Protein 3P14 (pdb70)

Sequence (1608 aa):
KSQFERAKIEYGQWGIDVEEALERLKQVPISIHCWQGDDVGGFELGDYPGKATTPEELRMDLEKALSLIPGKHRVNLHAIYAETDGKVVERDQLEPRHFEKWVRWAKRHGLGLDFNPTLFSHEKAKDGLTLAHPDQAIRQFWIDHCIASRKIGEYFGKELETPCLTNIWIPDGYKDTPSDRLTPRKRLKESLDQIFAAEINEAYNLDAVESKLFGIGSESYVVGSHEFYLSYALKNDKLCLLDTGHYHPTETVSNKISAMLLFHDKLALHVSRPVRWDSDHVVTFDDELREIALEIVRNDALDRVLIGLDFFDASINRIAAWTIGTRNVIKALLFAMLIPHKQLKEWQETGDYTRRLAVLEEFKTYPLGAIWNEYCERMNVPIKEEWLKEIAIYEKEVLLQRMKSQFERAKIEYGQWGIDVEEALERLKQVPISIHCWQGDDVGGFELGDYPGKATTPEELRMDLEKALSLIPGKHRVNLHAIYAETDGKVVERDQLEPRHFEKWVRWAKRHGLGLDFNPTLFSHEKAKDGLTLAHPDQAIRQFWIDHCIASRKIGEYFGKELETPCLTNIWIPDGYKDTPSDRLTPRKRLKESLDQIFAAEINEAYNLDAVESKLFGIGSESYVVGSHEFYLSYALKNDKLCLLDTGHYHPTETVSNKISAMLLFHDKLALHVSRPVRWDSDHVVTFDDELREIALEIVRNDALDRVLIGLDFFDASINRIAAWTIGTRNVIKALLFAMLIPHKQLKEWQETGDYTRRLAVLEEFKTYPLGAIWNEYCERMNVPIKEEWLKEIAIYEKEVLLQRMKSQFERAKIEYGQWGIDVEEALERLKQVPISIHCWQGDDVGGFELDYPGKATTPEELRMDLEKALSLIPGKHRVNLHAIYAETDGKVVERDQLEPRHFEKWVRWAKRHGLGLDFNPTLFSHEKAKDGLTLAHPDQAIRQFWIDHCIASRKIGEYFGKELETPCLTNIWIPDGYKDTPSDRLTPRKRLKESLDQIFAAEINEAYNLDAVESKLFGIGSESYVVGSHEFYLSYALKNDKLCLLDTGHYHPTETVSNKISAMLLFHDKLALHVSRPVRWDSDHVVTFDDELREIALEIVRNDALDRVLIGLDFFDASINRIAAWTIGTRNVIKALLFAMLIPHKQLKEWQETGDYTRRLAVLEEFKTYPLGAIWNEYCERMNVPIKEEWLKEIAIYEKEVLLQRMKSQFERAKIEYGQWGIDVEEALERLKQVPISIHCWQGDDVGGFELGDYPGKATTPEELRMDLEKALSLIPGKHRVNLHAIYAETDGKVVERDQLEPRHFEKWVRWAKRHGLGLDFNPTLFSHEKAKDGLTLAHPDQAIRQFWIDHCIASRKIGEYFGKELETPCLTNIWIPDGYKDTPSDRLTPRKRLKESLDQIFAAEINEAYNLDAVESKLFGIGSESYVVGSHEFYLSYALKNDKLCLLDTGHYHPTETVSNKISAMLLFHDKLALHVSRPVRWDSDHVVTFDDELREIALEIVRNDALDRVLIGLDFFDASINRIAAWTIGTRNVIKALLFAMLIPHKQLKEWQETGDYTRRLAVLEEFKTYPLGAIWNEYCERMNVPIKEEWLKEIAIYEKEVLL

Secondary structure (DSSP, 8-state):
--HHHHHHHHHHTTT--HHHHHHHHHH---EEEGGGTTTT--------S----SHHHHHHHHHHHHTTSSS--EEEEEGGG---TT----GGG--GGGGHHHHHHHHHHT-EEEEE---SSSGGGTTS-STT-SSHHHHHHHHHHHHHHHHHHHHHHHHHSS-EEEEE----EESS--S-SHHHHHHHHHHHHHHT-S---TTTEEEEEE--S-BTTB-SEESS-HHHHHHHHHHTT-EEEEETTSS-TT--GGGTHHHHTTT-S-EEEEE-B-SSSS--BPP-S-HHHHHHHHHHHHTT-TTTEEEEE-----SS-HHHHHHHHHHHHHHHHHHHHTS-HHHHHHHHHTT-HHHHHHHHHHGGGSSHHHHHHHHHHHTT---TTTHHHHHHHHIIIIITT-/-HHHHHHHHHHHHTTT--HHHHHHHHTTPPPEEEGGGGGTT------PPS----SHHHHHHHHHHHHTTS-S--EEEEEGGG---SS----GGG--GGGTHHHHHHHHHHT-EEEEE---SSSGGGTTS-STT-SSHHHHHHHHHHHHHHHHHHHHHHHHHSS-EEEEEE---EESS--S-SHHHHHHHHHHHHHHHHS---TTTEEEEEE--S-BTTB-SEESS-HHHHHHHHHHTT-EEEEETTSS-TT--SHHHHHHHHTT-S-EEEEE-B-SSSS--BPP-S-HHHHHHHHHHHHTT-TTTEEEEE----TTS-HHHHHHHHHHHHHHHHHHHHTS-HHHHHHHHHHT-HHHHHHHHHHHTTS-HHHHHHHHHHHTTS--GGGHHHHHHHHIIIIITT-/-THHHHHHHHHHHTTT--HHHHHHHHTT---EEEGGGTTTT-------S----SHHHHHHHHHHHHTTS-S--EEEEEGGG---SS----GGG--GGGGHHHHHHHHHHT-EEEEE---SSSGGGTTS-STT-SSHHHHHHHHHHHHHHHHHHHHHHHHHTS-EEEEE----EESS--S-SHHHHHHHHHHHHHHT-S---TTTEEEEEE--S-BTTB-SEESS-HHHHHHHHHHTT-EEEEETTSS-TT--SHHHHHHHHHH-S-EEEEE-B-SSS---BPP-S-HHHHHHHHHHHHTT-TTTEEEEE----TTS-HHHHHHHHHHHHHHHHHHHHTS-HHHHHHHHHTT-HHHHHHHHHHHTTS-HHHHHHHHHHHTTS--TTTHHHHHHHHHHHTGGG-/-HHHHHHHHHHHHTTT--HHHHHHHHTT---EEEGGGGGTT--------S----SHHHHHHHHHHHHTTSSS--EEEEEGGG---TT----GGG--GGGGHHHHHHHHHHT-EEEEE---SSSTTTTTS-STT-SSHHHHHHHHHHHHHHHHHHHHHHHHHTS-EEEEE----EESS--S-SHHHHHHHHHHHHHHT-S---TTTEEEEEE--S--TT-TTEESS-HHHHHHHHHHHT-EEEEETTSS-TT--GGGTHHHHHTT-S-EEEEE-EEESEEEEEPP-S-HHHHHHHHHHHHTT-TTTEEEEE-----SS-HHHHHHHHHHHHHHHHHHHHTS-HHHHHHHHHTT-HHHHHHHHHHHTTSSHHHHHHHHHHHTTS--TTTHHHHHHHHHHHS--

Structure (mmCIF, N/CA/C/O backbone):
data_3P14
#
_entry.id   3P14
#
_cell.length_a   83.240
_cell.length_b   164.880
_cell.length_c   92.010
_cell.angle_alpha   90.00
_cell.angle_beta   115.97
_cell.angle_gamma   90.00
#
_symmetry.space_group_name_H-M   'P 1 21 1'
#
loop_
_entity.id
_entity.type
_entity.pdbx_description
1 polymer 'L-rhamnose isomerase'
2 water water
#
loop_
_atom_site.group_PDB
_atom_site.id
_atom_site.type_symbol
_atom_site.label_atom_id
_atom_site.label_alt_id
_atom_site.label_comp_id
_atom_site.label_asym_id
_atom_site.label_entity_id
_atom_site.label_seq_id
_atom_site.pdbx_PDB_ins_code
_atom_site.Cartn_x
_atom_site.Cartn_y
_atom_site.Cartn_z
_atom_site.occupancy
_atom_site.B_iso_or_equiv
_atom_site.auth_seq_id
_atom_site.auth_comp_id
_atom_site.auth_asym_id
_atom_site.auth_atom_id
_atom_site.pdbx_PDB_model_num
ATOM 1 N N . LYS A 1 10 ? 1.750 32.064 43.612 1.00 65.03 4 LYS A N 1
ATOM 2 C CA . LYS A 1 10 ? 3.224 31.812 43.756 1.00 65.14 4 LYS A CA 1
ATOM 3 C C . LYS A 1 10 ? 3.667 31.554 45.235 1.00 64.46 4 LYS A C 1
ATOM 4 O O . LYS A 1 10 ? 4.636 30.828 45.497 1.00 64.54 4 LYS A O 1
ATOM 10 N N . SER A 1 11 ? 2.958 32.153 46.183 1.00 63.26 5 SER A N 1
ATOM 11 C CA . SER A 1 11 ? 2.911 31.613 47.528 1.00 62.26 5 SER A CA 1
ATOM 12 C C . SER A 1 11 ? 1.815 30.538 47.451 1.00 61.25 5 SER A C 1
ATOM 13 O O . SER A 1 11 ? 1.846 29.499 48.143 1.00 61.28 5 SER A O 1
ATOM 16 N N . GLN A 1 12 ? 0.846 30.814 46.579 1.00 59.59 6 GLN A N 1
ATOM 17 C CA . GLN A 1 12 ? -0.204 29.879 46.219 1.00 57.92 6 GLN A CA 1
ATOM 18 C C . GLN A 1 12 ? 0.412 28.558 45.720 1.00 56.11 6 GLN A C 1
ATOM 19 O O . GLN A 1 12 ? 0.050 27.466 46.172 1.00 55.23 6 GLN A O 1
ATOM 25 N N . PHE A 1 13 ? 1.373 28.686 44.816 1.00 53.90 7 PHE A N 1
ATOM 26 C CA . PHE A 1 13 ? 2.177 27.572 44.391 1.00 52.28 7 PHE A CA 1
ATOM 27 C C . PHE A 1 13 ? 2.821 26.835 45.576 1.00 51.84 7 PHE A C 1
ATOM 28 O O . PHE A 1 13 ? 2.812 25.618 45.630 1.00 51.75 7 PHE A O 1
ATOM 36 N N . GLU A 1 14 ? 3.331 27.579 46.542 1.00 51.33 8 GLU A N 1
ATOM 37 C CA . GLU A 1 14 ? 4.158 27.021 47.600 1.00 51.02 8 GLU A CA 1
ATOM 38 C C . GLU A 1 14 ? 3.369 26.206 48.611 1.00 50.24 8 GLU A C 1
ATOM 39 O O . GLU A 1 14 ? 3.879 25.221 49.160 1.00 49.54 8 GLU A O 1
ATOM 45 N N . ARG A 1 15 ? 2.143 26.641 48.895 1.00 49.54 9 ARG A N 1
ATOM 46 C CA . ARG A 1 15 ? 1.303 25.891 49.815 1.00 48.87 9 ARG A CA 1
ATOM 47 C C . ARG A 1 15 ? 0.954 24.560 49.107 1.00 47.73 9 ARG A C 1
ATOM 48 O O . ARG A 1 15 ? 1.059 23.483 49.711 1.00 47.92 9 ARG A O 1
ATOM 56 N N . ALA A 1 16 ? 0.611 24.644 47.817 1.00 45.45 10 ALA A N 1
ATOM 57 C CA . ALA A 1 16 ? 0.285 23.490 47.018 1.00 44.33 10 ALA A CA 1
ATOM 58 C C . ALA A 1 16 ? 1.416 22.471 46.986 1.00 44.19 10 ALA A C 1
ATOM 59 O O . ALA A 1 16 ? 1.199 21.273 47.120 1.00 43.86 10 ALA A O 1
ATOM 61 N N . LYS A 1 17 ? 2.632 22.946 46.796 1.00 43.87 11 LYS A N 1
ATOM 62 C CA . LYS A 1 17 ? 3.779 22.073 46.754 1.00 43.59 11 LYS A CA 1
ATOM 63 C C . LYS A 1 17 ? 3.888 21.275 48.058 1.00 43.47 11 LYS A C 1
ATOM 64 O O . LYS A 1 17 ? 4.241 20.077 48.043 1.00 43.11 11 LYS A O 1
ATOM 70 N N . ILE A 1 18 ? 3.528 21.921 49.173 1.00 42.83 12 ILE A N 1
ATOM 71 C CA . ILE A 1 18 ? 3.547 21.255 50.484 1.00 42.55 12 ILE A CA 1
ATOM 72 C C . ILE A 1 18 ? 2.465 20.154 50.637 1.00 41.89 12 ILE A C 1
ATOM 73 O O . ILE A 1 18 ? 2.765 19.097 51.195 1.00 42.81 12 ILE A O 1
ATOM 78 N N . GLU A 1 19 ? 1.231 20.394 50.174 1.00 39.99 13 GLU A N 1
ATOM 79 C CA . GLU A 1 19 ? 0.185 19.363 50.199 1.00 39.19 13 GLU A CA 1
ATOM 80 C C . GLU A 1 19 ? 0.597 18.065 49.485 1.00 38.42 13 GLU A C 1
ATOM 81 O O . GLU A 1 19 ? 0.423 16.959 50.002 1.00 38.58 13 GLU A O 1
ATOM 87 N N . TYR A 1 20 ? 1.187 18.216 48.318 1.00 37.29 14 TYR A N 1
ATOM 88 C CA . TYR A 1 20 ? 1.684 17.093 47.587 1.00 36.41 14 TYR A CA 1
ATOM 89 C C . TYR A 1 20 ? 2.894 16.473 48.282 1.00 36.46 14 TYR A C 1
ATOM 90 O O . TYR A 1 20 ? 2.933 15.237 48.462 1.00 36.52 14 TYR A O 1
ATOM 99 N N . GLY A 1 21 ? 3.870 17.323 48.657 1.00 36.04 15 GLY A N 1
ATOM 100 C CA . GLY A 1 21 ? 5.155 16.885 49.270 1.00 34.61 15 GLY A CA 1
ATOM 101 C C . GLY A 1 21 ? 4.961 15.994 50.486 1.00 34.60 15 GLY A C 1
ATOM 102 O O . GLY A 1 21 ? 5.797 15.141 50.751 1.00 34.55 15 GLY A O 1
ATOM 103 N N . GLN A 1 22 ? 3.846 16.192 51.203 1.00 34.30 16 GLN A N 1
ATOM 104 C CA . GLN A 1 22 ? 3.413 15.350 52.318 1.00 34.45 16 GLN A CA 1
ATOM 105 C C . GLN A 1 22 ? 3.099 13.906 51.969 1.00 34.35 16 GLN A C 1
ATOM 106 O O . GLN A 1 22 ? 3.048 13.055 52.865 1.00 34.10 16 GLN A O 1
ATOM 112 N N . TRP A 1 23 ? 2.898 13.609 50.676 1.00 34.14 17 TRP A N 1
ATOM 113 C CA . TRP A 1 23 ? 2.751 12.217 50.246 1.00 33.29 17 TRP A CA 1
ATOM 114 C C . TRP A 1 23 ? 4.103 11.772 49.774 1.00 33.96 17 TRP A C 1
ATOM 115 O O . TRP A 1 23 ? 4.309 10.596 49.467 1.00 34.25 17 TRP A O 1
ATOM 126 N N . GLY A 1 24 ? 5.042 12.715 49.747 1.00 34.26 18 GLY A N 1
ATOM 127 C CA . GLY A 1 24 ? 6.369 12.457 49.201 1.00 34.64 18 GLY A CA 1
ATOM 128 C C . GLY A 1 24 ? 6.397 12.646 47.694 1.00 35.72 18 GLY A C 1
ATOM 129 O O . GLY A 1 24 ? 7.284 12.122 47.041 1.00 36.38 18 GLY A O 1
ATOM 130 N N . ILE A 1 25 ? 5.427 13.358 47.113 1.00 36.28 19 ILE A N 1
ATOM 131 C CA . ILE A 1 25 ? 5.479 13.601 45.666 1.00 37.59 19 ILE A CA 1
ATOM 132 C C . ILE A 1 25 ? 6.293 14.884 45.474 1.00 37.15 19 ILE A C 1
ATOM 133 O O . ILE A 1 25 ? 6.084 15.902 46.168 1.00 37.77 19 ILE A O 1
ATOM 138 N N . ASP A 1 26 ? 7.236 14.845 44.553 1.00 36.06 20 ASP A N 1
ATOM 139 C CA . ASP A 1 26 ? 8.127 15.967 44.426 1.00 35.44 20 ASP A CA 1
ATOM 140 C C . ASP A 1 26 ? 7.711 16.833 43.200 1.00 34.49 20 ASP A C 1
ATOM 141 O O . ASP A 1 26 ? 7.984 16.468 42.029 1.00 33.60 20 ASP A O 1
ATOM 146 N N . VAL A 1 27 ? 7.059 17.972 43.464 1.00 33.04 21 VAL A N 1
ATOM 147 C CA . VAL A 1 27 ? 6.460 18.696 42.360 1.00 32.76 21 VAL A CA 1
ATOM 148 C C . VAL A 1 27 ? 7.503 19.209 41.375 1.00 33.24 21 VAL A C 1
ATOM 149 O O . VAL A 1 27 ? 7.304 19.147 40.168 1.00 33.58 21 VAL A O 1
ATOM 153 N N . GLU A 1 28 ? 8.631 19.673 41.896 1.00 34.08 22 GLU A N 1
ATOM 154 C CA . GLU A 1 28 ? 9.727 20.188 41.077 1.00 34.15 22 GLU A CA 1
ATOM 155 C C . GLU A 1 28 ? 10.276 19.108 40.179 1.00 33.93 22 GLU A C 1
ATOM 156 O O . GLU A 1 28 ? 10.598 19.358 39.016 1.00 33.80 22 GLU A O 1
ATOM 162 N N . GLU A 1 29 ? 10.371 17.894 40.704 1.00 34.26 23 GLU A N 1
ATOM 163 C CA . GLU A 1 29 ? 10.803 16.793 39.868 1.00 35.23 23 GLU A CA 1
ATOM 164 C C . GLU A 1 29 ? 9.748 16.563 38.770 1.00 34.48 23 GLU A C 1
ATOM 165 O O . GLU A 1 29 ? 10.086 16.485 37.587 1.00 34.08 23 GLU A O 1
ATOM 171 N N . ALA A 1 30 ? 8.472 16.533 39.142 1.00 33.82 24 ALA A N 1
ATOM 172 C CA . ALA A 1 30 ? 7.435 16.328 38.132 1.00 33.86 24 ALA A CA 1
ATOM 173 C C . ALA A 1 30 ? 7.501 17.377 37.019 1.00 34.02 24 ALA A C 1
ATOM 174 O O . ALA A 1 30 ? 7.473 17.017 35.823 1.00 33.78 24 ALA A O 1
ATOM 176 N N . LEU A 1 31 ? 7.615 18.650 37.412 1.00 33.08 25 LEU A N 1
ATOM 177 C CA . LEU A 1 31 ? 7.650 19.732 36.462 1.00 33.56 25 LEU A CA 1
ATOM 178 C C . LEU A 1 31 ? 8.798 19.619 35.473 1.00 34.15 25 LEU A C 1
ATOM 179 O O . LEU A 1 31 ? 8.673 20.035 34.309 1.00 33.66 25 LEU A O 1
ATOM 184 N N . GLU A 1 32 ? 9.919 19.075 35.941 1.00 34.66 26 GLU A N 1
ATOM 185 C CA . GLU A 1 32 ? 11.100 18.960 35.113 1.00 35.59 26 GLU A CA 1
ATOM 186 C C . GLU A 1 32 ? 10.959 17.774 34.195 1.00 35.02 26 GLU A C 1
ATOM 187 O O . GLU A 1 32 ? 11.331 17.858 33.033 1.00 35.71 26 GLU A O 1
ATOM 193 N N . ARG A 1 33 ? 10.381 16.676 34.676 1.00 34.63 27 ARG A N 1
ATOM 194 C CA . ARG A 1 33 ? 10.000 15.610 33.732 1.00 34.23 27 ARG A CA 1
ATOM 195 C C . ARG A 1 33 ? 8.938 16.072 32.680 1.00 33.07 27 ARG A C 1
ATOM 196 O O . ARG A 1 33 ? 9.108 15.822 31.491 1.00 32.76 27 ARG A O 1
ATOM 204 N N . LEU A 1 34 ? 7.907 16.809 33.101 1.00 31.96 28 LEU A N 1
ATOM 205 C CA . LEU A 1 34 ? 6.876 17.284 32.188 1.00 31.13 28 LEU A CA 1
ATOM 206 C C . LEU A 1 34 ? 7.435 18.086 31.057 1.00 32.18 28 LEU A C 1
ATOM 207 O O . LEU A 1 34 ? 7.232 17.739 29.864 1.00 32.12 28 LEU A O 1
ATOM 212 N N . LYS A 1 35 ? 8.155 19.149 31.427 1.00 33.43 29 LYS A N 1
ATOM 213 C CA . LYS A 1 35 ? 8.874 20.037 30.473 1.00 34.28 29 LYS A CA 1
ATOM 214 C C . LYS A 1 35 ? 9.494 19.229 29.338 1.00 33.78 29 LYS A C 1
ATOM 215 O O . LYS A 1 35 ? 9.522 19.673 28.188 1.00 32.82 29 LYS A O 1
ATOM 221 N N . GLN A 1 36 ? 9.934 18.019 29.669 1.00 33.60 30 GLN A N 1
ATOM 222 C CA . GLN A 1 36 ? 10.590 17.174 28.680 1.00 34.49 30 GLN A CA 1
ATOM 223 C C . GLN A 1 36 ? 9.668 16.551 27.651 1.00 33.34 30 GLN A C 1
ATOM 224 O O . GLN A 1 36 ? 10.161 16.225 26.550 1.00 34.23 30 GLN A O 1
ATOM 230 N N . VAL A 1 37 ? 8.376 16.336 27.964 1.00 30.82 31 VAL A N 1
ATOM 231 C CA . VAL A 1 37 ? 7.572 15.506 27.039 1.00 28.13 31 VAL A CA 1
ATOM 232 C C . VAL A 1 37 ? 6.961 16.225 25.829 1.00 27.21 31 VAL A C 1
ATOM 233 O O . VAL A 1 37 ? 6.294 17.209 25.989 1.00 28.36 31 VAL A O 1
ATOM 237 N N . PRO A 1 38 ? 7.274 15.757 24.602 1.00 25.99 32 PRO A N 1
ATOM 238 C CA . PRO A 1 38 ? 6.779 16.346 23.395 1.00 24.45 32 PRO A CA 1
ATOM 239 C C . PRO A 1 38 ? 5.407 15.770 23.038 1.00 25.13 32 PRO A C 1
ATOM 240 O O . PRO A 1 38 ? 5.161 14.573 23.249 1.00 24.78 32 PRO A O 1
ATOM 244 N N . ILE A 1 39 ? 4.504 16.611 22.516 1.00 25.42 33 ILE A N 1
ATOM 245 C CA . ILE A 1 39 ? 3.223 16.122 22.006 1.00 24.48 33 ILE A CA 1
ATOM 246 C C . ILE A 1 39 ? 3.185 16.420 20.507 1.00 24.26 33 ILE A C 1
ATOM 247 O O . ILE A 1 39 ? 3.446 17.560 20.101 1.00 24.07 33 ILE A O 1
ATOM 252 N N . SER A 1 40 ? 2.899 15.402 19.689 1.00 23.43 34 SER A N 1
ATOM 253 C CA . SER A 1 40 ? 2.846 15.553 18.222 1.00 22.74 34 SER A CA 1
ATOM 254 C C . SER A 1 40 ? 1.519 16.225 17.787 1.00 23.17 34 SER A C 1
ATOM 255 O O . SER A 1 40 ? 0.447 15.656 17.910 1.00 22.55 34 SER A O 1
ATOM 258 N N . ILE A 1 41 ? 1.589 17.447 17.291 1.00 23.64 35 ILE A N 1
ATOM 259 C CA . ILE A 1 41 ? 0.393 18.189 16.956 1.00 24.28 35 ILE A CA 1
ATOM 260 C C . ILE A 1 41 ? 0.179 18.108 15.479 1.00 24.55 35 ILE A C 1
ATOM 261 O O . ILE A 1 41 ? 1.095 18.300 14.670 1.00 25.29 35 ILE A O 1
ATOM 266 N N . HIS A 1 42 ? -1.052 17.839 15.108 1.00 24.80 36 HIS A N 1
ATOM 267 C CA . HIS A 1 42 ? -1.371 17.508 13.733 1.00 24.66 36 HIS A CA 1
ATOM 268 C C . HIS A 1 42 ? -1.741 18.776 12.942 1.00 24.99 36 HIS A C 1
ATOM 269 O O . HIS A 1 42 ? -2.511 19.648 13.427 1.00 25.41 36 HIS A O 1
ATOM 276 N N . CYS A 1 43 ? -1.227 18.838 11.717 1.00 24.42 37 CYS A N 1
ATOM 277 C CA . CYS A 1 43 ? -1.275 20.059 10.939 1.00 25.00 37 CYS A CA 1
ATOM 278 C C . CYS A 1 43 ? -2.655 20.229 10.354 1.00 24.69 37 CYS A C 1
ATOM 279 O O . CYS A 1 43 ? -3.076 21.361 10.133 1.00 24.73 37 CYS A O 1
ATOM 282 N N . TRP A 1 44 ? -3.360 19.112 10.124 1.00 24.34 38 TRP A N 1
ATOM 283 C CA . TRP A 1 44 ? -4.598 19.147 9.379 1.00 23.38 38 TRP A CA 1
ATOM 284 C C . TRP A 1 44 ? -5.795 19.764 10.091 1.00 23.27 38 TRP A C 1
ATOM 285 O O . TRP A 1 44 ? -6.841 19.962 9.484 1.00 23.42 38 TRP A O 1
ATOM 296 N N . GLN A 1 45 ? -5.652 20.087 11.361 1.00 23.76 39 GLN A N 1
ATOM 297 C CA . GLN A 1 45 ? -6.687 20.822 12.059 1.00 24.74 39 GLN A CA 1
ATOM 298 C C . GLN A 1 45 ? -6.703 22.262 11.528 1.00 26.37 39 GLN A C 1
ATOM 299 O O . GLN A 1 45 ? -7.730 22.965 11.624 1.00 27.47 39 GLN A O 1
ATOM 305 N N . GLY A 1 46 ? -5.579 22.714 10.973 1.00 26.14 40 GLY A N 1
ATOM 306 C CA . GLY A 1 46 ? -5.457 24.114 10.638 1.00 26.90 40 GLY A CA 1
ATOM 307 C C . GLY A 1 46 ? -6.037 24.528 9.304 1.00 27.83 40 GLY A C 1
ATOM 308 O O . GLY A 1 46 ? -6.259 25.706 9.063 1.00 28.21 40 GLY A O 1
ATOM 309 N N . ASP A 1 47 ? -6.284 23.575 8.421 1.00 28.62 41 ASP A N 1
ATOM 310 C CA . ASP A 1 47 ? -6.797 23.915 7.097 1.00 28.98 41 ASP A CA 1
ATOM 311 C C . ASP A 1 47 ? -7.979 22.997 6.779 1.00 29.16 41 ASP A C 1
ATOM 312 O O . ASP A 1 47 ? -8.402 22.907 5.623 1.00 29.08 41 ASP A O 1
ATOM 317 N N . ASP A 1 48 ? -8.499 22.344 7.829 1.00 29.13 42 ASP A N 1
ATOM 318 C CA . ASP A 1 48 ? -9.645 21.446 7.744 1.00 29.29 42 ASP A CA 1
ATOM 319 C C . ASP A 1 48 ? -9.373 20.270 6.877 1.00 29.01 42 ASP A C 1
ATOM 320 O O . ASP A 1 48 ? -10.271 19.842 6.150 1.00 29.57 42 ASP A O 1
ATOM 325 N N . VAL A 1 49 ? -8.148 19.740 6.961 1.00 29.45 43 VAL A N 1
ATOM 326 C CA . VAL A 1 49 ? -7.687 18.536 6.207 1.00 28.73 43 VAL A CA 1
ATOM 327 C C . VAL A 1 49 ? -7.692 18.706 4.671 1.00 29.45 43 VAL A C 1
ATOM 328 O O . VAL A 1 49 ? -7.784 17.709 3.912 1.00 27.28 43 VAL A O 1
ATOM 332 N N . GLY A 1 50 ? -7.557 19.968 4.233 1.00 30.12 44 GLY A N 1
ATOM 333 C CA . GLY A 1 50 ? -7.529 20.278 2.817 1.00 32.12 44 GLY A CA 1
ATOM 334 C C . GLY A 1 50 ? -6.217 19.893 2.129 1.00 33.74 44 GLY A C 1
ATOM 335 O O . GLY A 1 50 ? -6.221 19.332 1.030 1.00 34.27 44 GLY A O 1
ATOM 336 N N . GLY A 1 51 ? -5.085 20.184 2.775 1.00 35.02 45 GLY A N 1
ATOM 337 C CA . GLY A 1 51 ? -3.751 19.943 2.195 1.00 35.43 45 GLY A CA 1
ATOM 338 C C . GLY A 1 51 ? -3.558 20.854 1.015 1.00 35.96 45 GLY A C 1
ATOM 339 O O . GLY A 1 51 ? -4.465 21.631 0.698 1.00 36.77 45 GLY A O 1
ATOM 340 N N . PHE A 1 52 ? -2.412 20.748 0.349 1.00 35.93 46 PHE A N 1
ATOM 341 C CA . PHE A 1 52 ? -2.100 21.634 -0.768 1.00 36.73 46 PHE A CA 1
ATOM 342 C C . PHE A 1 52 ? -1.981 20.961 -2.152 1.00 38.20 46 PHE A C 1
ATOM 343 O O . PHE A 1 52 ? -1.439 21.542 -3.107 1.00 37.79 46 PHE A O 1
ATOM 351 N N . GLU A 1 53 ? -2.489 19.738 -2.259 1.00 39.76 47 GLU A N 1
ATOM 352 C CA . GLU A 1 53 ? -2.438 19.010 -3.523 1.00 41.17 47 GLU A CA 1
ATOM 353 C C . GLU A 1 53 ? -3.183 19.739 -4.676 1.00 42.43 47 GLU A C 1
ATOM 354 O O . GLU A 1 53 ? -4.245 20.326 -4.462 1.00 41.27 47 GLU A O 1
ATOM 360 N N . LEU A 1 54 ? -2.589 19.709 -5.876 1.00 45.13 48 LEU A N 1
ATOM 361 C CA . LEU A 1 54 ? -3.181 20.255 -7.127 1.00 48.06 48 LEU A CA 1
ATOM 362 C C . LEU A 1 54 ? -4.737 20.179 -7.190 1.00 48.87 48 LEU A C 1
ATOM 363 O O . LEU A 1 54 ? -5.426 21.115 -7.641 1.00 49.87 48 LEU A O 1
ATOM 368 N N . GLY A 1 67 ? -20.145 28.246 5.767 1.00 53.62 61 GLY A N 1
ATOM 369 C CA . GLY A 1 67 ? -20.725 27.268 6.699 1.00 53.51 61 GLY A CA 1
ATOM 370 C C . GLY A 1 67 ? -20.014 27.180 8.049 1.00 53.43 61 GLY A C 1
ATOM 371 O O . GLY A 1 67 ? -20.568 27.575 9.110 1.00 54.00 61 GLY A O 1
ATOM 372 N N . ASP A 1 68 ? -18.786 26.657 8.008 1.00 52.18 62 ASP A N 1
ATOM 373 C CA . ASP A 1 68 ? -17.939 26.490 9.196 1.00 50.29 62 ASP A CA 1
ATOM 374 C C . ASP A 1 68 ? -17.207 27.756 9.589 1.00 48.40 62 ASP A C 1
ATOM 375 O O . ASP A 1 68 ? -17.326 28.798 8.954 1.00 47.72 62 ASP A O 1
ATOM 380 N N . TYR A 1 69 ? -16.413 27.617 10.641 1.00 46.04 63 TYR A N 1
ATOM 381 C CA . TYR A 1 69 ? -15.688 28.711 11.206 1.00 43.83 63 TYR A CA 1
ATOM 382 C C . TYR A 1 69 ? -14.749 29.328 10.172 1.00 42.35 63 TYR A C 1
ATOM 383 O O . TYR A 1 69 ? -14.068 28.613 9.448 1.00 41.76 63 TYR A O 1
ATOM 392 N N . PRO A 1 70 ? -14.729 30.669 10.089 1.00 41.30 64 PRO A N 1
ATOM 393 C CA . PRO A 1 70 ? -13.933 31.387 9.042 1.00 40.55 64 PRO A CA 1
ATOM 394 C C . PRO A 1 70 ? -12.412 31.539 9.325 1.00 39.27 64 PRO A C 1
ATOM 395 O O . PRO A 1 70 ? -11.957 31.366 10.444 1.00 37.93 64 PRO A O 1
ATOM 399 N N . GLY A 1 71 ? -11.645 31.871 8.291 1.00 38.85 65 GLY A N 1
ATOM 400 C CA . GLY A 1 71 ? -10.196 32.040 8.419 1.00 37.60 65 GLY A CA 1
ATOM 401 C C . GLY A 1 71 ? -9.319 30.802 8.641 1.00 36.93 65 GLY A C 1
ATOM 402 O O . GLY A 1 71 ? -8.372 30.856 9.421 1.00 37.44 65 GLY A O 1
ATOM 403 N N . LYS A 1 72 ? -9.608 29.702 7.951 1.00 35.66 66 LYS A N 1
ATOM 404 C CA . LYS A 1 72 ? -8.716 28.537 7.953 1.00 34.62 66 LYS A CA 1
ATOM 405 C C . LYS A 1 72 ? -7.489 28.800 7.073 1.00 34.40 66 LYS A C 1
ATOM 406 O O . LYS A 1 72 ? -7.539 29.563 6.099 1.00 34.69 66 LYS A O 1
ATOM 412 N N . ALA A 1 73 ? -6.380 28.164 7.417 1.00 34.11 67 ALA A N 1
ATOM 413 C CA . ALA A 1 73 ? -5.152 28.289 6.633 1.00 33.25 67 ALA A CA 1
ATOM 414 C C . ALA A 1 73 ? -5.409 27.835 5.202 1.00 33.10 67 ALA A C 1
ATOM 415 O O . ALA A 1 73 ? -6.150 26.880 4.951 1.00 32.95 67 ALA A O 1
ATOM 417 N N . THR A 1 74 ? -4.797 28.540 4.258 1.00 32.72 68 THR A N 1
ATOM 418 C CA . THR A 1 74 ? -5.094 28.284 2.858 1.00 32.83 68 THR A CA 1
ATOM 419 C C . THR A 1 74 ? -3.875 27.850 2.007 1.00 32.61 68 THR A C 1
ATOM 420 O O . THR A 1 74 ? -4.018 27.368 0.886 1.00 32.82 68 THR A O 1
ATOM 424 N N . THR A 1 75 ? -2.698 28.007 2.610 1.00 31.74 69 THR A N 1
ATOM 425 C CA . THR A 1 75 ? -1.400 27.932 2.001 1.00 30.55 69 THR A CA 1
ATOM 426 C C . THR A 1 75 ? -0.493 27.473 3.153 1.00 30.74 69 THR A C 1
ATOM 427 O O . THR A 1 75 ? -0.818 27.707 4.348 1.00 30.03 69 THR A O 1
ATOM 431 N N . PRO A 1 76 ? 0.643 26.825 2.827 1.00 30.73 70 PRO A N 1
ATOM 432 C CA . PRO A 1 76 ? 1.612 26.439 3.851 1.00 30.54 70 PRO A CA 1
ATOM 433 C C . PRO A 1 76 ? 2.090 27.589 4.725 1.00 31.52 70 PRO A C 1
ATOM 434 O O . PRO A 1 76 ? 2.355 27.394 5.923 1.00 31.75 70 PRO A O 1
ATOM 438 N N . GLU A 1 77 ? 2.199 28.793 4.179 1.00 32.28 71 GLU A N 1
ATOM 439 C CA . GLU A 1 77 ? 2.740 29.857 5.015 1.00 33.50 71 GLU A CA 1
ATOM 440 C C . GLU A 1 77 ? 1.736 30.235 6.084 1.00 32.62 71 GLU A C 1
ATOM 441 O O . GLU A 1 77 ? 2.096 30.434 7.235 1.00 32.50 71 GLU A O 1
ATOM 447 N N . GLU A 1 78 ? 0.464 30.265 5.697 1.00 32.06 72 GLU A N 1
ATOM 448 C CA . GLU A 1 78 ? -0.642 30.459 6.632 1.00 31.31 72 GLU A CA 1
ATOM 449 C C . GLU A 1 78 ? -0.723 29.332 7.667 1.00 30.09 72 GLU A C 1
ATOM 450 O O . GLU A 1 78 ? -0.744 29.574 8.881 1.00 29.99 72 GLU A O 1
ATOM 456 N N . LEU A 1 79 ? -0.716 28.097 7.183 1.00 28.37 73 LEU A N 1
ATOM 457 C CA . LEU A 1 79 ? -0.647 26.964 8.075 1.00 26.87 73 LEU A CA 1
ATOM 458 C C . LEU A 1 79 ? 0.507 27.001 9.068 1.00 26.29 73 LEU A C 1
ATOM 459 O O . LEU A 1 79 ? 0.333 26.672 10.237 1.00 25.48 73 LEU A O 1
ATOM 464 N N . ARG A 1 80 ? 1.688 27.395 8.618 1.00 26.86 74 ARG A N 1
ATOM 465 C CA . ARG A 1 80 ? 2.852 27.498 9.555 1.00 27.35 74 ARG A CA 1
ATOM 466 C C . ARG A 1 80 ? 2.686 28.641 10.580 1.00 27.99 74 ARG A C 1
ATOM 467 O O . ARG A 1 80 ? 2.983 28.491 11.811 1.00 28.16 74 ARG A O 1
ATOM 475 N N . MET A 1 81 ? 2.113 29.741 10.107 1.00 27.44 75 MET A N 1
ATOM 476 C CA . MET A 1 81 ? 1.877 30.838 11.015 1.00 28.79 75 MET A CA 1
ATOM 477 C C . MET A 1 81 ? 0.924 30.401 12.128 1.00 27.70 75 MET A C 1
ATOM 478 O O . MET A 1 81 ? 1.189 30.580 13.319 1.00 27.48 75 MET A O 1
ATOM 483 N N . ASP A 1 82 ? -0.188 29.810 11.706 1.00 26.98 76 ASP A N 1
ATOM 484 C CA . ASP A 1 82 ? -1.199 29.321 12.617 1.00 25.69 76 ASP A CA 1
ATOM 485 C C . ASP A 1 82 ? -0.578 28.392 13.631 1.00 25.22 76 ASP A C 1
ATOM 486 O O . ASP A 1 82 ? -0.814 28.609 14.822 1.00 25.17 76 ASP A O 1
ATOM 491 N N . LEU A 1 83 ? 0.263 27.425 13.185 1.00 24.02 77 LEU A N 1
ATOM 492 C CA . LEU A 1 83 ? 0.942 26.480 14.109 1.00 23.27 77 LEU A CA 1
ATOM 493 C C . LEU A 1 83 ? 1.871 27.179 15.076 1.00 23.84 77 LEU A C 1
ATOM 494 O O . LEU A 1 83 ? 1.845 26.907 16.305 1.00 22.60 77 LEU A O 1
ATOM 499 N N . GLU A 1 84 ? 2.666 28.110 14.536 1.00 24.53 78 GLU A N 1
ATOM 500 C CA . GLU A 1 84 ? 3.559 28.913 15.395 1.00 26.18 78 GLU A CA 1
ATOM 501 C C . GLU A 1 84 ? 2.739 29.564 16.511 1.00 27.20 78 GLU A C 1
ATOM 502 O O . GLU A 1 84 ? 3.167 29.559 17.675 1.00 28.12 78 GLU A O 1
ATOM 508 N N . LYS A 1 85 ? 1.548 30.069 16.164 1.00 27.05 79 LYS A N 1
ATOM 509 C CA . LYS A 1 85 ? 0.740 30.770 17.125 1.00 28.71 79 LYS A CA 1
ATOM 510 C C . LYS A 1 85 ? 0.272 29.859 18.211 1.00 27.91 79 LYS A C 1
ATOM 511 O O . LYS A 1 85 ? 0.421 30.185 19.405 1.00 28.81 79 LYS A O 1
ATOM 517 N N . ALA A 1 86 ? -0.302 28.729 17.806 1.00 26.74 80 ALA A N 1
ATOM 518 C CA . ALA A 1 86 ? -0.760 27.751 18.774 1.00 25.91 80 ALA A CA 1
ATOM 519 C C . ALA A 1 86 ? 0.393 27.294 19.665 1.00 25.98 80 ALA A C 1
ATOM 520 O O . ALA A 1 86 ? 0.226 27.215 20.875 1.00 25.72 80 ALA A O 1
ATOM 522 N N . LEU A 1 87 ? 1.559 27.008 19.067 1.00 26.44 81 LEU A N 1
ATOM 523 C CA . LEU A 1 87 ? 2.723 26.527 19.806 1.00 26.86 81 LEU A CA 1
ATOM 524 C C . LEU A 1 87 ? 3.130 27.531 20.884 1.00 27.40 81 LEU A C 1
ATOM 525 O O . LEU A 1 87 ? 3.506 27.132 21.984 1.00 27.17 81 LEU A O 1
ATOM 530 N N . SER A 1 88 ? 2.997 28.828 20.570 1.00 27.62 82 SER A N 1
ATOM 531 C CA . SER A 1 88 ? 3.363 29.924 21.464 1.00 27.56 82 SER A CA 1
ATOM 532 C C . SER A 1 88 ? 2.488 29.948 22.721 1.00 27.73 82 SER A C 1
ATOM 533 O O . SER A 1 88 ? 2.826 30.610 23.735 1.00 27.27 82 SER A O 1
ATOM 536 N N . LEU A 1 89 ? 1.346 29.250 22.644 1.00 26.88 83 LEU A N 1
ATOM 537 C CA . LEU A 1 89 ? 0.430 29.170 23.779 1.00 25.58 83 LEU A CA 1
ATOM 538 C C . LEU A 1 89 ? 0.481 27.831 24.480 1.00 24.95 83 LEU A C 1
ATOM 539 O O . LEU A 1 89 ? -0.191 27.599 25.484 1.00 25.21 83 LEU A O 1
ATOM 544 N N . ILE A 1 90 ? 1.280 26.927 23.951 1.00 25.49 84 ILE A N 1
ATOM 545 C CA . ILE A 1 90 ? 1.374 25.578 24.525 1.00 25.08 84 ILE A CA 1
ATOM 546 C C . ILE A 1 90 ? 2.706 25.515 25.236 1.00 24.75 84 ILE A C 1
ATOM 547 O O . ILE A 1 90 ? 3.716 25.802 24.632 1.00 25.36 84 ILE A O 1
ATOM 552 N N . PRO A 1 91 ? 2.701 25.204 26.538 1.00 24.64 85 PRO A N 1
ATOM 553 C CA . PRO A 1 91 ? 3.934 25.087 27.264 1.00 24.58 85 PRO A CA 1
ATOM 554 C C . PRO A 1 91 ? 4.757 23.900 26.753 1.00 25.60 85 PRO A C 1
ATOM 555 O O . PRO A 1 91 ? 4.222 22.813 26.576 1.00 27.32 85 PRO A O 1
ATOM 559 N N . GLY A 1 92 ? 6.038 24.122 26.469 1.00 26.40 86 GLY A N 1
ATOM 560 C CA . GLY A 1 92 ? 6.975 23.035 26.201 1.00 25.86 86 GLY A CA 1
ATOM 561 C C . GLY A 1 92 ? 7.448 23.084 24.785 1.00 26.53 86 GLY A C 1
ATOM 562 O O . GLY A 1 92 ? 7.280 24.078 24.086 1.00 26.64 86 GLY A O 1
ATOM 563 N N . LYS A 1 93 ? 8.008 21.973 24.339 1.00 27.65 87 LYS A N 1
ATOM 564 C CA . LYS A 1 93 ? 8.661 21.869 23.053 1.00 27.14 87 LYS A CA 1
ATOM 565 C C . LYS A 1 93 ? 8.137 20.601 22.424 1.00 26.59 87 LYS A C 1
ATOM 566 O O . LYS A 1 93 ? 8.317 19.507 22.998 1.00 25.52 87 LYS A O 1
ATOM 572 N N . HIS A 1 94 ? 7.519 20.736 21.244 1.00 25.33 88 HIS A N 1
ATOM 573 C CA . HIS A 1 94 ? 6.693 19.665 20.703 1.00 24.25 88 HIS A CA 1
ATOM 574 C C . HIS A 1 94 ? 7.004 19.275 19.279 1.00 23.75 88 HIS A C 1
ATOM 575 O O . HIS A 1 94 ? 8.116 19.354 18.856 1.00 23.66 88 HIS A O 1
ATOM 582 N N . ARG A 1 95 ? 6.013 18.827 18.540 1.00 23.08 89 ARG A N 1
ATOM 583 C CA . ARG A 1 95 ? 6.279 18.218 17.248 1.00 23.65 89 ARG A CA 1
ATOM 584 C C . ARG A 1 95 ? 5.067 18.458 16.380 1.00 23.25 89 ARG A C 1
ATOM 585 O O . ARG A 1 95 ? 3.994 18.758 16.878 1.00 24.24 89 ARG A O 1
ATOM 593 N N . VAL A 1 96 ? 5.230 18.300 15.087 1.00 22.19 90 VAL A N 1
ATOM 594 C CA . VAL A 1 96 ? 4.159 18.540 14.184 1.00 21.16 90 VAL A CA 1
ATOM 595 C C . VAL A 1 96 ? 4.032 17.294 13.334 1.00 21.15 90 VAL A C 1
ATOM 596 O O . VAL A 1 96 ? 5.030 16.819 12.813 1.00 20.97 90 VAL A O 1
ATOM 600 N N . ASN A 1 97 ? 2.814 16.766 13.213 1.00 20.63 91 ASN A N 1
ATOM 601 C CA . ASN A 1 97 ? 2.544 15.547 12.481 1.00 20.53 91 ASN A CA 1
ATOM 602 C C . ASN A 1 97 ? 1.966 15.945 11.127 1.00 21.13 91 ASN A C 1
ATOM 603 O O . ASN A 1 97 ? 0.936 16.649 11.065 1.00 21.77 91 ASN A O 1
ATOM 608 N N . LEU A 1 98 ? 2.645 15.558 10.047 1.00 20.11 92 LEU A N 1
ATOM 609 C CA . LEU A 1 98 ? 2.295 16.008 8.713 1.00 19.19 92 LEU A CA 1
ATOM 610 C C . LEU A 1 98 ? 1.673 14.892 7.900 1.00 19.37 92 LEU A C 1
ATOM 611 O O . LEU A 1 98 ? 2.009 13.697 8.059 1.00 19.74 92 LEU A O 1
ATOM 616 N N . HIS A 1 99 ? 0.757 15.272 7.027 1.00 19.00 93 HIS A N 1
ATOM 617 C CA . HIS A 1 99 ? 0.173 14.339 6.095 1.00 19.08 93 HIS A CA 1
ATOM 618 C C . HIS A 1 99 ? 0.770 14.615 4.714 1.00 19.66 93 HIS A C 1
ATOM 619 O O . HIS A 1 99 ? 1.104 15.788 4.402 1.00 19.31 93 HIS A O 1
ATOM 626 N N . ALA A 1 100 ? 0.908 13.558 3.905 1.00 19.88 94 ALA A N 1
ATOM 627 C CA . ALA A 1 100 ? 1.519 13.665 2.568 1.00 20.53 94 ALA A CA 1
ATOM 628 C C . ALA A 1 100 ? 0.910 14.770 1.701 1.00 22.22 94 ALA A C 1
ATOM 629 O O . ALA A 1 100 ? 1.657 15.504 1.017 1.00 24.07 94 ALA A O 1
ATOM 631 N N . ILE A 1 101 ? -0.409 14.939 1.747 1.00 22.99 95 ILE A N 1
ATOM 632 C CA . ILE A 1 101 ? -1.064 16.013 0.972 1.00 23.81 95 ILE A CA 1
ATOM 633 C C . ILE A 1 101 ? -0.582 17.445 1.336 1.00 24.42 95 ILE A C 1
ATOM 634 O O . ILE A 1 101 ? -0.977 18.442 0.703 1.00 25.84 95 ILE A O 1
ATOM 639 N N . TYR A 1 102 ? 0.320 17.544 2.300 1.00 24.28 96 TYR A N 1
ATOM 640 C CA . TYR A 1 102 ? 0.863 18.826 2.703 1.00 24.74 96 TYR A CA 1
ATOM 641 C C . TYR A 1 102 ? 2.187 19.093 1.996 1.00 25.90 96 TYR A C 1
ATOM 642 O O . TYR A 1 102 ? 2.936 19.986 2.381 1.00 26.72 96 TYR A O 1
ATOM 651 N N . ALA A 1 103 ? 2.484 18.311 0.963 1.00 26.99 97 ALA A N 1
ATOM 652 C CA . ALA A 1 103 ? 3.680 18.552 0.159 1.00 28.43 97 ALA A CA 1
ATOM 653 C C . ALA A 1 103 ? 3.660 19.937 -0.472 1.00 29.16 97 ALA A C 1
ATOM 654 O O . ALA A 1 103 ? 2.611 20.428 -0.864 1.00 30.13 97 ALA A O 1
ATOM 656 N N . GLU A 1 104 ? 4.834 20.538 -0.574 1.00 29.84 98 GLU A N 1
ATOM 657 C CA . GLU A 1 104 ? 5.025 21.772 -1.317 1.00 31.94 98 GLU A CA 1
ATOM 658 C C . GLU A 1 104 ? 5.644 21.460 -2.685 1.00 33.26 98 GLU A C 1
ATOM 659 O O . GLU A 1 104 ? 6.830 21.122 -2.781 1.00 33.58 98 GLU A O 1
ATOM 665 N N . THR A 1 105 ? 4.832 21.494 -3.732 1.00 34.82 99 THR A N 1
ATOM 666 C CA . THR A 1 105 ? 5.310 21.059 -5.028 1.00 37.20 99 THR A CA 1
ATOM 667 C C . THR A 1 105 ? 5.327 22.208 -6.011 1.00 39.82 99 THR A C 1
ATOM 668 O O . THR A 1 105 ? 5.135 22.024 -7.216 1.00 40.50 99 THR A O 1
ATOM 672 N N . ASP A 1 106 ? 5.485 23.409 -5.469 1.00 42.69 100 ASP A N 1
ATOM 673 C CA . ASP A 1 106 ? 5.811 24.580 -6.247 1.00 45.01 100 ASP A CA 1
ATOM 674 C C . ASP A 1 106 ? 4.978 24.811 -7.521 1.00 45.67 100 ASP A C 1
ATOM 675 O O . ASP A 1 106 ? 5.523 25.102 -8.595 1.00 46.24 100 ASP A O 1
ATOM 680 N N . GLY A 1 107 ? 3.667 24.665 -7.427 1.00 46.10 101 GLY A N 1
ATOM 681 C CA . GLY A 1 107 ? 2.841 24.755 -8.630 1.00 45.82 101 GLY A CA 1
ATOM 682 C C . GLY A 1 107 ? 2.867 23.522 -9.536 1.00 45.94 101 GLY A C 1
ATOM 683 O O . GLY A 1 107 ? 2.140 23.477 -10.521 1.00 45.66 101 GLY A O 1
ATOM 684 N N . LYS A 1 108 ? 3.693 22.520 -9.234 1.00 45.68 102 LYS A N 1
ATOM 685 C CA . LYS A 1 108 ? 3.709 21.316 -10.076 1.00 45.57 102 LYS A CA 1
ATOM 686 C C . LYS A 1 108 ? 2.797 20.224 -9.521 1.00 44.56 102 LYS A C 1
ATOM 687 O O . LYS A 1 108 ? 2.641 20.116 -8.296 1.00 44.36 102 LYS A O 1
ATOM 693 N N . VAL A 1 109 ? 2.173 19.453 -10.420 1.00 42.83 103 VAL A N 1
ATOM 694 C CA . VAL A 1 109 ? 1.393 18.281 -10.027 1.00 41.51 103 VAL A CA 1
ATOM 695 C C . VAL A 1 109 ? 2.407 17.166 -9.728 1.00 41.54 103 VAL A C 1
ATOM 696 O O . VAL A 1 109 ? 3.225 16.788 -10.592 1.00 41.28 103 VAL A O 1
ATOM 700 N N . VAL A 1 110 ? 2.419 16.686 -8.487 1.00 40.33 104 VAL A N 1
ATOM 701 C CA . VAL A 1 110 ? 3.129 15.454 -8.254 1.00 39.57 104 VAL A CA 1
ATOM 702 C C . VAL A 1 110 ? 2.221 14.379 -7.667 1.00 38.72 104 VAL A C 1
ATOM 703 O O . VAL A 1 110 ? 1.515 14.603 -6.667 1.00 38.85 104 VAL A O 1
ATOM 707 N N . GLU A 1 111 ? 2.213 13.246 -8.355 1.00 36.93 105 GLU A N 1
ATOM 708 C CA . GLU A 1 111 ? 1.576 12.050 -7.891 1.00 36.37 105 GLU A CA 1
ATOM 709 C C . GLU A 1 111 ? 2.139 11.555 -6.554 1.00 35.25 105 GLU A C 1
ATOM 710 O O . GLU A 1 111 ? 3.343 11.683 -6.263 1.00 34.74 105 GLU A O 1
ATOM 716 N N . ARG A 1 112 ? 1.251 11.017 -5.726 1.00 33.79 106 ARG A N 1
ATOM 717 C CA . ARG A 1 112 ? 1.625 10.547 -4.400 1.00 32.38 106 ARG A CA 1
ATOM 718 C C . ARG A 1 112 ? 2.708 9.481 -4.430 1.00 32.32 106 ARG A C 1
ATOM 719 O O . ARG A 1 112 ? 3.465 9.358 -3.468 1.00 31.63 106 ARG A O 1
ATOM 727 N N . ASP A 1 113 ? 2.807 8.715 -5.518 1.00 31.76 107 ASP A N 1
ATOM 728 C CA . ASP A 1 113 ? 3.900 7.740 -5.582 1.00 33.09 107 ASP A CA 1
ATOM 729 C C . ASP A 1 113 ? 5.256 8.342 -5.951 1.00 33.17 107 ASP A C 1
ATOM 730 O O . ASP A 1 113 ? 6.275 7.695 -5.792 1.00 33.77 107 ASP A O 1
ATOM 735 N N . GLN A 1 114 ? 5.269 9.589 -6.403 1.00 33.41 108 GLN A N 1
ATOM 736 C CA . GLN A 1 114 ? 6.499 10.221 -6.813 1.00 33.48 108 GLN A CA 1
ATOM 737 C C . GLN A 1 114 ? 6.980 11.212 -5.799 1.00 33.72 108 GLN A C 1
ATOM 738 O O . GLN A 1 114 ? 7.888 11.970 -6.107 1.00 35.13 108 GLN A O 1
ATOM 744 N N . LEU A 1 115 ? 6.372 11.248 -4.617 1.00 33.42 109 LEU A N 1
ATOM 745 C CA . LEU A 1 115 ? 6.730 12.231 -3.576 1.00 33.59 109 LEU A CA 1
ATOM 746 C C . LEU A 1 115 ? 8.114 12.005 -2.994 1.00 34.37 109 LEU A C 1
ATOM 747 O O . LEU A 1 115 ? 8.438 10.905 -2.555 1.00 35.12 109 LEU A O 1
ATOM 752 N N . GLU A 1 116 ? 8.929 13.053 -2.975 1.00 34.79 110 GLU A N 1
ATOM 753 C CA . GLU A 1 116 ? 10.302 12.946 -2.488 1.00 34.59 110 GLU A CA 1
ATOM 754 C C . GLU A 1 116 ? 10.556 13.908 -1.357 1.00 32.83 110 GLU A C 1
ATOM 755 O O . GLU A 1 116 ? 9.798 14.875 -1.167 1.00 32.31 110 GLU A O 1
ATOM 761 N N . PRO A 1 117 ? 11.664 13.695 -0.626 1.00 31.75 111 PRO A N 1
ATOM 762 C CA . PRO A 1 117 ? 12.021 14.681 0.390 1.00 31.41 111 PRO A CA 1
ATOM 763 C C . PRO A 1 117 ? 12.069 16.150 -0.089 1.00 32.23 111 PRO A C 1
ATOM 764 O O . PRO A 1 117 ? 11.917 17.021 0.754 1.00 32.56 111 PRO A O 1
ATOM 768 N N . ARG A 1 118 ? 12.293 16.445 -1.386 1.00 32.55 112 ARG A N 1
ATOM 769 C CA . ARG A 1 118 ? 12.458 17.854 -1.770 1.00 33.13 112 ARG A CA 1
ATOM 770 C C . ARG A 1 118 ? 11.175 18.628 -1.476 1.00 32.20 112 ARG A C 1
ATOM 771 O O . ARG A 1 118 ? 11.206 19.797 -1.147 1.00 31.63 112 ARG A O 1
ATOM 779 N N . HIS A 1 119 ? 10.060 17.910 -1.544 1.00 32.18 113 HIS A N 1
ATOM 780 C CA . HIS A 1 119 ? 8.711 18.446 -1.317 1.00 31.27 113 HIS A CA 1
ATOM 781 C C . HIS A 1 119 ? 8.382 18.715 0.140 1.00 30.42 113 HIS A C 1
ATOM 782 O O . HIS A 1 119 ? 7.230 19.001 0.435 1.00 30.88 113 HIS A O 1
ATOM 789 N N . PHE A 1 120 ? 9.372 18.665 1.028 1.00 29.06 114 PHE A N 1
ATOM 790 C CA . PHE A 1 120 ? 9.138 18.862 2.435 1.00 28.58 114 PHE A CA 1
ATOM 791 C C . PHE A 1 120 ? 10.287 19.626 3.095 1.00 29.67 114 PHE A C 1
ATOM 792 O O . PHE A 1 120 ? 10.353 19.757 4.343 1.00 29.20 114 PHE A O 1
ATOM 800 N N . GLU A 1 121 ? 11.212 20.143 2.282 1.00 30.80 115 GLU A N 1
ATOM 801 C CA . GLU A 1 121 ? 12.355 20.837 2.897 1.00 32.07 115 GLU A CA 1
ATOM 802 C C . GLU A 1 121 ? 11.994 22.130 3.583 1.00 31.04 115 GLU A C 1
ATOM 803 O O . GLU A 1 121 ? 12.575 22.467 4.630 1.00 31.33 115 GLU A O 1
ATOM 809 N N . LYS A 1 122 ? 11.025 22.838 3.018 1.00 30.72 116 LYS A N 1
ATOM 810 C CA . LYS A 1 122 ? 10.472 24.012 3.661 1.00 30.74 116 LYS A CA 1
ATOM 811 C C . LYS A 1 122 ? 9.819 23.665 5.027 1.00 30.11 116 LYS A C 1
ATOM 812 O O . LYS A 1 122 ? 9.970 24.426 5.976 1.00 31.57 116 LYS A O 1
ATOM 818 N N . TRP A 1 123 ? 9.138 22.526 5.149 1.00 28.10 117 TRP A N 1
ATOM 819 C CA . TRP A 1 123 ? 8.686 22.084 6.432 1.00 26.70 117 TRP A CA 1
ATOM 820 C C . TRP A 1 123 ? 9.849 21.759 7.338 1.00 27.72 117 TRP A C 1
ATOM 821 O O . TRP A 1 123 ? 9.882 22.120 8.546 1.00 27.97 117 TRP A O 1
ATOM 832 N N . VAL A 1 124 ? 10.835 21.065 6.789 1.00 28.58 118 VAL A N 1
ATOM 833 C CA . VAL A 1 124 ? 11.974 20.652 7.628 1.00 28.30 118 VAL A CA 1
ATOM 834 C C . VAL A 1 124 ? 12.785 21.851 8.047 1.00 29.26 118 VAL A C 1
ATOM 835 O O . VAL A 1 124 ? 13.160 21.945 9.239 1.00 29.48 118 VAL A O 1
ATOM 839 N N . ARG A 1 125 ? 13.023 22.792 7.115 1.00 29.47 119 ARG A N 1
ATOM 840 C CA . ARG A 1 125 ? 13.747 24.045 7.477 1.00 29.99 119 ARG A CA 1
ATOM 841 C C . ARG A 1 125 ? 12.980 24.770 8.585 1.00 29.38 119 ARG A C 1
ATOM 842 O O . ARG A 1 125 ? 13.577 25.242 9.543 1.00 28.04 119 ARG A O 1
ATOM 850 N N . TRP A 1 126 ? 11.648 24.809 8.473 1.00 29.77 120 TRP A N 1
ATOM 851 C CA . TRP A 1 126 ? 10.821 25.476 9.502 1.00 30.40 120 TRP A CA 1
ATOM 852 C C . TRP A 1 126 ? 10.901 24.744 10.838 1.00 30.55 120 TRP A C 1
ATOM 853 O O . TRP A 1 126 ? 11.073 25.346 11.900 1.00 30.34 120 TRP A O 1
ATOM 864 N N . ALA A 1 127 ? 10.873 23.421 10.766 1.00 31.66 121 ALA A N 1
ATOM 865 C CA . ALA A 1 127 ? 10.892 22.630 11.980 1.00 32.18 121 ALA A CA 1
ATOM 866 C C . ALA A 1 127 ? 12.191 22.811 12.760 1.00 32.70 121 ALA A C 1
ATOM 867 O O . ALA A 1 127 ? 12.167 23.075 13.978 1.00 31.84 121 ALA A O 1
ATOM 869 N N . LYS A 1 128 ? 13.308 22.660 12.040 1.00 33.77 122 LYS A N 1
ATOM 870 C CA . LYS A 1 128 ? 14.668 22.863 12.552 1.00 34.99 122 LYS A CA 1
ATOM 871 C C . LYS A 1 128 ? 14.822 24.275 13.167 1.00 35.54 122 LYS A C 1
ATOM 872 O O . LYS A 1 128 ? 15.222 24.416 14.331 1.00 36.07 122 LYS A O 1
ATOM 878 N N . ARG A 1 129 ? 14.445 25.314 12.428 1.00 35.72 123 ARG A N 1
ATOM 879 C CA . ARG A 1 129 ? 14.445 26.657 12.984 1.00 36.34 123 ARG A CA 1
ATOM 880 C C . ARG A 1 129 ? 13.607 26.753 14.284 1.00 36.42 123 ARG A C 1
ATOM 881 O O . ARG A 1 129 ? 14.004 27.482 15.201 1.00 37.45 123 ARG A O 1
ATOM 889 N N . HIS A 1 130 ? 12.492 26.014 14.432 1.00 35.64 124 HIS A N 1
ATOM 890 C CA . HIS A 1 130 ? 11.769 26.067 15.746 1.00 33.43 124 HIS A CA 1
ATOM 891 C C . HIS A 1 130 ? 12.077 24.961 16.783 1.00 33.17 124 HIS A C 1
ATOM 892 O O . HIS A 1 130 ? 11.482 24.943 17.856 1.00 31.97 124 HIS A O 1
ATOM 899 N N . GLY A 1 131 ? 13.012 24.054 16.472 1.00 33.22 125 GLY A N 1
ATOM 900 C CA . GLY A 1 131 ? 13.345 22.912 17.348 1.00 32.29 125 GLY A CA 1
ATOM 901 C C . GLY A 1 131 ? 12.211 21.899 17.447 1.00 32.67 125 GLY A C 1
ATOM 902 O O . GLY A 1 131 ? 11.920 21.395 18.532 1.00 33.20 125 GLY A O 1
ATOM 903 N N . LEU A 1 132 ? 11.511 21.631 16.343 1.00 31.67 126 LEU A N 1
ATOM 904 C CA . LEU A 1 132 ? 10.324 20.762 16.403 1.00 30.01 126 LEU A CA 1
ATOM 905 C C . LEU A 1 132 ? 10.731 19.437 15.796 1.00 29.14 126 LEU A C 1
ATOM 906 O O . LEU A 1 132 ? 11.548 19.413 14.874 1.00 30.22 126 LEU A O 1
ATOM 911 N N . GLY A 1 133 ? 10.190 18.336 16.290 1.00 27.36 127 GLY A N 1
ATOM 912 C CA . GLY A 1 133 ? 10.278 17.081 15.550 1.00 25.12 127 GLY A CA 1
ATOM 913 C C . GLY A 1 133 ? 9.198 17.067 14.486 1.00 24.21 127 GLY A C 1
ATOM 914 O O . GLY A 1 133 ? 8.212 17.818 14.610 1.00 24.71 127 GLY A O 1
ATOM 915 N N . LEU A 1 134 ? 9.357 16.252 13.444 1.00 22.34 128 LEU A N 1
ATOM 916 C CA . LEU A 1 134 ? 8.245 15.992 12.548 1.00 22.47 128 LEU A CA 1
ATOM 917 C C . LEU A 1 134 ? 7.827 14.535 12.586 1.00 23.40 128 LEU A C 1
ATOM 918 O O . LEU A 1 134 ? 8.689 13.639 12.622 1.00 24.95 128 LEU A O 1
ATOM 923 N N . ASP A 1 135 ? 6.513 14.300 12.550 1.00 22.58 129 ASP A N 1
ATOM 924 C CA . ASP A 1 135 ? 5.969 12.972 12.290 1.00 22.24 129 ASP A CA 1
ATOM 925 C C . ASP A 1 135 ? 5.249 12.995 10.933 1.00 22.03 129 ASP A C 1
ATOM 926 O O . ASP A 1 135 ? 4.939 14.072 10.432 1.00 21.88 129 ASP A O 1
ATOM 931 N N . PHE A 1 136 ? 5.031 11.827 10.334 1.00 21.44 130 PHE A N 1
ATOM 932 C CA . PHE A 1 136 ? 4.515 11.758 8.965 1.00 21.36 130 PHE A CA 1
ATOM 933 C C . PHE A 1 136 ? 3.461 10.655 8.789 1.00 21.69 130 PHE A C 1
ATOM 934 O O . PHE A 1 136 ? 3.356 9.712 9.613 1.00 21.07 130 PHE A O 1
ATOM 942 N N . ASN A 1 137 ? 2.675 10.819 7.725 1.00 21.79 131 ASN A N 1
ATOM 943 C CA . ASN A 1 137 ? 1.637 9.877 7.323 1.00 22.74 131 ASN A CA 1
ATOM 944 C C . ASN A 1 137 ? 1.536 9.836 5.805 1.00 22.56 131 ASN A C 1
ATOM 945 O O . ASN A 1 137 ? 1.311 10.886 5.195 1.00 23.05 131 ASN A O 1
ATOM 950 N N . PRO A 1 138 ? 1.611 8.642 5.188 1.00 22.17 132 PRO A N 1
ATOM 951 C CA . PRO A 1 138 ? 1.138 8.640 3.790 1.00 22.15 132 PRO A CA 1
ATOM 952 C C . PRO A 1 138 ? -0.370 8.992 3.780 1.00 23.41 132 PRO A C 1
ATOM 953 O O . PRO A 1 138 ? -1.038 8.847 4.838 1.00 23.12 132 PRO A O 1
ATOM 957 N N . THR A 1 139 ? -0.890 9.434 2.622 1.00 22.78 133 THR A N 1
ATOM 958 C CA . THR A 1 139 ? -2.253 9.908 2.516 1.00 22.69 133 THR A CA 1
ATOM 959 C C . THR A 1 139 ? -2.973 8.972 1.613 1.00 22.88 133 THR A C 1
ATOM 960 O O . THR A 1 139 ? -2.695 8.896 0.409 1.00 24.22 133 THR A O 1
ATOM 964 N N . LEU A 1 140 ? -3.899 8.231 2.192 1.00 21.83 134 LEU A N 1
ATOM 965 C CA . LEU A 1 140 ? -4.542 7.178 1.446 1.00 20.85 134 LEU A CA 1
ATOM 966 C C . LEU A 1 140 ? -6.019 7.417 1.207 1.00 21.43 134 LEU A C 1
ATOM 967 O O . LEU A 1 140 ? -6.776 6.472 1.025 1.00 21.64 134 LEU A O 1
ATOM 972 N N . PHE A 1 141 ? -6.439 8.667 1.204 1.00 22.67 135 PHE A N 1
ATOM 973 C CA . PHE A 1 141 ? -7.861 8.975 1.026 1.00 24.11 135 PHE A CA 1
ATOM 974 C C . PHE A 1 141 ? -7.956 10.154 0.106 1.00 25.36 135 PHE A C 1
ATOM 975 O O . PHE A 1 141 ? -6.908 10.671 -0.281 1.00 25.94 135 PHE A O 1
ATOM 983 N N . SER A 1 142 ? -9.180 10.567 -0.251 1.00 26.65 136 SER A N 1
ATOM 984 C CA . SER A 1 142 ? -9.451 11.663 -1.239 1.00 28.24 136 SER A CA 1
ATOM 985 C C . SER A 1 142 ? -8.519 11.600 -2.401 1.00 28.74 136 SER A C 1
ATOM 986 O O . SER A 1 142 ? -7.644 12.454 -2.558 1.00 29.08 136 SER A O 1
ATOM 989 N N . HIS A 1 143 ? -8.679 10.586 -3.208 1.00 29.92 137 HIS A N 1
ATOM 990 C CA . HIS A 1 143 ? -7.863 10.471 -4.359 1.00 31.78 137 HIS A CA 1
ATOM 991 C C . HIS A 1 143 ? -8.614 9.552 -5.341 1.00 33.53 137 HIS A C 1
ATOM 992 O O . HIS A 1 143 ? -9.409 8.686 -4.893 1.00 32.79 137 HIS A O 1
ATOM 999 N N . GLU A 1 144 ? -8.380 9.738 -6.656 1.00 35.06 138 GLU A N 1
ATOM 1000 C CA . GLU A 1 144 ? -9.070 8.936 -7.683 1.00 36.78 138 GLU A CA 1
ATOM 1001 C C . GLU A 1 144 ? -8.841 7.445 -7.443 1.00 36.77 138 GLU A C 1
ATOM 1002 O O . GLU A 1 144 ? -9.733 6.614 -7.680 1.00 37.15 138 GLU A O 1
ATOM 1008 N N . LYS A 1 145 ? -7.637 7.109 -6.967 1.00 36.11 139 LYS A N 1
ATOM 1009 C CA . LYS A 1 145 ? -7.278 5.724 -6.788 1.00 34.92 139 LYS A CA 1
ATOM 1010 C C . LYS A 1 145 ? -7.723 5.152 -5.444 1.00 34.18 139 LYS A C 1
ATOM 1011 O O . LYS A 1 145 ? -7.374 4.043 -5.122 1.00 33.60 139 LYS A O 1
ATOM 1017 N N . ALA A 1 146 ? -8.519 5.914 -4.697 1.00 34.03 140 ALA A N 1
ATOM 1018 C CA . ALA A 1 146 ? -9.167 5.471 -3.469 1.00 33.97 140 ALA A CA 1
ATOM 1019 C C . ALA A 1 146 ? -10.699 5.545 -3.517 1.00 35.38 140 ALA A C 1
ATOM 1020 O O . ALA A 1 146 ? -11.358 5.327 -2.484 1.00 36.29 140 ALA A O 1
ATOM 1022 N N . LYS A 1 147 ? -11.276 5.855 -4.687 1.00 36.37 141 LYS A N 1
ATOM 1023 C CA . LYS A 1 147 ? -12.716 6.091 -4.813 1.00 37.22 141 LYS A CA 1
ATOM 1024 C C . LYS A 1 147 ? -13.554 4.856 -4.505 1.00 37.15 141 LYS A C 1
ATOM 1025 O O . LYS A 1 147 ? -14.671 4.996 -4.025 1.00 38.09 141 LYS A O 1
ATOM 1031 N N . ASP A 1 148 ? -13.037 3.652 -4.735 1.00 36.22 142 ASP A N 1
ATOM 1032 C CA . ASP A 1 148 ? -13.793 2.458 -4.354 1.00 35.59 142 ASP A CA 1
ATOM 1033 C C . ASP A 1 148 ? -13.770 2.166 -2.851 1.00 35.08 142 ASP A C 1
ATOM 1034 O O . ASP A 1 148 ? -14.439 1.236 -2.397 1.00 36.43 142 ASP A O 1
ATOM 1039 N N . GLY A 1 149 ? -13.014 2.934 -2.075 1.00 33.36 143 GLY A N 1
ATOM 1040 C CA . GLY A 1 149 ? -12.903 2.681 -0.656 1.00 31.47 143 GLY A CA 1
ATOM 1041 C C . GLY A 1 149 ? -12.017 1.487 -0.419 1.00 31.25 143 GLY A C 1
ATOM 1042 O O . GLY A 1 149 ? -12.165 0.766 0.583 1.00 31.30 143 GLY A O 1
ATOM 1043 N N . LEU A 1 150 ? -11.089 1.265 -1.345 1.00 30.31 144 LEU A N 1
ATOM 1044 C CA . LEU A 1 150 ? -10.030 0.285 -1.136 1.00 29.81 144 LEU A CA 1
ATOM 1045 C C . LEU A 1 150 ? -8.730 0.798 -1.762 1.00 29.26 144 LEU A C 1
ATOM 1046 O O . LEU A 1 150 ? -8.740 1.464 -2.800 1.00 29.99 144 LEU A O 1
ATOM 1051 N N . THR A 1 151 ? -7.625 0.436 -1.132 1.00 27.49 145 THR A N 1
ATOM 1052 C CA . THR A 1 151 ? -6.343 1.103 -1.259 1.00 26.38 145 THR A CA 1
ATOM 1053 C C . THR A 1 151 ? -5.277 -0.013 -1.286 1.00 24.94 145 THR A C 1
ATOM 1054 O O . THR A 1 151 ? -5.016 -0.609 -2.317 1.00 24.51 145 THR A O 1
ATOM 1058 N N . LEU A 1 152 ? -4.732 -0.373 -0.139 1.00 23.00 146 LEU A N 1
ATOM 1059 C CA . LEU A 1 152 ? -3.769 -1.424 -0.084 1.00 21.38 146 LEU A CA 1
ATOM 1060 C C . LEU A 1 152 ? -4.450 -2.783 -0.217 1.00 21.72 146 LEU A C 1
ATOM 1061 O O . LEU A 1 152 ? -3.789 -3.825 -0.375 1.00 21.20 146 LEU A O 1
ATOM 1066 N N . ALA A 1 153 ? -5.777 -2.782 -0.157 1.00 21.90 147 ALA A N 1
ATOM 1067 C CA . ALA A 1 153 ? -6.515 -4.046 -0.192 1.00 22.26 147 ALA A CA 1
ATOM 1068 C C . ALA A 1 153 ? -7.419 -4.102 -1.396 1.00 23.40 147 ALA A C 1
ATOM 1069 O O . ALA A 1 153 ? -8.300 -4.995 -1.482 1.00 24.78 147 ALA A O 1
ATOM 1071 N N . HIS A 1 154 ? -7.202 -3.183 -2.332 1.00 23.86 148 HIS A N 1
ATOM 1072 C CA . HIS A 1 154 ? -7.926 -3.218 -3.606 1.00 26.42 148 HIS A CA 1
ATOM 1073 C C . HIS A 1 154 ? -7.744 -4.518 -4.402 1.00 26.59 148 HIS A C 1
ATOM 1074 O O . HIS A 1 154 ? -6.626 -5.009 -4.523 1.00 26.57 148 HIS A O 1
ATOM 1081 N N . PRO A 1 155 ? -8.845 -5.045 -4.977 1.00 27.69 149 PRO A N 1
ATOM 1082 C CA . PRO A 1 155 ? -8.731 -6.299 -5.743 1.00 28.96 149 PRO A CA 1
ATOM 1083 C C . PRO A 1 155 ? -7.761 -6.152 -6.937 1.00 29.30 149 PRO A C 1
ATOM 1084 O O . PRO A 1 155 ? -7.077 -7.101 -7.269 1.00 28.87 149 PRO A O 1
ATOM 1088 N N . ASP A 1 156 ? -7.693 -4.944 -7.500 1.00 30.23 150 ASP A N 1
ATOM 1089 C CA . ASP A 1 156 ? -6.851 -4.603 -8.637 1.00 31.38 150 ASP A CA 1
ATOM 1090 C C . ASP A 1 156 ? -5.412 -4.354 -8.239 1.00 31.38 150 ASP A C 1
ATOM 1091 O O . ASP A 1 156 ? -5.098 -3.357 -7.581 1.00 31.46 150 ASP A O 1
ATOM 1096 N N . GLN A 1 157 ? -4.538 -5.246 -8.681 1.00 31.68 151 GLN A N 1
ATOM 1097 C CA . GLN A 1 157 ? -3.091 -5.144 -8.455 1.00 32.83 151 GLN A CA 1
ATOM 1098 C C . GLN A 1 157 ? -2.407 -3.803 -8.819 1.00 33.12 151 GLN A C 1
ATOM 1099 O O . GLN A 1 157 ? -1.399 -3.429 -8.187 1.00 33.56 151 GLN A O 1
ATOM 1105 N N . ALA A 1 158 ? -2.927 -3.091 -9.825 1.00 32.74 152 ALA A N 1
ATOM 1106 C CA . ALA A 1 158 ? -2.326 -1.814 -10.227 1.00 32.30 152 ALA A CA 1
ATOM 1107 C C . ALA A 1 158 ? -2.574 -0.726 -9.197 1.00 31.54 152 ALA A C 1
ATOM 1108 O O . ALA A 1 158 ? -1.660 0.037 -8.903 1.00 31.82 152 ALA A O 1
ATOM 1110 N N . ILE A 1 159 ? -3.800 -0.678 -8.653 1.00 30.99 153 ILE A N 1
ATOM 1111 C CA . ILE A 1 159 ? -4.160 0.174 -7.487 1.00 30.21 153 ILE A CA 1
ATOM 1112 C C . ILE A 1 159 ? -3.294 -0.093 -6.238 1.00 29.90 153 ILE A C 1
ATOM 1113 O O . ILE A 1 159 ? -2.614 0.832 -5.708 1.00 29.76 153 ILE A O 1
ATOM 1118 N N . ARG A 1 160 ? -3.288 -1.342 -5.783 1.00 29.01 154 ARG A N 1
ATOM 1119 C CA . ARG A 1 160 ? -2.440 -1.687 -4.623 1.00 29.15 154 ARG A CA 1
ATOM 1120 C C . ARG A 1 160 ? -1.019 -1.166 -4.813 1.00 28.59 154 ARG A C 1
ATOM 1121 O O . ARG A 1 160 ? -0.448 -0.549 -3.916 1.00 28.27 154 ARG A O 1
ATOM 1129 N N . GLN A 1 161 ? -0.479 -1.392 -6.004 1.00 29.20 155 GLN A N 1
ATOM 1130 C CA . GLN A 1 161 ? 0.940 -1.133 -6.282 1.00 30.02 155 GLN A CA 1
ATOM 1131 C C . GLN A 1 161 ? 1.256 0.343 -6.162 1.00 29.02 155 GLN A C 1
ATOM 1132 O O . GLN A 1 161 ? 2.300 0.743 -5.639 1.00 29.06 155 GLN A O 1
ATOM 1138 N N . PHE A 1 162 ? 0.331 1.142 -6.669 1.00 28.29 156 PHE A N 1
ATOM 1139 C CA . PHE A 1 162 ? 0.445 2.570 -6.610 1.00 27.97 156 PHE A CA 1
ATOM 1140 C C . PHE A 1 162 ? 0.454 3.035 -5.150 1.00 28.01 156 PHE A C 1
ATOM 1141 O O . PHE A 1 162 ? 1.272 3.881 -4.770 1.00 29.41 156 PHE A O 1
ATOM 1149 N N . TRP A 1 163 ? -0.430 2.492 -4.312 1.00 26.84 157 TRP A N 1
ATOM 1150 C CA . TRP A 1 163 ? -0.440 2.956 -2.924 1.00 25.08 157 TRP A CA 1
ATOM 1151 C C . TRP A 1 163 ? 0.716 2.393 -2.126 1.00 24.92 157 TRP A C 1
ATOM 1152 O O . TRP A 1 163 ? 1.201 3.076 -1.206 1.00 25.76 157 TRP A O 1
ATOM 1163 N N . ILE A 1 164 ? 1.138 1.160 -2.448 1.00 23.75 158 ILE A N 1
ATOM 1164 C CA . ILE A 1 164 ? 2.363 0.603 -1.879 1.00 23.46 158 ILE A CA 1
ATOM 1165 C C . ILE A 1 164 ? 3.512 1.604 -2.084 1.00 23.99 158 ILE A C 1
ATOM 1166 O O . ILE A 1 164 ? 4.186 2.021 -1.112 1.00 24.15 158 ILE A O 1
ATOM 1171 N N . ASP A 1 165 ? 3.687 2.027 -3.337 1.00 24.41 159 ASP A N 1
ATOM 1172 C CA . ASP A 1 165 ? 4.766 2.973 -3.709 1.00 24.35 159 ASP A CA 1
ATOM 1173 C C . ASP A 1 165 ? 4.651 4.282 -2.949 1.00 24.06 159 ASP A C 1
ATOM 1174 O O . ASP A 1 165 ? 5.656 4.790 -2.401 1.00 23.74 159 ASP A O 1
ATOM 1179 N N . HIS A 1 166 ? 3.422 4.796 -2.831 1.00 23.78 160 HIS A N 1
ATOM 1180 C CA . HIS A 1 166 ? 3.221 6.004 -2.005 1.00 23.48 160 HIS A CA 1
ATOM 1181 C C . HIS A 1 166 ? 3.655 5.763 -0.555 1.00 23.62 160 HIS A C 1
ATOM 1182 O O . HIS A 1 166 ? 4.312 6.645 0.062 1.00 23.30 160 HIS A O 1
ATOM 1189 N N . CYS A 1 167 ? 3.350 4.570 -0.008 1.00 22.91 161 CYS A N 1
ATOM 1190 C CA . CYS A 1 167 ? 3.785 4.329 1.405 1.00 23.20 161 CYS A CA 1
ATOM 1191 C C . CYS A 1 167 ? 5.314 4.192 1.578 1.00 22.55 161 CYS A C 1
ATOM 1192 O O . CYS A 1 167 ? 5.887 4.692 2.551 1.00 22.38 161 CYS A O 1
ATOM 1195 N N . ILE A 1 168 ? 5.948 3.470 0.660 1.00 22.43 162 ILE A N 1
ATOM 1196 C CA . ILE A 1 168 ? 7.414 3.348 0.600 1.00 21.86 162 ILE A CA 1
ATOM 1197 C C . ILE A 1 168 ? 8.045 4.761 0.512 1.00 21.94 162 ILE A C 1
ATOM 1198 O O . ILE A 1 168 ? 8.898 5.133 1.333 1.00 20.63 162 ILE A O 1
ATOM 1203 N N . ALA A 1 169 ? 7.532 5.566 -0.416 1.00 22.00 163 ALA A N 1
ATOM 1204 C CA . ALA A 1 169 ? 8.014 6.919 -0.587 1.00 22.37 163 ALA A CA 1
ATOM 1205 C C . ALA A 1 169 ? 7.787 7.726 0.646 1.00 23.19 163 ALA A C 1
ATOM 1206 O O . ALA A 1 169 ? 8.594 8.594 0.960 1.00 25.86 163 ALA A O 1
ATOM 1208 N N . SER A 1 170 ? 6.711 7.460 1.364 1.00 23.71 164 SER A N 1
ATOM 1209 C CA . SER A 1 170 ? 6.476 8.131 2.634 1.00 23.84 164 SER A CA 1
ATOM 1210 C C . SER A 1 170 ? 7.448 7.716 3.715 1.00 25.25 164 SER A C 1
ATOM 1211 O O . SER A 1 170 ? 7.851 8.537 4.576 1.00 26.72 164 SER A O 1
ATOM 1214 N N . ARG A 1 171 ? 7.845 6.448 3.711 1.00 26.12 165 ARG A N 1
ATOM 1215 C CA . ARG A 1 171 ? 8.880 6.018 4.668 1.00 26.49 165 ARG A CA 1
ATOM 1216 C C . ARG A 1 171 ? 10.206 6.718 4.406 1.00 26.40 165 ARG A C 1
ATOM 1217 O O . ARG A 1 171 ? 10.891 7.095 5.329 1.00 26.99 165 ARG A O 1
ATOM 1225 N N . LYS A 1 172 ? 10.549 6.931 3.146 1.00 27.32 166 LYS A N 1
ATOM 1226 C CA . LYS A 1 172 ? 11.792 7.649 2.831 1.00 28.17 166 LYS A CA 1
ATOM 1227 C C . LYS A 1 172 ? 11.723 9.101 3.350 1.00 27.60 166 LYS A C 1
ATOM 1228 O O . LYS A 1 172 ? 12.686 9.595 3.957 1.00 27.51 166 LYS A O 1
ATOM 1234 N N . ILE A 1 173 ? 10.570 9.757 3.165 1.00 25.89 167 ILE A N 1
ATOM 1235 C CA . ILE A 1 173 ? 10.384 11.106 3.680 1.00 23.62 167 ILE A CA 1
ATOM 1236 C C . ILE A 1 173 ? 10.507 11.162 5.216 1.00 23.88 167 ILE A C 1
ATOM 1237 O O . ILE A 1 173 ? 11.181 12.040 5.764 1.00 24.03 167 ILE A O 1
ATOM 1242 N N . GLY A 1 174 ? 9.868 10.242 5.932 1.00 23.67 168 GLY A N 1
ATOM 1243 C CA . GLY A 1 174 ? 10.064 10.183 7.392 1.00 23.44 168 GLY A CA 1
ATOM 1244 C C . GLY A 1 174 ? 11.522 9.918 7.748 1.00 23.97 168 GLY A C 1
ATOM 1245 O O . GLY A 1 174 ? 12.013 10.376 8.764 1.00 23.68 168 GLY A O 1
ATOM 1246 N N . GLU A 1 175 ? 12.220 9.182 6.895 1.00 24.63 169 GLU A N 1
ATOM 1247 C CA . GLU A 1 175 ? 13.640 8.952 7.091 1.00 25.75 169 GLU A CA 1
ATOM 1248 C C . GLU A 1 175 ? 14.345 10.295 6.999 1.00 25.16 169 GLU A C 1
ATOM 1249 O O . GLU A 1 175 ? 15.172 10.620 7.836 1.00 25.41 169 GLU A O 1
ATOM 1255 N N . TYR A 1 176 ? 14.007 11.064 5.979 1.00 25.69 170 TYR A N 1
ATOM 1256 C CA . TYR A 1 176 ? 14.597 12.385 5.742 1.00 27.02 170 TYR A CA 1
ATOM 1257 C C . TYR A 1 176 ? 14.432 13.268 6.976 1.00 26.93 170 TYR A C 1
ATOM 1258 O O . TYR A 1 176 ? 15.410 13.647 7.593 1.00 27.40 170 TYR A O 1
ATOM 1267 N N . PHE A 1 177 ? 13.200 13.485 7.393 1.00 26.80 171 PHE A N 1
ATOM 1268 C CA . PHE A 1 177 ? 12.888 14.077 8.702 1.00 27.26 171 PHE A CA 1
ATOM 1269 C C . PHE A 1 177 ? 13.829 13.699 9.839 1.00 27.37 171 PHE A C 1
ATOM 1270 O O . PHE A 1 177 ? 14.363 14.581 10.517 1.00 27.56 171 PHE A O 1
ATOM 1278 N N . GLY A 1 178 ? 13.986 12.397 10.079 1.00 27.05 172 GLY A N 1
ATOM 1279 C CA . GLY A 1 178 ? 14.778 11.928 11.196 1.00 27.31 172 GLY A CA 1
ATOM 1280 C C . GLY A 1 178 ? 16.261 12.268 11.052 1.00 28.40 172 GLY A C 1
ATOM 1281 O O . GLY A 1 178 ? 16.905 12.730 11.993 1.00 29.27 172 GLY A O 1
ATOM 1282 N N . LYS A 1 179 ? 16.819 12.026 9.878 1.00 28.67 173 LYS A N 1
ATOM 1283 C CA . LYS A 1 179 ? 18.160 12.427 9.627 1.00 28.69 173 LYS A CA 1
ATOM 1284 C C . LYS A 1 179 ? 18.235 13.895 9.874 1.00 29.70 173 LYS A C 1
ATOM 1285 O O . LYS A 1 179 ? 19.098 14.344 10.597 1.00 30.64 173 LYS A O 1
ATOM 1291 N N . GLU A 1 180 ? 17.266 14.648 9.388 1.00 30.92 174 GLU A N 1
ATOM 1292 C CA . GLU A 1 180 ? 17.394 16.089 9.436 1.00 31.35 174 GLU A CA 1
ATOM 1293 C C . GLU A 1 180 ? 17.130 16.746 10.781 1.00 31.29 174 GLU A C 1
ATOM 1294 O O . GLU A 1 180 ? 17.731 17.760 11.107 1.00 31.86 174 GLU A O 1
ATOM 1300 N N . LEU A 1 181 ? 16.285 16.158 11.594 1.00 31.71 175 LEU A N 1
ATOM 1301 C CA . LEU A 1 181 ? 15.878 16.806 12.848 1.00 32.52 175 LEU A CA 1
ATOM 1302 C C . LEU A 1 181 ? 16.497 16.104 14.069 1.00 33.37 175 LEU A C 1
ATOM 1303 O O . LEU A 1 181 ? 16.306 16.523 15.239 1.00 31.94 175 LEU A O 1
ATOM 1308 N N . GLU A 1 182 ? 17.216 15.007 13.796 1.00 34.77 176 GLU A N 1
ATOM 1309 C CA . GLU A 1 182 ? 17.933 14.306 14.870 1.00 36.73 176 GLU A CA 1
ATOM 1310 C C . GLU A 1 182 ? 16.930 13.854 15.958 1.00 35.66 176 GLU A C 1
ATOM 1311 O O . GLU A 1 182 ? 17.252 13.785 17.126 1.00 35.51 176 GLU A O 1
ATOM 1317 N N . THR A 1 183 ? 15.698 13.583 15.545 1.00 34.91 177 THR A N 1
ATOM 1318 C CA . THR A 1 183 ? 14.749 12.807 16.335 1.00 33.48 177 THR A CA 1
ATOM 1319 C C . THR A 1 183 ? 13.982 11.883 15.387 1.00 32.17 177 THR A C 1
ATOM 1320 O O . THR A 1 183 ? 13.594 12.264 14.262 1.00 31.20 177 THR A O 1
ATOM 1324 N N . PRO A 1 184 ? 13.764 10.644 15.810 1.00 31.60 178 PRO A N 1
ATOM 1325 C CA . PRO A 1 184 ? 13.152 9.774 14.771 1.00 30.33 178 PRO A CA 1
ATOM 1326 C C . PRO A 1 184 ? 11.712 10.192 14.422 1.00 29.38 178 PRO A C 1
ATOM 1327 O O . PRO A 1 184 ? 10.962 10.707 15.261 1.00 27.75 178 PRO A O 1
ATOM 1331 N N . CYS A 1 185 ? 11.359 10.002 13.165 1.00 29.22 179 CYS A N 1
ATOM 1332 C CA . CYS A 1 185 ? 10.007 10.289 12.691 1.00 29.76 179 CYS A CA 1
ATOM 1333 C C . CYS A 1 185 ? 9.107 9.057 12.833 1.00 29.58 179 CYS A C 1
ATOM 1334 O O . CYS A 1 185 ? 9.533 7.949 12.489 1.00 30.15 179 CYS A O 1
ATOM 1337 N N . LEU A 1 186 ? 7.876 9.249 13.339 1.00 28.46 180 LEU A N 1
ATOM 1338 C CA . LEU A 1 186 ? 6.868 8.209 13.243 1.00 26.75 180 LEU A CA 1
ATOM 1339 C C . LEU A 1 186 ? 6.084 8.308 11.937 1.00 25.99 180 LEU A C 1
ATOM 1340 O O . LEU A 1 186 ? 5.311 9.239 11.720 1.00 26.61 180 LEU A O 1
ATOM 1345 N N . THR A 1 187 ? 6.297 7.353 11.046 1.00 24.97 181 THR A N 1
ATOM 1346 C CA . THR A 1 187 ? 5.506 7.305 9.821 1.00 24.44 181 THR A CA 1
ATOM 1347 C C . THR A 1 187 ? 4.368 6.308 10.027 1.00 23.72 181 THR A C 1
ATOM 1348 O O . THR A 1 187 ? 4.601 5.102 10.169 1.00 23.38 181 THR A O 1
ATOM 1352 N N . ASN A 1 188 ? 3.146 6.819 10.090 1.00 22.85 182 ASN A N 1
ATOM 1353 C CA . ASN A 1 188 ? 2.012 5.996 10.512 1.00 22.43 182 ASN A CA 1
ATOM 1354 C C . ASN A 1 188 ? 1.134 5.598 9.319 1.00 21.90 182 ASN A C 1
ATOM 1355 O O . ASN A 1 188 ? 0.797 6.442 8.504 1.00 22.10 182 ASN A O 1
ATOM 1360 N N . ILE A 1 189 ? 0.754 4.323 9.201 1.00 21.09 183 ILE A N 1
ATOM 1361 C CA . ILE A 1 189 ? -0.147 3.993 8.115 1.00 20.79 183 ILE A CA 1
ATOM 1362 C C . ILE A 1 189 ? -1.594 3.871 8.561 1.00 20.85 183 ILE A C 1
ATOM 1363 O O . ILE A 1 189 ? -1.956 3.026 9.408 1.00 21.12 183 ILE A O 1
ATOM 1368 N N . TRP A 1 190 ? -2.427 4.753 8.027 1.00 21.30 184 TRP A N 1
ATOM 1369 C CA . TRP A 1 190 ? -3.872 4.611 8.211 1.00 20.95 184 TRP A CA 1
ATOM 1370 C C . TRP A 1 190 ? -4.580 4.540 6.867 1.00 21.06 184 TRP A C 1
ATOM 1371 O O . TRP A 1 190 ? -4.430 5.401 5.992 1.00 19.78 184 TRP A O 1
ATOM 1382 N N . ILE A 1 191 ? -5.364 3.484 6.707 1.00 21.81 185 ILE A N 1
ATOM 1383 C CA . ILE A 1 191 ? -6.082 3.291 5.465 1.00 22.79 185 ILE A CA 1
ATOM 1384 C C . ILE A 1 191 ? -7.590 3.242 5.668 1.00 23.03 185 ILE A C 1
ATOM 1385 O O . ILE A 1 191 ? -8.071 2.649 6.623 1.00 23.34 185 ILE A O 1
ATOM 1390 N N . PRO A 1 192 ? -8.342 3.875 4.770 1.00 23.14 186 PRO A N 1
ATOM 1391 C CA . PRO A 1 192 ? -9.785 3.855 4.937 1.00 23.40 186 PRO A CA 1
ATOM 1392 C C . PRO A 1 192 ? -10.456 2.531 4.500 1.00 23.24 186 PRO A C 1
ATOM 1393 O O . PRO A 1 192 ? -11.672 2.433 4.611 1.00 23.52 186 PRO A O 1
ATOM 1397 N N . ASP A 1 193 ? -9.694 1.552 4.013 1.00 23.42 187 ASP A N 1
ATOM 1398 C CA . ASP A 1 193 ? -10.271 0.378 3.340 1.00 24.26 187 ASP A CA 1
ATOM 1399 C C . ASP A 1 193 ? -11.322 -0.349 4.157 1.00 25.12 187 ASP A C 1
ATOM 1400 O O . ASP A 1 193 ? -11.139 -0.618 5.353 1.00 25.85 187 ASP A O 1
ATOM 1405 N N . GLY A 1 194 ? -12.414 -0.698 3.478 1.00 26.26 188 GLY A N 1
ATOM 1406 C CA . GLY A 1 194 ? -13.501 -1.534 4.011 1.00 26.65 188 GLY A CA 1
ATOM 1407 C C . GLY A 1 194 ? -14.680 -1.577 3.034 1.00 27.50 188 GLY A C 1
ATOM 1408 O O . GLY A 1 194 ? -14.538 -1.235 1.840 1.00 26.33 188 GLY A O 1
ATOM 1409 N N . TYR A 1 195 ? -15.846 -1.998 3.553 1.00 28.77 189 TYR A N 1
ATOM 1410 C CA . TYR A 1 195 ? -17.125 -1.988 2.810 1.00 29.70 189 TYR A CA 1
ATOM 1411 C C . TYR A 1 195 ? -18.238 -1.342 3.621 1.00 30.65 189 TYR A C 1
ATOM 1412 O O . TYR A 1 195 ? -18.314 -1.552 4.856 1.00 31.11 189 TYR A O 1
ATOM 1421 N N . LYS A 1 196 ? -19.102 -0.590 2.927 1.00 31.11 190 LYS A N 1
ATOM 1422 C CA . LYS A 1 196 ? -20.358 -0.069 3.513 1.00 30.93 190 LYS A CA 1
ATOM 1423 C C . LYS A 1 196 ? -21.196 -1.182 4.165 1.00 30.53 190 LYS A C 1
ATOM 1424 O O . LYS A 1 196 ? -21.539 -1.113 5.381 1.00 30.61 190 LYS A O 1
ATOM 1430 N N . ASP A 1 197 ? -21.519 -2.193 3.368 1.00 29.28 191 ASP A N 1
ATOM 1431 C CA . ASP A 1 197 ? -22.424 -3.221 3.813 1.00 29.80 191 ASP A CA 1
ATOM 1432 C C . ASP A 1 197 ? -21.706 -4.561 4.127 1.00 29.89 191 ASP A C 1
ATOM 1433 O O . ASP A 1 197 ? -20.500 -4.689 3.923 1.00 29.41 191 ASP A O 1
ATOM 1438 N N . THR A 1 198 ? -22.459 -5.541 4.626 1.00 30.11 192 THR A N 1
ATOM 1439 C CA . THR A 1 198 ? -21.926 -6.860 5.010 1.00 30.74 192 THR A CA 1
ATOM 1440 C C . THR A 1 198 ? -21.117 -7.420 3.858 1.00 30.61 192 THR A C 1
ATOM 1441 O O . THR A 1 198 ? -21.638 -7.539 2.769 1.00 31.52 192 THR A O 1
ATOM 1445 N N . PRO A 1 199 ? -19.830 -7.731 4.079 1.00 30.96 193 PRO A N 1
ATOM 1446 C CA . PRO A 1 199 ? -19.018 -8.379 3.050 1.00 30.11 193 PRO A CA 1
ATOM 1447 C C . PRO A 1 199 ? -19.251 -9.888 2.978 1.00 29.79 193 PRO A C 1
ATOM 1448 O O . PRO A 1 199 ? -19.675 -10.505 3.954 1.00 30.42 193 PRO A O 1
ATOM 1452 N N . SER A 1 200 ? -18.979 -10.476 1.820 1.00 29.02 194 SER A N 1
ATOM 1453 C CA . SER A 1 200 ? -19.067 -11.918 1.661 1.00 27.69 194 SER A CA 1
ATOM 1454 C C . SER A 1 200 ? -17.677 -12.552 1.774 1.00 26.91 194 SER A C 1
ATOM 1455 O O . SER A 1 200 ? -17.505 -13.760 1.633 1.00 26.56 194 SER A O 1
ATOM 1458 N N . ASP A 1 201 ? -16.671 -11.747 2.010 1.00 26.00 195 ASP A N 1
ATOM 1459 C CA . ASP A 1 201 ? -15.360 -12.313 2.186 1.00 26.65 195 ASP A CA 1
ATOM 1460 C C . ASP A 1 201 ? -14.603 -11.371 3.053 1.00 26.85 195 ASP A C 1
ATOM 1461 O O . ASP A 1 201 ? -14.382 -10.232 2.664 1.00 28.06 195 ASP A O 1
ATOM 1466 N N . ARG A 1 202 ? -14.222 -11.805 4.235 1.00 26.94 196 ARG A N 1
ATOM 1467 C CA . ARG A 1 202 ? -13.516 -10.883 5.117 1.00 27.52 196 ARG A CA 1
ATOM 1468 C C . ARG A 1 202 ? -12.048 -11.203 5.072 1.00 27.69 196 ARG A C 1
ATOM 1469 O O . ARG A 1 202 ? -11.236 -10.364 5.426 1.00 29.01 196 ARG A O 1
ATOM 1477 N N . LEU A 1 203 ? -11.708 -12.406 4.620 1.00 27.24 197 LEU A N 1
ATOM 1478 C CA . LEU A 1 203 ? -10.319 -12.859 4.650 1.00 26.64 197 LEU A CA 1
ATOM 1479 C C . LEU A 1 203 ? -9.477 -12.341 3.497 1.00 26.43 197 LEU A C 1
ATOM 1480 O O . LEU A 1 203 ? -8.450 -11.742 3.738 1.00 26.90 197 LEU A O 1
ATOM 1485 N N . THR A 1 204 ? -9.899 -12.545 2.249 1.00 25.35 198 THR A N 1
ATOM 1486 C CA . THR A 1 204 ? -9.040 -12.143 1.127 1.00 24.90 198 THR A CA 1
ATOM 1487 C C . THR A 1 204 ? -8.556 -10.656 1.076 1.00 24.26 198 THR A C 1
ATOM 1488 O O . THR A 1 204 ? -7.361 -10.422 0.841 1.00 24.34 198 THR A O 1
ATOM 1492 N N . PRO A 1 205 ? -9.448 -9.657 1.334 1.00 23.99 199 PRO A N 1
ATOM 1493 C CA . PRO A 1 205 ? -8.918 -8.274 1.441 1.00 23.13 199 PRO A CA 1
ATOM 1494 C C . PRO A 1 205 ? -7.827 -8.149 2.495 1.00 23.19 199 PRO A C 1
ATOM 1495 O O . PRO A 1 205 ? -6.880 -7.405 2.303 1.00 22.85 199 PRO A O 1
ATOM 1499 N N . ARG A 1 206 ? -7.962 -8.881 3.596 1.00 23.28 200 ARG A N 1
ATOM 1500 C CA . ARG A 1 206 ? -6.991 -8.817 4.678 1.00 23.96 200 ARG A CA 1
ATOM 1501 C C . ARG A 1 206 ? -5.668 -9.503 4.301 1.00 24.37 200 ARG A C 1
ATOM 1502 O O . ARG A 1 206 ? -4.576 -9.012 4.669 1.00 23.85 200 ARG A O 1
ATOM 1510 N N . LYS A 1 207 ? -5.762 -10.636 3.597 1.00 24.70 201 LYS A N 1
ATOM 1511 C CA . LYS A 1 207 ? -4.560 -11.291 3.069 1.00 26.80 201 LYS A CA 1
ATOM 1512 C C . LYS A 1 207 ? -3.821 -10.261 2.179 1.00 25.84 201 LYS A C 1
ATOM 1513 O O . LYS A 1 207 ? -2.585 -10.144 2.214 1.00 25.22 201 LYS A O 1
ATOM 1519 N N . ARG A 1 208 ? -4.598 -9.536 1.378 1.00 24.35 202 ARG A N 1
ATOM 1520 C CA . ARG A 1 208 ? -4.038 -8.521 0.508 1.00 24.17 202 ARG A CA 1
ATOM 1521 C C . ARG A 1 208 ? -3.429 -7.361 1.274 1.00 23.88 202 ARG A C 1
ATOM 1522 O O . ARG A 1 208 ? -2.347 -6.885 0.923 1.00 22.44 202 ARG A O 1
ATOM 1530 N N . LEU A 1 209 ? -4.095 -6.925 2.338 1.00 23.62 203 LEU A N 1
ATOM 1531 C CA . LEU A 1 209 ? -3.514 -5.883 3.115 1.00 24.13 203 LEU A CA 1
ATOM 1532 C C . LEU A 1 209 ? -2.204 -6.384 3.672 1.00 24.85 203 LEU A C 1
ATOM 1533 O O . LEU A 1 209 ? -1.221 -5.656 3.616 1.00 25.06 203 LEU A O 1
ATOM 1538 N N . LYS A 1 210 ? -2.177 -7.614 4.192 1.00 25.46 204 LYS A N 1
ATOM 1539 C CA . LYS A 1 210 ? -0.927 -8.181 4.741 1.00 26.41 204 LYS A CA 1
ATOM 1540 C C . LYS A 1 210 ? 0.224 -8.134 3.728 1.00 26.43 204 LYS A C 1
ATOM 1541 O O . LYS A 1 210 ? 1.297 -7.619 4.037 1.00 26.57 204 LYS A O 1
ATOM 1547 N N . GLU A 1 211 ? -0.033 -8.654 2.524 1.00 26.47 205 GLU A N 1
ATOM 1548 C CA . GLU A 1 211 ? 0.925 -8.687 1.427 1.00 27.18 205 GLU A CA 1
ATOM 1549 C C . GLU A 1 211 ? 1.448 -7.307 1.042 1.00 26.79 205 GLU A C 1
ATOM 1550 O O . GLU A 1 211 ? 2.652 -7.153 0.853 1.00 27.24 205 GLU A O 1
ATOM 1556 N N . SER A 1 212 ? 0.554 -6.319 0.896 1.00 26.58 206 SER A N 1
ATOM 1557 C CA . SER A 1 212 ? 0.940 -4.923 0.625 1.00 26.10 206 SER A CA 1
ATOM 1558 C C . SER A 1 212 ? 1.937 -4.404 1.641 1.00 27.23 206 SER A C 1
ATOM 1559 O O . SER A 1 212 ? 2.963 -3.808 1.268 1.00 28.00 206 SER A O 1
ATOM 1562 N N . LEU A 1 213 ? 1.619 -4.622 2.919 1.00 27.83 207 LEU A N 1
ATOM 1563 C CA . LEU A 1 213 ? 2.385 -4.099 4.023 1.00 28.96 207 LEU A CA 1
ATOM 1564 C C . LEU A 1 213 ? 3.740 -4.748 4.036 1.00 29.89 207 LEU A C 1
ATOM 1565 O O . LEU A 1 213 ? 4.766 -4.057 4.137 1.00 30.83 207 LEU A O 1
ATOM 1570 N N . ASP A 1 214 ? 3.756 -6.069 3.939 1.00 29.92 208 ASP A N 1
ATOM 1571 C CA . ASP A 1 214 ? 5.007 -6.766 3.729 1.00 30.63 208 ASP A CA 1
ATOM 1572 C C . ASP A 1 214 ? 5.890 -6.069 2.711 1.00 30.88 208 ASP A C 1
ATOM 1573 O O . ASP A 1 214 ? 7.078 -5.839 2.984 1.00 31.36 208 ASP A O 1
ATOM 1578 N N . GLN A 1 215 ? 5.334 -5.716 1.558 1.00 30.20 209 GLN A N 1
ATOM 1579 C CA . GLN A 1 215 ? 6.144 -5.052 0.559 1.00 29.91 209 GLN A CA 1
ATOM 1580 C C . GLN A 1 215 ? 6.570 -3.655 1.028 1.00 29.73 209 GLN A C 1
ATOM 1581 O O . GLN A 1 215 ? 7.735 -3.222 0.845 1.00 30.46 209 GLN A O 1
ATOM 1587 N N . ILE A 1 216 ? 5.632 -2.934 1.623 1.00 28.01 210 ILE A N 1
ATOM 1588 C CA . ILE A 1 216 ? 5.918 -1.585 2.042 1.00 26.21 210 ILE A CA 1
ATOM 1589 C C . ILE A 1 216 ? 7.100 -1.578 2.988 1.00 26.48 210 ILE A C 1
ATOM 1590 O O . ILE A 1 216 ? 7.944 -0.680 2.920 1.00 26.08 210 ILE A O 1
ATOM 1595 N N . PHE A 1 217 ? 7.154 -2.567 3.882 1.00 26.17 211 PHE A N 1
ATOM 1596 C CA . PHE A 1 217 ? 8.212 -2.566 4.877 1.00 26.90 211 PHE A CA 1
ATOM 1597 C C . PHE A 1 217 ? 9.465 -3.387 4.462 1.00 26.94 211 PHE A C 1
ATOM 1598 O O . PHE A 1 217 ? 10.284 -3.654 5.306 1.00 26.93 211 PHE A O 1
ATOM 1606 N N . ALA A 1 218 ? 9.606 -3.785 3.201 1.00 26.57 212 ALA A N 1
ATOM 1607 C CA . ALA A 1 218 ? 10.695 -4.643 2.804 1.00 28.19 212 ALA A CA 1
ATOM 1608 C C . ALA A 1 218 ? 12.044 -3.978 3.120 1.00 29.44 212 ALA A C 1
ATOM 1609 O O . ALA A 1 218 ? 12.771 -4.477 3.927 1.00 29.02 212 ALA A O 1
ATOM 1611 N N . ALA A 1 219 ? 12.330 -2.826 2.507 1.00 31.84 213 ALA A N 1
ATOM 1612 C CA . ALA A 1 219 ? 13.540 -2.026 2.745 1.00 33.22 213 ALA A CA 1
ATOM 1613 C C . ALA A 1 219 ? 13.705 -1.607 4.199 1.00 34.66 213 ALA A C 1
ATOM 1614 O O . ALA A 1 219 ? 12.875 -0.858 4.710 1.00 35.45 213 ALA A O 1
ATOM 1616 N N . GLU A 1 220 ? 14.773 -2.060 4.859 1.00 36.30 214 GLU A N 1
ATOM 1617 C CA . GLU A 1 220 ? 15.086 -1.614 6.232 1.00 38.13 214 GLU A CA 1
ATOM 1618 C C . GLU A 1 220 ? 15.528 -0.148 6.274 1.00 37.79 214 GLU A C 1
ATOM 1619 O O . GLU A 1 220 ? 16.130 0.389 5.316 1.00 38.06 214 GLU A O 1
ATOM 1625 N N . ILE A 1 221 ? 15.214 0.499 7.391 1.00 36.49 215 ILE A N 1
ATOM 1626 C CA . ILE A 1 221 ? 15.549 1.876 7.611 1.00 35.03 215 ILE A CA 1
ATOM 1627 C C . ILE A 1 221 ? 15.932 1.922 9.083 1.00 35.40 215 ILE A C 1
ATOM 1628 O O . ILE A 1 221 ? 15.365 1.211 9.912 1.00 35.04 215 ILE A O 1
ATOM 1633 N N . ASN A 1 222 ? 16.900 2.760 9.404 1.00 35.78 216 ASN A N 1
ATOM 1634 C CA . ASN A 1 222 ? 17.416 2.835 10.759 1.00 36.53 216 ASN A CA 1
ATOM 1635 C C . ASN A 1 222 ? 16.400 3.476 11.699 1.00 36.60 216 ASN A C 1
ATOM 1636 O O . ASN A 1 222 ? 15.851 4.551 11.384 1.00 36.67 216 ASN A O 1
ATOM 1641 N N . GLU A 1 223 ? 16.165 2.825 12.843 1.00 36.05 217 GLU A N 1
ATOM 1642 C CA . GLU A 1 223 ? 15.196 3.297 13.847 1.00 36.10 217 GLU A CA 1
ATOM 1643 C C . GLU A 1 223 ? 15.583 4.599 14.528 1.00 35.72 217 GLU A C 1
ATOM 1644 O O . GLU A 1 223 ? 14.794 5.175 15.335 1.00 36.29 217 GLU A O 1
ATOM 1650 N N . ALA A 1 224 ? 16.792 5.055 14.219 1.00 34.39 218 ALA A N 1
ATOM 1651 C CA . ALA A 1 224 ? 17.245 6.374 14.649 1.00 33.76 218 ALA A CA 1
ATOM 1652 C C . ALA A 1 224 ? 16.547 7.441 13.824 1.00 32.49 218 ALA A C 1
ATOM 1653 O O . ALA A 1 224 ? 16.323 8.554 14.305 1.00 33.62 218 ALA A O 1
ATOM 1655 N N . TYR A 1 225 ? 16.218 7.107 12.586 1.00 30.61 219 TYR A N 1
ATOM 1656 C CA . TYR A 1 225 ? 15.615 8.082 11.681 1.00 29.86 219 TYR A CA 1
ATOM 1657 C C . TYR A 1 225 ? 14.098 7.887 11.474 1.00 29.17 219 TYR A C 1
ATOM 1658 O O . TYR A 1 225 ? 13.358 8.879 11.468 1.00 28.99 219 TYR A O 1
ATOM 1667 N N . ASN A 1 226 ? 13.647 6.625 11.360 1.00 27.94 220 ASN A N 1
ATOM 1668 C CA . ASN A 1 226 ? 12.245 6.316 11.154 1.00 27.05 220 ASN A CA 1
ATOM 1669 C C . ASN A 1 226 ? 11.714 5.109 11.915 1.00 27.26 220 ASN A C 1
ATOM 1670 O O . ASN A 1 226 ? 12.353 4.057 11.951 1.00 27.63 220 ASN A O 1
ATOM 1675 N N . LEU A 1 227 ? 10.514 5.263 12.469 1.00 26.58 221 LEU A N 1
ATOM 1676 C CA . LEU A 1 227 ? 9.686 4.147 12.959 1.00 26.31 221 LEU A CA 1
ATOM 1677 C C . LEU A 1 227 ? 8.365 4.122 12.183 1.00 25.89 221 LEU A C 1
ATOM 1678 O O . LEU A 1 227 ? 7.770 5.187 11.928 1.00 25.76 221 LEU A O 1
ATOM 1683 N N . ASP A 1 228 ? 7.912 2.923 11.813 1.00 24.80 222 ASP A N 1
ATOM 1684 C CA . ASP A 1 228 ? 6.627 2.757 11.137 1.00 24.39 222 ASP A CA 1
ATOM 1685 C C . ASP A 1 228 ? 5.537 2.318 12.130 1.00 24.39 222 ASP A C 1
ATOM 1686 O O . ASP A 1 228 ? 5.817 1.564 13.085 1.00 24.37 222 ASP A O 1
ATOM 1691 N N . ALA A 1 229 ? 4.308 2.797 11.904 1.00 23.43 223 ALA A N 1
ATOM 1692 C CA . ALA A 1 229 ? 3.175 2.432 12.738 1.00 23.44 223 ALA A CA 1
ATOM 1693 C C . ALA A 1 229 ? 1.945 2.100 11.885 1.00 23.45 223 ALA A C 1
ATOM 1694 O O . ALA A 1 229 ? 1.814 2.529 10.714 1.00 23.91 223 ALA A O 1
ATOM 1696 N N . VAL A 1 230 ? 1.081 1.284 12.463 1.00 21.64 224 VAL A N 1
ATOM 1697 C CA . VAL A 1 230 ? -0.153 0.978 11.823 1.00 22.24 224 VAL A CA 1
ATOM 1698 C C . VAL A 1 230 ? -1.261 1.402 12.781 1.00 23.50 224 VAL A C 1
ATOM 1699 O O . VAL A 1 230 ? -1.096 1.282 14.026 1.00 23.13 224 VAL A O 1
ATOM 1703 N N . GLU A 1 231 ? -2.323 1.972 12.190 1.00 24.01 225 GLU A N 1
ATOM 1704 C CA . GLU A 1 231 ? -3.482 2.475 12.925 1.00 24.93 225 GLU A CA 1
ATOM 1705 C C . GLU A 1 231 ? -4.758 1.707 12.568 1.00 26.32 225 GLU A C 1
ATOM 1706 O O . GLU A 1 231 ? -5.212 1.734 11.434 1.00 26.31 225 GLU A O 1
ATOM 1712 N N . SER A 1 232 ? -5.331 1.025 13.542 1.00 29.04 226 SER A N 1
ATOM 1713 C CA . SER A 1 232 ? -6.557 0.299 13.278 1.00 31.96 226 SER A CA 1
ATOM 1714 C C . SER A 1 232 ? -7.708 1.235 13.537 1.00 33.29 226 SER A C 1
ATOM 1715 O O . SER A 1 232 ? -7.655 2.084 14.432 1.00 33.16 226 SER A O 1
ATOM 1718 N N . LYS A 1 233 ? -8.754 1.074 12.740 1.00 35.92 227 LYS A N 1
ATOM 1719 C CA . LYS A 1 233 ? -10.073 1.658 13.058 1.00 37.72 227 LYS A CA 1
ATOM 1720 C C . LYS A 1 233 ? -11.114 0.518 13.168 1.00 39.08 227 LYS A C 1
ATOM 1721 O O . LYS A 1 233 ? -10.927 -0.614 12.667 1.00 38.02 227 LYS A O 1
ATOM 1727 N N . LEU A 1 234 ? -12.200 0.809 13.870 1.00 41.15 228 LEU A N 1
ATOM 1728 C CA . LEU A 1 234 ? -13.299 -0.150 13.949 1.00 41.75 228 LEU A CA 1
ATOM 1729 C C . LEU A 1 234 ? -14.211 0.111 12.756 1.00 41.92 228 LEU A C 1
ATOM 1730 O O . LEU A 1 234 ? -14.622 -0.841 12.087 1.00 41.69 228 LEU A O 1
ATOM 1735 N N . PHE A 1 235 ? -14.504 1.396 12.501 1.00 42.38 229 PHE A N 1
ATOM 1736 C CA . PHE A 1 235 ? -15.454 1.815 11.457 1.00 43.21 229 PHE A CA 1
ATOM 1737 C C . PHE A 1 235 ? -15.478 3.353 11.181 1.00 43.98 229 PHE A C 1
ATOM 1738 O O . PHE A 1 235 ? -15.308 4.177 12.114 1.00 44.15 229 PHE A O 1
ATOM 1746 N N . GLY A 1 236 ? -15.711 3.706 9.911 1.00 43.87 230 GLY A N 1
ATOM 1747 C CA . GLY A 1 236 ? -16.021 5.075 9.499 1.00 44.40 230 GLY A CA 1
ATOM 1748 C C . GLY A 1 236 ? -17.227 5.200 8.554 1.00 44.89 230 GLY A C 1
ATOM 1749 O O . GLY A 1 236 ? -17.790 4.195 8.096 1.00 45.33 230 GLY A O 1
ATOM 1750 N N . ILE A 1 237 ? -17.632 6.444 8.288 1.00 44.75 231 ILE A N 1
ATOM 1751 C CA . ILE A 1 237 ? -18.630 6.772 7.264 1.00 44.82 231 ILE A CA 1
ATOM 1752 C C . ILE A 1 237 ? -18.169 6.201 5.912 1.00 45.11 231 ILE A C 1
ATOM 1753 O O . ILE A 1 237 ? -17.008 6.386 5.478 1.00 45.37 231 ILE A O 1
ATOM 1758 N N . GLY A 1 238 ? -19.065 5.463 5.264 1.00 44.65 232 GLY A N 1
ATOM 1759 C CA . GLY A 1 238 ? -18.706 4.733 4.039 1.00 43.71 232 GLY A CA 1
ATOM 1760 C C . GLY A 1 238 ? -18.253 3.296 4.281 1.00 42.82 232 GLY A C 1
ATOM 1761 O O . GLY A 1 238 ? -18.309 2.467 3.375 1.00 43.29 232 GLY A O 1
ATOM 1762 N N . SER A 1 239 ? -17.860 2.985 5.514 1.00 41.58 233 SER A N 1
ATOM 1763 C CA . SER A 1 239 ? -17.234 1.709 5.825 1.00 40.89 233 SER A CA 1
ATOM 1764 C C . SER A 1 239 ? -17.807 1.101 7.095 1.00 40.20 233 SER A C 1
ATOM 1765 O O . SER A 1 239 ? -17.065 0.631 7.930 1.00 40.98 233 SER A O 1
ATOM 1768 N N . GLU A 1 240 ? -19.120 1.100 7.256 1.00 39.35 234 GLU A N 1
ATOM 1769 C CA . GLU A 1 240 ? -19.669 0.824 8.570 1.00 38.14 234 GLU A CA 1
ATOM 1770 C C . GLU A 1 240 ? -19.548 -0.610 9.010 1.00 37.09 234 GLU A C 1
ATOM 1771 O O . GLU A 1 240 ? -19.320 -0.884 10.213 1.00 37.95 234 GLU A O 1
ATOM 1777 N N . SER A 1 241 ? -19.701 -1.533 8.065 1.00 34.92 235 SER A N 1
ATOM 1778 C CA . SER A 1 241 ? -19.849 -2.937 8.413 1.00 32.89 235 SER A CA 1
ATOM 1779 C C . SER A 1 241 ? -18.553 -3.661 8.600 1.00 32.65 235 SER A C 1
ATOM 1780 O O . SER A 1 241 ? -18.514 -4.735 9.218 1.00 32.85 235 SER A O 1
ATOM 1783 N N . TYR A 1 242 ? -17.490 -3.121 8.017 1.00 31.90 236 TYR A N 1
ATOM 1784 C CA . TYR A 1 242 ? -16.241 -3.860 7.934 1.00 30.56 236 TYR A CA 1
ATOM 1785 C C . TYR A 1 242 ? -15.065 -2.949 7.555 1.00 29.52 236 TYR A C 1
ATOM 1786 O O . TYR A 1 242 ? -15.146 -2.095 6.667 1.00 29.36 236 TYR A O 1
ATOM 1795 N N . VAL A 1 243 ? -13.978 -3.147 8.284 1.00 27.84 237 VAL A N 1
ATOM 1796 C CA . VAL A 1 243 ? -12.768 -2.412 8.074 1.00 25.72 237 VAL A CA 1
ATOM 1797 C C . VAL A 1 243 ? -11.636 -3.424 7.927 1.00 25.23 237 VAL A C 1
ATOM 1798 O O . VAL A 1 243 ? -11.424 -4.299 8.786 1.00 25.84 237 VAL A O 1
ATOM 1802 N N . VAL A 1 244 ? -10.917 -3.317 6.829 1.00 24.34 238 VAL A N 1
ATOM 1803 C CA . VAL A 1 244 ? -9.920 -4.329 6.526 1.00 23.45 238 VAL A CA 1
ATOM 1804 C C . VAL A 1 244 ? -8.893 -4.305 7.659 1.00 24.27 238 VAL A C 1
ATOM 1805 O O . VAL A 1 244 ? -8.688 -5.310 8.331 1.00 25.63 238 VAL A O 1
ATOM 1809 N N . GLY A 1 245 ? -8.306 -3.144 7.929 1.00 24.18 239 GLY A N 1
ATOM 1810 C CA . GLY A 1 245 ? -7.262 -3.033 8.943 1.00 25.26 239 GLY A CA 1
ATOM 1811 C C . GLY A 1 245 ? -7.780 -2.977 10.373 1.00 25.55 239 GLY A C 1
ATOM 1812 O O . GLY A 1 245 ? -7.768 -1.898 11.004 1.00 25.78 239 GLY A O 1
ATOM 1813 N N . SER A 1 246 ? -8.200 -4.147 10.881 1.00 25.27 240 SER A N 1
ATOM 1814 C CA . SER A 1 246 ? -8.872 -4.308 12.187 1.00 24.80 240 SER A CA 1
ATOM 1815 C C . SER A 1 246 ? -7.871 -4.302 13.312 1.00 25.26 240 SER A C 1
ATOM 1816 O O . SER A 1 246 ? -6.683 -4.539 13.099 1.00 24.99 240 SER A O 1
ATOM 1819 N N . HIS A 1 247 ? -8.361 -4.075 14.520 1.00 26.07 241 HIS A N 1
ATOM 1820 C CA . HIS A 1 247 ? -7.541 -4.187 15.727 1.00 26.57 241 HIS A CA 1
ATOM 1821 C C . HIS A 1 247 ? -6.724 -5.529 15.812 1.00 26.90 241 HIS A C 1
ATOM 1822 O O . HIS A 1 247 ? -5.477 -5.516 15.847 1.00 26.19 241 HIS A O 1
ATOM 1829 N N . GLU A 1 248 ? -7.417 -6.675 15.852 1.00 27.37 242 GLU A N 1
ATOM 1830 C CA . GLU A 1 248 ? -6.738 -7.979 15.832 1.00 28.38 242 GLU A CA 1
ATOM 1831 C C . GLU A 1 248 ? -5.714 -8.080 14.696 1.00 28.27 242 GLU A C 1
ATOM 1832 O O . GLU A 1 248 ? -4.577 -8.470 14.952 1.00 28.62 242 GLU A O 1
ATOM 1838 N N . PHE A 1 249 ? -6.113 -7.698 13.474 1.00 27.43 243 PHE A N 1
ATOM 1839 C CA . PHE A 1 249 ? -5.210 -7.710 12.355 1.00 26.86 243 PHE A CA 1
ATOM 1840 C C . PHE A 1 249 ? -3.929 -6.908 12.643 1.00 27.46 243 PHE A C 1
ATOM 1841 O O . PHE A 1 249 ? -2.780 -7.391 12.496 1.00 27.40 243 PHE A O 1
ATOM 1849 N N . TYR A 1 250 ? -4.118 -5.663 13.030 1.00 27.41 244 TYR A N 1
ATOM 1850 C CA . TYR A 1 250 ? -2.957 -4.824 13.252 1.00 28.13 244 TYR A CA 1
ATOM 1851 C C . TYR A 1 250 ? -2.070 -5.289 14.422 1.00 28.25 244 TYR A C 1
ATOM 1852 O O . TYR A 1 250 ? -0.852 -5.201 14.350 1.00 27.88 244 TYR A O 1
ATOM 1861 N N . LEU A 1 251 ? -2.697 -5.759 15.494 1.00 28.15 245 LEU A N 1
ATOM 1862 C CA . LEU A 1 251 ? -1.983 -6.209 16.667 1.00 28.31 245 LEU A CA 1
ATOM 1863 C C . LEU A 1 251 ? -1.047 -7.380 16.322 1.00 27.75 245 LEU A C 1
ATOM 1864 O O . LEU A 1 251 ? 0.121 -7.416 16.724 1.00 27.85 245 LEU A O 1
ATOM 1869 N N . SER A 1 252 ? -1.543 -8.313 15.532 1.00 26.63 246 SER A N 1
ATOM 1870 C CA . SER A 1 252 ? -0.722 -9.415 15.101 1.00 26.56 246 SER A CA 1
ATOM 1871 C C . SER A 1 252 ? 0.318 -8.967 14.097 1.00 26.13 246 SER A C 1
ATOM 1872 O O . SER A 1 252 ? 1.504 -9.289 14.230 1.00 26.07 246 SER A O 1
ATOM 1875 N N . TYR A 1 253 ? -0.113 -8.214 13.095 1.00 25.77 247 TYR A N 1
ATOM 1876 C CA . TYR A 1 253 ? 0.842 -7.719 12.152 1.00 25.86 247 TYR A CA 1
ATOM 1877 C C . TYR A 1 253 ? 1.977 -7.036 12.901 1.00 25.64 247 TYR A C 1
ATOM 1878 O O . TYR A 1 253 ? 3.126 -7.426 12.764 1.00 27.06 247 TYR A O 1
ATOM 1887 N N . ALA A 1 254 ? 1.677 -6.064 13.731 1.00 25.07 248 ALA A N 1
ATOM 1888 C CA . ALA A 1 254 ? 2.754 -5.278 14.309 1.00 26.58 248 ALA A CA 1
ATOM 1889 C C . ALA A 1 254 ? 3.698 -6.104 15.189 1.00 27.36 248 ALA A C 1
ATOM 1890 O O . ALA A 1 254 ? 4.888 -5.823 15.229 1.00 26.40 248 ALA A O 1
ATOM 1892 N N . LEU A 1 255 ? 3.148 -7.104 15.879 1.00 29.12 249 LEU A N 1
ATOM 1893 C CA . LEU A 1 255 ? 3.919 -8.017 16.702 1.00 30.88 249 LEU A CA 1
ATOM 1894 C C . LEU A 1 255 ? 4.859 -8.863 15.838 1.00 31.93 249 LEU A C 1
ATOM 1895 O O . LEU A 1 255 ? 6.068 -8.920 16.104 1.00 32.00 249 LEU A O 1
ATOM 1900 N N . LYS A 1 256 ? 4.334 -9.496 14.784 1.00 32.76 250 LYS A N 1
ATOM 1901 C CA . LYS A 1 256 ? 5.194 -10.313 13.919 1.00 33.63 250 LYS A CA 1
ATOM 1902 C C . LYS A 1 256 ? 6.292 -9.494 13.253 1.00 34.07 250 LYS A C 1
ATOM 1903 O O . LYS A 1 256 ? 7.405 -9.976 13.057 1.00 34.55 250 LYS A O 1
ATOM 1909 N N . ASN A 1 257 ? 5.997 -8.258 12.890 1.00 33.97 251 ASN A N 1
ATOM 1910 C CA . ASN A 1 257 ? 6.917 -7.560 12.004 1.00 33.83 251 ASN A CA 1
ATOM 1911 C C . ASN A 1 257 ? 7.678 -6.451 12.680 1.00 34.04 251 ASN A C 1
ATOM 1912 O O . ASN A 1 257 ? 8.255 -5.580 12.021 1.00 33.36 251 ASN A O 1
ATOM 1917 N N . ASP A 1 258 ? 7.676 -6.539 14.013 1.00 33.63 252 ASP A N 1
ATOM 1918 C CA . ASP A 1 258 ? 8.337 -5.606 14.881 1.00 33.89 252 ASP A CA 1
ATOM 1919 C C . ASP A 1 258 ? 8.035 -4.136 14.520 1.00 32.75 252 ASP A C 1
ATOM 1920 O O . ASP A 1 258 ? 8.929 -3.300 14.486 1.00 32.53 252 ASP A O 1
ATOM 1925 N N . LYS A 1 259 ? 6.768 -3.826 14.266 1.00 31.53 253 LYS A N 1
ATOM 1926 C CA . LYS A 1 259 ? 6.365 -2.454 13.923 1.00 30.43 253 LYS A CA 1
ATOM 1927 C C . LYS A 1 259 ? 5.538 -1.913 15.044 1.00 29.68 253 LYS A C 1
ATOM 1928 O O . LYS A 1 259 ? 5.178 -2.659 15.924 1.00 30.06 253 LYS A O 1
ATOM 1934 N N . LEU A 1 260 ? 5.244 -0.615 15.032 1.00 29.26 254 LEU A N 1
ATOM 1935 C CA . LEU A 1 260 ? 4.393 -0.032 16.072 1.00 28.76 254 LEU A CA 1
ATOM 1936 C C . LEU A 1 260 ? 2.861 -0.135 15.831 1.00 27.95 254 LEU A C 1
ATOM 1937 O O . LEU A 1 260 ? 2.361 -0.021 14.724 1.00 27.06 254 LEU A O 1
ATOM 1942 N N . CYS A 1 261 ? 2.128 -0.331 16.902 1.00 27.20 255 CYS A N 1
ATOM 1943 C CA . CYS A 1 261 ? 0.730 -0.036 16.874 1.00 28.79 255 CYS A CA 1
ATOM 1944 C C . CYS A 1 261 ? 0.447 1.421 17.264 1.00 28.43 255 CYS A C 1
ATOM 1945 O O . CYS A 1 261 ? 1.052 1.980 18.210 1.00 28.63 255 CYS A O 1
ATOM 1948 N N . LEU A 1 262 ? -0.489 2.022 16.557 1.00 26.77 256 LEU A N 1
ATOM 1949 C CA . LEU A 1 262 ? -0.928 3.323 16.932 1.00 25.89 256 LEU A CA 1
ATOM 1950 C C . LEU A 1 262 ? -2.365 3.143 17.320 1.00 25.17 256 LEU A C 1
ATOM 1951 O O . LEU A 1 262 ? -3.177 2.682 16.544 1.00 24.81 256 LEU A O 1
ATOM 1956 N N . LEU A 1 263 ? -2.667 3.471 18.560 1.00 25.66 257 LEU A N 1
ATOM 1957 C CA . LEU A 1 263 ? -4.035 3.461 19.054 1.00 25.55 257 LEU A CA 1
ATOM 1958 C C . LEU A 1 263 ? -4.661 4.843 19.010 1.00 25.06 257 LEU A C 1
ATOM 1959 O O . LEU A 1 263 ? -4.082 5.854 19.431 1.00 23.32 257 LEU A O 1
ATOM 1964 N N . ASP A 1 264 ? -5.861 4.876 18.469 1.00 25.55 258 ASP A N 1
ATOM 1965 C CA . ASP A 1 264 ? -6.575 6.129 18.430 1.00 27.10 258 ASP A CA 1
ATOM 1966 C C . ASP A 1 264 ? -7.728 5.905 19.410 1.00 26.68 258 ASP A C 1
ATOM 1967 O O . ASP A 1 264 ? -8.479 4.979 19.220 1.00 26.15 258 ASP A O 1
ATOM 1972 N N . THR A 1 265 ? -7.810 6.715 20.474 1.00 27.37 259 THR A N 1
ATOM 1973 C CA . THR A 1 265 ? -8.863 6.635 21.506 1.00 28.00 259 THR A CA 1
ATOM 1974 C C . THR A 1 265 ? -10.297 6.782 20.971 1.00 29.17 259 THR A C 1
ATOM 1975 O O . THR A 1 265 ? -11.250 6.537 21.674 1.00 27.64 259 THR A O 1
ATOM 1979 N N . GLY A 1 266 ? -10.431 7.237 19.735 1.00 31.40 260 GLY A N 1
ATOM 1980 C CA . GLY A 1 266 ? -11.724 7.179 19.044 1.00 34.90 260 GLY A CA 1
ATOM 1981 C C . GLY A 1 266 ? -11.987 6.009 18.092 1.00 36.84 260 GLY A C 1
ATOM 1982 O O . GLY A 1 266 ? -13.063 5.923 17.508 1.00 36.94 260 GLY A O 1
ATOM 1983 N N . HIS A 1 267 ? -11.015 5.114 17.941 1.00 38.60 261 HIS A N 1
ATOM 1984 C CA . HIS A 1 267 ? -11.104 4.049 16.967 1.00 41.03 261 HIS A CA 1
ATOM 1985 C C . HIS A 1 267 ? -11.708 2.711 17.492 1.00 41.80 261 HIS A C 1
ATOM 1986 O O . HIS A 1 267 ? -11.615 1.690 16.795 1.00 42.45 261 HIS A O 1
ATOM 1993 N N . TYR A 1 268 ? -12.361 2.716 18.669 1.00 42.16 262 TYR A N 1
ATOM 1994 C CA . TYR A 1 268 ? -12.784 1.446 19.316 1.00 43.04 262 TYR A CA 1
ATOM 1995 C C . TYR A 1 268 ? -14.295 1.228 19.539 1.00 43.21 262 TYR A C 1
ATOM 1996 O O . TYR A 1 268 ? -15.129 2.033 19.105 1.00 43.01 262 TYR A O 1
ATOM 2005 N N . HIS A 1 269 ? -14.631 0.127 20.217 1.00 43.51 263 HIS A N 1
ATOM 2006 C CA . HIS A 1 269 ? -16.022 -0.188 20.605 1.00 43.29 263 HIS A CA 1
ATOM 2007 C C . HIS A 1 269 ? -16.590 0.794 21.655 1.00 42.36 263 HIS A C 1
ATOM 2008 O O . HIS A 1 269 ? -15.837 1.531 22.315 1.00 41.15 263 HIS A O 1
ATOM 2015 N N . PRO A 1 270 ? -17.938 0.852 21.751 1.00 42.08 264 PRO A N 1
ATOM 2016 C CA . PRO A 1 270 ? -18.587 1.534 22.905 1.00 41.21 264 PRO A CA 1
ATOM 2017 C C . PRO A 1 270 ? -18.191 0.874 24.237 1.00 40.34 264 PRO A C 1
ATOM 2018 O O . PRO A 1 270 ? -18.333 -0.358 24.391 1.00 40.11 264 PRO A O 1
ATOM 2022 N N . THR A 1 271 ? -17.709 1.715 25.161 1.00 39.39 265 THR A N 1
ATOM 2023 C CA . THR A 1 271 ? -17.154 1.358 26.491 1.00 38.63 265 THR A CA 1
ATOM 2024 C C . THR A 1 271 ? -15.731 0.767 26.448 1.00 38.38 265 THR A C 1
ATOM 2025 O O . THR A 1 271 ? -15.197 0.385 27.498 1.00 37.56 265 THR A O 1
ATOM 2029 N N . GLU A 1 272 ? -15.134 0.683 25.246 1.00 37.74 266 GLU A N 1
ATOM 2030 C CA . GLU A 1 272 ? -13.758 0.155 25.080 1.00 37.72 266 GLU A CA 1
ATOM 2031 C C . GLU A 1 272 ? -12.659 1.231 25.301 1.00 36.77 266 GLU A C 1
ATOM 2032 O O . GLU A 1 272 ? -12.730 2.282 24.662 1.00 37.40 266 GLU A O 1
ATOM 2038 N N . THR A 1 273 ? -11.645 0.953 26.151 1.00 34.66 267 THR A N 1
ATOM 2039 C CA . THR A 1 273 ? -10.660 1.990 26.567 1.00 31.51 267 THR A CA 1
ATOM 2040 C C . THR A 1 273 ? -9.213 1.676 26.214 1.00 31.14 267 THR A C 1
ATOM 2041 O O . THR A 1 273 ? -8.708 0.554 26.426 1.00 31.49 267 THR A O 1
ATOM 2045 N N . VAL A 1 274 ? -8.532 2.695 25.713 1.00 29.55 268 VAL A N 1
ATOM 2046 C CA . VAL A 1 274 ? -7.106 2.605 25.438 1.00 28.38 268 VAL A CA 1
ATOM 2047 C C . VAL A 1 274 ? -6.324 2.456 26.769 1.00 27.07 268 VAL A C 1
ATOM 2048 O O . VAL A 1 274 ? -5.337 1.700 26.846 1.00 26.97 268 VAL A O 1
ATOM 2052 N N . SER A 1 275 ? -6.767 3.143 27.803 1.00 25.51 269 SER A N 1
ATOM 2053 C CA . SER A 1 275 ? -6.128 2.999 29.098 1.00 26.49 269 SER A CA 1
ATOM 2054 C C . SER A 1 275 ? -6.054 1.542 29.600 1.00 26.45 269 SER A C 1
ATOM 2055 O O . SER A 1 275 ? -5.171 1.217 30.353 1.00 27.86 269 SER A O 1
ATOM 2058 N N . ASN A 1 276 ? -6.981 0.671 29.234 1.00 26.16 270 ASN A N 1
ATOM 2059 C CA . ASN A 1 276 ? -6.881 -0.708 29.670 1.00 25.52 270 ASN A CA 1
ATOM 2060 C C . ASN A 1 276 ? -5.920 -1.513 28.812 1.00 25.09 270 ASN A C 1
ATOM 2061 O O . ASN A 1 276 ? -5.579 -2.624 29.160 1.00 25.71 270 ASN A O 1
ATOM 2066 N N . LYS A 1 277 ? -5.479 -0.950 27.689 1.00 24.86 271 LYS A N 1
ATOM 2067 C CA . LYS A 1 277 ? -4.590 -1.647 26.754 1.00 23.18 271 LYS A CA 1
ATOM 2068 C C . LYS A 1 277 ? -3.115 -1.311 26.831 1.00 22.85 271 LYS A C 1
ATOM 2069 O O . LYS A 1 277 ? -2.259 -2.159 26.480 1.00 24.29 271 LYS A O 1
ATOM 2075 N N . ILE A 1 278 ? -2.793 -0.085 27.218 1.00 21.36 272 ILE A N 1
ATOM 2076 C CA . ILE A 1 278 ? -1.397 0.315 27.371 1.00 20.41 272 ILE A CA 1
ATOM 2077 C C . ILE A 1 278 ? -0.562 -0.723 28.147 1.00 21.46 272 ILE A C 1
ATOM 2078 O O . ILE A 1 278 ? 0.465 -1.171 27.680 1.00 21.14 272 ILE A O 1
ATOM 2083 N N . SER A 1 279 ? -1.016 -1.103 29.327 1.00 22.50 273 SER A N 1
ATOM 2084 C CA . SER A 1 279 ? -0.260 -1.993 30.140 1.00 23.75 273 SER A CA 1
ATOM 2085 C C . SER A 1 279 ? -0.060 -3.325 29.453 1.00 24.31 273 SER A C 1
ATOM 2086 O O . SER A 1 279 ? 1.056 -3.833 29.436 1.00 24.91 273 SER A O 1
ATOM 2089 N N . ALA A 1 280 ? -1.093 -3.867 28.816 1.00 24.96 274 ALA A N 1
ATOM 2090 C CA . ALA A 1 280 ? -0.918 -5.134 28.090 1.00 25.73 274 ALA A CA 1
ATOM 2091 C C . ALA A 1 280 ? 0.071 -4.999 26.936 1.00 26.77 274 ALA A C 1
ATOM 2092 O O . ALA A 1 280 ? 0.845 -5.910 26.648 1.00 27.96 274 ALA A O 1
ATOM 2094 N N . MET A 1 281 ? 0.088 -3.868 26.269 1.00 27.45 275 MET A N 1
ATOM 2095 C CA . MET A 1 281 ? 0.926 -3.816 25.118 1.00 28.63 275 MET A CA 1
ATOM 2096 C C . MET A 1 281 ? 2.407 -3.593 25.428 1.00 28.84 275 MET A C 1
ATOM 2097 O O . MET A 1 281 ? 3.271 -4.130 24.731 1.00 28.94 275 MET A O 1
ATOM 2102 N N . LEU A 1 282 ? 2.694 -2.833 26.484 1.00 28.38 276 LEU A N 1
ATOM 2103 C CA . LEU A 1 282 ? 4.060 -2.578 26.922 1.00 28.49 276 LEU A CA 1
ATOM 2104 C C . LEU A 1 282 ? 4.700 -3.844 27.454 1.00 28.64 276 LEU A C 1
ATOM 2105 O O . LEU A 1 282 ? 5.876 -3.855 27.788 1.00 29.14 276 LEU A O 1
ATOM 2110 N N . LEU A 1 283 ? 3.935 -4.908 27.571 1.00 28.61 277 LEU A N 1
ATOM 2111 C CA . LEU A 1 283 ? 4.508 -6.141 28.082 1.00 28.77 277 LEU A CA 1
ATOM 2112 C C . LEU A 1 283 ? 5.128 -6.932 26.938 1.00 28.72 277 LEU A C 1
ATOM 2113 O O . LEU A 1 283 ? 5.954 -7.811 27.168 1.00 27.90 277 LEU A O 1
ATOM 2118 N N . PHE A 1 284 ? 4.737 -6.568 25.706 1.00 28.54 278 PHE A N 1
ATOM 2119 C CA . PHE A 1 284 ? 5.167 -7.216 24.495 1.00 27.84 278 PHE A CA 1
ATOM 2120 C C . PHE A 1 284 ? 5.733 -6.267 23.427 1.00 29.31 278 PHE A C 1
ATOM 2121 O O . PHE A 1 284 ? 6.327 -6.723 22.484 1.00 30.03 278 PHE A O 1
ATOM 2129 N N . HIS A 1 285 ? 5.553 -4.955 23.524 1.00 30.28 279 HIS A N 1
ATOM 2130 C CA . HIS A 1 285 ? 6.104 -4.083 22.489 1.00 31.10 279 HIS A CA 1
ATOM 2131 C C . HIS A 1 285 ? 7.000 -3.100 23.150 1.00 31.78 279 HIS A C 1
ATOM 2132 O O . HIS A 1 285 ? 6.724 -2.660 24.251 1.00 31.91 279 HIS A O 1
ATOM 2139 N N . ASP A 1 286 ? 8.065 -2.724 22.464 1.00 32.85 280 ASP A N 1
ATOM 2140 C CA . ASP A 1 286 ? 9.010 -1.761 23.023 1.00 33.99 280 ASP A CA 1
ATOM 2141 C C . ASP A 1 286 ? 8.383 -0.393 23.178 1.00 32.68 280 ASP A C 1
ATOM 2142 O O . ASP A 1 286 ? 8.496 0.241 24.227 1.00 31.98 280 ASP A O 1
ATOM 2147 N N . LYS A 1 287 ? 7.724 0.017 22.097 1.00 32.46 281 LYS A N 1
ATOM 2148 C CA . LYS A 1 287 ? 7.077 1.309 21.923 1.00 32.41 281 LYS A CA 1
ATOM 2149 C C . LYS A 1 287 ? 5.667 1.192 21.347 1.00 32.31 281 LYS A C 1
ATOM 2150 O O . LYS A 1 287 ? 5.325 0.264 20.577 1.00 32.50 281 LYS A O 1
ATOM 2156 N N . LEU A 1 288 ? 4.904 2.233 21.649 1.00 32.18 282 LEU A N 1
ATOM 2157 C CA . LEU A 1 288 ? 3.478 2.370 21.394 1.00 31.01 282 LEU A CA 1
ATOM 2158 C C . LEU A 1 288 ? 3.281 3.777 20.907 1.00 30.13 282 LEU A C 1
ATOM 2159 O O . LEU A 1 288 ? 3.854 4.726 21.495 1.00 30.19 282 LEU A O 1
ATOM 2164 N N . ALA A 1 289 ? 2.441 3.940 19.890 1.00 28.50 283 ALA A N 1
ATOM 2165 C CA . ALA A 1 289 ? 1.877 5.250 19.611 1.00 27.30 283 ALA A CA 1
ATOM 2166 C C . ALA A 1 289 ? 0.388 5.383 19.942 1.00 27.37 283 ALA A C 1
ATOM 2167 O O . ALA A 1 289 ? -0.413 4.431 19.868 1.00 26.39 283 ALA A O 1
ATOM 2169 N N . LEU A 1 290 ? 0.015 6.627 20.223 1.00 26.69 284 LEU A N 1
ATOM 2170 C CA . LEU A 1 290 ? -1.281 6.940 20.736 1.00 25.98 284 LEU A CA 1
ATOM 2171 C C . LEU A 1 290 ? -1.726 8.248 20.111 1.00 25.64 284 LEU A C 1
ATOM 2172 O O . LEU A 1 290 ? -1.016 9.236 20.148 1.00 25.65 284 LEU A O 1
ATOM 2177 N N . HIS A 1 291 ? -2.887 8.248 19.475 1.00 25.94 285 HIS A N 1
ATOM 2178 C CA . HIS A 1 291 ? -3.558 9.522 19.151 1.00 25.84 285 HIS A CA 1
ATOM 2179 C C . HIS A 1 291 ? -4.722 9.793 20.080 1.00 25.52 285 HIS A C 1
ATOM 2180 O O . HIS A 1 291 ? -5.621 8.974 20.219 1.00 26.93 285 HIS A O 1
ATOM 2187 N N . VAL A 1 292 ? -4.747 10.967 20.659 1.00 25.32 286 VAL A N 1
ATOM 2188 C CA . VAL A 1 292 ? -5.876 11.314 21.450 1.00 25.80 286 VAL A CA 1
ATOM 2189 C C . VAL A 1 292 ? -6.832 12.189 20.662 1.00 27.49 286 VAL A C 1
ATOM 2190 O O . VAL A 1 292 ? -6.422 13.137 19.969 1.00 28.43 286 VAL A O 1
ATOM 2194 N N . SER A 1 293 ? -8.115 11.852 20.765 1.00 29.28 287 SER A N 1
ATOM 2195 C CA . SER A 1 293 ? -9.254 12.652 20.267 1.00 30.07 287 SER A CA 1
ATOM 2196 C C . SER A 1 293 ? -10.467 12.239 21.046 1.00 30.45 287 SER A C 1
ATOM 2197 O O . SER A 1 293 ? -10.486 11.132 21.568 1.00 31.48 287 SER A O 1
ATOM 2200 N N . ARG A 1 294 ? -11.477 13.107 21.131 1.00 31.07 288 ARG A N 1
ATOM 2201 C CA . ARG A 1 294 ? -12.719 12.781 21.826 1.00 30.88 288 ARG A CA 1
ATOM 2202 C C . ARG A 1 294 ? -13.739 12.132 20.851 1.00 31.73 288 ARG A C 1
ATOM 2203 O O . ARG A 1 294 ? -14.284 12.814 19.982 1.00 32.44 288 ARG A O 1
ATOM 2211 N N . PRO A 1 295 ? -13.991 10.821 20.977 1.00 32.18 289 PRO A N 1
ATOM 2212 C CA . PRO A 1 295 ? -15.065 10.298 20.146 1.00 33.07 289 PRO A CA 1
ATOM 2213 C C . PRO A 1 295 ? -16.392 10.529 20.818 1.00 33.82 289 PRO A C 1
ATOM 2214 O O . PRO A 1 295 ? -16.552 10.166 21.991 1.00 33.45 289 PRO A O 1
ATOM 2218 N N . VAL A 1 296 ? -17.321 11.158 20.097 1.00 34.93 290 VAL A N 1
ATOM 2219 C CA . VAL A 1 296 ? -18.702 11.278 20.578 1.00 36.08 290 VAL A CA 1
ATOM 2220 C C . VAL A 1 296 ? -19.627 10.416 19.738 1.00 37.14 290 VAL A C 1
ATOM 2221 O O . VAL A 1 296 ? -20.224 10.890 18.750 1.00 36.73 290 VAL A O 1
ATOM 2225 N N . ARG A 1 297 ? -19.707 9.143 20.153 1.00 38.12 291 ARG A N 1
ATOM 2226 C CA . ARG A 1 297 ? -20.645 8.143 19.627 1.00 38.88 291 ARG A CA 1
ATOM 2227 C C . ARG A 1 297 ? -20.251 7.497 18.254 1.00 40.27 291 ARG A C 1
ATOM 2228 O O . ARG A 1 297 ? -20.791 6.430 17.877 1.00 40.94 291 ARG A O 1
ATOM 2236 N N . TRP A 1 298 ? -19.329 8.143 17.524 1.00 40.66 292 TRP A N 1
ATOM 2237 C CA . TRP A 1 298 ? -18.585 7.521 16.422 1.00 40.89 292 TRP A CA 1
ATOM 2238 C C . TRP A 1 298 ? -17.250 8.210 16.471 1.00 40.81 292 TRP A C 1
ATOM 2239 O O . TRP A 1 298 ? -17.073 9.076 17.324 1.00 41.03 292 TRP A O 1
ATOM 2250 N N . ASP A 1 299 ? -16.299 7.803 15.608 1.00 41.00 293 ASP A N 1
ATOM 2251 C CA . ASP A 1 299 ? -14.944 8.415 15.549 1.00 40.37 293 ASP A CA 1
ATOM 2252 C C . ASP A 1 299 ? -15.046 9.869 14.986 1.00 39.74 293 ASP A C 1
ATOM 2253 O O . ASP A 1 299 ? -14.668 10.163 13.833 1.00 40.09 293 ASP A O 1
ATOM 2258 N N . SER A 1 300 ? -15.565 10.769 15.823 1.00 38.69 294 SER A N 1
ATOM 2259 C CA . SER A 1 300 ? -15.936 12.151 15.408 1.00 37.42 294 SER A CA 1
ATOM 2260 C C . SER A 1 300 ? -14.794 13.203 15.528 1.00 36.34 294 SER A C 1
ATOM 2261 O O . SER A 1 300 ? -14.944 14.345 15.053 1.00 36.74 294 SER A O 1
ATOM 2264 N N . ASP A 1 301 ? -13.693 12.824 16.184 1.00 33.75 295 ASP A N 1
ATOM 2265 C CA . ASP A 1 301 ? -12.545 13.680 16.263 1.00 32.63 295 ASP A CA 1
ATOM 2266 C C . ASP A 1 301 ? -12.934 15.073 16.808 1.00 30.79 295 ASP A C 1
ATOM 2267 O O . ASP A 1 301 ? -12.650 16.088 16.203 1.00 30.44 295 ASP A O 1
ATOM 2272 N N . HIS A 1 302 ? -13.616 15.088 17.948 1.00 28.92 296 HIS A N 1
ATOM 2273 C CA . HIS A 1 302 ? -13.785 16.289 18.722 1.00 27.29 296 HIS A CA 1
ATOM 2274 C C . HIS A 1 302 ? -12.474 16.564 19.454 1.00 26.11 296 HIS A C 1
ATOM 2275 O O . HIS A 1 302 ? -11.673 15.651 19.720 1.00 26.33 296 HIS A O 1
ATOM 2282 N N . VAL A 1 303 ? -12.274 17.833 19.767 1.00 24.41 297 VAL A N 1
ATOM 2283 C CA . VAL A 1 303 ? -11.140 18.302 20.526 1.00 24.05 297 VAL A CA 1
ATOM 2284 C C . VAL A 1 303 ? -11.055 17.588 21.838 1.00 23.47 297 VAL A C 1
ATOM 2285 O O . VAL A 1 303 ? -12.073 17.540 22.550 1.00 24.11 297 VAL A O 1
ATOM 2289 N N . VAL A 1 304 ? -9.865 17.042 22.137 1.00 21.63 298 VAL A N 1
ATOM 2290 C CA . VAL A 1 304 ? -9.571 16.328 23.382 1.00 20.98 298 VAL A CA 1
ATOM 2291 C C . VAL A 1 304 ? -9.888 17.136 24.608 1.00 20.63 298 VAL A C 1
ATOM 2292 O O . VAL A 1 304 ? -9.555 18.317 24.686 1.00 22.00 298 VAL A O 1
ATOM 2296 N N . THR A 1 305 ? -10.476 16.505 25.598 1.00 19.68 299 THR A N 1
ATOM 2297 C CA . THR A 1 305 ? -10.804 17.214 26.789 1.00 19.43 299 THR A CA 1
ATOM 2298 C C . THR A 1 305 ? -10.177 16.539 27.986 1.00 20.18 299 THR A C 1
ATOM 2299 O O . THR A 1 305 ? -9.825 15.370 27.945 1.00 19.91 299 THR A O 1
ATOM 2303 N N . PHE A 1 306 ? -10.101 17.275 29.086 1.00 20.73 300 PHE A N 1
ATOM 2304 C CA . PHE A 1 306 ? -9.510 16.812 30.285 1.00 20.48 300 PHE A CA 1
ATOM 2305 C C . PHE A 1 306 ? -10.575 15.994 30.989 1.00 21.32 300 PHE A C 1
ATOM 2306 O O . PHE A 1 306 ? -11.320 16.501 31.807 1.00 22.54 300 PHE A O 1
ATOM 2314 N N . ASP A 1 307 ? -10.672 14.712 30.633 1.00 21.59 301 ASP A N 1
ATOM 2315 C CA . ASP A 1 307 ? -11.755 13.849 31.131 1.00 20.98 301 ASP A CA 1
ATOM 2316 C C . ASP A 1 307 ? -11.233 12.626 31.851 1.00 20.20 301 ASP A C 1
ATOM 2317 O O . ASP A 1 307 ? -10.024 12.449 32.002 1.00 18.62 301 ASP A O 1
ATOM 2322 N N . ASP A 1 308 ? -12.153 11.763 32.262 1.00 19.45 302 ASP A N 1
ATOM 2323 C CA . ASP A 1 308 ? -11.764 10.567 32.987 1.00 20.59 302 ASP A CA 1
ATOM 2324 C C . ASP A 1 308 ? -10.805 9.661 32.206 1.00 20.10 302 ASP A C 1
ATOM 2325 O O . ASP A 1 308 ? -9.736 9.253 32.724 1.00 18.96 302 ASP A O 1
ATOM 2330 N N . GLU A 1 309 ? -11.144 9.375 30.951 1.00 19.42 303 GLU A N 1
ATOM 2331 C CA . GLU A 1 309 ? -10.319 8.439 30.212 1.00 19.02 303 GLU A CA 1
ATOM 2332 C C . GLU A 1 309 ? -8.939 8.999 29.910 1.00 19.76 303 GLU A C 1
ATOM 2333 O O . GLU A 1 309 ? -7.970 8.223 29.872 1.00 21.22 303 GLU A O 1
ATOM 2339 N N . LEU A 1 310 ? -8.833 10.323 29.736 1.00 19.27 304 LEU A N 1
ATOM 2340 C CA . LEU A 1 310 ? -7.551 10.926 29.415 1.00 19.22 304 LEU A CA 1
ATOM 2341 C C . LEU A 1 310 ? -6.637 10.880 30.607 1.00 19.96 304 LEU A C 1
ATOM 2342 O O . LEU A 1 310 ? -5.439 10.629 30.443 1.00 21.21 304 LEU A O 1
ATOM 2347 N N . ARG A 1 311 ? -7.193 11.153 31.786 1.00 19.85 305 ARG A N 1
ATOM 2348 C CA . ARG A 1 311 ? -6.468 11.061 33.045 1.00 20.32 305 ARG A CA 1
ATOM 2349 C C . ARG A 1 311 ? -6.008 9.633 33.251 1.00 20.41 305 ARG A C 1
ATOM 2350 O O . ARG A 1 311 ? -4.874 9.384 33.684 1.00 20.53 305 ARG A O 1
ATOM 2358 N N . GLU A 1 312 ? -6.869 8.695 32.887 1.00 20.02 306 GLU A N 1
ATOM 2359 C CA . GLU A 1 312 ? -6.579 7.313 33.123 1.00 19.81 306 GLU A CA 1
ATOM 2360 C C . GLU A 1 312 ? -5.528 6.877 32.120 1.00 18.92 306 GLU A C 1
ATOM 2361 O O . GLU A 1 312 ? -4.674 6.043 32.422 1.00 18.06 306 GLU A O 1
ATOM 2367 N N . ILE A 1 313 ? -5.547 7.473 30.933 1.00 18.48 307 ILE A N 1
ATOM 2368 C CA . ILE A 1 313 ? -4.456 7.216 29.991 1.00 17.20 307 ILE A CA 1
ATOM 2369 C C . ILE A 1 313 ? -3.125 7.768 30.593 1.00 18.47 307 ILE A C 1
ATOM 2370 O O . ILE A 1 313 ? -2.072 7.069 30.613 1.00 18.42 307 ILE A O 1
ATOM 2375 N N . ALA A 1 314 ? -3.171 9.011 31.099 1.00 17.46 308 ALA A N 1
ATOM 2376 C CA . ALA A 1 314 ? -1.983 9.606 31.632 1.00 17.58 308 ALA A CA 1
ATOM 2377 C C . ALA A 1 314 ? -1.442 8.726 32.798 1.00 18.48 308 ALA A C 1
ATOM 2378 O O . ALA A 1 314 ? -0.239 8.404 32.847 1.00 17.32 308 ALA A O 1
ATOM 2380 N N . LEU A 1 315 ? -2.338 8.322 33.713 1.00 18.86 309 LEU A N 1
ATOM 2381 C CA . LEU A 1 315 ? -1.939 7.498 34.826 1.00 19.80 309 LEU A CA 1
ATOM 2382 C C . LEU A 1 315 ? -1.166 6.268 34.302 1.00 21.76 309 LEU A C 1
ATOM 2383 O O . LEU A 1 315 ? -0.066 5.972 34.776 1.00 22.59 309 LEU A O 1
ATOM 2388 N N . GLU A 1 316 ? -1.702 5.593 33.285 1.00 22.13 310 GLU A N 1
ATOM 2389 C CA . GLU A 1 316 ? -1.074 4.390 32.813 1.00 22.43 310 GLU A CA 1
ATOM 2390 C C . GLU A 1 316 ? 0.310 4.693 32.292 1.00 23.43 310 GLU A C 1
ATOM 2391 O O . GLU A 1 316 ? 1.231 3.965 32.627 1.00 24.59 310 GLU A O 1
ATOM 2397 N N . ILE A 1 317 ? 0.463 5.760 31.500 1.00 23.48 311 ILE A N 1
ATOM 2398 C CA . ILE A 1 317 ? 1.759 6.121 30.946 1.00 23.33 311 ILE A CA 1
ATOM 2399 C C . ILE A 1 317 ? 2.729 6.466 32.066 1.00 24.09 311 ILE A C 1
ATOM 2400 O O . ILE A 1 317 ? 3.870 5.976 32.094 1.00 24.43 311 ILE A O 1
ATOM 2405 N N . VAL A 1 318 ? 2.293 7.257 33.023 1.00 23.88 312 VAL A N 1
ATOM 2406 C CA . VAL A 1 318 ? 3.245 7.655 34.044 1.00 24.60 312 VAL A CA 1
ATOM 2407 C C . VAL A 1 318 ? 3.606 6.493 34.965 1.00 26.18 312 VAL A C 1
ATOM 2408 O O . VAL A 1 318 ? 4.771 6.207 35.148 1.00 27.83 312 VAL A O 1
ATOM 2412 N N . ARG A 1 319 ? 2.630 5.760 35.471 1.00 27.33 313 ARG A N 1
ATOM 2413 C CA . ARG A 1 319 ? 2.886 4.775 36.511 1.00 28.01 313 ARG A CA 1
ATOM 2414 C C . ARG A 1 319 ? 3.483 3.479 35.991 1.00 28.66 313 ARG A C 1
ATOM 2415 O O . ARG A 1 319 ? 4.099 2.713 36.741 1.00 29.28 313 ARG A O 1
ATOM 2423 N N . ASN A 1 320 ? 3.396 3.278 34.688 1.00 29.44 314 ASN A N 1
ATOM 2424 C CA . ASN A 1 320 ? 4.140 2.181 34.036 1.00 29.76 314 ASN A CA 1
ATOM 2425 C C . ASN A 1 320 ? 5.491 2.583 33.470 1.00 30.52 314 ASN A C 1
ATOM 2426 O O . ASN A 1 320 ? 6.049 1.897 32.603 1.00 30.20 314 ASN A O 1
ATOM 2431 N N . ASP A 1 321 ? 5.990 3.726 33.918 1.00 31.46 315 ASP A N 1
ATOM 2432 C CA . ASP A 1 321 ? 7.271 4.191 33.491 1.00 33.27 315 ASP A CA 1
ATOM 2433 C C . ASP A 1 321 ? 7.420 4.366 32.009 1.00 33.07 315 ASP A C 1
ATOM 2434 O O . ASP A 1 321 ? 8.429 3.953 31.447 1.00 35.07 315 ASP A O 1
ATOM 2439 N N . ALA A 1 322 ? 6.467 4.965 31.337 1.00 32.33 316 ALA A N 1
ATOM 2440 C CA . ALA A 1 322 ? 6.486 4.770 29.909 1.00 31.31 316 ALA A CA 1
ATOM 2441 C C . ALA A 1 322 ? 6.507 6.069 29.136 1.00 31.01 316 ALA A C 1
ATOM 2442 O O . ALA A 1 322 ? 6.126 6.093 27.965 1.00 29.36 316 ALA A O 1
ATOM 2444 N N . LEU A 1 323 ? 6.976 7.141 29.781 1.00 30.80 317 LEU A N 1
ATOM 2445 C CA . LEU A 1 323 ? 6.956 8.449 29.122 1.00 31.07 317 LEU A CA 1
ATOM 2446 C C . LEU A 1 323 ? 7.825 8.536 27.856 1.00 31.10 317 LEU A C 1
ATOM 2447 O O . LEU A 1 323 ? 7.501 9.287 26.967 1.00 31.46 317 LEU A O 1
ATOM 2452 N N . ASP A 1 324 ? 8.867 7.717 27.768 1.00 31.25 318 ASP A N 1
ATOM 2453 C CA . ASP A 1 324 ? 9.664 7.561 26.561 1.00 32.58 318 ASP A CA 1
ATOM 2454 C C . ASP A 1 324 ? 9.257 6.407 25.658 1.00 32.18 318 ASP A C 1
ATOM 2455 O O . ASP A 1 324 ? 9.908 6.181 24.635 1.00 32.03 318 ASP A O 1
ATOM 2460 N N . ARG A 1 325 ? 8.240 5.644 26.061 1.00 31.15 319 ARG A N 1
ATOM 2461 C CA . ARG A 1 325 ? 7.801 4.459 25.314 1.00 30.07 319 ARG A CA 1
ATOM 2462 C C . ARG A 1 325 ? 6.491 4.697 24.568 1.00 29.32 319 ARG A C 1
ATOM 2463 O O . ARG A 1 325 ? 6.144 3.937 23.658 1.00 30.00 319 ARG A O 1
ATOM 2471 N N . VAL A 1 326 ? 5.761 5.742 24.961 1.00 27.43 320 VAL A N 1
ATOM 2472 C CA . VAL A 1 326 ? 4.498 6.088 24.325 1.00 26.09 320 VAL A CA 1
ATOM 2473 C C . VAL A 1 326 ? 4.561 7.398 23.519 1.00 25.23 320 VAL A C 1
ATOM 2474 O O . VAL A 1 326 ? 4.634 8.460 24.079 1.00 25.03 320 VAL A O 1
ATOM 2478 N N . LEU A 1 327 ? 4.512 7.295 22.203 1.00 24.72 321 LEU A N 1
ATOM 2479 C CA . LEU A 1 327 ? 4.612 8.477 21.334 1.00 24.76 321 LEU A CA 1
ATOM 2480 C C . LEU A 1 327 ? 3.245 9.138 21.299 1.00 24.30 321 LEU A C 1
ATOM 2481 O O . LEU A 1 327 ? 2.369 8.666 20.616 1.00 24.71 321 LEU A O 1
ATOM 2486 N N . ILE A 1 328 ? 3.050 10.199 22.061 1.00 23.85 322 ILE A N 1
ATOM 2487 C CA . ILE A 1 328 ? 1.737 10.841 22.142 1.00 23.11 322 ILE A CA 1
ATOM 2488 C C . ILE A 1 328 ? 1.518 11.906 21.045 1.00 22.99 322 ILE A C 1
ATOM 2489 O O . ILE A 1 328 ? 2.319 12.835 20.894 1.00 23.28 322 ILE A O 1
ATOM 2494 N N . GLY A 1 329 ? 0.401 11.779 20.334 1.00 22.75 323 GLY A N 1
ATOM 2495 C CA . GLY A 1 329 ? -0.067 12.735 19.336 1.00 21.60 323 GLY A CA 1
ATOM 2496 C C . GLY A 1 329 ? -1.578 13.027 19.404 1.00 21.68 323 GLY A C 1
ATOM 2497 O O . GLY A 1 329 ? -2.358 12.309 20.048 1.00 20.38 323 GLY A O 1
ATOM 2498 N N . LEU A 1 330 ? -1.965 14.118 18.761 1.00 21.32 324 LEU A N 1
ATOM 2499 C CA . LEU A 1 330 ? -3.349 14.494 18.614 1.00 23.45 324 LEU A CA 1
ATOM 2500 C C . LEU A 1 330 ? -3.905 14.042 17.270 1.00 24.71 324 LEU A C 1
ATOM 2501 O O . LEU A 1 330 ? -3.166 13.874 16.301 1.00 25.38 324 LEU A O 1
ATOM 2506 N N . ASP A 1 331 ? -5.212 13.825 17.238 1.00 26.13 325 ASP A N 1
ATOM 2507 C CA . ASP A 1 331 ? -5.934 13.587 16.006 1.00 27.71 325 ASP A CA 1
ATOM 2508 C C . ASP A 1 331 ? -7.332 14.131 16.215 1.00 28.71 325 ASP A C 1
ATOM 2509 O O . ASP A 1 331 ? -8.131 13.503 16.894 1.00 29.86 325 ASP A O 1
ATOM 2514 N N . PHE A 1 332 ? -7.646 15.287 15.673 1.00 29.15 326 PHE A N 1
ATOM 2515 C CA . PHE A 1 332 ? -9.030 15.761 15.724 1.00 30.67 326 PHE A CA 1
ATOM 2516 C C . PHE A 1 332 ? -9.250 16.896 14.783 1.00 32.51 326 PHE A C 1
ATOM 2517 O O . PHE A 1 332 ? -8.374 17.699 14.558 1.00 33.40 326 PHE A O 1
ATOM 2525 N N . PHE A 1 333 ? -10.428 16.944 14.211 1.00 35.34 327 PHE A N 1
ATOM 2526 C CA . PHE A 1 333 ? -10.751 17.953 13.238 1.00 38.01 327 PHE A CA 1
ATOM 2527 C C . PHE A 1 333 ? -12.099 18.499 13.649 1.00 38.40 327 PHE A C 1
ATOM 2528 O O . PHE A 1 333 ? -13.127 17.860 13.398 1.00 39.42 327 PHE A O 1
ATOM 2536 N N . ASP A 1 334 ? -12.099 19.643 14.328 1.00 38.47 328 ASP A N 1
ATOM 2537 C CA . ASP A 1 334 ? -13.343 20.315 14.629 1.00 38.13 328 ASP A CA 1
ATOM 2538 C C . ASP A 1 334 ? -13.329 21.661 13.963 1.00 38.12 328 ASP A C 1
ATOM 2539 O O . ASP A 1 334 ? -12.426 22.491 14.183 1.00 37.33 328 ASP A O 1
ATOM 2544 N N . ALA A 1 335 ? -14.381 21.879 13.187 1.00 38.16 329 ALA A N 1
ATOM 2545 C CA . ALA A 1 335 ? -14.477 23.030 12.294 1.00 37.91 329 ALA A CA 1
ATOM 2546 C C . ALA A 1 335 ? -15.450 24.086 12.822 1.00 36.84 329 ALA A C 1
ATOM 2547 O O . ALA A 1 335 ? -15.571 25.180 12.247 1.00 36.61 329 ALA A O 1
ATOM 2549 N N . SER A 1 336 ? -16.120 23.745 13.921 1.00 35.48 330 SER A N 1
ATOM 2550 C CA . SER A 1 336 ? -17.194 24.573 14.481 1.00 34.45 330 SER A CA 1
ATOM 2551 C C . SER A 1 336 ? -16.662 25.714 15.380 1.00 34.10 330 SER A C 1
ATOM 2552 O O . SER A 1 336 ? -17.426 26.663 15.735 1.00 35.50 330 SER A O 1
ATOM 2555 N N . ILE A 1 337 ? -15.364 25.636 15.709 1.00 32.28 331 ILE A N 1
ATOM 2556 C CA . ILE A 1 337 ? -14.677 26.581 16.615 1.00 30.57 331 ILE A CA 1
ATOM 2557 C C . ILE A 1 337 ? -13.264 27.024 16.115 1.00 30.18 331 ILE A C 1
ATOM 2558 O O . ILE A 1 337 ? -12.680 26.399 15.211 1.00 29.93 331 ILE A O 1
ATOM 2563 N N . ASN A 1 338 ? -12.723 28.079 16.729 1.00 28.51 332 ASN A N 1
ATOM 2564 C CA . ASN A 1 338 ? -11.430 28.617 16.345 1.00 26.72 332 ASN A CA 1
ATOM 2565 C C . ASN A 1 338 ? -10.337 27.525 16.330 1.00 25.76 332 ASN A C 1
ATOM 2566 O O . ASN A 1 338 ? -10.090 26.852 17.324 1.00 25.36 332 ASN A O 1
ATOM 2571 N N . ARG A 1 339 ? -9.664 27.397 15.200 1.00 24.52 333 ARG A N 1
ATOM 2572 C CA . ARG A 1 339 ? -8.708 26.331 14.987 1.00 23.66 333 ARG A CA 1
ATOM 2573 C C . ARG A 1 339 ? -7.425 26.444 15.811 1.00 23.72 333 ARG A C 1
ATOM 2574 O O . ARG A 1 339 ? -6.848 25.417 16.121 1.00 23.61 333 ARG A O 1
ATOM 2582 N N . ILE A 1 340 ? -6.995 27.653 16.193 1.00 23.24 334 ILE A N 1
ATOM 2583 C CA . ILE A 1 340 ? -5.796 27.786 17.013 1.00 23.56 334 ILE A CA 1
ATOM 2584 C C . ILE A 1 340 ? -6.156 27.371 18.445 1.00 23.41 334 ILE A C 1
ATOM 2585 O O . ILE A 1 340 ? -5.433 26.609 19.096 1.00 23.39 334 ILE A O 1
ATOM 2590 N N . ALA A 1 341 ? -7.293 27.879 18.924 1.00 22.78 335 ALA A N 1
ATOM 2591 C CA . ALA A 1 341 ? -7.889 27.409 20.177 1.00 21.61 335 ALA A CA 1
ATOM 2592 C C . ALA A 1 341 ? -8.022 25.880 20.220 1.00 21.56 335 ALA A C 1
ATOM 2593 O O . ALA A 1 341 ? -7.754 25.271 21.255 1.00 22.42 335 ALA A O 1
ATOM 2595 N N . ALA A 1 342 ? -8.405 25.242 19.121 1.00 19.79 336 ALA A N 1
ATOM 2596 C CA . ALA A 1 342 ? -8.565 23.811 19.179 1.00 19.33 336 ALA A CA 1
ATOM 2597 C C . ALA A 1 342 ? -7.231 23.136 19.567 1.00 19.68 336 ALA A C 1
ATOM 2598 O O . ALA A 1 342 ? -7.184 22.173 20.338 1.00 19.60 336 ALA A O 1
ATOM 2600 N N . TRP A 1 343 ? -6.124 23.680 19.078 1.00 20.15 337 TRP A N 1
ATOM 2601 C CA . TRP A 1 343 ? -4.843 23.028 19.309 1.00 20.15 337 TRP A CA 1
ATOM 2602 C C . TRP A 1 343 ? -4.420 23.333 20.710 1.00 20.59 337 TRP A C 1
ATOM 2603 O O . TRP A 1 343 ? -3.878 22.476 21.421 1.00 20.86 337 TRP A O 1
ATOM 2614 N N . THR A 1 344 ? -4.683 24.577 21.113 1.00 20.84 338 THR A N 1
ATOM 2615 C CA . THR A 1 344 ? -4.183 24.997 22.381 1.00 19.62 338 THR A CA 1
ATOM 2616 C C . THR A 1 344 ? -4.953 24.299 23.480 1.00 19.21 338 THR A C 1
ATOM 2617 O O . THR A 1 344 ? -4.336 23.735 24.383 1.00 19.32 338 THR A O 1
ATOM 2621 N N . ILE A 1 345 ? -6.271 24.164 23.317 1.00 19.34 339 ILE A N 1
ATOM 2622 C CA . ILE A 1 345 ? -7.113 23.414 24.288 1.00 18.28 339 ILE A CA 1
ATOM 2623 C C . ILE A 1 345 ? -6.650 21.985 24.382 1.00 18.97 339 ILE A C 1
ATOM 2624 O O . ILE A 1 345 ? -6.323 21.498 25.464 1.00 20.01 339 ILE A O 1
ATOM 2629 N N . GLY A 1 346 ? -6.592 21.318 23.247 1.00 19.25 340 GLY A N 1
ATOM 2630 C CA . GLY A 1 346 ? -6.308 19.891 23.211 1.00 18.97 340 GLY A CA 1
ATOM 2631 C C . GLY A 1 346 ? -4.919 19.574 23.742 1.00 19.95 340 GLY A C 1
ATOM 2632 O O . GLY A 1 346 ? -4.776 18.701 24.613 1.00 19.85 340 GLY A O 1
ATOM 2633 N N . THR A 1 347 ? -3.885 20.251 23.230 1.00 19.99 341 THR A N 1
ATOM 2634 C CA . THR A 1 347 ? -2.532 19.933 23.706 1.00 20.32 341 THR A CA 1
ATOM 2635 C C . THR A 1 347 ? -2.423 20.282 25.185 1.00 21.36 341 THR A C 1
ATOM 2636 O O . THR A 1 347 ? -1.962 19.472 25.964 1.00 22.47 341 THR A O 1
ATOM 2640 N N . ARG A 1 348 ? -2.919 21.459 25.572 1.00 21.90 342 ARG A N 1
ATOM 2641 C CA . ARG A 1 348 ? -2.963 21.835 26.972 1.00 22.23 342 ARG A CA 1
ATOM 2642 C C . ARG A 1 348 ? -3.677 20.794 27.855 1.00 22.54 342 ARG A C 1
ATOM 2643 O O . ARG A 1 348 ? -3.240 20.512 28.956 1.00 22.13 342 ARG A O 1
ATOM 2651 N N . ASN A 1 349 ? -4.733 20.174 27.335 1.00 23.15 343 ASN A N 1
ATOM 2652 C CA . ASN A 1 349 ? -5.367 19.094 28.059 1.00 23.01 343 ASN A CA 1
ATOM 2653 C C . ASN A 1 349 ? -4.516 17.841 28.204 1.00 22.30 343 ASN A C 1
ATOM 2654 O O . ASN A 1 349 ? -4.457 17.284 29.270 1.00 21.77 343 ASN A O 1
ATOM 2659 N N . VAL A 1 350 ? -3.806 17.398 27.185 1.00 22.89 344 VAL A N 1
ATOM 2660 C CA . VAL A 1 350 ? -3.003 16.217 27.444 1.00 23.87 344 VAL A CA 1
ATOM 2661 C C . VAL A 1 350 ? -1.818 16.467 28.355 1.00 24.53 344 VAL A C 1
ATOM 2662 O O . VAL A 1 350 ? -1.451 15.574 29.111 1.00 25.49 344 VAL A O 1
ATOM 2666 N N . ILE A 1 351 ? -1.275 17.680 28.320 1.00 24.05 345 ILE A N 1
ATOM 2667 C CA . ILE A 1 351 ? -0.188 18.041 29.192 1.00 24.66 345 ILE A CA 1
ATOM 2668 C C . ILE A 1 351 ? -0.735 18.172 30.622 1.00 25.34 345 ILE A C 1
ATOM 2669 O O . ILE A 1 351 ? -0.139 17.667 31.584 1.00 25.64 345 ILE A O 1
ATOM 2674 N N . LYS A 1 352 ? -1.856 18.867 30.768 1.00 25.01 346 LYS A N 1
ATOM 2675 C CA . LYS A 1 352 ? -2.516 18.915 32.063 1.00 25.77 346 LYS A CA 1
ATOM 2676 C C . LYS A 1 352 ? -2.732 17.540 32.616 1.00 25.43 346 LYS A C 1
ATOM 2677 O O . LYS A 1 352 ? -2.564 17.353 33.803 1.00 26.25 346 LYS A O 1
ATOM 2683 N N . ALA A 1 353 ? -3.138 16.574 31.785 1.00 25.32 347 ALA A N 1
ATOM 2684 C CA . ALA A 1 353 ? -3.392 15.206 32.295 1.00 24.83 347 ALA A CA 1
ATOM 2685 C C . ALA A 1 353 ? -2.098 14.483 32.721 1.00 24.99 347 ALA A C 1
ATOM 2686 O O . ALA A 1 353 ? -2.068 13.824 33.767 1.00 24.49 347 ALA A O 1
ATOM 2688 N N . LEU A 1 354 ? -1.032 14.633 31.936 1.00 25.09 348 LEU A N 1
ATOM 2689 C CA . LEU A 1 354 ? 0.258 14.128 32.343 1.00 25.89 348 LEU A CA 1
ATOM 2690 C C . LEU A 1 354 ? 0.649 14.703 33.715 1.00 26.77 348 LEU A C 1
ATOM 2691 O O . LEU A 1 354 ? 0.988 13.942 34.652 1.00 27.50 348 LEU A O 1
ATOM 2696 N N . LEU A 1 355 ? 0.566 16.026 33.863 1.00 26.88 349 LEU A N 1
ATOM 2697 C CA . LEU A 1 355 ? 0.912 16.636 35.128 1.00 26.56 349 LEU A CA 1
ATOM 2698 C C . LEU A 1 355 ? 0.10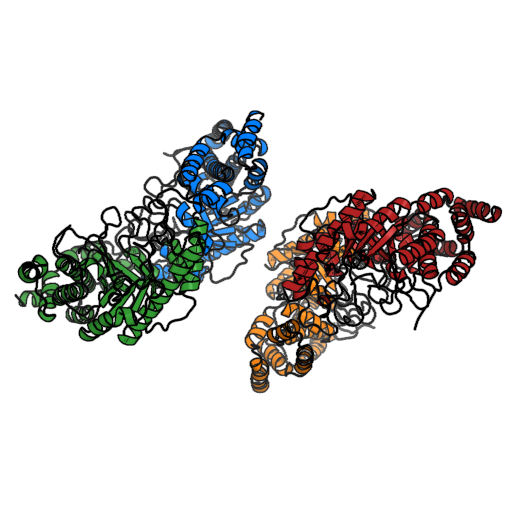3 15.965 36.208 1.00 26.66 349 LEU A C 1
ATOM 2699 O O . LEU A 1 355 ? 0.669 15.448 37.160 1.00 27.37 349 LEU A O 1
ATOM 2704 N N . PHE A 1 356 ? -1.218 15.919 36.039 1.00 26.66 350 PHE A N 1
ATOM 2705 C CA . PHE A 1 356 ? -2.095 15.231 37.005 1.00 26.10 350 PHE A CA 1
ATOM 2706 C C . PHE A 1 356 ? -1.574 13.862 37.445 1.00 25.05 350 PHE A C 1
ATOM 2707 O O . PHE A 1 356 ? -1.561 13.554 38.634 1.00 25.28 350 PHE A O 1
ATOM 2715 N N . ALA A 1 357 ? -1.152 13.062 36.484 1.00 23.82 351 ALA A N 1
ATOM 2716 C CA . ALA A 1 357 ? -0.673 11.718 36.733 1.00 23.96 351 ALA A CA 1
ATOM 2717 C C . ALA A 1 357 ? 0.598 11.718 37.549 1.00 24.71 351 ALA A C 1
ATOM 2718 O O . ALA A 1 357 ? 0.818 10.808 38.345 1.00 26.07 351 ALA A O 1
ATOM 2720 N N . MET A 1 358 ? 1.473 12.705 37.320 1.00 24.84 352 MET A N 1
ATOM 2721 C CA . MET A 1 358 ? 2.776 12.694 37.922 1.00 24.22 352 MET A CA 1
ATOM 2722 C C . MET A 1 358 ? 2.619 13.055 39.401 1.00 25.82 352 MET A C 1
ATOM 2723 O O . MET A 1 358 ? 3.477 12.669 40.213 1.00 26.43 352 MET A O 1
ATOM 2728 N N . LEU A 1 359 ? 1.501 13.722 39.747 1.00 25.74 353 LEU A N 1
ATOM 2729 C CA . LEU A 1 359 ? 1.180 14.208 41.104 1.00 25.58 353 LEU A CA 1
ATOM 2730 C C . LEU A 1 359 ? 0.225 13.278 41.913 1.00 26.30 353 LEU A C 1
ATOM 2731 O O . LEU A 1 359 ? -0.607 13.738 42.738 1.00 25.83 353 LEU A O 1
ATOM 2736 N N . ILE A 1 360 ? 0.348 11.979 41.658 1.00 26.83 354 ILE A N 1
ATOM 2737 C CA . ILE A 1 360 ? -0.478 10.957 42.290 1.00 27.47 354 ILE A CA 1
ATOM 2738 C C . ILE A 1 360 ? 0.499 10.090 43.071 1.00 29.10 354 ILE A C 1
ATOM 2739 O O . ILE A 1 360 ? 1.629 9.817 42.589 1.00 29.78 354 ILE A O 1
ATOM 2744 N N . PRO A 1 361 ? 0.119 9.689 44.293 1.00 29.89 355 PRO A N 1
ATOM 2745 C CA . PRO A 1 361 ? 0.999 8.878 45.135 1.00 30.66 355 PRO A CA 1
ATOM 2746 C C . PRO A 1 361 ? 1.021 7.380 44.754 1.00 31.62 355 PRO A C 1
ATOM 2747 O O . PRO A 1 361 ? 0.411 6.547 45.437 1.00 31.92 355 PRO A O 1
ATOM 2751 N N . HIS A 1 362 ? 1.763 7.038 43.704 1.00 32.26 356 HIS A N 1
ATOM 2752 C CA . HIS A 1 362 ? 1.699 5.698 43.134 1.00 33.50 356 HIS A CA 1
ATOM 2753 C C . HIS A 1 362 ? 2.171 4.645 44.074 1.00 34.79 356 HIS A C 1
ATOM 2754 O O . HIS A 1 362 ? 1.565 3.589 44.168 1.00 35.59 356 HIS A O 1
ATOM 2761 N N . LYS A 1 363 ? 3.227 4.971 44.795 1.00 36.11 357 LYS A N 1
ATOM 2762 C CA . LYS A 1 363 ? 3.944 4.034 45.639 1.00 37.69 357 LYS A CA 1
ATOM 2763 C C . LYS A 1 363 ? 2.989 3.514 46.693 1.00 37.19 357 LYS A C 1
ATOM 2764 O O . LYS A 1 363 ? 2.895 2.286 46.900 1.00 38.17 357 LYS A O 1
ATOM 2770 N N . GLN A 1 364 ? 2.254 4.435 47.320 1.00 36.14 358 GLN A N 1
ATOM 2771 C CA . GLN A 1 364 ? 1.313 4.069 48.358 1.00 35.33 358 GLN A CA 1
ATOM 2772 C C . GLN A 1 364 ? 0.141 3.311 47.774 1.00 34.86 358 GLN A C 1
ATOM 2773 O O . GLN A 1 364 ? -0.289 2.316 48.359 1.00 34.96 358 GLN A O 1
ATOM 2779 N N . LEU A 1 365 ? -0.352 3.753 46.609 1.00 33.94 359 LEU A N 1
ATOM 2780 C CA . LEU A 1 365 ? -1.528 3.143 46.001 1.00 32.97 359 LEU A CA 1
ATOM 2781 C C . LEU A 1 365 ? -1.223 1.723 45.497 1.00 32.16 359 LEU A C 1
ATOM 2782 O O . LEU A 1 365 ? -2.045 0.818 45.646 1.00 30.86 359 LEU A O 1
ATOM 2787 N N . LYS A 1 366 ? -0.044 1.553 44.910 1.00 32.19 360 LYS A N 1
ATOM 2788 C CA . LYS A 1 366 ? 0.484 0.249 44.542 1.00 33.32 360 LYS A CA 1
ATOM 2789 C C . LYS A 1 366 ? 0.504 -0.670 45.781 1.00 33.88 360 LYS A C 1
ATOM 2790 O O . LYS A 1 366 ? -0.126 -1.747 45.804 1.00 33.04 360 LYS A O 1
ATOM 2796 N N . GLU A 1 367 ? 1.211 -0.213 46.820 1.00 33.97 361 GLU A N 1
ATOM 2797 C CA . GLU A 1 367 ? 1.361 -0.985 48.013 1.00 34.23 361 GLU A CA 1
ATOM 2798 C C . GLU A 1 367 ? -0.010 -1.366 48.611 1.00 33.68 361 GLU A C 1
ATOM 2799 O O . GLU A 1 367 ? -0.207 -2.525 49.003 1.00 32.99 361 GLU A O 1
ATOM 2805 N N . TRP A 1 368 ? -0.966 -0.426 48.636 1.00 33.14 362 TRP A N 1
ATOM 2806 C CA . TRP A 1 368 ? -2.330 -0.718 49.120 1.00 33.55 362 TRP A CA 1
ATOM 2807 C C . TRP A 1 368 ? -3.068 -1.798 48.320 1.00 34.25 362 TRP A C 1
ATOM 2808 O O . TRP A 1 368 ? -3.840 -2.571 48.888 1.00 34.92 362 TRP A O 1
ATOM 2819 N N . GLN A 1 369 ? -2.855 -1.831 47.006 1.00 34.56 363 GLN A N 1
ATOM 2820 C CA . GLN A 1 369 ? -3.459 -2.844 46.171 1.00 34.76 363 GLN A CA 1
ATOM 2821 C C . GLN A 1 369 ? -2.805 -4.174 46.495 1.00 35.89 363 GLN A C 1
ATOM 2822 O O . GLN A 1 369 ? -3.507 -5.159 46.684 1.00 35.99 363 GLN A O 1
ATOM 2828 N N . GLU A 1 370 ? -1.474 -4.200 46.558 1.00 36.38 364 GLU A N 1
ATOM 2829 C CA . GLU A 1 370 ? -0.739 -5.415 46.933 1.00 38.37 364 GLU A CA 1
ATOM 2830 C C . GLU A 1 370 ? -1.201 -6.057 48.267 1.00 38.10 364 GLU A C 1
ATOM 2831 O O . GLU A 1 370 ? -1.127 -7.273 48.445 1.00 37.47 364 GLU A O 1
ATOM 2837 N N . THR A 1 371 ? -1.688 -5.197 49.157 1.00 38.10 365 THR A N 1
ATOM 2838 C CA . THR A 1 371 ? -2.112 -5.466 50.512 1.00 38.52 365 THR A CA 1
ATOM 2839 C C . THR A 1 371 ? -3.541 -5.891 50.630 1.00 37.31 365 THR A C 1
ATOM 2840 O O . THR A 1 371 ? -3.949 -6.355 51.680 1.00 37.08 365 THR A O 1
ATOM 2844 N N . GLY A 1 372 ? -4.348 -5.584 49.625 1.00 36.57 366 GLY A N 1
ATOM 2845 C CA . GLY A 1 372 ? -5.807 -5.704 49.769 1.00 35.02 366 GLY A CA 1
ATOM 2846 C C . GLY A 1 372 ? -6.565 -4.541 50.409 1.00 34.21 366 GLY A C 1
ATOM 2847 O O . GLY A 1 372 ? -7.749 -4.673 50.645 1.00 34.35 366 GLY A O 1
ATOM 2848 N N . ASP A 1 373 ? -5.928 -3.397 50.681 1.00 33.70 367 ASP A N 1
ATOM 2849 C CA . ASP A 1 373 ? -6.657 -2.263 51.304 1.00 32.81 367 ASP A CA 1
ATOM 2850 C C . ASP A 1 373 ? -7.394 -1.471 50.212 1.00 32.62 367 ASP A C 1
ATOM 2851 O O . ASP A 1 373 ? -7.004 -0.355 49.789 1.00 32.39 367 ASP A O 1
ATOM 2856 N N . TYR A 1 374 ? -8.494 -2.051 49.765 1.00 32.02 368 TYR A N 1
ATOM 2857 C CA . TYR A 1 374 ? -9.216 -1.470 48.662 1.00 30.96 368 TYR A CA 1
ATOM 2858 C C . TYR A 1 374 ? -9.926 -0.171 49.122 1.00 30.61 368 TYR A C 1
ATOM 2859 O O . TYR A 1 374 ? -10.161 0.742 48.326 1.00 30.21 368 TYR A O 1
ATOM 2868 N N . THR A 1 375 ? -10.174 -0.064 50.425 1.00 30.05 369 THR A N 1
ATOM 2869 C CA . THR A 1 375 ? -10.742 1.135 51.002 1.00 29.52 369 THR A CA 1
ATOM 2870 C C . THR A 1 375 ? -9.798 2.313 50.853 1.00 30.26 369 THR A C 1
ATOM 2871 O O . THR A 1 375 ? -10.226 3.402 50.480 1.00 30.27 369 THR A O 1
ATOM 2875 N N . ARG A 1 376 ? -8.514 2.140 51.096 1.00 30.56 370 ARG A N 1
ATOM 2876 C CA . ARG A 1 376 ? -7.711 3.348 50.977 1.00 31.42 370 ARG A CA 1
ATOM 2877 C C . ARG A 1 376 ? -7.419 3.638 49.561 1.00 30.51 370 ARG A C 1
ATOM 2878 O O . ARG A 1 376 ? -7.406 4.810 49.216 1.00 31.05 370 ARG A O 1
ATOM 2886 N N . ARG A 1 377 ? -7.180 2.606 48.743 1.00 30.41 371 ARG A N 1
ATOM 2887 C CA . ARG A 1 377 ? -6.996 2.819 47.287 1.00 30.00 371 ARG A CA 1
ATOM 2888 C C . ARG A 1 377 ? -8.106 3.726 46.708 1.00 29.91 371 ARG A C 1
ATOM 2889 O O . ARG A 1 377 ? -7.839 4.716 45.992 1.00 29.79 371 ARG A O 1
ATOM 2897 N N . LEU A 1 378 ? -9.346 3.411 47.074 1.00 28.99 372 LEU A N 1
ATOM 2898 C CA . LEU A 1 378 ? -10.486 4.112 46.525 1.00 28.02 372 LEU A CA 1
ATOM 2899 C C . LEU A 1 378 ? -10.585 5.522 47.081 1.00 27.56 372 LEU A C 1
ATOM 2900 O O . LEU A 1 378 ? -10.711 6.492 46.331 1.00 27.79 372 LEU A O 1
ATOM 2905 N N . ALA A 1 379 ? -10.554 5.620 48.401 1.00 27.04 373 ALA A N 1
ATOM 2906 C CA . ALA A 1 379 ? -10.661 6.893 49.097 1.00 26.31 373 ALA A CA 1
ATOM 2907 C C . ALA A 1 379 ? -9.632 7.885 48.580 1.00 25.69 373 ALA A C 1
ATOM 2908 O O . ALA A 1 379 ? -9.960 8.967 48.150 1.00 26.07 373 ALA A O 1
ATOM 2910 N N . VAL A 1 380 ? -8.384 7.480 48.594 1.00 25.49 374 VAL A N 1
ATOM 2911 C CA . VAL A 1 380 ? -7.292 8.351 48.224 1.00 25.33 374 VAL A CA 1
ATOM 2912 C C . VAL A 1 380 ? -7.250 8.735 46.741 1.00 25.72 374 VAL A C 1
ATOM 2913 O O . VAL A 1 380 ? -6.947 9.897 46.432 1.00 26.58 374 VAL A O 1
ATOM 2917 N N . LEU A 1 381 ? -7.539 7.810 45.811 1.00 25.37 375 LEU A N 1
ATOM 2918 C CA . LEU A 1 381 ? -7.587 8.217 44.383 1.00 24.96 375 LEU A CA 1
ATOM 2919 C C . LEU A 1 381 ? -8.628 9.270 44.271 1.00 25.49 375 LEU A C 1
ATOM 2920 O O . LEU A 1 381 ? -8.468 10.206 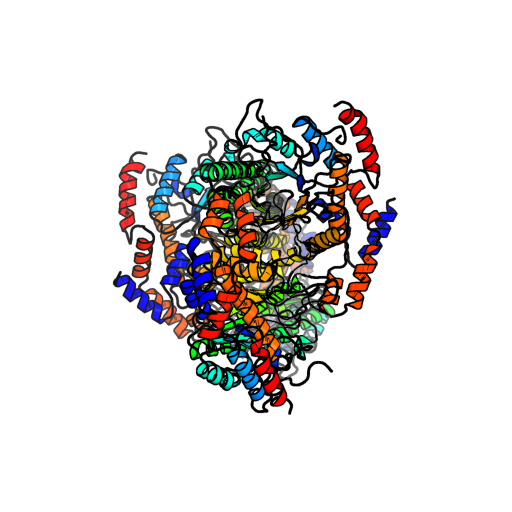43.495 1.00 26.45 375 LEU A O 1
ATOM 2925 N N . GLU A 1 382 ? -9.679 9.133 45.075 1.00 25.23 376 GLU A N 1
ATOM 2926 C CA . GLU A 1 382 ? -10.804 10.054 45.019 1.00 25.73 376 GLU A CA 1
ATOM 2927 C C . GLU A 1 382 ? -10.468 11.404 45.650 1.00 26.52 376 GLU A C 1
ATOM 2928 O O . GLU A 1 382 ? -10.768 12.427 45.036 1.00 27.90 376 GLU A O 1
ATOM 2934 N N . GLU A 1 383 ? -9.851 11.424 46.835 1.00 26.13 377 GLU A N 1
ATOM 2935 C CA . GLU A 1 383 ? -9.385 12.694 47.432 1.00 27.04 377 GLU A CA 1
ATOM 2936 C C . GLU A 1 383 ? -8.439 13.523 46.521 1.00 27.14 377 GLU A C 1
ATOM 2937 O O . GLU A 1 383 ? -8.526 14.764 46.486 1.00 28.11 377 GLU A O 1
ATOM 2943 N N . PHE A 1 384 ? -7.562 12.853 45.783 1.00 26.45 378 PHE A N 1
ATOM 2944 C CA . PHE A 1 384 ? -6.679 13.566 44.883 1.00 26.78 378 PHE A CA 1
ATOM 2945 C C . PHE A 1 384 ? -7.419 14.280 43.757 1.00 27.06 378 PHE A C 1
ATOM 2946 O O . PHE A 1 384 ? -6.890 15.178 43.119 1.00 26.52 378 PHE A O 1
ATOM 2954 N N . LYS A 1 385 ? -8.676 13.922 43.543 1.00 27.18 379 LYS A N 1
ATOM 2955 C CA . LYS A 1 385 ? -9.445 14.673 42.603 1.00 27.15 379 LYS A CA 1
ATOM 2956 C C . LYS A 1 385 ? -9.607 16.137 42.991 1.00 28.03 379 LYS A C 1
ATOM 2957 O O . LYS A 1 385 ? -9.862 16.970 42.123 1.00 28.27 379 LYS A O 1
ATOM 2963 N N . THR A 1 386 ? -9.464 16.495 44.265 1.00 28.66 380 THR A N 1
ATOM 2964 C CA . THR A 1 386 ? -9.570 17.921 44.591 1.00 29.58 380 THR A CA 1
ATOM 2965 C C . THR A 1 386 ? -8.250 18.572 45.028 1.00 29.45 380 THR A C 1
ATOM 2966 O O . THR A 1 386 ? -8.261 19.704 45.542 1.00 29.14 380 THR A O 1
ATOM 2970 N N . TYR A 1 387 ? -7.124 17.870 44.846 1.00 29.38 381 TYR A N 1
ATOM 2971 C CA . TYR A 1 387 ? -5.826 18.444 45.242 1.00 29.06 381 TYR A CA 1
ATOM 2972 C C . TYR A 1 387 ? -5.573 19.685 44.419 1.00 28.80 381 TYR A C 1
ATOM 2973 O O . TYR A 1 387 ? -6.220 19.858 43.404 1.00 28.73 381 TYR A O 1
ATOM 2982 N N . PRO A 1 388 ? -4.686 20.584 44.886 1.00 28.67 382 PRO A N 1
ATOM 2983 C CA . PRO A 1 388 ? -4.522 21.879 44.197 1.00 28.15 382 PRO A CA 1
ATOM 2984 C C . PRO A 1 388 ? -3.785 21.831 42.826 1.00 28.19 382 PRO A C 1
ATOM 2985 O O . PRO A 1 388 ? -2.756 22.520 42.644 1.00 29.13 382 PRO A O 1
ATOM 2989 N N . LEU A 1 389 ? -4.316 21.081 41.858 1.00 26.85 383 LEU A N 1
ATOM 2990 C CA . LEU A 1 389 ? -3.667 20.955 40.544 1.00 26.65 383 LEU A CA 1
ATOM 2991 C C . LEU A 1 389 ? -3.500 22.303 39.843 1.00 26.29 383 LEU A C 1
ATOM 2992 O O . LEU A 1 389 ? -2.461 22.540 39.241 1.00 25.84 383 LEU A O 1
ATOM 2997 N N . GLY A 1 390 ? -4.508 23.176 39.962 1.00 26.48 384 GLY A N 1
ATOM 2998 C CA . GLY A 1 390 ? -4.523 24.464 39.285 1.00 27.28 384 GLY A CA 1
ATOM 2999 C C . GLY A 1 390 ? -3.284 25.329 39.535 1.00 28.74 384 GLY A C 1
ATOM 3000 O O . GLY A 1 390 ? -2.666 25.865 38.568 1.00 28.73 384 GLY A O 1
ATOM 3001 N N . ALA A 1 391 ? -2.927 25.413 40.828 1.00 28.79 385 ALA A N 1
ATOM 3002 C CA . ALA A 1 391 ? -1.806 26.155 41.346 1.00 28.85 385 ALA A CA 1
ATOM 3003 C C . ALA A 1 391 ? -0.476 25.640 40.813 1.00 29.27 385 ALA A C 1
ATOM 3004 O O . ALA A 1 391 ? 0.432 26.437 40.534 1.00 29.73 385 ALA A O 1
ATOM 3006 N N . ILE A 1 392 ? -0.342 24.316 40.685 1.00 28.18 386 ILE A N 1
ATOM 3007 C CA . ILE A 1 392 ? 0.850 23.777 40.079 1.00 26.50 386 ILE A CA 1
ATOM 3008 C C . ILE A 1 392 ? 0.791 24.074 38.585 1.00 27.05 386 ILE A C 1
ATOM 3009 O O . ILE A 1 392 ? 1.755 24.540 37.998 1.00 27.75 386 ILE A O 1
ATOM 3014 N N . TRP A 1 393 ? -0.344 23.768 37.959 1.00 27.12 387 TRP A N 1
ATOM 3015 C CA . TRP A 1 393 ? -0.488 23.959 36.541 1.00 26.70 387 TRP A CA 1
ATOM 3016 C C . TRP A 1 393 ? -0.237 25.439 36.229 1.00 27.16 387 TRP A C 1
ATOM 3017 O O . TRP A 1 393 ? 0.542 25.751 35.347 1.00 28.31 387 TRP A O 1
ATOM 3028 N N . ASN A 1 394 ? -0.838 26.357 36.951 1.00 27.34 388 ASN A N 1
ATOM 3029 C CA . ASN A 1 394 ? -0.524 27.776 36.665 1.00 29.13 388 ASN A CA 1
ATOM 3030 C C . ASN A 1 394 ? 0.962 28.218 36.765 1.00 29.25 388 ASN A C 1
ATOM 3031 O O . ASN A 1 394 ? 1.484 28.943 35.880 1.00 29.35 388 ASN A O 1
ATOM 3036 N N . GLU A 1 395 ? 1.635 27.751 37.807 1.00 29.36 389 GLU A N 1
ATOM 3037 C CA . GLU A 1 395 ? 3.050 27.997 37.970 1.00 30.67 389 GLU A CA 1
ATOM 3038 C C . GLU A 1 395 ? 3.784 27.453 36.764 1.00 31.44 389 GLU A C 1
ATOM 3039 O O . GLU A 1 395 ? 4.525 28.181 36.090 1.00 32.05 389 GLU A O 1
ATOM 3045 N N . TYR A 1 396 ? 3.552 26.183 36.462 1.00 31.43 390 TYR A N 1
ATOM 3046 C CA . TYR A 1 396 ? 4.145 25.604 35.270 1.00 31.56 390 TYR A CA 1
ATOM 3047 C C . TYR A 1 396 ? 4.059 26.507 34.014 1.00 31.64 390 TYR A C 1
ATOM 3048 O O . TYR A 1 396 ? 5.062 26.703 33.303 1.00 30.85 390 TYR A O 1
ATOM 3057 N N . CYS A 1 397 ? 2.853 27.013 33.743 1.00 31.65 391 CYS A N 1
ATOM 3058 C CA . CYS A 1 397 ? 2.592 27.786 32.542 1.00 32.34 391 CYS A CA 1
ATOM 3059 C C . CYS A 1 397 ? 3.387 29.095 32.505 1.00 33.07 391 CYS A C 1
ATOM 3060 O O . CYS A 1 397 ? 3.742 29.553 31.444 1.00 33.13 391 CYS A O 1
ATOM 3063 N N . GLU A 1 398 ? 3.631 29.695 33.675 1.00 33.85 392 GLU A N 1
ATOM 3064 C CA . GLU A 1 398 ? 4.424 30.915 33.788 1.00 34.58 392 GLU A CA 1
ATOM 3065 C C . GLU A 1 398 ? 5.879 30.610 33.586 1.00 33.69 392 GLU A C 1
ATOM 3066 O O . GLU A 1 398 ? 6.561 31.303 32.850 1.00 33.71 392 GLU A O 1
ATOM 3072 N N . ARG A 1 399 ? 6.358 29.565 34.247 1.00 33.13 393 ARG A N 1
ATOM 3073 C CA . ARG A 1 399 ? 7.715 29.097 34.034 1.00 32.26 393 ARG A CA 1
ATOM 3074 C C . ARG A 1 399 ? 7.976 28.822 32.550 1.00 32.47 393 ARG A C 1
ATOM 3075 O O . ARG A 1 399 ? 9.065 29.023 32.051 1.00 33.18 393 ARG A O 1
ATOM 3083 N N . MET A 1 400 ? 6.960 28.406 31.823 1.00 33.14 394 MET A N 1
ATOM 3084 C CA . MET A 1 400 ? 7.159 27.971 30.448 1.00 33.12 394 MET A CA 1
ATOM 3085 C C . MET A 1 400 ? 6.740 29.045 29.452 1.00 33.45 394 MET A C 1
ATOM 3086 O O . MET A 1 400 ? 6.819 28.834 28.246 1.00 33.21 394 MET A O 1
ATOM 3091 N N . ASN A 1 401 ? 6.276 30.188 29.966 1.00 34.06 395 ASN A N 1
ATOM 3092 C CA . ASN A 1 401 ? 6.042 31.406 29.165 1.00 34.46 395 ASN A CA 1
ATOM 3093 C C . ASN A 1 401 ? 4.851 31.376 28.287 1.00 33.02 395 ASN A C 1
ATOM 3094 O O . ASN A 1 401 ? 4.914 31.754 27.115 1.00 31.24 395 ASN A O 1
ATOM 3099 N N . VAL A 1 402 ? 3.769 30.895 28.863 1.00 31.83 396 VAL A N 1
ATOM 3100 C CA . VAL A 1 402 ? 2.545 30.813 28.142 1.00 31.14 396 VAL A CA 1
ATOM 3101 C C . VAL A 1 402 ? 1.524 31.393 29.071 1.00 31.65 396 VAL A C 1
ATOM 3102 O O . VAL A 1 402 ? 1.678 31.300 30.310 1.00 31.96 396 VAL A O 1
ATOM 3106 N N . PRO A 1 403 ? 0.488 32.013 28.496 1.00 31.35 397 PRO A N 1
ATOM 3107 C CA . PRO A 1 403 ? -0.571 32.575 29.300 1.00 31.91 397 PRO A CA 1
ATOM 3108 C C . PRO A 1 403 ? -1.182 31.557 30.265 1.00 33.02 397 PRO A C 1
ATOM 3109 O O . PRO A 1 403 ? -1.193 30.353 30.004 1.00 33.03 397 PRO A O 1
ATOM 3113 N N . ILE A 1 404 ? -1.676 32.048 31.389 1.00 34.42 398 ILE A N 1
ATOM 3114 C CA . ILE A 1 404 ? -2.243 31.175 32.401 1.00 35.38 398 ILE A CA 1
ATOM 3115 C C . ILE A 1 404 ? -3.745 31.205 32.353 1.00 35.80 398 ILE A C 1
ATOM 3116 O O . ILE A 1 404 ? -4.335 32.179 31.880 1.00 36.47 398 ILE A O 1
ATOM 3121 N N . LYS A 1 405 ? -4.358 30.150 32.877 1.00 36.41 399 LYS A N 1
ATOM 3122 C CA . LYS A 1 405 ? -5.809 30.056 32.957 1.00 37.15 399 LYS A CA 1
ATOM 3123 C C . LYS A 1 405 ? -6.485 30.310 31.578 1.00 37.39 399 LYS A C 1
ATOM 3124 O O . LYS A 1 405 ? -6.156 29.629 30.626 1.00 36.76 399 LYS A O 1
ATOM 3130 N N . GLU A 1 406 ? -7.385 31.298 31.471 1.00 38.31 400 GLU A N 1
ATOM 3131 C CA . GLU A 1 406 ? -8.088 31.582 30.196 1.00 39.31 400 GLU A CA 1
ATOM 3132 C C . GLU A 1 406 ? -7.351 32.585 29.322 1.00 39.44 400 GLU A C 1
ATOM 3133 O O . GLU A 1 406 ? -7.790 32.843 28.188 1.00 40.42 400 GLU A O 1
ATOM 3139 N N . GLU A 1 407 ? -6.277 33.179 29.845 1.00 38.90 401 GLU A N 1
ATOM 3140 C CA . GLU A 1 407 ? -5.722 34.395 29.265 1.00 38.83 401 GLU A CA 1
ATOM 3141 C C . GLU A 1 407 ? -5.173 34.220 27.860 1.00 37.84 401 GLU A C 1
ATOM 3142 O O . GLU A 1 407 ? -4.844 35.224 27.192 1.00 37.56 401 GLU A O 1
ATOM 3148 N N . TRP A 1 408 ? -5.071 32.960 27.414 1.00 36.03 402 TRP A N 1
ATOM 3149 C CA . TRP A 1 408 ? -4.581 32.678 26.070 1.00 35.04 402 TRP A CA 1
ATOM 3150 C C . TRP A 1 408 ? -5.638 32.966 25.010 1.00 35.14 402 TRP A C 1
ATOM 3151 O O . TRP A 1 408 ? -5.307 33.103 23.813 1.00 35.06 402 TRP A O 1
ATOM 3162 N N . LEU A 1 409 ? -6.893 33.073 25.456 1.00 34.79 403 LEU A N 1
ATOM 3163 C CA . LEU A 1 409 ? -7.993 33.542 24.615 1.00 35.32 403 LEU A CA 1
ATOM 3164 C C . LEU A 1 409 ? -7.751 34.949 24.060 1.00 36.37 403 LEU A C 1
ATOM 3165 O O . LEU A 1 409 ? -8.169 35.246 22.930 1.00 37.01 403 LEU A O 1
ATOM 3170 N N . LYS A 1 410 ? -7.060 35.810 24.820 1.00 36.84 404 LYS A N 1
ATOM 3171 C CA . LYS A 1 410 ? -6.763 37.163 24.331 1.00 37.60 404 LYS A CA 1
ATOM 3172 C C . LYS A 1 410 ? -5.887 37.101 23.106 1.00 37.13 404 LYS A C 1
ATOM 3173 O O . LYS A 1 410 ? -6.200 37.711 22.049 1.00 38.09 404 LYS A O 1
ATOM 3179 N N . GLU A 1 411 ? -4.808 36.339 23.232 1.00 36.47 405 GLU A N 1
ATOM 3180 C CA . GLU A 1 411 ? -3.877 36.180 22.132 1.00 36.51 405 GLU A CA 1
ATOM 3181 C C . GLU A 1 411 ? -4.615 35.624 20.938 1.00 35.37 405 GLU A C 1
ATOM 3182 O O . GLU A 1 411 ? -4.367 36.030 19.835 1.00 34.50 405 GLU A O 1
ATOM 3188 N N . ILE A 1 412 ? -5.543 34.701 21.181 1.00 35.47 406 ILE A N 1
ATOM 3189 C CA . ILE A 1 412 ? -6.370 34.160 20.099 1.00 35.54 406 ILE A CA 1
ATOM 3190 C C . ILE A 1 412 ? -7.292 35.233 19.505 1.00 34.58 406 ILE A C 1
ATOM 3191 O O . ILE A 1 412 ? -7.313 35.412 18.284 1.00 33.88 406 ILE A O 1
ATOM 3196 N N . ALA A 1 413 ? -8.039 35.940 20.356 1.00 33.83 407 ALA A N 1
ATOM 3197 C CA . ALA A 1 413 ? -8.865 37.074 19.885 1.00 34.02 407 ALA A CA 1
ATOM 3198 C C . ALA A 1 413 ? -8.048 38.100 19.041 1.00 34.39 407 ALA A C 1
ATOM 3199 O O . ALA A 1 413 ? -8.414 38.443 17.899 1.00 33.41 407 ALA A O 1
ATOM 3201 N N . ILE A 1 414 ? -6.924 38.553 19.593 1.00 34.76 408 ILE A N 1
ATOM 3202 C CA . ILE A 1 414 ? -6.053 39.434 18.842 1.00 35.81 408 ILE A CA 1
ATOM 3203 C C . ILE A 1 414 ? -5.631 38.853 17.471 1.00 36.04 408 ILE A C 1
ATOM 3204 O O . ILE A 1 414 ? -5.683 39.566 16.441 1.00 36.49 408 ILE A O 1
ATOM 3209 N N . TYR A 1 415 ? -5.207 37.586 17.466 1.00 35.54 409 TYR A N 1
ATOM 3210 C CA . TYR A 1 415 ? -4.720 36.943 16.259 1.00 35.70 409 TYR A CA 1
ATOM 3211 C C . TYR A 1 415 ? -5.857 36.812 15.238 1.00 37.02 409 TYR A C 1
ATOM 3212 O O . TYR A 1 415 ? -5.684 37.136 14.072 1.00 36.90 409 TYR A O 1
ATOM 3221 N N . GLU A 1 416 ? -7.036 36.416 15.700 1.00 38.99 410 GLU A N 1
ATOM 3222 C CA . GLU A 1 416 ? -8.214 36.311 14.846 1.00 42.17 410 GLU A CA 1
ATOM 3223 C C . GLU A 1 416 ? -8.577 37.639 14.183 1.00 44.29 410 GLU A C 1
ATOM 3224 O O . GLU A 1 416 ? -8.833 37.674 12.991 1.00 44.94 410 GLU A O 1
ATOM 3230 N N . LYS A 1 417 ? -8.612 38.724 14.947 1.00 47.39 411 LYS A N 1
ATOM 3231 C CA . LYS A 1 417 ? -8.955 40.038 14.397 1.00 50.74 411 LYS A CA 1
ATOM 3232 C C . LYS A 1 417 ? -7.869 40.448 13.391 1.00 52.33 411 LYS A C 1
ATOM 3233 O O . LYS A 1 417 ? -8.158 40.694 12.228 1.00 52.33 411 LYS A O 1
ATOM 3239 N N . GLU A 1 418 ? -6.618 40.417 13.828 1.00 54.77 412 GLU A N 1
ATOM 3240 C CA . GLU A 1 418 ? -5.497 40.957 13.059 1.00 57.58 412 GLU A CA 1
ATOM 3241 C C . GLU A 1 418 ? -4.975 40.117 11.907 1.00 58.56 412 GLU A C 1
ATOM 3242 O O . GLU A 1 418 ? -4.119 40.581 11.150 1.00 58.76 412 GLU A O 1
ATOM 3248 N N . VAL A 1 419 ? -5.430 38.876 11.788 1.00 60.05 413 VAL A N 1
ATOM 3249 C CA . VAL A 1 419 ? -4.836 37.981 10.794 1.00 60.95 413 VAL A CA 1
ATOM 3250 C C . VAL A 1 419 ? -5.919 37.161 10.135 1.00 61.48 413 VAL A C 1
ATOM 3251 O O . VAL A 1 419 ? -6.142 37.283 8.935 1.00 61.67 413 VAL A O 1
ATOM 3255 N N . LEU A 1 420 ? -6.601 36.332 10.909 1.00 62.13 414 LEU A N 1
ATOM 3256 C CA . LEU A 1 420 ? -7.609 35.450 10.311 1.00 62.95 414 LEU A CA 1
ATOM 3257 C C . LEU A 1 420 ? -8.847 36.238 9.744 1.00 63.34 414 LEU A C 1
ATOM 3258 O O . LEU A 1 420 ? -9.451 35.811 8.763 1.00 63.80 414 LEU A O 1
ATOM 3263 N N . LEU A 1 421 ? -9.215 37.375 10.327 1.00 63.59 415 LEU A N 1
ATOM 3264 C CA . LEU A 1 421 ? -10.246 38.232 9.716 1.00 64.22 415 LEU A CA 1
ATOM 3265 C C . LEU A 1 421 ? -9.856 38.633 8.276 1.00 64.11 415 LEU A C 1
ATOM 3266 O O . LEU A 1 421 ? -10.662 38.530 7.354 1.00 63.99 415 LEU A O 1
ATOM 3271 N N . GLN A 1 422 ? -8.602 39.055 8.103 1.00 64.37 416 GLN A N 1
ATOM 3272 C CA . GLN A 1 422 ? -8.025 39.526 6.822 1.00 64.18 416 GLN A CA 1
ATOM 3273 C C . GLN A 1 422 ? -7.659 38.436 5.784 1.00 63.79 416 GLN A C 1
ATOM 3274 O O . GLN A 1 422 ? -6.867 38.693 4.875 1.00 64.19 416 GLN A O 1
ATOM 3280 N N . ARG A 1 423 ? -8.193 37.223 5.926 1.00 63.13 417 ARG A N 1
ATOM 3281 C CA . ARG A 1 423 ? -7.868 36.125 5.010 1.00 62.10 417 ARG A CA 1
ATOM 3282 C C . ARG A 1 423 ? -9.007 35.868 4.064 1.00 62.73 417 ARG A C 1
ATOM 3283 O O . ARG A 1 423 ? -10.168 35.655 4.450 1.00 62.75 417 ARG A O 1
ATOM 3291 N N . MET B 1 9 ? 39.518 -26.571 -8.156 1.00 84.18 3 MET B N 1
ATOM 3292 C CA . MET B 1 9 ? 39.822 -25.837 -6.926 1.00 83.36 3 MET B CA 1
ATOM 3293 C C . MET B 1 9 ? 38.721 -26.007 -5.851 1.00 82.06 3 MET B C 1
ATOM 3294 O O . MET B 1 9 ? 39.012 -25.999 -4.654 1.00 82.19 3 MET B O 1
ATOM 3299 N N . LYS B 1 10 ? 37.478 -26.213 -6.306 1.00 80.28 4 LYS B N 1
ATOM 3300 C CA . LYS B 1 10 ? 36.222 -25.918 -5.553 1.00 78.20 4 LYS B CA 1
ATOM 3301 C C . LYS B 1 10 ? 35.801 -26.900 -4.418 1.00 75.84 4 LYS B C 1
ATOM 3302 O O . LYS B 1 10 ? 34.967 -26.570 -3.552 1.00 75.36 4 LYS B O 1
ATOM 3308 N N . SER B 1 11 ? 36.350 -28.110 -4.442 1.00 72.59 5 SER B N 1
ATOM 3309 C CA . SER B 1 11 ? 36.116 -29.018 -3.354 1.00 69.41 5 SER B CA 1
ATOM 3310 C C . SER B 1 11 ? 37.254 -28.853 -2.332 1.00 66.97 5 SER B C 1
ATOM 3311 O O . SER B 1 11 ? 37.121 -29.302 -1.192 1.00 66.89 5 SER B O 1
ATOM 3314 N N . GLN B 1 12 ? 38.345 -28.179 -2.715 1.00 63.57 6 GLN B N 1
ATOM 3315 C CA . GLN B 1 12 ? 39.241 -27.614 -1.685 1.00 60.90 6 GLN B CA 1
ATOM 3316 C C . GLN B 1 12 ? 38.409 -26.698 -0.751 1.00 57.95 6 GLN B C 1
ATOM 3317 O O . GLN B 1 12 ? 38.535 -26.783 0.472 1.00 57.21 6 GLN B O 1
ATOM 3323 N N . PHE B 1 13 ? 37.525 -25.879 -1.332 1.00 55.08 7 PHE B N 1
ATOM 3324 C CA . PHE B 1 13 ? 36.608 -25.024 -0.550 1.00 52.11 7 PHE B CA 1
ATOM 3325 C C . PHE B 1 13 ? 35.600 -25.834 0.230 1.00 51.55 7 PHE B C 1
ATOM 3326 O O . PHE B 1 13 ? 35.416 -25.636 1.444 1.00 51.69 7 PHE B O 1
ATOM 3334 N N . GLU B 1 14 ? 34.919 -26.731 -0.468 1.00 50.22 8 GLU B N 1
ATOM 3335 C CA . GLU B 1 14 ? 33.921 -27.553 0.196 1.00 49.29 8 GLU B CA 1
ATOM 3336 C C . GLU B 1 14 ? 34.575 -28.352 1.334 1.00 47.09 8 GLU B C 1
ATOM 3337 O O . GLU B 1 14 ? 34.032 -28.392 2.429 1.00 46.14 8 GLU B O 1
ATOM 3343 N N . ARG B 1 15 ? 35.757 -28.910 1.088 1.00 45.28 9 ARG B N 1
ATOM 3344 C CA . ARG B 1 15 ? 36.495 -29.626 2.133 1.00 44.92 9 ARG B CA 1
ATOM 3345 C C . ARG B 1 15 ? 36.970 -28.714 3.283 1.00 42.58 9 ARG B C 1
ATOM 3346 O O . ARG B 1 15 ? 37.037 -29.136 4.441 1.00 42.34 9 ARG B O 1
ATOM 3354 N N . ALA B 1 16 ? 37.280 -27.465 2.961 1.00 40.30 10 ALA B N 1
ATOM 3355 C CA . ALA B 1 16 ? 37.583 -26.475 3.984 1.00 38.75 10 ALA B CA 1
ATOM 3356 C C . ALA B 1 16 ? 36.350 -26.096 4.844 1.00 38.11 10 ALA B C 1
ATOM 3357 O O . ALA B 1 16 ? 36.447 -25.973 6.064 1.00 37.13 10 ALA B O 1
ATOM 3359 N N . LYS B 1 17 ? 35.195 -25.932 4.206 1.00 37.20 11 LYS B N 1
ATOM 3360 C CA . LYS B 1 17 ? 33.956 -25.647 4.903 1.00 36.91 11 LYS B CA 1
ATOM 3361 C C . LYS B 1 17 ? 33.680 -26.693 6.010 1.00 36.50 11 LYS B C 1
ATOM 3362 O O . LYS B 1 17 ? 33.246 -26.319 7.109 1.00 36.42 11 LYS B O 1
ATOM 3368 N N . ILE B 1 18 ? 33.957 -27.982 5.740 1.00 35.89 12 ILE B N 1
ATOM 3369 C CA . ILE B 1 18 ? 33.704 -29.082 6.714 1.00 35.25 12 ILE B CA 1
ATOM 3370 C C . ILE B 1 18 ? 34.592 -28.950 7.952 1.00 34.60 12 ILE B C 1
ATOM 3371 O O . ILE B 1 18 ? 34.129 -29.135 9.074 1.00 34.66 12 ILE B O 1
ATOM 3376 N N . GLU B 1 19 ? 35.868 -28.636 7.732 1.00 34.26 13 GLU B N 1
ATOM 3377 C CA . GLU B 1 19 ? 36.825 -28.415 8.828 1.00 34.00 13 GLU B CA 1
ATOM 3378 C C . GLU B 1 19 ? 36.332 -27.323 9.794 1.00 33.07 13 GLU B C 1
ATOM 3379 O O . GLU B 1 19 ? 36.285 -27.523 11.004 1.00 32.71 13 GLU B O 1
ATOM 3385 N N . TYR B 1 20 ? 35.929 -26.181 9.272 1.00 32.13 14 TYR B N 1
ATOM 3386 C CA . TYR B 1 20 ? 35.362 -25.171 10.154 1.00 31.59 14 TYR B CA 1
ATOM 3387 C C . TYR B 1 20 ? 34.004 -25.585 10.719 1.00 31.59 14 TYR B C 1
ATOM 3388 O O . TYR B 1 20 ? 33.696 -25.312 11.887 1.00 31.84 14 TYR B O 1
ATOM 3397 N N . GLY B 1 21 ? 33.206 -26.257 9.888 1.00 32.29 15 GLY B N 1
ATOM 3398 C CA . GLY B 1 21 ? 31.833 -26.648 10.235 1.00 32.66 15 GLY B CA 1
ATOM 3399 C C . GLY B 1 21 ? 31.824 -27.491 11.494 1.00 33.35 15 GLY B C 1
ATOM 3400 O O . GLY B 1 21 ? 30.992 -27.281 12.377 1.00 32.53 15 GLY B O 1
ATOM 3401 N N . GLN B 1 22 ? 32.798 -28.409 11.589 1.00 33.64 16 GLN B N 1
ATOM 3402 C CA . GLN B 1 22 ? 32.952 -29.262 12.772 1.00 34.55 16 GLN B CA 1
ATOM 3403 C C . GLN B 1 22 ? 32.962 -28.527 14.116 1.00 34.48 16 GLN B C 1
ATOM 3404 O O . GLN B 1 22 ? 32.702 -29.149 15.149 1.00 34.75 16 GLN B O 1
ATOM 3410 N N . TRP B 1 23 ? 33.211 -27.211 14.097 1.00 33.34 17 TRP B N 1
ATOM 3411 C CA . TRP B 1 23 ? 33.330 -26.436 15.331 1.00 32.19 17 TRP B CA 1
ATOM 3412 C C . TRP B 1 23 ? 32.080 -25.610 15.507 1.00 32.33 17 TRP B C 1
ATOM 3413 O O . TRP B 1 23 ? 31.988 -24.801 16.431 1.00 31.50 17 TRP B O 1
ATOM 3424 N N . GLY B 1 24 ? 31.119 -25.797 14.607 1.00 31.90 18 GLY B N 1
ATOM 3425 C CA . GLY B 1 24 ? 29.921 -24.980 14.625 1.00 31.67 18 GLY B CA 1
ATOM 3426 C C . GLY B 1 24 ? 30.126 -23.667 13.886 1.00 32.24 18 GLY B C 1
ATOM 3427 O O . GLY B 1 24 ? 29.232 -22.838 13.849 1.00 32.23 18 GLY B O 1
ATOM 3428 N N . ILE B 1 25 ? 31.279 -23.480 13.262 1.00 32.13 19 ILE B N 1
ATOM 3429 C CA . ILE B 1 25 ? 31.533 -22.250 12.517 1.00 32.80 19 ILE B CA 1
ATOM 3430 C C . ILE B 1 25 ? 30.883 -22.342 11.144 1.00 33.10 19 ILE B C 1
ATOM 3431 O O . ILE B 1 25 ? 31.195 -23.244 10.350 1.00 33.47 19 ILE B O 1
ATOM 3436 N N . ASP B 1 26 ? 29.999 -21.390 10.865 1.00 32.99 20 ASP B N 1
ATOM 3437 C CA . ASP B 1 26 ? 29.292 -21.327 9.604 1.00 32.77 20 ASP B CA 1
ATOM 3438 C C . ASP B 1 26 ? 29.970 -20.382 8.608 1.00 32.44 20 ASP B C 1
ATOM 3439 O O . ASP B 1 26 ? 29.794 -19.158 8.657 1.00 32.91 20 ASP B O 1
ATOM 3444 N N . VAL B 1 27 ? 30.710 -20.953 7.669 1.00 31.77 21 VAL B N 1
ATOM 3445 C CA . VAL B 1 27 ? 31.512 -20.160 6.788 1.00 31.76 21 VAL B CA 1
ATOM 3446 C C . VAL B 1 27 ? 30.728 -19.284 5.801 1.00 32.89 21 VAL B C 1
ATOM 3447 O O . VAL B 1 27 ? 31.161 -18.184 5.463 1.00 33.38 21 VAL B O 1
ATOM 3451 N N . GLU B 1 28 ? 29.566 -19.772 5.381 1.00 33.17 22 GLU B N 1
ATOM 3452 C CA . GLU B 1 28 ? 28.662 -19.030 4.546 1.00 33.35 22 GLU B CA 1
ATOM 3453 C C . GLU B 1 28 ? 28.105 -17.839 5.304 1.00 33.58 22 GLU B C 1
ATOM 3454 O O . GLU B 1 28 ? 27.967 -16.733 4.754 1.00 33.14 22 GLU B O 1
ATOM 3460 N N . GLU B 1 29 ? 27.770 -18.031 6.572 1.00 33.95 23 GLU B N 1
ATOM 3461 C CA . GLU B 1 29 ? 27.358 -16.856 7.306 1.00 34.82 23 GLU B CA 1
ATOM 3462 C C . GLU B 1 29 ? 28.531 -15.871 7.239 1.00 34.42 23 GLU B C 1
ATOM 3463 O O . GLU B 1 29 ? 28.339 -14.708 6.881 1.00 35.48 23 GLU B O 1
ATOM 3469 N N . ALA B 1 30 ? 29.747 -16.338 7.495 1.00 33.63 24 ALA B N 1
ATOM 3470 C CA . ALA B 1 30 ? 30.902 -15.430 7.522 1.00 33.45 24 ALA B CA 1
ATOM 3471 C C . ALA B 1 30 ? 31.191 -14.676 6.209 1.00 33.23 24 ALA B C 1
ATOM 3472 O O . ALA B 1 30 ? 31.364 -13.458 6.241 1.00 33.29 24 ALA B O 1
ATOM 3474 N N . LEU B 1 31 ? 31.244 -15.371 5.073 1.00 32.99 25 LEU B N 1
ATOM 3475 C CA . LEU B 1 31 ? 31.421 -14.674 3.780 1.00 33.49 25 LEU B CA 1
ATOM 3476 C C . LEU B 1 31 ? 30.306 -13.667 3.543 1.00 34.04 25 LEU B C 1
ATOM 3477 O O . LEU B 1 31 ? 30.557 -12.553 3.122 1.00 34.38 25 LEU B O 1
ATOM 3482 N N . GLU B 1 32 ? 29.084 -14.044 3.900 1.00 35.46 26 GLU B N 1
ATOM 3483 C CA . GLU B 1 32 ? 27.926 -13.174 3.769 1.00 36.73 26 GLU B CA 1
ATOM 3484 C C . GLU B 1 32 ? 28.038 -11.909 4.660 1.00 36.30 26 GLU B C 1
ATOM 3485 O O . GLU B 1 32 ? 27.690 -10.808 4.239 1.00 36.54 26 GLU B O 1
ATOM 3491 N N . ARG B 1 33 ? 28.568 -12.046 5.868 1.00 36.33 27 ARG B N 1
ATOM 3492 C CA . ARG B 1 33 ? 28.836 -10.854 6.696 1.00 36.23 27 ARG B CA 1
ATOM 3493 C C . ARG B 1 33 ? 30.105 -10.050 6.197 1.00 35.84 27 ARG B C 1
ATOM 3494 O O . ARG B 1 33 ? 30.133 -8.780 6.219 1.00 35.27 27 ARG B O 1
ATOM 3502 N N . LEU B 1 34 ? 31.111 -10.794 5.705 1.00 34.63 28 LEU B N 1
ATOM 3503 C CA . LEU B 1 34 ? 32.379 -10.222 5.299 1.00 33.47 28 LEU B CA 1
ATOM 3504 C C . LEU B 1 34 ? 32.185 -9.271 4.142 1.00 34.24 28 LEU B C 1
ATOM 3505 O O . LEU B 1 34 ? 32.832 -8.217 4.066 1.00 33.97 28 LEU B O 1
ATOM 3510 N N . LYS B 1 35 ? 31.281 -9.649 3.248 1.00 34.31 29 LYS B N 1
ATOM 3511 C CA . LYS B 1 35 ? 30.994 -8.864 2.071 1.00 34.42 29 LYS B CA 1
ATOM 3512 C C . LYS B 1 35 ? 30.378 -7.487 2.461 1.00 34.05 29 LYS B C 1
ATOM 3513 O O . LYS B 1 35 ? 30.456 -6.508 1.689 1.00 33.58 29 LYS B O 1
ATOM 3519 N N . GLN B 1 36 ? 29.801 -7.393 3.666 1.00 33.35 30 GLN B N 1
ATOM 3520 C CA . GLN B 1 36 ? 29.157 -6.126 4.087 1.00 33.26 30 GLN B CA 1
ATOM 3521 C C . GLN B 1 36 ? 30.168 -5.060 4.603 1.00 32.02 30 GLN B C 1
ATOM 3522 O O . GLN B 1 36 ? 29.787 -3.899 4.853 1.00 32.61 30 GLN B O 1
ATOM 3528 N N . VAL B 1 37 ? 31.424 -5.440 4.825 1.00 29.06 31 VAL B N 1
ATOM 3529 C CA . VAL B 1 37 ? 32.294 -4.543 5.574 1.00 26.80 31 VAL B CA 1
ATOM 3530 C C . VAL B 1 37 ? 33.100 -3.669 4.651 1.00 25.34 31 VAL B C 1
ATOM 3531 O O . VAL B 1 37 ? 33.782 -4.172 3.762 1.00 26.08 31 VAL B O 1
ATOM 3535 N N . PRO B 1 38 ? 32.994 -2.354 4.846 1.00 23.69 32 PRO B N 1
ATOM 3536 C CA . PRO B 1 38 ? 33.682 -1.368 4.032 1.00 23.08 32 PRO B CA 1
ATOM 3537 C C . PRO B 1 38 ? 35.034 -0.984 4.618 1.00 22.87 32 PRO B C 1
ATOM 3538 O O . PRO B 1 38 ? 35.114 -0.612 5.786 1.00 23.72 32 PRO B O 1
ATOM 3542 N N . ILE B 1 39 ? 36.093 -1.056 3.833 1.00 22.69 33 ILE B N 1
ATOM 3543 C CA . ILE B 1 39 ? 37.378 -0.524 4.289 1.00 23.54 33 ILE B CA 1
ATOM 3544 C C . ILE B 1 39 ? 37.528 0.899 3.705 1.00 24.40 33 ILE B C 1
ATOM 3545 O O . ILE B 1 39 ? 37.217 1.099 2.551 1.00 25.95 33 ILE B O 1
ATOM 3550 N N . SER B 1 40 ? 37.960 1.889 4.479 1.00 24.30 34 SER B N 1
ATOM 3551 C CA . SER B 1 40 ? 38.150 3.239 3.904 1.00 23.88 34 SER B CA 1
ATOM 3552 C C . SER B 1 40 ? 39.568 3.351 3.313 1.00 22.92 34 SER B C 1
ATOM 3553 O O . SER B 1 40 ? 40.554 3.335 4.059 1.00 21.85 34 SER B O 1
ATOM 3556 N N . ILE B 1 41 ? 39.667 3.452 1.985 1.00 22.87 35 ILE B N 1
ATOM 3557 C CA . ILE B 1 41 ? 40.960 3.487 1.267 1.00 22.78 35 ILE B CA 1
ATOM 3558 C C . ILE B 1 41 ? 41.446 4.918 1.095 1.00 22.61 35 ILE B C 1
ATOM 3559 O O . ILE B 1 41 ? 40.728 5.759 0.600 1.00 23.12 35 ILE B O 1
ATOM 3564 N N . HIS B 1 42 ? 42.656 5.209 1.524 1.00 22.74 36 HIS B N 1
ATOM 3565 C CA . HIS B 1 42 ? 43.191 6.588 1.450 1.00 22.66 36 HIS B CA 1
ATOM 3566 C C . HIS B 1 42 ? 43.649 6.934 0.053 1.00 22.93 36 HIS B C 1
ATOM 3567 O O . HIS B 1 42 ? 44.320 6.136 -0.591 1.00 23.47 36 HIS B O 1
ATOM 3574 N N . CYS B 1 43 ? 43.294 8.126 -0.402 1.00 23.18 37 CYS B N 1
ATOM 3575 C CA . CYS B 1 43 ? 43.609 8.567 -1.767 1.00 23.56 37 CYS B CA 1
ATOM 3576 C C . CYS B 1 43 ? 45.099 8.930 -1.925 1.00 23.96 37 CYS B C 1
ATOM 3577 O O . CYS B 1 43 ? 45.640 8.879 -3.057 1.00 24.08 37 CYS B O 1
ATOM 3580 N N . TRP B 1 44 ? 45.766 9.302 -0.823 1.00 23.14 38 TRP B N 1
ATOM 3581 C CA . TRP B 1 44 ? 47.051 9.939 -0.967 1.00 23.48 38 TRP B CA 1
ATOM 3582 C C . TRP B 1 44 ? 48.175 8.963 -1.264 1.00 24.79 38 TRP B C 1
ATOM 3583 O O . TRP B 1 44 ? 49.239 9.363 -1.680 1.00 25.43 38 TRP B O 1
ATOM 3594 N N . GLN B 1 45 ? 47.944 7.674 -1.048 1.00 25.80 39 GLN B N 1
ATOM 3595 C CA . GLN B 1 45 ? 48.873 6.651 -1.505 1.00 26.07 39 GLN B CA 1
ATOM 3596 C C . GLN B 1 45 ? 49.095 6.830 -3.022 1.00 26.85 39 GLN B C 1
ATOM 3597 O O . GLN B 1 45 ? 50.123 6.453 -3.541 1.00 26.57 39 GLN B O 1
ATOM 3603 N N . GLY B 1 46 ? 48.137 7.420 -3.737 1.00 27.85 40 GLY B N 1
ATOM 3604 C CA . GLY B 1 46 ? 48.185 7.394 -5.213 1.00 28.59 40 GLY B CA 1
ATOM 3605 C C . GLY B 1 46 ? 49.036 8.453 -5.900 1.00 29.16 40 GLY B C 1
ATOM 3606 O O . GLY B 1 46 ? 49.397 8.273 -7.051 1.00 30.08 40 GLY B O 1
ATOM 3607 N N . ASP B 1 47 ? 49.351 9.546 -5.203 1.00 29.35 41 ASP B N 1
ATOM 3608 C CA . ASP B 1 47 ? 50.144 10.650 -5.749 1.00 29.97 41 ASP B CA 1
ATOM 3609 C C . ASP B 1 47 ? 51.130 11.155 -4.676 1.00 30.32 41 ASP B C 1
ATOM 3610 O O . ASP B 1 47 ? 51.449 12.381 -4.603 1.00 29.34 41 ASP B O 1
ATOM 3615 N N . ASP B 1 48 ? 51.554 10.219 -3.813 1.00 30.46 42 ASP B N 1
ATOM 3616 C CA . ASP B 1 48 ? 52.555 10.480 -2.793 1.00 31.21 42 ASP B CA 1
ATOM 3617 C C . ASP B 1 48 ? 52.210 11.651 -1.902 1.00 31.21 42 ASP B C 1
ATOM 3618 O O . ASP B 1 48 ? 53.094 12.470 -1.568 1.00 31.68 42 ASP B O 1
ATOM 3623 N N . VAL B 1 49 ? 50.942 11.732 -1.504 1.00 30.88 43 VAL B N 1
ATOM 3624 C CA . VAL B 1 49 ? 50.471 12.834 -0.683 1.00 30.38 43 VAL B CA 1
ATOM 3625 C C . VAL B 1 49 ? 50.769 14.192 -1.390 1.00 31.32 43 VAL B C 1
ATOM 3626 O O . VAL B 1 49 ? 51.109 15.187 -0.744 1.00 30.30 43 VAL B O 1
ATOM 3630 N N . GLY B 1 50 ? 50.608 14.198 -2.724 1.00 32.92 44 GLY B N 1
ATOM 3631 C CA . GLY B 1 50 ? 50.841 15.350 -3.581 1.00 34.12 44 GLY B CA 1
ATOM 3632 C C . GLY B 1 50 ? 49.789 16.416 -3.456 1.00 35.71 44 GLY B C 1
ATOM 3633 O O . GLY B 1 50 ? 50.083 17.537 -3.074 1.00 36.13 44 GLY B O 1
ATOM 3634 N N . GLY B 1 51 ? 48.549 16.092 -3.794 1.00 37.09 45 GLY B N 1
ATOM 3635 C CA . GLY B 1 51 ? 47.490 17.112 -3.759 1.00 38.20 45 GLY B CA 1
ATOM 3636 C C . GLY B 1 51 ? 47.443 17.911 -5.038 1.00 39.26 45 GLY B C 1
ATOM 3637 O O . GLY B 1 51 ? 48.349 17.833 -5.865 1.00 39.05 45 GLY B O 1
ATOM 3638 N N . PHE B 1 52 ? 46.379 18.678 -5.232 1.00 40.67 46 PHE B N 1
ATOM 3639 C CA . PHE B 1 52 ? 46.248 19.446 -6.488 1.00 41.00 46 PHE B CA 1
ATOM 3640 C C . PHE B 1 52 ? 46.269 20.955 -6.253 1.00 42.49 46 PHE B C 1
ATOM 3641 O O . PHE B 1 52 ? 45.865 21.725 -7.134 1.00 43.31 46 PHE B O 1
ATOM 3649 N N . GLU B 1 53 ? 46.732 21.377 -5.077 1.00 43.47 47 GLU B N 1
ATOM 3650 C CA . GLU B 1 53 ? 46.511 22.745 -4.618 1.00 44.89 47 GLU B CA 1
ATOM 3651 C C . GLU B 1 53 ? 47.269 23.751 -5.514 1.00 46.30 47 GLU B C 1
ATOM 3652 O O . GLU B 1 53 ? 48.453 23.546 -5.819 1.00 45.72 47 GLU B O 1
ATOM 3658 N N . LEU B 1 54 ? 46.580 24.813 -5.947 1.00 47.62 48 LEU B N 1
ATOM 3659 C CA . LEU B 1 54 ? 47.181 25.826 -6.831 1.00 48.92 48 LEU B CA 1
ATOM 3660 C C . LEU B 1 54 ? 47.971 26.889 -6.040 1.00 49.38 48 LEU B C 1
ATOM 3661 O O . LEU B 1 54 ? 47.687 27.136 -4.858 1.00 49.32 48 LEU B O 1
ATOM 3666 N N . GLY B 1 67 ? 64.172 9.603 -8.698 1.00 55.07 61 GLY B N 1
ATOM 3667 C CA . GLY B 1 67 ? 64.363 8.881 -7.443 1.00 54.91 61 GLY B CA 1
ATOM 3668 C C . GLY B 1 67 ? 63.186 8.015 -7.034 1.00 54.84 61 GLY B C 1
ATOM 3669 O O . GLY B 1 67 ? 63.386 6.890 -6.560 1.00 54.90 61 GLY B O 1
ATOM 3670 N N . ASP B 1 68 ? 61.965 8.543 -7.214 1.00 54.63 62 ASP B N 1
ATOM 3671 C CA . ASP B 1 68 ? 60.675 7.851 -6.890 1.00 54.10 62 ASP B CA 1
ATOM 3672 C C . ASP B 1 68 ? 60.452 6.504 -7.642 1.00 52.31 62 ASP B C 1
ATOM 3673 O O . ASP B 1 68 ? 61.246 6.121 -8.502 1.00 52.32 62 ASP B O 1
ATOM 3678 N N . TYR B 1 69 ? 59.391 5.775 -7.292 1.00 50.54 63 TYR B N 1
ATOM 3679 C CA . TYR B 1 69 ? 58.843 4.712 -8.168 1.00 48.24 63 TYR B CA 1
ATOM 3680 C C . TYR B 1 69 ? 58.005 5.412 -9.238 1.00 46.84 63 TYR B C 1
ATOM 3681 O O . TYR B 1 69 ? 57.210 6.287 -8.935 1.00 46.00 63 TYR B O 1
ATOM 3690 N N . PRO B 1 70 ? 58.213 5.056 -10.513 1.00 46.20 64 PRO B N 1
ATOM 3691 C CA . PRO B 1 70 ? 57.545 5.839 -11.579 1.00 45.11 64 PRO B CA 1
ATOM 3692 C C . PRO B 1 70 ? 56.033 5.603 -11.663 1.00 43.80 64 PRO B C 1
ATOM 3693 O O . PRO B 1 70 ? 55.496 4.699 -11.024 1.00 43.01 64 PRO B O 1
ATOM 3697 N N . GLY B 1 71 ? 55.369 6.415 -12.473 1.00 43.01 65 GLY B N 1
ATOM 3698 C CA . GLY B 1 71 ? 53.935 6.277 -12.715 1.00 41.95 65 GLY B CA 1
ATOM 3699 C C . GLY B 1 71 ? 52.996 6.901 -11.697 1.00 41.20 65 GLY B C 1
ATOM 3700 O O . GLY B 1 71 ? 51.791 6.601 -11.720 1.00 41.55 65 GLY B O 1
ATOM 3701 N N . LYS B 1 72 ? 53.516 7.761 -10.811 1.00 40.16 66 LYS B N 1
ATOM 3702 C CA . LYS B 1 72 ? 52.682 8.351 -9.760 1.00 39.43 66 LYS B CA 1
ATOM 3703 C C . LYS B 1 72 ? 51.564 9.165 -10.422 1.00 39.43 66 LYS B C 1
ATOM 3704 O O . LYS B 1 72 ? 51.750 9.637 -11.554 1.00 39.65 66 LYS B O 1
ATOM 3710 N N . ALA B 1 73 ? 50.400 9.294 -9.770 1.00 39.06 67 ALA B N 1
ATOM 3711 C CA . ALA B 1 73 ? 49.285 10.094 -10.349 1.00 38.90 67 ALA B CA 1
ATOM 3712 C C . ALA B 1 73 ? 49.478 11.608 -10.222 1.00 39.18 67 ALA B C 1
ATOM 3713 O O . ALA B 1 73 ? 50.134 12.113 -9.304 1.00 40.02 67 ALA B O 1
ATOM 3715 N N . THR B 1 74 ? 48.861 12.347 -11.129 1.00 39.36 68 THR B N 1
ATOM 3716 C CA . THR B 1 74 ? 49.259 13.723 -11.393 1.00 39.10 68 THR B CA 1
ATOM 3717 C C . THR B 1 74 ? 48.035 14.630 -11.446 1.00 39.27 68 THR B C 1
ATOM 3718 O O . THR B 1 74 ? 48.115 15.819 -11.157 1.00 38.95 68 THR B O 1
ATOM 3722 N N . THR B 1 75 ? 46.890 14.050 -11.812 1.00 39.10 69 THR B N 1
ATOM 3723 C CA . THR B 1 75 ? 45.654 14.814 -11.929 1.00 38.78 69 THR B CA 1
ATOM 3724 C C . THR B 1 75 ? 44.561 14.072 -11.144 1.00 37.89 69 THR B C 1
ATOM 3725 O O . THR B 1 75 ? 44.709 12.887 -10.877 1.00 37.06 69 THR B O 1
ATOM 3729 N N . PRO B 1 76 ? 43.482 14.777 -10.759 1.00 37.32 70 PRO B N 1
ATOM 3730 C CA . PRO B 1 76 ? 42.288 14.099 -10.227 1.00 37.04 70 PRO B CA 1
ATOM 3731 C C . PRO B 1 76 ? 41.846 12.887 -11.096 1.00 37.78 70 PRO B C 1
ATOM 3732 O O . PRO B 1 76 ? 41.582 11.781 -10.572 1.00 38.03 70 PRO B O 1
ATOM 3736 N N . GLU B 1 77 ? 41.816 13.062 -12.413 1.00 37.82 71 GLU B N 1
ATOM 3737 C CA . GLU B 1 77 ? 41.339 11.999 -13.298 1.00 38.48 71 GLU B CA 1
ATOM 3738 C C . GLU B 1 77 ? 42.327 10.830 -13.319 1.00 37.74 71 GLU B C 1
ATOM 3739 O O . GLU B 1 77 ? 41.940 9.667 -13.326 1.00 37.24 71 GLU B O 1
ATOM 3745 N N . GLU B 1 78 ? 43.612 11.131 -13.249 1.00 37.03 72 GLU B N 1
ATOM 3746 C CA . GLU B 1 78 ? 44.578 10.052 -13.159 1.00 36.61 72 GLU B CA 1
ATOM 3747 C C . GLU B 1 78 ? 44.385 9.283 -11.849 1.00 35.75 72 GLU B C 1
ATOM 3748 O O . GLU B 1 78 ? 44.473 8.062 -11.815 1.00 36.10 72 GLU B O 1
ATOM 3754 N N . LEU B 1 79 ? 44.108 10.013 -10.772 1.00 34.38 73 LEU B N 1
ATOM 3755 C CA . LEU B 1 79 ? 44.041 9.433 -9.453 1.00 32.34 73 LEU B CA 1
ATOM 3756 C C . LEU B 1 79 ? 42.739 8.677 -9.291 1.00 32.41 73 LEU B C 1
ATOM 3757 O O . LEU B 1 79 ? 42.701 7.677 -8.574 1.00 31.66 73 LEU B O 1
ATOM 3762 N N . ARG B 1 80 ? 41.682 9.122 -9.963 1.00 32.36 74 ARG B N 1
ATOM 3763 C CA . ARG B 1 80 ? 40.421 8.387 -9.836 1.00 33.48 74 ARG B CA 1
ATOM 3764 C C . ARG B 1 80 ? 40.488 7.064 -10.570 1.00 33.97 74 ARG B C 1
ATOM 3765 O O . ARG B 1 80 ? 39.904 6.079 -10.129 1.00 34.38 74 ARG B O 1
ATOM 3773 N N . MET B 1 81 ? 41.238 7.062 -11.668 1.00 34.62 75 MET B N 1
ATOM 3774 C CA . MET B 1 81 ? 41.417 5.910 -12.528 1.00 35.39 75 MET B CA 1
ATOM 3775 C C . MET B 1 81 ? 42.254 4.930 -11.745 1.00 34.15 75 MET B C 1
ATOM 3776 O O . MET B 1 81 ? 42.041 3.712 -11.821 1.00 34.58 75 MET B O 1
ATOM 3781 N N . ASP B 1 82 ? 43.185 5.459 -10.963 1.00 32.24 76 ASP B N 1
ATOM 3782 C CA . ASP B 1 82 ? 44.017 4.619 -10.154 1.00 31.04 76 ASP B CA 1
ATOM 3783 C C . ASP B 1 82 ? 43.255 3.992 -9.020 1.00 30.19 76 ASP B C 1
ATOM 3784 O O . ASP B 1 82 ? 43.462 2.824 -8.691 1.00 30.06 76 ASP B O 1
ATOM 3789 N N . LEU B 1 83 ? 42.362 4.752 -8.420 1.00 29.20 77 LEU B N 1
ATOM 3790 C CA . LEU B 1 83 ? 41.541 4.199 -7.390 1.00 28.81 77 LEU B CA 1
ATOM 3791 C C . LEU B 1 83 ? 40.709 3.054 -7.957 1.00 29.97 77 LEU B C 1
ATOM 3792 O O . LEU B 1 83 ? 40.663 1.945 -7.382 1.00 29.66 77 LEU B O 1
ATOM 3797 N N . GLU B 1 84 ? 40.096 3.309 -9.112 1.00 30.61 78 GLU B N 1
ATOM 3798 C CA . GLU B 1 84 ? 39.219 2.328 -9.723 1.00 31.62 78 GLU B CA 1
ATOM 3799 C C . GLU B 1 84 ? 39.933 1.044 -10.010 1.00 31.85 78 GLU B C 1
ATOM 3800 O O . GLU B 1 84 ? 39.354 -0.054 -9.859 1.00 31.81 78 GLU B O 1
ATOM 3806 N N . LYS B 1 85 ? 41.186 1.171 -10.421 1.00 31.77 79 LYS B N 1
ATOM 3807 C CA . LYS B 1 85 ? 41.941 -0.018 -10.687 1.00 33.17 79 LYS B CA 1
ATOM 3808 C C . LYS B 1 85 ? 42.087 -0.833 -9.407 1.00 33.36 79 LYS B C 1
ATOM 3809 O O . LYS B 1 85 ? 41.757 -2.027 -9.404 1.00 34.99 79 LYS B O 1
ATOM 3815 N N . ALA B 1 86 ? 42.550 -0.201 -8.331 1.00 32.66 80 ALA B N 1
ATOM 3816 C CA . ALA B 1 86 ? 42.689 -0.899 -7.049 1.00 32.18 80 ALA B CA 1
ATOM 3817 C C . ALA B 1 86 ? 41.378 -1.576 -6.634 1.00 32.43 80 ALA B C 1
ATOM 3818 O O . ALA B 1 86 ? 41.364 -2.756 -6.261 1.00 32.39 80 ALA B O 1
ATOM 3820 N N . LEU B 1 87 ? 40.270 -0.848 -6.726 1.00 31.63 81 LEU B N 1
ATOM 3821 C CA . LEU B 1 87 ? 39.039 -1.374 -6.195 1.00 32.09 81 LEU B CA 1
ATOM 3822 C C . LEU B 1 87 ? 38.610 -2.571 -6.991 1.00 32.55 81 LEU B C 1
ATOM 3823 O O . LEU B 1 87 ? 37.980 -3.497 -6.458 1.00 32.95 81 LEU B O 1
ATOM 3828 N N . SER B 1 88 ? 39.001 -2.590 -8.263 1.00 32.61 82 SER B N 1
ATOM 3829 C CA . SER B 1 88 ? 38.604 -3.680 -9.126 1.00 32.09 82 SER B CA 1
ATOM 3830 C C . SER B 1 88 ? 39.398 -4.908 -8.732 1.00 31.80 82 SER B C 1
ATOM 3831 O O . SER B 1 88 ? 39.119 -5.993 -9.223 1.00 33.45 82 SER B O 1
ATOM 3834 N N . LEU B 1 89 ? 40.401 -4.748 -7.879 1.00 30.08 83 LEU B N 1
ATOM 3835 C CA . LEU B 1 89 ? 41.214 -5.870 -7.480 1.00 28.37 83 LEU B CA 1
ATOM 3836 C C . LEU B 1 89 ? 40.949 -6.257 -6.042 1.00 28.33 83 LEU B C 1
ATOM 3837 O O . LEU B 1 89 ? 41.481 -7.241 -5.546 1.00 29.52 83 LEU B O 1
ATOM 3842 N N . ILE B 1 90 ? 40.126 -5.488 -5.355 1.00 27.64 84 ILE B N 1
ATOM 3843 C CA . ILE B 1 90 ? 39.838 -5.735 -3.967 1.00 26.18 84 ILE B CA 1
ATOM 3844 C C . ILE B 1 90 ? 38.393 -6.172 -3.899 1.00 26.37 84 ILE B C 1
ATOM 3845 O O . ILE B 1 90 ? 37.554 -5.510 -4.477 1.00 27.10 84 ILE B O 1
ATOM 3850 N N . PRO B 1 91 ? 38.095 -7.256 -3.171 1.00 26.19 85 PRO B N 1
ATOM 3851 C CA . PRO B 1 91 ? 36.726 -7.691 -3.012 1.00 26.31 85 PRO B CA 1
ATOM 3852 C C . PRO B 1 91 ? 35.887 -6.769 -2.134 1.00 26.85 85 PRO B C 1
ATOM 3853 O O . PRO B 1 91 ? 36.385 -6.237 -1.132 1.00 26.60 85 PRO B O 1
ATOM 3857 N N . GLY B 1 92 ? 34.612 -6.595 -2.510 1.00 26.96 86 GLY B N 1
ATOM 3858 C CA . GLY B 1 92 ? 33.649 -5.903 -1.678 1.00 27.18 86 GLY B CA 1
ATOM 3859 C C . GLY B 1 92 ? 33.382 -4.500 -2.158 1.00 28.58 86 GLY B C 1
ATOM 3860 O O . GLY B 1 92 ? 33.883 -4.061 -3.221 1.00 28.85 86 GLY B O 1
ATOM 3861 N N . LYS B 1 93 ? 32.588 -3.780 -1.378 1.00 28.31 87 LYS B N 1
ATOM 3862 C CA . LYS B 1 93 ? 32.312 -2.409 -1.709 1.00 29.28 87 LYS B CA 1
ATOM 3863 C C . LYS B 1 93 ? 32.846 -1.510 -0.587 1.00 27.80 87 LYS B C 1
ATOM 3864 O O . LYS B 1 93 ? 32.574 -1.775 0.588 1.00 27.67 87 LYS B O 1
ATOM 3870 N N . HIS B 1 94 ? 33.597 -0.466 -0.941 1.00 25.88 88 HIS B N 1
ATOM 3871 C CA . HIS B 1 94 ? 34.390 0.262 0.067 1.00 24.52 88 HIS B CA 1
ATOM 3872 C C . HIS B 1 94 ? 34.264 1.780 0.069 1.00 24.55 88 HIS B C 1
ATOM 3873 O O . HIS B 1 94 ? 33.271 2.328 -0.397 1.00 25.83 88 HIS B O 1
ATOM 3880 N N . ARG B 1 95 ? 35.265 2.474 0.595 1.00 24.71 89 ARG B N 1
ATOM 3881 C CA . ARG B 1 95 ? 35.208 3.929 0.705 1.00 24.15 89 ARG B CA 1
ATOM 3882 C C . ARG B 1 95 ? 36.564 4.514 0.353 1.00 24.73 89 ARG B C 1
ATOM 3883 O O . ARG B 1 95 ? 37.613 3.857 0.474 1.00 24.77 89 ARG B O 1
ATOM 3891 N N . VAL B 1 96 ? 36.533 5.773 -0.064 1.00 24.24 90 VAL B N 1
ATOM 3892 C CA . VAL B 1 96 ? 37.723 6.496 -0.336 1.00 23.40 90 VAL B CA 1
ATOM 3893 C C . VAL B 1 96 ? 37.851 7.583 0.713 1.00 23.32 90 VAL B C 1
ATOM 3894 O O . VAL B 1 96 ? 36.870 8.287 1.040 1.00 23.68 90 VAL B O 1
ATOM 3898 N N . ASN B 1 97 ? 39.057 7.692 1.262 1.00 22.36 91 ASN B N 1
ATOM 3899 C CA . ASN B 1 97 ? 39.365 8.690 2.259 1.00 22.19 91 ASN B CA 1
ATOM 3900 C C . ASN B 1 97 ? 40.093 9.855 1.628 1.00 22.37 91 ASN B C 1
ATOM 3901 O O . ASN B 1 97 ? 41.180 9.692 1.086 1.00 22.96 91 ASN B O 1
ATOM 3906 N N . LEU B 1 98 ? 39.488 11.036 1.663 1.00 22.44 92 LEU B N 1
ATOM 3907 C CA . LEU B 1 98 ? 40.030 12.189 0.966 1.00 21.98 92 LEU B CA 1
ATOM 3908 C C . LEU B 1 98 ? 40.666 13.190 1.894 1.00 21.51 92 LEU B C 1
ATOM 3909 O O . LEU B 1 98 ? 40.203 13.363 3.016 1.00 21.95 92 LEU B O 1
ATOM 3914 N N . HIS B 1 99 ? 41.711 13.863 1.408 1.00 20.74 93 HIS B N 1
ATOM 3915 C CA . HIS B 1 99 ? 42.302 15.016 2.097 1.00 20.21 93 HIS B CA 1
ATOM 3916 C C . HIS B 1 99 ? 41.873 16.311 1.445 1.00 20.74 93 HIS B C 1
ATOM 3917 O O . HIS B 1 99 ? 41.690 16.359 0.224 1.00 20.56 93 HIS B O 1
ATOM 3924 N N . ALA B 1 100 ? 41.700 17.358 2.250 1.00 21.14 94 ALA B N 1
ATOM 3925 C CA . ALA B 1 100 ? 41.298 18.670 1.750 1.00 21.64 94 ALA B CA 1
ATOM 3926 C C . ALA B 1 100 ? 42.113 19.156 0.504 1.00 23.25 94 ALA B C 1
ATOM 3927 O O . ALA B 1 100 ? 41.519 19.643 -0.496 1.00 23.36 94 ALA B O 1
ATOM 3929 N N . ILE B 1 101 ? 43.441 18.988 0.530 1.00 23.32 95 ILE B N 1
ATOM 3930 C CA . ILE B 1 101 ? 44.263 19.394 -0.613 1.00 24.18 95 ILE B CA 1
ATOM 3931 C C . ILE B 1 101 ? 43.915 18.658 -1.934 1.00 24.89 95 ILE B C 1
ATOM 3932 O O . ILE B 1 101 ? 44.506 18.951 -2.999 1.00 25.44 95 ILE B O 1
ATOM 3937 N N . TYR B 1 102 ? 42.976 17.713 -1.888 1.00 24.67 96 TYR B N 1
ATOM 3938 C CA . TYR B 1 102 ? 42.616 16.998 -3.105 1.00 25.71 96 TYR B CA 1
ATOM 3939 C C . TYR B 1 102 ? 41.431 17.668 -3.814 1.00 26.98 96 TYR B C 1
ATOM 3940 O O . TYR B 1 102 ? 40.886 17.114 -4.773 1.00 26.26 96 TYR B O 1
ATOM 3949 N N . ALA B 1 103 ? 41.080 18.866 -3.325 1.00 28.91 97 ALA B N 1
ATOM 3950 C CA . ALA B 1 103 ? 40.023 19.711 -3.882 1.00 31.48 97 ALA B CA 1
ATOM 3951 C C . ALA B 1 103 ? 40.221 19.931 -5.355 1.00 33.52 97 ALA B C 1
ATOM 3952 O O . ALA B 1 103 ? 41.349 20.003 -5.826 1.00 33.29 97 ALA B O 1
ATOM 3954 N N . GLU B 1 104 ? 39.118 20.006 -6.092 1.00 36.50 98 GLU B N 1
ATOM 3955 C CA . GLU B 1 104 ? 39.225 20.369 -7.488 1.00 39.57 98 GLU B CA 1
ATOM 3956 C C . GLU B 1 104 ? 38.644 21.761 -7.707 1.00 42.14 98 GLU B C 1
ATOM 3957 O O . GLU B 1 104 ? 37.437 21.938 -7.725 1.00 42.82 98 GLU B O 1
ATOM 3963 N N . THR B 1 105 ? 39.529 22.752 -7.794 1.00 45.02 99 THR B N 1
ATOM 3964 C CA . THR B 1 105 ? 39.176 24.125 -8.163 1.00 47.67 99 THR B CA 1
ATOM 3965 C C . THR B 1 105 ? 39.470 24.215 -9.664 1.00 50.01 99 THR B C 1
ATOM 3966 O O . THR B 1 105 ? 40.513 23.707 -10.102 1.00 51.51 99 THR B O 1
ATOM 3970 N N . ASP B 1 106 ? 38.588 24.777 -10.486 1.00 51.72 100 ASP B N 1
ATOM 3971 C CA . ASP B 1 106 ? 38.929 24.772 -11.918 1.00 53.68 100 ASP B CA 1
ATOM 3972 C C . ASP B 1 106 ? 40.008 25.829 -12.155 1.00 54.25 100 ASP B C 1
ATOM 3973 O O . ASP B 1 106 ? 39.712 27.016 -12.321 1.00 55.31 100 ASP B O 1
ATOM 3978 N N . GLY B 1 107 ? 41.265 25.415 -12.124 1.00 54.26 101 GLY B N 1
ATOM 3979 C CA . GLY B 1 107 ? 42.359 26.354 -12.318 1.00 54.47 101 GLY B CA 1
ATOM 3980 C C . GLY B 1 107 ? 42.589 27.479 -11.303 1.00 54.74 101 GLY B C 1
ATOM 3981 O O . GLY B 1 107 ? 43.706 28.007 -11.250 1.00 55.04 101 GLY B O 1
ATOM 3982 N N . LYS B 1 108 ? 41.591 27.887 -10.508 1.00 54.28 102 LYS B N 1
ATOM 3983 C CA . LYS B 1 108 ? 41.862 29.003 -9.573 1.00 53.86 102 LYS B CA 1
ATOM 3984 C C . LYS B 1 108 ? 42.528 28.531 -8.306 1.00 53.07 102 LYS B C 1
ATOM 3985 O O . LYS B 1 108 ? 42.658 27.319 -8.050 1.00 52.76 102 LYS B O 1
ATOM 3991 N N . VAL B 1 109 ? 42.950 29.517 -7.514 1.00 52.00 103 VAL B N 1
ATOM 3992 C CA . VAL B 1 109 ? 43.620 29.275 -6.231 1.00 50.63 103 VAL B CA 1
ATOM 3993 C C . VAL B 1 109 ? 42.659 29.657 -5.093 1.00 48.89 103 VAL B C 1
ATOM 3994 O O . VAL B 1 109 ? 42.220 30.807 -4.986 1.00 48.40 103 VAL B O 1
ATOM 3998 N N . VAL B 1 110 ? 42.299 28.667 -4.283 1.00 46.84 104 VAL B N 1
ATOM 3999 C CA . VAL B 1 110 ? 41.405 28.902 -3.147 1.00 45.06 104 VAL B CA 1
ATOM 4000 C C . VAL B 1 110 ? 42.174 28.585 -1.857 1.00 44.12 104 VAL B C 1
ATOM 4001 O O . VAL B 1 110 ? 42.863 27.572 -1.757 1.00 43.74 104 VAL B O 1
ATOM 4005 N N . GLU B 1 111 ? 42.104 29.475 -0.885 1.00 43.05 105 GLU B N 1
ATOM 4006 C CA . GLU B 1 111 ? 42.819 29.240 0.374 1.00 42.21 105 GLU B CA 1
ATOM 4007 C C . GLU B 1 111 ? 42.072 28.184 1.161 1.00 41.05 105 GLU B C 1
ATOM 4008 O O . GLU B 1 111 ? 40.860 28.033 1.008 1.00 41.66 105 GLU B O 1
ATOM 4014 N N . ARG B 1 112 ? 42.771 27.436 1.995 1.00 39.35 106 ARG B N 1
ATOM 4015 C CA . ARG B 1 112 ? 42.103 26.317 2.664 1.00 37.63 106 ARG B CA 1
ATOM 4016 C C . ARG B 1 112 ? 40.820 26.677 3.442 1.00 36.81 106 ARG B C 1
ATOM 4017 O O . ARG B 1 112 ? 39.894 25.903 3.448 1.00 35.36 106 ARG B O 1
ATOM 4025 N N . ASP B 1 113 ? 40.771 27.860 4.050 1.00 36.40 107 ASP B N 1
ATOM 4026 C CA . ASP B 1 113 ? 39.590 28.289 4.793 1.00 37.09 107 ASP B CA 1
ATOM 4027 C C . ASP B 1 113 ? 38.398 28.699 3.881 1.00 37.70 107 ASP B C 1
ATOM 4028 O O . ASP B 1 113 ? 37.327 29.045 4.389 1.00 37.91 107 ASP B O 1
ATOM 4033 N N . GLN B 1 114 ? 38.575 28.647 2.555 1.00 37.67 108 GLN B N 1
ATOM 4034 C CA . GLN B 1 114 ? 37.494 28.996 1.621 1.00 37.49 108 GLN B CA 1
ATOM 4035 C C . GLN B 1 114 ? 36.961 27.797 0.867 1.00 36.43 108 GLN B C 1
ATOM 4036 O O . GLN B 1 114 ? 36.057 27.950 0.049 1.00 36.51 108 GLN B O 1
ATOM 4042 N N . LEU B 1 115 ? 37.506 26.610 1.131 1.00 35.13 109 LEU B N 1
ATOM 4043 C CA . LEU B 1 115 ? 37.090 25.400 0.423 1.00 32.93 109 LEU B CA 1
ATOM 4044 C C . LEU B 1 115 ? 35.626 25.060 0.705 1.00 32.11 109 LEU B C 1
ATOM 4045 O O . LEU B 1 115 ? 35.180 25.171 1.844 1.00 31.47 109 LEU B O 1
ATOM 4050 N N . GLU B 1 116 ? 34.892 24.664 -0.337 1.00 31.24 110 GLU B N 1
ATOM 4051 C CA . GLU B 1 116 ? 33.447 24.478 -0.279 1.00 31.16 110 GLU B CA 1
ATOM 4052 C C . GLU B 1 116 ? 33.029 23.223 -0.985 1.00 30.54 110 GLU B C 1
ATOM 4053 O O . GLU B 1 116 ? 33.769 22.709 -1.793 1.00 30.57 110 GLU B O 1
ATOM 4059 N N . PRO B 1 117 ? 31.826 22.715 -0.699 1.00 30.77 111 PRO B N 1
ATOM 4060 C CA . PRO B 1 117 ? 31.343 21.491 -1.353 1.00 30.91 111 PRO B CA 1
ATOM 4061 C C . PRO B 1 117 ? 31.622 21.411 -2.872 1.00 31.89 111 PRO B C 1
ATOM 4062 O O . PRO B 1 117 ? 32.051 20.358 -3.378 1.00 32.45 111 PRO B O 1
ATOM 4066 N N . ARG B 1 118 ? 31.422 22.505 -3.590 1.00 32.80 112 ARG B N 1
ATOM 4067 C CA . ARG B 1 118 ? 31.629 22.481 -5.027 1.00 34.33 112 ARG B CA 1
ATOM 4068 C C . ARG B 1 118 ? 33.046 22.133 -5.387 1.00 34.11 112 ARG B C 1
ATOM 4069 O O . ARG B 1 118 ? 33.312 21.731 -6.491 1.00 34.66 112 ARG B O 1
ATOM 4077 N N . HIS B 1 119 ? 33.976 22.301 -4.469 1.00 34.71 113 HIS B N 1
ATOM 4078 C CA . HIS B 1 119 ? 35.341 21.936 -4.770 1.00 34.78 113 HIS B CA 1
ATOM 4079 C C . HIS B 1 119 ? 35.489 20.443 -4.682 1.00 34.67 113 HIS B C 1
ATOM 4080 O O . HIS B 1 119 ? 36.590 19.932 -4.858 1.00 35.74 113 HIS B O 1
ATOM 4087 N N . PHE B 1 120 ? 34.395 19.733 -4.426 1.00 34.34 114 PHE B N 1
ATOM 4088 C CA . PHE B 1 120 ? 34.442 18.273 -4.388 1.00 34.63 114 PHE B CA 1
ATOM 4089 C C . PHE B 1 120 ? 33.359 17.586 -5.212 1.00 35.87 114 PHE B C 1
ATOM 4090 O O . PHE B 1 120 ? 33.298 16.356 -5.231 1.00 35.57 114 PHE B O 1
ATOM 4098 N N . GLU B 1 121 ? 32.537 18.392 -5.903 1.00 37.31 115 GLU B N 1
ATOM 4099 C CA . GLU B 1 121 ? 31.452 17.927 -6.783 1.00 38.27 115 GLU B CA 1
ATOM 4100 C C . GLU B 1 121 ? 31.886 16.745 -7.626 1.00 37.40 115 GLU B C 1
ATOM 4101 O O . GLU B 1 121 ? 31.188 15.735 -7.698 1.00 37.25 115 GLU B O 1
ATOM 4107 N N . LYS B 1 122 ? 33.052 16.851 -8.246 1.00 37.23 116 LYS B N 1
ATOM 4108 C CA . LYS B 1 122 ? 33.541 15.778 -9.112 1.00 36.43 116 LYS B CA 1
ATOM 4109 C C . LYS B 1 122 ? 33.780 14.481 -8.299 1.00 36.02 116 LYS B C 1
ATOM 4110 O O . LYS B 1 122 ? 33.406 13.369 -8.732 1.00 36.27 116 LYS B O 1
ATOM 4116 N N . TRP B 1 123 ? 34.362 14.623 -7.101 1.00 34.52 117 TRP B N 1
ATOM 4117 C CA . TRP B 1 123 ? 34.642 13.466 -6.245 1.00 32.05 117 TRP B CA 1
ATOM 4118 C C . TRP B 1 123 ? 33.363 12.748 -5.843 1.00 32.14 117 TRP B C 1
ATOM 4119 O O . TRP B 1 123 ? 33.287 11.513 -5.829 1.00 31.29 117 TRP B O 1
ATOM 4130 N N . VAL B 1 124 ? 32.363 13.544 -5.498 1.00 33.52 118 VAL B N 1
ATOM 4131 C CA . VAL B 1 124 ? 31.095 13.026 -5.028 1.00 35.28 118 VAL B CA 1
ATOM 4132 C C . VAL B 1 124 ? 30.386 12.295 -6.169 1.00 36.67 118 VAL B C 1
ATOM 4133 O O . VAL B 1 124 ? 29.797 11.241 -5.946 1.00 36.43 118 VAL B O 1
ATOM 4137 N N . ARG B 1 125 ? 30.501 12.827 -7.392 1.00 38.17 119 ARG B N 1
ATOM 4138 C CA . ARG B 1 125 ? 29.882 12.206 -8.565 1.00 39.80 119 ARG B CA 1
ATOM 4139 C C . ARG B 1 125 ? 30.523 10.839 -8.809 1.00 39.17 119 ARG B C 1
ATOM 4140 O O . ARG B 1 125 ? 29.838 9.812 -8.908 1.00 39.18 119 ARG B O 1
ATOM 4148 N N . TRP B 1 126 ? 31.847 10.824 -8.878 1.00 38.33 120 TRP B N 1
ATOM 4149 C CA . TRP B 1 126 ? 32.569 9.600 -9.074 1.00 37.02 120 TRP B CA 1
ATOM 4150 C C . TRP B 1 126 ? 32.217 8.601 -7.958 1.00 38.17 120 TRP B C 1
ATOM 4151 O O . TRP B 1 126 ? 31.936 7.412 -8.233 1.00 38.45 120 TRP B O 1
ATOM 4162 N N . ALA B 1 127 ? 32.160 9.069 -6.706 1.00 38.55 121 ALA B N 1
ATOM 4163 C CA . ALA B 1 127 ? 31.884 8.133 -5.598 1.00 38.65 121 ALA B CA 1
ATOM 4164 C C . ALA B 1 127 ? 30.460 7.556 -5.697 1.00 38.89 121 ALA B C 1
ATOM 4165 O O . ALA B 1 127 ? 30.237 6.360 -5.465 1.00 38.35 121 ALA B O 1
ATOM 4167 N N . LYS B 1 128 ? 29.523 8.441 -6.053 1.00 39.56 122 LYS B N 1
ATOM 4168 C CA . LYS B 1 128 ? 28.111 8.120 -6.266 1.00 40.61 122 LYS B CA 1
ATOM 4169 C C . LYS B 1 128 ? 27.981 7.043 -7.350 1.00 40.74 122 LYS B C 1
ATOM 4170 O O . LYS B 1 128 ? 27.339 6.000 -7.130 1.00 40.45 122 LYS B O 1
ATOM 4176 N N . ARG B 1 129 ? 28.650 7.281 -8.489 1.00 40.52 123 ARG B N 1
ATOM 4177 C CA . ARG B 1 129 ? 28.690 6.334 -9.597 1.00 40.64 123 ARG B CA 1
ATOM 4178 C C . ARG B 1 129 ? 29.136 4.932 -9.173 1.00 40.41 123 ARG B C 1
ATOM 4179 O O . ARG B 1 129 ? 28.571 3.948 -9.615 1.00 40.19 123 ARG B O 1
ATOM 4187 N N . HIS B 1 130 ? 30.160 4.843 -8.328 1.00 40.32 124 HIS B N 1
ATOM 4188 C CA . HIS B 1 130 ? 30.709 3.541 -7.951 1.00 39.96 124 HIS B CA 1
ATOM 4189 C C . HIS B 1 130 ? 30.134 2.904 -6.666 1.00 39.30 124 HIS B C 1
ATOM 4190 O O . HIS B 1 130 ? 30.571 1.793 -6.278 1.00 39.44 124 HIS B O 1
ATOM 4197 N N . GLY B 1 131 ? 29.179 3.592 -6.017 1.00 37.77 125 GLY B N 1
ATOM 4198 C CA . GLY B 1 131 ? 28.627 3.144 -4.721 1.00 36.13 125 GLY B CA 1
ATOM 4199 C C . GLY B 1 131 ? 29.593 3.191 -3.530 1.00 34.82 125 GLY B C 1
ATOM 4200 O O . GLY B 1 131 ? 29.509 2.377 -2.615 1.00 35.11 125 GLY B O 1
ATOM 4201 N N . LEU B 1 132 ? 30.517 4.153 -3.555 1.00 33.30 126 LEU B N 1
ATOM 4202 C CA . LEU B 1 132 ? 31.520 4.347 -2.518 1.00 30.49 126 LEU B CA 1
ATOM 4203 C C . LEU B 1 132 ? 31.016 5.378 -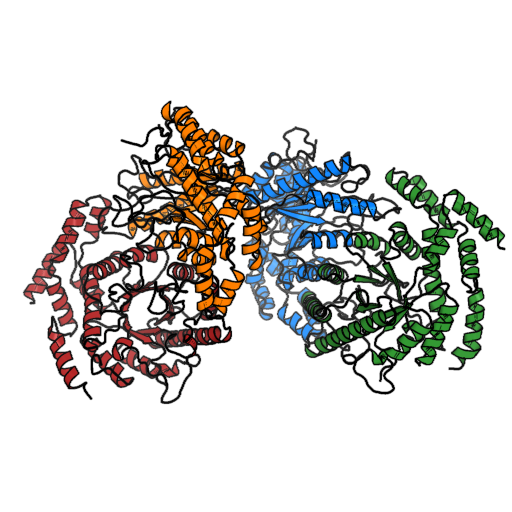1.531 1.00 29.27 126 LEU B C 1
ATOM 4204 O O . LEU B 1 132 ? 30.428 6.345 -1.944 1.00 28.71 126 LEU B O 1
ATOM 4209 N N . GLY B 1 133 ? 31.264 5.175 -0.226 1.00 28.80 127 GLY B N 1
ATOM 4210 C CA . GLY B 1 133 ? 31.194 6.255 0.777 1.00 26.37 127 GLY B CA 1
ATOM 4211 C C . GLY B 1 133 ? 32.465 7.116 0.657 1.00 26.16 127 GLY B C 1
ATOM 4212 O O . GLY B 1 133 ? 33.444 6.715 0.017 1.00 25.32 127 GLY B O 1
ATOM 4213 N N . LEU B 1 134 ? 32.442 8.319 1.222 1.00 25.43 128 LEU B N 1
ATOM 4214 C CA . LEU B 1 134 ? 33.628 9.137 1.270 1.00 25.07 128 LEU B CA 1
ATOM 4215 C C . LEU B 1 134 ? 33.852 9.567 2.700 1.00 24.80 128 LEU B C 1
ATOM 4216 O O . LEU B 1 134 ? 32.896 9.899 3.397 1.00 25.10 128 LEU B O 1
ATOM 4221 N N . ASP B 1 135 ? 35.117 9.562 3.129 1.00 24.20 129 ASP B N 1
ATOM 4222 C CA . ASP B 1 135 ? 35.519 10.196 4.387 1.00 23.11 129 ASP B CA 1
ATOM 4223 C C . ASP B 1 135 ? 36.418 11.429 4.093 1.00 22.05 129 ASP B C 1
ATOM 4224 O O . ASP B 1 135 ? 36.830 11.636 2.974 1.00 21.79 129 ASP B O 1
ATOM 4229 N N . PHE B 1 136 ? 36.725 12.260 5.070 1.00 21.04 130 PHE B N 1
ATOM 4230 C CA . PHE B 1 136 ? 37.412 13.495 4.748 1.00 20.38 130 PHE B CA 1
ATOM 4231 C C . PHE B 1 136 ? 38.393 13.869 5.863 1.00 20.76 130 PHE B C 1
ATOM 4232 O O . PHE B 1 136 ? 38.273 13.414 7.018 1.00 20.15 130 PHE B O 1
ATOM 4240 N N . ASN B 1 137 ? 39.360 14.723 5.521 1.00 21.29 131 ASN B N 1
ATOM 4241 C CA . ASN B 1 137 ? 40.323 15.250 6.490 1.00 20.83 131 ASN B CA 1
ATOM 4242 C C . ASN B 1 137 ? 40.643 16.689 6.121 1.00 20.61 131 ASN B C 1
ATOM 4243 O O . ASN B 1 137 ? 41.062 16.952 4.983 1.00 20.13 131 ASN B O 1
ATOM 4248 N N . PRO B 1 138 ? 40.492 17.626 7.061 1.00 20.25 132 PRO B N 1
ATOM 4249 C CA . PRO B 1 138 ? 41.111 18.920 6.737 1.00 20.52 132 PRO B CA 1
ATOM 4250 C C . PRO B 1 138 ? 42.637 18.705 6.613 1.00 21.51 132 PRO B C 1
ATOM 4251 O O . PRO B 1 138 ? 43.154 17.761 7.202 1.00 21.94 132 PRO B O 1
ATOM 4255 N N . THR B 1 139 ? 43.346 19.550 5.865 1.00 21.62 133 THR B N 1
ATOM 4256 C CA . THR B 1 139 ? 44.771 19.358 5.677 1.00 21.72 133 THR B CA 1
ATOM 4257 C C . THR B 1 139 ? 45.506 20.442 6.444 1.00 22.42 133 THR B C 1
ATOM 4258 O O . THR B 1 139 ? 45.388 21.647 6.170 1.00 22.42 133 THR B O 1
ATOM 4262 N N . LEU B 1 140 ? 46.299 20.011 7.397 1.00 23.02 134 LEU B N 1
ATOM 4263 C CA . LEU B 1 140 ? 46.893 20.971 8.316 1.00 23.79 134 LEU B CA 1
ATOM 4264 C C . LEU B 1 140 ? 48.456 20.978 8.267 1.00 25.06 134 LEU B C 1
ATOM 4265 O O . LEU B 1 140 ? 49.115 21.386 9.230 1.00 26.14 134 LEU B O 1
ATOM 4270 N N . PHE B 1 141 ? 49.012 20.536 7.138 1.00 25.20 135 PHE B N 1
ATOM 4271 C CA . PHE B 1 141 ? 50.441 20.472 6.949 1.00 26.13 135 PHE B CA 1
ATOM 4272 C C . PHE B 1 141 ? 50.771 20.949 5.548 1.00 27.20 135 PHE B C 1
ATOM 4273 O O . PHE B 1 141 ? 49.847 21.173 4.768 1.00 27.11 135 PHE B O 1
ATOM 4281 N N . SER B 1 142 ? 52.065 21.096 5.231 1.00 28.39 136 SER B N 1
ATOM 4282 C CA . SER B 1 142 ? 52.514 21.589 3.904 1.00 30.24 136 SER B CA 1
ATOM 4283 C C . SER B 1 142 ? 51.851 22.865 3.496 1.00 30.42 136 SER B C 1
ATOM 4284 O O . SER B 1 142 ? 51.140 22.929 2.491 1.00 29.78 136 SER B O 1
ATOM 4287 N N . HIS B 1 143 ? 52.092 23.886 4.295 1.00 31.23 137 HIS B N 1
ATOM 4288 C CA . HIS B 1 143 ? 51.408 25.143 4.105 1.00 32.82 137 HIS B CA 1
ATOM 4289 C C . HIS B 1 143 ? 52.244 26.212 4.763 1.00 34.25 137 HIS B C 1
ATOM 4290 O O . HIS B 1 143 ? 52.940 25.939 5.769 1.00 34.46 137 HIS B O 1
ATOM 4297 N N . GLU B 1 144 ? 52.155 27.419 4.212 1.00 35.66 138 GLU B N 1
ATOM 4298 C CA . GLU B 1 144 ? 52.851 28.576 4.746 1.00 37.72 138 GLU B CA 1
ATOM 4299 C C . GLU B 1 144 ? 52.486 28.819 6.209 1.00 36.92 138 GLU B C 1
ATOM 4300 O O . GLU B 1 144 ? 53.347 29.162 7.028 1.00 37.20 138 GLU B O 1
ATOM 4306 N N . LYS B 1 145 ? 51.208 28.629 6.542 1.00 36.48 139 LYS B N 1
ATOM 4307 C CA . LYS B 1 145 ? 50.696 28.927 7.894 1.00 35.73 139 LYS B CA 1
ATOM 4308 C C . LYS B 1 145 ? 50.872 27.784 8.895 1.00 35.47 139 LYS B C 1
ATOM 4309 O O . LYS B 1 145 ? 50.352 27.848 10.018 1.00 34.84 139 LYS B O 1
ATOM 4315 N N . ALA B 1 146 ? 51.601 26.746 8.462 1.00 35.46 140 ALA B N 1
ATOM 4316 C CA . ALA B 1 146 ? 51.945 25.573 9.279 1.00 35.71 140 ALA B CA 1
ATOM 4317 C C . ALA B 1 146 ? 53.461 25.489 9.458 1.00 35.92 140 ALA B C 1
ATOM 4318 O O . ALA B 1 146 ? 53.987 24.520 10.002 1.00 35.28 140 ALA B O 1
ATOM 4320 N N . LYS B 1 147 ? 54.142 26.536 9.000 1.00 36.66 141 LYS B N 1
ATOM 4321 C CA . LYS B 1 147 ? 55.609 26.585 8.899 1.00 37.44 141 LYS B CA 1
ATOM 4322 C C . LYS B 1 147 ? 56.300 26.421 10.252 1.00 36.36 141 LYS B C 1
ATOM 4323 O O . LYS B 1 147 ? 57.333 25.741 10.351 1.00 35.93 141 LYS B O 1
ATOM 4329 N N . ASP B 1 148 ? 55.715 27.038 11.279 1.00 34.53 142 ASP B N 1
ATOM 4330 C CA . ASP B 1 148 ? 56.257 27.022 12.617 1.00 33.39 142 ASP B CA 1
ATOM 4331 C C . ASP B 1 148 ? 56.023 25.695 13.318 1.00 32.54 142 ASP B C 1
ATOM 4332 O O . ASP B 1 148 ? 56.414 25.513 14.469 1.00 32.59 142 ASP B O 1
ATOM 4337 N N . GLY B 1 149 ? 55.407 24.747 12.618 1.00 31.46 143 GLY B N 1
ATOM 4338 C CA . GLY B 1 149 ? 55.051 23.461 13.225 1.00 30.25 143 GLY B CA 1
ATOM 4339 C C . GLY B 1 149 ? 53.976 23.546 14.322 1.00 29.04 143 GLY B C 1
ATOM 4340 O O . GLY B 1 149 ? 53.837 22.633 15.147 1.00 27.96 143 GLY B O 1
ATOM 4341 N N . LEU B 1 150 ? 53.258 24.664 14.340 1.00 28.37 144 LEU B N 1
ATOM 4342 C CA . LEU B 1 150 ? 52.072 24.823 15.159 1.00 28.43 144 LEU B CA 1
ATOM 4343 C C . LEU B 1 150 ? 50.950 25.364 14.267 1.00 28.73 144 LEU B C 1
ATOM 4344 O O . LEU B 1 150 ? 51.181 26.055 13.270 1.00 29.09 144 LEU B O 1
ATOM 4349 N N . THR B 1 151 ? 49.727 25.038 14.643 1.00 27.99 145 THR B N 1
ATOM 4350 C CA . THR B 1 151 ? 48.607 25.158 13.744 1.00 26.93 145 THR B CA 1
ATOM 4351 C C . THR B 1 151 ? 47.426 25.599 14.626 1.00 25.24 145 THR B C 1
ATOM 4352 O O . THR B 1 151 ? 47.316 26.771 14.992 1.00 23.04 145 THR B O 1
ATOM 4356 N N . LEU B 1 152 ? 46.600 24.640 15.016 1.00 23.97 146 LEU B N 1
ATOM 4357 C CA . LEU B 1 152 ? 45.517 24.874 15.919 1.00 23.60 146 LEU B CA 1
ATOM 4358 C C . LEU B 1 152 ? 46.065 25.317 17.269 1.00 23.41 146 LEU B C 1
ATOM 4359 O O . LEU B 1 152 ? 45.335 25.874 18.077 1.00 21.94 146 LEU B O 1
ATOM 4364 N N . ALA B 1 153 ? 47.363 25.096 17.502 1.00 23.40 147 ALA B N 1
ATOM 4365 C CA . ALA B 1 153 ? 47.933 25.531 18.748 1.00 23.46 147 ALA B CA 1
ATOM 4366 C C . ALA B 1 153 ? 48.951 26.614 18.580 1.00 24.16 147 ALA B C 1
ATOM 4367 O O . ALA B 1 153 ? 49.638 26.926 19.519 1.00 26.23 147 ALA B O 1
ATOM 4369 N N . HIS B 1 154 ? 49.018 27.253 17.424 1.00 24.92 148 HIS B N 1
ATOM 4370 C CA . HIS B 1 154 ? 49.916 28.389 17.242 1.00 26.10 148 HIS B CA 1
ATOM 4371 C C . HIS B 1 154 ? 49.724 29.474 18.286 1.00 26.88 148 HIS B C 1
ATOM 4372 O O . HIS B 1 154 ? 48.644 29.613 18.783 1.00 27.20 148 HIS B O 1
ATOM 4379 N N . PRO B 1 155 ? 50.777 30.231 18.652 1.00 28.12 149 PRO B N 1
ATOM 4380 C CA . PRO B 1 155 ? 50.556 31.344 19.595 1.00 29.65 149 PRO B CA 1
ATOM 4381 C C . PRO B 1 155 ? 49.832 32.579 19.006 1.00 31.16 149 PRO B C 1
ATOM 4382 O O . PRO B 1 155 ? 49.261 33.384 19.760 1.00 31.26 149 PRO B O 1
ATOM 4386 N N . ASP B 1 156 ? 49.818 32.701 17.678 1.00 33.08 150 ASP B N 1
ATOM 4387 C CA . ASP B 1 156 ? 49.194 33.836 17.037 1.00 34.80 150 ASP B CA 1
ATOM 4388 C C . ASP B 1 156 ? 47.762 33.503 16.694 1.00 35.59 150 ASP B C 1
ATOM 4389 O O . ASP B 1 156 ? 47.490 32.469 16.064 1.00 35.28 150 ASP B O 1
ATOM 4394 N N . GLN B 1 157 ? 46.847 34.401 17.076 1.00 36.58 151 GLN B N 1
ATOM 4395 C CA . GLN B 1 157 ? 45.420 34.148 16.936 1.00 36.75 151 GLN B CA 1
ATOM 4396 C C . GLN B 1 157 ? 44.990 34.046 15.483 1.00 35.30 151 GLN B C 1
ATOM 4397 O O . GLN B 1 157 ? 44.157 33.232 15.123 1.00 34.59 151 GLN B O 1
ATOM 4403 N N . ALA B 1 158 ? 45.568 34.872 14.639 1.00 34.84 152 ALA B N 1
ATOM 4404 C CA . ALA B 1 158 ? 45.195 34.842 13.234 1.00 34.62 152 ALA B CA 1
ATOM 4405 C C . ALA B 1 158 ? 45.544 33.500 12.577 1.00 34.57 152 ALA B C 1
ATOM 4406 O O . ALA B 1 158 ? 44.746 33.016 11.754 1.00 34.52 152 ALA B O 1
ATOM 4408 N N . ILE B 1 159 ? 46.697 32.894 12.940 1.00 34.27 153 ILE B N 1
ATOM 4409 C CA . ILE B 1 159 ? 46.988 31.521 12.475 1.00 33.27 153 ILE B CA 1
ATOM 4410 C C . ILE B 1 159 ? 45.968 30.504 13.062 1.00 32.76 153 ILE B C 1
ATOM 4411 O O . ILE B 1 159 ? 45.353 29.726 12.299 1.00 33.78 153 ILE B O 1
ATOM 4416 N N . ARG B 1 160 ? 45.763 30.514 14.379 1.00 31.11 154 ARG B N 1
ATOM 4417 C CA . ARG B 1 160 ? 44.704 29.673 15.000 1.00 30.04 154 ARG B CA 1
ATOM 4418 C C . ARG B 1 160 ? 43.375 29.794 14.258 1.00 29.67 154 ARG B C 1
ATOM 4419 O O . ARG B 1 160 ? 42.807 28.778 13.805 1.00 30.38 154 ARG B O 1
ATOM 4427 N N . GLN B 1 161 ? 42.914 31.030 14.080 1.00 28.95 155 GLN B N 1
ATOM 4428 C CA . GLN B 1 161 ? 41.627 31.290 13.424 1.00 28.36 155 GLN B CA 1
ATOM 4429 C C . GLN B 1 161 ? 41.555 30.745 12.014 1.00 27.14 155 GLN B C 1
ATOM 4430 O O . GLN B 1 161 ? 40.519 30.210 11.605 1.00 26.68 155 GLN B O 1
ATOM 4436 N N . PHE B 1 162 ? 42.649 30.884 11.275 1.00 26.51 156 PHE B N 1
ATOM 4437 C CA . PHE B 1 162 ? 42.641 30.445 9.903 1.00 26.21 156 PHE B CA 1
ATOM 4438 C C . PHE B 1 162 ? 42.436 28.926 9.863 1.00 27.45 156 PHE B C 1
ATOM 4439 O O . PHE B 1 162 ? 41.736 28.433 8.989 1.00 28.21 156 PHE B O 1
ATOM 4447 N N . TRP B 1 163 ? 43.036 28.171 10.800 1.00 27.61 157 TRP B N 1
ATOM 4448 C CA . TRP B 1 163 ? 42.971 26.698 10.710 1.00 26.84 157 TRP B CA 1
ATOM 4449 C C . TRP B 1 163 ? 41.643 26.264 11.280 1.00 27.27 157 TRP B C 1
ATOM 4450 O O . TRP B 1 163 ? 41.067 25.242 10.882 1.00 26.39 157 TRP B O 1
ATOM 4461 N N . ILE B 1 164 ? 41.183 27.038 12.262 1.00 27.92 158 ILE B N 1
ATOM 4462 C CA . ILE B 1 164 ? 39.858 26.834 12.806 1.00 28.16 158 ILE B CA 1
ATOM 4463 C C . ILE B 1 164 ? 38.899 26.990 11.624 1.00 28.52 158 ILE B C 1
ATOM 4464 O O . ILE B 1 164 ? 38.071 26.103 11.372 1.00 29.33 158 ILE B O 1
ATOM 4469 N N . ASP B 1 165 ? 39.048 28.057 10.845 1.00 27.79 159 ASP B N 1
ATOM 4470 C CA . ASP B 1 165 ? 38.111 28.240 9.737 1.00 27.37 159 ASP B CA 1
ATOM 4471 C C . ASP B 1 165 ? 38.188 27.079 8.740 1.00 26.44 159 ASP B C 1
ATOM 4472 O O . ASP B 1 165 ? 37.153 26.608 8.278 1.00 26.51 159 ASP B O 1
ATOM 4477 N N . HIS B 1 166 ? 39.400 26.591 8.452 1.00 25.78 160 HIS B N 1
ATOM 4478 C CA . HIS B 1 166 ? 39.585 25.444 7.542 1.00 24.73 160 HIS B CA 1
ATOM 4479 C C . HIS B 1 166 ? 38.962 24.140 8.026 1.00 24.67 160 HIS B C 1
ATOM 4480 O O . HIS B 1 166 ? 38.444 23.354 7.194 1.00 24.75 160 HIS B O 1
ATOM 4487 N N . CYS B 1 167 ? 39.058 23.896 9.343 1.00 23.81 161 CYS B N 1
ATOM 4488 C CA . CYS B 1 167 ? 38.451 22.714 9.968 1.00 23.27 161 CYS B CA 1
ATOM 4489 C C . CYS B 1 167 ? 36.927 22.800 9.928 1.00 22.99 161 CYS B C 1
ATOM 4490 O O . CYS B 1 167 ? 36.253 21.827 9.586 1.00 23.54 161 CYS B O 1
ATOM 4493 N N . ILE B 1 168 ? 36.378 23.975 10.212 1.00 22.95 162 ILE B N 1
ATOM 4494 C CA . ILE B 1 168 ? 34.939 24.201 10.022 1.00 22.45 162 ILE B CA 1
ATOM 4495 C C . ILE B 1 168 ? 34.528 23.947 8.575 1.00 22.81 162 ILE B C 1
ATOM 4496 O O . ILE B 1 168 ? 33.650 23.114 8.314 1.00 22.91 162 ILE B O 1
ATOM 4501 N N . ALA B 1 169 ? 35.202 24.583 7.622 1.00 22.92 163 ALA B N 1
ATOM 4502 C CA . ALA B 1 169 ? 34.859 24.369 6.213 1.00 24.07 163 ALA B CA 1
ATOM 4503 C C . ALA B 1 169 ? 34.866 22.873 5.828 1.00 24.70 163 ALA B C 1
ATOM 4504 O O . ALA B 1 169 ? 34.042 22.410 5.051 1.00 25.79 163 ALA B O 1
ATOM 4506 N N . SER B 1 170 ? 35.790 22.117 6.394 1.00 25.14 164 SER B N 1
ATOM 4507 C CA . SER B 1 170 ? 35.919 20.698 6.076 1.00 25.20 164 SER B CA 1
ATOM 4508 C C . SER B 1 170 ? 34.769 19.856 6.601 1.00 25.06 164 SER B C 1
ATOM 4509 O O . SER B 1 170 ? 34.411 18.836 6.006 1.00 23.30 164 SER B O 1
ATOM 4512 N N . ARG B 1 171 ? 34.252 20.267 7.756 1.00 25.85 165 ARG B N 1
ATOM 4513 C CA . ARG B 1 171 ? 33.120 19.592 8.408 1.00 26.12 165 ARG B CA 1
ATOM 4514 C C . ARG B 1 171 ? 31.893 19.769 7.522 1.00 26.27 165 ARG B C 1
ATOM 4515 O O . ARG B 1 171 ? 31.152 18.809 7.259 1.00 26.21 165 ARG B O 1
ATOM 4523 N N . LYS B 1 172 ? 31.713 20.997 7.035 1.00 26.40 166 LYS B N 1
ATOM 4524 C CA . LYS B 1 172 ? 30.659 21.311 6.077 1.00 26.38 166 LYS B CA 1
ATOM 4525 C C . LYS B 1 172 ? 30.874 20.469 4.820 1.00 25.63 166 LYS B C 1
ATOM 4526 O O . LYS B 1 172 ? 29.927 19.990 4.205 1.00 26.39 166 LYS B O 1
ATOM 4532 N N . ILE B 1 173 ? 32.114 20.269 4.432 1.00 25.44 167 ILE B N 1
ATOM 4533 C CA . ILE B 1 173 ? 32.350 19.414 3.282 1.00 26.34 167 ILE B CA 1
ATOM 4534 C C . ILE B 1 173 ? 31.963 17.924 3.508 1.00 27.07 167 ILE B C 1
ATOM 4535 O O . ILE B 1 173 ? 31.354 17.289 2.628 1.00 28.08 167 ILE B O 1
ATOM 4540 N N . GLY B 1 174 ? 32.307 17.371 4.675 1.00 27.35 168 GLY B N 1
ATOM 4541 C CA . GLY B 1 174 ? 31.875 16.041 5.067 1.00 27.64 168 GLY B CA 1
ATOM 4542 C C . GLY B 1 174 ? 30.356 15.893 5.162 1.00 28.21 168 GLY B C 1
ATOM 4543 O O . GLY B 1 174 ? 29.780 14.908 4.677 1.00 28.31 168 GLY B O 1
ATOM 4544 N N . GLU B 1 175 ? 29.712 16.855 5.811 1.00 28.28 169 GLU B N 1
ATOM 4545 C CA . GLU B 1 175 ? 28.262 16.931 5.858 1.00 28.59 169 GLU B CA 1
ATOM 4546 C C . GLU B 1 175 ? 27.682 16.843 4.453 1.00 28.66 169 GLU B C 1
ATOM 4547 O O . GLU B 1 175 ? 26.769 16.069 4.188 1.00 29.28 169 GLU B O 1
ATOM 4553 N N . TYR B 1 176 ? 28.237 17.595 3.528 1.00 28.30 170 TYR B N 1
ATOM 4554 C CA . TYR B 1 176 ? 27.792 17.455 2.157 1.00 29.07 170 TYR B CA 1
ATOM 4555 C C . TYR B 1 176 ? 28.057 16.058 1.569 1.00 28.83 170 TYR B C 1
ATOM 4556 O O . TYR B 1 176 ? 27.166 15.541 0.904 1.00 28.83 170 TYR B O 1
ATOM 4565 N N . PHE B 1 177 ? 29.217 15.435 1.848 1.00 28.15 171 PHE B N 1
ATOM 4566 C CA . PHE B 1 177 ? 29.432 14.035 1.432 1.00 28.21 171 PHE B CA 1
ATOM 4567 C C . PHE B 1 177 ? 28.323 13.106 1.921 1.00 27.74 171 PHE B C 1
ATOM 4568 O O . PHE B 1 177 ? 27.768 12.348 1.138 1.00 26.73 171 PHE B O 1
ATOM 4576 N N . GLY B 1 178 ? 28.005 13.186 3.212 1.00 27.60 172 GLY B N 1
ATOM 4577 C CA . GLY B 1 178 ? 27.026 12.308 3.861 1.00 29.32 172 GLY B CA 1
ATOM 4578 C C . GLY B 1 178 ? 25.580 12.462 3.376 1.00 31.21 172 GLY B C 1
ATOM 4579 O O . GLY B 1 178 ? 24.913 11.467 3.110 1.00 32.00 172 GLY B O 1
ATOM 4580 N N . LYS B 1 179 ? 25.101 13.695 3.222 1.00 32.27 173 LYS B N 1
ATOM 4581 C CA . LYS B 1 179 ? 23.855 13.947 2.503 1.00 34.01 173 LYS B CA 1
ATOM 4582 C C . LYS B 1 179 ? 23.783 13.264 1.170 1.00 33.79 173 LYS B C 1
ATOM 4583 O O . LYS B 1 179 ? 22.811 12.620 0.867 1.00 34.51 173 LYS B O 1
ATOM 4589 N N . GLU B 1 180 ? 24.821 13.413 0.369 1.00 34.07 174 GLU B N 1
ATOM 4590 C CA . GLU B 1 180 ? 24.738 13.046 -1.018 1.00 33.61 174 GLU B CA 1
ATOM 4591 C C . GLU B 1 180 ? 24.898 11.584 -1.212 1.00 33.82 174 GLU B C 1
ATOM 4592 O O . GLU B 1 180 ? 24.405 11.054 -2.187 1.00 33.97 174 GLU B O 1
ATOM 4598 N N . LEU B 1 181 ? 25.603 10.915 -0.305 1.00 34.11 175 LEU B N 1
ATOM 4599 C CA . LEU B 1 181 ? 25.978 9.526 -0.559 1.00 33.29 175 LEU B CA 1
ATOM 4600 C C . LEU B 1 181 ? 25.182 8.622 0.328 1.00 33.75 175 LEU B C 1
ATOM 4601 O O . LEU B 1 181 ? 25.351 7.393 0.307 1.00 33.27 175 LEU B O 1
ATOM 4606 N N . GLU B 1 182 ? 24.342 9.254 1.144 1.00 34.52 176 GLU B N 1
ATOM 4607 C CA . GLU B 1 182 ? 23.476 8.551 2.099 1.00 36.14 176 GLU B CA 1
ATOM 4608 C C . GLU B 1 182 ? 24.219 7.702 3.131 1.00 35.14 176 GLU B C 1
ATOM 4609 O O . GLU B 1 182 ? 23.599 6.935 3.845 1.00 36.21 176 GLU B O 1
ATOM 4615 N N . THR B 1 183 ? 25.533 7.841 3.226 1.00 33.98 177 THR B N 1
ATOM 4616 C CA . THR B 1 183 ? 26.300 7.186 4.311 1.00 32.27 177 THR B CA 1
ATOM 4617 C C . THR B 1 183 ? 27.167 8.246 4.998 1.00 30.21 177 THR B C 1
ATOM 4618 O O . THR B 1 183 ? 27.814 9.036 4.322 1.00 29.88 177 THR B O 1
ATOM 4622 N N . PRO B 1 184 ? 27.178 8.269 6.336 1.00 28.86 178 PRO B N 1
ATOM 4623 C CA . PRO B 1 184 ? 27.857 9.398 7.020 1.00 27.84 178 PRO B CA 1
ATOM 4624 C C . PRO B 1 184 ? 29.375 9.449 6.716 1.00 26.95 178 PRO B C 1
ATOM 4625 O O . PRO B 1 184 ? 30.031 8.402 6.621 1.00 25.74 178 PRO B O 1
ATOM 4629 N N . CYS B 1 185 ? 29.897 10.659 6.539 1.00 25.54 179 CYS B N 1
ATOM 4630 C CA . CYS B 1 185 ? 31.303 10.877 6.307 1.00 25.28 179 CYS B CA 1
ATOM 4631 C C . CYS B 1 185 ? 31.969 11.008 7.662 1.00 25.54 179 CYS B C 1
ATOM 4632 O O . CYS B 1 185 ? 31.445 11.705 8.559 1.00 26.41 179 CYS B O 1
ATOM 4635 N N . LEU B 1 186 ? 33.127 10.361 7.812 1.00 24.48 180 LEU B N 1
ATOM 4636 C CA . LEU B 1 186 ? 33.989 10.629 8.958 1.00 24.19 180 LEU B CA 1
ATOM 4637 C C . LEU B 1 186 ? 35.021 11.671 8.576 1.00 23.45 180 LEU B C 1
ATOM 4638 O O . LEU B 1 186 ? 35.868 11.431 7.724 1.00 23.22 180 LEU B O 1
ATOM 4643 N N . THR B 1 187 ? 34.926 12.846 9.170 1.00 23.12 181 THR B N 1
ATOM 4644 C CA . THR B 1 187 ? 35.975 13.812 8.938 1.00 22.90 181 THR B CA 1
ATOM 4645 C C . THR B 1 187 ? 36.925 13.919 10.109 1.00 22.89 181 THR B C 1
ATOM 4646 O O . THR B 1 187 ? 36.546 14.172 11.264 1.00 23.00 181 THR B O 1
ATOM 4650 N N . ASN B 1 188 ? 38.165 13.584 9.817 1.00 22.89 182 ASN B N 1
ATOM 4651 C CA . ASN B 1 188 ? 39.114 13.313 10.901 1.00 23.33 182 ASN B CA 1
ATOM 4652 C C . ASN B 1 188 ? 40.079 14.471 11.087 1.00 22.42 182 ASN B C 1
ATOM 4653 O O . ASN B 1 188 ? 40.619 14.953 10.109 1.00 21.94 182 ASN B O 1
ATOM 4658 N N . ILE B 1 189 ? 40.266 14.946 12.315 1.00 21.40 183 ILE B N 1
ATOM 4659 C CA . ILE B 1 189 ? 41.259 15.986 12.488 1.00 20.98 183 ILE B CA 1
ATOM 4660 C C . ILE B 1 189 ? 42.617 15.396 12.928 1.00 21.50 183 ILE B C 1
ATOM 4661 O O . ILE B 1 189 ? 42.740 14.866 14.044 1.00 20.41 183 ILE B O 1
ATOM 4666 N N . TRP B 1 190 ? 43.609 15.432 12.028 1.00 21.65 184 TRP B N 1
ATOM 4667 C CA . TRP B 1 190 ? 44.994 15.185 12.460 1.00 21.87 184 TRP B CA 1
ATOM 4668 C C . TRP B 1 190 ? 45.819 16.474 12.423 1.00 22.00 184 TRP B C 1
ATOM 4669 O O . TRP B 1 190 ? 45.875 17.155 11.399 1.00 20.45 184 TRP B O 1
ATOM 4680 N N . ILE B 1 191 ? 46.489 16.802 13.517 1.00 22.66 185 ILE B N 1
ATOM 4681 C CA . ILE B 1 191 ? 47.417 17.935 13.429 1.00 23.69 185 ILE B CA 1
ATOM 4682 C C . ILE B 1 191 ? 48.892 17.620 13.748 1.00 24.66 185 ILE B C 1
ATOM 4683 O O . ILE B 1 191 ? 49.179 16.725 14.528 1.00 25.37 185 ILE B O 1
ATOM 4688 N N . PRO B 1 192 ? 49.831 18.329 13.105 1.00 24.99 186 PRO B N 1
ATOM 4689 C CA . PRO B 1 192 ? 51.231 18.038 13.380 1.00 25.07 186 PRO B CA 1
ATOM 4690 C C . PRO B 1 192 ? 51.808 18.810 14.547 1.00 24.68 186 PRO B C 1
ATOM 4691 O O . PRO B 1 192 ? 52.967 18.638 14.868 1.00 25.42 186 PRO B O 1
ATOM 4695 N N . ASP B 1 193 ? 51.000 19.637 15.189 1.00 24.93 187 ASP B N 1
ATOM 4696 C CA . ASP B 1 193 ? 51.458 20.500 16.244 1.00 24.37 187 ASP B CA 1
ATOM 4697 C C . ASP B 1 193 ? 52.373 19.781 17.241 1.00 24.77 187 ASP B C 1
ATOM 4698 O O . ASP B 1 193 ? 52.018 18.718 17.820 1.00 26.12 187 ASP B O 1
ATOM 4703 N N . GLY B 1 194 ? 53.551 20.345 17.456 1.00 23.78 188 GLY B N 1
ATOM 4704 C CA . GLY B 1 194 ? 54.462 19.777 18.428 1.00 24.58 188 GLY B CA 1
ATOM 4705 C C . GLY B 1 194 ? 55.745 20.561 18.507 1.00 25.43 188 GLY B C 1
ATOM 4706 O O . GLY B 1 194 ? 55.846 21.591 17.843 1.00 25.84 188 GLY B O 1
ATOM 4707 N N . TYR B 1 195 ? 56.701 20.123 19.335 1.00 26.60 189 TYR B N 1
ATOM 4708 C CA . TYR B 1 195 ? 58.079 20.694 19.277 1.00 28.65 189 TYR B CA 1
ATOM 4709 C C . TYR B 1 195 ? 59.174 19.638 19.050 1.00 29.08 189 TYR B C 1
ATOM 4710 O O . TYR B 1 195 ? 59.112 18.491 19.606 1.00 29.49 189 TYR B O 1
ATOM 4719 N N . LYS B 1 196 ? 60.163 20.052 18.243 1.00 29.56 190 LYS B N 1
ATOM 4720 C CA . LYS B 1 196 ? 61.386 19.267 17.972 1.00 30.14 190 LYS B CA 1
ATOM 4721 C C . LYS B 1 196 ? 62.146 18.874 19.241 1.00 29.65 190 LYS B C 1
ATOM 4722 O O . LYS B 1 196 ? 62.422 17.695 19.466 1.00 28.87 190 LYS B O 1
ATOM 4728 N N . ASP B 1 197 ? 62.471 19.875 20.054 1.00 29.77 191 ASP B N 1
ATOM 4729 C CA . ASP B 1 197 ? 63.195 19.648 21.294 1.00 30.02 191 ASP B CA 1
ATOM 4730 C C . ASP B 1 197 ? 62.319 19.818 22.547 1.00 29.56 191 ASP B C 1
ATOM 4731 O O . ASP B 1 197 ? 61.153 20.268 22.493 1.00 28.70 191 ASP B O 1
ATOM 4736 N N . THR B 1 198 ? 62.886 19.399 23.668 1.00 28.88 192 THR B N 1
ATOM 4737 C CA . THR B 1 198 ? 62.226 19.455 24.950 1.00 28.12 192 THR B CA 1
ATOM 4738 C C . THR B 1 198 ? 61.519 20.798 25.116 1.00 27.80 192 THR B C 1
ATOM 4739 O O . THR B 1 198 ? 62.148 21.824 25.099 1.00 28.32 192 THR B O 1
ATOM 4743 N N . PRO B 1 199 ? 60.199 20.788 25.308 1.00 27.84 193 PRO B N 1
ATOM 4744 C CA . PRO B 1 199 ? 59.436 22.029 25.556 1.00 26.78 193 PRO B CA 1
ATOM 4745 C C . PRO B 1 199 ? 59.573 22.529 26.989 1.00 26.63 193 PRO B C 1
ATOM 4746 O O . PRO B 1 199 ? 59.847 21.751 27.920 1.00 25.76 193 PRO B O 1
ATOM 4750 N N . SER B 1 200 ? 59.369 23.835 27.165 1.00 26.18 194 SER B N 1
ATOM 4751 C CA . SER B 1 200 ? 59.418 24.427 28.483 1.00 25.48 194 SER B CA 1
ATOM 4752 C C . SER B 1 200 ? 57.989 24.681 28.933 1.00 25.66 194 SER B C 1
ATOM 4753 O O . SER B 1 200 ? 57.770 25.216 29.994 1.00 26.49 194 SER B O 1
ATOM 4756 N N . ASP B 1 201 ? 57.006 24.338 28.116 1.00 24.98 195 ASP B N 1
ATOM 4757 C CA . ASP B 1 201 ? 55.603 24.470 28.539 1.00 24.98 195 ASP B CA 1
ATOM 4758 C C . ASP B 1 201 ? 54.801 23.433 27.779 1.00 24.34 195 ASP B C 1
ATOM 4759 O O . ASP B 1 201 ? 54.691 23.530 26.564 1.00 24.51 195 ASP B O 1
ATOM 4764 N N . ARG B 1 202 ? 54.261 22.433 28.466 1.00 23.84 196 ARG B N 1
ATOM 4765 C CA . ARG B 1 202 ? 53.412 21.446 27.771 1.00 23.84 196 ARG B CA 1
ATOM 4766 C C . ARG B 1 202 ? 51.924 21.782 27.929 1.00 24.25 196 ARG B C 1
ATOM 4767 O O . ARG B 1 202 ? 51.114 21.322 27.125 1.00 24.85 196 ARG B O 1
ATOM 4775 N N . LEU B 1 203 ? 51.585 22.596 28.935 1.00 24.90 197 LEU B N 1
ATOM 4776 C CA . LEU B 1 203 ? 50.204 22.964 29.228 1.00 26.43 197 LEU B CA 1
ATOM 4777 C C . LEU B 1 203 ? 49.568 23.920 28.219 1.00 27.30 197 LEU B C 1
ATOM 4778 O O . LEU B 1 203 ? 48.592 23.526 27.569 1.00 29.05 197 LEU B O 1
ATOM 4783 N N . THR B 1 204 ? 50.133 25.117 28.030 1.00 27.47 198 THR B N 1
ATOM 4784 C CA . THR B 1 204 ? 49.559 26.177 27.158 1.00 27.77 198 THR B CA 1
ATOM 4785 C C . THR B 1 204 ? 49.233 25.733 25.734 1.00 27.66 198 THR B C 1
ATOM 4786 O O . THR B 1 204 ? 48.201 26.087 25.182 1.00 27.76 198 THR B O 1
ATOM 4790 N N . PRO B 1 205 ? 50.134 24.975 25.107 1.00 27.85 199 PRO B N 1
ATOM 4791 C CA . PRO B 1 205 ? 49.712 24.573 23.771 1.00 27.53 199 PRO B CA 1
ATOM 4792 C C . PRO B 1 205 ? 48.455 23.672 23.758 1.00 26.53 199 PRO B C 1
ATOM 4793 O O . PRO B 1 205 ? 47.683 23.673 22.796 1.00 25.64 199 PRO B O 1
ATOM 4797 N N . ARG B 1 206 ? 48.273 22.899 24.815 1.00 25.80 200 ARG B N 1
ATOM 4798 C CA . ARG B 1 206 ? 47.198 21.948 24.830 1.00 25.53 200 ARG B CA 1
ATOM 4799 C C . ARG B 1 206 ? 45.902 22.683 25.220 1.00 26.38 200 ARG B C 1
ATOM 4800 O O . ARG B 1 206 ? 44.806 22.296 24.801 1.00 26.34 200 ARG B O 1
ATOM 4808 N N . LYS B 1 207 ? 46.048 23.755 26.007 1.00 27.18 201 LYS B N 1
ATOM 4809 C CA . LYS B 1 207 ? 44.982 24.738 26.235 1.00 27.64 201 LYS B CA 1
ATOM 4810 C C . LYS B 1 207 ? 44.531 25.335 24.885 1.00 27.13 201 LYS B C 1
ATOM 4811 O O . LYS B 1 207 ? 43.336 25.334 24.572 1.00 27.23 201 LYS B O 1
ATOM 4817 N N . ARG B 1 208 ? 45.475 25.814 24.074 1.00 25.16 202 ARG B N 1
ATOM 4818 C CA . ARG B 1 208 ? 45.106 26.374 22.771 1.00 24.37 202 ARG B CA 1
ATOM 4819 C C . ARG B 1 208 ? 44.426 25.368 21.815 1.00 23.87 202 ARG B C 1
ATOM 4820 O O . ARG B 1 208 ? 43.498 25.726 21.072 1.00 23.20 202 ARG B O 1
ATOM 4828 N N . LEU B 1 209 ? 44.857 24.111 21.867 1.00 22.80 203 LEU B N 1
ATOM 4829 C CA . LEU B 1 209 ? 44.322 23.125 20.992 1.00 22.47 203 LEU B CA 1
ATOM 4830 C C . LEU B 1 209 ? 42.907 22.895 21.446 1.00 24.07 203 LEU B C 1
ATOM 4831 O O . LEU B 1 209 ? 41.997 22.838 20.642 1.00 24.15 203 LEU B O 1
ATOM 4836 N N . LYS B 1 210 ? 42.739 22.750 22.761 1.00 25.43 204 LYS B N 1
ATOM 4837 C CA . LYS B 1 210 ? 41.456 22.507 23.352 1.00 26.20 204 LYS B CA 1
ATOM 4838 C C . LYS B 1 210 ? 40.434 23.570 22.932 1.00 26.84 204 LYS B C 1
ATOM 4839 O O . LYS B 1 210 ? 39.375 23.231 22.396 1.00 26.70 204 LYS B O 1
ATOM 4845 N N . GLU B 1 211 ? 40.753 24.840 23.203 1.00 27.32 205 GLU B N 1
ATOM 4846 C CA . GLU B 1 211 ? 39.889 25.970 22.878 1.00 27.57 205 GLU B CA 1
ATOM 4847 C C . GLU B 1 211 ? 39.644 26.008 21.380 1.00 26.97 205 GLU B C 1
ATOM 4848 O O . GLU B 1 211 ? 38.532 26.239 20.957 1.00 28.39 205 GLU B O 1
ATOM 4854 N N . SER B 1 212 ? 40.664 25.771 20.570 1.00 26.06 206 SER B N 1
ATOM 4855 C CA . SER B 1 212 ? 40.459 25.670 19.117 1.00 25.70 206 SER B CA 1
ATOM 4856 C C . SER B 1 212 ? 39.463 24.583 18.703 1.00 26.03 206 SER B C 1
ATOM 4857 O O . SER B 1 212 ? 38.612 24.837 17.847 1.00 27.16 206 SER B O 1
ATOM 4860 N N . LEU B 1 213 ? 39.583 23.382 19.266 1.00 24.92 207 LEU B N 1
ATOM 4861 C CA . LEU B 1 213 ? 38.637 22.316 18.950 1.00 25.60 207 LEU B CA 1
ATOM 4862 C C . LEU B 1 213 ? 37.225 22.729 19.368 1.00 26.36 207 LEU B C 1
ATOM 4863 O O . LEU B 1 213 ? 36.264 22.507 18.615 1.00 26.68 207 LEU B O 1
ATOM 4868 N N . ASP B 1 214 ? 37.123 23.379 20.531 1.00 26.72 208 ASP B N 1
ATOM 4869 C CA . ASP B 1 214 ? 35.842 23.853 21.053 1.00 27.36 208 ASP B CA 1
ATOM 4870 C C . ASP B 1 214 ? 35.158 24.756 20.019 1.00 27.97 208 ASP B C 1
ATOM 4871 O O . ASP B 1 214 ? 33.959 24.579 19.708 1.00 29.12 208 ASP B O 1
ATOM 4876 N N . GLN B 1 215 ? 35.924 25.670 19.443 1.00 27.95 209 GLN B N 1
ATOM 4877 C CA . GLN B 1 215 ? 35.384 26.561 18.417 1.00 28.41 209 GLN B CA 1
ATOM 4878 C C . GLN B 1 215 ? 34.987 25.771 17.198 1.00 28.18 209 GLN B C 1
ATOM 4879 O O . GLN B 1 215 ? 33.858 25.904 16.708 1.00 28.73 209 GLN B O 1
ATOM 4885 N N . ILE B 1 216 ? 35.895 24.927 16.735 1.00 27.07 210 ILE B N 1
ATOM 4886 C CA . ILE B 1 216 ? 35.666 24.180 15.523 1.00 27.56 210 ILE B CA 1
ATOM 4887 C C . ILE B 1 216 ? 34.377 23.391 15.603 1.00 28.90 210 ILE B C 1
ATOM 4888 O O . ILE B 1 216 ? 33.717 23.154 14.587 1.00 29.62 210 ILE B O 1
ATOM 4893 N N . PHE B 1 217 ? 34.041 22.956 16.808 1.00 29.74 211 PHE B N 1
ATOM 4894 C CA . PHE B 1 217 ? 32.977 21.993 16.963 1.00 31.58 211 PHE B CA 1
ATOM 4895 C C . PHE B 1 217 ? 31.710 22.674 17.426 1.00 32.82 211 PHE B C 1
ATOM 4896 O O . PHE B 1 217 ? 30.665 22.009 17.528 1.00 31.43 211 PHE B O 1
ATOM 4904 N N . ALA B 1 218 ? 31.826 23.970 17.738 1.00 34.16 212 ALA B N 1
ATOM 4905 C CA . ALA B 1 218 ? 30.664 24.736 18.141 1.00 36.20 212 ALA B CA 1
ATOM 4906 C C . ALA B 1 218 ? 29.760 24.910 16.936 1.00 37.51 212 ALA B C 1
ATOM 4907 O O . ALA B 1 218 ? 28.545 24.889 17.059 1.00 38.13 212 ALA B O 1
ATOM 4909 N N . ALA B 1 219 ? 30.342 25.049 15.764 1.00 38.48 213 ALA B N 1
ATOM 4910 C CA . ALA B 1 219 ? 29.546 25.002 14.564 1.00 40.40 213 ALA B CA 1
ATOM 4911 C C . ALA B 1 219 ? 28.752 23.693 14.576 1.00 41.19 213 ALA B C 1
ATOM 4912 O O . ALA B 1 219 ? 29.321 22.609 14.683 1.00 41.83 213 ALA B O 1
ATOM 4914 N N . GLU B 1 220 ? 27.444 23.771 14.477 1.00 42.70 214 GLU B N 1
ATOM 4915 C CA . GLU B 1 220 ? 26.616 22.555 14.621 1.00 44.22 214 GLU B CA 1
ATOM 4916 C C . GLU B 1 220 ? 26.341 21.882 13.285 1.00 43.29 214 GLU B C 1
ATOM 4917 O O . GLU B 1 220 ? 25.939 22.549 12.336 1.00 42.77 214 GLU B O 1
ATOM 4923 N N . ILE B 1 221 ? 26.571 20.567 13.232 1.00 42.60 215 ILE B N 1
ATOM 4924 C CA . ILE B 1 221 ? 26.587 19.799 11.985 1.00 42.49 215 ILE B CA 1
ATOM 4925 C C . ILE B 1 221 ? 25.910 18.447 12.215 1.00 42.79 215 ILE B C 1
ATOM 4926 O O . ILE B 1 221 ? 26.136 17.747 13.210 1.00 43.41 215 ILE B O 1
ATOM 4931 N N . ASN B 1 222 ? 25.052 18.079 11.286 1.00 42.39 216 ASN B N 1
ATOM 4932 C CA . ASN B 1 222 ? 24.203 16.931 11.469 1.00 41.70 216 ASN B CA 1
ATOM 4933 C C . ASN B 1 222 ? 24.930 15.559 11.541 1.00 41.72 216 ASN B C 1
ATOM 4934 O O . ASN B 1 222 ? 25.588 15.096 10.571 1.00 40.90 216 ASN B O 1
ATOM 4939 N N . GLU B 1 223 ? 24.777 14.888 12.682 1.00 41.03 217 GLU B N 1
ATOM 4940 C CA . GLU B 1 223 ? 25.527 13.655 12.926 1.00 40.24 217 GLU B CA 1
ATOM 4941 C C . GLU B 1 223 ? 25.161 12.500 12.017 1.00 39.51 217 GLU B C 1
ATOM 4942 O O . GLU B 1 223 ? 25.898 11.515 11.949 1.00 39.93 217 GLU B O 1
ATOM 4948 N N . ALA B 1 224 ? 24.064 12.638 11.263 1.00 37.96 218 ALA B N 1
ATOM 4949 C CA . ALA B 1 224 ? 23.615 11.579 10.341 1.00 36.26 218 ALA B CA 1
ATOM 4950 C C . ALA B 1 224 ? 24.380 11.647 9.044 1.00 35.13 218 ALA B C 1
ATOM 4951 O O . ALA B 1 224 ? 24.378 10.682 8.246 1.00 35.22 218 ALA B O 1
ATOM 4953 N N . TYR B 1 225 ? 25.001 12.806 8.825 1.00 33.39 219 TYR B N 1
ATOM 4954 C CA . TYR B 1 225 ? 25.745 13.076 7.593 1.00 31.95 219 TYR B CA 1
ATOM 4955 C C . TYR B 1 225 ? 27.256 13.197 7.840 1.00 30.72 219 TYR B C 1
ATOM 4956 O O . TYR B 1 225 ? 28.044 12.913 6.963 1.00 31.82 219 TYR B O 1
ATOM 4965 N N . ASN B 1 226 ? 27.644 13.637 9.026 1.00 28.32 220 ASN B N 1
ATOM 4966 C CA . ASN B 1 226 ? 29.022 13.854 9.346 1.00 26.09 220 ASN B CA 1
ATOM 4967 C C . ASN B 1 226 ? 29.333 13.467 10.783 1.00 25.51 220 ASN B C 1
ATOM 4968 O O . ASN B 1 226 ? 28.708 13.968 11.705 1.00 23.97 220 ASN B O 1
ATOM 4973 N N . LEU B 1 227 ? 30.318 12.587 10.959 1.00 25.81 221 LEU B N 1
ATOM 4974 C CA . LEU B 1 227 ? 30.909 12.327 12.293 1.00 26.23 221 LEU B CA 1
ATOM 4975 C C . LEU B 1 227 ? 32.326 12.895 12.397 1.00 25.62 221 LEU B C 1
ATOM 4976 O O . LEU B 1 227 ? 33.104 12.842 11.445 1.00 26.08 221 LEU B O 1
ATOM 4981 N N . ASP B 1 228 ? 32.676 13.394 13.563 1.00 25.03 222 ASP B N 1
ATOM 4982 C CA . ASP B 1 228 ? 33.987 13.965 13.757 1.00 24.78 222 ASP B CA 1
ATOM 4983 C C . ASP B 1 228 ? 34.861 13.062 14.624 1.00 25.25 222 ASP B C 1
ATOM 4984 O O . ASP B 1 228 ? 34.413 12.525 15.653 1.00 25.06 222 ASP B O 1
ATOM 4989 N N . ALA B 1 229 ? 36.122 12.924 14.220 1.00 25.35 223 ALA B N 1
ATOM 4990 C CA . ALA B 1 229 ? 37.124 12.229 15.019 1.00 25.16 223 ALA B CA 1
ATOM 4991 C C . ALA B 1 229 ? 38.368 13.124 15.196 1.00 26.09 223 ALA B C 1
ATOM 4992 O O . ALA B 1 229 ? 38.593 14.077 14.420 1.00 26.91 223 ALA B O 1
ATOM 4994 N N . VAL B 1 230 ? 39.165 12.819 16.210 1.00 25.52 224 VAL B N 1
ATOM 4995 C CA . VAL B 1 230 ? 40.453 13.446 16.389 1.00 25.54 224 VAL B CA 1
ATOM 4996 C C . VAL B 1 230 ? 41.496 12.331 16.471 1.00 26.72 224 VAL B C 1
ATOM 4997 O O . VAL B 1 230 ? 41.175 11.176 16.871 1.00 26.99 224 VAL B O 1
ATOM 5001 N N . GLU B 1 231 ? 42.733 12.655 16.084 1.00 27.13 225 GLU B N 1
ATOM 5002 C CA . GLU B 1 231 ? 43.786 11.648 15.945 1.00 27.58 225 GLU B CA 1
ATOM 5003 C C . GLU B 1 231 ? 45.075 12.111 16.621 1.00 29.27 225 GLU B C 1
ATOM 5004 O O . GLU B 1 231 ? 45.591 13.216 16.350 1.00 28.88 225 GLU B O 1
ATOM 5010 N N . SER B 1 232 ? 45.573 11.247 17.501 1.00 31.45 226 SER B N 1
ATOM 5011 C CA . SER B 1 232 ? 46.834 11.444 18.200 1.00 34.23 226 SER B CA 1
ATOM 5012 C C . SER B 1 232 ? 47.964 10.724 17.488 1.00 35.41 226 SER B C 1
ATOM 5013 O O . SER B 1 232 ? 47.763 9.635 16.938 1.00 35.28 226 SER B O 1
ATOM 5016 N N . LYS B 1 233 ? 49.135 11.375 17.497 1.00 37.57 227 LYS B N 1
ATOM 5017 C CA . LYS B 1 233 ? 50.474 10.795 17.232 1.00 39.19 227 LYS B CA 1
ATOM 5018 C C . LYS B 1 233 ? 51.300 10.882 18.549 1.00 40.58 227 LYS B C 1
ATOM 5019 O O . LYS B 1 233 ? 51.201 11.874 19.304 1.00 39.80 227 LYS B O 1
ATOM 5025 N N . LEU B 1 234 ? 52.086 9.836 18.843 1.00 42.33 228 LEU B N 1
ATOM 5026 C CA . LEU B 1 234 ? 53.117 9.933 19.888 1.00 43.41 228 LEU B CA 1
ATOM 5027 C C . LEU B 1 234 ? 54.172 10.956 19.429 1.00 44.02 228 LEU B C 1
ATOM 5028 O O . LEU B 1 234 ? 54.462 11.916 20.156 1.00 44.39 228 LEU B O 1
ATOM 5033 N N . PHE B 1 235 ? 54.720 10.768 18.229 1.00 44.22 229 PHE B N 1
ATOM 5034 C CA . PHE B 1 235 ? 55.747 11.674 17.735 1.00 45.17 229 PHE B CA 1
ATOM 5035 C C . PHE B 1 235 ? 55.793 11.662 16.224 1.00 45.39 229 PHE B C 1
ATOM 5036 O O . PHE B 1 235 ? 55.366 10.705 15.590 1.00 45.87 229 PHE B O 1
ATOM 5044 N N . GLY B 1 236 ? 56.284 12.764 15.672 1.00 45.68 230 GLY B N 1
ATOM 5045 C CA . GLY B 1 236 ? 56.654 12.852 14.268 1.00 45.62 230 GLY B CA 1
ATOM 5046 C C . GLY B 1 236 ? 58.102 13.331 14.096 1.00 45.41 230 GLY B C 1
ATOM 5047 O O . GLY B 1 236 ? 58.700 13.903 15.039 1.00 45.29 230 GLY B O 1
ATOM 5048 N N . ILE B 1 237 ? 58.661 13.060 12.907 1.00 44.56 231 ILE B N 1
ATOM 5049 C CA . ILE B 1 237 ? 59.958 13.582 12.463 1.00 43.59 231 ILE B CA 1
ATOM 5050 C C . ILE B 1 237 ? 59.827 15.097 12.527 1.00 43.03 231 ILE B C 1
ATOM 5051 O O . ILE B 1 237 ? 58.896 15.655 11.919 1.00 42.86 231 ILE B O 1
ATOM 5056 N N . GLY B 1 238 ? 60.722 15.745 13.289 1.00 42.28 232 GLY B N 1
ATOM 5057 C CA . GLY B 1 238 ? 60.732 17.218 13.447 1.00 42.13 232 GLY B CA 1
ATOM 5058 C C . GLY B 1 238 ? 59.831 17.758 14.563 1.00 41.90 232 GLY B C 1
ATOM 5059 O O . GLY B 1 238 ? 59.794 18.978 14.806 1.00 42.09 232 GLY B O 1
ATOM 5060 N N . SER B 1 239 ? 59.129 16.828 15.235 1.00 40.94 233 SER B N 1
ATOM 5061 C CA . SER B 1 239 ? 58.195 17.058 16.356 1.00 39.52 233 SER B CA 1
ATOM 5062 C C . SER B 1 239 ? 58.369 15.947 17.400 1.00 38.86 233 SER B C 1
ATOM 5063 O O . SER B 1 239 ? 57.407 15.448 17.950 1.00 38.98 233 SER B O 1
ATOM 5066 N N . GLU B 1 240 ? 59.593 15.518 17.641 1.00 38.30 234 GLU B N 1
ATOM 5067 C CA . GLU B 1 240 ? 59.758 14.248 18.345 1.00 37.63 234 GLU B CA 1
ATOM 5068 C C . GLU B 1 240 ? 59.635 14.274 19.859 1.00 36.26 234 GLU B C 1
ATOM 5069 O O . GLU B 1 240 ? 59.253 13.234 20.443 1.00 35.87 234 GLU B O 1
ATOM 5075 N N . SER B 1 241 ? 59.912 15.439 20.478 1.00 33.65 235 SER B N 1
ATOM 5076 C CA . SER B 1 241 ? 60.012 15.503 21.925 1.00 31.84 235 SER B CA 1
ATOM 5077 C C . SER B 1 241 ? 58.632 15.585 22.562 1.00 31.46 235 SER B C 1
ATOM 5078 O O . SER B 1 241 ? 58.451 15.196 23.717 1.00 30.64 235 SER B O 1
ATOM 5081 N N . TYR B 1 242 ? 57.665 16.115 21.807 1.00 30.45 236 TYR B N 1
ATOM 5082 C CA . TYR B 1 242 ? 56.356 16.511 22.361 1.00 29.10 236 TYR B CA 1
ATOM 5083 C C . TYR B 1 242 ? 55.364 16.735 21.230 1.00 28.85 236 TYR B C 1
ATOM 5084 O O . TYR B 1 242 ? 55.683 17.368 20.201 1.00 29.58 236 TYR B O 1
ATOM 5093 N N . VAL B 1 243 ? 54.177 16.194 21.422 1.00 27.12 237 VAL B N 1
ATOM 5094 C CA . VAL B 1 243 ? 53.119 16.395 20.488 1.00 26.16 237 VAL B CA 1
ATOM 5095 C C . VAL B 1 243 ? 51.937 16.883 21.298 1.00 25.36 237 VAL B C 1
ATOM 5096 O O . VAL B 1 243 ? 51.547 16.272 22.297 1.00 25.25 237 VAL B O 1
ATOM 5100 N N . VAL B 1 244 ? 51.388 17.997 20.831 1.00 24.16 238 VAL B N 1
ATOM 5101 C CA . VAL B 1 244 ? 50.369 18.689 21.513 1.00 21.96 238 VAL B CA 1
ATOM 5102 C C . VAL B 1 244 ? 49.186 17.770 21.626 1.00 22.34 238 VAL B C 1
ATOM 5103 O O . VAL B 1 244 ? 48.699 17.510 22.728 1.00 22.10 238 VAL B O 1
ATOM 5107 N N . GLY B 1 245 ? 48.764 17.224 20.498 1.00 22.39 239 GLY B N 1
ATOM 5108 C CA . GLY B 1 245 ? 47.594 16.364 20.453 1.00 22.85 239 GLY B CA 1
ATOM 5109 C C . GLY B 1 245 ? 47.942 14.931 20.799 1.00 24.28 239 GLY B C 1
ATOM 5110 O O . GLY B 1 245 ? 47.980 14.063 19.896 1.00 25.46 239 GLY B O 1
ATOM 5111 N N . SER B 1 246 ? 48.174 14.690 22.096 1.00 23.54 240 SER B N 1
ATOM 5112 C CA . SER B 1 246 ? 48.586 13.422 22.614 1.00 23.14 240 SER B CA 1
ATOM 5113 C C . SER B 1 246 ? 47.421 12.468 22.833 1.00 23.74 240 SER B C 1
ATOM 5114 O O . SER B 1 246 ? 46.256 12.845 22.715 1.00 24.54 240 SER B O 1
ATOM 5117 N N . HIS B 1 247 ? 47.733 11.232 23.193 1.00 23.99 241 HIS B N 1
ATOM 5118 C CA . HIS B 1 247 ? 46.729 10.193 23.378 1.00 24.56 241 HIS B CA 1
ATOM 5119 C C . HIS B 1 247 ? 45.772 10.514 24.541 1.00 25.41 241 HIS B C 1
ATOM 5120 O O . HIS B 1 247 ? 44.575 10.301 24.404 1.00 26.63 241 HIS B O 1
ATOM 5127 N N . GLU B 1 248 ? 46.300 10.998 25.678 1.00 25.48 242 GLU B N 1
ATOM 5128 C CA . GLU B 1 248 ? 45.519 11.322 26.858 1.00 25.01 242 GLU B CA 1
ATOM 5129 C C . GLU B 1 248 ? 44.687 12.543 26.586 1.00 25.25 242 GLU B C 1
ATOM 5130 O O . GLU B 1 248 ? 43.514 12.559 26.971 1.00 26.08 242 GLU B O 1
ATOM 5136 N N . PHE B 1 249 ? 45.253 13.555 25.914 1.00 23.79 243 PHE B N 1
ATOM 5137 C CA . PHE B 1 249 ? 44.428 14.679 25.490 1.00 24.28 243 PHE B CA 1
ATOM 5138 C C . PHE B 1 249 ? 43.203 14.261 24.657 1.00 24.63 243 PHE B C 1
ATOM 5139 O O . PHE B 1 249 ? 42.093 14.342 25.137 1.00 25.36 243 PHE B O 1
ATOM 5147 N N . TYR B 1 250 ? 43.384 13.777 23.432 1.00 24.94 244 TYR B N 1
ATOM 5148 C CA . TYR B 1 250 ? 42.213 13.382 22.610 1.00 25.10 244 TYR B CA 1
ATOM 5149 C C . TYR B 1 250 ? 41.277 12.388 23.292 1.00 26.15 244 TYR B C 1
ATOM 5150 O O . TYR B 1 250 ? 40.051 12.438 23.125 1.00 27.12 244 TYR B O 1
ATOM 5159 N N . LEU B 1 251 ? 41.834 11.486 24.078 1.00 25.97 245 LEU B N 1
ATOM 5160 C CA . LEU B 1 251 ? 41.002 10.521 24.739 1.00 26.82 245 LEU B CA 1
ATOM 5161 C C . LEU B 1 251 ? 40.058 11.204 25.738 1.00 27.12 245 LEU B C 1
ATOM 5162 O O . LEU B 1 251 ? 38.884 10.833 25.875 1.00 27.67 245 LEU B O 1
ATOM 5167 N N . SER B 1 252 ? 40.559 12.210 26.442 1.00 26.44 246 SER B N 1
ATOM 5168 C CA . SER B 1 252 ? 39.682 12.987 27.307 1.00 25.85 246 SER B CA 1
ATOM 5169 C C . SER B 1 252 ? 38.764 13.901 26.504 1.00 25.74 246 SER B C 1
ATOM 5170 O O . SER B 1 252 ? 37.537 13.898 26.687 1.00 24.46 246 SER B O 1
ATOM 5173 N N . TYR B 1 253 ? 39.369 14.641 25.576 1.00 25.73 247 TYR B N 1
ATOM 5174 C CA . TYR B 1 253 ? 38.614 15.523 24.730 1.00 25.71 247 TYR B CA 1
ATOM 5175 C C . TYR B 1 253 ? 37.426 14.805 24.050 1.00 25.72 247 TYR B C 1
ATOM 5176 O O . TYR B 1 253 ? 36.286 15.282 24.096 1.00 24.83 247 TYR B O 1
ATOM 5185 N N . ALA B 1 254 ? 37.718 13.686 23.403 1.00 25.50 248 ALA B N 1
ATOM 5186 C CA . ALA B 1 254 ? 36.729 12.976 22.678 1.00 26.38 248 ALA B CA 1
ATOM 5187 C C . ALA B 1 254 ? 35.575 12.516 23.595 1.00 27.30 248 ALA B C 1
ATOM 5188 O O . ALA B 1 254 ? 34.433 12.536 23.176 1.00 27.44 248 ALA B O 1
ATOM 5190 N N . LEU B 1 255 ? 35.872 12.121 24.836 1.00 28.23 249 LEU B N 1
ATOM 5191 C CA . LEU B 1 255 ? 34.826 11.718 25.810 1.00 29.19 249 LEU B CA 1
ATOM 5192 C C . LEU B 1 255 ? 34.014 12.881 26.284 1.00 28.71 249 LEU B C 1
ATOM 5193 O O . LEU B 1 255 ? 32.816 12.778 26.286 1.00 30.29 249 LEU B O 1
ATOM 5198 N N . LYS B 1 256 ? 34.639 13.987 26.659 1.00 28.08 250 LYS B N 1
ATOM 5199 C CA . LYS B 1 256 ? 33.871 15.122 27.080 1.00 28.69 250 LYS B CA 1
ATOM 5200 C C . LYS B 1 256 ? 32.960 15.642 26.022 1.00 27.55 250 LYS B C 1
ATOM 5201 O O . LYS B 1 256 ? 31.867 16.063 26.359 1.00 27.05 250 LYS B O 1
ATOM 5207 N N . ASN B 1 257 ? 33.385 15.598 24.758 1.00 25.90 251 ASN B N 1
ATOM 5208 C CA . ASN B 1 257 ? 32.655 16.281 23.727 1.00 24.42 251 ASN B CA 1
ATOM 5209 C C . ASN B 1 257 ? 31.985 15.355 22.745 1.00 25.17 251 ASN B C 1
ATOM 5210 O O . ASN B 1 257 ? 31.601 15.786 21.656 1.00 24.38 251 ASN B O 1
ATOM 5215 N N . ASP B 1 258 ? 31.844 14.086 23.114 1.00 25.93 252 ASP B N 1
ATOM 5216 C CA . ASP B 1 258 ? 31.121 13.136 22.254 1.00 27.41 252 ASP B CA 1
ATOM 5217 C C . ASP B 1 258 ? 31.691 13.015 20.791 1.00 26.28 252 ASP B C 1
ATOM 5218 O O . ASP B 1 258 ? 30.956 13.147 19.807 1.00 25.97 252 ASP B O 1
ATOM 5223 N N . LYS B 1 259 ? 32.995 12.748 20.663 1.00 25.44 253 LYS B N 1
ATOM 5224 C CA . LYS B 1 259 ? 33.638 12.658 19.368 1.00 25.13 253 LYS B CA 1
ATOM 5225 C C . LYS B 1 259 ? 34.283 11.332 19.279 1.00 25.84 253 LYS B C 1
ATOM 5226 O O . LYS B 1 259 ? 34.523 10.711 20.300 1.00 26.37 253 LYS B O 1
ATOM 5232 N N . LEU B 1 260 ? 34.575 10.873 18.058 1.00 27.30 254 LEU B N 1
ATOM 5233 C CA . LEU B 1 260 ? 35.360 9.635 17.919 1.00 27.72 254 LEU B CA 1
ATOM 5234 C C . LEU B 1 260 ? 36.833 9.906 18.110 1.00 28.05 254 LEU B C 1
ATOM 5235 O O . LEU B 1 260 ? 37.322 10.989 17.770 1.00 28.84 254 LEU B O 1
ATOM 5240 N N . CYS B 1 261 ? 37.504 8.938 18.723 1.00 28.10 255 CYS B N 1
ATOM 5241 C CA . CYS B 1 261 ? 38.938 8.830 18.705 1.00 28.43 255 CYS B CA 1
ATOM 5242 C C . CYS B 1 261 ? 39.284 8.010 17.490 1.00 27.97 255 CYS B C 1
ATOM 5243 O O . CYS B 1 261 ? 38.578 7.070 17.149 1.00 28.81 255 CYS B O 1
ATOM 5246 N N . LEU B 1 262 ? 40.348 8.387 16.811 1.00 27.10 256 LEU B N 1
ATOM 5247 C CA . LEU B 1 262 ? 40.851 7.602 15.715 1.00 25.86 256 LEU B CA 1
ATOM 5248 C C . LEU B 1 262 ? 42.237 7.191 16.147 1.00 25.86 256 LEU B C 1
ATOM 5249 O O . LEU B 1 262 ? 43.095 8.044 16.430 1.00 24.65 256 LEU B O 1
ATOM 5254 N N . LEU B 1 263 ? 42.419 5.873 16.219 1.00 25.79 257 LEU B N 1
ATOM 5255 C CA . LEU B 1 263 ? 43.670 5.278 16.593 1.00 26.11 257 LEU B CA 1
ATOM 5256 C C . LEU B 1 263 ? 44.398 4.815 15.351 1.00 26.09 257 LEU B C 1
ATOM 5257 O O . LEU B 1 263 ? 43.821 4.087 14.531 1.00 26.66 257 LEU B O 1
ATOM 5262 N N . ASP B 1 264 ? 45.651 5.243 15.207 1.00 26.16 258 ASP B N 1
ATOM 5263 C CA . ASP B 1 264 ? 46.499 4.781 14.121 1.00 27.25 258 ASP B CA 1
ATOM 5264 C C . ASP B 1 264 ? 47.448 3.739 14.737 1.00 27.58 258 ASP B C 1
ATOM 5265 O O . ASP B 1 264 ? 48.092 4.053 15.714 1.00 28.10 258 ASP B O 1
ATOM 5270 N N . THR B 1 265 ? 47.528 2.530 14.165 1.00 27.86 259 THR B N 1
ATOM 5271 C CA . THR B 1 265 ? 48.355 1.443 14.698 1.00 29.30 259 THR B CA 1
ATOM 5272 C C . THR B 1 265 ? 49.863 1.698 14.692 1.00 30.76 259 THR B C 1
ATOM 5273 O O . THR B 1 265 ? 50.646 0.914 15.230 1.00 29.59 259 THR B O 1
ATOM 5277 N N . GLY B 1 266 ? 50.251 2.807 14.078 1.00 33.78 260 GLY B N 1
ATOM 5278 C CA . GLY B 1 266 ? 51.650 3.230 14.021 1.00 36.55 260 GLY B CA 1
ATOM 5279 C C . GLY B 1 266 ? 51.932 4.516 14.783 1.00 38.44 260 GLY B C 1
ATOM 5280 O O . GLY B 1 266 ? 52.960 5.137 14.579 1.00 37.98 260 GLY B O 1
ATOM 5281 N N . HIS B 1 267 ? 51.009 4.914 15.659 1.00 40.65 261 HIS B N 1
ATOM 5282 C CA . HIS B 1 267 ? 51.084 6.198 16.344 1.00 42.60 261 HIS B CA 1
ATOM 5283 C C . HIS B 1 267 ? 51.395 5.952 17.828 1.00 43.70 261 HIS B C 1
ATOM 5284 O O . HIS B 1 267 ? 51.361 6.880 18.631 1.00 44.96 261 HIS B O 1
ATOM 5291 N N . TYR B 1 268 ? 51.730 4.716 18.190 1.00 44.37 262 TYR B N 1
ATOM 5292 C CA . TYR B 1 268 ? 51.924 4.361 19.606 1.00 45.31 262 TYR B CA 1
ATOM 5293 C C . TYR B 1 268 ? 53.366 4.136 20.104 1.00 45.33 262 TYR B C 1
ATOM 5294 O O . TYR B 1 268 ? 54.311 4.235 19.327 1.00 45.36 262 TYR B O 1
ATOM 5303 N N . HIS B 1 269 ? 53.514 3.892 21.411 1.00 45.21 263 HIS B N 1
ATOM 5304 C CA . HIS B 1 269 ? 54.818 3.606 22.023 1.00 45.14 263 HIS B CA 1
ATOM 5305 C C . HIS B 1 269 ? 55.367 2.257 21.508 1.00 44.78 263 HIS B C 1
ATOM 5306 O O . HIS B 1 269 ? 54.608 1.439 20.951 1.00 44.42 263 HIS B O 1
ATOM 5313 N N . PRO B 1 270 ? 56.694 2.035 21.674 1.00 44.35 264 PRO B N 1
ATOM 5314 C CA . PRO B 1 270 ? 57.206 0.656 21.445 1.00 43.76 264 PRO B CA 1
ATOM 5315 C C . PRO B 1 270 ? 56.502 -0.449 22.298 1.00 42.56 264 PRO B C 1
ATOM 5316 O O . PRO B 1 270 ? 56.402 -0.343 23.548 1.00 41.20 264 PRO B O 1
ATOM 5320 N N . THR B 1 271 ? 56.048 -1.500 21.601 1.00 41.38 265 THR B N 1
ATOM 5321 C CA . THR B 1 271 ? 55.322 -2.661 22.215 1.00 41.07 265 THR B CA 1
ATOM 5322 C C . THR B 1 271 ? 53.883 -2.271 22.577 1.00 39.49 265 THR B C 1
ATOM 5323 O O . THR B 1 271 ? 53.096 -3.082 23.114 1.00 39.06 265 THR B O 1
ATOM 5327 N N . GLU B 1 272 ? 53.541 -1.016 22.255 1.00 37.85 266 GLU B N 1
ATOM 5328 C CA . GLU B 1 272 ? 52.182 -0.530 22.445 1.00 35.97 266 GLU B CA 1
ATOM 5329 C C . GLU B 1 272 ? 51.189 -0.966 21.311 1.00 35.25 266 GLU B C 1
ATOM 5330 O O . GLU B 1 272 ? 51.474 -0.796 20.090 1.00 35.48 266 GLU B O 1
ATOM 5336 N N . THR B 1 273 ? 50.024 -1.469 21.765 1.00 32.72 267 THR B N 1
ATOM 5337 C CA . THR B 1 273 ? 49.082 -2.280 20.994 1.00 30.55 267 THR B CA 1
ATOM 5338 C C . THR B 1 273 ? 47.658 -1.658 20.890 1.00 29.65 267 THR B C 1
ATOM 5339 O O . THR B 1 273 ? 47.068 -1.239 21.896 1.00 29.12 267 THR B O 1
ATOM 5343 N N . VAL B 1 274 ? 47.134 -1.564 19.664 1.00 27.77 268 VAL B N 1
ATOM 5344 C CA . VAL B 1 274 ? 45.769 -1.076 19.457 1.00 26.44 268 VAL B CA 1
ATOM 5345 C C . VAL B 1 274 ? 44.692 -2.150 19.827 1.00 25.32 268 VAL B C 1
ATOM 5346 O O . VAL B 1 274 ? 43.585 -1.805 20.278 1.00 24.21 268 VAL B O 1
ATOM 5350 N N . SER B 1 275 ? 45.038 -3.430 19.670 1.00 24.20 269 SER B N 1
ATOM 5351 C CA . SER B 1 275 ? 44.129 -4.524 19.949 1.00 24.17 269 SER B CA 1
ATOM 5352 C C . SER B 1 275 ? 43.743 -4.543 21.384 1.00 24.49 269 SER B C 1
ATOM 5353 O O . SER B 1 275 ? 42.604 -4.856 21.702 1.00 26.16 269 SER B O 1
ATOM 5356 N N . ASN B 1 276 ? 44.659 -4.182 22.268 1.00 24.73 270 ASN B N 1
ATOM 5357 C CA . ASN B 1 276 ? 44.359 -4.050 23.698 1.00 24.47 270 ASN B CA 1
ATOM 5358 C C . ASN B 1 276 ? 43.427 -2.875 24.031 1.00 25.49 270 ASN B C 1
ATOM 5359 O O . ASN B 1 276 ? 42.852 -2.829 25.097 1.00 26.22 270 ASN B O 1
ATOM 5364 N N . LYS B 1 277 ? 43.283 -1.917 23.119 1.00 26.25 271 LYS B N 1
ATOM 5365 C CA . LYS B 1 277 ? 42.558 -0.690 23.419 1.00 26.15 271 LYS B CA 1
ATOM 5366 C C . LYS B 1 277 ? 41.110 -0.737 22.983 1.00 26.21 271 LYS B C 1
ATOM 5367 O O . LYS B 1 277 ? 40.295 0.058 23.446 1.00 26.18 271 LYS B O 1
ATOM 5373 N N . ILE B 1 278 ? 40.784 -1.634 22.075 1.00 25.78 272 ILE B N 1
ATOM 5374 C CA . ILE B 1 278 ? 39.478 -1.553 21.457 1.00 26.19 272 ILE B CA 1
ATOM 5375 C C . ILE B 1 278 ? 38.381 -1.891 22.463 1.00 26.36 272 ILE B C 1
ATOM 5376 O O . ILE B 1 278 ? 37.429 -1.121 22.634 1.00 26.66 272 ILE B O 1
ATOM 5381 N N . SER B 1 279 ? 38.538 -3.009 23.147 1.00 26.43 273 SER B N 1
ATOM 5382 C CA . SER B 1 279 ? 37.578 -3.433 24.160 1.00 26.95 273 SER B CA 1
ATOM 5383 C C . SER B 1 279 ? 37.394 -2.371 25.248 1.00 27.33 273 SER B C 1
ATOM 5384 O O . SER B 1 279 ? 36.262 -2.029 25.611 1.00 28.64 273 SER B O 1
ATOM 5387 N N . ALA B 1 280 ? 38.467 -1.782 25.739 1.00 27.34 274 ALA B N 1
ATOM 5388 C CA . ALA B 1 280 ? 38.255 -0.651 26.640 1.00 27.91 274 ALA B CA 1
ATOM 5389 C C . ALA B 1 280 ? 37.488 0.531 25.988 1.00 28.25 274 ALA B C 1
ATOM 5390 O O . ALA B 1 280 ? 36.652 1.136 26.628 1.00 28.52 274 ALA B O 1
ATOM 5392 N N . MET B 1 281 ? 37.760 0.871 24.735 1.00 29.23 275 MET B N 1
ATOM 5393 C CA . MET B 1 281 ? 37.086 2.038 24.144 1.00 30.75 275 MET B CA 1
ATOM 5394 C C . MET B 1 281 ? 35.601 1.740 23.933 1.00 30.30 275 MET B C 1
ATOM 5395 O O . MET B 1 281 ? 34.762 2.583 24.149 1.00 30.28 275 MET B O 1
ATOM 5400 N N . LEU B 1 282 ? 35.304 0.542 23.456 1.00 30.19 276 LEU B N 1
ATOM 5401 C CA . LEU B 1 282 ? 33.948 0.105 23.186 1.00 29.62 276 LEU B CA 1
ATOM 5402 C C . LEU B 1 282 ? 33.012 0.195 24.388 1.00 29.93 276 LEU B C 1
ATOM 5403 O O . LEU B 1 282 ? 31.794 0.356 24.190 1.00 30.50 276 LEU B O 1
ATOM 5408 N N . LEU B 1 283 ? 33.561 0.054 25.606 1.00 29.06 277 LEU B N 1
ATOM 5409 C CA . LEU B 1 283 ? 32.817 0.286 26.857 1.00 28.26 277 LEU B CA 1
ATOM 5410 C C . LEU B 1 283 ? 32.362 1.707 27.142 1.00 28.46 277 LEU B C 1
ATOM 5411 O O . LEU B 1 283 ? 31.442 1.907 27.930 1.00 28.41 277 LEU B O 1
ATOM 5416 N N . PHE B 1 284 ? 32.997 2.706 26.529 1.00 28.15 278 PHE B N 1
ATOM 5417 C CA . PHE B 1 284 ? 32.682 4.080 26.849 1.00 27.27 278 PHE B CA 1
ATOM 5418 C C . PHE B 1 284 ? 32.341 4.891 25.637 1.00 28.24 278 PHE B C 1
ATOM 5419 O O . PHE B 1 284 ? 31.921 6.036 25.790 1.00 28.31 278 PHE B O 1
ATOM 5427 N N . HIS B 1 285 ? 32.514 4.316 24.447 1.00 28.60 279 HIS B N 1
ATOM 5428 C CA . HIS B 1 285 ? 32.287 5.027 23.184 1.00 30.54 279 HIS B CA 1
ATOM 5429 C C . HIS B 1 285 ? 31.391 4.180 22.299 1.00 31.55 279 HIS B C 1
ATOM 5430 O O . HIS B 1 285 ? 31.647 2.978 22.120 1.00 31.65 279 HIS B O 1
ATOM 5437 N N . ASP B 1 286 ? 30.359 4.804 21.727 1.00 32.62 280 ASP B N 1
ATOM 5438 C CA . ASP B 1 286 ? 29.530 4.148 20.706 1.00 33.24 280 ASP B CA 1
ATOM 5439 C C . ASP B 1 286 ? 30.371 3.644 19.557 1.00 31.81 280 ASP B C 1
ATOM 5440 O O . ASP B 1 286 ? 30.229 2.493 19.127 1.00 31.46 280 ASP B O 1
ATOM 5445 N N . LYS B 1 287 ? 31.234 4.526 19.072 1.00 30.00 281 LYS B N 1
ATOM 5446 C CA . LYS B 1 287 ? 32.016 4.269 17.872 1.00 29.12 281 LYS B CA 1
ATOM 5447 C C . LYS B 1 287 ? 33.455 4.651 18.015 1.00 27.54 281 LYS B C 1
ATOM 5448 O O . LYS B 1 287 ? 33.855 5.366 18.917 1.00 27.85 281 LYS B O 1
ATOM 5454 N N . LEU B 1 288 ? 34.237 4.183 17.072 1.00 27.37 282 LEU B N 1
ATOM 5455 C CA . LEU B 1 288 ? 35.665 4.239 17.151 1.00 26.64 282 LEU B CA 1
ATOM 5456 C C . LEU B 1 288 ? 36.167 4.225 15.730 1.00 26.01 282 LEU B C 1
ATOM 5457 O O . LEU B 1 288 ? 35.592 3.537 14.873 1.00 26.70 282 LEU B O 1
ATOM 5462 N N . ALA B 1 289 ? 37.246 4.928 15.441 1.00 25.21 283 ALA B N 1
ATOM 5463 C CA . ALA B 1 289 ? 37.848 4.776 14.101 1.00 24.79 283 ALA B CA 1
ATOM 5464 C C . ALA B 1 289 ? 39.245 4.201 14.157 1.00 24.87 283 ALA B C 1
ATOM 5465 O O . ALA B 1 289 ? 39.991 4.387 15.107 1.00 25.09 283 ALA B O 1
ATOM 5467 N N . LEU B 1 290 ? 39.647 3.561 13.092 1.00 25.27 284 LEU B N 1
ATOM 5468 C CA . LEU B 1 290 ? 40.888 2.846 13.164 1.00 26.02 284 LEU B CA 1
ATOM 5469 C C . LEU B 1 290 ? 41.646 3.049 11.879 1.00 25.29 284 LEU B C 1
ATOM 5470 O O . LEU B 1 290 ? 41.076 2.846 10.827 1.00 26.81 284 LEU B O 1
ATOM 5475 N N . HIS B 1 291 ? 42.913 3.415 11.915 1.00 24.35 285 HIS B N 1
ATOM 5476 C CA . HIS B 1 291 ? 43.668 3.477 10.647 1.00 23.58 285 HIS B CA 1
ATOM 5477 C C . HIS B 1 291 ? 44.766 2.440 10.752 1.00 24.35 285 HIS B C 1
ATOM 5478 O O . HIS B 1 291 ? 45.612 2.515 11.646 1.00 25.31 285 HIS B O 1
ATOM 5485 N N . VAL B 1 292 ? 44.794 1.463 9.870 1.00 24.60 286 VAL B N 1
ATOM 5486 C CA . VAL B 1 292 ? 45.895 0.499 9.944 1.00 25.47 286 VAL B CA 1
ATOM 5487 C C . VAL B 1 292 ? 46.980 0.839 8.994 1.00 25.49 286 VAL B C 1
ATOM 5488 O O . VAL B 1 292 ? 46.750 1.120 7.834 1.00 25.68 286 VAL B O 1
ATOM 5492 N N . SER B 1 293 ? 48.178 0.884 9.538 1.00 27.23 287 SER B N 1
ATOM 5493 C CA . SER B 1 293 ? 49.406 1.064 8.750 1.00 28.62 287 SER B CA 1
ATOM 5494 C C . SER B 1 293 ? 50.452 0.260 9.442 1.00 28.15 287 SER B C 1
ATOM 5495 O O . SER B 1 293 ? 50.281 -0.076 10.603 1.00 29.09 287 SER B O 1
ATOM 5498 N N . ARG B 1 294 ? 51.534 -0.076 8.761 1.00 28.29 288 ARG B N 1
ATOM 5499 C CA . ARG B 1 294 ? 52.566 -0.806 9.460 1.00 27.51 288 ARG B CA 1
ATOM 5500 C C . ARG B 1 294 ? 53.718 0.106 9.906 1.00 28.33 288 ARG B C 1
ATOM 5501 O O . ARG B 1 294 ? 54.501 0.575 9.083 1.00 27.91 288 ARG B O 1
ATOM 5509 N N . PRO B 1 295 ? 53.827 0.329 11.223 1.00 28.63 289 PRO B N 1
ATOM 5510 C CA . PRO B 1 295 ? 54.904 1.090 11.791 1.00 30.18 289 PRO B CA 1
ATOM 5511 C C . PRO B 1 295 ? 56.202 0.282 11.712 1.00 31.97 289 PRO B C 1
ATOM 5512 O O . PRO B 1 295 ? 56.200 -0.910 12.046 1.00 32.36 289 PRO B O 1
ATOM 5516 N N . VAL B 1 296 ? 57.299 0.863 11.231 1.00 34.28 290 VAL B N 1
ATOM 5517 C CA . VAL B 1 296 ? 58.590 0.125 11.333 1.00 36.25 290 VAL B CA 1
ATOM 5518 C C . VAL B 1 296 ? 59.640 0.967 12.076 1.00 37.59 290 VAL B C 1
ATOM 5519 O O . VAL B 1 296 ? 60.512 1.595 11.451 1.00 38.73 290 VAL B O 1
ATOM 5523 N N . ARG B 1 297 ? 59.505 0.981 13.415 1.00 38.05 291 ARG B N 1
ATOM 5524 C CA . ARG B 1 297 ? 60.398 1.680 14.397 1.00 38.18 291 ARG B CA 1
ATOM 5525 C C . ARG B 1 297 ? 60.078 3.171 14.602 1.00 38.22 291 ARG B C 1
ATOM 5526 O O . ARG B 1 297 ? 60.321 3.746 15.683 1.00 38.00 291 ARG B O 1
ATOM 5534 N N . TRP B 1 298 ? 59.490 3.785 13.587 1.00 38.26 292 TRP B N 1
ATOM 5535 C CA . TRP B 1 298 ? 58.772 5.032 13.810 1.00 38.61 292 TRP B CA 1
ATOM 5536 C C . TRP B 1 298 ? 57.431 4.944 13.063 1.00 39.08 292 TRP B C 1
ATOM 5537 O O . TRP B 1 298 ? 57.089 3.857 12.523 1.00 39.60 292 TRP B O 1
ATOM 5548 N N . ASP B 1 299 ? 56.653 6.039 13.040 1.00 38.97 293 ASP B N 1
ATOM 5549 C CA . ASP B 1 299 ? 55.418 6.051 12.255 1.00 38.51 293 ASP B CA 1
ATOM 5550 C C . ASP B 1 299 ? 55.782 6.147 10.784 1.00 38.23 293 ASP B C 1
ATOM 5551 O O . ASP B 1 299 ? 55.671 7.199 10.133 1.00 38.74 293 ASP B O 1
ATOM 5556 N N . SER B 1 300 ? 56.242 5.017 10.269 1.00 37.79 294 SER B N 1
ATOM 5557 C CA . SER B 1 300 ? 56.876 4.943 8.945 1.00 36.62 294 SER B CA 1
ATOM 5558 C C . SER B 1 300 ? 55.841 4.819 7.791 1.00 35.47 294 SER B C 1
ATOM 5559 O O . SER B 1 300 ? 56.151 5.094 6.625 1.00 34.76 294 SER B O 1
ATOM 5562 N N . ASP B 1 301 ? 54.614 4.443 8.162 1.00 33.51 295 ASP B N 1
ATOM 5563 C CA . ASP B 1 301 ? 53.510 4.270 7.258 1.00 32.45 295 ASP B CA 1
ATOM 5564 C C . ASP B 1 301 ? 53.887 3.275 6.132 1.00 30.98 295 ASP B C 1
ATOM 5565 O O . ASP B 1 301 ? 53.862 3.608 4.964 1.00 31.42 295 ASP B O 1
ATOM 5570 N N . HIS B 1 302 ? 54.271 2.059 6.494 1.00 28.39 296 HIS B N 1
ATOM 5571 C CA . HIS B 1 302 ? 54.472 1.023 5.497 1.00 26.06 296 HIS B CA 1
ATOM 5572 C C . HIS B 1 302 ? 53.139 0.378 5.273 1.00 24.37 296 HIS B C 1
ATOM 5573 O O . HIS B 1 302 ? 52.276 0.445 6.125 1.00 24.41 296 HIS B O 1
ATOM 5580 N N . VAL B 1 303 ? 53.009 -0.272 4.127 1.00 22.22 297 VAL B N 1
ATOM 5581 C CA . VAL B 1 303 ? 51.830 -1.023 3.741 1.00 20.02 297 VAL B CA 1
ATOM 5582 C C . VAL B 1 303 ? 51.513 -2.098 4.732 1.00 19.77 297 VAL B C 1
ATOM 5583 O O . VAL B 1 303 ? 52.420 -2.875 5.113 1.00 19.85 297 VAL B O 1
ATOM 5587 N N . VAL B 1 304 ? 50.223 -2.166 5.077 1.00 19.09 298 VAL B N 1
ATOM 5588 C CA . VAL B 1 304 ? 49.645 -3.116 6.035 1.00 19.47 298 VAL B CA 1
ATOM 5589 C C . VAL B 1 304 ? 49.892 -4.541 5.610 1.00 19.24 298 VAL B C 1
ATOM 5590 O O . VAL B 1 304 ? 49.517 -4.922 4.517 1.00 18.95 298 VAL B O 1
ATOM 5594 N N . THR B 1 305 ? 50.477 -5.330 6.507 1.00 19.75 299 THR B N 1
ATOM 5595 C CA . THR B 1 305 ? 50.757 -6.746 6.269 1.00 20.09 299 THR B CA 1
ATOM 5596 C C . THR B 1 305 ? 49.820 -7.595 7.105 1.00 21.44 299 THR B C 1
ATOM 5597 O O . THR B 1 305 ? 49.325 -7.167 8.122 1.00 21.98 299 THR B O 1
ATOM 5601 N N . PHE B 1 306 ? 49.529 -8.794 6.636 1.00 22.19 300 PHE B N 1
ATOM 5602 C CA . PHE B 1 306 ? 48.677 -9.701 7.328 1.00 22.59 300 PHE B CA 1
ATOM 5603 C C . PHE B 1 306 ? 49.531 -10.304 8.431 1.00 23.08 300 PHE B C 1
ATOM 5604 O O . PHE B 1 306 ? 50.140 -11.367 8.241 1.00 24.50 300 PHE B O 1
ATOM 5612 N N . ASP B 1 307 ? 49.614 -9.613 9.576 1.00 23.04 301 ASP B N 1
ATOM 5613 C CA . ASP B 1 307 ? 50.489 -10.039 10.705 1.00 22.35 301 ASP B CA 1
ATOM 5614 C C . ASP B 1 307 ? 49.782 -10.287 12.017 1.00 22.11 301 ASP B C 1
ATOM 5615 O O . ASP B 1 307 ? 48.549 -10.273 12.089 1.00 22.41 301 ASP B O 1
ATOM 5620 N N . ASP B 1 308 ? 50.556 -10.557 13.067 1.00 22.01 302 ASP B N 1
ATOM 5621 C CA . ASP B 1 308 ? 49.927 -10.958 14.360 1.00 22.14 302 ASP B CA 1
ATOM 5622 C C . ASP B 1 308 ? 48.994 -9.853 14.939 1.00 21.63 302 ASP B C 1
ATOM 5623 O O . ASP B 1 308 ? 47.858 -10.123 15.310 1.00 21.52 302 ASP B O 1
ATOM 5628 N N . GLU B 1 309 ? 49.497 -8.617 15.030 1.00 20.31 303 GLU B N 1
ATOM 5629 C CA . GLU B 1 309 ? 48.681 -7.564 15.534 1.00 19.30 303 GLU B CA 1
ATOM 5630 C C . GLU B 1 309 ? 47.449 -7.282 14.633 1.00 19.45 303 GLU B C 1
ATOM 5631 O O . GLU B 1 309 ? 46.378 -6.979 15.155 1.00 19.48 303 GLU B O 1
ATOM 5637 N N . LEU B 1 310 ? 47.564 -7.382 13.308 1.00 18.80 304 LEU B N 1
ATOM 5638 C CA . LEU B 1 310 ? 46.360 -7.228 12.493 1.00 19.09 304 LEU B CA 1
ATOM 5639 C C . LEU B 1 310 ? 45.332 -8.294 12.842 1.00 19.77 304 LEU B C 1
ATOM 5640 O O . LEU B 1 310 ? 44.119 -8.011 12.961 1.00 19.45 304 LEU B O 1
ATOM 5645 N N . ARG B 1 311 ? 45.812 -9.523 13.022 1.00 20.11 305 ARG B N 1
ATOM 5646 C CA . ARG B 1 311 ? 44.920 -10.638 13.366 1.00 20.01 305 ARG B CA 1
ATOM 5647 C C . ARG B 1 311 ? 44.304 -10.319 14.720 1.00 19.88 305 ARG B C 1
ATOM 5648 O O . ARG B 1 311 ? 43.104 -10.477 14.927 1.00 20.11 305 ARG B O 1
ATOM 5656 N N . GLU B 1 312 ? 45.101 -9.793 15.631 1.00 20.00 306 GLU B N 1
ATOM 5657 C CA . GLU B 1 312 ? 44.592 -9.523 16.956 1.00 20.58 306 GLU B CA 1
ATOM 5658 C C . GLU B 1 312 ? 43.552 -8.362 16.869 1.00 20.95 306 GLU B C 1
ATOM 5659 O O . GLU B 1 312 ? 42.436 -8.435 17.441 1.00 22.88 306 GLU B O 1
ATOM 5665 N N . ILE B 1 313 ? 43.850 -7.312 16.117 1.00 20.16 307 ILE B N 1
ATOM 5666 C CA . ILE B 1 313 ? 42.849 -6.245 15.920 1.00 18.83 307 ILE B CA 1
ATOM 5667 C C . ILE B 1 313 ? 41.540 -6.831 15.368 1.00 19.33 307 ILE B C 1
ATOM 5668 O O . ILE B 1 313 ? 40.464 -6.556 15.908 1.00 19.53 307 ILE B O 1
ATOM 5673 N N . ALA B 1 314 ? 41.620 -7.628 14.300 1.00 18.59 308 ALA B N 1
ATOM 5674 C CA . ALA B 1 314 ? 40.402 -8.173 13.729 1.00 19.48 308 ALA B CA 1
ATOM 5675 C C . ALA B 1 314 ? 39.659 -9.077 14.747 1.00 20.29 308 ALA B C 1
ATOM 5676 O O . ALA B 1 314 ? 38.423 -8.999 14.883 1.00 19.70 308 ALA B O 1
ATOM 5678 N N . LEU B 1 315 ? 40.409 -9.916 15.474 1.00 20.69 309 LEU B N 1
ATOM 5679 C CA . LEU B 1 315 ? 39.799 -10.791 16.466 1.00 21.43 309 LEU B CA 1
ATOM 5680 C C . LEU B 1 315 ? 38.940 -9.961 17.428 1.00 22.19 309 LEU B C 1
ATOM 5681 O O . LEU B 1 315 ? 37.788 -10.323 17.707 1.00 21.87 309 LEU B O 1
ATOM 5686 N N . GLU B 1 316 ? 39.499 -8.828 17.888 1.00 22.24 310 GLU B N 1
ATOM 5687 C CA . GLU B 1 316 ? 38.803 -7.912 18.779 1.00 22.24 310 GLU B CA 1
ATOM 5688 C C . GLU B 1 316 ? 37.572 -7.305 18.107 1.00 23.14 310 GLU B C 1
ATOM 5689 O O . GLU B 1 316 ? 36.538 -7.193 18.765 1.00 24.23 310 GLU B O 1
ATOM 5695 N N . ILE B 1 317 ? 37.662 -6.907 16.824 1.00 22.77 311 ILE B N 1
ATOM 5696 C CA . ILE B 1 317 ? 36.515 -6.295 16.158 1.00 22.77 311 ILE B CA 1
ATOM 5697 C C . ILE B 1 317 ? 35.397 -7.319 16.027 1.00 23.76 311 ILE B C 1
ATOM 5698 O O . ILE B 1 317 ? 34.245 -7.025 16.332 1.00 23.20 311 ILE B O 1
ATOM 5703 N N . VAL B 1 318 ? 35.753 -8.540 15.631 1.00 24.57 312 VAL B N 1
ATOM 5704 C CA . VAL B 1 318 ? 34.767 -9.587 15.452 1.00 25.54 312 VAL B CA 1
ATOM 5705 C C . VAL B 1 318 ? 34.148 -10.060 16.770 1.00 27.03 312 VAL B C 1
ATOM 5706 O O . VAL B 1 318 ? 32.923 -9.982 16.942 1.00 27.80 312 VAL B O 1
ATOM 5710 N N . ARG B 1 319 ? 34.980 -10.536 17.691 1.00 28.03 313 ARG B N 1
ATOM 5711 C CA . ARG B 1 319 ? 34.535 -11.010 19.011 1.00 29.30 313 ARG B CA 1
ATOM 5712 C C . ARG B 1 319 ? 33.652 -10.064 19.786 1.00 30.10 313 ARG B C 1
ATOM 5713 O O . ARG B 1 319 ? 32.860 -10.498 20.597 1.00 30.60 313 ARG B O 1
ATOM 5721 N N . ASN B 1 320 ? 33.891 -8.771 19.658 1.00 30.70 314 ASN B N 1
ATOM 5722 C CA . ASN B 1 320 ? 33.167 -7.825 20.478 1.00 31.65 314 ASN B CA 1
ATOM 5723 C C . ASN B 1 320 ? 31.911 -7.343 19.769 1.00 32.42 314 ASN B C 1
ATOM 5724 O O . ASN B 1 320 ? 31.254 -6.401 20.217 1.00 32.76 314 ASN B O 1
ATOM 5729 N N . ASP B 1 321 ? 31.581 -8.002 18.650 1.00 32.54 315 ASP B N 1
ATOM 5730 C CA . ASP B 1 321 ? 30.403 -7.651 17.872 1.00 33.07 315 ASP B CA 1
ATOM 5731 C C . ASP B 1 321 ? 30.477 -6.162 17.587 1.00 31.90 315 ASP B C 1
ATOM 5732 O O . ASP B 1 321 ? 29.596 -5.398 17.982 1.00 31.72 315 ASP B O 1
ATOM 5737 N N . ALA B 1 322 ? 31.554 -5.760 16.910 1.00 30.50 316 ALA B N 1
ATOM 5738 C CA . ALA B 1 322 ? 31.769 -4.359 16.616 1.00 29.65 316 ALA B CA 1
ATOM 5739 C C . ALA B 1 322 ? 32.010 -4.006 15.157 1.00 29.69 316 ALA B C 1
ATOM 5740 O O . ALA B 1 322 ? 32.520 -2.892 14.896 1.00 30.37 316 ALA B O 1
ATOM 5742 N N . LEU B 1 323 ? 31.667 -4.893 14.210 1.00 28.72 317 LEU B N 1
ATOM 5743 C CA . LEU B 1 323 ? 31.853 -4.577 12.787 1.00 28.56 317 LEU B CA 1
ATOM 5744 C C . LEU B 1 323 ? 31.146 -3.305 12.338 1.00 29.57 317 LEU B C 1
ATOM 5745 O O . LEU B 1 323 ? 31.537 -2.700 11.358 1.00 30.43 317 LEU B O 1
ATOM 5750 N N . ASP B 1 324 ? 30.133 -2.869 13.063 1.00 30.44 318 ASP B N 1
ATOM 5751 C CA . ASP B 1 324 ? 29.501 -1.577 12.779 1.00 31.12 318 ASP B CA 1
ATOM 5752 C C . ASP B 1 324 ? 29.949 -0.439 13.676 1.00 30.19 318 ASP B C 1
ATOM 5753 O O . ASP B 1 324 ? 29.411 0.673 13.593 1.00 31.01 318 ASP B O 1
ATOM 5758 N N . ARG B 1 325 ? 30.902 -0.701 14.548 1.00 28.48 319 ARG B N 1
ATOM 5759 C CA . ARG B 1 325 ? 31.249 0.279 15.538 1.00 27.59 319 ARG B CA 1
ATOM 5760 C C . ARG B 1 325 ? 32.659 0.779 15.336 1.00 28.08 319 ARG B C 1
ATOM 5761 O O . ARG B 1 325 ? 33.060 1.830 15.882 1.00 28.92 319 ARG B O 1
ATOM 5769 N N . VAL B 1 326 ? 33.422 0.021 14.556 1.00 27.62 320 VAL B N 1
ATOM 5770 C CA . VAL B 1 326 ? 34.818 0.354 14.278 1.00 26.81 320 VAL B CA 1
ATOM 5771 C C . VAL B 1 326 ? 35.000 0.700 12.792 1.00 26.76 320 VAL B C 1
ATOM 5772 O O . VAL B 1 326 ? 34.926 -0.195 11.924 1.00 26.49 320 VAL B O 1
ATOM 5776 N N . LEU B 1 327 ? 35.227 1.997 12.531 1.00 25.66 321 LEU B N 1
ATOM 5777 C CA . LEU B 1 327 ? 35.352 2.519 11.188 1.00 24.76 321 LEU B CA 1
ATOM 5778 C C . LEU B 1 327 ? 36.787 2.256 10.621 1.00 25.35 321 LEU B C 1
ATOM 5779 O O . LEU B 1 327 ? 37.770 2.953 10.939 1.00 25.85 321 LEU B O 1
ATOM 5784 N N . ILE B 1 328 ? 36.919 1.219 9.795 1.00 24.40 322 ILE B N 1
ATOM 5785 C CA . ILE B 1 328 ? 38.237 0.749 9.457 1.00 22.88 322 ILE B CA 1
ATOM 5786 C C . ILE B 1 328 ? 38.684 1.454 8.225 1.00 23.54 322 ILE B C 1
ATOM 5787 O O . ILE B 1 328 ? 37.975 1.407 7.195 1.00 23.89 322 ILE B O 1
ATOM 5792 N N . GLY B 1 329 ? 39.867 2.086 8.338 1.00 23.21 323 GLY B N 1
ATOM 5793 C CA . GLY B 1 329 ? 40.562 2.741 7.238 1.00 22.59 323 GLY B CA 1
ATOM 5794 C C . GLY B 1 329 ? 42.043 2.355 7.195 1.00 23.78 323 GLY B C 1
ATOM 5795 O O . GLY B 1 329 ? 42.598 1.781 8.111 1.00 23.22 323 GLY B O 1
ATOM 5796 N N . LEU B 1 330 ? 42.696 2.665 6.095 1.00 24.71 324 LEU B N 1
ATOM 5797 C CA . LEU B 1 330 ? 44.102 2.467 5.969 1.00 24.74 324 LEU B CA 1
ATOM 5798 C C . LEU B 1 330 ? 44.813 3.828 6.017 1.00 25.82 324 LEU B C 1
ATOM 5799 O O . LEU B 1 330 ? 44.222 4.857 5.663 1.00 25.75 324 LEU B O 1
ATOM 5804 N N . ASP B 1 331 ? 46.083 3.832 6.422 1.00 26.45 325 ASP B N 1
ATOM 5805 C CA . ASP B 1 331 ? 46.932 4.993 6.223 1.00 28.06 325 ASP B CA 1
ATOM 5806 C C . ASP B 1 331 ? 48.337 4.504 6.032 1.00 29.40 325 ASP B C 1
ATOM 5807 O O . ASP B 1 331 ? 48.927 4.003 6.976 1.00 29.73 325 ASP B O 1
ATOM 5812 N N . PHE B 1 332 ? 48.882 4.619 4.822 1.00 30.49 326 PHE B N 1
ATOM 5813 C CA . PHE B 1 332 ? 50.326 4.411 4.633 1.00 31.25 326 PHE B CA 1
ATOM 5814 C C . PHE B 1 332 ? 50.805 5.136 3.378 1.00 32.98 326 PHE B C 1
ATOM 5815 O O . PHE B 1 332 ? 49.973 5.526 2.553 1.00 33.02 326 PHE B O 1
ATOM 5823 N N . PHE B 1 333 ? 52.123 5.363 3.247 1.00 35.26 327 PHE B N 1
ATOM 5824 C CA . PHE B 1 333 ? 52.733 5.797 1.941 1.00 37.17 327 PHE B CA 1
ATOM 5825 C C . PHE B 1 333 ? 54.102 5.207 1.717 1.00 37.41 327 PHE B C 1
ATOM 5826 O O . PHE B 1 333 ? 55.079 5.610 2.332 1.00 38.21 327 PHE B O 1
ATOM 5834 N N . ASP B 1 334 ? 54.156 4.225 0.839 1.00 38.06 328 ASP B N 1
ATOM 5835 C CA . ASP B 1 334 ? 55.398 3.557 0.507 1.00 38.20 328 ASP B CA 1
ATOM 5836 C C . ASP B 1 334 ? 55.651 3.957 -0.946 1.00 37.99 328 ASP B C 1
ATOM 5837 O O . ASP B 1 334 ? 54.947 3.511 -1.846 1.00 38.22 328 ASP B O 1
ATOM 5842 N N . ALA B 1 335 ? 56.618 4.834 -1.188 1.00 38.31 329 ALA B N 1
ATOM 5843 C CA . ALA B 1 335 ? 56.871 5.315 -2.571 1.00 37.81 329 ALA B CA 1
ATOM 5844 C C . ALA B 1 335 ? 57.860 4.432 -3.343 1.00 37.21 329 ALA B C 1
ATOM 5845 O O . ALA B 1 335 ? 58.212 4.736 -4.470 1.00 37.47 329 ALA B O 1
ATOM 5847 N N . SER B 1 336 ? 58.275 3.331 -2.738 1.00 36.30 330 SER B N 1
ATOM 5848 C CA . SER B 1 336 ? 59.271 2.447 -3.321 1.00 35.52 330 SER B CA 1
ATOM 5849 C C . SER B 1 336 ? 58.659 1.203 -3.990 1.00 35.47 330 SER B C 1
ATOM 5850 O O . SER B 1 336 ? 59.391 0.311 -4.428 1.00 36.73 330 SER B O 1
ATOM 5853 N N . ILE B 1 337 ? 57.334 1.114 -4.037 1.00 34.41 331 ILE B N 1
ATOM 5854 C CA . ILE B 1 337 ? 56.656 -0.015 -4.685 1.00 33.38 331 ILE B CA 1
ATOM 5855 C C . ILE B 1 337 ? 55.466 0.441 -5.569 1.00 33.35 331 ILE B C 1
ATOM 5856 O O . ILE B 1 337 ? 55.007 1.596 -5.482 1.00 33.75 331 ILE B O 1
ATOM 5861 N N . ASN B 1 338 ? 54.966 -0.437 -6.427 1.00 32.00 332 ASN B N 1
ATOM 5862 C CA . ASN B 1 338 ? 53.818 -0.052 -7.216 1.00 30.91 332 ASN B CA 1
ATOM 5863 C C . ASN B 1 338 ? 52.637 0.317 -6.291 1.00 30.67 332 ASN B C 1
ATOM 5864 O O . ASN B 1 338 ? 52.250 -0.456 -5.422 1.00 31.02 332 ASN B O 1
ATOM 5869 N N . ARG B 1 339 ? 52.079 1.499 -6.529 1.00 29.84 333 ARG B N 1
ATOM 5870 C CA . ARG B 1 339 ? 51.105 2.152 -5.688 1.00 29.05 333 ARG B CA 1
ATOM 5871 C C . ARG B 1 339 ? 49.745 1.528 -5.790 1.00 28.88 333 ARG B C 1
ATOM 5872 O O . ARG B 1 339 ? 48.955 1.626 -4.840 1.00 29.05 333 ARG B O 1
ATOM 5880 N N . ILE B 1 340 ? 49.438 0.910 -6.939 1.00 27.89 334 ILE B N 1
ATOM 5881 C CA . ILE B 1 340 ? 48.147 0.266 -7.096 1.00 26.33 334 ILE B CA 1
ATOM 5882 C C . ILE B 1 340 ? 48.305 -1.000 -6.274 1.00 25.36 334 ILE B C 1
ATOM 5883 O O . ILE B 1 340 ? 47.443 -1.337 -5.499 1.00 25.99 334 ILE B O 1
ATOM 5888 N N . ALA B 1 341 ? 49.436 -1.662 -6.394 1.00 25.09 335 ALA B N 1
ATOM 5889 C CA . ALA B 1 341 ? 49.696 -2.856 -5.575 1.00 26.06 335 ALA B CA 1
ATOM 5890 C C . ALA B 1 341 ? 49.629 -2.562 -4.071 1.00 26.45 335 ALA B C 1
ATOM 5891 O O . ALA B 1 341 ? 49.051 -3.367 -3.324 1.00 27.20 335 ALA B O 1
ATOM 5893 N N . ALA B 1 342 ? 50.142 -1.402 -3.649 1.00 26.76 336 ALA B N 1
ATOM 5894 C CA . ALA B 1 342 ? 50.222 -1.080 -2.224 1.00 27.49 336 ALA B CA 1
ATOM 5895 C C . ALA B 1 342 ? 48.810 -1.081 -1.714 1.00 28.11 336 ALA B C 1
ATOM 5896 O O . ALA B 1 342 ? 48.496 -1.715 -0.673 1.00 29.05 336 ALA B O 1
ATOM 5898 N N . TRP B 1 343 ? 47.935 -0.427 -2.486 1.00 27.70 337 TRP B N 1
ATOM 5899 C CA . TRP B 1 343 ? 46.514 -0.438 -2.179 1.00 26.70 337 TRP B CA 1
ATOM 5900 C C . TRP B 1 343 ? 45.967 -1.838 -2.150 1.00 26.57 337 TRP B C 1
ATOM 5901 O O . TRP B 1 343 ? 45.188 -2.156 -1.238 1.00 27.28 337 TRP B O 1
ATOM 5912 N N . THR B 1 344 ? 46.357 -2.681 -3.113 1.00 25.66 338 THR B N 1
ATOM 5913 C CA . THR B 1 344 ? 45.661 -3.955 -3.198 1.00 24.68 338 THR B CA 1
ATOM 5914 C C . THR B 1 344 ? 46.165 -4.971 -2.154 1.00 24.07 338 THR B C 1
ATOM 5915 O O . THR B 1 344 ? 45.349 -5.663 -1.541 1.00 23.29 338 THR B O 1
ATOM 5919 N N . ILE B 1 345 ? 47.473 -4.997 -1.897 1.00 23.37 339 ILE B N 1
ATOM 5920 C CA . ILE B 1 345 ? 48.031 -5.830 -0.814 1.00 23.20 339 ILE B CA 1
ATOM 5921 C C . ILE B 1 345 ? 47.464 -5.414 0.575 1.00 24.50 339 ILE B C 1
ATOM 5922 O O . ILE B 1 345 ? 47.094 -6.276 1.399 1.00 24.17 339 ILE B O 1
ATOM 5927 N N . GLY B 1 346 ? 47.438 -4.101 0.834 1.00 25.00 340 GLY B N 1
ATOM 5928 C CA . GLY B 1 346 ? 47.033 -3.558 2.135 1.00 24.42 340 GLY B CA 1
ATOM 5929 C C . GLY B 1 346 ? 45.578 -3.870 2.407 1.00 24.71 340 GLY B C 1
ATOM 5930 O O . GLY B 1 346 ? 45.234 -4.405 3.467 1.00 24.46 340 GLY B O 1
ATOM 5931 N N . THR B 1 347 ? 44.702 -3.558 1.451 1.00 24.51 341 THR B N 1
ATOM 5932 C CA . THR B 1 347 ? 43.283 -3.766 1.712 1.00 24.67 341 THR B CA 1
ATOM 5933 C C . THR B 1 347 ? 42.933 -5.241 1.777 1.00 24.23 341 THR B C 1
ATOM 5934 O O . THR B 1 347 ? 42.102 -5.636 2.560 1.00 26.12 341 THR B O 1
ATOM 5938 N N . ARG B 1 348 ? 43.595 -6.074 1.007 1.00 24.37 342 ARG B N 1
ATOM 5939 C CA . ARG B 1 348 ? 43.230 -7.489 0.995 1.00 24.07 342 ARG B CA 1
ATOM 5940 C C . ARG B 1 348 ? 43.709 -8.117 2.321 1.00 23.60 342 ARG B C 1
ATOM 5941 O O . ARG B 1 348 ? 43.171 -9.108 2.795 1.00 22.23 342 ARG B O 1
ATOM 5949 N N . ASN B 1 349 ? 44.705 -7.477 2.927 1.00 23.22 343 ASN B N 1
ATOM 5950 C CA . ASN B 1 349 ? 45.224 -7.943 4.179 1.00 22.57 343 ASN B CA 1
ATOM 5951 C C . ASN B 1 349 ? 44.192 -7.697 5.279 1.00 21.98 343 ASN B C 1
ATOM 5952 O O . ASN B 1 349 ? 43.854 -8.611 6.016 1.00 22.71 343 ASN B O 1
ATOM 5957 N N . VAL B 1 350 ? 43.654 -6.492 5.339 1.00 21.35 344 VAL B N 1
ATOM 5958 C CA . VAL B 1 350 ? 42.667 -6.153 6.345 1.00 21.73 344 VAL B CA 1
ATOM 5959 C C . VAL B 1 350 ? 41.515 -7.133 6.211 1.00 22.14 344 VAL B C 1
ATOM 5960 O O . VAL B 1 350 ? 41.002 -7.638 7.216 1.00 22.41 344 VAL B O 1
ATOM 5964 N N . ILE B 1 351 ? 41.134 -7.428 4.974 1.00 21.62 345 ILE B N 1
ATOM 5965 C CA . ILE B 1 351 ? 39.952 -8.215 4.759 1.00 21.44 345 ILE B CA 1
ATOM 5966 C C . ILE B 1 351 ? 40.193 -9.671 5.129 1.00 21.79 345 ILE B C 1
ATOM 5967 O O . ILE B 1 351 ? 39.320 -10.294 5.762 1.00 20.95 345 ILE B O 1
ATOM 5972 N N . LYS B 1 352 ? 41.367 -10.196 4.752 1.00 21.48 346 LYS B N 1
ATOM 5973 C CA . LYS B 1 352 ? 41.760 -11.542 5.158 1.00 22.27 346 LYS B CA 1
ATOM 5974 C C . LYS B 1 352 ? 41.696 -11.624 6.674 1.00 22.33 346 LYS B C 1
ATOM 5975 O O . LYS B 1 352 ? 41.175 -12.604 7.231 1.00 22.73 346 LYS B O 1
ATOM 5981 N N . ALA B 1 353 ? 42.193 -10.571 7.342 1.00 21.27 347 ALA B N 1
ATOM 5982 C CA . ALA B 1 353 ? 42.256 -10.585 8.788 1.00 20.10 347 ALA B CA 1
ATOM 5983 C C . ALA B 1 353 ? 40.874 -10.693 9.415 1.00 20.27 347 ALA B C 1
ATOM 5984 O O . ALA B 1 353 ? 40.679 -11.559 10.272 1.00 20.05 347 ALA B O 1
ATOM 5986 N N . LEU B 1 354 ? 39.921 -9.865 8.974 1.00 19.84 348 LEU B N 1
ATOM 5987 C CA . LEU B 1 354 ? 38.521 -10.063 9.355 1.00 20.07 348 LEU B CA 1
ATOM 5988 C C . LEU B 1 354 ? 38.092 -11.483 9.019 1.00 20.98 348 LEU B C 1
ATOM 5989 O O . LEU B 1 354 ? 37.498 -12.159 9.847 1.00 22.58 348 LEU B O 1
ATOM 5994 N N . LEU B 1 355 ? 38.428 -11.985 7.845 1.00 20.91 349 LEU B N 1
ATOM 5995 C CA . LEU B 1 355 ? 37.936 -13.290 7.531 1.00 20.90 349 LEU B CA 1
ATOM 5996 C C . LEU B 1 355 ? 38.405 -14.276 8.592 1.00 21.55 349 LEU B C 1
ATOM 5997 O O . LEU B 1 355 ? 37.614 -15.037 9.135 1.00 20.06 349 LEU B O 1
ATOM 6002 N N . PHE B 1 356 ? 39.713 -14.270 8.829 1.00 22.64 350 PHE B N 1
ATOM 6003 C CA . PHE B 1 356 ? 40.364 -15.208 9.740 1.00 23.31 350 PHE B CA 1
ATOM 6004 C C . PHE B 1 356 ? 39.660 -15.190 11.121 1.00 23.52 350 PHE B C 1
ATOM 6005 O O . PHE B 1 356 ? 39.411 -16.219 11.711 1.00 23.10 350 PHE B O 1
ATOM 6013 N N . ALA B 1 357 ? 39.300 -13.991 11.561 1.00 23.72 351 ALA B N 1
ATOM 6014 C CA . ALA B 1 357 ? 38.681 -13.748 12.811 1.00 24.30 351 ALA B CA 1
ATOM 6015 C C . ALA B 1 357 ? 37.229 -14.238 12.869 1.00 25.23 351 ALA B C 1
ATOM 6016 O O . ALA B 1 357 ? 36.702 -14.557 13.937 1.00 25.43 351 ALA B O 1
ATOM 6018 N N . MET B 1 358 ? 36.558 -14.221 11.735 1.00 25.67 352 MET B N 1
ATOM 6019 C CA . MET B 1 358 ? 35.196 -14.705 11.656 1.00 25.94 352 MET B CA 1
ATOM 6020 C C . MET B 1 358 ? 35.232 -16.221 11.692 1.00 25.79 352 MET B C 1
ATOM 6021 O O . MET B 1 358 ? 34.233 -16.855 12.000 1.00 27.54 352 MET B O 1
ATOM 6026 N N . LEU B 1 359 ? 36.387 -16.793 11.408 1.00 24.64 353 LEU B N 1
ATOM 6027 C CA . LEU B 1 359 ? 36.517 -18.224 11.310 1.00 24.84 353 LEU B CA 1
ATOM 6028 C C . LEU B 1 359 ? 37.267 -18.854 12.520 1.00 25.10 353 LEU B C 1
ATOM 6029 O O . LEU B 1 359 ? 38.023 -19.795 12.362 1.00 25.31 353 LEU B O 1
ATOM 6034 N N . ILE B 1 360 ? 37.017 -18.319 13.717 1.00 24.72 354 ILE B N 1
ATOM 6035 C CA . ILE B 1 360 ? 37.595 -18.754 14.963 1.00 23.96 354 ILE B CA 1
ATOM 6036 C C . ILE B 1 360 ? 36.462 -19.181 15.886 1.00 24.92 354 ILE B C 1
ATOM 6037 O O . ILE B 1 360 ? 35.427 -18.484 15.953 1.00 26.02 354 ILE B O 1
ATOM 6042 N N . PRO B 1 361 ? 36.626 -20.313 16.625 1.00 24.81 355 PRO B N 1
ATOM 6043 C CA . PRO B 1 361 ? 35.544 -20.750 17.531 1.00 23.70 355 PRO B CA 1
ATOM 6044 C C . PRO B 1 361 ? 35.458 -19.936 18.797 1.00 24.40 355 PRO B C 1
ATOM 6045 O O . PRO B 1 361 ? 35.802 -20.430 19.869 1.00 24.29 355 PRO B O 1
ATOM 6049 N N . HIS B 1 362 ? 34.963 -18.710 18.685 1.00 24.80 356 HIS B N 1
ATOM 6050 C CA . HIS B 1 362 ? 34.813 -17.802 19.837 1.00 26.27 356 HIS B CA 1
ATOM 6051 C C . HIS B 1 362 ? 34.100 -18.327 21.089 1.00 27.08 356 HIS B C 1
ATOM 6052 O O . HIS B 1 362 ? 34.594 -18.124 22.199 1.00 26.85 356 HIS B O 1
ATOM 6059 N N . LYS B 1 363 ? 32.951 -18.983 20.877 1.00 28.81 357 LYS B N 1
ATOM 6060 C CA . LYS B 1 363 ? 32.104 -19.563 21.935 1.00 30.30 357 LYS B CA 1
ATOM 6061 C C . LYS B 1 363 ? 32.899 -20.500 22.840 1.00 29.45 357 LYS B C 1
ATOM 6062 O O . LYS B 1 363 ? 32.916 -20.373 24.049 1.00 29.21 357 LYS B O 1
ATOM 6068 N N . GLN B 1 364 ? 33.600 -21.423 22.211 1.00 28.93 358 GLN B N 1
ATOM 6069 C CA . GLN B 1 364 ? 34.352 -22.409 22.916 1.00 29.28 358 GLN B CA 1
ATOM 6070 C C . GLN B 1 364 ? 35.600 -21.751 23.528 1.00 28.70 358 GLN B C 1
ATOM 6071 O O . GLN B 1 364 ? 35.981 -22.049 24.673 1.00 27.40 358 GLN B O 1
ATOM 6077 N N . LEU B 1 365 ? 36.212 -20.812 22.799 1.00 28.34 359 LEU B N 1
ATOM 6078 C CA . LEU B 1 365 ? 37.387 -20.134 23.354 1.00 27.48 359 LEU B CA 1
ATOM 6079 C C . LEU B 1 365 ? 37.001 -19.333 24.593 1.00 28.17 359 LEU B C 1
ATOM 6080 O O . LEU B 1 365 ? 37.732 -19.331 25.610 1.00 27.63 359 LEU B O 1
ATOM 6085 N N . LYS B 1 366 ? 35.842 -18.680 24.520 1.00 28.02 360 LYS B N 1
ATOM 6086 C CA . LYS B 1 366 ? 35.311 -17.993 25.672 1.00 29.16 360 LYS B CA 1
ATOM 6087 C C . LYS B 1 366 ? 35.057 -18.904 26.877 1.00 29.51 360 LYS B C 1
ATOM 6088 O O . LYS B 1 366 ? 35.587 -18.640 27.928 1.00 29.92 360 LYS B O 1
ATOM 6094 N N . GLU B 1 367 ? 34.284 -19.976 26.702 1.00 29.97 361 GLU B N 1
ATOM 6095 C CA . GLU B 1 367 ? 33.996 -20.927 27.758 1.00 30.99 361 GLU B CA 1
ATOM 6096 C C . GLU B 1 367 ? 35.267 -21.438 28.428 1.00 30.07 361 GLU B C 1
ATOM 6097 O O . GLU B 1 367 ? 35.321 -21.523 29.683 1.00 30.44 361 GLU B O 1
ATOM 6103 N N . TRP B 1 368 ? 36.289 -21.751 27.629 1.00 27.93 362 TRP B N 1
ATOM 6104 C CA . TRP B 1 368 ? 37.547 -22.171 28.216 1.00 27.50 362 TRP B CA 1
ATOM 6105 C C . TRP B 1 368 ? 38.183 -21.108 29.114 1.00 27.80 362 TRP B C 1
ATOM 6106 O O . TRP B 1 368 ? 38.636 -21.424 30.233 1.00 26.86 362 TRP B O 1
ATOM 6117 N N . GLN B 1 369 ? 38.151 -19.854 28.659 1.00 28.49 363 GLN B N 1
ATOM 6118 C CA . GLN B 1 369 ? 38.682 -18.751 29.454 1.00 29.80 363 GLN B CA 1
ATOM 6119 C C . GLN B 1 369 ? 37.920 -18.562 30.755 1.00 30.56 363 GLN B C 1
ATOM 6120 O O . GLN B 1 369 ? 38.547 -18.595 31.834 1.00 30.48 363 GLN B O 1
ATOM 6126 N N . GLU B 1 370 ? 36.599 -18.365 30.635 1.00 31.19 364 GLU B N 1
ATOM 6127 C CA . GLU B 1 370 ? 35.613 -18.522 31.738 1.00 32.75 364 GLU B CA 1
ATOM 6128 C C . GLU B 1 370 ? 35.894 -19.662 32.745 1.00 33.03 364 GLU B C 1
ATOM 6129 O O . GLU B 1 370 ? 35.962 -19.435 33.958 1.00 33.54 364 GLU B O 1
ATOM 6135 N N . THR B 1 371 ? 36.043 -20.869 32.218 1.00 32.78 365 THR B N 1
ATOM 6136 C CA . THR B 1 371 ? 36.283 -22.076 32.977 1.00 32.77 365 THR B CA 1
ATOM 6137 C C . THR B 1 371 ? 37.656 -22.197 33.624 1.00 32.38 365 THR B C 1
ATOM 6138 O O . THR B 1 371 ? 37.821 -22.963 34.589 1.00 32.20 365 THR B O 1
ATOM 6142 N N . GLY B 1 372 ? 38.652 -21.512 33.056 1.00 31.40 366 GLY B N 1
ATOM 6143 C CA . GLY B 1 372 ? 40.050 -21.640 33.527 1.00 29.63 366 GLY B CA 1
ATOM 6144 C C . GLY B 1 372 ? 40.912 -22.689 32.818 1.00 28.90 366 GLY B C 1
ATOM 6145 O O . GLY B 1 372 ? 41.964 -23.119 33.356 1.00 28.56 366 GLY B O 1
ATOM 6146 N N . ASP B 1 373 ? 40.471 -23.098 31.619 1.00 27.25 367 ASP B N 1
ATOM 6147 C CA . ASP B 1 373 ? 41.154 -24.116 30.833 1.00 25.44 367 ASP B CA 1
ATOM 6148 C C . ASP B 1 373 ? 42.049 -23.391 29.848 1.00 24.95 367 ASP B C 1
ATOM 6149 O O . ASP B 1 373 ? 41.771 -23.289 28.637 1.00 23.84 367 ASP B O 1
ATOM 6154 N N . TYR B 1 374 ? 43.134 -22.868 30.380 1.00 24.74 368 TYR B N 1
ATOM 6155 C CA . TYR B 1 374 ? 44.065 -22.131 29.553 1.00 24.65 368 TYR B CA 1
ATOM 6156 C C . TYR B 1 374 ? 44.844 -23.064 28.636 1.00 24.59 368 TYR B C 1
ATOM 6157 O O . TYR B 1 374 ? 45.342 -22.621 27.580 1.00 24.48 368 TYR B O 1
ATOM 6166 N N . THR B 1 375 ? 44.888 -24.355 28.990 1.00 24.01 369 THR B N 1
ATOM 6167 C CA . THR B 1 375 ? 45.532 -25.317 28.107 1.00 23.69 369 THR B CA 1
ATOM 6168 C C . THR B 1 375 ? 44.826 -25.395 26.767 1.00 24.70 369 THR B C 1
ATOM 6169 O O . THR B 1 375 ? 45.463 -25.327 25.705 1.00 24.51 369 THR B O 1
ATOM 6173 N N . ARG B 1 376 ? 43.510 -25.541 26.807 1.00 25.36 370 ARG B N 1
ATOM 6174 C CA . ARG B 1 376 ? 42.764 -25.645 25.596 1.00 26.72 370 ARG B CA 1
ATOM 6175 C C . ARG B 1 376 ? 42.663 -24.305 24.874 1.00 27.13 370 ARG B C 1
ATOM 6176 O O . ARG B 1 376 ? 42.739 -24.291 23.638 1.00 27.39 370 ARG B O 1
ATOM 6184 N N . ARG B 1 377 ? 42.500 -23.191 25.607 1.00 27.30 371 ARG B N 1
ATOM 6185 C CA . ARG B 1 377 ? 42.443 -21.844 24.971 1.00 26.64 371 ARG B CA 1
ATOM 6186 C C . ARG B 1 377 ? 43.725 -21.587 24.146 1.00 27.39 371 ARG B C 1
ATOM 6187 O O . ARG B 1 377 ? 43.660 -21.209 22.947 1.00 26.93 371 ARG B O 1
ATOM 6195 N N . LEU B 1 378 ? 44.889 -21.850 24.756 1.00 27.26 372 LEU B N 1
ATOM 6196 C CA . LEU B 1 378 ? 46.152 -21.816 23.991 1.00 26.37 372 LEU B CA 1
ATOM 6197 C C . LEU B 1 378 ? 46.229 -22.809 22.816 1.00 26.22 372 LEU B C 1
ATOM 6198 O O . LEU B 1 378 ? 46.548 -22.415 21.700 1.00 25.77 372 LEU B O 1
ATOM 6203 N N . ALA B 1 379 ? 45.963 -24.083 23.075 1.00 25.83 373 ALA B N 1
ATOM 6204 C CA . ALA B 1 379 ? 46.105 -25.111 22.055 1.00 25.62 373 ALA B CA 1
ATOM 6205 C C . ALA B 1 379 ? 45.310 -24.810 20.798 1.00 26.32 373 ALA B C 1
ATOM 6206 O O . ALA B 1 379 ? 45.838 -24.915 19.688 1.00 26.79 373 ALA B O 1
ATOM 6208 N N . VAL B 1 380 ? 44.031 -24.445 20.945 1.00 26.51 374 VAL B N 1
ATOM 6209 C CA . VAL B 1 380 ? 43.232 -24.204 19.744 1.00 25.77 374 VAL B CA 1
ATOM 6210 C C . VAL B 1 380 ? 43.419 -22.809 19.127 1.00 25.95 374 VAL B C 1
ATOM 6211 O O . VAL B 1 380 ? 43.332 -22.675 17.901 1.00 25.80 374 VAL B O 1
ATOM 6215 N N . LEU B 1 381 ? 43.719 -21.769 19.919 1.00 25.00 375 LEU B N 1
ATOM 6216 C CA . LEU B 1 381 ? 44.177 -20.565 19.223 1.00 25.04 375 LEU B CA 1
ATOM 6217 C C . LEU B 1 381 ? 45.352 -20.984 18.347 1.00 25.27 375 LEU B C 1
ATOM 6218 O O . LEU B 1 381 ? 45.401 -20.630 17.151 1.00 26.76 375 LEU B O 1
ATOM 6223 N N . GLU B 1 382 ? 46.275 -21.793 18.881 1.00 23.84 376 GLU B N 1
ATOM 6224 C CA . GLU B 1 382 ? 47.434 -22.155 18.061 1.00 23.37 376 GLU B CA 1
ATOM 6225 C C . GLU B 1 382 ? 47.081 -22.998 16.852 1.00 23.11 376 GLU B C 1
ATOM 6226 O O . GLU B 1 382 ? 47.612 -22.770 15.756 1.00 23.16 376 GLU B O 1
ATOM 6232 N N . GLU B 1 383 ? 46.195 -23.965 17.046 1.00 22.85 377 GLU B N 1
ATOM 6233 C CA . GLU B 1 383 ? 45.915 -24.911 15.974 1.00 23.06 377 GLU B CA 1
ATOM 6234 C C . GLU B 1 383 ? 45.188 -24.221 14.845 1.00 23.46 377 GLU B C 1
ATOM 6235 O O . GLU B 1 383 ? 45.391 -24.554 13.683 1.00 23.36 377 GLU B O 1
ATOM 6241 N N . PHE B 1 384 ? 44.370 -23.214 15.175 1.00 23.73 378 PHE B N 1
ATOM 6242 C CA . PHE B 1 384 ? 43.699 -22.457 14.130 1.00 23.41 378 PHE B CA 1
ATOM 6243 C C . PHE B 1 384 ? 44.617 -21.709 13.179 1.00 23.79 378 PHE B C 1
ATOM 6244 O O . PHE B 1 384 ? 44.239 -21.462 12.051 1.00 25.33 378 PHE B O 1
ATOM 6252 N N . LYS B 1 385 ? 45.834 -21.389 13.582 1.00 23.41 379 LYS B N 1
ATOM 6253 C CA . LYS B 1 385 ? 46.753 -20.785 12.637 1.00 23.13 379 LYS B CA 1
ATOM 6254 C C . LYS B 1 385 ? 47.064 -21.624 11.371 1.00 24.19 379 LYS B C 1
ATOM 6255 O O . LYS B 1 385 ? 47.508 -21.095 10.386 1.00 24.62 379 LYS B O 1
ATOM 6261 N N . THR B 1 386 ? 46.835 -22.925 11.368 1.00 25.43 380 THR B N 1
ATOM 6262 C CA . THR B 1 386 ? 47.100 -23.686 10.150 1.00 25.88 380 THR B CA 1
ATOM 6263 C C . THR B 1 386 ? 45.829 -24.266 9.476 1.00 26.22 380 THR B C 1
ATOM 6264 O O . THR B 1 386 ? 45.934 -25.113 8.595 1.00 25.91 380 THR B O 1
ATOM 6268 N N . TYR B 1 387 ? 44.646 -23.806 9.877 1.00 26.69 381 TYR B N 1
ATOM 6269 C CA . TYR B 1 387 ? 43.394 -24.2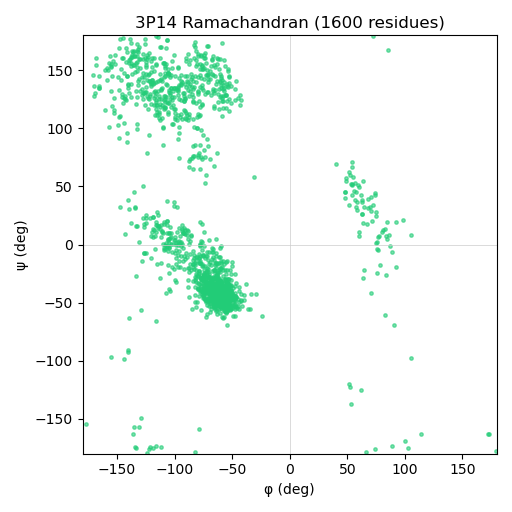52 9.254 1.00 27.16 381 TYR B CA 1
ATOM 6270 C C . TYR B 1 387 ? 43.258 -23.651 7.864 1.00 28.07 381 TYR B C 1
ATOM 6271 O O . TYR B 1 387 ? 43.821 -22.591 7.612 1.00 28.98 381 TYR B O 1
ATOM 6280 N N . PRO B 1 388 ? 42.477 -24.279 6.973 1.00 28.29 382 PRO B N 1
ATOM 6281 C CA . PRO B 1 388 ? 42.667 -23.950 5.544 1.00 28.04 382 PRO B CA 1
ATOM 6282 C C . PRO B 1 388 ? 42.038 -22.619 5.126 1.00 28.15 382 PRO B C 1
ATOM 6283 O O . PRO B 1 388 ? 41.101 -22.588 4.331 1.00 29.03 382 PRO B O 1
ATOM 6287 N N . LEU B 1 389 ? 42.551 -21.527 5.666 1.00 27.87 383 LEU B N 1
ATOM 6288 C CA . LEU B 1 389 ? 42.066 -20.174 5.364 1.00 27.11 383 LEU B CA 1
ATOM 6289 C C . LEU B 1 389 ? 42.165 -19.813 3.862 1.00 26.60 383 LEU B C 1
ATOM 6290 O O . LEU B 1 389 ? 41.300 -19.117 3.315 1.00 26.26 383 LEU B O 1
ATOM 6295 N N . GLY B 1 390 ? 43.233 -20.253 3.206 1.00 26.70 384 GLY B N 1
ATOM 6296 C CA . GLY B 1 390 ? 43.401 -20.004 1.768 1.00 27.21 384 GLY B CA 1
ATOM 6297 C C . GLY B 1 390 ? 42.177 -20.448 0.967 1.00 28.04 384 GLY B C 1
ATOM 6298 O O . GLY B 1 390 ? 41.611 -19.672 0.155 1.00 27.41 384 GLY B O 1
ATOM 6299 N N . ALA B 1 391 ? 41.753 -21.690 1.211 1.00 27.78 385 ALA B N 1
ATOM 6300 C CA . ALA B 1 391 ? 40.624 -22.209 0.503 1.00 28.83 385 ALA B CA 1
ATOM 6301 C C . ALA B 1 391 ? 39.398 -21.302 0.699 1.00 29.61 385 ALA B C 1
ATOM 6302 O O . ALA B 1 391 ? 38.631 -21.094 -0.270 1.00 30.43 385 ALA B O 1
ATOM 6304 N N . ILE B 1 392 ? 39.190 -20.739 1.893 1.00 29.55 386 ILE B N 1
ATOM 6305 C CA . ILE B 1 392 ? 37.992 -19.882 2.019 1.00 30.27 386 ILE B CA 1
ATOM 6306 C C . ILE B 1 392 ? 38.136 -18.511 1.317 1.00 30.77 386 ILE B C 1
ATOM 6307 O O . ILE B 1 392 ? 37.214 -18.007 0.675 1.00 31.71 386 ILE B O 1
ATOM 6312 N N . TRP B 1 393 ? 39.329 -17.946 1.408 1.00 30.49 387 TRP B N 1
ATOM 6313 C CA . TRP B 1 393 ? 39.644 -16.650 0.842 1.00 28.93 387 TRP B CA 1
ATOM 6314 C C . TRP B 1 393 ? 39.663 -16.740 -0.671 1.00 29.51 387 TRP B C 1
ATOM 6315 O O . TRP B 1 393 ? 39.264 -15.798 -1.375 1.00 29.51 387 TRP B O 1
ATOM 6326 N N . ASN B 1 394 ? 40.102 -17.878 -1.181 1.00 30.18 388 ASN B N 1
ATOM 6327 C CA . ASN B 1 394 ? 40.096 -18.074 -2.635 1.00 31.48 388 ASN B CA 1
ATOM 6328 C C . ASN B 1 394 ? 38.690 -18.092 -3.206 1.00 31.71 388 ASN B C 1
ATOM 6329 O O . ASN B 1 394 ? 38.371 -17.277 -4.072 1.00 32.27 388 ASN B O 1
ATOM 6334 N N . GLU B 1 395 ? 37.852 -18.978 -2.674 1.00 32.02 389 GLU B N 1
ATOM 6335 C CA . GLU B 1 395 ? 36.432 -18.998 -2.978 1.00 32.76 389 GLU B CA 1
ATOM 6336 C C . GLU B 1 395 ? 35.835 -17.607 -2.924 1.00 32.65 389 GLU B C 1
ATOM 6337 O O . GLU B 1 395 ? 35.251 -17.147 -3.916 1.00 33.48 389 GLU B O 1
ATOM 6343 N N . TYR B 1 396 ? 36.021 -16.929 -1.793 1.00 31.72 390 TYR B N 1
ATOM 6344 C CA . TYR B 1 396 ? 35.533 -15.564 -1.630 1.00 31.14 390 TYR B CA 1
ATOM 6345 C C . TYR B 1 396 ? 36.006 -14.584 -2.720 1.00 31.48 390 TYR B C 1
ATOM 6346 O O . TYR B 1 396 ? 35.225 -13.787 -3.231 1.00 31.33 390 TYR B O 1
ATOM 6355 N N . CYS B 1 397 ? 37.278 -14.637 -3.062 1.00 32.35 391 CYS B N 1
ATOM 6356 C CA . CYS B 1 397 ? 37.772 -13.823 -4.158 1.00 34.31 391 CYS B CA 1
ATOM 6357 C C . CYS B 1 397 ? 37.072 -14.090 -5.530 1.00 34.78 391 CYS B C 1
ATOM 6358 O O . CYS B 1 397 ? 36.723 -13.146 -6.241 1.00 34.50 391 CYS B O 1
ATOM 6361 N N . GLU B 1 398 ? 36.864 -15.378 -5.855 1.00 35.54 392 GLU B N 1
ATOM 6362 C CA . GLU B 1 398 ? 36.135 -15.842 -7.033 1.00 35.93 392 GLU B CA 1
ATOM 6363 C C . GLU B 1 398 ? 34.722 -15.254 -7.033 1.00 35.18 392 GLU B C 1
ATOM 6364 O O . GLU B 1 398 ? 34.317 -14.599 -7.997 1.00 34.39 392 GLU B O 1
ATOM 6370 N N . ARG B 1 399 ? 33.989 -15.502 -5.941 1.00 34.53 393 ARG B N 1
ATOM 6371 C CA . ARG B 1 399 ? 32.612 -15.045 -5.767 1.00 34.24 393 ARG B CA 1
ATOM 6372 C C . ARG B 1 399 ? 32.515 -13.527 -5.897 1.00 34.47 393 ARG B C 1
ATOM 6373 O O . ARG B 1 399 ? 31.534 -13.017 -6.365 1.00 33.81 393 ARG B O 1
ATOM 6381 N N . MET B 1 400 ? 33.557 -12.814 -5.479 1.00 35.28 394 MET B N 1
ATOM 6382 C CA . MET B 1 400 ? 33.513 -11.368 -5.424 1.00 35.77 394 MET B CA 1
ATOM 6383 C C . MET B 1 400 ? 34.117 -10.766 -6.692 1.00 36.15 394 MET B C 1
ATOM 6384 O O . MET B 1 400 ? 34.325 -9.568 -6.790 1.00 35.33 394 MET B O 1
ATOM 6389 N N . ASN B 1 401 ? 34.415 -11.635 -7.648 1.00 37.51 395 ASN B N 1
ATOM 6390 C CA . ASN B 1 401 ? 34.842 -11.241 -9.001 1.00 38.97 395 ASN B CA 1
ATOM 6391 C C . ASN B 1 401 ? 36.157 -10.450 -9.063 1.00 38.34 395 ASN B C 1
ATOM 6392 O O . ASN B 1 401 ? 36.315 -9.543 -9.892 1.00 38.11 395 ASN B O 1
ATOM 6397 N N . VAL B 1 402 ? 37.096 -10.828 -8.188 1.00 37.46 396 VAL B N 1
ATOM 6398 C CA . VAL B 1 402 ? 38.465 -10.315 -8.200 1.00 36.81 396 VAL B CA 1
ATOM 6399 C C . VAL B 1 402 ? 39.444 -11.495 -8.421 1.00 37.12 396 VAL B C 1
ATOM 6400 O O . VAL B 1 402 ? 39.076 -12.658 -8.210 1.00 37.69 396 VAL B O 1
ATOM 6404 N N . PRO B 1 403 ? 40.683 -11.220 -8.861 1.00 37.02 397 PRO B N 1
ATOM 6405 C CA . PRO B 1 403 ? 41.628 -12.309 -9.092 1.00 37.27 397 PRO B CA 1
ATOM 6406 C C . PRO B 1 403 ? 42.035 -13.033 -7.815 1.00 38.27 397 PRO B C 1
ATOM 6407 O O . PRO B 1 403 ? 42.152 -12.404 -6.747 1.00 38.93 397 PRO B O 1
ATOM 6411 N N . ILE B 1 404 ? 42.272 -14.333 -7.919 1.00 37.92 398 ILE B N 1
ATOM 6412 C CA . ILE B 1 404 ? 42.643 -15.121 -6.752 1.00 37.96 398 ILE B CA 1
ATOM 6413 C C . ILE B 1 404 ? 44.181 -15.156 -6.575 1.00 38.93 398 ILE B C 1
ATOM 6414 O O . ILE B 1 404 ? 44.926 -14.933 -7.544 1.00 39.03 398 ILE B O 1
ATOM 6419 N N . LYS B 1 405 ? 44.659 -15.440 -5.355 1.00 39.39 399 LYS B N 1
ATOM 6420 C CA . LYS B 1 405 ? 46.101 -15.616 -5.115 1.00 40.06 399 LYS B CA 1
ATOM 6421 C C . LYS B 1 405 ? 46.955 -14.423 -5.622 1.00 40.19 399 LYS B C 1
ATOM 6422 O O . LYS B 1 405 ? 46.580 -13.260 -5.432 1.00 38.62 399 LYS B O 1
ATOM 6428 N N . GLU B 1 406 ? 48.088 -14.723 -6.271 1.00 41.18 400 GLU B N 1
ATOM 6429 C CA . GLU B 1 406 ? 48.936 -13.689 -6.896 1.00 41.93 400 GLU B CA 1
ATOM 6430 C C . GLU B 1 406 ? 48.374 -13.138 -8.195 1.00 41.82 400 GLU B C 1
ATOM 6431 O O . GLU B 1 406 ? 48.909 -12.165 -8.707 1.00 42.60 400 GLU B O 1
ATOM 6437 N N . GLU B 1 407 ? 47.318 -13.743 -8.724 1.00 41.18 401 GLU B N 1
ATOM 6438 C CA . GLU B 1 407 ? 46.850 -13.400 -10.063 1.00 41.77 401 GLU B CA 1
ATOM 6439 C C . GLU B 1 407 ? 46.411 -11.957 -10.286 1.00 40.56 401 GLU B C 1
ATOM 6440 O O . GLU B 1 407 ? 46.200 -11.553 -11.431 1.00 41.22 401 GLU B O 1
ATOM 6446 N N . TRP B 1 408 ? 46.274 -11.170 -9.227 1.00 38.22 402 TRP B N 1
ATOM 6447 C CA . TRP B 1 408 ? 45.910 -9.783 -9.416 1.00 36.41 402 TRP B CA 1
ATOM 6448 C C . TRP B 1 408 ? 47.154 -9.005 -9.862 1.00 36.04 402 TRP B C 1
ATOM 6449 O O . TRP B 1 408 ? 47.053 -7.898 -10.366 1.00 35.62 402 TRP B O 1
ATOM 6460 N N . LEU B 1 409 ? 48.328 -9.591 -9.679 1.00 36.04 403 LEU B N 1
ATOM 6461 C CA . LEU B 1 409 ? 49.593 -8.951 -10.052 1.00 36.58 403 LEU B CA 1
ATOM 6462 C C . LEU B 1 409 ? 49.811 -8.882 -11.577 1.00 37.11 403 LEU B C 1
ATOM 6463 O O . LEU B 1 409 ? 50.542 -8.029 -12.062 1.00 36.19 403 LEU B O 1
ATOM 6468 N N . LYS B 1 410 ? 49.202 -9.800 -12.326 1.00 38.57 404 LYS B N 1
ATOM 6469 C CA . LYS B 1 410 ? 49.150 -9.676 -13.801 1.00 39.58 404 LYS B CA 1
ATOM 6470 C C . LYS B 1 410 ? 48.376 -8.435 -14.244 1.00 38.94 404 LYS B C 1
ATOM 6471 O O . LYS B 1 410 ? 48.814 -7.710 -15.128 1.00 38.91 404 LYS B O 1
ATOM 6477 N N . GLU B 1 411 ? 47.247 -8.183 -13.606 1.00 39.01 405 GLU B N 1
ATOM 6478 C CA . GLU B 1 411 ? 46.444 -7.007 -13.886 1.00 39.66 405 GLU B CA 1
ATOM 6479 C C . GLU B 1 411 ? 47.228 -5.721 -13.706 1.00 40.08 405 GLU B C 1
ATOM 6480 O O . GLU B 1 411 ? 47.207 -4.851 -14.562 1.00 41.47 405 GLU B O 1
ATOM 6486 N N . ILE B 1 412 ? 47.964 -5.627 -12.617 1.00 39.89 406 ILE B N 1
ATOM 6487 C CA . ILE B 1 412 ? 48.783 -4.486 -12.363 1.00 39.70 406 ILE B CA 1
ATOM 6488 C C . ILE B 1 412 ? 49.928 -4.304 -13.358 1.00 40.14 406 ILE B C 1
ATOM 6489 O O . ILE B 1 412 ? 50.126 -3.191 -13.833 1.00 40.31 406 ILE B O 1
ATOM 6494 N N . ALA B 1 413 ? 50.690 -5.349 -13.664 1.00 40.47 407 ALA B N 1
ATOM 6495 C CA . ALA B 1 413 ? 51.676 -5.247 -14.782 1.00 41.62 407 ALA B CA 1
ATOM 6496 C C . ALA B 1 413 ? 51.029 -4.682 -16.086 1.00 41.90 407 ALA B C 1
ATOM 6497 O O . ALA B 1 413 ? 51.487 -3.668 -16.638 1.00 41.95 407 ALA B O 1
ATOM 6499 N N . ILE B 1 414 ? 49.945 -5.313 -16.537 1.00 41.53 408 ILE B N 1
ATOM 6500 C CA . ILE B 1 414 ? 49.192 -4.794 -17.660 1.00 41.68 408 ILE B CA 1
ATOM 6501 C C . ILE B 1 414 ? 48.998 -3.280 -17.487 1.00 41.34 408 ILE B C 1
ATOM 6502 O O . ILE B 1 414 ? 49.347 -2.496 -18.372 1.00 40.98 408 ILE B O 1
ATOM 6507 N N . TYR B 1 415 ? 48.476 -2.882 -16.329 1.00 41.36 409 TYR B N 1
ATOM 6508 C CA . TYR B 1 415 ? 48.121 -1.497 -16.060 1.00 40.97 409 TYR B CA 1
ATOM 6509 C C . TYR B 1 415 ? 49.337 -0.568 -16.025 1.00 42.66 409 TYR B C 1
ATOM 6510 O O . TYR B 1 415 ? 49.238 0.590 -16.360 1.00 42.25 409 TYR B O 1
ATOM 6519 N N . GLU B 1 416 ? 50.495 -1.101 -15.644 1.00 45.65 410 GLU B N 1
ATOM 6520 C CA . GLU B 1 416 ? 51.745 -0.350 -15.610 1.00 48.35 410 GLU B CA 1
ATOM 6521 C C . GLU B 1 416 ? 52.252 -0.018 -17.024 1.00 50.15 410 GLU B C 1
ATOM 6522 O O . GLU B 1 416 ? 52.625 1.126 -17.286 1.00 49.95 410 GLU B O 1
ATOM 6528 N N . LYS B 1 417 ? 52.288 -1.018 -17.913 1.00 52.91 411 LYS B N 1
ATOM 6529 C CA . LYS B 1 417 ? 52.621 -0.820 -19.335 1.00 55.84 411 LYS B CA 1
ATOM 6530 C C . LYS B 1 417 ? 51.654 0.168 -19.951 1.00 57.01 411 LYS B C 1
ATOM 6531 O O . LYS B 1 417 ? 52.035 1.255 -20.356 1.00 57.32 411 LYS B O 1
ATOM 6537 N N . GLU B 1 418 ? 50.387 -0.207 -19.982 1.00 58.86 412 GLU B N 1
ATOM 6538 C CA . GLU B 1 418 ? 49.410 0.499 -20.792 1.00 61.31 412 GLU B CA 1
ATOM 6539 C C . GLU B 1 418 ? 49.097 1.927 -20.337 1.00 62.18 412 GLU B C 1
ATOM 6540 O O . GLU B 1 418 ? 48.649 2.756 -21.131 1.00 62.23 412 GLU B O 1
ATOM 6546 N N . VAL B 1 419 ? 49.337 2.222 -19.068 1.00 63.38 413 VAL B N 1
ATOM 6547 C CA . VAL B 1 419 ? 48.959 3.522 -18.557 1.00 64.55 413 VAL B CA 1
ATOM 6548 C C . VAL B 1 419 ? 50.076 4.210 -17.827 1.00 65.17 413 VAL B C 1
ATOM 6549 O O . VAL B 1 419 ? 50.442 5.332 -18.167 1.00 65.50 413 VAL B O 1
ATOM 6553 N N . LEU B 1 420 ? 50.608 3.533 -16.819 1.00 66.24 414 LEU B N 1
ATOM 6554 C CA . LEU B 1 420 ? 51.576 4.137 -15.906 1.00 67.22 414 LEU B CA 1
ATOM 6555 C C . LEU B 1 420 ? 52.924 4.525 -16.573 1.00 67.90 414 LEU B C 1
ATOM 6556 O O . LEU B 1 420 ? 53.443 5.612 -16.301 1.00 67.98 414 LEU B O 1
ATOM 6561 N N . LEU B 1 421 ? 53.463 3.657 -17.434 1.00 68.64 415 LEU B N 1
ATOM 6562 C CA . LEU B 1 421 ? 54.608 3.972 -18.306 1.00 69.66 415 LEU B CA 1
ATOM 6563 C C . LEU B 1 421 ? 54.349 5.215 -19.216 1.00 69.98 415 LEU B C 1
ATOM 6564 O O . LEU B 1 421 ? 55.262 6.036 -19.418 1.00 70.16 415 LEU B O 1
ATOM 6569 N N . GLN B 1 422 ? 53.115 5.358 -19.731 1.00 69.94 416 GLN B N 1
ATOM 6570 C CA . GLN B 1 422 ? 52.706 6.466 -20.656 1.00 70.00 416 GLN B CA 1
ATOM 6571 C C . GLN B 1 422 ? 52.441 7.840 -19.989 1.00 69.85 416 GLN B C 1
ATOM 6572 O O . GLN B 1 422 ? 51.763 8.715 -20.558 1.00 69.84 416 GLN B O 1
ATOM 6578 N N . ARG B 1 423 ? 52.968 8.008 -18.776 1.00 69.03 417 ARG B N 1
ATOM 6579 C CA . ARG B 1 423 ? 52.855 9.241 -18.036 1.00 67.71 417 ARG B CA 1
ATOM 6580 C C . ARG B 1 423 ? 54.267 9.819 -17.946 1.00 67.80 417 ARG B C 1
ATOM 6581 O O . ARG B 1 423 ? 54.488 10.982 -18.272 1.00 67.83 417 ARG B O 1
ATOM 6589 N N . MET C 1 9 ? -42.990 -37.048 2.684 1.00 78.92 3 MET C N 1
ATOM 6590 C CA . MET C 1 9 ? -42.111 -35.901 3.063 1.00 79.08 3 MET C CA 1
ATOM 6591 C C . MET C 1 9 ? -40.857 -35.785 2.170 1.00 78.33 3 MET C C 1
ATOM 6592 O O . MET C 1 9 ? -40.586 -34.694 1.652 1.00 78.42 3 MET C O 1
ATOM 6597 N N . LYS C 1 10 ? -40.126 -36.905 1.990 1.00 76.93 4 LYS C N 1
ATOM 6598 C CA . LYS C 1 10 ? -38.784 -36.971 1.304 1.00 75.44 4 LYS C CA 1
ATOM 6599 C C . LYS C 1 10 ? -38.662 -36.306 -0.090 1.00 73.56 4 LYS C C 1
ATOM 6600 O O . LYS C 1 10 ? -37.551 -36.128 -0.601 1.00 73.45 4 LYS C O 1
ATOM 6606 N N . SER C 1 11 ? -39.790 -35.994 -0.721 1.00 71.10 5 SER C N 1
ATOM 6607 C CA . SER C 1 11 ? -39.770 -35.182 -1.928 1.00 68.47 5 SER C CA 1
ATOM 6608 C C . SER C 1 11 ? -39.299 -33.795 -1.521 1.00 66.09 5 SER C C 1
ATOM 6609 O O . SER C 1 11 ? -38.565 -33.142 -2.266 1.00 65.83 5 SER C O 1
ATOM 6612 N N . GLN C 1 12 ? -39.708 -33.354 -0.330 1.00 63.07 6 GLN C N 1
ATOM 6613 C CA . GLN C 1 12 ? -39.280 -32.043 0.163 1.00 60.45 6 GLN C CA 1
ATOM 6614 C C . GLN C 1 12 ? -37.763 -31.912 0.122 1.00 57.45 6 GLN C C 1
ATOM 6615 O O . GLN C 1 12 ? -37.246 -30.941 -0.438 1.00 57.36 6 GLN C O 1
ATOM 6621 N N . PHE C 1 13 ? -37.073 -32.920 0.644 1.00 53.80 7 PHE C N 1
ATOM 6622 C CA . PHE C 1 13 ? -35.643 -33.009 0.500 1.00 50.67 7 PHE C CA 1
ATOM 6623 C C . PHE C 1 13 ? -35.181 -33.004 -0.975 1.00 50.54 7 PHE C C 1
ATOM 6624 O O . PHE C 1 13 ? -34.212 -32.322 -1.323 1.00 50.28 7 PHE C O 1
ATOM 6632 N N . GLU C 1 14 ? -35.851 -33.763 -1.841 1.00 49.68 8 GLU C N 1
ATOM 6633 C CA . GLU C 1 14 ? -35.419 -33.822 -3.236 1.00 48.67 8 GLU C CA 1
ATOM 6634 C C . GLU C 1 14 ? -35.653 -32.469 -3.896 1.00 47.59 8 GLU C C 1
ATOM 6635 O O . GLU C 1 14 ? -34.835 -32.007 -4.674 1.00 46.56 8 GLU C O 1
ATOM 6641 N N . ARG C 1 15 ? -36.765 -31.839 -3.550 1.00 46.90 9 ARG C N 1
ATOM 6642 C CA . ARG C 1 15 ? -37.113 -30.552 -4.114 1.00 47.09 9 ARG C CA 1
ATOM 6643 C C . ARG C 1 15 ? -36.175 -29.479 -3.590 1.00 45.71 9 ARG C C 1
ATOM 6644 O O . ARG C 1 15 ? -35.717 -28.619 -4.361 1.00 45.68 9 ARG C O 1
ATOM 6652 N N . ALA C 1 16 ? -35.848 -29.569 -2.299 1.00 44.01 10 ALA C N 1
ATOM 6653 C CA . ALA C 1 16 ? -34.941 -28.625 -1.656 1.00 42.73 10 ALA C CA 1
ATOM 6654 C C . ALA C 1 16 ? -33.562 -28.636 -2.284 1.00 42.00 10 ALA C C 1
ATOM 6655 O O . ALA C 1 16 ? -32.927 -27.604 -2.406 1.00 41.84 10 ALA C O 1
ATOM 6657 N N . LYS C 1 17 ? -33.116 -29.815 -2.679 1.00 40.83 11 LYS C N 1
ATOM 6658 C CA . LYS C 1 17 ? -31.798 -30.057 -3.199 1.00 40.41 11 LYS C CA 1
ATOM 6659 C C . LYS C 1 17 ? -31.647 -29.451 -4.620 1.00 40.64 11 LYS C C 1
ATOM 6660 O O . LYS C 1 17 ? -30.602 -28.859 -4.963 1.00 39.46 11 LYS C O 1
ATOM 6666 N N . ILE C 1 18 ? -32.693 -29.579 -5.446 1.00 40.40 12 ILE C N 1
ATOM 6667 C CA . ILE C 1 18 ? -32.646 -28.959 -6.768 1.00 40.71 12 ILE C CA 1
ATOM 6668 C C . ILE C 1 18 ? -32.591 -27.418 -6.665 1.00 40.37 12 ILE C C 1
ATOM 6669 O O . ILE C 1 18 ? -31.924 -26.790 -7.497 1.00 41.33 12 ILE C O 1
ATOM 6674 N N . GLU C 1 19 ? -33.248 -26.823 -5.653 1.00 38.24 13 GLU C N 1
ATOM 6675 C CA . GLU C 1 19 ? -33.113 -25.387 -5.409 1.00 37.02 13 GLU C CA 1
ATOM 6676 C C . GLU C 1 19 ? -31.653 -25.020 -5.076 1.00 35.41 13 GLU C C 1
ATOM 6677 O O . GLU C 1 19 ? -31.095 -24.109 -5.674 1.00 35.73 13 GLU C O 1
ATOM 6683 N N . TYR C 1 20 ? -31.012 -25.739 -4.178 1.00 32.94 14 TYR C N 1
ATOM 6684 C CA . TYR C 1 20 ? -29.647 -25.401 -3.891 1.00 32.37 14 TYR C CA 1
ATOM 6685 C C . TYR C 1 20 ? -28.715 -25.719 -5.085 1.00 32.85 14 TYR C C 1
ATOM 6686 O O . TYR C 1 20 ? -27.731 -24.979 -5.405 1.00 32.51 14 TYR C O 1
ATOM 6695 N N . GLY C 1 21 ? -29.039 -26.827 -5.749 1.00 32.99 15 GLY C N 1
ATOM 6696 C CA . GLY C 1 21 ? -28.312 -27.276 -6.924 1.00 31.54 15 GLY C CA 1
ATOM 6697 C C . GLY C 1 21 ? -28.365 -26.337 -8.107 1.00 30.60 15 GLY C C 1
ATOM 6698 O O . GLY C 1 21 ? -27.434 -26.353 -8.898 1.00 29.95 15 GLY C O 1
ATOM 6699 N N . GLN C 1 22 ? -29.426 -25.529 -8.240 1.00 29.88 16 GLN C N 1
ATOM 6700 C CA . GLN C 1 22 ? -29.464 -24.493 -9.308 1.00 30.38 16 GLN C CA 1
ATOM 6701 C C . GLN C 1 22 ? -28.314 -23.461 -9.217 1.00 30.18 16 GLN C C 1
ATOM 6702 O O . GLN C 1 22 ? -28.040 -22.718 -10.176 1.00 30.29 16 GLN C O 1
ATOM 6708 N N . TRP C 1 23 ? -27.637 -23.451 -8.065 1.00 30.07 17 TRP C N 1
ATOM 6709 C CA . TRP C 1 23 ? -26.535 -22.546 -7.743 1.00 29.44 17 TRP C CA 1
ATOM 6710 C C . TRP C 1 23 ? -25.246 -23.325 -7.787 1.00 29.90 17 TRP C C 1
ATOM 6711 O O . TRP C 1 23 ? -24.192 -22.743 -7.537 1.00 30.02 17 TRP C O 1
ATOM 6722 N N . GLY C 1 24 ? -25.330 -24.632 -8.058 1.00 29.70 18 GLY C N 1
ATOM 6723 C CA . GLY C 1 24 ? -24.187 -25.507 -7.931 1.00 30.46 18 GLY C CA 1
ATOM 6724 C C . GLY C 1 24 ? -23.787 -25.735 -6.483 1.00 32.56 18 GLY C C 1
ATOM 6725 O O . GLY C 1 24 ? -22.618 -25.953 -6.199 1.00 33.94 18 GLY C O 1
ATOM 6726 N N . ILE C 1 25 ? -24.738 -25.664 -5.549 1.00 33.49 19 ILE C N 1
ATOM 6727 C CA . ILE C 1 25 ? -24.499 -26.076 -4.169 1.00 33.40 19 ILE C CA 1
ATOM 6728 C C . ILE C 1 25 ? -24.874 -27.556 -4.066 1.00 33.58 19 ILE C C 1
ATOM 6729 O O . ILE C 1 25 ? -26.065 -27.918 -4.078 1.00 34.61 19 ILE C O 1
ATOM 6734 N N . ASP C 1 26 ? -23.855 -28.393 -3.927 1.00 33.38 20 ASP C N 1
ATOM 6735 C CA . ASP C 1 26 ? -23.982 -29.824 -3.728 1.00 32.04 20 ASP C CA 1
ATOM 6736 C C . ASP C 1 26 ? -24.371 -30.131 -2.295 1.00 31.51 20 ASP C C 1
ATOM 6737 O O . ASP C 1 26 ? -23.490 -30.207 -1.427 1.00 31.01 20 ASP C O 1
ATOM 6742 N N . VAL C 1 27 ? -25.652 -30.367 -2.021 1.00 30.60 21 VAL C N 1
ATOM 6743 C CA . VAL C 1 27 ? -26.004 -30.726 -0.661 1.00 30.53 21 VAL C CA 1
ATOM 6744 C C . VAL C 1 27 ? -25.437 -32.076 -0.179 1.00 32.29 21 VAL C C 1
ATOM 6745 O O . VAL C 1 27 ? -25.174 -32.264 1.038 1.00 33.40 21 VAL C O 1
ATOM 6749 N N . GLU C 1 28 ? -25.204 -33.015 -1.102 1.00 32.21 22 GLU C N 1
ATOM 6750 C CA . GLU C 1 28 ? -24.664 -34.299 -0.676 1.00 31.72 22 GLU C CA 1
ATOM 6751 C C . GLU C 1 28 ? -23.259 -34.120 -0.174 1.00 32.07 22 GLU C C 1
ATOM 6752 O O . GLU C 1 28 ? -22.883 -34.736 0.810 1.00 33.08 22 GLU C O 1
ATOM 6758 N N . GLU C 1 29 ? -22.478 -33.270 -0.820 1.00 32.64 23 GLU C N 1
ATOM 6759 C CA . GLU C 1 29 ? -21.125 -33.005 -0.323 1.00 33.58 23 GLU C CA 1
ATOM 6760 C C . GLU C 1 29 ? -21.155 -32.289 1.031 1.00 33.29 23 GLU C C 1
ATOM 6761 O O . GLU C 1 29 ? -20.290 -32.539 1.895 1.00 33.33 23 GLU C O 1
ATOM 6767 N N . ALA C 1 30 ? -22.168 -31.433 1.230 1.00 33.35 24 ALA C N 1
ATOM 6768 C CA . ALA C 1 30 ? -22.280 -30.664 2.475 1.00 33.37 24 ALA C CA 1
ATOM 6769 C C . ALA C 1 30 ? -22.573 -31.591 3.672 1.00 33.79 24 ALA C C 1
ATOM 6770 O O . ALA C 1 30 ? -21.884 -31.491 4.722 1.00 34.28 24 ALA C O 1
ATOM 6772 N N . LEU C 1 31 ? -23.558 -32.488 3.510 1.00 33.07 25 LEU C N 1
ATOM 6773 C CA . LEU C 1 31 ? -23.880 -33.452 4.550 1.00 33.05 25 LEU C CA 1
ATOM 6774 C C . LEU C 1 31 ? -22.695 -34.359 4.824 1.00 33.79 25 LEU C C 1
ATOM 6775 O O . LEU C 1 31 ? -22.307 -34.517 5.969 1.00 33.57 25 LEU C O 1
ATOM 6780 N N . GLU C 1 32 ? -22.086 -34.921 3.781 1.00 35.02 26 GLU C N 1
ATOM 6781 C CA . GLU C 1 32 ? -20.820 -35.670 3.946 1.00 36.11 26 GLU C CA 1
ATOM 6782 C C . GLU C 1 32 ? -19.823 -34.889 4.766 1.00 35.22 26 GLU C C 1
ATOM 6783 O O . GLU C 1 32 ? -19.225 -35.437 5.701 1.00 34.66 26 GLU C O 1
ATOM 6789 N N . ARG C 1 33 ? -19.648 -33.613 4.410 1.00 34.19 27 ARG C N 1
ATOM 6790 C CA . ARG C 1 33 ? -18.717 -32.760 5.158 1.00 34.02 27 ARG C CA 1
ATOM 6791 C C . ARG C 1 33 ? -19.171 -32.452 6.586 1.00 32.41 27 ARG C C 1
ATOM 6792 O O . ARG C 1 33 ? -18.376 -32.482 7.499 1.00 31.97 27 ARG C O 1
ATOM 6800 N N . LEU C 1 34 ? -20.451 -32.163 6.770 1.00 32.00 28 LEU C N 1
ATOM 6801 C CA . LEU C 1 34 ? -20.975 -31.766 8.073 1.00 31.60 28 LEU C CA 1
ATOM 6802 C C . LEU C 1 34 ? -20.842 -32.900 9.096 1.00 32.20 28 LEU C C 1
ATOM 6803 O O . LEU C 1 34 ? -20.539 -32.671 10.265 1.00 32.21 28 LEU C O 1
ATOM 6808 N N . LYS C 1 35 ? -21.050 -34.118 8.602 1.00 32.54 29 LYS C N 1
ATOM 6809 C CA . LYS C 1 35 ? -21.045 -35.366 9.342 1.00 33.15 29 LYS C CA 1
ATOM 6810 C C . LYS C 1 35 ? -19.828 -35.434 10.226 1.00 33.36 29 LYS C C 1
ATOM 6811 O O . LYS C 1 35 ? -19.887 -35.980 11.343 1.00 33.01 29 LYS C O 1
ATOM 6817 N N . GLN C 1 36 ? -18.727 -34.880 9.717 1.00 33.11 30 GLN C N 1
ATOM 6818 C CA . GLN C 1 36 ? -17.445 -35.025 10.362 1.00 33.83 30 GLN C CA 1
ATOM 6819 C C . GLN C 1 36 ? -17.015 -33.894 11.259 1.00 32.71 30 GLN C C 1
ATOM 6820 O O . GLN C 1 36 ? -16.010 -34.025 11.942 1.00 34.02 30 GLN C O 1
ATOM 6826 N N . VAL C 1 37 ? -17.722 -32.774 11.280 1.00 30.21 31 VAL C N 1
ATOM 6827 C CA . VAL C 1 37 ? -17.298 -31.736 12.201 1.00 27.45 31 VAL C CA 1
ATOM 6828 C C . VAL C 1 37 ? -17.703 -32.082 13.653 1.00 26.72 31 VAL C C 1
ATOM 6829 O O . VAL C 1 37 ? -18.892 -32.262 13.954 1.00 27.05 31 VAL C O 1
ATOM 6833 N N . PRO C 1 38 ? -16.723 -32.205 14.552 1.00 25.56 32 PRO C N 1
ATOM 6834 C CA . PRO C 1 38 ? -17.079 -32.470 15.951 1.00 24.65 32 PRO C CA 1
ATOM 6835 C C . PRO C 1 38 ? -17.235 -31.167 16.723 1.00 24.61 32 PRO C C 1
ATOM 6836 O O . PRO C 1 38 ? -16.489 -30.208 16.469 1.00 23.23 32 PRO C O 1
ATOM 6840 N N . ILE C 1 39 ? -18.189 -31.166 17.662 1.00 24.21 33 ILE C N 1
ATOM 6841 C CA . ILE C 1 39 ? -18.411 -30.055 18.577 1.00 24.34 33 ILE C CA 1
ATOM 6842 C C . ILE C 1 39 ? -18.080 -30.472 20.029 1.00 24.78 33 ILE C C 1
ATOM 6843 O O . ILE C 1 39 ? -18.642 -31.434 20.526 1.00 25.53 33 ILE C O 1
ATOM 6848 N N . SER C 1 40 ? -17.200 -29.750 20.720 1.00 24.25 34 SER C N 1
ATOM 6849 C CA . SER C 1 40 ? -16.800 -30.166 22.071 1.00 23.94 34 SER C CA 1
ATOM 6850 C C . SER C 1 40 ? -17.796 -29.683 23.112 1.00 24.15 34 SER C C 1
ATOM 6851 O O . SER C 1 40 ? -17.867 -28.475 23.425 1.00 23.87 34 SER C O 1
ATOM 6854 N N . ILE C 1 41 ? -18.573 -30.600 23.670 1.00 23.65 35 ILE C N 1
ATOM 6855 C CA . ILE C 1 41 ? -19.574 -30.156 24.606 1.00 23.40 35 ILE C CA 1
ATOM 6856 C C . ILE C 1 41 ? -19.139 -30.263 26.095 1.00 23.55 35 ILE C C 1
ATOM 6857 O O . ILE C 1 41 ? -18.271 -31.070 26.497 1.00 23.05 35 ILE C O 1
ATOM 6862 N N . HIS C 1 42 ? -19.705 -29.386 26.901 1.00 23.36 36 HIS C N 1
ATOM 6863 C CA . HIS C 1 42 ? -19.049 -29.031 28.149 1.00 24.27 36 HIS C CA 1
ATOM 6864 C C . HIS C 1 42 ? -19.790 -29.754 29.224 1.00 23.80 36 HIS C C 1
ATOM 6865 O O . HIS C 1 42 ? -21.029 -29.804 29.204 1.00 24.35 36 HIS C O 1
ATOM 6872 N N . CYS C 1 43 ? -19.048 -30.368 30.131 1.00 23.26 37 CYS C N 1
ATOM 6873 C CA . CYS C 1 43 ? -19.690 -31.276 31.095 1.00 22.60 37 CYS C CA 1
ATOM 6874 C C . CYS C 1 43 ? -20.483 -30.503 32.142 1.00 23.36 37 CYS C C 1
ATOM 6875 O O . CYS C 1 43 ? -21.485 -31.035 32.674 1.00 23.81 37 CYS C O 1
ATOM 6878 N N . TRP C 1 44 ? -20.058 -29.255 32.414 1.00 23.07 38 TRP C N 1
ATOM 6879 C CA . TRP C 1 44 ? -20.570 -28.503 33.551 1.00 22.65 38 TRP C CA 1
ATOM 6880 C C . TRP C 1 44 ? -22.007 -28.013 33.500 1.00 23.09 38 TRP C C 1
ATOM 6881 O O . TRP C 1 44 ? -22.568 -27.642 34.542 1.00 23.13 38 TRP C O 1
ATOM 6892 N N . GLN C 1 45 ? -22.600 -27.999 32.307 1.00 23.20 39 GLN C N 1
ATOM 6893 C CA . GLN C 1 45 ? -24.051 -27.770 32.163 1.00 23.39 39 GLN C CA 1
ATOM 6894 C C . GLN C 1 45 ? -24.890 -28.827 32.911 1.00 23.40 39 GLN C C 1
ATOM 6895 O O . GLN C 1 45 ? -26.001 -28.528 33.357 1.00 23.67 39 GLN C O 1
ATOM 6901 N N . GLY C 1 46 ? -24.366 -30.053 33.010 1.00 22.46 40 GLY C N 1
ATOM 6902 C CA . GLY C 1 46 ? -25.072 -31.158 33.609 1.00 23.18 40 GLY C CA 1
ATOM 6903 C C . GLY C 1 46 ? -25.294 -31.115 35.117 1.00 23.79 40 GLY C C 1
ATOM 6904 O O . GLY C 1 46 ? -26.248 -31.634 35.588 1.00 23.59 40 GLY C O 1
ATOM 6905 N N . ASP C 1 47 ? -24.427 -30.457 35.871 1.00 25.21 41 ASP C N 1
ATOM 6906 C CA . ASP C 1 47 ? -24.519 -30.438 37.311 1.00 25.60 41 ASP C CA 1
ATOM 6907 C C . ASP C 1 47 ? -24.331 -29.012 37.816 1.00 26.53 41 ASP C C 1
ATOM 6908 O O . ASP C 1 47 ? -23.778 -28.807 38.905 1.00 26.04 41 ASP C O 1
ATOM 6913 N N . ASP C 1 48 ? -24.762 -28.025 37.020 1.00 26.78 42 ASP C N 1
ATOM 6914 C CA . ASP C 1 48 ? -24.624 -26.611 37.447 1.00 27.10 42 ASP C CA 1
ATOM 6915 C C . ASP C 1 48 ? -23.210 -26.204 37.897 1.00 27.24 42 ASP C C 1
ATOM 6916 O O . ASP C 1 48 ? -23.074 -25.366 38.786 1.00 27.20 42 ASP C O 1
ATOM 6921 N N . VAL C 1 49 ? -22.184 -26.793 37.271 1.00 27.51 43 VAL C N 1
ATOM 6922 C CA . VAL C 1 49 ? -20.775 -26.523 37.555 1.00 28.25 43 VAL C CA 1
ATOM 6923 C C . VAL C 1 49 ? -20.392 -26.952 38.959 1.00 29.26 43 VAL C C 1
ATOM 6924 O O . VAL C 1 49 ? -19.526 -26.359 39.566 1.00 29.39 43 VAL C O 1
ATOM 6928 N N . GLY C 1 50 ? -21.013 -28.010 39.467 1.00 30.75 44 GLY C N 1
ATOM 6929 C CA . GLY C 1 50 ? -20.646 -28.573 40.772 1.00 31.18 44 GLY C CA 1
ATOM 6930 C C . GLY C 1 50 ? -19.278 -29.252 40.845 1.00 31.69 44 GLY C C 1
ATOM 6931 O O . GLY C 1 50 ? -18.447 -28.926 41.709 1.00 32.38 44 GLY C O 1
ATOM 6932 N N . GLY C 1 51 ? -19.033 -30.222 39.980 1.00 31.51 45 GLY C N 1
ATOM 6933 C CA . GLY C 1 51 ? -17.786 -30.985 40.064 1.00 32.70 45 GLY C CA 1
ATOM 6934 C C . GLY C 1 51 ? -17.844 -31.945 41.238 1.00 33.32 45 GLY C C 1
ATOM 6935 O O . GLY C 1 51 ? -18.878 -31.998 41.908 1.00 33.28 45 GLY C O 1
ATOM 6936 N N . PHE C 1 52 ? -16.745 -32.664 41.511 1.00 33.70 46 PHE C N 1
ATOM 6937 C CA . PHE C 1 52 ? -16.764 -33.800 42.475 1.00 35.40 46 PHE C CA 1
ATOM 6938 C C . PHE C 1 52 ? -15.751 -33.733 43.618 1.00 36.88 46 PHE C C 1
ATOM 6939 O O . PHE C 1 52 ? -15.361 -34.756 44.167 1.00 37.08 46 PHE C O 1
ATOM 6947 N N . GLU C 1 53 ? -15.331 -32.529 43.966 1.00 38.80 47 GLU C N 1
ATOM 6948 C CA . GLU C 1 53 ? -14.230 -32.338 44.891 1.00 40.14 47 GLU C CA 1
ATOM 6949 C C . GLU C 1 53 ? -14.595 -32.566 46.370 1.00 41.29 47 GLU C C 1
ATOM 6950 O O . GLU C 1 53 ? -15.690 -32.205 46.818 1.00 40.02 47 GLU C O 1
ATOM 6956 N N . LEU C 1 54 ? -13.617 -33.148 47.090 1.00 43.49 48 LEU C N 1
ATOM 6957 C CA . LEU C 1 54 ? -13.604 -33.447 48.556 1.00 45.24 48 LEU C CA 1
ATOM 6958 C C . LEU C 1 54 ? -14.330 -34.761 48.956 1.00 45.63 48 LEU C C 1
ATOM 6959 O O . LEU C 1 54 ? -14.276 -35.774 48.222 1.00 45.96 48 LEU C O 1
ATOM 6964 N N . ASP C 1 68 ? -31.776 -23.027 39.506 1.00 46.34 62 ASP C N 1
ATOM 6965 C CA . ASP C 1 68 ? -32.817 -23.656 40.340 1.00 46.44 62 ASP C CA 1
ATOM 6966 C C . ASP C 1 68 ? -33.701 -24.820 39.730 1.00 45.19 62 ASP C C 1
ATOM 6967 O O . ASP C 1 68 ? -34.279 -25.606 40.484 1.00 45.55 62 ASP C O 1
ATOM 6972 N N . TYR C 1 69 ? -33.812 -24.945 38.407 1.00 43.00 63 TYR C N 1
ATOM 6973 C CA . TYR C 1 69 ? -34.514 -26.104 37.771 1.00 41.27 63 TYR C CA 1
ATOM 6974 C C . TYR C 1 69 ? -34.102 -27.493 38.325 1.00 39.88 63 TYR C C 1
ATOM 6975 O O . TYR C 1 69 ? -32.925 -27.785 38.428 1.00 39.50 63 TYR C O 1
ATOM 6984 N N . PRO C 1 70 ? -35.069 -28.382 38.633 1.00 39.21 64 PRO C N 1
ATOM 6985 C CA . PRO C 1 70 ? -34.696 -29.638 39.336 1.00 38.19 64 PRO C CA 1
ATOM 6986 C C . PRO C 1 70 ? -34.184 -30.766 38.421 1.00 36.57 64 PRO C C 1
ATOM 6987 O O . PRO C 1 70 ? -34.423 -30.751 37.211 1.00 35.77 64 PRO C O 1
ATOM 6991 N N . GLY C 1 71 ? -33.480 -31.736 39.000 1.00 35.33 65 GLY C N 1
ATOM 6992 C CA . GLY C 1 71 ? -33.035 -32.918 38.237 1.00 33.31 65 GLY C CA 1
ATOM 6993 C C . GLY C 1 71 ? -31.558 -32.973 37.868 1.00 32.57 65 GLY C C 1
ATOM 6994 O O . GLY C 1 71 ? -31.143 -33.866 37.109 1.00 32.64 65 GLY C O 1
ATOM 6995 N N . LYS C 1 72 ? -30.744 -32.053 38.386 1.00 31.35 66 LYS C N 1
ATOM 6996 C CA . LYS C 1 72 ? -29.331 -32.019 37.968 1.00 31.35 66 LYS C CA 1
ATOM 6997 C C . LYS C 1 72 ? -28.617 -33.320 38.315 1.00 31.43 66 LYS C C 1
ATOM 6998 O O . LYS C 1 72 ? -29.076 -34.073 39.189 1.00 31.99 66 LYS C O 1
ATOM 7004 N N . ALA C 1 73 ? -27.500 -33.559 37.627 1.00 29.66 67 ALA C N 1
ATOM 7005 C CA . ALA C 1 73 ? -26.567 -34.569 38.004 1.00 28.50 67 ALA C CA 1
ATOM 7006 C C . ALA C 1 73 ? -25.824 -34.108 39.250 1.00 28.16 67 ALA C C 1
ATOM 7007 O O . ALA C 1 73 ? -25.555 -32.897 39.414 1.00 26.55 67 ALA C O 1
ATOM 7009 N N . THR C 1 74 ? -25.484 -35.084 40.113 1.00 26.99 68 THR C N 1
ATOM 7010 C CA . THR C 1 74 ? -24.740 -34.811 41.348 1.00 26.53 68 THR C CA 1
ATOM 7011 C C . THR C 1 74 ? -23.676 -35.877 41.568 1.00 26.16 68 THR C C 1
ATOM 7012 O O . THR C 1 74 ? -23.148 -36.034 42.666 1.00 25.39 68 THR C O 1
ATOM 7016 N N . THR C 1 75 ? -23.353 -36.583 40.500 1.00 26.20 69 THR C N 1
ATOM 7017 C CA . THR C 1 75 ? -22.651 -37.855 40.580 1.00 26.93 69 THR C CA 1
ATOM 7018 C C . THR C 1 75 ? -22.019 -38.081 39.225 1.00 26.72 69 THR C C 1
ATOM 7019 O O . THR C 1 75 ? -22.606 -37.732 38.194 1.00 27.57 69 THR C O 1
ATOM 7023 N N . PRO C 1 76 ? -20.797 -38.628 39.204 1.00 25.95 70 PRO C N 1
ATOM 7024 C CA . PRO C 1 76 ? -20.186 -38.947 37.919 1.00 25.43 70 PRO C CA 1
ATOM 7025 C C . PRO C 1 76 ? -21.108 -39.825 37.070 1.00 26.15 70 PRO C C 1
ATOM 7026 O O . PRO C 1 76 ? -21.269 -39.618 35.848 1.00 26.77 70 PRO C O 1
ATOM 7030 N N . GLU C 1 77 ? -21.743 -40.799 37.693 1.00 26.80 71 GLU C N 1
ATOM 7031 C CA . GLU C 1 77 ? -22.502 -41.758 36.893 1.00 28.25 71 GLU C CA 1
ATOM 7032 C C . GLU C 1 77 ? -23.819 -41.156 36.398 1.00 28.21 71 GLU C C 1
ATOM 7033 O O . GLU C 1 77 ? -24.334 -41.510 35.317 1.00 28.68 71 GLU C O 1
ATOM 7039 N N . GLU C 1 78 ? -24.336 -40.201 37.168 1.00 27.67 72 GLU C N 1
ATOM 7040 C CA . GLU C 1 78 ? -25.427 -39.334 36.707 1.00 26.90 72 GLU C CA 1
ATOM 7041 C C . GLU C 1 78 ? -25.011 -38.400 35.537 1.00 25.91 72 GLU C C 1
ATOM 7042 O O . GLU C 1 78 ? -25.740 -38.244 34.544 1.00 24.22 72 GLU C O 1
ATOM 7048 N N . LEU C 1 79 ? -23.814 -37.815 35.646 1.00 24.91 73 LEU C N 1
ATOM 7049 C CA . LEU C 1 79 ? -23.367 -36.896 34.640 1.00 24.02 73 LEU C CA 1
ATOM 7050 C C . LEU C 1 79 ? -23.112 -37.609 33.293 1.00 24.17 73 LEU C C 1
ATOM 7051 O O . LEU C 1 79 ? -23.544 -37.095 32.238 1.00 23.79 73 LEU C O 1
ATOM 7056 N N . ARG C 1 80 ? -22.477 -38.802 33.338 1.00 23.48 74 ARG C N 1
ATOM 7057 C CA . ARG C 1 80 ? -22.155 -39.556 32.120 1.00 22.43 74 ARG C CA 1
ATOM 7058 C C . ARG C 1 80 ? -23.427 -40.051 31.436 1.00 22.67 74 ARG C C 1
ATOM 7059 O O . ARG C 1 80 ? -23.550 -39.998 30.199 1.00 22.67 74 ARG C O 1
ATOM 7067 N N . MET C 1 81 ? -24.400 -40.476 32.235 1.00 22.35 75 MET C N 1
ATOM 7068 C CA . MET C 1 81 ? -25.686 -40.895 31.660 1.00 22.58 75 MET C CA 1
ATOM 7069 C C . MET C 1 81 ? -26.360 -39.672 30.996 1.00 22.29 75 MET C C 1
ATOM 7070 O O . MET C 1 81 ? -26.752 -39.726 29.817 1.00 21.57 75 MET C O 1
ATOM 7075 N N . ASP C 1 82 ? -26.467 -38.580 31.750 1.00 21.59 76 ASP C N 1
ATOM 7076 C CA . ASP C 1 82 ? -26.997 -37.360 31.185 1.00 21.31 76 ASP C CA 1
ATOM 7077 C C . ASP C 1 82 ? -26.294 -36.962 29.895 1.00 20.94 76 ASP C C 1
ATOM 7078 O O . ASP C 1 82 ? -26.955 -36.683 28.922 1.00 21.11 76 ASP C O 1
ATOM 7083 N N . LEU C 1 83 ? -24.971 -36.966 29.862 1.00 21.29 77 LEU C N 1
ATOM 7084 C CA . LEU C 1 83 ? -24.255 -36.709 28.606 1.00 21.80 77 LEU C CA 1
ATOM 7085 C C . LEU C 1 83 ? -24.666 -37.649 27.477 1.00 22.75 77 LEU C C 1
ATOM 7086 O O . LEU C 1 83 ? -24.964 -37.217 26.349 1.00 23.84 77 LEU C O 1
ATOM 7091 N N . GLU C 1 84 ? -24.719 -38.947 27.771 1.00 23.28 78 GLU C N 1
ATOM 7092 C CA . GLU C 1 84 ? -25.191 -39.915 26.773 1.00 22.49 78 GLU C CA 1
ATOM 7093 C C . GLU C 1 84 ? -26.564 -39.566 26.207 1.00 22.41 78 GLU C C 1
ATOM 7094 O O . GLU C 1 84 ? -26.793 -39.689 24.987 1.00 22.22 78 GLU C O 1
ATOM 7100 N N . LYS C 1 85 ? -27.467 -39.113 27.066 1.00 21.71 79 LYS C N 1
ATOM 7101 C CA . LYS C 1 85 ? -28.827 -38.824 26.619 1.00 22.82 79 LYS C CA 1
ATOM 7102 C C . LYS C 1 85 ? -28.798 -37.729 25.544 1.00 23.84 79 LYS C C 1
ATOM 7103 O O . LYS C 1 85 ? -29.370 -37.913 24.446 1.00 23.58 79 LYS C O 1
ATOM 7109 N N . ALA C 1 86 ? -28.067 -36.642 25.842 1.00 23.18 80 ALA C N 1
ATOM 7110 C CA . ALA C 1 86 ? -27.978 -35.522 24.947 1.00 23.66 80 ALA C CA 1
ATOM 7111 C C . ALA C 1 86 ? -27.266 -35.925 23.653 1.00 24.28 80 ALA C C 1
ATOM 7112 O O . ALA C 1 86 ? -27.742 -35.652 22.543 1.00 24.37 80 ALA C O 1
ATOM 7114 N N . LEU C 1 87 ? -26.112 -36.574 23.789 1.00 24.04 81 LEU C N 1
ATOM 7115 C CA . LEU C 1 87 ? -25.381 -37.021 22.627 1.00 23.06 81 LEU C CA 1
ATOM 7116 C C . LEU C 1 87 ? -26.278 -37.850 21.721 1.00 23.31 81 LEU C C 1
ATOM 7117 O O . LEU C 1 87 ? -26.247 -37.713 20.526 1.00 23.60 81 LEU C O 1
ATOM 7122 N N . SER C 1 88 ? -27.136 -38.683 22.287 1.00 24.30 82 SER C N 1
ATOM 7123 C CA . SER C 1 88 ? -27.970 -39.545 21.461 1.00 24.33 82 SER C CA 1
ATOM 7124 C C . SER C 1 88 ? -29.057 -38.726 20.748 1.00 24.57 82 SER C C 1
ATOM 7125 O O . SER C 1 88 ? -29.763 -39.271 19.894 1.00 25.90 82 SER C O 1
ATOM 7128 N N . LEU C 1 89 ? -29.227 -37.455 21.120 1.00 23.58 83 LEU C N 1
ATOM 7129 C CA . LEU C 1 89 ? -30.168 -36.571 20.432 1.00 23.80 83 LEU C CA 1
ATOM 7130 C C . LEU C 1 89 ? -29.480 -35.536 19.504 1.00 24.31 83 LEU C C 1
ATOM 7131 O O . LEU C 1 89 ? -30.139 -34.711 18.860 1.00 24.63 83 LEU C O 1
ATOM 7136 N N . ILE C 1 90 ? -28.164 -35.596 19.419 1.00 24.15 84 ILE C N 1
ATOM 7137 C CA . ILE C 1 90 ? -27.409 -34.615 18.657 1.00 24.43 84 ILE C CA 1
ATOM 7138 C C . ILE C 1 90 ? -26.743 -35.386 17.517 1.00 24.33 84 ILE C C 1
ATOM 7139 O O . ILE C 1 90 ? -26.046 -36.333 17.771 1.00 24.36 84 ILE C O 1
ATOM 7144 N N . PRO C 1 91 ? -26.973 -34.987 16.262 1.00 24.68 85 PRO C N 1
ATOM 7145 C CA . PRO C 1 91 ? -26.470 -35.808 15.191 1.00 25.04 85 PRO C CA 1
ATOM 7146 C C . PRO C 1 91 ? -24.949 -35.699 15.122 1.00 26.34 85 PRO C C 1
ATOM 7147 O O . PRO C 1 91 ? -24.386 -34.638 15.435 1.00 26.51 85 PRO C O 1
ATOM 7151 N N . GLY C 1 92 ? -24.291 -36.794 14.733 1.00 26.71 86 GLY C N 1
ATOM 7152 C CA . GLY C 1 92 ? -22.859 -36.794 14.547 1.00 27.41 86 GLY C CA 1
ATOM 7153 C C . GLY C 1 92 ? -22.089 -37.395 15.703 1.00 28.86 86 GLY C C 1
ATOM 7154 O O . GLY C 1 92 ? -22.676 -38.019 16.629 1.00 28.60 86 GLY C O 1
ATOM 7155 N N . LYS C 1 93 ? -20.770 -37.185 15.642 1.00 28.87 87 LYS C N 1
ATOM 7156 C CA . LYS C 1 93 ? -19.818 -37.688 16.610 1.00 29.30 87 LYS C CA 1
ATOM 7157 C C . LYS C 1 93 ? -19.038 -36.501 17.131 1.00 28.76 87 LYS C C 1
ATOM 7158 O O . LYS C 1 93 ? -18.514 -35.708 16.319 1.00 28.93 87 LYS C O 1
ATOM 7164 N N . HIS C 1 94 ? -18.922 -36.394 18.459 1.00 27.40 88 HIS C N 1
ATOM 7165 C CA . HIS C 1 94 ? -18.392 -35.185 19.082 1.00 25.64 88 HIS C CA 1
ATOM 7166 C C . HIS C 1 94 ? -17.422 -35.476 20.165 1.00 25.54 88 HIS C C 1
ATOM 7167 O O . HIS C 1 94 ? -16.896 -36.567 20.248 1.00 26.28 88 HIS C O 1
ATOM 7174 N N . ARG C 1 95 ? -17.171 -34.470 20.982 1.00 24.80 89 ARG C N 1
ATOM 7175 C CA . ARG C 1 95 ? -16.185 -34.536 22.035 1.00 24.41 89 ARG C CA 1
ATOM 7176 C C . ARG C 1 95 ? -16.907 -33.993 23.262 1.00 24.50 89 ARG C C 1
ATOM 7177 O O . ARG C 1 95 ? -18.014 -33.425 23.141 1.00 24.82 89 ARG C O 1
ATOM 7185 N N . VAL C 1 96 ? -16.302 -34.221 24.428 1.00 23.20 90 VAL C N 1
ATOM 7186 C CA . VAL C 1 96 ? -16.783 -33.755 25.701 1.00 22.31 90 VAL C CA 1
ATOM 7187 C C . VAL C 1 96 ? -15.609 -32.981 26.350 1.00 22.64 90 VAL C C 1
ATOM 7188 O O . VAL C 1 96 ? -14.457 -33.439 26.367 1.00 22.37 90 VAL C O 1
ATOM 7192 N N . ASN C 1 97 ? -15.917 -31.782 26.840 1.00 22.15 91 ASN C N 1
ATOM 7193 C CA . ASN C 1 97 ? -14.940 -30.843 27.406 1.00 20.80 91 ASN C CA 1
ATOM 7194 C C . ASN C 1 97 ? -15.038 -30.858 28.920 1.00 20.56 91 ASN C C 1
ATOM 7195 O O . ASN C 1 97 ? -16.119 -30.626 29.475 1.00 20.91 91 ASN C O 1
ATOM 7200 N N . LEU C 1 98 ? -13.938 -31.100 29.609 1.00 20.52 92 LEU C N 1
ATOM 7201 C CA . LEU C 1 98 ? -14.024 -31.378 31.034 1.00 21.00 92 LEU C CA 1
ATOM 7202 C C . LEU C 1 98 ? -13.254 -30.357 31.802 1.00 20.80 92 LEU C C 1
ATOM 7203 O O . LEU C 1 98 ? -12.293 -29.824 31.277 1.00 21.26 92 LEU C O 1
ATOM 7208 N N . HIS C 1 99 ? -13.664 -30.123 33.054 1.00 20.72 93 HIS C N 1
ATOM 7209 C CA . HIS C 1 99 ? -12.912 -29.320 34.008 1.00 21.21 93 HIS C CA 1
ATOM 7210 C C . HIS C 1 99 ? -12.237 -30.225 35.058 1.00 21.80 93 HIS C C 1
ATOM 7211 O O . HIS C 1 99 ? -12.752 -31.308 35.372 1.00 22.86 93 HIS C O 1
ATOM 7218 N N . ALA C 1 100 ? -11.102 -29.781 35.591 1.00 21.84 94 ALA C N 1
ATOM 7219 C CA . ALA C 1 100 ? -10.305 -30.555 36.543 1.00 22.21 94 ALA C CA 1
ATOM 7220 C C . ALA C 1 100 ? -11.117 -30.972 37.745 1.00 23.19 94 ALA C C 1
ATOM 7221 O O . ALA C 1 100 ? -10.899 -32.063 38.255 1.00 23.94 94 ALA C O 1
ATOM 7223 N N . ILE C 1 101 ? -12.039 -30.117 38.208 1.00 23.11 95 ILE C N 1
ATOM 7224 C CA . ILE C 1 101 ? -12.855 -30.448 39.357 1.00 23.03 95 ILE C CA 1
ATOM 7225 C C . ILE C 1 101 ? -13.833 -31.602 39.073 1.00 23.38 95 ILE C C 1
ATOM 7226 O O . ILE C 1 101 ? -14.549 -32.017 39.954 1.00 24.62 95 ILE C O 1
ATOM 7231 N N . TYR C 1 102 ? -13.867 -32.110 37.856 1.00 23.41 96 TYR C N 1
ATOM 7232 C CA . TYR C 1 102 ? -14.634 -33.313 37.539 1.00 24.15 96 TYR C CA 1
ATOM 7233 C C . TYR C 1 102 ? -13.798 -34.604 37.737 1.00 25.26 96 TYR C C 1
ATOM 7234 O O . TYR C 1 102 ? -14.250 -35.700 37.385 1.00 24.22 96 TYR C O 1
ATOM 7243 N N . ALA C 1 103 ? -12.601 -34.445 38.324 1.00 26.67 97 ALA C N 1
ATOM 7244 C CA . ALA C 1 103 ? -11.709 -35.556 38.721 1.00 28.31 97 ALA C CA 1
ATOM 7245 C C . ALA C 1 103 ? -12.475 -36.539 39.575 1.00 29.70 97 ALA C C 1
ATOM 7246 O O . ALA C 1 103 ? -13.374 -36.132 40.314 1.00 29.91 97 ALA C O 1
ATOM 7248 N N . GLU C 1 104 ? -12.160 -37.801 39.398 1.00 31.72 98 GLU C N 1
ATOM 7249 C CA . GLU C 1 104 ? -12.736 -38.851 40.164 1.00 33.70 98 GLU C CA 1
ATOM 7250 C C . GLU C 1 104 ? -11.659 -39.418 41.081 1.00 35.26 98 GLU C C 1
ATOM 7251 O O . GLU C 1 104 ? -10.811 -40.181 40.725 1.00 34.15 98 GLU C O 1
ATOM 7257 N N . THR C 1 105 ? -11.759 -38.973 42.312 1.00 38.25 99 THR C N 1
ATOM 7258 C CA . THR C 1 105 ? -10.772 -39.096 43.361 1.00 40.87 99 THR C CA 1
ATOM 7259 C C . THR C 1 105 ? -10.861 -40.347 44.171 1.00 43.88 99 THR C C 1
ATOM 7260 O O . THR C 1 105 ? -9.908 -40.779 44.760 1.00 44.85 99 THR C O 1
ATOM 7264 N N . ASP C 1 106 ? -12.037 -40.944 44.114 1.00 46.98 100 ASP C N 1
ATOM 7265 C CA . ASP C 1 106 ? -12.341 -42.137 44.810 1.00 49.84 100 ASP C CA 1
ATOM 7266 C C . ASP C 1 106 ? -12.498 -41.958 46.297 1.00 50.55 100 ASP C C 1
ATOM 7267 O O . ASP C 1 106 ? -12.139 -42.803 47.084 1.00 49.91 100 ASP C O 1
ATOM 7272 N N . GLY C 1 107 ? -13.022 -40.815 46.658 1.00 51.61 101 GLY C N 1
ATOM 7273 C CA . GLY C 1 107 ? -13.345 -40.541 48.021 1.00 52.42 101 GLY C CA 1
ATOM 7274 C C . GLY C 1 107 ? -12.172 -40.127 48.824 1.00 53.07 101 GLY C C 1
ATOM 7275 O O . GLY C 1 107 ? -12.236 -40.120 50.026 1.00 53.74 101 GLY C O 1
ATOM 7276 N N . LYS C 1 108 ? -11.091 -39.826 48.138 1.00 52.98 102 LYS C N 1
ATOM 7277 C CA . LYS C 1 108 ? -9.915 -39.301 48.757 1.00 52.74 102 LYS C CA 1
ATOM 7278 C C . LYS C 1 108 ? -9.805 -37.830 48.455 1.00 52.38 102 LYS C C 1
ATOM 7279 O O . LYS C 1 108 ? -9.923 -37.416 47.352 1.00 52.10 102 LYS C O 1
ATOM 7285 N N . VAL C 1 109 ? -9.575 -37.033 49.465 1.00 51.98 103 VAL C N 1
ATOM 7286 C CA . VAL C 1 109 ? -9.203 -35.625 49.289 1.00 51.50 103 VAL C CA 1
ATOM 7287 C C . VAL C 1 109 ? -7.901 -35.513 48.459 1.00 50.35 103 VAL C C 1
ATOM 7288 O O . VAL C 1 109 ? -6.826 -35.946 48.915 1.00 50.04 103 VAL C O 1
ATOM 7292 N N . VAL C 1 110 ? -7.994 -35.006 47.228 1.00 48.52 104 VAL C N 1
ATOM 7293 C CA . VAL C 1 110 ? -6.771 -34.771 46.423 1.00 47.20 104 VAL C CA 1
ATOM 7294 C C . VAL C 1 110 ? -6.658 -33.303 46.041 1.00 46.08 104 VAL C C 1
ATOM 7295 O O . VAL C 1 110 ? -7.606 -32.727 45.520 1.00 46.06 104 VAL C O 1
ATOM 7299 N N . GLU C 1 111 ? -5.513 -32.693 46.324 1.00 44.65 105 GLU C N 1
ATOM 7300 C CA . GLU C 1 111 ? -5.319 -31.265 46.042 1.00 42.62 105 GLU C CA 1
ATOM 7301 C C . GLU C 1 111 ? -5.071 -31.029 44.538 1.00 40.88 105 GLU C C 1
ATOM 7302 O O . GLU C 1 111 ? -4.538 -31.903 43.837 1.00 39.82 105 GLU C O 1
ATOM 7308 N N . ARG C 1 112 ? -5.464 -29.844 44.057 1.00 39.20 106 ARG C N 1
ATOM 7309 C CA . ARG C 1 112 ? -5.481 -29.527 42.611 1.00 37.34 106 ARG C CA 1
ATOM 7310 C C . ARG C 1 112 ? -4.103 -29.611 41.912 1.00 36.88 106 ARG C C 1
ATOM 7311 O O . ARG C 1 112 ? -3.997 -30.057 40.765 1.00 35.36 106 ARG C O 1
ATOM 7319 N N . ASP C 1 113 ? -3.059 -29.187 42.620 1.00 36.56 107 ASP C N 1
ATOM 7320 C CA . ASP C 1 113 ? -1.696 -29.374 42.149 1.00 37.05 107 ASP C CA 1
ATOM 7321 C C . ASP C 1 113 ? -1.267 -30.853 42.094 1.00 37.50 107 ASP C C 1
ATOM 7322 O O . ASP C 1 113 ? -0.176 -31.176 41.607 1.00 37.93 107 ASP C O 1
ATOM 7327 N N . GLN C 1 114 ? -2.127 -31.753 42.547 1.00 37.09 108 GLN C N 1
ATOM 7328 C CA . GLN C 1 114 ? -1.725 -33.140 42.601 1.00 37.60 108 GLN C CA 1
ATOM 7329 C C . GLN C 1 114 ? -2.560 -34.020 41.688 1.00 36.33 108 GLN C C 1
ATOM 7330 O O . GLN C 1 114 ? -2.492 -35.238 41.773 1.00 36.10 108 GLN C O 1
ATOM 7336 N N . LEU C 1 115 ? -3.364 -33.416 40.827 1.00 35.04 109 LEU C N 1
ATOM 7337 C CA . LEU C 1 115 ? -4.263 -34.220 39.996 1.00 33.43 109 LEU C CA 1
ATOM 7338 C C . LEU C 1 115 ? -3.444 -34.963 38.972 1.00 33.00 109 LEU C C 1
ATOM 7339 O O . LEU C 1 115 ? -2.414 -34.458 38.513 1.00 31.83 109 LEU C O 1
ATOM 7344 N N . GLU C 1 116 ? -3.882 -36.173 38.633 1.00 33.15 110 GLU C N 1
ATOM 7345 C CA . GLU C 1 116 ? -3.101 -37.043 37.769 1.00 33.91 110 GLU C CA 1
ATOM 7346 C C . GLU C 1 116 ? -3.937 -37.747 36.737 1.00 33.93 110 GLU C C 1
ATOM 7347 O O . GLU C 1 116 ? -5.158 -37.892 36.909 1.00 34.11 110 GLU C O 1
ATOM 7353 N N . PRO C 1 117 ? -3.284 -38.247 35.674 1.00 34.15 111 PRO C N 1
ATOM 7354 C CA . PRO C 1 117 ? -4.082 -39.068 34.743 1.00 35.01 111 PRO C CA 1
ATOM 7355 C C . PRO C 1 117 ? -5.051 -40.115 35.389 1.00 36.13 111 PRO C C 1
ATOM 7356 O O . PRO C 1 117 ? -6.141 -40.320 34.827 1.00 36.57 111 PRO C O 1
ATOM 7360 N N . ARG C 1 118 ? -4.661 -40.765 36.511 1.00 36.97 112 ARG C N 1
ATOM 7361 C CA . ARG C 1 118 ? -5.508 -41.767 37.227 1.00 37.09 112 ARG C CA 1
ATOM 7362 C C . ARG C 1 118 ? -6.839 -41.144 37.597 1.00 36.04 112 ARG C C 1
ATOM 7363 O O . ARG C 1 118 ? -7.837 -41.831 37.751 1.00 34.63 112 ARG C O 1
ATOM 7371 N N . HIS C 1 119 ? -6.835 -39.836 37.826 1.00 35.51 113 HIS C N 1
ATOM 7372 C CA . HIS C 1 119 ? -8.043 -39.198 38.299 1.00 35.18 113 HIS C CA 1
ATOM 7373 C C . HIS C 1 119 ? -9.064 -38.964 37.176 1.00 33.87 113 HIS C C 1
ATOM 7374 O O . HIS C 1 119 ? -10.180 -38.512 37.437 1.00 34.77 113 HIS C O 1
ATOM 7381 N N . PHE C 1 120 ? -8.711 -39.339 35.945 1.00 32.28 114 PHE C N 1
ATOM 7382 C CA . PHE C 1 120 ? -9.609 -39.193 34.818 1.00 31.55 114 PHE C CA 1
ATOM 7383 C C . PHE C 1 120 ? -9.668 -40.441 33.959 1.00 32.61 114 PHE C C 1
ATOM 7384 O O . PHE C 1 120 ? -10.175 -40.426 32.802 1.00 32.56 114 PHE C O 1
ATOM 7392 N N . GLU C 1 121 ? -9.177 -41.532 34.547 1.00 33.48 115 GLU C N 1
ATOM 7393 C CA . GLU C 1 121 ? -9.158 -42.846 33.917 1.00 34.97 115 GLU C CA 1
ATOM 7394 C C . GLU C 1 121 ? -10.562 -43.296 33.436 1.00 34.51 115 GLU C C 1
ATOM 7395 O O . GLU C 1 121 ? -10.753 -43.704 32.259 1.00 34.68 115 GLU C O 1
ATOM 7401 N N . LYS C 1 122 ? -11.549 -43.199 34.325 1.00 33.76 116 LYS C N 1
ATOM 7402 C CA . LYS C 1 122 ? -12.929 -43.567 33.971 1.00 33.35 116 LYS C CA 1
ATOM 7403 C C . LYS C 1 122 ? -13.501 -42.746 32.797 1.00 32.63 116 LYS C C 1
ATOM 7404 O O . LYS C 1 122 ? -14.074 -43.327 31.852 1.00 33.17 116 LYS C O 1
ATOM 7410 N N . TRP C 1 123 ? -13.316 -41.423 32.848 1.00 31.22 117 TRP C N 1
ATOM 7411 C CA . TRP C 1 123 ? -13.738 -40.530 31.771 1.00 29.85 117 TRP C CA 1
ATOM 7412 C C . TRP C 1 123 ? -13.164 -40.955 30.422 1.00 29.90 117 TRP C C 1
ATOM 7413 O O . TRP C 1 123 ? -13.880 -40.960 29.381 1.00 28.74 117 TRP C O 1
ATOM 7424 N N . VAL C 1 124 ? -11.867 -41.291 30.449 1.00 30.15 118 VAL C N 1
ATOM 7425 C CA . VAL C 1 124 ? -11.150 -41.672 29.252 1.00 31.21 118 VAL C CA 1
ATOM 7426 C C . VAL C 1 124 ? -11.687 -43.040 28.788 1.00 32.64 118 VAL C C 1
ATOM 7427 O O . VAL C 1 124 ? -11.865 -43.291 27.605 1.00 32.66 118 VAL C O 1
ATOM 7431 N N . ARG C 1 125 ? -11.986 -43.923 29.725 1.00 33.39 119 ARG C N 1
ATOM 7432 C CA . ARG C 1 125 ? -12.475 -45.221 29.330 1.00 34.69 119 ARG C CA 1
ATOM 7433 C C . ARG C 1 125 ? -13.840 -45.056 28.663 1.00 33.79 119 ARG C C 1
ATOM 7434 O O . ARG C 1 125 ? -14.133 -45.700 27.626 1.00 33.44 119 ARG C O 1
ATOM 7442 N N . TRP C 1 126 ? -14.674 -44.193 29.271 1.00 32.28 120 TRP C N 1
ATOM 7443 C CA . TRP C 1 126 ? -16.035 -43.926 28.789 1.00 30.40 120 TRP C CA 1
ATOM 7444 C C . TRP C 1 126 ? -15.988 -43.228 27.416 1.00 30.25 120 TRP C C 1
ATOM 7445 O O . TRP C 1 126 ? -16.785 -43.475 26.518 1.00 28.38 120 TRP C O 1
ATOM 7456 N N . ALA C 1 127 ? -15.023 -42.352 27.244 1.00 30.75 121 ALA C N 1
ATOM 7457 C CA . ALA C 1 127 ? -14.914 -41.654 25.980 1.00 31.76 121 ALA C CA 1
ATOM 7458 C C . ALA C 1 127 ? -14.547 -42.615 24.815 1.00 31.71 121 ALA C C 1
ATOM 7459 O O . ALA C 1 127 ? -15.153 -42.557 23.699 1.00 29.88 121 ALA C O 1
ATOM 7461 N N . LYS C 1 128 ? -13.566 -43.486 25.100 1.00 32.27 122 LYS C N 1
ATOM 7462 C CA . LYS C 1 128 ? -13.150 -44.552 24.198 1.00 33.16 122 LYS C CA 1
ATOM 7463 C C . LYS C 1 128 ? -14.396 -45.376 23.865 1.00 33.27 122 LYS C C 1
ATOM 7464 O O . LYS C 1 128 ? -14.798 -45.518 22.693 1.00 33.15 122 LYS C O 1
ATOM 7470 N N . ARG C 1 129 ? -15.069 -45.849 24.909 1.00 33.13 123 ARG C N 1
ATOM 7471 C CA . ARG C 1 129 ? -16.278 -46.616 24.677 1.00 33.45 123 ARG C CA 1
ATOM 7472 C C . ARG C 1 129 ? -17.187 -45.902 23.679 1.00 32.89 123 ARG C C 1
ATOM 7473 O O . ARG C 1 129 ? -17.727 -46.540 22.781 1.00 33.46 123 ARG C O 1
ATOM 7481 N N . HIS C 1 130 ? -17.336 -44.583 23.789 1.00 31.86 124 HIS C N 1
ATOM 7482 C CA . HIS C 1 130 ? -18.311 -43.901 22.922 1.00 30.97 124 HIS C CA 1
ATOM 7483 C C . HIS C 1 130 ? -17.772 -43.294 21.620 1.00 30.21 124 HIS C C 1
ATOM 7484 O O . HIS C 1 130 ? -18.523 -42.675 20.873 1.00 30.07 124 HIS C O 1
ATOM 7491 N N . GLY C 1 131 ? -16.486 -43.464 21.350 1.00 29.91 125 GLY C N 1
ATOM 7492 C CA . GLY C 1 131 ? -15.854 -42.785 20.205 1.00 29.84 125 GLY C CA 1
ATOM 7493 C C . GLY C 1 131 ? -15.700 -41.268 20.335 1.00 29.82 125 GLY C C 1
ATOM 7494 O O . GLY C 1 131 ? -15.799 -40.544 19.340 1.00 30.86 125 GLY C O 1
ATOM 7495 N N . LEU C 1 132 ? -15.492 -40.776 21.560 1.00 29.17 126 LEU C N 1
ATOM 7496 C CA . LEU C 1 132 ? -15.459 -39.340 21.834 1.00 27.57 126 LEU C CA 1
ATOM 7497 C C . LEU C 1 132 ? -14.014 -38.810 22.006 1.00 27.62 126 LEU C C 1
ATOM 7498 O O . LEU C 1 132 ? -13.087 -39.541 22.407 1.00 27.33 126 LEU C O 1
ATOM 7503 N N . GLY C 1 133 ? -13.819 -37.540 21.688 1.00 26.62 127 GLY C N 1
ATOM 7504 C CA . GLY C 1 133 ? -12.620 -36.876 22.107 1.00 25.55 127 GLY C CA 1
ATOM 7505 C C . GLY C 1 133 ? -12.795 -36.252 23.477 1.00 25.30 127 GLY C C 1
ATOM 7506 O O . GLY C 1 133 ? -13.925 -36.047 23.970 1.00 24.15 127 GLY C O 1
ATOM 7507 N N . LEU C 1 134 ? -11.674 -35.916 24.098 1.00 25.29 128 LEU C N 1
ATOM 7508 C CA . LEU C 1 134 ? -11.783 -35.200 25.358 1.00 26.09 128 LEU C CA 1
ATOM 7509 C C . LEU C 1 134 ? -10.970 -33.940 25.311 1.00 25.89 128 LEU C C 1
ATOM 7510 O O . LEU C 1 134 ? -9.820 -33.995 24.921 1.00 26.88 128 LEU C O 1
ATOM 7515 N N . ASP C 1 135 ? -11.587 -32.817 25.702 1.00 25.19 129 ASP C N 1
ATOM 7516 C CA . ASP C 1 135 ? -10.903 -31.533 25.878 1.00 23.78 129 ASP C CA 1
ATOM 7517 C C . ASP C 1 135 ? -10.863 -31.280 27.389 1.00 23.95 129 ASP C C 1
ATOM 7518 O O . ASP C 1 135 ? -11.666 -31.845 28.127 1.00 22.83 129 ASP C O 1
ATOM 7523 N N . PHE C 1 136 ? -9.909 -30.473 27.863 1.00 23.32 130 PHE C N 1
ATOM 7524 C CA . PHE C 1 136 ? -9.716 -30.305 29.303 1.00 22.80 130 PHE C CA 1
ATOM 7525 C C . PHE C 1 136 ? -9.536 -28.806 29.694 1.00 22.74 130 PHE C C 1
ATOM 7526 O O . PHE C 1 136 ? -9.231 -27.972 28.845 1.00 23.16 130 PHE C O 1
ATOM 7534 N N . ASN C 1 137 ? -9.707 -28.481 30.974 1.00 22.35 131 ASN C N 1
ATOM 7535 C CA . ASN C 1 137 ? -9.443 -27.151 31.501 1.00 22.95 131 ASN C CA 1
ATOM 7536 C C . ASN C 1 137 ? -8.992 -27.297 32.908 1.00 22.00 131 ASN C C 1
ATOM 7537 O O . ASN C 1 137 ? -9.662 -27.967 33.676 1.00 22.93 131 ASN C O 1
ATOM 7542 N N . PRO C 1 138 ? -7.922 -26.620 33.293 1.00 21.24 132 PRO C N 1
ATOM 7543 C CA . PRO C 1 138 ? -7.700 -26.491 34.751 1.00 21.51 132 PRO C CA 1
ATOM 7544 C C . PRO C 1 138 ? -8.749 -25.605 35.400 1.00 21.00 132 PRO C C 1
ATOM 7545 O O . PRO C 1 138 ? -9.279 -24.728 34.750 1.00 21.57 132 PRO C O 1
ATOM 7549 N N . THR C 1 139 ? -9.017 -25.805 36.682 1.00 21.15 133 THR C N 1
ATOM 7550 C CA . THR C 1 139 ? -10.016 -25.016 37.371 1.00 21.10 133 THR C CA 1
ATOM 7551 C C . THR C 1 139 ? -9.312 -24.011 38.265 1.00 21.82 133 THR C C 1
ATOM 7552 O O . THR C 1 139 ? -8.510 -24.378 39.114 1.00 23.60 133 THR C O 1
ATOM 7556 N N . LEU C 1 140 ? -9.576 -22.731 38.070 1.00 22.36 134 LEU C N 1
ATOM 7557 C CA . LEU C 1 140 ? -8.896 -21.720 38.861 1.00 22.82 134 LEU C CA 1
ATOM 7558 C C . LEU C 1 140 ? -9.894 -20.874 39.627 1.00 24.05 134 LEU C C 1
ATOM 7559 O O . LEU C 1 140 ? -9.563 -19.756 40.050 1.00 23.97 134 LEU C O 1
ATOM 7564 N N . PHE C 1 141 ? -11.088 -21.448 39.848 1.00 24.81 135 PHE C N 1
ATOM 7565 C CA . PHE C 1 141 ? -12.143 -20.818 40.639 1.00 25.79 135 PHE C CA 1
ATOM 7566 C C . PHE C 1 141 ? -12.751 -21.746 41.714 1.00 27.25 135 PHE C C 1
ATOM 7567 O O . PHE C 1 141 ? -12.456 -22.952 41.717 1.00 27.77 135 PHE C O 1
ATOM 7575 N N . SER C 1 142 ? -13.577 -21.173 42.604 1.00 28.63 136 SER C N 1
ATOM 7576 C CA . SER C 1 142 ? -14.240 -21.887 43.708 1.00 31.29 136 SER C CA 1
ATOM 7577 C C . SER C 1 142 ? -13.230 -22.649 44.582 1.00 32.49 136 SER C C 1
ATOM 7578 O O . SER C 1 142 ? -13.187 -23.901 44.602 1.00 32.34 136 SER C O 1
ATOM 7581 N N . HIS C 1 143 ? -12.389 -21.907 45.274 1.00 33.04 137 HIS C N 1
ATOM 7582 C CA . HIS C 1 143 ? -11.285 -22.544 45.942 1.00 34.68 137 HIS C CA 1
ATOM 7583 C C . HIS C 1 143 ? -10.702 -21.501 46.845 1.00 35.20 137 HIS C C 1
ATOM 7584 O O . HIS C 1 143 ? -10.534 -20.357 46.417 1.00 35.14 137 HIS C O 1
ATOM 7591 N N . GLU C 1 144 ? -10.504 -21.901 48.104 1.00 36.32 138 GLU C N 1
ATOM 7592 C CA . GLU C 1 144 ? -9.651 -21.239 49.112 1.00 37.98 138 GLU C CA 1
ATOM 7593 C C . GLU C 1 144 ? -8.526 -20.366 48.512 1.00 37.60 138 GLU C C 1
ATOM 7594 O O . GLU C 1 144 ? -8.482 -19.148 48.737 1.00 36.64 138 GLU C O 1
ATOM 7600 N N . LYS C 1 145 ? -7.632 -21.011 47.753 1.00 37.16 139 LYS C N 1
ATOM 7601 C CA . LYS C 1 145 ? -6.527 -20.322 47.088 1.00 37.40 139 LYS C CA 1
ATOM 7602 C C . LYS C 1 145 ? -6.928 -19.405 45.918 1.00 37.46 139 LYS C C 1
ATOM 7603 O O . LYS C 1 145 ? -6.059 -18.863 45.251 1.00 37.80 139 LYS C O 1
ATOM 7609 N N . ALA C 1 146 ? -8.220 -19.238 45.647 1.00 37.27 140 ALA C N 1
ATOM 7610 C CA . ALA C 1 146 ? -8.650 -18.282 44.625 1.00 37.53 140 ALA C CA 1
ATOM 7611 C C . ALA C 1 146 ? -9.528 -17.192 45.240 1.00 38.21 140 ALA C C 1
ATOM 7612 O O . ALA C 1 146 ? -10.066 -16.352 44.534 1.00 38.33 140 ALA C O 1
ATOM 7614 N N . LYS C 1 147 ? -9.638 -17.223 46.566 1.00 38.72 141 LYS C N 1
ATOM 7615 C CA . LYS C 1 147 ? -10.533 -16.391 47.342 1.00 39.13 141 LYS C CA 1
ATOM 7616 C C . LYS C 1 147 ? -10.229 -14.904 47.199 1.00 38.36 141 LYS C C 1
ATOM 7617 O O . LYS C 1 147 ? -11.147 -14.091 47.240 1.00 38.63 141 LYS C O 1
ATOM 7623 N N . ASP C 1 148 ? -8.962 -14.530 47.043 1.00 36.89 142 ASP C N 1
ATOM 7624 C CA . ASP C 1 148 ? -8.652 -13.116 46.900 1.00 36.16 142 ASP C CA 1
ATOM 7625 C C . ASP C 1 148 ? -8.952 -12.588 45.507 1.00 35.03 142 ASP C C 1
ATOM 7626 O O . ASP C 1 148 ? -8.713 -11.427 45.236 1.00 35.54 142 ASP C O 1
ATOM 7631 N N . GLY C 1 149 ? -9.446 -13.440 44.614 1.00 33.90 143 GLY C N 1
ATOM 7632 C CA . GLY C 1 149 ? -9.711 -13.045 43.224 1.00 32.03 143 GLY C CA 1
ATOM 7633 C C . GLY C 1 149 ? -8.491 -13.019 42.323 1.00 30.86 143 GLY C C 1
ATOM 7634 O O . GLY C 1 149 ? -8.554 -12.525 41.195 1.00 31.80 143 GLY C O 1
ATOM 7635 N N . LEU C 1 150 ? -7.377 -13.552 42.809 1.00 29.34 144 LEU C N 1
ATOM 7636 C CA . LEU C 1 150 ? -6.159 -13.683 42.027 1.00 27.89 144 LEU C CA 1
ATOM 7637 C C . LEU C 1 150 ? -5.561 -15.095 42.212 1.00 27.23 144 LEU C C 1
ATOM 7638 O O . LEU C 1 150 ? -5.704 -15.715 43.271 1.00 27.01 144 LEU C O 1
ATOM 7643 N N . THR C 1 151 ? -4.903 -15.596 41.174 1.00 26.17 145 THR C N 1
ATOM 7644 C CA . THR C 1 151 ? -4.411 -16.975 41.131 1.00 25.09 145 THR C CA 1
ATOM 7645 C C . THR C 1 151 ? -3.058 -17.009 40.475 1.00 25.07 145 THR C C 1
ATOM 7646 O O . THR C 1 151 ? -2.072 -16.864 41.170 1.00 25.24 145 THR C O 1
ATOM 7650 N N . LEU C 1 152 ? -2.996 -17.185 39.155 1.00 24.60 146 LEU C N 1
ATOM 7651 C CA . LEU C 1 152 ? -1.733 -17.032 38.446 1.00 25.56 146 LEU C CA 1
ATOM 7652 C C . LEU C 1 152 ? -1.073 -15.646 38.625 1.00 26.79 146 LEU C C 1
ATOM 7653 O O . LEU C 1 152 ? 0.146 -15.513 38.444 1.00 27.35 146 LEU C O 1
ATOM 7658 N N . ALA C 1 153 ? -1.862 -14.636 38.987 1.00 27.50 147 ALA C N 1
ATOM 7659 C CA . ALA C 1 153 ? -1.380 -13.262 39.056 1.00 29.14 147 ALA C CA 1
ATOM 7660 C C . ALA C 1 153 ? -1.441 -12.715 40.489 1.00 30.41 147 ALA C C 1
ATOM 7661 O O . ALA C 1 153 ? -1.437 -11.491 40.727 1.00 31.05 147 ALA C O 1
ATOM 7663 N N . HIS C 1 154 ? -1.508 -13.633 41.451 1.00 32.49 148 HIS C N 1
ATOM 7664 C CA . HIS C 1 154 ? -1.554 -13.275 42.898 1.00 34.13 148 HIS C CA 1
ATOM 7665 C C . HIS C 1 154 ? -0.227 -12.725 43.484 1.00 35.23 148 HIS C C 1
ATOM 7666 O O . HIS C 1 154 ? 0.839 -13.257 43.180 1.00 35.75 148 HIS C O 1
ATOM 7673 N N . PRO C 1 155 ? -0.280 -11.684 44.355 1.00 36.51 149 PRO C N 1
ATOM 7674 C CA . PRO C 1 155 ? 0.990 -11.148 44.887 1.00 37.19 149 PRO C CA 1
ATOM 7675 C C . PRO C 1 155 ? 1.864 -12.200 45.584 1.00 38.36 149 PRO C C 1
ATOM 7676 O O . PRO C 1 155 ? 3.079 -12.172 45.464 1.00 39.12 149 PRO C O 1
ATOM 7680 N N . ASP C 1 156 ? 1.238 -13.141 46.259 1.00 39.88 150 ASP C N 1
ATOM 7681 C CA . ASP C 1 156 ? 1.945 -14.161 47.035 1.00 41.47 150 ASP C CA 1
ATOM 7682 C C . ASP C 1 156 ? 2.517 -15.286 46.167 1.00 41.22 150 ASP C C 1
ATOM 7683 O O . ASP C 1 156 ? 1.778 -15.964 45.434 1.00 41.29 150 ASP C O 1
ATOM 7688 N N . GLN C 1 157 ? 3.826 -15.494 46.274 1.00 41.23 151 GLN C N 1
ATOM 7689 C CA . GLN C 1 157 ? 4.538 -16.474 45.430 1.00 41.57 151 GLN C CA 1
ATOM 7690 C C . GLN C 1 157 ? 4.078 -17.922 45.615 1.00 40.32 151 GLN C C 1
ATOM 7691 O O . GLN C 1 157 ? 4.173 -18.740 44.705 1.00 40.29 151 GLN C O 1
ATOM 7697 N N . ALA C 1 158 ? 3.588 -18.238 46.801 1.00 39.63 152 ALA C N 1
ATOM 7698 C CA . ALA C 1 158 ? 3.183 -19.614 47.112 1.00 38.72 152 ALA C CA 1
ATOM 7699 C C . ALA C 1 158 ? 1.823 -19.976 46.476 1.00 37.77 152 ALA C C 1
ATOM 7700 O O . ALA C 1 158 ? 1.609 -21.132 46.082 1.00 37.50 152 ALA C O 1
ATOM 7702 N N . ILE C 1 159 ? 0.926 -18.981 46.421 1.00 36.48 153 ILE C N 1
ATOM 7703 C CA . ILE C 1 159 ? -0.334 -19.017 45.665 1.00 35.51 153 ILE C CA 1
ATOM 7704 C C . ILE C 1 159 ? -0.035 -19.129 44.154 1.00 35.16 153 ILE C C 1
ATOM 7705 O O . ILE C 1 159 ? -0.462 -20.069 43.489 1.00 35.36 153 ILE C O 1
ATOM 7710 N N . ARG C 1 160 ? 0.724 -18.204 43.590 1.00 34.33 154 ARG C N 1
ATOM 7711 C CA . ARG C 1 160 ? 1.023 -18.369 42.179 1.00 33.70 154 ARG C CA 1
ATOM 7712 C C . ARG C 1 160 ? 1.564 -19.762 41.870 1.00 33.83 154 ARG C C 1
ATOM 7713 O O . ARG C 1 160 ? 1.182 -20.352 40.857 1.00 34.48 154 ARG C O 1
ATOM 7721 N N . GLN C 1 161 ? 2.408 -20.322 42.744 1.00 33.39 155 GLN C N 1
ATOM 7722 C CA . GLN C 1 161 ? 3.089 -21.602 42.409 1.00 32.29 155 GLN C CA 1
ATOM 7723 C C . GLN C 1 161 ? 2.129 -22.786 42.432 1.00 31.14 155 GLN C C 1
ATOM 7724 O O . GLN C 1 161 ? 2.242 -23.729 41.637 1.00 30.71 15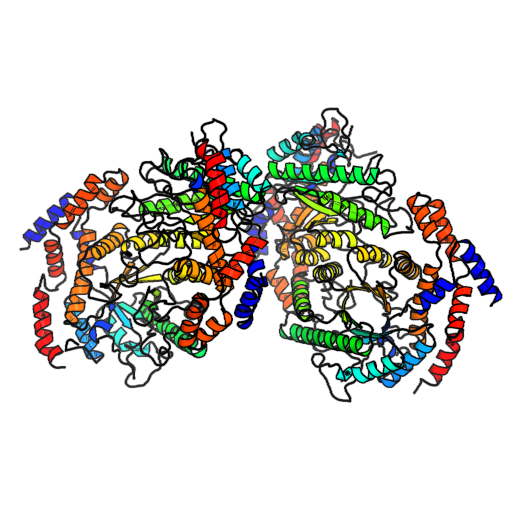5 GLN C O 1
ATOM 7730 N N . PHE C 1 162 ? 1.165 -22.719 43.337 1.00 30.32 156 PHE C N 1
ATOM 7731 C CA . PHE C 1 162 ? 0.146 -23.759 43.447 1.00 30.56 156 PHE C CA 1
ATOM 7732 C C . PHE C 1 162 ? -0.628 -23.852 42.110 1.00 30.18 156 PHE C C 1
ATOM 7733 O O . PHE C 1 162 ? -0.594 -24.881 41.382 1.00 30.12 156 PHE C O 1
ATOM 7741 N N . TRP C 1 163 ? -1.230 -22.726 41.744 1.00 28.53 157 TRP C N 1
ATOM 7742 C CA . TRP C 1 163 ? -1.906 -22.603 40.478 1.00 26.35 157 TRP C CA 1
ATOM 7743 C C . TRP C 1 163 ? -1.038 -22.960 39.280 1.00 25.57 157 TRP C C 1
ATOM 7744 O O . TRP C 1 163 ? -1.512 -23.571 38.324 1.00 25.95 157 TRP C O 1
ATOM 7755 N N . ILE C 1 164 ? 0.228 -22.612 39.306 1.00 25.25 158 ILE C N 1
ATOM 7756 C CA . ILE C 1 164 ? 1.097 -23.008 38.174 1.00 25.78 158 ILE C CA 1
ATOM 7757 C C . ILE C 1 164 ? 1.168 -24.534 38.100 1.00 26.82 158 ILE C C 1
ATOM 7758 O O . ILE C 1 164 ? 0.981 -25.139 37.017 1.00 27.11 158 ILE C O 1
ATOM 7763 N N . ASP C 1 165 ? 1.398 -25.153 39.266 1.00 27.50 159 ASP C N 1
ATOM 7764 C CA . ASP C 1 165 ? 1.579 -26.603 39.350 1.00 27.58 159 ASP C CA 1
ATOM 7765 C C . ASP C 1 165 ? 0.323 -27.280 38.884 1.00 26.97 159 ASP C C 1
ATOM 7766 O O . ASP C 1 165 ? 0.383 -28.323 38.200 1.00 26.99 159 ASP C O 1
ATOM 7771 N N . HIS C 1 166 ? -0.812 -26.669 39.226 1.00 26.48 160 HIS C N 1
ATOM 7772 C CA . HIS C 1 166 ? -2.103 -27.199 38.777 1.00 26.40 160 HIS C CA 1
ATOM 7773 C C . HIS C 1 166 ? -2.245 -27.214 37.253 1.00 26.21 160 HIS C C 1
ATOM 7774 O O . HIS C 1 166 ? -2.715 -28.215 36.645 1.00 25.12 160 HIS C O 1
ATOM 7781 N N . CYS C 1 167 ? -1.845 -26.086 36.646 1.00 25.94 161 CYS C N 1
ATOM 7782 C CA . CYS C 1 167 ? -1.961 -25.941 35.197 1.00 25.30 161 CYS C CA 1
ATOM 7783 C C . CYS C 1 167 ? -1.027 -26.941 34.549 1.00 25.31 161 CYS C C 1
ATOM 7784 O O . CYS C 1 167 ? -1.370 -27.542 33.540 1.00 24.44 161 CYS C O 1
ATOM 7787 N N . ILE C 1 168 ? 0.157 -27.130 35.145 1.00 26.09 162 ILE C N 1
ATOM 7788 C CA . ILE C 1 168 ? 1.093 -28.076 34.577 1.00 27.17 162 ILE C CA 1
ATOM 7789 C C . ILE C 1 168 ? 0.493 -29.480 34.689 1.00 26.86 162 ILE C C 1
ATOM 7790 O O . ILE C 1 168 ? 0.470 -30.236 33.712 1.00 26.15 162 ILE C O 1
ATOM 7795 N N . ALA C 1 169 ? -0.026 -29.802 35.873 1.00 27.02 163 ALA C N 1
ATOM 7796 C CA . ALA C 1 169 ? -0.743 -31.072 36.073 1.00 27.74 163 ALA C CA 1
ATOM 7797 C C . ALA C 1 169 ? -1.843 -31.238 35.015 1.00 28.38 163 ALA C C 1
ATOM 7798 O O . ALA C 1 169 ? -2.028 -32.350 34.475 1.00 28.87 163 ALA C O 1
ATOM 7800 N N . SER C 1 170 ? -2.538 -30.133 34.688 1.00 28.38 164 SER C N 1
ATOM 7801 C CA . SER C 1 170 ? -3.671 -30.208 33.751 1.00 28.59 164 SER C CA 1
ATOM 7802 C C . SER C 1 170 ? -3.221 -30.484 32.305 1.00 28.23 164 SER C C 1
ATOM 7803 O O . SER C 1 170 ? -3.835 -31.279 31.567 1.00 28.48 164 SER C O 1
ATOM 7806 N N . ARG C 1 171 ? -2.123 -29.855 31.924 1.00 27.82 165 ARG C N 1
ATOM 7807 C CA . ARG C 1 171 ? -1.491 -30.158 30.650 1.00 28.01 165 ARG C CA 1
ATOM 7808 C C . ARG C 1 171 ? -1.150 -31.640 30.605 1.00 27.98 165 ARG C C 1
ATOM 7809 O O . ARG C 1 171 ? -1.414 -32.280 29.584 1.00 28.35 165 ARG C O 1
ATOM 7817 N N . LYS C 1 172 ? -0.623 -32.193 31.706 1.00 27.49 166 LYS C N 1
ATOM 7818 C CA . LYS C 1 172 ? -0.215 -33.607 31.738 1.00 28.23 166 LYS C CA 1
ATOM 7819 C C . LYS C 1 172 ? -1.428 -34.501 31.497 1.00 27.47 166 LYS C C 1
ATOM 7820 O O . LYS C 1 172 ? -1.385 -35.479 30.743 1.00 26.41 166 LYS C O 1
ATOM 7826 N N . ILE C 1 173 ? -2.528 -34.095 32.114 1.00 26.91 167 ILE C N 1
ATOM 7827 C CA . ILE C 1 173 ? -3.785 -34.787 31.976 1.00 27.08 167 ILE C CA 1
ATOM 7828 C C . ILE C 1 173 ? -4.299 -34.668 30.548 1.00 26.93 167 ILE C C 1
ATOM 7829 O O . ILE C 1 173 ? -4.762 -35.639 29.976 1.00 26.95 167 ILE C O 1
ATOM 7834 N N . GLY C 1 174 ? -4.190 -33.486 29.963 1.00 26.81 168 GLY C N 1
ATOM 7835 C CA . GLY C 1 174 ? -4.532 -33.325 28.543 1.00 28.05 168 GLY C CA 1
ATOM 7836 C C . GLY C 1 174 ? -3.716 -34.191 27.611 1.00 28.30 168 GLY C C 1
ATOM 7837 O O . GLY C 1 174 ? -4.239 -34.760 26.670 1.00 28.14 168 GLY C O 1
ATOM 7838 N N . GLU C 1 175 ? -2.425 -34.307 27.901 1.00 30.17 169 GLU C N 1
ATOM 7839 C CA . GLU C 1 175 ? -1.499 -35.137 27.103 1.00 31.59 169 GLU C CA 1
ATOM 7840 C C . GLU C 1 175 ? -1.956 -36.590 27.188 1.00 32.11 169 GLU C C 1
ATOM 7841 O O . GLU C 1 175 ? -1.973 -37.346 26.183 1.00 31.83 169 GLU C O 1
ATOM 7847 N N . TYR C 1 176 ? -2.353 -36.947 28.404 1.00 32.76 170 TYR C N 1
ATOM 7848 C CA . TYR C 1 176 ? -2.918 -38.249 28.663 1.00 34.01 170 TYR C CA 1
ATOM 7849 C C . TYR C 1 176 ? -4.148 -38.490 27.777 1.00 33.85 170 TYR C C 1
ATOM 7850 O O . TYR C 1 176 ? -4.230 -39.529 27.125 1.00 33.86 170 TYR C O 1
ATOM 7859 N N . PHE C 1 177 ? -5.066 -37.523 27.715 1.00 33.62 171 PHE C N 1
ATOM 7860 C CA . PHE C 1 177 ? -6.265 -37.683 26.867 1.00 33.25 171 PHE C CA 1
ATOM 7861 C C . PHE C 1 177 ? -5.918 -37.932 25.413 1.00 33.94 171 PHE C C 1
ATOM 7862 O O . PHE C 1 177 ? -6.454 -38.865 24.792 1.00 34.02 171 PHE C O 1
ATOM 7870 N N . GLY C 1 178 ? -5.056 -37.081 24.858 1.00 33.93 172 GLY C N 1
ATOM 7871 C CA . GLY C 1 178 ? -4.720 -37.179 23.435 1.00 35.52 172 GLY C CA 1
ATOM 7872 C C . GLY C 1 178 ? -4.027 -38.485 23.063 1.00 36.76 172 GLY C C 1
ATOM 7873 O O . GLY C 1 178 ? -4.374 -39.116 22.062 1.00 36.41 172 GLY C O 1
ATOM 7874 N N . LYS C 1 179 ? -3.051 -38.878 23.883 1.00 37.92 173 LYS C N 1
ATOM 7875 C CA . LYS C 1 179 ? -2.314 -40.141 23.714 1.00 39.61 173 LYS C CA 1
ATOM 7876 C C . LYS C 1 179 ? -3.257 -41.315 23.786 1.00 39.14 173 LYS C C 1
ATOM 7877 O O . LYS C 1 179 ? -3.153 -42.237 22.994 1.00 39.42 173 LYS C O 1
ATOM 7883 N N . GLU C 1 180 ? -4.199 -41.265 24.719 1.00 39.02 174 GLU C N 1
ATOM 7884 C CA . GLU C 1 180 ? -5.147 -42.363 24.887 1.00 38.37 174 GLU C CA 1
ATOM 7885 C C . GLU C 1 180 ? -6.216 -42.355 23.806 1.00 37.96 174 GLU C C 1
ATOM 7886 O O . GLU C 1 180 ? -6.556 -43.394 23.260 1.00 37.66 174 GLU C O 1
ATOM 7892 N N . LEU C 1 181 ? -6.743 -41.187 23.467 1.00 37.62 175 LEU C N 1
ATOM 7893 C CA . LEU C 1 181 ? -7.856 -41.167 22.540 1.00 36.97 175 LEU C CA 1
ATOM 7894 C C . LEU C 1 181 ? -7.457 -41.008 21.086 1.00 36.65 175 LEU C C 1
ATOM 7895 O O . LEU C 1 181 ? -8.290 -41.068 20.212 1.00 36.16 175 LEU C O 1
ATOM 7900 N N . GLU C 1 182 ? -6.177 -40.837 20.820 1.00 37.43 176 GLU C N 1
ATOM 7901 C CA . GLU C 1 182 ? -5.710 -40.684 19.415 1.00 38.94 176 GLU C CA 1
ATOM 7902 C C . GLU C 1 182 ? -6.394 -39.506 18.722 1.00 37.77 176 GLU C C 1
ATOM 7903 O O . GLU C 1 182 ? -6.690 -39.532 17.518 1.00 38.78 176 GLU C O 1
ATOM 7909 N N . THR C 1 183 ? -6.696 -38.503 19.526 1.00 36.32 177 THR C N 1
ATOM 7910 C CA . THR C 1 183 ? -7.152 -37.224 19.037 1.00 35.12 177 THR C CA 1
ATOM 7911 C C . THR C 1 183 ? -6.585 -36.186 20.018 1.00 33.89 177 THR C C 1
ATOM 7912 O O . THR C 1 183 ? -6.655 -36.375 21.226 1.00 34.06 177 THR C O 1
ATOM 7916 N N . PRO C 1 184 ? -5.933 -35.137 19.508 1.00 32.72 178 PRO C N 1
ATOM 7917 C CA . PRO C 1 184 ? -5.324 -34.140 20.395 1.00 31.89 178 PRO C CA 1
ATOM 7918 C C . PRO C 1 184 ? -6.366 -33.532 21.333 1.00 30.84 178 PRO C C 1
ATOM 7919 O O . PRO C 1 184 ? -7.513 -33.296 20.928 1.00 30.18 178 PRO C O 1
ATOM 7923 N N . CYS C 1 185 ? -5.976 -33.326 22.582 1.00 29.70 179 CYS C N 1
ATOM 7924 C CA . CYS C 1 185 ? -6.831 -32.655 23.519 1.00 29.23 179 CYS C CA 1
ATOM 7925 C C . CYS C 1 185 ? -6.445 -31.192 23.511 1.00 28.91 179 CYS C C 1
ATOM 7926 O O . CYS C 1 185 ? -5.235 -30.859 23.463 1.00 28.97 179 CYS C O 1
ATOM 7929 N N . LEU C 1 186 ? -7.467 -30.326 23.534 1.00 27.76 180 LEU C N 1
ATOM 7930 C CA . LEU C 1 186 ? -7.268 -28.910 23.849 1.00 26.12 180 LEU C CA 1
ATOM 7931 C C . LEU C 1 186 ? -7.385 -28.628 25.342 1.00 25.43 180 LEU C C 1
ATOM 7932 O O . LEU C 1 186 ? -8.461 -28.766 25.928 1.00 25.58 180 LEU C O 1
ATOM 7937 N N . THR C 1 187 ? -6.271 -28.233 25.955 1.00 24.95 181 THR C N 1
ATOM 7938 C CA . THR C 1 187 ? -6.248 -27.808 27.354 1.00 24.82 181 THR C CA 1
ATOM 7939 C C . THR C 1 187 ? -6.264 -26.295 27.473 1.00 23.75 181 THR C C 1
ATOM 7940 O O . THR C 1 187 ? -5.285 -25.616 27.184 1.00 23.37 181 THR C O 1
ATOM 7944 N N . ASN C 1 188 ? -7.401 -25.775 27.902 1.00 23.37 182 ASN C N 1
ATOM 7945 C CA . ASN C 1 188 ? -7.652 -24.336 27.863 1.00 22.93 182 ASN C CA 1
ATOM 7946 C C . ASN C 1 188 ? -7.500 -23.718 29.254 1.00 22.58 182 ASN C C 1
ATOM 7947 O O . ASN C 1 188 ? -8.004 -24.267 30.226 1.00 21.79 182 ASN C O 1
ATOM 7952 N N . ILE C 1 189 ? -6.802 -22.589 29.339 1.00 22.27 183 ILE C N 1
ATOM 7953 C CA . ILE C 1 189 ? -6.633 -21.906 30.611 1.00 22.89 183 ILE C CA 1
ATOM 7954 C C . ILE C 1 189 ? -7.509 -20.668 30.651 1.00 23.73 183 ILE C C 1
ATOM 7955 O O . ILE C 1 189 ? -7.316 -19.727 29.856 1.00 24.00 183 ILE C O 1
ATOM 7960 N N . TRP C 1 190 ? -8.505 -20.684 31.540 1.00 25.03 184 TRP C N 1
ATOM 7961 C CA . TRP C 1 190 ? -9.245 -19.469 31.876 1.00 25.05 184 TRP C CA 1
ATOM 7962 C C . TRP C 1 190 ? -8.975 -19.029 33.315 1.00 25.78 184 TRP C C 1
ATOM 7963 O O . TRP C 1 190 ? -9.153 -19.827 34.275 1.00 25.86 184 TRP C O 1
ATOM 7974 N N . ILE C 1 191 ? -8.545 -17.779 33.512 1.00 25.51 185 ILE C N 1
ATOM 7975 C CA . ILE C 1 191 ? -8.420 -17.358 34.900 1.00 25.69 185 ILE C CA 1
ATOM 7976 C C . ILE C 1 191 ? -9.398 -16.281 35.296 1.00 26.53 185 ILE C C 1
ATOM 7977 O O . ILE C 1 191 ? -9.800 -15.456 34.480 1.00 27.11 185 ILE C O 1
ATOM 7982 N N . PRO C 1 192 ? -9.842 -16.300 36.562 1.00 27.23 186 PRO C N 1
ATOM 7983 C CA . PRO C 1 192 ? -10.800 -15.233 36.927 1.00 26.04 186 PRO C CA 1
ATOM 7984 C C . PRO C 1 192 ? -10.080 -13.984 37.370 1.00 25.62 186 PRO C C 1
ATOM 7985 O O . PRO C 1 192 ? -10.724 -12.986 37.583 1.00 26.45 186 PRO C O 1
ATOM 7989 N N . ASP C 1 193 ? -8.771 -14.046 37.535 1.00 25.68 187 ASP C N 1
ATOM 7990 C CA . ASP C 1 193 ? -8.008 -12.967 38.159 1.00 26.75 187 ASP C CA 1
ATOM 7991 C C . ASP C 1 193 ? -8.428 -11.578 37.712 1.00 26.74 187 ASP C C 1
ATOM 7992 O O . ASP C 1 193 ? -8.410 -11.284 36.498 1.00 27.27 187 ASP C O 1
ATOM 7997 N N . GLY C 1 194 ? -8.783 -10.731 38.685 1.00 26.22 188 GLY C N 1
ATOM 7998 C CA . GLY C 1 194 ? -8.919 -9.275 38.461 1.00 26.65 188 GLY C CA 1
ATOM 7999 C C . GLY C 1 194 ? -9.264 -8.432 39.704 1.00 27.46 188 GLY C C 1
ATOM 8000 O O . GLY C 1 194 ? -8.940 -8.816 40.846 1.00 26.46 188 GLY C O 1
ATOM 8001 N N . TYR C 1 195 ? -9.896 -7.272 39.478 1.00 27.43 189 TYR C N 1
ATOM 8002 C CA . TYR C 1 195 ? -10.445 -6.463 40.580 1.00 28.14 189 TYR C CA 1
ATOM 8003 C C . TYR C 1 195 ? -11.891 -5.981 40.365 1.00 29.41 189 TYR C C 1
ATOM 8004 O O . TYR C 1 195 ? -12.266 -5.566 39.246 1.00 29.47 189 TYR C O 1
ATOM 8013 N N . LYS C 1 196 ? -12.678 -5.999 41.451 1.00 30.35 190 LYS C N 1
ATOM 8014 C CA . LYS C 1 196 ? -13.999 -5.374 41.459 1.00 31.11 190 LYS C CA 1
ATOM 8015 C C . LYS C 1 196 ? -13.935 -3.887 41.067 1.00 31.39 190 LYS C C 1
ATOM 8016 O O . LYS C 1 196 ? -14.756 -3.407 40.269 1.00 31.62 190 LYS C O 1
ATOM 8022 N N . ASP C 1 197 ? -12.963 -3.166 41.622 1.00 31.01 191 ASP C N 1
ATOM 8023 C CA . ASP C 1 197 ? -12.953 -1.735 41.477 1.00 30.91 191 ASP C CA 1
ATOM 8024 C C . ASP C 1 197 ? -11.718 -1.274 40.694 1.00 30.90 191 ASP C C 1
ATOM 8025 O O . ASP C 1 197 ? -10.924 -2.104 40.245 1.00 31.23 191 ASP C O 1
ATOM 8030 N N . THR C 1 198 ? -11.599 0.036 40.485 1.00 30.81 192 THR C N 1
ATOM 8031 C CA . THR C 1 198 ? -10.492 0.619 39.731 1.00 30.94 192 THR C CA 1
ATOM 8032 C C . THR C 1 198 ? -9.123 0.347 40.390 1.00 30.60 192 THR C C 1
ATOM 8033 O O . THR C 1 198 ? -8.862 0.842 41.504 1.00 29.69 192 THR C O 1
ATOM 8037 N N . PRO C 1 199 ? -8.248 -0.405 39.667 1.00 29.89 193 PRO C N 1
ATOM 8038 C CA . PRO C 1 199 ? -6.880 -0.743 40.047 1.00 29.01 193 PRO C CA 1
ATOM 8039 C C . PRO C 1 199 ? -6.007 0.483 40.048 1.00 28.40 193 PRO C C 1
ATOM 8040 O O . PRO C 1 199 ? -6.327 1.474 39.386 1.00 27.88 193 PRO C O 1
ATOM 8044 N N . SER C 1 200 ? -4.897 0.410 40.775 1.00 28.24 194 SER C N 1
ATOM 8045 C CA . SER C 1 200 ? -3.894 1.465 40.732 1.00 28.33 194 SER C CA 1
ATOM 8046 C C . SER C 1 200 ? -2.667 1.007 39.960 1.00 27.98 194 SER C C 1
ATOM 8047 O O . SER C 1 200 ? -1.704 1.723 39.750 1.00 28.96 194 SER C O 1
ATOM 8050 N N . ASP C 1 201 ? -2.720 -0.215 39.519 1.00 28.36 195 ASP C N 1
ATOM 8051 C CA . ASP C 1 201 ? -1.650 -0.750 38.745 1.00 28.53 195 ASP C CA 1
ATOM 8052 C C . ASP C 1 201 ? -2.302 -1.857 37.898 1.00 28.77 195 ASP C C 1
ATOM 8053 O O . ASP C 1 201 ? -2.873 -2.806 38.440 1.00 27.55 195 ASP C O 1
ATOM 8058 N N . ARG C 1 202 ? -2.229 -1.697 36.573 1.00 29.10 196 ARG C N 1
ATOM 8059 C CA . ARG C 1 202 ? -2.661 -2.713 35.634 1.00 29.06 196 ARG C CA 1
ATOM 8060 C C . ARG C 1 202 ? -1.434 -3.484 35.163 1.00 29.73 196 ARG C C 1
ATOM 8061 O O . ARG C 1 202 ? -1.552 -4.564 34.618 1.00 30.23 196 ARG C O 1
ATOM 8069 N N . LEU C 1 203 ? -0.239 -2.942 35.372 1.00 30.38 197 LEU C N 1
ATOM 8070 C CA . LEU C 1 203 ? 0.932 -3.596 34.794 1.00 30.54 197 LEU C CA 1
ATOM 8071 C C . LEU C 1 203 ? 1.412 -4.779 35.630 1.00 30.16 197 LEU C C 1
ATOM 8072 O O . LEU C 1 203 ? 1.583 -5.851 35.079 1.00 30.11 197 LEU C O 1
ATOM 8077 N N . THR C 1 204 ? 1.594 -4.614 36.942 1.00 29.17 198 THR C N 1
ATOM 8078 C CA . THR C 1 204 ? 2.196 -5.694 37.723 1.00 28.82 198 THR C CA 1
ATOM 8079 C C . THR C 1 204 ? 1.465 -7.064 37.704 1.00 27.37 198 THR C C 1
ATOM 8080 O O . THR C 1 204 ? 2.125 -8.088 37.472 1.00 26.90 198 THR C O 1
ATOM 8084 N N . PRO C 1 205 ? 0.131 -7.094 37.910 1.00 26.21 199 PRO C N 1
ATOM 8085 C CA . PRO C 1 205 ? -0.542 -8.401 37.758 1.00 26.03 199 PRO C CA 1
ATOM 8086 C C . PRO C 1 205 ? -0.362 -9.024 36.378 1.00 25.70 199 PRO C C 1
ATOM 8087 O O . PRO C 1 205 ? -0.056 -10.212 36.278 1.00 25.58 199 PRO C O 1
ATOM 8091 N N . ARG C 1 206 ? -0.538 -8.242 35.319 1.00 25.51 200 ARG C N 1
ATOM 8092 C CA . ARG C 1 206 ? -0.271 -8.752 33.972 1.00 25.40 200 ARG C CA 1
ATOM 8093 C C . ARG C 1 206 ? 1.132 -9.355 33.790 1.00 25.31 200 ARG C C 1
ATOM 8094 O O . ARG C 1 206 ? 1.304 -10.434 33.223 1.00 24.38 200 ARG C O 1
ATOM 8102 N N . LYS C 1 207 ? 2.126 -8.629 34.275 1.00 26.15 201 LYS C N 1
ATOM 8103 C CA . LYS C 1 207 ? 3.497 -9.097 34.307 1.00 27.96 201 LYS C CA 1
ATOM 8104 C C . LYS C 1 207 ? 3.631 -10.470 35.016 1.00 27.70 201 LYS C C 1
ATOM 8105 O O . LYS C 1 207 ? 4.340 -11.371 34.549 1.00 27.99 201 LYS C O 1
ATOM 8111 N N . ARG C 1 208 ? 2.931 -10.626 36.121 1.00 27.26 202 ARG C N 1
ATOM 8112 C CA . ARG C 1 208 ? 2.991 -11.858 36.859 1.00 27.82 202 ARG C CA 1
ATOM 8113 C C . ARG C 1 208 ? 2.350 -12.997 36.101 1.00 28.11 202 ARG C C 1
ATOM 8114 O O . ARG C 1 208 ? 2.900 -14.122 36.068 1.00 28.35 202 ARG C O 1
ATOM 8122 N N . LEU C 1 209 ? 1.198 -12.712 35.494 1.00 27.83 203 LEU C N 1
ATOM 8123 C CA . LEU C 1 209 ? 0.545 -13.643 34.582 1.00 27.73 203 LEU C CA 1
ATOM 8124 C C . LEU C 1 209 ? 1.503 -14.141 33.495 1.00 28.31 203 LEU C C 1
ATOM 8125 O O . LEU C 1 209 ? 1.638 -15.349 33.311 1.00 29.34 203 LEU C O 1
ATOM 8130 N N . LYS C 1 210 ? 2.147 -13.236 32.777 1.00 28.06 204 LYS C N 1
ATOM 8131 C CA . LYS C 1 210 ? 3.120 -13.657 31.785 1.00 29.04 204 LYS C CA 1
ATOM 8132 C C . LYS C 1 210 ? 4.161 -14.658 32.329 1.00 28.48 204 LYS C C 1
ATOM 8133 O O . LYS C 1 210 ? 4.400 -15.700 31.729 1.00 28.36 204 LYS C O 1
ATOM 8139 N N . GLU C 1 211 ? 4.796 -14.291 33.434 1.00 28.97 205 GLU C N 1
ATOM 8140 C CA . GLU C 1 211 ? 5.750 -15.118 34.148 1.00 29.86 205 GLU C CA 1
ATOM 8141 C C . GLU C 1 211 ? 5.160 -16.490 34.569 1.00 29.20 205 GLU C C 1
ATOM 8142 O O . GLU C 1 211 ? 5.770 -17.505 34.261 1.00 30.30 205 GLU C O 1
ATOM 8148 N N . SER C 1 212 ? 3.969 -16.531 35.193 1.00 28.17 206 SER C N 1
ATOM 8149 C CA . SER C 1 212 ? 3.240 -17.785 35.451 1.00 26.43 206 SER C CA 1
ATOM 8150 C C . SER C 1 212 ? 2.991 -18.624 34.206 1.00 27.58 206 SER C C 1
ATOM 8151 O O . SER C 1 212 ? 3.234 -19.828 34.228 1.00 29.13 206 SER C O 1
ATOM 8154 N N . LEU C 1 213 ? 2.514 -18.037 33.108 1.00 27.71 207 LEU C N 1
ATOM 8155 C CA . LEU C 1 213 ? 2.300 -18.823 31.887 1.00 27.22 207 LEU C CA 1
ATOM 8156 C C . LEU C 1 213 ? 3.602 -19.363 31.284 1.00 28.36 207 LEU C C 1
ATOM 8157 O O . LEU C 1 213 ? 3.642 -20.502 30.823 1.00 28.39 207 LEU C O 1
ATOM 8162 N N . ASP C 1 214 ? 4.662 -18.553 31.284 1.00 29.59 208 ASP C N 1
ATOM 8163 C CA . ASP C 1 214 ? 6.005 -19.015 30.860 1.00 31.09 208 ASP C CA 1
ATOM 8164 C C . ASP C 1 214 ? 6.386 -20.335 31.532 1.00 31.71 208 ASP C C 1
ATOM 8165 O O . ASP C 1 214 ? 6.748 -21.318 30.858 1.00 31.55 208 ASP C O 1
ATOM 8170 N N . GLN C 1 215 ? 6.288 -20.339 32.863 1.00 32.13 209 GLN C N 1
ATOM 8171 C CA . GLN C 1 215 ? 6.527 -21.526 33.651 1.00 32.82 209 GLN C CA 1
ATOM 8172 C C . GLN C 1 215 ? 5.561 -22.684 33.350 1.00 32.92 209 GLN C C 1
ATOM 8173 O O . GLN C 1 215 ? 6.002 -23.841 33.311 1.00 32.71 209 GLN C O 1
ATOM 8179 N N . ILE C 1 216 ? 4.279 -22.382 33.100 1.00 32.22 210 ILE C N 1
ATOM 8180 C CA . ILE C 1 216 ? 3.293 -23.429 32.820 1.00 31.35 210 ILE C CA 1
ATOM 8181 C C . ILE C 1 216 ? 3.632 -24.132 31.516 1.00 31.43 210 ILE C C 1
ATOM 8182 O O . ILE C 1 216 ? 3.515 -25.360 31.411 1.00 31.87 210 ILE C O 1
ATOM 8187 N N . PHE C 1 217 ? 4.046 -23.365 30.520 1.00 31.04 211 PHE C N 1
ATOM 8188 C CA . PHE C 1 217 ? 4.400 -23.930 29.210 1.00 31.46 211 PHE C CA 1
ATOM 8189 C C . PHE C 1 217 ? 5.895 -24.256 29.052 1.00 31.86 211 PHE C C 1
ATOM 8190 O O . PHE C 1 217 ? 6.324 -24.515 27.929 1.00 31.30 211 PHE C O 1
ATOM 8198 N N . ALA C 1 218 ? 6.685 -24.235 30.131 1.00 32.06 212 ALA C N 1
ATOM 8199 C CA . ALA C 1 218 ? 8.128 -24.533 29.984 1.00 33.88 212 ALA C CA 1
ATOM 8200 C C . ALA C 1 218 ? 8.413 -25.907 29.329 1.00 34.61 212 ALA C C 1
ATOM 8201 O O . ALA C 1 218 ? 9.206 -25.989 28.377 1.00 34.80 212 ALA C O 1
ATOM 8203 N N . ALA C 1 219 ? 7.739 -26.952 29.812 1.00 35.26 213 ALA C N 1
ATOM 8204 C CA . ALA C 1 219 ? 7.890 -28.282 29.246 1.00 37.37 213 ALA C CA 1
ATOM 8205 C C . ALA C 1 219 ? 7.058 -28.463 27.947 1.00 38.69 213 ALA C C 1
ATOM 8206 O O . ALA C 1 219 ? 5.853 -28.125 27.916 1.00 39.12 213 ALA C O 1
ATOM 8208 N N . GLU C 1 220 ? 7.724 -28.955 26.892 1.00 40.14 214 GLU C N 1
ATOM 8209 C CA . GLU C 1 220 ? 7.115 -29.214 25.568 1.00 42.25 214 GLU C CA 1
ATOM 8210 C C . GLU C 1 220 ? 6.279 -30.480 25.572 1.00 41.47 214 GLU C C 1
ATOM 8211 O O . GLU C 1 220 ? 6.701 -31.514 26.094 1.00 41.07 214 GLU C O 1
ATOM 8217 N N . ILE C 1 221 ? 5.111 -30.401 24.944 1.00 40.72 215 ILE C N 1
ATOM 8218 C CA . ILE C 1 221 ? 4.268 -31.573 24.807 1.00 39.70 215 ILE C CA 1
ATOM 8219 C C . ILE C 1 221 ? 3.952 -31.769 23.319 1.00 39.86 215 ILE C C 1
ATOM 8220 O O . ILE C 1 221 ? 3.663 -30.806 22.619 1.00 39.43 215 ILE C O 1
ATOM 8225 N N . ASN C 1 222 ? 4.046 -33.010 22.831 1.00 40.04 216 ASN C N 1
ATOM 8226 C CA . ASN C 1 222 ? 3.787 -33.276 21.422 1.00 40.04 216 ASN C CA 1
ATOM 8227 C C . ASN C 1 222 ? 2.366 -32.847 21.138 1.00 40.19 216 ASN C C 1
ATOM 8228 O O . ASN C 1 222 ? 1.455 -33.101 21.934 1.00 38.77 216 ASN C O 1
ATOM 8233 N N . GLU C 1 223 ? 2.177 -32.183 20.005 1.00 41.13 217 GLU C N 1
ATOM 8234 C CA . GLU C 1 223 ? 0.880 -31.607 19.732 1.00 42.02 217 GLU C CA 1
ATOM 8235 C C . GLU C 1 223 ? -0.068 -32.550 18.997 1.00 41.88 217 GLU C C 1
ATOM 8236 O O . GLU C 1 223 ? -1.155 -32.165 18.526 1.00 42.36 217 GLU C O 1
ATOM 8242 N N . ALA C 1 224 ? 0.332 -33.807 18.961 1.00 41.18 218 ALA C N 1
ATOM 8243 C CA . ALA C 1 224 ? -0.558 -34.870 18.557 1.00 41.21 218 ALA C CA 1
ATOM 8244 C C . ALA C 1 224 ? -1.385 -35.255 19.775 1.00 41.06 218 ALA C C 1
ATOM 8245 O O . ALA C 1 224 ? -2.466 -35.834 19.658 1.00 41.69 218 ALA C O 1
ATOM 8247 N N . TYR C 1 225 ? -0.886 -34.918 20.954 1.00 40.31 219 TYR C N 1
ATOM 8248 C CA . TYR C 1 225 ? -1.574 -35.299 22.168 1.00 39.66 219 TYR C CA 1
ATOM 8249 C C . TYR C 1 225 ? -2.289 -34.106 22.813 1.00 39.22 219 TYR C C 1
ATOM 8250 O O . TYR C 1 225 ? -3.423 -34.227 23.335 1.00 39.75 219 TYR C O 1
ATOM 8259 N N . ASN C 1 226 ? -1.649 -32.944 22.770 1.00 37.69 220 ASN C N 1
ATOM 8260 C CA . ASN C 1 226 ? -2.188 -31.806 23.491 1.00 36.49 220 ASN C CA 1
ATOM 8261 C C . ASN C 1 226 ? -1.917 -30.487 22.800 1.00 36.03 220 ASN C C 1
ATOM 8262 O O . ASN C 1 226 ? -0.855 -30.319 22.209 1.00 36.37 220 ASN C O 1
ATOM 8267 N N . LEU C 1 227 ? -2.890 -29.576 22.841 1.00 34.74 221 LEU C N 1
ATOM 8268 C CA . LEU C 1 227 ? -2.679 -28.200 22.409 1.00 33.51 221 LEU C CA 1
ATOM 8269 C C . LEU C 1 227 ? -3.135 -27.346 23.550 1.00 33.41 221 LEU C C 1
ATOM 8270 O O . LEU C 1 227 ? -4.048 -27.725 24.254 1.00 33.34 221 LEU C O 1
ATOM 8275 N N . ASP C 1 228 ? -2.500 -26.193 23.746 1.00 33.49 222 ASP C N 1
ATOM 8276 C CA . ASP C 1 228 ? -2.864 -25.267 24.842 1.00 32.06 222 ASP C CA 1
ATOM 8277 C C . ASP C 1 228 ? -3.603 -24.050 24.300 1.00 30.86 222 ASP C C 1
ATOM 8278 O O . ASP C 1 228 ? -3.344 -23.624 23.187 1.00 30.08 222 ASP C O 1
ATOM 8283 N N . ALA C 1 229 ? -4.529 -23.507 25.087 1.00 29.00 223 ALA C N 1
ATOM 8284 C CA . ALA C 1 229 ? -5.251 -22.333 24.678 1.00 27.67 223 ALA C CA 1
ATOM 8285 C C . ALA C 1 229 ? -5.349 -21.369 25.853 1.00 27.71 223 ALA C C 1
ATOM 8286 O O . ALA C 1 229 ? -5.428 -21.787 27.021 1.00 28.08 223 ALA C O 1
ATOM 8288 N N . VAL C 1 230 ? -5.338 -20.085 25.543 1.00 26.32 224 VAL C N 1
ATOM 8289 C CA . VAL C 1 230 ? -5.627 -19.077 26.541 1.00 26.92 224 VAL C CA 1
ATOM 8290 C C . VAL C 1 230 ? -6.974 -18.358 26.292 1.00 26.89 224 VAL C C 1
ATOM 8291 O O . VAL C 1 230 ? -7.310 -18.005 25.184 1.00 26.54 224 VAL C O 1
ATOM 8295 N N . GLU C 1 231 ? -7.770 -18.192 27.323 1.00 27.14 225 GLU C N 1
ATOM 8296 C CA . GLU C 1 231 ? -9.055 -17.628 27.087 1.00 28.23 225 GLU C CA 1
ATOM 8297 C C . GLU C 1 231 ? -9.220 -16.270 27.765 1.00 29.16 225 GLU C C 1
ATOM 8298 O O . GLU C 1 231 ? -9.240 -16.170 28.978 1.00 30.24 225 GLU C O 1
ATOM 8304 N N . SER C 1 232 ? -9.364 -15.220 26.991 1.00 30.86 226 SER C N 1
ATOM 8305 C CA . SER C 1 232 ? -9.574 -13.909 27.606 1.00 33.09 226 SER C CA 1
ATOM 8306 C C . SER C 1 232 ? -11.007 -13.660 28.025 1.00 34.55 226 SER C C 1
ATOM 8307 O O . SER C 1 232 ? -11.943 -14.357 27.620 1.00 35.28 226 SER C O 1
ATOM 8310 N N . LYS C 1 233 ? -11.158 -12.624 28.830 1.00 36.72 227 LYS C N 1
ATOM 8311 C CA . LYS C 1 233 ? -12.455 -12.114 29.254 1.00 38.29 227 LYS C CA 1
ATOM 8312 C C . LYS C 1 233 ? -12.301 -10.592 29.463 1.00 39.34 227 LYS C C 1
ATOM 8313 O O . LYS C 1 233 ? -11.230 -10.090 29.855 1.00 38.03 227 LYS C O 1
ATOM 8319 N N . LEU C 1 234 ? -13.364 -9.864 29.124 1.00 41.36 228 LEU C N 1
ATOM 8320 C CA . LEU C 1 234 ? -13.392 -8.407 29.278 1.00 42.27 228 LEU C CA 1
ATOM 8321 C C . LEU C 1 234 ? -13.740 -8.070 30.744 1.00 42.74 228 LEU C C 1
ATOM 8322 O O . LEU C 1 234 ? -13.030 -7.261 31.385 1.00 43.54 228 LEU C O 1
ATOM 8327 N N . PHE C 1 235 ? -14.808 -8.688 31.273 1.00 42.99 229 PHE C N 1
ATOM 8328 C CA . PHE C 1 235 ? -15.191 -8.522 32.694 1.00 43.01 229 PHE C CA 1
ATOM 8329 C C . PHE C 1 235 ? -16.007 -9.707 33.226 1.00 42.98 229 PHE C C 1
ATOM 8330 O O . PHE C 1 235 ? -16.702 -10.399 32.476 1.00 41.87 229 PHE C O 1
ATOM 8338 N N . GLY C 1 236 ? -15.907 -9.922 34.538 1.00 43.68 230 GLY C N 1
ATOM 8339 C CA . GLY C 1 236 ? -16.813 -10.833 35.234 1.00 44.22 230 GLY C CA 1
ATOM 8340 C C . GLY C 1 236 ? -17.463 -10.185 36.436 1.00 44.67 230 GLY C C 1
ATOM 8341 O O . GLY C 1 236 ? -17.015 -9.153 36.908 1.00 44.32 230 GLY C O 1
ATOM 8342 N N . ILE C 1 237 ? -18.528 -10.799 36.939 1.00 45.94 231 ILE C N 1
ATOM 8343 C CA . ILE C 1 237 ? -19.130 -10.353 38.202 1.00 46.68 231 ILE C CA 1
ATOM 8344 C C . ILE C 1 237 ? -18.075 -10.525 39.273 1.00 46.79 231 ILE C C 1
ATOM 8345 O O . ILE C 1 237 ? -17.530 -11.629 39.440 1.00 47.20 231 ILE C O 1
ATOM 8350 N N . GLY C 1 238 ? -17.753 -9.413 39.945 1.00 46.50 232 GLY C N 1
ATOM 8351 C CA . GLY C 1 238 ? -16.705 -9.372 40.976 1.00 45.40 232 GLY C CA 1
ATOM 8352 C C . GLY C 1 238 ? -15.318 -9.074 40.414 1.00 44.93 232 GLY C C 1
ATOM 8353 O O . GLY C 1 238 ? -14.353 -8.907 41.192 1.00 44.65 232 GLY C O 1
ATOM 8354 N N . SER C 1 239 ? -15.206 -9.032 39.079 1.00 43.36 233 SER C N 1
ATOM 8355 C CA . SER C 1 239 ? -13.964 -8.661 38.407 1.00 42.35 233 SER C CA 1
ATOM 8356 C C . SER C 1 239 ? -14.272 -7.536 37.406 1.00 41.66 233 SER C C 1
ATOM 8357 O O . SER C 1 239 ? -13.927 -7.587 36.223 1.00 41.95 233 SER C O 1
ATOM 8360 N N . GLU C 1 240 ? -14.956 -6.516 37.878 1.00 40.57 234 GLU C N 1
ATOM 8361 C CA . GLU C 1 240 ? -15.743 -5.701 36.958 1.00 39.30 234 GLU C CA 1
ATOM 8362 C C . GLU C 1 240 ? -14.966 -4.640 36.220 1.00 37.64 234 GLU C C 1
ATOM 8363 O O . GLU C 1 240 ? -15.270 -4.350 35.056 1.00 38.60 234 GLU C O 1
ATOM 8369 N N . SER C 1 241 ? -13.994 -4.028 36.880 1.00 34.70 235 SER C N 1
ATOM 8370 C CA . SER C 1 241 ? -13.378 -2.845 36.312 1.00 32.56 235 SER C CA 1
ATOM 8371 C C . SER C 1 241 ? -12.132 -3.276 35.600 1.00 31.12 235 SER C C 1
ATOM 8372 O O . SER C 1 241 ? -11.529 -2.496 34.876 1.00 29.83 235 SER C O 1
ATOM 8375 N N . TYR C 1 242 ? -11.708 -4.508 35.878 1.00 29.42 236 TYR C N 1
ATOM 8376 C CA . TYR C 1 242 ? -10.426 -4.978 35.417 1.00 28.30 236 TYR C CA 1
ATOM 8377 C C . TYR C 1 242 ? -10.246 -6.475 35.634 1.00 28.22 236 TYR C C 1
ATOM 8378 O O . TYR C 1 242 ? -10.401 -6.998 36.764 1.00 27.83 236 TYR C O 1
ATOM 8387 N N . VAL C 1 243 ? -9.878 -7.135 34.539 1.00 27.10 237 VAL C N 1
ATOM 8388 C CA . VAL C 1 243 ? -9.383 -8.476 34.568 1.00 26.65 237 VAL C CA 1
ATOM 8389 C C . VAL C 1 243 ? -8.001 -8.495 33.949 1.00 26.53 237 VAL C C 1
ATOM 8390 O O . VAL C 1 243 ? -7.727 -7.865 32.907 1.00 25.75 237 VAL C O 1
ATOM 8394 N N . VAL C 1 244 ? -7.157 -9.294 34.583 1.00 26.19 238 VAL C N 1
ATOM 8395 C CA . VAL C 1 244 ? -5.768 -9.376 34.251 1.00 25.04 238 VAL C CA 1
ATOM 8396 C C . VAL C 1 244 ? -5.576 -9.912 32.850 1.00 26.26 238 VAL C C 1
ATOM 8397 O O . VAL C 1 244 ? -4.846 -9.318 32.060 1.00 27.36 238 VAL C O 1
ATOM 8401 N N . GLY C 1 245 ? -6.201 -11.038 32.526 1.00 27.11 239 GLY C N 1
ATOM 8402 C CA . GLY C 1 245 ? -5.932 -11.698 31.234 1.00 27.09 239 GLY C CA 1
ATOM 8403 C C . GLY C 1 245 ? -6.844 -11.131 30.153 1.00 27.89 239 GLY C C 1
ATOM 8404 O O . GLY C 1 245 ? -7.796 -11.803 29.722 1.00 29.37 239 GLY C O 1
ATOM 8405 N N . SER C 1 246 ? -6.576 -9.890 29.737 1.00 26.94 240 SER C N 1
ATOM 8406 C CA . SER C 1 246 ? -7.323 -9.205 28.667 1.00 25.25 240 SER C CA 1
ATOM 8407 C C . SER C 1 246 ? -7.067 -9.768 27.255 1.00 24.51 240 SER C C 1
ATOM 8408 O O . SER C 1 246 ? -6.178 -10.599 27.035 1.00 23.71 240 SER C O 1
ATOM 8411 N N . HIS C 1 247 ? -7.870 -9.285 26.310 1.00 23.93 241 HIS C N 1
ATOM 8412 C CA . HIS C 1 247 ? -7.823 -9.663 24.914 1.00 24.08 241 HIS C CA 1
ATOM 8413 C C . HIS C 1 247 ? -6.468 -9.316 24.332 1.00 24.29 241 HIS C C 1
ATOM 8414 O O . HIS C 1 247 ? -5.818 -10.184 23.750 1.00 24.81 241 HIS C O 1
ATOM 8421 N N . GLU C 1 248 ? -6.013 -8.073 24.516 1.00 23.44 242 GLU C N 1
ATOM 8422 C CA . GLU C 1 248 ? -4.698 -7.665 24.039 1.00 22.72 242 GLU C CA 1
ATOM 8423 C C . GLU C 1 248 ? -3.582 -8.485 24.682 1.00 22.53 242 GLU C C 1
ATOM 8424 O O . GLU C 1 248 ? -2.570 -8.839 23.997 1.00 23.00 242 GLU C O 1
ATOM 8430 N N . PHE C 1 249 ? -3.745 -8.812 25.959 1.00 20.79 243 PHE C N 1
ATOM 8431 C CA . PHE C 1 249 ? -2.716 -9.641 26.608 1.00 21.58 243 PHE C CA 1
ATOM 8432 C C . PHE C 1 249 ? -2.573 -11.050 25.984 1.00 21.99 243 PHE C C 1
ATOM 8433 O O . PHE C 1 249 ? -1.506 -11.430 25.485 1.00 21.56 243 PHE C O 1
ATOM 8441 N N . TYR C 1 250 ? -3.653 -11.818 26.015 1.00 22.22 244 TYR C N 1
ATOM 8442 C CA . TYR C 1 250 ? -3.637 -13.159 25.444 1.00 23.13 244 TYR C CA 1
ATOM 8443 C C . TYR C 1 250 ? -3.361 -13.225 23.938 1.00 23.80 244 TYR C C 1
ATOM 8444 O O . TYR C 1 250 ? -2.831 -14.189 23.446 1.00 23.16 244 TYR C O 1
ATOM 8453 N N . LEU C 1 251 ? -3.760 -12.208 23.207 1.00 25.60 245 LEU C N 1
ATOM 8454 C CA . LEU C 1 251 ? -3.545 -12.208 21.790 1.00 27.54 245 LEU C CA 1
ATOM 8455 C C . LEU C 1 251 ? -2.067 -12.047 21.501 1.00 28.37 245 LEU C C 1
ATOM 8456 O O . LEU C 1 251 ? -1.564 -12.587 20.515 1.00 29.76 245 LEU C O 1
ATOM 8461 N N . SER C 1 252 ? -1.374 -11.275 22.329 1.00 28.43 246 SER C N 1
ATOM 8462 C CA . SER C 1 252 ? 0.030 -11.103 22.138 1.00 28.81 246 SER C CA 1
ATOM 8463 C C . SER C 1 252 ? 0.734 -12.315 22.678 1.00 28.40 246 SER C C 1
ATOM 8464 O O . SER C 1 252 ? 1.648 -12.836 22.051 1.00 27.52 246 SER C O 1
ATOM 8467 N N . TYR C 1 253 ? 0.320 -12.754 23.858 1.00 28.87 247 TYR C N 1
ATOM 8468 C CA . TYR C 1 253 ? 0.999 -13.880 24.464 1.00 29.14 247 TYR C CA 1
ATOM 8469 C C . TYR C 1 253 ? 0.948 -15.126 23.587 1.00 29.43 247 TYR C C 1
ATOM 8470 O O . TYR C 1 253 ? 1.952 -15.805 23.424 1.00 29.04 247 TYR C O 1
ATOM 8479 N N . ALA C 1 254 ? -0.216 -15.410 23.010 1.00 30.28 248 ALA C N 1
ATOM 8480 C CA . ALA C 1 254 ? -0.407 -16.640 22.274 1.00 31.11 248 ALA C CA 1
ATOM 8481 C C . ALA C 1 254 ? 0.408 -16.592 21.029 1.00 31.91 248 ALA C C 1
ATOM 8482 O O . ALA C 1 254 ? 0.921 -17.616 20.566 1.00 32.04 248 ALA C O 1
ATOM 8484 N N . LEU C 1 255 ? 0.477 -15.403 20.452 1.00 32.33 249 LEU C N 1
ATOM 8485 C CA . LEU C 1 255 ? 1.178 -15.241 19.218 1.00 33.21 249 LEU C CA 1
ATOM 8486 C C . LEU C 1 255 ? 2.682 -15.313 19.443 1.00 33.54 249 LEU C C 1
ATOM 8487 O O . LEU C 1 255 ? 3.390 -15.926 18.658 1.00 34.67 249 LEU C O 1
ATOM 8492 N N . LYS C 1 256 ? 3.158 -14.708 20.520 1.00 33.34 250 LYS C N 1
ATOM 8493 C CA . LYS C 1 256 ? 4.548 -14.787 20.929 1.00 34.26 250 LYS C CA 1
ATOM 8494 C C . LYS C 1 256 ? 4.977 -16.248 21.187 1.00 33.70 250 LYS C C 1
ATOM 8495 O O . LYS C 1 256 ? 6.021 -16.687 20.718 1.00 33.14 250 LYS C O 1
ATOM 8501 N N . ASN C 1 257 ? 4.158 -17.001 21.900 1.00 32.36 251 ASN C N 1
ATOM 8502 C CA . ASN C 1 257 ? 4.594 -18.296 22.376 1.00 31.82 251 ASN C CA 1
ATOM 8503 C C . ASN C 1 257 ? 3.986 -19.473 21.659 1.00 31.13 251 ASN C C 1
ATOM 8504 O O . ASN C 1 257 ? 4.006 -20.574 22.169 1.00 30.46 251 ASN C O 1
ATOM 8509 N N . ASP C 1 258 ? 3.489 -19.223 20.455 1.00 30.92 252 ASP C N 1
ATOM 8510 C CA . ASP C 1 258 ? 2.876 -20.225 19.602 1.00 31.99 252 ASP C CA 1
ATOM 8511 C C . ASP C 1 258 ? 1.745 -21.020 20.256 1.00 31.59 252 ASP C C 1
ATOM 8512 O O . ASP C 1 258 ? 1.725 -22.253 20.231 1.00 32.28 252 ASP C O 1
ATOM 8517 N N . LYS C 1 259 ? 0.802 -20.295 20.828 1.00 30.97 253 LYS C N 1
ATOM 8518 C CA . LYS C 1 259 ? -0.290 -20.879 21.599 1.00 30.78 253 LYS C CA 1
ATOM 8519 C C . LYS C 1 259 ? -1.577 -20.528 20.903 1.00 29.97 253 LYS C C 1
ATOM 8520 O O . LYS C 1 259 ? -1.611 -19.561 20.110 1.00 30.35 253 LYS C O 1
ATOM 8526 N N . LEU C 1 260 ? -2.634 -21.280 21.195 1.00 28.82 254 LEU C N 1
ATOM 8527 C CA . LEU C 1 260 ? -3.999 -20.965 20.669 1.00 27.75 254 LEU C CA 1
ATOM 8528 C C . LEU C 1 260 ? -4.712 -19.927 21.516 1.00 27.01 254 LEU C C 1
ATOM 8529 O O . LEU C 1 260 ? -4.695 -19.999 22.751 1.00 25.99 254 LEU C O 1
ATOM 8534 N N . CYS C 1 261 ? -5.340 -18.960 20.860 1.00 27.09 255 CYS C N 1
ATOM 8535 C CA . CYS C 1 261 ? -6.319 -18.132 21.537 1.00 27.18 255 CYS C CA 1
ATOM 8536 C C . CYS C 1 261 ? -7.659 -18.846 21.525 1.00 27.40 255 CYS C C 1
ATOM 8537 O O . CYS C 1 261 ? -8.071 -19.351 20.466 1.00 28.06 255 CYS C O 1
ATOM 8540 N N . LEU C 1 262 ? -8.343 -18.889 22.670 1.00 26.21 256 LEU C N 1
ATOM 8541 C CA . LEU C 1 262 ? -9.702 -19.375 22.672 1.00 26.20 256 LEU C CA 1
ATOM 8542 C C . LEU C 1 262 ? -10.658 -18.187 22.876 1.00 26.91 256 LEU C C 1
ATOM 8543 O O . LEU C 1 262 ? -10.529 -17.435 23.854 1.00 26.54 256 LEU C O 1
ATOM 8548 N N . LEU C 1 263 ? -11.628 -18.069 21.962 1.00 26.91 257 LEU C N 1
ATOM 8549 C CA . LEU C 1 263 ? -12.557 -16.965 21.922 1.00 27.73 257 LEU C CA 1
ATOM 8550 C C . LEU C 1 263 ? -13.946 -17.379 22.352 1.00 28.32 257 LEU C C 1
ATOM 8551 O O . LEU C 1 263 ? -14.541 -18.307 21.797 1.00 27.86 257 LEU C O 1
ATOM 8556 N N . ASP C 1 264 ? -14.458 -16.656 23.338 1.00 29.45 258 ASP C N 1
ATOM 8557 C CA . ASP C 1 264 ? -15.788 -16.881 23.883 1.00 31.43 258 ASP C CA 1
ATOM 8558 C C . ASP C 1 264 ? -16.650 -15.681 23.424 1.00 30.86 258 ASP C C 1
ATOM 8559 O O . ASP C 1 264 ? -16.347 -14.549 23.807 1.00 30.76 258 ASP C O 1
ATOM 8564 N N . THR C 1 265 ? -17.683 -15.961 22.605 1.00 30.81 259 THR C N 1
ATOM 8565 C CA . THR C 1 265 ? -18.621 -14.984 22.019 1.00 31.58 259 THR C CA 1
ATOM 8566 C C . THR C 1 265 ? -19.301 -14.105 23.047 1.00 33.70 259 THR C C 1
ATOM 8567 O O . THR C 1 265 ? -19.924 -13.109 22.691 1.00 33.13 259 THR C O 1
ATOM 8571 N N . GLY C 1 266 ? -19.209 -14.505 24.319 1.00 36.06 260 GLY C N 1
ATOM 8572 C CA . GLY C 1 266 ? -19.733 -13.722 25.413 1.00 38.57 260 GLY C CA 1
ATOM 8573 C C . GLY C 1 266 ? -18.703 -12.900 26.174 1.00 40.66 260 GLY C C 1
ATOM 8574 O O . GLY C 1 266 ? -19.073 -12.085 27.048 1.00 40.98 260 GLY C O 1
ATOM 8575 N N . HIS C 1 267 ? -17.423 -13.108 25.849 1.00 41.79 261 HIS C N 1
ATOM 8576 C CA . HIS C 1 267 ? -16.295 -12.528 26.604 1.00 42.86 261 HIS C CA 1
ATOM 8577 C C . HIS C 1 267 ? -15.817 -11.120 26.065 1.00 43.00 261 HIS C C 1
ATOM 8578 O O . HIS C 1 267 ? -14.757 -10.642 26.477 1.00 42.74 261 HIS C O 1
ATOM 8585 N N . TYR C 1 268 ? -16.595 -10.457 25.177 1.00 43.42 262 TYR C N 1
ATOM 8586 C CA . TYR C 1 268 ? -16.146 -9.200 24.494 1.00 43.44 262 TYR C CA 1
ATOM 8587 C C . TYR C 1 268 ? -16.941 -7.923 24.795 1.00 43.98 262 TYR C C 1
ATOM 8588 O O . TYR C 1 268 ? -17.791 -7.931 25.705 1.00 44.52 262 TYR C O 1
ATOM 8597 N N . HIS C 1 269 ? -16.640 -6.826 24.090 1.00 43.65 263 HIS C N 1
ATOM 8598 C CA . HIS C 1 269 ? -17.378 -5.563 24.302 1.00 43.44 263 HIS C CA 1
ATOM 8599 C C . HIS C 1 269 ? -18.797 -5.631 23.690 1.00 43.15 263 HIS C C 1
ATOM 8600 O O . HIS C 1 269 ? -19.090 -6.510 22.862 1.00 42.56 263 HIS C O 1
ATOM 8607 N N . PRO C 1 270 ? -19.696 -4.727 24.151 1.00 43.06 264 PRO C N 1
ATOM 8608 C CA . PRO C 1 270 ? -21.023 -4.476 23.567 1.00 42.42 264 PRO C CA 1
ATOM 8609 C C . PRO C 1 270 ? -20.926 -4.051 22.103 1.00 41.96 264 PRO C C 1
ATOM 8610 O O . PRO C 1 270 ? -20.260 -3.035 21.788 1.00 40.73 264 PRO C O 1
ATOM 8614 N N . THR C 1 271 ? -21.617 -4.810 21.237 1.00 41.52 265 THR C N 1
ATOM 8615 C CA . THR C 1 271 ? -21.468 -4.744 19.756 1.00 40.72 265 THR C CA 1
ATOM 8616 C C . THR C 1 271 ? -20.201 -5.403 19.204 1.00 40.03 265 THR C C 1
ATOM 8617 O O . THR C 1 271 ? -20.012 -5.388 17.983 1.00 39.83 265 THR C O 1
ATOM 8621 N N . GLU C 1 272 ? -19.311 -5.911 20.076 1.00 39.14 266 GLU C N 1
ATOM 8622 C CA . GLU C 1 272 ? -18.039 -6.541 19.621 1.00 38.28 266 GLU C CA 1
ATOM 8623 C C . GLU C 1 272 ? -18.202 -7.981 19.039 1.00 37.41 266 GLU C C 1
ATOM 8624 O O . GLU C 1 272 ? -18.867 -8.826 19.667 1.00 37.43 266 GLU C O 1
ATOM 8630 N N . THR C 1 273 ? -17.564 -8.273 17.892 1.00 35.24 267 THR C N 1
ATOM 8631 C CA . THR C 1 273 ? -17.990 -9.445 17.069 1.00 32.97 267 THR C CA 1
ATOM 8632 C C . THR C 1 273 ? -16.930 -10.514 16.834 1.00 32.02 267 THR C C 1
ATOM 8633 O O . THR C 1 273 ? -15.849 -10.242 16.323 1.00 32.86 267 THR C O 1
ATOM 8637 N N . VAL C 1 274 ? -17.207 -11.732 17.255 1.00 29.65 268 VAL C N 1
ATOM 8638 C CA . VAL C 1 274 ? -16.232 -12.770 17.081 1.00 27.19 268 VAL C CA 1
ATOM 8639 C C . VAL C 1 274 ? -16.100 -13.117 15.590 1.00 25.92 268 VAL C C 1
ATOM 8640 O O . VAL C 1 274 ? -15.011 -13.384 15.112 1.00 25.47 268 VAL C O 1
ATOM 8644 N N . SER C 1 275 ? -17.200 -13.071 14.843 1.00 25.40 269 SER C N 1
ATOM 8645 C CA . SER C 1 275 ? -17.159 -13.206 13.367 1.00 24.20 269 SER C CA 1
ATOM 8646 C C . SER C 1 275 ? -16.143 -12.301 12.654 1.00 24.67 269 SER C C 1
ATOM 8647 O O . SER C 1 275 ? -15.424 -12.761 11.774 1.00 26.41 269 SER C O 1
ATOM 8650 N N . ASN C 1 276 ? -16.033 -11.036 13.038 1.00 24.37 270 ASN C N 1
ATOM 8651 C CA . ASN C 1 276 ? -14.995 -10.156 12.495 1.00 24.29 270 ASN C CA 1
ATOM 8652 C C . ASN C 1 276 ? -13.541 -10.564 12.877 1.00 24.25 270 ASN C C 1
ATOM 8653 O O . ASN C 1 276 ? -12.588 -10.068 12.313 1.00 25.00 270 ASN C O 1
ATOM 8658 N N . LYS C 1 277 ? -13.337 -11.443 13.830 1.00 23.38 271 LYS C N 1
ATOM 8659 C CA . LYS C 1 277 ? -11.985 -11.637 14.252 1.00 23.94 271 LYS C CA 1
ATOM 8660 C C . LYS C 1 277 ? -11.413 -12.866 13.573 1.00 24.86 271 LYS C C 1
ATOM 8661 O O . LYS C 1 277 ? -10.213 -12.942 13.292 1.00 23.55 271 LYS C O 1
ATOM 8667 N N . ILE C 1 278 ? -12.285 -13.835 13.321 1.00 25.58 272 ILE C N 1
ATOM 8668 C CA . ILE C 1 278 ? -11.824 -15.102 12.841 1.00 25.57 272 ILE C CA 1
ATOM 8669 C C . ILE C 1 278 ? -10.823 -14.983 11.681 1.00 26.46 272 ILE C C 1
ATOM 8670 O O . ILE C 1 278 ? -9.731 -15.608 11.730 1.00 26.22 272 ILE C O 1
ATOM 8675 N N . SER C 1 279 ? -11.201 -14.209 10.661 1.00 26.32 273 SER C N 1
ATOM 8676 C CA . SER C 1 279 ? -10.460 -14.145 9.407 1.00 26.68 273 SER C CA 1
ATOM 8677 C C . SER C 1 279 ? -9.122 -13.533 9.650 1.00 27.67 273 SER C C 1
ATOM 8678 O O . SER C 1 279 ? -8.139 -13.971 9.056 1.00 29.39 273 SER C O 1
ATOM 8681 N N . ALA C 1 280 ? -9.071 -12.529 10.521 1.00 27.43 274 ALA C N 1
ATOM 8682 C CA . ALA C 1 280 ? -7.828 -11.894 10.847 1.00 28.88 274 ALA C CA 1
ATOM 8683 C C . ALA C 1 280 ? -6.916 -12.849 11.616 1.00 30.05 274 ALA C C 1
ATOM 8684 O O . ALA C 1 280 ? -5.702 -12.813 11.488 1.00 31.62 274 ALA C O 1
ATOM 8686 N N . MET C 1 281 ? -7.486 -13.698 12.434 1.00 30.88 275 MET C N 1
ATOM 8687 C CA . MET C 1 281 ? -6.660 -14.577 13.212 1.00 32.28 275 MET C CA 1
ATOM 8688 C C . MET C 1 281 ? -6.106 -15.727 12.371 1.00 31.76 275 MET C C 1
ATOM 8689 O O . MET C 1 281 ? -4.931 -16.082 12.500 1.00 31.99 275 MET C O 1
ATOM 8694 N N . LEU C 1 282 ? -6.939 -16.265 11.492 1.00 30.66 276 LEU C N 1
ATOM 8695 C CA . LEU C 1 282 ? -6.480 -17.220 10.509 1.00 30.15 276 LEU C CA 1
ATOM 8696 C C . LEU C 1 282 ? -5.272 -16.776 9.677 1.00 29.97 276 LEU C C 1
ATOM 8697 O O . LEU C 1 282 ? -4.571 -17.627 9.151 1.00 29.98 276 LEU C O 1
ATOM 8702 N N . LEU C 1 283 ? -5.001 -15.481 9.569 1.00 29.34 277 LEU C N 1
ATOM 8703 C CA . LEU C 1 283 ? -3.825 -15.069 8.822 1.00 29.06 277 LEU C CA 1
ATOM 8704 C C . LEU C 1 283 ? -2.543 -15.232 9.614 1.00 28.98 277 LEU C C 1
ATOM 8705 O O . LEU C 1 283 ? -1.460 -15.372 9.040 1.00 28.24 277 LEU C O 1
ATOM 8710 N N . PHE C 1 284 ? -2.677 -15.211 10.933 1.00 28.76 278 PHE C N 1
ATOM 8711 C CA . PHE C 1 284 ? -1.519 -15.288 11.808 1.00 28.41 278 PHE C CA 1
ATOM 8712 C C . PHE C 1 284 ? -1.419 -16.482 12.726 1.00 28.62 278 PHE C C 1
ATOM 8713 O O . PHE C 1 284 ? -0.416 -16.585 13.431 1.00 29.51 278 PHE C O 1
ATOM 8721 N N . HIS C 1 285 ? -2.425 -17.354 12.743 1.00 28.25 279 HIS C N 1
ATOM 8722 C CA . HIS C 1 285 ? -2.435 -18.510 13.654 1.00 29.37 279 HIS C CA 1
ATOM 8723 C C . HIS C 1 285 ? -2.838 -19.735 12.868 1.00 29.51 279 HIS C C 1
ATOM 8724 O O . HIS C 1 285 ? -3.834 -19.691 12.153 1.00 29.39 279 HIS C O 1
ATOM 8731 N N . ASP C 1 286 ? -2.114 -20.831 12.999 1.00 29.78 280 ASP C N 1
ATOM 8732 C CA . ASP C 1 286 ? -2.557 -22.042 12.328 1.00 31.15 280 ASP C CA 1
ATOM 8733 C C . ASP C 1 286 ? -3.955 -22.453 12.732 1.00 30.39 280 ASP C C 1
ATOM 8734 O O . ASP C 1 286 ? -4.743 -22.865 11.878 1.00 30.82 280 ASP C O 1
ATOM 8739 N N . LYS C 1 287 ? -4.230 -22.385 14.041 1.00 30.02 281 LYS C N 1
ATOM 8740 C CA . LYS C 1 287 ? -5.447 -22.891 14.660 1.00 28.61 281 LYS C CA 1
ATOM 8741 C C . LYS C 1 287 ? -5.961 -21.894 15.656 1.00 28.18 281 LYS C C 1
ATOM 8742 O O . LYS C 1 287 ? -5.203 -21.112 16.248 1.00 28.12 281 LYS C O 1
ATOM 8748 N N . LEU C 1 288 ? -7.265 -21.977 15.877 1.00 27.65 282 LEU C N 1
ATOM 8749 C CA . LEU C 1 288 ? -8.035 -21.016 16.630 1.00 26.73 282 LEU C CA 1
ATOM 8750 C C . LEU C 1 288 ? -9.047 -21.844 17.423 1.00 26.15 282 LEU C C 1
ATOM 8751 O O . LEU C 1 288 ? -9.528 -22.848 16.905 1.00 27.28 282 LEU C O 1
ATOM 8756 N N . ALA C 1 289 ? -9.399 -21.458 18.644 1.00 24.83 283 ALA C N 1
ATOM 8757 C CA . ALA C 1 289 ? -10.439 -22.186 19.374 1.00 24.50 283 ALA C CA 1
ATOM 8758 C C . ALA C 1 289 ? -11.667 -21.318 19.694 1.00 24.77 283 ALA C C 1
ATOM 8759 O O . ALA C 1 289 ? -11.558 -20.122 19.952 1.00 24.38 283 ALA C O 1
ATOM 8761 N N . LEU C 1 290 ? -12.832 -21.924 19.764 1.00 24.99 284 LEU C N 1
ATOM 8762 C CA . LEU C 1 290 ? -14.010 -21.106 19.919 1.00 26.60 284 LEU C CA 1
ATOM 8763 C C . LEU C 1 290 ? -15.051 -21.641 20.930 1.00 26.70 284 LEU C C 1
ATOM 8764 O O . LEU C 1 290 ? -15.459 -22.775 20.845 1.00 26.67 284 LEU C O 1
ATOM 8769 N N . HIS C 1 291 ? -15.468 -20.823 21.886 1.00 26.89 285 HIS C N 1
ATOM 8770 C CA . HIS C 1 291 ? -16.594 -21.191 22.750 1.00 28.02 285 HIS C CA 1
ATOM 8771 C C . HIS C 1 291 ? -17.833 -20.359 22.450 1.00 28.72 285 HIS C C 1
ATOM 8772 O O . HIS C 1 291 ? -17.782 -19.109 22.475 1.00 29.80 285 HIS C O 1
ATOM 8779 N N . VAL C 1 292 ? -18.931 -21.043 22.160 1.00 28.59 286 VAL C N 1
ATOM 8780 C CA . VAL C 1 292 ? -20.141 -20.347 21.813 1.00 29.79 286 VAL C CA 1
ATOM 8781 C C . VAL C 1 292 ? -21.133 -20.422 22.962 1.00 30.13 286 VAL C C 1
ATOM 8782 O O . VAL C 1 292 ? -21.343 -21.473 23.593 1.00 29.24 286 VAL C O 1
ATOM 8786 N N . SER C 1 293 ? -21.742 -19.271 23.194 1.00 31.27 287 SER C N 1
ATOM 8787 C CA . SER C 1 293 ? -22.608 -19.033 24.328 1.00 33.01 287 SER C CA 1
ATOM 8788 C C . SER C 1 293 ? -23.329 -17.767 24.000 1.00 33.57 287 SER C C 1
ATOM 8789 O O . SER C 1 293 ? -22.695 -16.845 23.509 1.00 35.24 287 SER C O 1
ATOM 8792 N N . ARG C 1 294 ? -24.633 -17.711 24.240 1.00 33.93 288 ARG C N 1
ATOM 8793 C CA . ARG C 1 294 ? -25.346 -16.459 24.117 1.00 34.22 288 ARG C CA 1
ATOM 8794 C C . ARG C 1 294 ? -25.153 -15.506 25.375 1.00 35.56 288 ARG C C 1
ATOM 8795 O O . ARG C 1 294 ? -25.648 -15.789 26.482 1.00 35.72 288 ARG C O 1
ATOM 8803 N N . PRO C 1 295 ? -24.430 -14.377 25.198 1.00 35.93 289 PRO C N 1
ATOM 8804 C CA . PRO C 1 295 ? -24.403 -13.392 26.281 1.00 36.33 289 PRO C CA 1
ATOM 8805 C C . PRO C 1 295 ? -25.628 -12.494 26.192 1.00 36.77 289 PRO C C 1
ATOM 8806 O O . PRO C 1 295 ? -26.038 -12.106 25.103 1.00 36.46 289 PRO C O 1
ATOM 8810 N N . VAL C 1 296 ? -26.211 -12.159 27.325 1.00 37.94 290 VAL C N 1
ATOM 8811 C CA . VAL C 1 296 ? -27.273 -11.193 27.305 1.00 39.58 290 VAL C CA 1
ATOM 8812 C C . VAL C 1 296 ? -26.850 -10.051 28.243 1.00 40.98 290 VAL C C 1
ATOM 8813 O O . VAL C 1 296 ? -27.037 -10.132 29.465 1.00 41.19 290 VAL C O 1
ATOM 8817 N N . ARG C 1 297 ? -26.230 -9.017 27.653 1.00 41.81 291 ARG C N 1
ATOM 8818 C CA . ARG C 1 297 ? -25.870 -7.755 28.352 1.00 42.45 291 ARG C CA 1
ATOM 8819 C C . ARG C 1 297 ? -24.653 -7.871 29.286 1.00 43.23 291 ARG C C 1
ATOM 8820 O O . ARG C 1 297 ? -23.984 -6.860 29.581 1.00 43.89 291 ARG C O 1
ATOM 8828 N N . TRP C 1 298 ? -24.374 -9.087 29.759 1.00 43.25 292 TRP C N 1
ATOM 8829 C CA . TRP C 1 298 ? -23.097 -9.383 30.401 1.00 43.53 292 TRP C CA 1
ATOM 8830 C C . TRP C 1 298 ? -22.854 -10.806 29.962 1.00 43.88 292 TRP C C 1
ATOM 8831 O O . TRP C 1 298 ? -23.715 -11.366 29.241 1.00 44.06 292 TRP C O 1
ATOM 8842 N N . ASP C 1 299 ? -21.699 -11.374 30.350 1.00 43.39 293 ASP C N 1
ATOM 8843 C CA . ASP C 1 299 ? -21.341 -12.740 29.988 1.00 42.86 293 ASP C CA 1
ATOM 8844 C C . ASP C 1 299 ? -22.178 -13.710 30.823 1.00 42.09 293 ASP C C 1
ATOM 8845 O O . ASP C 1 299 ? -21.718 -14.252 31.829 1.00 42.36 293 ASP C O 1
ATOM 8850 N N . SER C 1 300 ? -23.415 -13.919 30.373 1.00 41.50 294 SER C N 1
ATOM 8851 C CA . SER C 1 300 ? -24.464 -14.650 31.126 1.00 40.16 294 SER C CA 1
ATOM 8852 C C . SER C 1 300 ? -24.457 -16.140 30.790 1.00 38.97 294 SER C C 1
ATOM 8853 O O . SER C 1 300 ? -25.033 -16.960 31.481 1.00 38.52 294 SER C O 1
ATOM 8856 N N . ASP C 1 301 ? -23.732 -16.481 29.748 1.00 37.77 295 ASP C N 1
ATOM 8857 C CA . ASP C 1 301 ? -23.682 -17.848 29.329 1.00 37.02 295 ASP C CA 1
ATOM 8858 C C . ASP C 1 301 ? -25.137 -18.390 29.245 1.00 34.62 295 ASP C C 1
ATOM 8859 O O . ASP C 1 301 ? -25.463 -19.415 29.854 1.00 35.92 295 ASP C O 1
ATOM 8864 N N . HIS C 1 302 ? -26.007 -17.719 28.494 1.00 30.60 296 HIS C N 1
ATOM 8865 C CA . HIS C 1 302 ? -27.267 -18.337 28.086 1.00 28.05 296 HIS C CA 1
ATOM 8866 C C . HIS C 1 302 ? -27.008 -19.406 26.983 1.00 25.71 296 HIS C C 1
ATOM 8867 O O . HIS C 1 302 ? -25.968 -19.377 26.344 1.00 25.24 296 HIS C O 1
ATOM 8874 N N . VAL C 1 303 ? -27.982 -20.281 26.723 1.00 22.35 297 VAL C N 1
ATOM 8875 C CA . VAL C 1 303 ? -27.886 -21.276 25.692 1.00 20.17 297 VAL C CA 1
ATOM 8876 C C . VAL C 1 303 ? -27.815 -20.680 24.302 1.00 19.98 297 VAL C C 1
ATOM 8877 O O . VAL C 1 303 ? -28.558 -19.774 23.978 1.00 19.88 297 VAL C O 1
ATOM 8881 N N . VAL C 1 304 ? -26.870 -21.173 23.512 1.00 19.67 298 VAL C N 1
ATOM 8882 C CA . VAL C 1 304 ? -26.665 -20.728 22.131 1.00 20.97 298 VAL C CA 1
ATOM 8883 C C . VAL C 1 304 ? -27.941 -20.787 21.318 1.00 20.19 298 VAL C C 1
ATOM 8884 O O . VAL C 1 304 ? -28.665 -21.768 21.393 1.00 20.26 298 VAL C O 1
ATOM 8888 N N . THR C 1 305 ? -28.185 -19.777 20.495 1.00 19.69 299 THR C N 1
ATOM 8889 C CA . THR C 1 305 ? -29.346 -19.834 19.650 1.00 19.75 299 THR C CA 1
ATOM 8890 C C . THR C 1 305 ? -28.911 -19.664 18.241 1.00 20.02 299 THR C C 1
ATOM 8891 O O . THR C 1 305 ? -27.857 -19.083 17.967 1.00 19.88 299 THR C O 1
ATOM 8895 N N . PHE C 1 306 ? -29.732 -20.197 17.342 1.00 20.42 300 PHE C N 1
ATOM 8896 C CA . PHE C 1 306 ? -29.538 -20.072 15.916 1.00 20.74 300 PHE C CA 1
ATOM 8897 C C . PHE C 1 306 ? -29.827 -18.613 15.513 1.00 21.50 300 PHE C C 1
ATOM 8898 O O . PHE C 1 306 ? -30.933 -18.262 15.114 1.00 21.30 300 PHE C O 1
ATOM 8906 N N . ASP C 1 307 ? -28.818 -17.762 15.652 1.00 21.99 301 ASP C N 1
ATOM 8907 C CA . ASP C 1 307 ? -28.988 -16.324 15.421 1.00 22.34 301 ASP C CA 1
ATOM 8908 C C . ASP C 1 307 ? -28.016 -15.745 14.419 1.00 22.15 301 ASP C C 1
ATOM 8909 O O . ASP C 1 307 ? -27.103 -16.433 13.941 1.00 23.04 301 ASP C O 1
ATOM 8914 N N . ASP C 1 308 ? -28.184 -14.465 14.141 1.00 21.44 302 ASP C N 1
ATOM 8915 C CA . ASP C 1 308 ? -27.420 -13.798 13.094 1.00 21.22 302 ASP C CA 1
ATOM 8916 C C . ASP C 1 308 ? -25.917 -13.947 13.251 1.00 21.24 302 ASP C C 1
ATOM 8917 O O . ASP C 1 308 ? -25.223 -14.172 12.264 1.00 21.89 302 ASP C O 1
ATOM 8922 N N . GLU C 1 309 ? -25.406 -13.740 14.467 1.00 20.56 303 GLU C N 1
ATOM 8923 C CA . GLU C 1 309 ? -23.993 -13.756 14.680 1.00 19.93 303 GLU C CA 1
ATOM 8924 C C . GLU C 1 309 ? -23.532 -15.196 14.665 1.00 20.91 303 GLU C C 1
ATOM 8925 O O . GLU C 1 309 ? -22.449 -15.461 14.130 1.00 21.82 303 GLU C O 1
ATOM 8931 N N . LEU C 1 310 ? -24.312 -16.134 15.226 1.00 19.87 304 LEU C N 1
ATOM 8932 C CA . LEU C 1 310 ? -23.969 -17.549 15.000 1.00 20.42 304 LEU C CA 1
ATOM 8933 C C . LEU C 1 310 ? -23.899 -17.906 13.491 1.00 21.16 304 LEU C C 1
ATOM 8934 O O . LEU C 1 310 ? -22.943 -18.490 13.046 1.00 22.28 304 LEU C O 1
ATOM 8939 N N . ARG C 1 311 ? -24.858 -17.489 12.687 1.00 21.86 305 ARG C N 1
ATOM 8940 C CA . ARG C 1 311 ? -24.782 -17.736 11.270 1.00 22.35 305 ARG C CA 1
ATOM 8941 C C . ARG C 1 311 ? -23.514 -17.095 10.668 1.00 22.72 305 ARG C C 1
ATOM 8942 O O . ARG C 1 311 ? -22.765 -17.709 9.856 1.00 22.21 305 ARG C O 1
ATOM 8950 N N . GLU C 1 312 ? -23.238 -15.878 11.120 1.00 22.35 306 GLU C N 1
ATOM 8951 C CA . GLU C 1 312 ? -22.111 -15.143 10.627 1.00 22.24 306 GLU C CA 1
ATOM 8952 C C . GLU C 1 312 ? -20.779 -15.866 10.956 1.00 22.50 306 GLU C C 1
ATOM 8953 O O . GLU C 1 312 ? -19.923 -16.008 10.106 1.00 22.91 306 GLU C O 1
ATOM 8959 N N . ILE C 1 313 ? -20.612 -16.342 12.181 1.00 22.49 307 ILE C N 1
ATOM 8960 C CA . ILE C 1 313 ? -19.468 -17.170 12.537 1.00 22.14 307 ILE C CA 1
ATOM 8961 C C . ILE C 1 313 ? -19.324 -18.415 11.589 1.00 22.34 307 ILE C C 1
ATOM 8962 O O . ILE C 1 313 ? -18.261 -18.659 10.961 1.00 21.74 307 ILE C O 1
ATOM 8967 N N . ALA C 1 314 ? -20.393 -19.198 11.499 1.00 21.83 308 ALA C N 1
ATOM 8968 C CA . ALA C 1 314 ? -20.386 -20.353 10.609 1.00 21.79 308 ALA C CA 1
ATOM 8969 C C . ALA C 1 314 ? -19.939 -19.913 9.213 1.00 21.56 308 ALA C C 1
ATOM 8970 O O . ALA C 1 314 ? -19.138 -20.595 8.607 1.00 21.57 308 ALA C O 1
ATOM 8972 N N . LEU C 1 315 ? -20.471 -18.802 8.694 1.00 21.21 309 LEU C N 1
ATOM 8973 C CA . LEU C 1 315 ? -20.064 -18.337 7.377 1.00 21.64 309 LEU C CA 1
ATOM 8974 C C . LEU C 1 315 ? -18.538 -18.097 7.284 1.00 22.27 309 LEU C C 1
ATOM 8975 O O . LEU C 1 315 ? -17.900 -18.523 6.324 1.00 23.18 309 LEU C O 1
ATOM 8980 N N . GLU C 1 316 ? -17.950 -17.461 8.289 1.00 22.24 310 GLU C N 1
ATOM 8981 C CA . GLU C 1 316 ? -16.513 -17.275 8.324 1.00 22.92 310 GLU C CA 1
ATOM 8982 C C . GLU C 1 316 ? -15.788 -18.611 8.399 1.00 22.96 310 GLU C C 1
ATOM 8983 O O . GLU C 1 316 ? -14.722 -18.750 7.799 1.00 23.48 310 GLU C O 1
ATOM 8989 N N . ILE C 1 317 ? -16.318 -19.580 9.156 1.00 22.04 311 ILE C N 1
ATOM 8990 C CA . ILE C 1 317 ? -15.571 -20.819 9.331 1.00 20.68 311 ILE C CA 1
ATOM 8991 C C . ILE C 1 317 ? -15.495 -21.499 7.967 1.00 21.18 311 ILE C C 1
ATOM 8992 O O . ILE C 1 317 ? -14.426 -21.910 7.502 1.00 20.22 311 ILE C O 1
ATOM 8997 N N . VAL C 1 318 ? -16.630 -21.532 7.302 1.00 21.66 312 VAL C N 1
ATOM 8998 C CA . VAL C 1 318 ? -16.789 -22.341 6.102 1.00 22.76 312 VAL C CA 1
ATOM 8999 C C . VAL C 1 318 ? -16.104 -21.648 4.916 1.00 23.90 312 VAL C C 1
ATOM 9000 O O . VAL C 1 318 ? -15.201 -22.219 4.274 1.00 24.12 312 VAL C O 1
ATOM 9004 N N . ARG C 1 319 ? -16.529 -20.407 4.667 1.00 24.86 313 ARG C N 1
ATOM 9005 C CA . ARG C 1 319 ? -15.969 -19.501 3.657 1.00 25.42 313 ARG C CA 1
ATOM 9006 C C . ARG C 1 319 ? -14.477 -19.516 3.660 1.00 25.82 313 ARG C C 1
ATOM 9007 O O . ARG C 1 319 ? -13.886 -19.376 2.634 1.00 26.83 313 ARG C O 1
ATOM 9015 N N . ASN C 1 320 ? -13.868 -19.567 4.840 1.00 26.10 314 ASN C N 1
ATOM 9016 C CA . ASN C 1 320 ? -12.404 -19.427 4.982 1.00 26.67 314 ASN C CA 1
ATOM 9017 C C . ASN C 1 320 ? -11.673 -20.781 4.961 1.00 27.89 314 ASN C C 1
ATOM 9018 O O . ASN C 1 320 ? -10.475 -20.855 5.265 1.00 28.21 314 ASN C O 1
ATOM 9023 N N . ASP C 1 321 ? -12.420 -21.838 4.610 1.00 29.32 315 ASP C N 1
ATOM 9024 C CA . ASP C 1 321 ? -11.939 -23.209 4.594 1.00 30.72 315 ASP C CA 1
ATOM 9025 C C . ASP C 1 321 ? -11.222 -23.514 5.924 1.00 30.14 315 ASP C C 1
ATOM 9026 O O . ASP C 1 321 ? -10.026 -23.879 5.950 1.00 30.32 315 ASP C O 1
ATOM 9031 N N . ALA C 1 322 ? -11.950 -23.341 7.034 1.00 28.60 316 ALA C N 1
ATOM 9032 C CA . ALA C 1 322 ? -11.326 -23.394 8.341 1.00 27.46 316 ALA C CA 1
ATOM 9033 C C . ALA C 1 322 ? -11.976 -24.402 9.270 1.00 27.43 316 ALA C C 1
ATOM 9034 O O . ALA C 1 322 ? -11.753 -24.389 10.485 1.00 26.65 316 ALA C O 1
ATOM 9036 N N . LEU C 1 323 ? -12.718 -25.329 8.678 1.00 28.06 317 LEU C N 1
ATOM 9037 C CA . LEU C 1 323 ? -13.312 -26.444 9.428 1.00 29.63 317 LEU C CA 1
ATOM 9038 C C . LEU C 1 323 ? -12.308 -27.269 10.285 1.00 30.71 317 LEU C C 1
ATOM 9039 O O . LEU C 1 323 ? -12.664 -27.728 11.380 1.00 31.00 317 LEU C O 1
ATOM 9044 N N . ASP C 1 324 ? -11.058 -27.424 9.832 1.00 31.84 318 ASP C N 1
ATOM 9045 C CA . ASP C 1 324 ? -10.065 -28.138 10.653 1.00 32.97 318 ASP C CA 1
ATOM 9046 C C . ASP C 1 324 ? -9.175 -27.200 11.378 1.00 32.67 318 ASP C C 1
ATOM 9047 O O . ASP C 1 324 ? -8.181 -27.650 11.960 1.00 33.57 318 ASP C O 1
ATOM 9052 N N . ARG C 1 325 ? -9.478 -25.907 11.298 1.00 31.75 319 ARG C N 1
ATOM 9053 C CA . ARG C 1 325 ? -8.643 -24.869 11.897 1.00 30.83 319 ARG C CA 1
ATOM 9054 C C . ARG C 1 325 ? -9.311 -24.155 13.084 1.00 29.57 319 ARG C C 1
ATOM 9055 O O . ARG C 1 325 ? -8.656 -23.433 13.872 1.00 29.27 319 ARG C O 1
ATOM 9063 N N . VAL C 1 326 ? -10.624 -24.328 13.193 1.00 28.11 320 VAL C N 1
ATOM 9064 C CA . VAL C 1 326 ? -11.384 -23.703 14.268 1.00 27.16 320 VAL C CA 1
ATOM 9065 C C . VAL C 1 326 ? -12.018 -24.747 15.156 1.00 26.54 320 VAL C C 1
ATOM 9066 O O . VAL C 1 326 ? -12.893 -25.472 14.732 1.00 26.65 320 VAL C O 1
ATOM 9070 N N . LEU C 1 327 ? -11.528 -24.837 16.383 1.00 26.41 321 LEU C N 1
ATOM 9071 C CA . LEU C 1 327 ? -11.933 -25.892 17.307 1.00 25.99 321 LEU C CA 1
ATOM 9072 C C . LEU C 1 327 ? -13.166 -25.419 18.072 1.00 25.68 321 LEU C C 1
ATOM 9073 O O . LEU C 1 327 ? -13.069 -24.523 18.952 1.00 26.13 321 LEU C O 1
ATOM 9078 N N . ILE C 1 328 ? -14.323 -25.992 17.733 1.00 24.89 322 ILE C N 1
ATOM 9079 C CA . ILE C 1 328 ? -15.615 -25.415 18.152 1.00 24.42 322 ILE C CA 1
ATOM 9080 C C . ILE C 1 328 ? -16.142 -26.074 19.420 1.00 25.23 322 ILE C C 1
ATOM 9081 O O . ILE C 1 328 ? -16.307 -27.300 19.465 1.00 26.45 322 ILE C O 1
ATOM 9086 N N . GLY C 1 329 ? -16.433 -25.253 20.423 1.00 24.54 323 GLY C N 1
ATOM 9087 C CA . GLY C 1 329 ? -16.944 -25.697 21.704 1.00 24.55 323 GLY C CA 1
ATOM 9088 C C . GLY C 1 329 ? -18.109 -24.817 22.168 1.00 25.20 323 GLY C C 1
ATOM 9089 O O . GLY C 1 329 ? -18.327 -23.712 21.672 1.00 25.23 323 GLY C O 1
ATOM 9090 N N . LEU C 1 330 ? -18.860 -25.339 23.111 1.00 24.89 324 LEU C N 1
ATOM 9091 C CA . LEU C 1 330 ? -19.952 -24.675 23.744 1.00 25.38 324 LEU C CA 1
ATOM 9092 C C . LEU C 1 330 ? -19.514 -24.244 25.151 1.00 25.96 324 LEU C C 1
ATOM 9093 O O . LEU C 1 330 ? -18.753 -24.948 25.805 1.00 25.94 324 LEU C O 1
ATOM 9098 N N . ASP C 1 331 ? -20.013 -23.126 25.651 1.00 26.46 325 ASP C N 1
ATOM 9099 C CA . ASP C 1 331 ? -19.947 -22.926 27.094 1.00 28.36 325 ASP C CA 1
ATOM 9100 C C . ASP C 1 331 ? -21.145 -22.142 27.562 1.00 28.96 325 ASP C C 1
ATOM 9101 O O . ASP C 1 331 ? -21.215 -20.951 27.268 1.00 30.31 325 ASP C O 1
ATOM 9106 N N . PHE C 1 332 ? -22.061 -22.760 28.305 1.00 29.56 326 PHE C N 1
ATOM 9107 C CA . PHE C 1 332 ? -23.184 -22.010 28.920 1.00 30.34 326 PHE C CA 1
ATOM 9108 C C . PHE C 1 332 ? -23.678 -22.768 30.124 1.00 31.49 326 PHE C C 1
ATOM 9109 O O . PHE C 1 332 ? -23.511 -23.989 30.190 1.00 31.00 326 PHE C O 1
ATOM 9117 N N . PHE C 1 333 ? -24.266 -22.072 31.089 1.00 33.15 327 PHE C N 1
ATOM 9118 C CA . PHE C 1 333 ? -24.879 -22.784 32.234 1.00 34.96 327 PHE C CA 1
ATOM 9119 C C . PHE C 1 333 ? -26.144 -22.132 32.632 1.00 34.52 327 PHE C C 1
ATOM 9120 O O . PHE C 1 333 ? -26.119 -21.287 33.486 1.00 35.84 327 PHE C O 1
ATOM 9128 N N . ASP C 1 334 ? -27.240 -22.546 32.021 1.00 34.46 328 ASP C N 1
ATOM 9129 C CA . ASP C 1 334 ? -28.550 -22.029 32.333 1.00 34.15 328 ASP C CA 1
ATOM 9130 C C . ASP C 1 334 ? -29.236 -22.990 33.282 1.00 34.42 328 ASP C C 1
ATOM 9131 O O . ASP C 1 334 ? -29.632 -24.076 32.886 1.00 34.95 328 ASP C O 1
ATOM 9136 N N . ALA C 1 335 ? -29.369 -22.644 34.546 1.00 34.49 329 ALA C N 1
ATOM 9137 C CA . ALA C 1 335 ? -30.030 -23.607 35.435 1.00 34.39 329 ALA C CA 1
ATOM 9138 C C . ALA C 1 335 ? -31.562 -23.442 35.469 1.00 34.11 329 ALA C C 1
ATOM 9139 O O . ALA C 1 335 ? -32.221 -24.057 36.287 1.00 35.22 329 ALA C O 1
ATOM 9141 N N . SER C 1 336 ? -32.130 -22.653 34.562 1.00 33.19 330 SER C N 1
ATOM 9142 C CA . SER C 1 336 ? -33.556 -22.362 34.616 1.00 32.40 330 SER C CA 1
ATOM 9143 C C . SER C 1 336 ? -34.341 -23.311 33.733 1.00 32.14 330 SER C C 1
ATOM 9144 O O . SER C 1 336 ? -35.566 -23.275 33.743 1.00 32.55 330 SER C O 1
ATOM 9147 N N . ILE C 1 337 ? -33.652 -24.105 32.914 1.00 3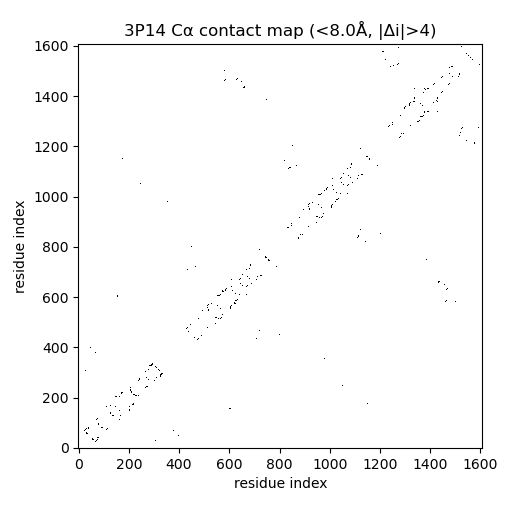1.36 331 ILE C N 1
ATOM 9148 C CA . ILE C 1 337 ? -34.355 -25.049 32.036 1.00 30.70 331 ILE C CA 1
ATOM 9149 C C . ILE C 1 337 ? -33.795 -26.493 32.059 1.00 29.92 331 ILE C C 1
ATOM 9150 O O . ILE C 1 337 ? -32.698 -26.709 32.577 1.00 30.23 331 ILE C O 1
ATOM 9155 N N . ASN C 1 338 ? -34.517 -27.460 31.479 1.00 27.36 332 ASN C N 1
ATOM 9156 C CA . ASN C 1 338 ? -33.942 -28.775 31.330 1.00 25.63 332 ASN C CA 1
ATOM 9157 C C . ASN C 1 338 ? -32.520 -28.763 30.747 1.00 25.17 332 ASN C C 1
ATOM 9158 O O . ASN C 1 338 ? -32.271 -28.247 29.666 1.00 25.29 332 ASN C O 1
ATOM 9163 N N . ARG C 1 339 ? -31.590 -29.368 31.463 1.00 24.36 333 ARG C N 1
ATOM 9164 C CA . ARG C 1 339 ? -30.168 -29.295 31.091 1.00 23.20 333 ARG C CA 1
ATOM 9165 C C . ARG C 1 339 ? -29.796 -30.207 29.942 1.00 22.72 333 ARG C C 1
ATOM 9166 O O . ARG C 1 339 ? -28.845 -29.930 29.228 1.00 22.21 333 ARG C O 1
ATOM 9174 N N . ILE C 1 340 ? -30.551 -31.291 29.757 1.00 22.30 334 ILE C N 1
ATOM 9175 C CA . ILE C 1 340 ? -30.313 -32.205 28.650 1.00 21.09 334 ILE C CA 1
ATOM 9176 C C . ILE C 1 340 ? -30.719 -31.421 27.415 1.00 20.20 334 ILE C C 1
ATOM 9177 O O . ILE C 1 340 ? -29.977 -31.346 26.429 1.00 20.90 334 ILE C O 1
ATOM 9182 N N . ALA C 1 341 ? -31.851 -30.764 27.532 1.00 19.38 335 ALA C N 1
ATOM 9183 C CA . ALA C 1 341 ? -32.358 -29.821 26.539 1.00 20.00 335 ALA C CA 1
ATOM 9184 C C . ALA C 1 341 ? -31.394 -28.668 26.267 1.00 19.53 335 ALA C C 1
ATOM 9185 O O . ALA C 1 341 ? -31.264 -28.272 25.122 1.00 20.37 335 ALA C O 1
ATOM 9187 N N . ALA C 1 342 ? -30.684 -28.153 27.261 1.00 19.41 336 ALA C N 1
ATOM 9188 C CA . ALA C 1 342 ? -29.793 -27.022 26.953 1.00 19.93 336 ALA C CA 1
ATOM 9189 C C . ALA C 1 342 ? -28.743 -27.548 25.975 1.00 21.30 336 ALA C C 1
ATOM 9190 O O . ALA C 1 342 ? -28.495 -26.945 24.929 1.00 20.59 336 ALA C O 1
ATOM 9192 N N . TRP C 1 343 ? -28.204 -28.728 26.291 1.00 22.46 337 TRP C N 1
ATOM 9193 C CA . TRP C 1 343 ? -27.184 -29.351 25.459 1.00 23.27 337 TRP C CA 1
ATOM 9194 C C . TRP C 1 343 ? -27.744 -29.595 24.057 1.00 24.06 337 TRP C C 1
ATOM 9195 O O . TRP C 1 343 ? -27.070 -29.262 23.050 1.00 23.87 337 TRP C O 1
ATOM 9206 N N . THR C 1 344 ? -28.977 -30.135 23.983 1.00 24.06 338 THR C N 1
ATOM 9207 C CA . THR C 1 344 ? -29.452 -30.563 22.679 1.00 23.20 338 THR C CA 1
ATOM 9208 C C . THR C 1 344 ? -29.791 -29.379 21.792 1.00 22.45 338 THR C C 1
ATOM 9209 O O . THR C 1 344 ? -29.363 -29.358 20.620 1.00 22.95 338 THR C O 1
ATOM 9213 N N . ILE C 1 345 ? -30.439 -28.363 22.365 1.00 21.75 339 ILE C N 1
ATOM 9214 C CA . ILE C 1 345 ? -30.667 -27.094 21.657 1.00 21.27 339 ILE C CA 1
ATOM 9215 C C . ILE C 1 345 ? -29.344 -26.377 21.244 1.00 22.79 339 ILE C C 1
ATOM 9216 O O . ILE C 1 345 ? -29.116 -25.982 20.060 1.00 23.46 339 ILE C O 1
ATOM 9221 N N . GLY C 1 346 ? -28.449 -26.255 22.210 1.00 22.47 340 GLY C N 1
ATOM 9222 C CA . GLY C 1 346 ? -27.225 -25.555 21.978 1.00 21.90 340 GLY C CA 1
ATOM 9223 C C . GLY C 1 346 ? -26.535 -26.130 20.779 1.00 21.92 340 GLY C C 1
ATOM 9224 O O . GLY C 1 346 ? -26.203 -25.416 19.838 1.00 22.90 340 GLY C O 1
ATOM 9225 N N . THR C 1 347 ? -26.333 -27.427 20.807 1.00 21.22 341 THR C N 1
ATOM 9226 C CA . THR C 1 347 ? -25.430 -28.042 19.860 1.00 20.77 341 THR C CA 1
ATOM 9227 C C . THR C 1 347 ? -26.113 -28.188 18.533 1.00 21.43 341 THR C C 1
ATOM 9228 O O . THR C 1 347 ? -25.483 -28.104 17.524 1.00 22.08 341 THR C O 1
ATOM 9232 N N . ARG C 1 348 ? -27.419 -28.428 18.525 1.00 21.73 342 ARG C N 1
ATOM 9233 C CA . ARG C 1 348 ? -28.093 -28.555 17.240 1.00 21.07 342 ARG C CA 1
ATOM 9234 C C . ARG C 1 348 ? -28.053 -27.214 16.500 1.00 20.60 342 ARG C C 1
ATOM 9235 O O . ARG C 1 348 ? -27.851 -27.195 15.284 1.00 20.31 342 ARG C O 1
ATOM 9243 N N . ASN C 1 349 ? -28.166 -26.104 17.237 1.00 20.34 343 ASN C N 1
ATOM 9244 C CA . ASN C 1 349 ? -28.027 -24.769 16.633 1.00 20.37 343 ASN C CA 1
ATOM 9245 C C . ASN C 1 349 ? -26.704 -24.512 15.925 1.00 20.44 343 ASN C C 1
ATOM 9246 O O . ASN C 1 349 ? -26.682 -23.988 14.791 1.00 20.69 343 ASN C O 1
ATOM 9251 N N . VAL C 1 350 ? -25.604 -24.911 16.540 1.00 21.35 344 VAL C N 1
ATOM 9252 C CA . VAL C 1 350 ? -24.337 -24.671 15.882 1.00 22.27 344 VAL C CA 1
ATOM 9253 C C . VAL C 1 350 ? -24.165 -25.524 14.625 1.00 23.44 344 VAL C C 1
ATOM 9254 O O . VAL C 1 350 ? -23.651 -25.013 13.572 1.00 23.78 344 VAL C O 1
ATOM 9258 N N . ILE C 1 351 ? -24.672 -26.764 14.694 1.00 23.09 345 ILE C N 1
ATOM 9259 C CA . ILE C 1 351 ? -24.674 -27.653 13.540 1.00 23.42 345 ILE C CA 1
ATOM 9260 C C . ILE C 1 351 ? -25.536 -27.043 12.460 1.00 24.02 345 ILE C C 1
ATOM 9261 O O . ILE C 1 351 ? -25.106 -26.921 11.310 1.00 25.34 345 ILE C O 1
ATOM 9266 N N . LYS C 1 352 ? -26.743 -26.633 12.811 1.00 24.34 346 LYS C N 1
ATOM 9267 C CA . LYS C 1 352 ? -27.621 -25.959 11.834 1.00 24.67 346 LYS C CA 1
ATOM 9268 C C . LYS C 1 352 ? -26.943 -24.746 11.223 1.00 23.57 346 LYS C C 1
ATOM 9269 O O . LYS C 1 352 ? -27.126 -24.498 10.050 1.00 23.83 346 LYS C O 1
ATOM 9275 N N . ALA C 1 353 ? -26.175 -23.987 12.005 1.00 22.00 347 ALA C N 1
ATOM 9276 C CA . ALA C 1 353 ? -25.510 -22.824 11.430 1.00 20.76 347 ALA C CA 1
ATOM 9277 C C . ALA C 1 353 ? -24.433 -23.248 10.458 1.00 20.75 347 ALA C C 1
ATOM 9278 O O . ALA C 1 353 ? -24.307 -22.656 9.383 1.00 20.64 347 ALA C O 1
ATOM 9280 N N . LEU C 1 354 ? -23.655 -24.272 10.801 1.00 20.84 348 LEU C N 1
ATOM 9281 C CA . LEU C 1 354 ? -22.620 -24.700 9.855 1.00 21.06 348 LEU C CA 1
ATOM 9282 C C . LEU C 1 354 ? -23.269 -25.232 8.569 1.00 21.79 348 LEU C C 1
ATOM 9283 O O . LEU C 1 354 ? -22.785 -24.957 7.434 1.00 21.33 348 LEU C O 1
ATOM 9288 N N . LEU C 1 355 ? -24.370 -25.962 8.732 1.00 21.97 349 LEU C N 1
ATOM 9289 C CA . LEU C 1 355 ? -25.073 -26.474 7.558 1.00 22.80 349 LEU C CA 1
ATOM 9290 C C . LEU C 1 355 ? -25.501 -25.324 6.659 1.00 23.66 349 LEU C C 1
ATOM 9291 O O . LEU C 1 355 ? -25.297 -25.379 5.433 1.00 23.07 349 LEU C O 1
ATOM 9296 N N . PHE C 1 356 ? -26.105 -24.292 7.264 1.00 24.47 350 PHE C N 1
ATOM 9297 C CA . PHE C 1 356 ? -26.599 -23.128 6.505 1.00 25.28 350 PHE C CA 1
ATOM 9298 C C . PHE C 1 356 ? -25.441 -22.482 5.768 1.00 25.82 350 PHE C C 1
ATOM 9299 O O . PHE C 1 356 ? -25.546 -22.170 4.578 1.00 26.41 350 PHE C O 1
ATOM 9307 N N . ALA C 1 357 ? -24.322 -22.328 6.468 1.00 26.35 351 ALA C N 1
ATOM 9308 C CA . ALA C 1 357 ? -23.132 -21.744 5.861 1.00 26.77 351 ALA C CA 1
ATOM 9309 C C . ALA C 1 357 ? -22.615 -22.611 4.716 1.00 27.23 351 ALA C C 1
ATOM 9310 O O . ALA C 1 357 ? -21.937 -22.113 3.827 1.00 28.62 351 ALA C O 1
ATOM 9312 N N . MET C 1 358 ? -22.909 -23.905 4.736 1.00 27.57 352 MET C N 1
ATOM 9313 C CA . MET C 1 358 ? -22.433 -24.818 3.685 1.00 27.73 352 MET C CA 1
ATOM 9314 C C . MET C 1 358 ? -23.311 -24.656 2.466 1.00 27.69 352 MET C C 1
ATOM 9315 O O . MET C 1 358 ? -22.884 -24.903 1.354 1.00 28.12 352 MET C O 1
ATOM 9320 N N . LEU C 1 359 ? -24.514 -24.165 2.686 1.00 27.72 353 LEU C N 1
ATOM 9321 C CA . LEU C 1 359 ? -25.508 -24.088 1.660 1.00 27.99 353 LEU C CA 1
ATOM 9322 C C . LEU C 1 359 ? -25.622 -22.667 1.077 1.00 28.53 353 LEU C C 1
ATOM 9323 O O . LEU C 1 359 ? -26.717 -22.226 0.640 1.00 29.27 353 LEU C O 1
ATOM 9328 N N . ILE C 1 360 ? -24.493 -21.973 1.039 1.00 27.94 354 ILE C N 1
ATOM 9329 C CA . ILE C 1 360 ? -24.421 -20.598 0.527 1.00 27.59 354 ILE C CA 1
ATOM 9330 C C . ILE C 1 360 ? -23.611 -20.591 -0.770 1.00 28.34 354 ILE C C 1
ATOM 9331 O O . ILE C 1 360 ? -22.639 -21.339 -0.887 1.00 29.68 354 ILE C O 1
ATOM 9336 N N . PRO C 1 361 ? -24.004 -19.778 -1.766 1.00 28.32 355 PRO C N 1
ATOM 9337 C CA . PRO C 1 361 ? -23.199 -19.719 -2.987 1.00 28.28 355 PRO C CA 1
ATOM 9338 C C . PRO C 1 361 ? -21.946 -18.831 -2.851 1.00 28.80 355 PRO C C 1
ATOM 9339 O O . PRO C 1 361 ? -21.906 -17.695 -3.359 1.00 29.83 355 PRO C O 1
ATOM 9343 N N . HIS C 1 362 ? -20.921 -19.338 -2.197 1.00 28.24 356 HIS C N 1
ATOM 9344 C CA . HIS C 1 362 ? -19.820 -18.480 -1.862 1.00 29.66 356 HIS C CA 1
ATOM 9345 C C . HIS C 1 362 ? -19.100 -17.904 -3.050 1.00 30.96 356 HIS C C 1
ATOM 9346 O O . HIS C 1 362 ? -18.539 -16.795 -2.946 1.00 30.69 356 HIS C O 1
ATOM 9353 N N . LYS C 1 363 ? -19.074 -18.664 -4.151 1.00 32.57 357 LYS C N 1
ATOM 9354 C CA . LYS C 1 363 ? -18.221 -18.309 -5.296 1.00 34.30 357 LYS C CA 1
ATOM 9355 C C . LYS C 1 363 ? -18.803 -17.095 -6.025 1.00 33.67 357 LYS C C 1
ATOM 9356 O O . LYS C 1 363 ? -18.061 -16.112 -6.294 1.00 34.18 357 LYS C O 1
ATOM 9362 N N . GLN C 1 364 ? -20.119 -17.145 -6.252 1.00 31.61 358 GLN C N 1
ATOM 9363 C CA . GLN C 1 364 ? -20.865 -16.041 -6.806 1.00 31.00 358 GLN C CA 1
ATOM 9364 C C . GLN C 1 364 ? -20.873 -14.847 -5.868 1.00 30.23 358 GLN C C 1
ATOM 9365 O O . GLN C 1 364 ? -20.794 -13.715 -6.330 1.00 29.97 358 GLN C O 1
ATOM 9371 N N . LEU C 1 365 ? -20.950 -15.092 -4.564 1.00 28.73 359 LEU C N 1
ATOM 9372 C CA . LEU C 1 365 ? -20.954 -13.992 -3.634 1.00 28.31 359 LEU C CA 1
ATOM 9373 C C . LEU C 1 365 ? -19.620 -13.290 -3.599 1.00 27.79 359 LEU C C 1
ATOM 9374 O O . LEU C 1 365 ? -19.573 -12.053 -3.516 1.00 26.31 359 LEU C O 1
ATOM 9379 N N . LYS C 1 366 ? -18.553 -14.078 -3.714 1.00 28.27 360 LYS C N 1
ATOM 9380 C CA . LYS C 1 366 ? -17.194 -13.550 -3.672 1.00 29.72 360 LYS C CA 1
ATOM 9381 C C . LYS C 1 366 ? -16.909 -12.748 -4.919 1.00 30.04 360 LYS C C 1
ATOM 9382 O O . LYS C 1 366 ? -16.397 -11.642 -4.826 1.00 30.44 360 LYS C O 1
ATOM 9388 N N . GLU C 1 367 ? -17.255 -13.323 -6.069 1.00 30.43 361 GLU C N 1
ATOM 9389 C CA . GLU C 1 367 ? -17.095 -12.709 -7.381 1.00 31.83 361 GLU C CA 1
ATOM 9390 C C . GLU C 1 367 ? -17.840 -11.364 -7.415 1.00 31.35 361 GLU C C 1
ATOM 9391 O O . GLU C 1 367 ? -17.268 -10.330 -7.864 1.00 31.32 361 GLU C O 1
ATOM 9397 N N . TRP C 1 368 ? -19.070 -11.349 -6.867 1.00 30.26 362 TRP C N 1
ATOM 9398 C CA . TRP C 1 368 ? -19.859 -10.125 -6.851 1.00 29.12 362 TRP C CA 1
ATOM 9399 C C . TRP C 1 368 ? -19.156 -9.066 -6.046 1.00 28.47 362 TRP C C 1
ATOM 9400 O O . TRP C 1 368 ? -19.118 -7.896 -6.448 1.00 27.61 362 TRP C O 1
ATOM 9411 N N . GLN C 1 369 ? -18.577 -9.486 -4.923 1.00 28.33 363 GLN C N 1
ATOM 9412 C CA . GLN C 1 369 ? -17.883 -8.547 -4.048 1.00 28.95 363 GLN C CA 1
ATOM 9413 C C . GLN C 1 369 ? -16.647 -8.008 -4.789 1.00 29.50 363 GLN C C 1
ATOM 9414 O O . GLN C 1 369 ? -16.420 -6.801 -4.787 1.00 28.65 363 GLN C O 1
ATOM 9420 N N . GLU C 1 370 ? -15.887 -8.902 -5.433 1.00 30.42 364 GLU C N 1
ATOM 9421 C CA . GLU C 1 370 ? -14.740 -8.509 -6.274 1.00 31.98 364 GLU C CA 1
ATOM 9422 C C . GLU C 1 370 ? -15.099 -7.458 -7.325 1.00 31.59 364 GLU C C 1
ATOM 9423 O O . GLU C 1 370 ? -14.362 -6.507 -7.541 1.00 31.88 364 GLU C O 1
ATOM 9429 N N . THR C 1 371 ? -16.226 -7.653 -7.993 1.00 31.34 365 THR C N 1
ATOM 9430 C CA . THR C 1 371 ? -16.576 -6.787 -9.090 1.00 30.97 365 THR C CA 1
ATOM 9431 C C . THR C 1 371 ? -17.402 -5.576 -8.714 1.00 30.56 365 THR C C 1
ATOM 9432 O O . THR C 1 371 ? -17.878 -4.875 -9.610 1.00 30.95 365 THR C O 1
ATOM 9436 N N . GLY C 1 372 ? -17.572 -5.331 -7.409 1.00 30.08 366 GLY C N 1
ATOM 9437 C CA . GLY C 1 372 ? -18.345 -4.184 -6.899 1.00 28.61 366 GLY C CA 1
ATOM 9438 C C . GLY C 1 372 ? -19.860 -4.272 -7.093 1.00 28.45 366 GLY C C 1
ATOM 9439 O O . GLY C 1 372 ? -20.539 -3.251 -7.055 1.00 27.39 366 GLY C O 1
ATOM 9440 N N . ASP C 1 373 ? -20.398 -5.482 -7.301 1.00 28.20 367 ASP C N 1
ATOM 9441 C CA . ASP C 1 373 ? -21.859 -5.674 -7.491 1.00 28.02 367 ASP C CA 1
ATOM 9442 C C . ASP C 1 373 ? -22.517 -5.855 -6.123 1.00 27.87 367 ASP C C 1
ATOM 9443 O O . ASP C 1 373 ? -23.015 -6.926 -5.786 1.00 28.02 367 ASP C O 1
ATOM 9448 N N . TYR C 1 374 ? -22.506 -4.801 -5.330 1.00 27.67 368 TYR C N 1
ATOM 9449 C CA . TYR C 1 374 ? -23.056 -4.841 -3.998 1.00 27.52 368 TYR C CA 1
ATOM 9450 C C . TYR C 1 374 ? -24.573 -5.109 -4.011 1.00 27.83 368 TYR C C 1
ATOM 9451 O O . TYR C 1 374 ? -25.130 -5.684 -3.043 1.00 27.98 368 TYR C O 1
ATOM 9460 N N . THR C 1 375 ? -25.215 -4.770 -5.130 1.00 27.65 369 THR C N 1
ATOM 9461 C CA . THR C 1 375 ? -26.648 -4.963 -5.269 1.00 27.70 369 THR C CA 1
ATOM 9462 C C . THR C 1 375 ? -26.966 -6.445 -5.212 1.00 27.98 369 THR C C 1
ATOM 9463 O O . THR C 1 375 ? -27.814 -6.886 -4.419 1.00 28.56 369 THR C O 1
ATOM 9467 N N . ARG C 1 376 ? -26.273 -7.241 -5.994 1.00 27.80 370 ARG C N 1
ATOM 9468 C CA . ARG C 1 376 ? -26.610 -8.649 -5.966 1.00 28.21 370 ARG C CA 1
ATOM 9469 C C . ARG C 1 376 ? -26.134 -9.333 -4.706 1.00 27.55 370 ARG C C 1
ATOM 9470 O O . ARG C 1 376 ? -26.762 -10.264 -4.229 1.00 27.34 370 ARG C O 1
ATOM 9478 N N . ARG C 1 377 ? -25.026 -8.854 -4.153 1.00 27.78 371 ARG C N 1
ATOM 9479 C CA . ARG C 1 377 ? -24.465 -9.465 -2.948 1.00 27.45 371 ARG C CA 1
ATOM 9480 C C . ARG C 1 377 ? -25.456 -9.330 -1.820 1.00 27.69 371 ARG C C 1
ATOM 9481 O O . ARG C 1 377 ? -25.802 -10.335 -1.192 1.00 29.70 371 ARG C O 1
ATOM 9489 N N . LEU C 1 378 ? -25.934 -8.113 -1.589 1.00 26.77 372 LEU C N 1
ATOM 9490 C CA . LEU C 1 378 ? -27.029 -7.886 -0.659 1.00 26.95 372 LEU C CA 1
ATOM 9491 C C . LEU C 1 378 ? -28.244 -8.748 -0.952 1.00 26.73 372 LEU C C 1
ATOM 9492 O O . LEU C 1 378 ? -28.753 -9.415 -0.051 1.00 26.92 372 LEU C O 1
ATOM 9497 N N . ALA C 1 379 ? -28.726 -8.694 -2.191 1.00 26.88 373 ALA C N 1
ATOM 9498 C CA . ALA C 1 379 ? -29.985 -9.355 -2.575 1.00 26.81 373 ALA C CA 1
ATOM 9499 C C . ALA C 1 379 ? -29.954 -10.841 -2.335 1.00 26.78 373 ALA C C 1
ATOM 9500 O O . ALA C 1 379 ? -30.879 -11.361 -1.762 1.00 27.38 373 ALA C O 1
ATOM 9502 N N . VAL C 1 380 ? -28.889 -11.531 -2.740 1.00 27.27 374 VAL C N 1
ATOM 9503 C CA . VAL C 1 380 ? -28.897 -12.958 -2.555 1.00 27.51 374 VAL C CA 1
ATOM 9504 C C . VAL C 1 380 ? -28.599 -13.455 -1.158 1.00 27.87 374 VAL C C 1
ATOM 9505 O O . VAL C 1 380 ? -29.272 -14.377 -0.691 1.00 28.51 374 VAL C O 1
ATOM 9509 N N . LEU C 1 381 ? -27.635 -12.844 -0.479 1.00 28.23 375 LEU C N 1
ATOM 9510 C CA . LEU C 1 381 ? -27.480 -13.089 0.971 1.00 29.07 375 LEU C CA 1
ATOM 9511 C C . LEU C 1 381 ? -28.874 -13.129 1.669 1.00 28.37 375 LEU C C 1
ATOM 9512 O O . LEU C 1 381 ? -29.242 -14.119 2.309 1.00 28.22 375 LEU C O 1
ATOM 9517 N N . GLU C 1 382 ? -29.651 -12.069 1.442 1.00 27.41 376 GLU C N 1
ATOM 9518 C CA . GLU C 1 382 ? -31.025 -11.939 1.868 1.00 26.47 376 GLU C CA 1
ATOM 9519 C C . GLU C 1 382 ? -31.914 -13.061 1.370 1.00 26.33 376 GLU C C 1
ATOM 9520 O O . GLU C 1 382 ? -32.636 -13.642 2.157 1.00 26.26 376 GLU C O 1
ATOM 9526 N N . GLU C 1 383 ? -31.891 -13.353 0.073 1.00 26.43 377 GLU C N 1
ATOM 9527 C CA . GLU C 1 383 ? -32.824 -14.346 -0.458 1.00 27.16 377 GLU C CA 1
ATOM 9528 C C . GLU C 1 383 ? -32.500 -15.733 0.105 1.00 26.21 377 GLU C C 1
ATOM 9529 O O . GLU C 1 383 ? -33.394 -16.526 0.319 1.00 25.10 377 GLU C O 1
ATOM 9535 N N . PHE C 1 384 ? -31.237 -15.983 0.410 1.00 26.13 378 PHE C N 1
ATOM 9536 C CA . PHE C 1 384 ? -30.888 -17.284 0.990 1.00 27.24 378 PHE C CA 1
ATOM 9537 C C . PHE C 1 384 ? -31.464 -17.595 2.383 1.00 27.70 378 PHE C C 1
ATOM 9538 O O . PHE C 1 384 ? -31.551 -18.764 2.749 1.00 27.66 378 PHE C O 1
ATOM 9546 N N . LYS C 1 385 ? -31.942 -16.565 3.094 1.00 28.00 379 LYS C N 1
ATOM 9547 C CA . LYS C 1 385 ? -32.554 -16.738 4.428 1.00 28.20 379 LYS C CA 1
ATOM 9548 C C . LYS C 1 385 ? -33.897 -17.413 4.356 1.00 28.82 379 LYS C C 1
ATOM 9549 O O . LYS C 1 385 ? -34.416 -17.860 5.366 1.00 28.67 379 LYS C O 1
ATOM 9555 N N . THR C 1 386 ? -34.474 -17.514 3.168 1.00 29.93 380 THR C N 1
ATOM 9556 C CA . THR C 1 386 ? -35.726 -18.263 3.069 1.00 30.88 380 THR C CA 1
ATOM 9557 C C . THR C 1 386 ? -35.604 -19.519 2.205 1.00 31.09 380 THR C C 1
ATOM 9558 O O . THR C 1 386 ? -36.613 -20.084 1.780 1.00 32.19 380 THR C O 1
ATOM 9562 N N . TYR C 1 387 ? -34.382 -19.966 1.955 1.00 30.84 381 TYR C N 1
ATOM 9563 C CA . TYR C 1 387 ? -34.177 -21.224 1.241 1.00 31.21 381 TYR C CA 1
ATOM 9564 C C . TYR C 1 387 ? -34.560 -22.395 2.139 1.00 31.71 381 TYR C C 1
ATOM 9565 O O . TYR C 1 387 ? -34.489 -22.255 3.356 1.00 33.41 381 TYR C O 1
ATOM 9574 N N . PRO C 1 388 ? -35.030 -23.529 1.561 1.00 31.51 382 PRO C N 1
ATOM 9575 C CA . PRO C 1 388 ? -35.511 -24.663 2.360 1.00 30.73 382 PRO C CA 1
ATOM 9576 C C . PRO C 1 388 ? -34.411 -25.364 3.198 1.00 30.39 382 PRO C C 1
ATOM 9577 O O . PRO C 1 388 ? -34.057 -26.547 2.932 1.00 30.34 382 PRO C O 1
ATOM 9581 N N . LEU C 1 389 ? -33.894 -24.648 4.204 1.00 28.95 383 LEU C N 1
ATOM 9582 C CA . LEU C 1 389 ? -32.876 -25.174 5.105 1.00 27.13 383 LEU C CA 1
ATOM 9583 C C . LEU C 1 389 ? -33.489 -26.327 5.932 1.00 26.57 383 LEU C C 1
ATOM 9584 O O . LEU C 1 389 ? -32.865 -27.377 6.091 1.00 26.63 383 LEU C O 1
ATOM 9589 N N . GLY C 1 390 ? -34.719 -26.136 6.403 1.00 25.18 384 GLY C N 1
ATOM 9590 C CA . GLY C 1 390 ? -35.404 -27.115 7.208 1.00 25.25 384 GLY C CA 1
ATOM 9591 C C . GLY C 1 390 ? -35.394 -28.510 6.608 1.00 26.21 384 GLY C C 1
ATOM 9592 O O . GLY C 1 390 ? -35.177 -29.519 7.303 1.00 26.50 384 GLY C O 1
ATOM 9593 N N . ALA C 1 391 ? -35.614 -28.580 5.305 1.00 26.32 385 ALA C N 1
ATOM 9594 C CA . ALA C 1 391 ? -35.787 -29.858 4.658 1.00 26.16 385 ALA C CA 1
ATOM 9595 C C . ALA C 1 391 ? -34.438 -30.517 4.584 1.00 26.31 385 ALA C C 1
ATOM 9596 O O . ALA C 1 391 ? -34.335 -31.721 4.735 1.00 26.55 385 ALA C O 1
ATOM 9598 N N . ILE C 1 392 ? -33.387 -29.734 4.372 1.00 26.54 386 ILE C N 1
ATOM 9599 C CA . ILE C 1 392 ? -32.056 -30.335 4.370 1.00 26.90 386 ILE C CA 1
ATOM 9600 C C . ILE C 1 392 ? -31.697 -30.772 5.820 1.00 28.34 386 ILE C C 1
ATOM 9601 O O . ILE C 1 392 ? -31.171 -31.890 6.027 1.00 28.54 386 ILE C O 1
ATOM 9606 N N . TRP C 1 393 ? -31.984 -29.893 6.795 1.00 27.65 387 TRP C N 1
ATOM 9607 C CA . TRP C 1 393 ? -31.764 -30.191 8.211 1.00 27.41 387 TRP C CA 1
ATOM 9608 C C . TRP C 1 393 ? -32.508 -31.454 8.667 1.00 27.83 387 TRP C C 1
ATOM 9609 O O . TRP C 1 393 ? -31.905 -32.320 9.305 1.00 27.35 387 TRP C O 1
ATOM 9620 N N . ASN C 1 394 ? -33.796 -31.562 8.345 1.00 28.16 388 ASN C N 1
ATOM 9621 C CA . ASN C 1 394 ? -34.554 -32.798 8.667 1.00 29.33 388 ASN C CA 1
ATOM 9622 C C . ASN C 1 394 ? -34.035 -34.130 8.048 1.00 29.67 388 ASN C C 1
ATOM 9623 O O . ASN C 1 394 ? -33.982 -35.157 8.707 1.00 30.20 388 ASN C O 1
ATOM 9628 N N . GLU C 1 395 ? -33.655 -34.110 6.782 1.00 30.06 389 GLU C N 1
ATOM 9629 C CA . GLU C 1 395 ? -33.148 -35.314 6.153 1.00 30.56 389 GLU C CA 1
ATOM 9630 C C . GLU C 1 395 ? -31.872 -35.740 6.843 1.00 30.10 389 GLU C C 1
ATOM 9631 O O . GLU C 1 395 ? -31.633 -36.932 7.041 1.00 30.50 389 GLU C O 1
ATOM 9637 N N . TYR C 1 396 ? -31.063 -34.765 7.217 1.00 29.33 390 TYR C N 1
ATOM 9638 C CA . TYR C 1 396 ? -29.782 -35.050 7.825 1.00 29.77 390 TYR C CA 1
ATOM 9639 C C . TYR C 1 396 ? -29.971 -35.673 9.210 1.00 30.66 390 TYR C C 1
ATOM 9640 O O . TYR C 1 396 ? -29.267 -36.632 9.572 1.00 31.10 390 TYR C O 1
ATOM 9649 N N . CYS C 1 397 ? -30.909 -35.129 9.979 1.00 30.66 391 CYS C N 1
ATOM 9650 C CA . CYS C 1 397 ? -31.295 -35.771 11.205 1.00 31.88 391 CYS C CA 1
ATOM 9651 C C . CYS C 1 397 ? -31.783 -37.217 10.974 1.00 32.41 391 CYS C C 1
ATOM 9652 O O . CYS C 1 397 ? -31.329 -38.085 11.691 1.00 31.68 391 CYS C O 1
ATOM 9655 N N . GLU C 1 398 ? -32.664 -37.465 9.987 1.00 33.56 392 GLU C N 1
ATOM 9656 C CA . GLU C 1 398 ? -33.167 -38.843 9.678 1.00 35.78 392 GLU C CA 1
ATOM 9657 C C . GLU C 1 398 ? -31.928 -39.792 9.484 1.00 35.31 392 GLU C C 1
ATOM 9658 O O . GLU C 1 398 ? -31.774 -40.797 10.200 1.00 34.98 392 GLU C O 1
ATOM 9664 N N . ARG C 1 399 ? -31.006 -39.417 8.592 1.00 34.69 393 ARG C N 1
ATOM 9665 C CA . ARG C 1 399 ? -29.858 -40.264 8.280 1.00 34.63 393 ARG C CA 1
ATOM 9666 C C . ARG C 1 399 ? -28.899 -40.432 9.451 1.00 34.81 393 ARG C C 1
ATOM 9667 O O . ARG C 1 399 ? -28.086 -41.367 9.475 1.00 36.12 393 ARG C O 1
ATOM 9675 N N . MET C 1 400 ? -28.932 -39.513 10.399 1.00 33.59 394 MET C N 1
ATOM 9676 C CA . MET C 1 400 ? -27.950 -39.570 11.452 1.00 32.16 394 MET C CA 1
ATOM 9677 C C . MET C 1 400 ? -28.594 -40.127 12.724 1.00 31.71 394 MET C C 1
ATOM 9678 O O . MET C 1 400 ? -27.997 -40.104 13.807 1.00 31.12 394 MET C O 1
ATOM 9683 N N . ASN C 1 401 ? -29.823 -40.626 12.551 1.00 31.24 395 ASN C N 1
ATOM 9684 C CA . ASN C 1 401 ? -30.610 -41.314 13.567 1.00 31.42 395 ASN C CA 1
ATOM 9685 C C . ASN C 1 401 ? -30.828 -40.527 14.846 1.00 30.41 395 ASN C C 1
ATOM 9686 O O . ASN C 1 401 ? -30.670 -41.040 15.935 1.00 30.24 395 ASN C O 1
ATOM 9691 N N . VAL C 1 402 ? -31.180 -39.277 14.713 1.00 29.80 396 VAL C N 1
ATOM 9692 C CA . VAL C 1 402 ? -31.648 -38.518 15.867 1.00 29.63 396 VAL C CA 1
ATOM 9693 C C . VAL C 1 402 ? -32.988 -38.020 15.423 1.00 29.55 396 VAL C C 1
ATOM 9694 O O . VAL C 1 402 ? -33.227 -37.948 14.238 1.00 29.26 396 VAL C O 1
ATOM 9698 N N . PRO C 1 403 ? -33.872 -37.703 16.366 1.00 30.19 397 PRO C N 1
ATOM 9699 C CA . PRO C 1 403 ? -35.232 -37.273 16.091 1.00 30.47 397 PRO C CA 1
ATOM 9700 C C . PRO C 1 403 ? -35.326 -35.931 15.350 1.00 31.09 397 PRO C C 1
ATOM 9701 O O . PRO C 1 403 ? -34.548 -35.018 15.627 1.00 31.59 397 PRO C O 1
ATOM 9705 N N . ILE C 1 404 ? -36.307 -35.783 14.470 1.00 31.78 398 ILE C N 1
ATOM 9706 C CA . ILE C 1 404 ? -36.413 -34.549 13.698 1.00 32.94 398 ILE C CA 1
ATOM 9707 C C . ILE C 1 404 ? -37.280 -33.459 14.358 1.00 33.81 398 ILE C C 1
ATOM 9708 O O . ILE C 1 404 ? -38.108 -33.738 15.270 1.00 33.78 398 ILE C O 1
ATOM 9713 N N . LYS C 1 405 ? -37.069 -32.214 13.895 1.00 33.62 399 LYS C N 1
ATOM 9714 C CA . LYS C 1 405 ? -37.918 -31.089 14.267 1.00 33.55 399 LYS C CA 1
ATOM 9715 C C . LYS C 1 405 ? -38.056 -31.025 15.802 1.00 33.94 399 LYS C C 1
ATOM 9716 O O . LYS C 1 405 ? -37.042 -30.890 16.466 1.00 33.72 399 LYS C O 1
ATOM 9722 N N . GLU C 1 406 ? -39.259 -31.116 16.379 1.00 34.89 400 GLU C N 1
ATOM 9723 C CA . GLU C 1 406 ? -39.350 -31.027 17.863 1.00 35.61 400 GLU C CA 1
ATOM 9724 C C . GLU C 1 406 ? -39.419 -32.367 18.540 1.00 34.61 400 GLU C C 1
ATOM 9725 O O . GLU C 1 406 ? -39.526 -32.403 19.738 1.00 35.24 400 GLU C O 1
ATOM 9731 N N . GLU C 1 407 ? -39.355 -33.463 17.796 1.00 34.47 401 GLU C N 1
ATOM 9732 C CA . GLU C 1 407 ? -39.662 -34.783 18.367 1.00 33.66 401 GLU C CA 1
ATOM 9733 C C . GLU C 1 407 ? -38.708 -35.179 19.512 1.00 31.43 401 GLU C C 1
ATOM 9734 O O . GLU C 1 407 ? -38.992 -36.139 20.258 1.00 29.80 401 GLU C O 1
ATOM 9740 N N . TRP C 1 408 ? -37.570 -34.469 19.617 1.00 29.35 402 TRP C N 1
ATOM 9741 C CA . TRP C 1 408 ? -36.539 -34.807 20.600 1.00 27.33 402 TRP C CA 1
ATOM 9742 C C . TRP C 1 408 ? -37.053 -34.355 21.963 1.00 26.58 402 TRP C C 1
ATOM 9743 O O . TRP C 1 408 ? -36.682 -34.875 23.019 1.00 25.22 402 TRP C O 1
ATOM 9754 N N . LEU C 1 409 ? -37.927 -33.383 21.948 1.00 26.38 403 LEU C N 1
ATOM 9755 C CA . LEU C 1 409 ? -38.609 -33.047 23.177 1.00 27.64 403 LEU C CA 1
ATOM 9756 C C . LEU C 1 409 ? -39.291 -34.263 23.864 1.00 28.59 403 LEU C C 1
ATOM 9757 O O . LEU C 1 409 ? -39.217 -34.369 25.085 1.00 28.79 403 LEU C O 1
ATOM 9762 N N . LYS C 1 410 ? -39.918 -35.188 23.111 1.00 29.52 404 LYS C N 1
ATOM 9763 C CA . LYS C 1 410 ? -40.642 -36.320 23.747 1.00 30.86 404 LYS C CA 1
ATOM 9764 C C . LYS C 1 410 ? -39.640 -37.105 24.526 1.00 30.72 404 LYS C C 1
ATOM 9765 O O . LYS C 1 410 ? -39.915 -37.541 25.636 1.00 31.26 404 LYS C O 1
ATOM 9771 N N . GLU C 1 411 ? -38.465 -37.280 23.929 1.00 31.06 405 GLU C N 1
ATOM 9772 C CA . GLU C 1 411 ? -37.412 -38.098 24.507 1.00 32.24 405 GLU C CA 1
ATOM 9773 C C . GLU C 1 411 ? -36.897 -37.535 25.814 1.00 32.28 405 GLU C C 1
ATOM 9774 O O . GLU C 1 411 ? -36.647 -38.258 26.760 1.00 32.52 405 GLU C O 1
ATOM 9780 N N . ILE C 1 412 ? -36.772 -36.216 25.858 1.00 32.93 406 ILE C N 1
ATOM 9781 C CA . ILE C 1 412 ? -36.428 -35.520 27.062 1.00 33.11 406 ILE C CA 1
ATOM 9782 C C . ILE C 1 412 ? -37.545 -35.580 28.084 1.00 32.49 406 ILE C C 1
ATOM 9783 O O . ILE C 1 412 ? -37.253 -35.790 29.244 1.00 32.75 406 ILE C O 1
ATOM 9788 N N . ALA C 1 413 ? -38.801 -35.421 27.682 1.00 31.93 407 ALA C N 1
ATOM 9789 C CA . ALA C 1 413 ? -39.887 -35.558 28.659 1.00 32.90 407 ALA C CA 1
ATOM 9790 C C . ALA C 1 413 ? -39.867 -36.940 29.340 1.00 34.01 407 ALA C C 1
ATOM 9791 O O . ALA C 1 413 ? -39.966 -37.018 30.572 1.00 34.74 407 ALA C O 1
ATOM 9793 N N . ILE C 1 414 ? -39.690 -38.024 28.579 1.00 34.07 408 ILE C N 1
ATOM 9794 C CA . ILE C 1 414 ? -39.739 -39.325 29.245 1.00 35.01 408 ILE C CA 1
ATOM 9795 C C . ILE C 1 414 ? -38.540 -39.536 30.231 1.00 34.20 408 ILE C C 1
ATOM 9796 O O . ILE C 1 414 ? -38.726 -40.001 31.373 1.00 34.34 408 ILE C O 1
ATOM 9801 N N . TYR C 1 415 ? -37.342 -39.143 29.802 1.00 32.89 409 TYR C N 1
ATOM 9802 C CA . TYR C 1 415 ? -36.146 -39.142 30.655 1.00 32.58 409 TYR C CA 1
ATOM 9803 C C . TYR C 1 415 ? -36.218 -38.206 31.888 1.00 33.11 409 TYR C C 1
ATOM 9804 O O . TYR C 1 415 ? -35.580 -38.443 32.904 1.00 32.64 409 TYR C O 1
ATOM 9813 N N . GLU C 1 416 ? -36.971 -37.121 31.776 1.00 34.45 410 GLU C N 1
ATOM 9814 C CA . GLU C 1 416 ? -37.238 -36.300 32.928 1.00 36.26 410 GLU C CA 1
ATOM 9815 C C . GLU C 1 416 ? -38.130 -37.056 33.915 1.00 37.28 410 GLU C C 1
ATOM 9816 O O . GLU C 1 416 ? -37.759 -37.186 35.097 1.00 37.08 410 GLU C O 1
ATOM 9822 N N . LYS C 1 417 ? -39.270 -37.574 33.431 1.00 38.24 411 LYS C N 1
ATOM 9823 C CA . LYS C 1 417 ? -40.166 -38.343 34.288 1.00 40.30 411 LYS C CA 1
ATOM 9824 C C . LYS C 1 417 ? -39.414 -39.522 34.904 1.00 40.08 411 LYS C C 1
ATOM 9825 O O . LYS C 1 417 ? -39.245 -39.591 36.125 1.00 40.35 411 LYS C O 1
ATOM 9831 N N . GLU C 1 418 ? -38.927 -40.419 34.066 1.00 39.43 412 GLU C N 1
ATOM 9832 C CA . GLU C 1 418 ? -38.423 -41.690 34.557 1.00 39.25 412 GLU C CA 1
ATOM 9833 C C . GLU C 1 418 ? -37.094 -41.676 35.299 1.00 37.57 412 GLU C C 1
ATOM 9834 O O . GLU C 1 418 ? -36.901 -42.507 36.166 1.00 38.05 412 GLU C O 1
ATOM 9840 N N . VAL C 1 419 ? -36.202 -40.736 34.966 1.00 35.83 413 VAL C N 1
ATOM 9841 C CA . VAL C 1 419 ? -34.845 -40.625 35.544 1.00 33.66 413 VAL C CA 1
ATOM 9842 C C . VAL C 1 419 ? -34.576 -39.344 36.359 1.00 34.35 413 VAL C C 1
ATOM 9843 O O . VAL C 1 419 ? -34.338 -39.398 37.570 1.00 34.27 413 VAL C O 1
ATOM 9847 N N . LEU C 1 420 ? -34.576 -38.196 35.693 1.00 34.69 414 LEU C N 1
ATOM 9848 C CA . LEU C 1 420 ? -34.211 -36.929 36.344 1.00 35.08 414 LEU C CA 1
ATOM 9849 C C . LEU C 1 420 ? -35.083 -36.574 37.541 1.00 35.89 414 LEU C C 1
ATOM 9850 O O . LEU C 1 420 ? -34.586 -36.146 38.584 1.00 35.24 414 LEU C O 1
ATOM 9855 N N . LEU C 1 421 ? -36.392 -36.755 37.398 1.00 37.11 415 LEU C N 1
ATOM 9856 C CA . LEU C 1 421 ? -37.292 -36.367 38.472 1.00 38.12 415 LEU C CA 1
ATOM 9857 C C . LEU C 1 421 ? -37.322 -37.288 39.671 1.00 38.98 415 LEU C C 1
ATOM 9858 O O . LEU C 1 421 ? -37.902 -36.935 40.684 1.00 39.36 415 LEU C O 1
ATOM 9863 N N . GLN C 1 422 ? -36.686 -38.448 39.559 1.00 40.00 416 GLN C N 1
ATOM 9864 C CA . GLN C 1 422 ? -36.511 -39.338 40.685 1.00 41.39 416 GLN C CA 1
ATOM 9865 C C . GLN C 1 422 ? -35.341 -39.018 41.560 1.00 41.84 416 GLN C C 1
ATOM 9866 O O . GLN C 1 422 ? -35.226 -39.607 42.622 1.00 42.06 416 GLN C O 1
ATOM 9872 N N . ARG C 1 423 ? -34.426 -38.154 41.119 1.00 42.61 417 ARG C N 1
ATOM 9873 C CA . ARG C 1 423 ? -33.185 -37.996 41.879 1.00 42.64 417 ARG C CA 1
ATOM 9874 C C . ARG C 1 423 ? -33.461 -37.326 43.231 1.00 43.74 417 ARG C C 1
ATOM 9875 O O . ARG C 1 423 ? -34.299 -36.424 43.346 1.00 44.83 417 ARG C O 1
ATOM 9883 N N . MET D 1 9 ? 79.006 28.028 54.388 1.00 65.42 3 MET D N 1
ATOM 9884 C CA . MET D 1 9 ? 77.659 27.375 54.291 1.00 65.63 3 MET D CA 1
ATOM 9885 C C . MET D 1 9 ? 76.511 28.404 54.362 1.00 64.85 3 MET D C 1
ATOM 9886 O O . MET D 1 9 ? 75.455 28.204 53.751 1.00 64.93 3 MET D O 1
ATOM 9891 N N . LYS D 1 10 ? 76.696 29.497 55.100 1.00 63.71 4 LYS D N 1
ATOM 9892 C CA . LYS D 1 10 ? 75.695 30.572 55.077 1.00 62.46 4 LYS D CA 1
ATOM 9893 C C . LYS D 1 10 ? 76.064 31.506 53.957 1.00 60.61 4 LYS D C 1
ATOM 9894 O O . LYS D 1 10 ? 75.209 32.027 53.248 1.00 60.25 4 LYS D O 1
ATOM 9900 N N . SER D 1 11 ? 77.369 31.675 53.798 1.00 58.75 5 SER D N 1
ATOM 9901 C CA . SER D 1 11 ? 77.951 32.340 52.651 1.00 56.54 5 SER D CA 1
ATOM 9902 C C . SER D 1 11 ? 77.518 31.654 51.332 1.00 54.38 5 SER D C 1
ATOM 9903 O O . SER D 1 11 ? 77.089 32.348 50.399 1.00 53.94 5 SER D O 1
ATOM 9906 N N . GLN D 1 12 ? 77.613 30.312 51.274 1.00 51.63 6 GLN D N 1
ATOM 9907 C CA . GLN D 1 12 ? 77.128 29.519 50.120 1.00 49.18 6 GLN D CA 1
ATOM 9908 C C . GLN D 1 12 ? 75.631 29.743 49.786 1.00 46.75 6 GLN D C 1
ATOM 9909 O O . GLN D 1 12 ? 75.293 30.011 48.628 1.00 46.72 6 GLN D O 1
ATOM 9915 N N . PHE D 1 13 ? 74.756 29.648 50.783 1.00 43.25 7 PHE D N 1
ATOM 9916 C CA . PHE D 1 13 ? 73.347 29.931 50.601 1.00 40.56 7 PHE D CA 1
ATOM 9917 C C . PHE D 1 13 ? 73.044 31.379 50.197 1.00 39.71 7 PHE D C 1
ATOM 9918 O O . PHE D 1 13 ? 72.204 31.612 49.331 1.00 38.66 7 PHE D O 1
ATOM 9926 N N . GLU D 1 14 ? 73.703 32.353 50.829 1.00 39.21 8 GLU D N 1
ATOM 9927 C CA . GLU D 1 14 ? 73.479 33.759 50.461 1.00 38.53 8 GLU D CA 1
ATOM 9928 C C . GLU D 1 14 ? 74.001 34.005 49.068 1.00 37.80 8 GLU D C 1
ATOM 9929 O O . GLU D 1 14 ? 73.297 34.634 48.261 1.00 37.65 8 GLU D O 1
ATOM 9935 N N . ARG D 1 15 ? 75.184 33.479 48.740 1.00 37.07 9 ARG D N 1
ATOM 9936 C CA . ARG D 1 15 ? 75.632 33.589 47.342 1.00 37.28 9 ARG D CA 1
ATOM 9937 C C . ARG D 1 15 ? 74.636 32.972 46.334 1.00 36.26 9 ARG D C 1
ATOM 9938 O O . ARG D 1 15 ? 74.289 33.610 45.327 1.00 36.17 9 ARG D O 1
ATOM 9946 N N . ALA D 1 16 ? 74.160 31.756 46.630 1.00 35.15 10 ALA D N 1
ATOM 9947 C CA . ALA D 1 16 ? 73.225 31.047 45.757 1.00 34.40 10 ALA D CA 1
ATOM 9948 C C . ALA D 1 16 ? 71.919 31.819 45.607 1.00 34.23 10 ALA D C 1
ATOM 9949 O O . ALA D 1 16 ? 71.403 31.982 44.494 1.00 33.46 10 ALA D O 1
ATOM 9951 N N . LYS D 1 17 ? 71.401 32.303 46.734 1.00 34.04 11 LYS D N 1
ATOM 9952 C CA . LYS D 1 17 ? 70.254 33.220 46.742 1.00 33.88 11 LYS D CA 1
ATOM 9953 C C . LYS D 1 17 ? 70.463 34.414 45.796 1.00 33.50 11 LYS D C 1
ATOM 9954 O O . LYS D 1 17 ? 69.520 34.876 45.127 1.00 34.11 11 LYS D O 1
ATOM 9960 N N . ILE D 1 18 ? 71.692 34.899 45.695 1.00 32.73 12 ILE D N 1
ATOM 9961 C CA . ILE D 1 18 ? 71.937 35.986 44.752 1.00 31.86 12 ILE D CA 1
ATOM 9962 C C . ILE D 1 18 ? 71.850 35.510 43.303 1.00 31.65 12 ILE D C 1
ATOM 9963 O O . ILE D 1 18 ? 71.192 36.164 42.463 1.00 32.33 12 ILE D O 1
ATOM 9968 N N . GLU D 1 19 ? 72.500 34.372 43.034 1.00 30.86 13 GLU D N 1
ATOM 9969 C CA . GLU D 1 19 ? 72.601 33.783 41.695 1.00 29.95 13 GLU D CA 1
ATOM 9970 C C . GLU D 1 19 ? 71.248 33.468 41.094 1.00 28.46 13 GLU D C 1
ATOM 9971 O O . GLU D 1 19 ? 70.999 33.720 39.904 1.00 28.65 13 GLU D O 1
ATOM 9977 N N . TYR D 1 20 ? 70.363 32.927 41.913 1.00 26.58 14 TYR D N 1
ATOM 9978 C CA . TYR D 1 20 ? 69.019 32.656 41.463 1.00 26.32 14 TYR D CA 1
ATOM 9979 C C . TYR D 1 20 ? 68.219 33.963 41.315 1.00 25.94 14 TYR D C 1
ATOM 9980 O O . TYR D 1 20 ? 67.431 34.144 40.368 1.00 25.46 14 TYR D O 1
ATOM 9989 N N . GLY D 1 21 ? 68.449 34.874 42.261 1.00 25.54 15 GLY D N 1
ATOM 9990 C CA . GLY D 1 21 ? 67.751 36.132 42.327 1.00 24.37 15 GLY D CA 1
ATOM 9991 C C . GLY D 1 21 ? 67.990 36.940 41.093 1.00 24.32 15 GLY D C 1
ATOM 9992 O O . GLY D 1 21 ? 67.130 37.712 40.693 1.00 24.11 15 GLY D O 1
ATOM 9993 N N . GLN D 1 22 ? 69.139 36.784 40.462 1.00 25.17 16 GLN D N 1
ATOM 9994 C CA . GLN D 1 22 ? 69.338 37.508 39.180 1.00 27.10 16 GLN D CA 1
ATOM 9995 C C . GLN D 1 22 ? 68.345 37.122 38.092 1.00 26.79 16 GLN D C 1
ATOM 9996 O O . GLN D 1 22 ? 68.280 37.753 37.069 1.00 27.09 16 GLN D O 1
ATOM 10002 N N . TRP D 1 23 ? 67.577 36.065 38.321 1.00 27.09 17 TRP D N 1
ATOM 10003 C CA . TRP D 1 23 ? 66.565 35.641 37.357 1.00 27.72 17 TRP D CA 1
ATOM 10004 C C . TRP D 1 23 ? 65.150 35.991 37.781 1.00 28.08 17 TRP D C 1
ATOM 10005 O O . TRP D 1 23 ? 64.194 35.552 37.129 1.00 28.03 17 TRP D O 1
ATOM 10016 N N . GLY D 1 24 ? 65.017 36.711 38.891 1.00 27.35 18 GLY D N 1
ATOM 10017 C CA . GLY D 1 24 ? 63.728 36.878 39.510 1.00 28.03 18 GLY D CA 1
ATOM 10018 C C . GLY D 1 24 ? 63.270 35.673 40.309 1.00 28.66 18 GLY D C 1
ATOM 10019 O O . GLY D 1 24 ? 62.134 35.661 40.796 1.00 28.81 18 GLY D O 1
ATOM 10020 N N . ILE D 1 25 ? 64.136 34.667 40.480 1.00 28.28 19 ILE D N 1
ATOM 10021 C CA . ILE D 1 25 ? 63.748 33.485 41.204 1.00 28.48 19 ILE D CA 1
ATOM 10022 C C . ILE D 1 25 ? 63.944 33.753 42.685 1.00 30.09 19 ILE D C 1
ATOM 10023 O O . ILE D 1 25 ? 65.077 34.049 43.108 1.00 30.27 19 ILE D O 1
ATOM 10028 N N . ASP D 1 26 ? 62.871 33.604 43.487 1.00 30.98 20 ASP D N 1
ATOM 10029 C CA . ASP D 1 26 ? 62.980 33.802 44.941 1.00 30.77 20 ASP D CA 1
ATOM 10030 C C . ASP D 1 26 ? 63.189 32.558 45.817 1.00 30.62 20 ASP D C 1
ATOM 10031 O O . ASP D 1 26 ? 62.210 31.902 46.229 1.00 29.96 20 ASP D O 1
ATOM 10036 N N . VAL D 1 27 ? 64.442 32.248 46.166 1.00 30.10 21 VAL D N 1
ATOM 10037 C CA . VAL D 1 27 ? 64.656 31.050 46.981 1.00 30.59 21 VAL D CA 1
ATOM 10038 C C . VAL D 1 27 ? 63.854 30.957 48.308 1.00 30.71 21 VAL D C 1
ATOM 10039 O O . VAL D 1 27 ? 63.468 29.842 48.718 1.00 30.83 21 VAL D O 1
ATOM 10043 N N . GLU D 1 28 ? 63.597 32.101 48.960 1.00 30.69 22 GLU D N 1
ATOM 10044 C CA . GLU D 1 28 ? 62.835 32.117 50.228 1.00 30.32 22 GLU D CA 1
ATOM 10045 C C . GLU D 1 28 ? 61.375 31.785 49.984 1.00 29.76 22 GLU D C 1
ATOM 10046 O O . GLU D 1 28 ? 60.777 31.043 50.721 1.00 30.81 22 GLU D O 1
ATOM 10052 N N . GLU D 1 29 ? 60.818 32.299 48.913 1.00 29.38 23 GLU D N 1
ATOM 10053 C CA . GLU D 1 29 ? 59.545 31.835 48.460 1.00 30.09 23 GLU D CA 1
ATOM 10054 C C . GLU D 1 29 ? 59.533 30.302 48.194 1.00 29.75 23 GLU D C 1
ATOM 10055 O O . GLU D 1 29 ? 58.647 29.579 48.704 1.00 30.94 23 GLU D O 1
ATOM 10061 N N . ALA D 1 30 ? 60.506 29.782 47.444 1.00 28.87 24 ALA D N 1
ATOM 10062 C CA . ALA D 1 30 ? 60.523 28.337 47.142 1.00 28.35 24 ALA D CA 1
ATOM 10063 C C . ALA D 1 30 ? 60.453 27.483 48.425 1.00 28.11 24 ALA D C 1
ATOM 10064 O O . ALA D 1 30 ? 59.638 26.545 48.551 1.00 26.42 24 ALA D O 1
ATOM 10066 N N . LEU D 1 31 ? 61.292 27.843 49.387 1.00 29.07 25 LEU D N 1
ATOM 10067 C CA . LEU D 1 31 ? 61.435 27.035 50.602 1.00 29.98 25 LEU D CA 1
ATOM 10068 C C . LEU D 1 31 ? 60.141 27.043 51.400 1.00 30.50 25 LEU D C 1
ATOM 10069 O O . LEU D 1 31 ? 59.711 26.005 51.896 1.00 30.30 25 LEU D O 1
ATOM 10074 N N . GLU D 1 32 ? 59.495 28.199 51.454 1.00 31.01 26 GLU D N 1
ATOM 10075 C CA . GLU D 1 32 ? 58.235 28.316 52.163 1.00 32.45 26 GLU D CA 1
ATOM 10076 C C . GLU D 1 32 ? 57.130 27.526 51.510 1.00 31.54 26 GLU D C 1
ATOM 10077 O O . GLU D 1 32 ? 56.299 26.976 52.209 1.00 30.47 26 GLU D O 1
ATOM 10083 N N . ARG D 1 33 ? 57.085 27.530 50.176 1.00 32.14 27 ARG D N 1
ATOM 10084 C CA . ARG D 1 33 ? 56.078 26.728 49.440 1.00 32.68 27 ARG D CA 1
ATOM 10085 C C . ARG D 1 33 ? 56.406 25.219 49.565 1.00 32.01 27 ARG D C 1
ATOM 10086 O O . ARG D 1 33 ? 55.544 24.387 49.831 1.00 30.87 27 ARG D O 1
ATOM 10094 N N . LEU D 1 34 ? 57.690 24.892 49.456 1.00 32.65 28 LEU D N 1
ATOM 10095 C CA . LEU D 1 34 ? 58.139 23.509 49.533 1.00 32.83 28 LEU D CA 1
ATOM 10096 C C . LEU D 1 34 ? 57.747 22.793 50.845 1.00 33.52 28 LEU D C 1
ATOM 10097 O O . LEU D 1 34 ? 57.348 21.617 50.822 1.00 32.43 28 LEU D O 1
ATOM 10102 N N . LYS D 1 35 ? 57.849 23.515 51.969 1.00 34.51 29 LYS D N 1
ATOM 10103 C CA . LYS D 1 35 ? 57.619 22.925 53.303 1.00 35.51 29 LYS D CA 1
ATOM 10104 C C . LYS D 1 35 ? 56.183 22.475 53.464 1.00 35.46 29 LYS D C 1
ATOM 10105 O O . LYS D 1 35 ? 55.889 21.577 54.251 1.00 34.96 29 LYS D O 1
ATOM 10111 N N . GLN D 1 36 ? 55.318 23.116 52.676 1.00 35.17 30 GLN D N 1
ATOM 10112 C CA . GLN D 1 36 ? 53.886 22.878 52.667 1.00 34.74 30 GLN D CA 1
ATOM 10113 C C . GLN D 1 36 ? 53.501 21.687 51.805 1.00 33.75 30 GLN D C 1
ATOM 10114 O O . GLN D 1 36 ? 52.322 21.320 51.779 1.00 34.44 30 GLN D O 1
ATOM 10120 N N . VAL D 1 37 ? 54.429 21.122 51.030 1.00 31.57 31 VAL D N 1
ATOM 10121 C CA . VAL D 1 37 ? 53.968 20.041 50.220 1.00 29.72 31 VAL D CA 1
ATOM 10122 C C . VAL D 1 37 ? 54.138 18.698 50.892 1.00 28.76 31 VAL D C 1
ATOM 10123 O O . VAL D 1 37 ? 55.254 18.265 51.173 1.00 28.52 31 VAL D O 1
ATOM 10127 N N . PRO D 1 38 ? 53.003 18.047 51.171 1.00 27.26 32 PRO D N 1
ATOM 10128 C CA . PRO D 1 38 ? 53.053 16.721 51.758 1.00 26.58 32 PRO D CA 1
ATOM 10129 C C . PRO D 1 38 ? 53.294 15.626 50.669 1.00 26.58 32 PRO D C 1
ATOM 10130 O O . PRO D 1 38 ? 52.725 15.674 49.569 1.00 26.00 32 PRO D O 1
ATOM 10134 N N . ILE D 1 39 ? 54.117 14.646 51.006 1.00 26.02 33 ILE D N 1
ATOM 10135 C CA . ILE D 1 39 ? 54.328 13.479 50.179 1.00 25.24 33 ILE D CA 1
ATOM 10136 C C . ILE D 1 39 ? 53.766 12.306 50.939 1.00 25.38 33 ILE D C 1
ATOM 10137 O O . ILE D 1 39 ? 54.150 12.090 52.068 1.00 25.37 33 ILE D O 1
ATOM 10142 N N . SER D 1 40 ? 52.900 11.526 50.306 1.00 26.12 34 SER D N 1
ATOM 10143 C CA . SER D 1 40 ? 52.320 10.334 50.942 1.00 26.38 34 SER D CA 1
ATOM 10144 C C . SER D 1 40 ? 53.288 9.118 50.896 1.00 26.44 34 SER D C 1
ATOM 10145 O O . SER D 1 40 ? 53.600 8.571 49.818 1.00 25.49 34 SER D O 1
ATOM 10148 N N . ILE D 1 41 ? 53.817 8.758 52.074 1.00 26.56 35 ILE D N 1
ATOM 10149 C CA . ILE D 1 41 ? 54.774 7.662 52.196 1.00 27.77 35 ILE D CA 1
ATOM 10150 C C . ILE D 1 41 ? 54.089 6.308 52.487 1.00 28.04 35 ILE D C 1
ATOM 10151 O O . ILE D 1 41 ? 53.314 6.198 53.431 1.00 30.10 35 ILE D O 1
ATOM 10156 N N . HIS D 1 42 ? 54.324 5.309 51.649 1.00 27.50 36 HIS D N 1
ATOM 10157 C CA . HIS D 1 42 ? 53.637 4.012 51.711 1.00 27.68 36 HIS D CA 1
ATOM 10158 C C . HIS D 1 42 ? 54.127 3.173 52.894 1.00 27.78 36 HIS D C 1
ATOM 10159 O O . HIS D 1 42 ? 55.329 3.000 53.047 1.00 28.84 36 HIS D O 1
ATOM 10166 N N . CYS D 1 43 ? 53.242 2.637 53.727 1.00 28.23 37 CYS D N 1
ATOM 10167 C CA . CYS D 1 43 ? 53.744 1.811 54.872 1.00 29.09 37 CYS D CA 1
ATOM 10168 C C . CYS D 1 43 ? 54.498 0.532 54.470 1.00 29.18 37 CYS D C 1
ATOM 10169 O O . CYS D 1 43 ? 55.393 0.069 55.204 1.00 28.91 37 CYS D O 1
ATOM 10172 N N . TRP D 1 44 ? 54.159 -0.026 53.310 1.00 28.48 38 TRP D N 1
ATOM 10173 C CA . TRP D 1 44 ? 54.521 -1.407 53.068 1.00 27.84 38 TRP D CA 1
ATOM 10174 C C . TRP D 1 44 ? 55.980 -1.654 52.780 1.00 28.19 38 TRP D C 1
ATOM 10175 O O . TRP D 1 44 ? 56.410 -2.807 52.815 1.00 28.55 38 TRP D O 1
ATOM 10186 N N . GLN D 1 45 ? 56.757 -0.594 52.534 1.00 28.55 39 GLN D N 1
ATOM 10187 C CA . GLN D 1 45 ? 58.212 -0.711 52.561 1.00 28.32 39 GLN D CA 1
ATOM 10188 C C . GLN D 1 45 ? 58.704 -1.251 53.915 1.00 28.75 39 GLN D C 1
ATOM 10189 O O . GLN D 1 45 ? 59.767 -1.886 53.977 1.00 29.22 39 GLN D O 1
ATOM 10195 N N . GLY D 1 46 ? 57.988 -0.957 55.003 1.00 28.76 40 GLY D N 1
ATOM 10196 C CA . GLY D 1 46 ? 58.462 -1.325 56.337 1.00 29.99 40 GLY D CA 1
ATOM 10197 C C . GLY D 1 46 ? 58.493 -2.823 56.668 1.00 30.89 40 GLY D C 1
ATOM 10198 O O . GLY D 1 46 ? 59.308 -3.271 57.461 1.00 32.01 40 GLY D O 1
ATOM 10199 N N . ASP D 1 47 ? 57.619 -3.619 56.071 1.00 31.19 41 ASP D N 1
ATOM 10200 C CA . ASP D 1 47 ? 57.630 -5.051 56.367 1.00 31.46 41 ASP D CA 1
ATOM 10201 C C . ASP D 1 47 ? 57.540 -5.844 55.105 1.00 31.53 41 ASP D C 1
ATOM 10202 O O . ASP D 1 47 ? 56.923 -6.893 55.118 1.00 31.18 41 ASP D O 1
ATOM 10207 N N . ASP D 1 48 ? 58.104 -5.338 54.003 1.00 31.89 42 ASP D N 1
ATOM 10208 C CA . ASP D 1 48 ? 58.049 -6.060 52.716 1.00 32.50 42 ASP D CA 1
ATOM 10209 C C . ASP D 1 48 ? 56.632 -6.553 52.406 1.00 31.79 42 ASP D C 1
ATOM 10210 O O . ASP D 1 48 ? 56.444 -7.666 51.909 1.00 31.76 42 ASP D O 1
ATOM 10215 N N . VAL D 1 49 ? 55.654 -5.708 52.716 1.00 31.54 43 VAL D N 1
ATOM 10216 C CA . VAL D 1 49 ? 54.259 -5.877 52.308 1.00 31.63 43 VAL D CA 1
ATOM 10217 C C . VAL D 1 49 ? 53.550 -6.974 53.132 1.00 32.54 43 VAL D C 1
ATOM 10218 O O . VAL D 1 49 ? 52.548 -7.562 52.686 1.00 33.16 43 VAL D O 1
ATOM 10222 N N . GLY D 1 50 ? 54.045 -7.246 54.340 1.00 32.94 44 GLY D N 1
ATOM 10223 C CA . GLY D 1 50 ? 53.500 -8.349 55.128 1.00 32.85 44 GLY D CA 1
ATOM 10224 C C . GLY D 1 50 ? 52.060 -8.078 55.542 1.00 33.10 44 GLY D C 1
ATOM 10225 O O . GLY D 1 50 ? 51.165 -8.881 55.274 1.00 32.58 44 GLY D O 1
ATOM 10226 N N . GLY D 1 51 ? 51.828 -6.933 56.172 1.00 32.58 45 GLY D N 1
ATOM 10227 C CA . GLY D 1 51 ? 50.540 -6.686 56.766 1.00 33.76 45 GLY D CA 1
ATOM 10228 C C . GLY D 1 51 ? 50.360 -7.533 58.024 1.00 34.83 45 GLY D C 1
ATOM 10229 O O . GLY D 1 51 ? 51.234 -8.344 58.379 1.00 35.43 45 GLY D O 1
ATOM 10230 N N . PHE D 1 52 ? 49.210 -7.374 58.671 1.00 35.33 46 PHE D N 1
ATOM 10231 C CA . PHE D 1 52 ? 48.937 -7.994 59.966 1.00 36.56 46 PHE D CA 1
ATOM 10232 C C . PHE D 1 52 ? 47.715 -8.957 59.961 1.00 38.38 46 PHE D C 1
ATOM 10233 O O . PHE D 1 52 ? 47.254 -9.380 61.025 1.00 37.68 46 PHE D O 1
ATOM 10241 N N . GLU D 1 53 ? 47.193 -9.292 58.773 1.00 40.29 47 GLU D N 1
ATOM 10242 C CA . GLU D 1 53 ? 46.129 -10.299 58.656 1.00 42.43 47 GLU D CA 1
ATOM 10243 C C . GLU D 1 53 ? 46.399 -11.624 59.357 1.00 44.15 47 GLU D C 1
ATOM 10244 O O . GLU D 1 53 ? 47.511 -12.165 59.274 1.00 43.91 47 GLU D O 1
ATOM 10250 N N . LEU D 1 54 ? 45.367 -12.121 60.051 1.00 46.91 48 LEU D N 1
ATOM 10251 C CA . LEU D 1 54 ? 45.357 -13.485 60.631 1.00 49.26 48 LEU D CA 1
ATOM 10252 C C . LEU D 1 54 ? 44.622 -14.484 59.715 1.00 49.96 48 LEU D C 1
ATOM 10253 O O . LEU D 1 54 ? 45.112 -15.602 59.496 1.00 51.22 48 LEU D O 1
ATOM 10258 N N . GLY D 1 67 ? 67.051 -14.411 54.278 1.00 59.91 61 GLY D N 1
ATOM 10259 C CA . GLY D 1 67 ? 67.370 -14.191 52.867 1.00 60.20 61 GLY D CA 1
ATOM 10260 C C . GLY D 1 67 ? 67.908 -12.791 52.602 1.00 60.10 61 GLY D C 1
ATOM 10261 O O . GLY D 1 67 ? 69.105 -12.527 52.800 1.00 60.62 61 GLY D O 1
ATOM 10262 N N . ASP D 1 68 ? 67.025 -11.894 52.153 1.00 59.11 62 ASP D N 1
ATOM 10263 C CA . ASP D 1 68 ? 67.375 -10.488 51.898 1.00 57.97 62 ASP D CA 1
ATOM 10264 C C . ASP D 1 68 ? 67.437 -9.644 53.203 1.00 56.37 62 ASP D C 1
ATOM 10265 O O . ASP D 1 68 ? 67.618 -10.203 54.284 1.00 55.98 62 ASP D O 1
ATOM 10270 N N . TYR D 1 69 ? 67.305 -8.319 53.114 1.00 54.21 63 TYR D N 1
ATOM 10271 C CA . TYR D 1 69 ? 67.747 -7.452 54.214 1.00 52.19 63 TYR D CA 1
ATOM 10272 C C . TYR D 1 69 ? 67.156 -7.776 55.589 1.00 51.35 63 TYR D C 1
ATOM 10273 O O . TYR D 1 69 ? 65.950 -8.031 55.699 1.00 51.10 63 TYR D O 1
ATOM 10282 N N . PRO D 1 70 ? 68.003 -7.773 56.652 1.00 50.47 64 PRO D N 1
ATOM 10283 C CA . PRO D 1 70 ? 67.489 -8.021 58.027 1.00 49.69 64 PRO D CA 1
ATOM 10284 C C . PRO D 1 70 ? 66.853 -6.791 58.713 1.00 48.86 64 PRO D C 1
ATOM 10285 O O . PRO D 1 70 ? 67.161 -5.633 58.370 1.00 49.65 64 PRO D O 1
ATOM 10289 N N . GLY D 1 71 ? 65.934 -7.041 59.637 1.00 47.17 65 GLY D N 1
ATOM 10290 C CA . GLY D 1 71 ? 65.372 -5.961 60.413 1.00 45.37 65 GLY D CA 1
ATOM 10291 C C . GLY D 1 71 ? 64.029 -5.396 59.993 1.00 44.44 65 GLY D C 1
ATOM 10292 O O . GLY D 1 71 ? 63.703 -4.267 60.363 1.00 43.81 65 GLY D O 1
ATOM 10293 N N . LYS D 1 72 ? 63.236 -6.159 59.240 1.00 43.51 66 LYS D N 1
ATOM 10294 C CA . LYS D 1 72 ? 61.908 -5.674 58.853 1.00 42.49 66 LYS D CA 1
ATOM 10295 C C . LYS D 1 72 ? 61.062 -5.532 60.083 1.00 41.36 66 LYS D C 1
ATOM 10296 O O . LYS D 1 72 ? 61.317 -6.186 61.078 1.00 41.22 66 LYS D O 1
ATOM 10302 N N . ALA D 1 73 ? 60.093 -4.631 60.032 1.00 40.23 67 ALA D N 1
ATOM 10303 C CA . ALA D 1 73 ? 59.131 -4.525 61.092 1.00 39.25 67 ALA D CA 1
ATOM 10304 C C . ALA D 1 73 ? 58.206 -5.750 61.007 1.00 38.96 67 ALA D C 1
ATOM 10305 O O . ALA D 1 73 ? 57.930 -6.245 59.935 1.00 38.70 67 ALA D O 1
ATOM 10307 N N . THR D 1 74 ? 57.746 -6.253 62.147 1.00 39.15 68 THR D N 1
ATOM 10308 C CA . THR D 1 74 ? 56.933 -7.472 62.166 1.00 38.83 68 THR D CA 1
ATOM 10309 C C . THR D 1 74 ? 55.622 -7.219 62.923 1.00 38.76 68 THR D C 1
ATOM 10310 O O . THR D 1 74 ? 54.755 -8.075 62.947 1.00 40.03 68 THR D O 1
ATOM 10314 N N . THR D 1 75 ? 55.480 -6.049 63.550 1.00 37.95 69 THR D N 1
ATOM 10315 C CA . THR D 1 75 ? 54.257 -5.674 64.287 1.00 37.59 69 THR D CA 1
ATOM 10316 C C . THR D 1 75 ? 53.853 -4.217 64.033 1.00 36.81 69 THR D C 1
ATOM 10317 O O . THR D 1 75 ? 54.721 -3.396 63.818 1.00 37.00 69 THR D O 1
ATOM 10321 N N . PRO D 1 76 ? 52.566 -3.862 64.163 1.00 36.61 70 PRO D N 1
ATOM 10322 C CA . PRO D 1 76 ? 52.224 -2.428 64.082 1.00 37.14 70 PRO D CA 1
ATOM 10323 C C . PRO D 1 76 ? 53.198 -1.463 64.771 1.00 38.04 70 PRO D C 1
ATOM 10324 O O . PRO D 1 76 ? 53.546 -0.463 64.157 1.00 38.77 70 PRO D O 1
ATOM 10328 N N . GLU D 1 77 ? 53.599 -1.741 66.026 1.00 39.04 71 GLU D N 1
ATOM 10329 C CA . GLU D 1 77 ? 54.356 -0.780 66.847 1.00 40.30 71 GLU D CA 1
ATOM 10330 C C . GLU D 1 77 ? 55.746 -0.602 66.274 1.00 40.28 71 GLU D C 1
ATOM 10331 O O . GLU D 1 77 ? 56.261 0.523 66.239 1.00 41.13 71 GLU D O 1
ATOM 10337 N N . GLU D 1 78 ? 56.339 -1.697 65.808 1.00 39.84 72 GLU D N 1
ATOM 10338 C CA . GLU D 1 78 ? 57.614 -1.617 65.110 1.00 39.62 72 GLU D CA 1
ATOM 10339 C C . GLU D 1 78 ? 57.512 -0.776 63.823 1.00 38.63 72 GLU D C 1
ATOM 10340 O O . GLU D 1 78 ? 58.410 0.033 63.538 1.00 38.20 72 GLU D O 1
ATOM 10346 N N . LEU D 1 79 ? 56.412 -0.956 63.066 1.00 37.15 73 LEU D N 1
ATOM 10347 C CA . LEU D 1 79 ? 56.237 -0.276 61.778 1.00 35.09 73 LEU D CA 1
ATOM 10348 C C . LEU D 1 79 ? 56.119 1.238 61.987 1.00 34.76 73 LEU D C 1
ATOM 10349 O O . LEU D 1 79 ? 56.776 2.080 61.310 1.00 33.84 73 LEU D O 1
ATOM 10354 N N . ARG D 1 80 ? 55.291 1.557 62.968 1.00 34.14 74 ARG D N 1
ATOM 10355 C CA . ARG D 1 80 ? 55.131 2.903 63.391 1.00 33.56 74 ARG D CA 1
ATOM 10356 C C . ARG D 1 80 ? 56.438 3.499 63.882 1.00 34.14 74 ARG D C 1
ATOM 10357 O O . ARG D 1 80 ? 56.662 4.680 63.655 1.00 34.37 74 ARG D O 1
ATOM 10365 N N . MET D 1 81 ? 57.321 2.708 64.491 1.00 34.45 75 MET D N 1
ATOM 10366 C CA . MET D 1 81 ? 58.539 3.304 65.026 1.00 36.02 75 MET D CA 1
ATOM 10367 C C . MET D 1 81 ? 59.504 3.632 63.864 1.00 35.25 75 MET D C 1
ATOM 10368 O O . MET D 1 81 ? 60.159 4.679 63.852 1.00 34.91 75 MET D O 1
ATOM 10373 N N . ASP D 1 82 ? 59.574 2.705 62.916 1.00 34.09 76 ASP D N 1
ATOM 10374 C CA . ASP D 1 82 ? 60.315 2.841 61.679 1.00 33.23 76 ASP D CA 1
ATOM 10375 C C . ASP D 1 82 ? 59.814 4.028 60.880 1.00 32.31 76 ASP D C 1
ATOM 10376 O O . ASP D 1 82 ? 60.593 4.894 60.490 1.00 31.58 76 ASP D O 1
ATOM 10381 N N . LEU D 1 83 ? 58.508 4.083 60.657 1.00 31.84 77 LEU D N 1
ATOM 10382 C CA . LEU D 1 83 ? 57.890 5.302 60.126 1.00 31.96 77 LEU D CA 1
ATOM 10383 C C . LEU D 1 83 ? 58.321 6.559 60.846 1.00 32.19 77 LEU D C 1
ATOM 10384 O O . LEU D 1 83 ? 58.719 7.528 60.210 1.00 32.72 77 LEU D O 1
ATOM 10389 N N . GLU D 1 84 ? 58.276 6.558 62.171 1.00 32.35 78 GLU D N 1
ATOM 10390 C CA . GLU D 1 84 ? 58.696 7.770 62.903 1.00 31.99 78 GLU D CA 1
ATOM 10391 C C . GLU D 1 84 ? 60.133 8.095 62.632 1.00 30.95 78 GLU D C 1
ATOM 10392 O O . GLU D 1 84 ? 60.461 9.244 62.420 1.00 31.34 78 GLU D O 1
ATOM 10398 N N . LYS D 1 85 ? 60.962 7.063 62.584 1.00 30.15 79 LYS D N 1
ATOM 10399 C CA . LYS D 1 85 ? 62.371 7.219 62.331 1.00 31.03 79 LYS D CA 1
ATOM 10400 C C . LYS D 1 85 ? 62.634 7.874 60.980 1.00 30.99 79 LYS D C 1
ATOM 10401 O O . LYS D 1 85 ? 63.348 8.868 60.911 1.00 31.52 79 LYS D O 1
ATOM 10407 N N . ALA D 1 86 ? 62.052 7.327 59.914 1.00 30.86 80 ALA D N 1
ATOM 10408 C CA . ALA D 1 86 ? 62.195 7.902 58.553 1.00 29.83 80 ALA D CA 1
ATOM 10409 C C . ALA D 1 86 ? 61.682 9.330 58.521 1.00 29.86 80 ALA D C 1
ATOM 10410 O O . ALA D 1 86 ? 62.335 10.201 57.981 1.00 30.08 80 ALA D O 1
ATOM 10412 N N . LEU D 1 87 ? 60.529 9.579 59.122 1.00 30.33 81 LEU D N 1
ATOM 10413 C CA . LEU D 1 87 ? 59.912 10.899 59.065 1.00 30.96 81 LEU D CA 1
ATOM 10414 C C . LEU D 1 87 ? 60.869 11.899 59.695 1.00 31.26 81 LEU D C 1
ATOM 10415 O O . LEU D 1 87 ? 61.113 12.958 59.156 1.00 32.31 81 LEU D O 1
ATOM 10420 N N . SER D 1 88 ? 61.505 11.521 60.790 1.00 31.79 82 SER D N 1
ATOM 10421 C CA . SER D 1 88 ? 62.470 12.408 61.442 1.00 30.89 82 SER D CA 1
ATOM 10422 C C . SER D 1 88 ? 63.645 12.785 60.514 1.00 31.16 82 SER D C 1
ATOM 10423 O O . SER D 1 88 ? 64.403 13.704 60.832 1.00 32.26 82 SER D O 1
ATOM 10426 N N . LEU D 1 89 ? 63.841 12.061 59.407 1.00 30.40 83 LEU D N 1
ATOM 10427 C CA . LEU D 1 89 ? 65.004 12.343 58.515 1.00 30.19 83 LEU D CA 1
ATOM 10428 C C . LEU D 1 89 ? 64.553 13.019 57.220 1.00 29.93 83 LEU D C 1
ATOM 10429 O O . LEU D 1 89 ? 65.366 13.359 56.372 1.00 30.32 83 LEU D O 1
ATOM 10434 N N . ILE D 1 90 ? 63.251 13.258 57.118 1.00 28.84 84 ILE D N 1
ATOM 10435 C CA . ILE D 1 90 ? 62.662 13.819 55.936 1.00 28.12 84 ILE D CA 1
ATOM 10436 C C . ILE D 1 90 ? 62.158 15.224 56.301 1.00 28.10 84 ILE D C 1
ATOM 10437 O O . ILE D 1 90 ? 61.296 15.370 57.180 1.00 27.79 84 ILE D O 1
ATOM 10442 N N . PRO D 1 91 ? 62.694 16.263 55.640 1.00 28.00 85 PRO D N 1
ATOM 10443 C CA . PRO D 1 91 ? 62.282 17.627 55.940 1.00 28.39 85 PRO D CA 1
ATOM 10444 C C . PRO D 1 91 ? 60.796 17.782 55.680 1.00 29.00 85 PRO D C 1
ATOM 10445 O O . PRO D 1 91 ? 60.273 17.135 54.775 1.00 29.76 85 PRO D O 1
ATOM 10449 N N . GLY D 1 92 ? 60.115 18.612 56.459 1.00 29.37 86 GLY D N 1
ATOM 10450 C CA . GLY D 1 92 ? 58.706 18.900 56.207 1.00 29.56 86 GLY D CA 1
ATOM 10451 C C . GLY D 1 92 ? 57.829 17.927 56.918 1.00 29.78 86 GLY D C 1
ATOM 10452 O O . GLY D 1 92 ? 58.337 17.095 57.684 1.00 30.15 86 GLY D O 1
ATOM 10453 N N . LYS D 1 93 ? 56.524 18.032 56.637 1.00 30.27 87 LYS D N 1
ATOM 10454 C CA . LYS D 1 93 ? 55.431 17.237 57.229 1.00 31.03 87 LYS D CA 1
ATOM 10455 C C . LYS D 1 93 ? 54.695 16.471 56.153 1.00 30.23 87 LYS D C 1
ATOM 10456 O O . LYS D 1 93 ? 54.395 17.020 55.100 1.00 29.58 87 LYS D O 1
ATOM 10462 N N . HIS D 1 94 ? 54.328 15.228 56.439 1.00 29.83 88 HIS D N 1
ATOM 10463 C CA . HIS D 1 94 ? 53.881 14.345 55.370 1.00 28.86 88 HIS D CA 1
ATOM 10464 C C . HIS D 1 94 ? 52.654 13.523 55.604 1.00 29.30 88 HIS D C 1
ATOM 10465 O O . HIS D 1 94 ? 51.769 13.892 56.404 1.00 30.33 88 HIS D O 1
ATOM 10472 N N . ARG D 1 95 ? 52.551 12.429 54.863 1.00 28.94 89 ARG D N 1
ATOM 10473 C CA . ARG D 1 95 ? 51.376 11.581 54.981 1.00 28.30 89 ARG D CA 1
ATOM 10474 C C . ARG D 1 95 ? 51.845 10.158 54.981 1.00 28.36 89 ARG D C 1
ATOM 10475 O O . ARG D 1 95 ? 52.962 9.876 54.519 1.00 29.30 89 ARG D O 1
ATOM 10483 N N . VAL D 1 96 ? 51.026 9.282 55.563 1.00 27.27 90 VAL D N 1
ATOM 10484 C CA . VAL D 1 96 ? 51.277 7.855 55.534 1.00 26.98 90 VAL D CA 1
ATOM 10485 C C . VAL D 1 96 ? 50.144 7.159 54.750 1.00 27.21 90 VAL D C 1
ATOM 10486 O O . VAL D 1 96 ? 48.925 7.428 54.942 1.00 26.85 90 VAL D O 1
ATOM 10490 N N . ASN D 1 97 ? 50.562 6.307 53.812 1.00 26.98 91 ASN D N 1
ATOM 10491 C CA . ASN D 1 97 ? 49.627 5.626 52.913 1.00 26.49 91 ASN D CA 1
ATOM 10492 C C . ASN D 1 97 ? 49.472 4.206 53.433 1.00 26.06 91 ASN D C 1
ATOM 10493 O O . ASN D 1 97 ? 50.486 3.480 53.636 1.00 26.25 91 ASN D O 1
ATOM 10498 N N . LEU D 1 98 ? 48.228 3.822 53.690 1.00 25.16 92 LEU D N 1
ATOM 10499 C CA . LEU D 1 98 ? 47.967 2.528 54.307 1.00 25.97 92 LEU D CA 1
ATOM 10500 C C . LEU D 1 98 ? 47.278 1.529 53.388 1.00 25.95 92 LEU D C 1
ATOM 10501 O O . LEU D 1 98 ? 46.438 1.906 52.586 1.00 25.91 92 LEU D O 1
ATOM 10506 N N . HIS D 1 99 ? 47.668 0.260 53.502 1.00 26.86 93 HIS D N 1
ATOM 10507 C CA . HIS D 1 99 ? 46.914 -0.884 52.903 1.00 27.35 93 HIS D CA 1
ATOM 10508 C C . HIS D 1 99 ? 46.021 -1.544 53.919 1.00 26.71 93 HIS D C 1
ATOM 10509 O O . HIS D 1 99 ? 46.438 -1.803 55.028 1.00 27.18 93 HIS D O 1
ATOM 10516 N N . ALA D 1 100 ? 44.788 -1.784 53.534 1.00 27.23 94 ALA D N 1
ATOM 10517 C CA . ALA D 1 100 ? 43.834 -2.561 54.314 1.00 27.84 94 ALA D CA 1
ATOM 10518 C C . ALA D 1 100 ? 44.441 -3.729 55.153 1.00 29.11 94 ALA D C 1
ATOM 10519 O O . ALA D 1 100 ? 44.092 -3.897 56.333 1.00 29.07 94 ALA D O 1
ATOM 10521 N N . ILE D 1 101 ? 45.378 -4.501 54.594 1.00 29.54 95 ILE D N 1
ATOM 10522 C CA . ILE D 1 101 ? 45.952 -5.590 55.378 1.00 30.62 95 ILE D CA 1
ATOM 10523 C C . ILE D 1 101 ? 46.766 -5.142 56.651 1.00 31.32 95 ILE D C 1
ATOM 10524 O O . ILE D 1 101 ? 47.367 -5.952 57.374 1.00 31.33 95 ILE D O 1
ATOM 10529 N N . TYR D 1 102 ? 46.768 -3.848 56.923 1.00 31.83 96 TYR D N 1
ATOM 10530 C CA . TYR D 1 102 ? 47.508 -3.307 58.042 1.00 32.37 96 TYR D CA 1
ATOM 10531 C C . TYR D 1 102 ? 46.539 -2.950 59.165 1.00 33.59 96 TYR D C 1
ATOM 10532 O O . TYR D 1 102 ? 46.906 -2.294 60.168 1.00 33.46 96 TYR D O 1
ATOM 10541 N N . ALA D 1 103 ? 45.295 -3.390 58.977 1.00 34.77 97 ALA D N 1
ATOM 10542 C CA . ALA D 1 103 ? 44.289 -3.374 60.013 1.00 36.37 97 ALA D CA 1
ATOM 10543 C C . ALA D 1 103 ? 44.866 -3.934 61.326 1.00 37.46 97 ALA D C 1
ATOM 10544 O O . ALA D 1 103 ? 45.663 -4.896 61.301 1.00 38.15 97 ALA D O 1
ATOM 10546 N N . GLU D 1 104 ? 44.504 -3.334 62.460 1.00 38.23 98 GLU D N 1
ATOM 10547 C CA . GLU D 1 104 ? 44.887 -3.921 63.752 1.00 39.89 98 GLU D CA 1
ATOM 10548 C C . GLU D 1 104 ? 43.653 -4.558 64.369 1.00 41.46 98 GLU D C 1
ATOM 10549 O O . GLU D 1 104 ? 42.702 -3.850 64.689 1.00 41.66 98 GLU D O 1
ATOM 10555 N N . THR D 1 105 ? 43.629 -5.884 64.472 1.00 43.35 99 THR D N 1
ATOM 10556 C CA . THR D 1 105 ? 42.387 -6.574 64.874 1.00 46.10 99 THR D CA 1
ATOM 10557 C C . THR D 1 105 ? 42.375 -7.209 66.286 1.00 47.95 99 THR D C 1
ATOM 10558 O O . THR D 1 105 ? 41.330 -7.757 66.701 1.00 47.98 99 THR D O 1
ATOM 10562 N N . ASP D 1 106 ? 43.516 -7.127 66.997 1.00 49.80 100 ASP D N 1
ATOM 10563 C CA . ASP D 1 106 ? 43.681 -7.630 68.370 1.00 52.06 100 ASP D CA 1
ATOM 10564 C C . ASP D 1 106 ? 43.506 -9.163 68.416 1.00 53.27 100 ASP D C 1
ATOM 10565 O O . ASP D 1 106 ? 42.671 -9.658 69.172 1.00 54.23 100 ASP D O 1
ATOM 10570 N N . GLY D 1 107 ? 44.261 -9.921 67.621 1.00 54.19 101 GLY D N 1
ATOM 10571 C CA . GLY D 1 107 ? 44.097 -11.389 67.602 1.00 54.62 101 GLY D CA 1
ATOM 10572 C C . GLY D 1 107 ? 42.714 -11.936 67.204 1.00 55.05 101 GLY D C 1
ATOM 10573 O O . GLY D 1 107 ? 42.467 -13.129 67.326 1.00 55.30 101 GLY D O 1
ATOM 10574 N N . LYS D 1 108 ? 41.799 -11.083 66.754 1.00 55.04 102 LYS D N 1
ATOM 10575 C CA . LYS D 1 108 ? 40.592 -11.557 66.076 1.00 55.56 102 LYS D CA 1
ATOM 10576 C C . LYS D 1 108 ? 40.951 -11.737 64.601 1.00 55.43 102 LYS D C 1
ATOM 10577 O O . LYS D 1 108 ? 41.788 -10.974 64.072 1.00 56.02 102 LYS D O 1
ATOM 10583 N N . VAL D 1 109 ? 40.342 -12.729 63.934 1.00 54.52 103 VAL D N 1
ATOM 10584 C CA . VAL D 1 109 ? 40.408 -12.798 62.472 1.00 52.92 103 VAL D CA 1
ATOM 10585 C C . VAL D 1 109 ? 39.199 -12.045 61.894 1.00 51.85 103 VAL D C 1
ATOM 10586 O O . VAL D 1 109 ? 38.058 -12.413 62.128 1.00 51.09 103 VAL D O 1
ATOM 10590 N N . VAL D 1 110 ? 39.465 -10.948 61.190 1.00 50.76 104 VAL D N 1
ATOM 10591 C CA . VAL D 1 110 ? 38.409 -10.207 60.507 1.00 49.67 104 VAL D CA 1
ATOM 10592 C C . VAL D 1 110 ? 38.582 -10.411 58.998 1.00 48.87 104 VAL D C 1
ATOM 10593 O O . VAL D 1 110 ? 39.663 -10.244 58.462 1.00 49.03 104 VAL D O 1
ATOM 10597 N N . GLU D 1 111 ? 37.525 -10.816 58.320 1.00 47.83 105 GLU D N 1
ATOM 10598 C CA . GLU D 1 111 ? 37.610 -11.051 56.886 1.00 46.80 105 GLU D CA 1
ATOM 10599 C C . GLU D 1 111 ? 37.568 -9.694 56.143 1.00 45.41 105 GLU D C 1
ATOM 10600 O O . GLU D 1 111 ? 36.983 -8.728 56.643 1.00 45.85 105 GLU D O 1
ATOM 10606 N N . ARG D 1 112 ? 38.197 -9.600 54.977 1.00 43.37 106 ARG D N 1
ATOM 10607 C CA . ARG D 1 112 ? 38.401 -8.283 54.346 1.00 41.58 106 ARG D CA 1
ATOM 10608 C C . ARG D 1 112 ? 37.135 -7.436 54.142 1.00 41.59 106 ARG D C 1
ATOM 10609 O O . ARG D 1 112 ? 37.190 -6.225 54.307 1.00 40.96 106 ARG D O 1
ATOM 10617 N N . ASP D 1 113 ? 35.998 -8.050 53.826 1.00 41.81 107 ASP D N 1
ATOM 10618 C CA . ASP D 1 113 ? 34.734 -7.274 53.749 1.00 42.30 107 ASP D CA 1
ATOM 10619 C C . ASP D 1 113 ? 34.166 -6.775 55.089 1.00 42.49 107 ASP D C 1
ATOM 10620 O O . ASP D 1 113 ? 33.185 -6.040 55.097 1.00 42.26 107 ASP D O 1
ATOM 10625 N N . GLN D 1 114 ? 34.762 -7.182 56.210 1.00 42.77 108 GLN D N 1
ATOM 10626 C CA . GLN D 1 114 ? 34.235 -6.825 57.537 1.00 43.41 108 GLN D CA 1
ATOM 10627 C C . GLN D 1 114 ? 35.046 -5.744 58.212 1.00 43.07 108 GLN D C 1
ATOM 10628 O O . GLN D 1 114 ? 34.942 -5.595 59.429 1.00 43.49 108 GLN D O 1
ATOM 10634 N N . LEU D 1 115 ? 35.891 -5.040 57.460 1.00 42.42 109 LEU D N 1
ATOM 10635 C CA . LEU D 1 115 ? 36.907 -4.170 58.066 1.00 41.37 109 LEU D CA 1
ATOM 10636 C C . LEU D 1 115 ? 36.263 -2.858 58.312 1.00 41.45 109 LEU D C 1
ATOM 10637 O O . LEU D 1 115 ? 35.477 -2.374 57.479 1.00 41.48 109 LEU D O 1
ATOM 10642 N N . GLU D 1 116 ? 36.558 -2.299 59.480 1.00 41.62 110 GLU D N 1
ATOM 10643 C CA . GLU D 1 116 ? 35.817 -1.146 59.963 1.00 42.51 110 GLU D CA 1
ATOM 10644 C C . GLU D 1 116 ? 36.746 -0.065 60.471 1.00 42.06 110 GLU D C 1
ATOM 10645 O O . GLU D 1 116 ? 37.934 -0.330 60.736 1.00 42.26 110 GLU D O 1
ATOM 10651 N N . PRO D 1 117 ? 36.229 1.163 60.592 1.00 41.98 111 PRO D N 1
ATOM 10652 C CA . PRO D 1 117 ? 37.081 2.211 61.130 1.00 42.54 111 PRO D CA 1
ATOM 10653 C C . PRO D 1 117 ? 37.776 1.747 62.398 1.00 43.04 111 PRO D C 1
ATOM 10654 O O . PRO D 1 117 ? 38.998 1.937 62.509 1.00 42.53 111 PRO D O 1
ATOM 10658 N N . ARG D 1 118 ? 37.018 1.089 63.293 1.00 43.44 112 ARG D N 1
ATOM 10659 C CA . ARG D 1 118 ? 37.576 0.344 64.454 1.00 44.38 112 ARG D CA 1
ATOM 10660 C C . ARG D 1 118 ? 38.986 -0.240 64.243 1.00 43.69 112 ARG D C 1
ATOM 10661 O O . ARG D 1 118 ? 39.832 -0.186 65.147 1.00 43.36 112 ARG D O 1
ATOM 10669 N N . HIS D 1 119 ? 39.253 -0.824 63.076 1.00 42.88 113 HIS D N 1
ATOM 10670 C CA . HIS D 1 119 ? 40.520 -1.537 62.940 1.00 42.16 113 HIS D CA 1
ATOM 10671 C C . HIS D 1 119 ? 41.689 -0.639 62.521 1.00 41.22 113 HIS D C 1
ATOM 10672 O O . HIS D 1 119 ? 42.821 -1.125 62.348 1.00 40.27 113 HIS D O 1
ATOM 10679 N N . PHE D 1 120 ? 41.410 0.662 62.395 1.00 40.61 114 PHE D N 1
ATOM 10680 C CA . PHE D 1 120 ? 42.426 1.665 62.010 1.00 40.78 114 PHE D CA 1
ATOM 10681 C C . PHE D 1 120 ? 42.517 2.837 62.975 1.00 41.00 114 PHE D C 1
ATOM 10682 O O . PHE D 1 120 ? 43.142 3.866 62.689 1.00 41.26 114 PHE D O 1
ATOM 10690 N N . GLU D 1 121 ? 41.932 2.643 64.149 1.00 41.09 115 GLU D N 1
ATOM 10691 C CA . GLU D 1 121 ? 41.737 3.709 65.114 1.00 41.44 115 GLU D CA 1
ATOM 10692 C C . GLU D 1 121 ? 43.085 4.022 65.772 1.00 40.77 115 GLU D C 1
ATOM 10693 O O . GLU D 1 121 ? 43.428 5.199 65.985 1.00 40.55 115 GLU D O 1
ATOM 10699 N N . LYS D 1 122 ? 43.878 2.982 66.011 1.00 40.06 116 LYS D N 1
ATOM 10700 C CA . LYS D 1 122 ? 45.253 3.171 66.454 1.00 40.17 116 LYS D CA 1
ATOM 10701 C C . LYS D 1 122 ? 46.022 4.001 65.411 1.00 39.66 116 LYS D C 1
ATOM 10702 O O . LYS D 1 122 ? 46.688 4.973 65.772 1.00 40.30 116 LYS D O 1
ATOM 10708 N N . TRP D 1 123 ? 45.912 3.661 64.121 1.00 38.58 117 TRP D N 1
ATOM 10709 C CA . TRP D 1 123 ? 46.596 4.463 63.083 1.00 36.97 117 TRP D CA 1
ATOM 10710 C C . TRP D 1 123 ? 46.179 5.935 63.117 1.00 36.67 117 TRP D C 1
ATOM 10711 O O . TRP D 1 123 ? 47.022 6.813 63.116 1.00 36.24 117 TRP D O 1
ATOM 10722 N N . VAL D 1 124 ? 44.884 6.200 63.132 1.00 37.18 118 VAL D N 1
ATOM 10723 C CA . VAL D 1 124 ? 44.428 7.578 63.118 1.00 38.43 118 VAL D CA 1
ATOM 10724 C C . VAL D 1 124 ? 45.019 8.302 64.306 1.00 39.25 118 VAL D C 1
ATOM 10725 O O . VAL D 1 124 ? 45.690 9.340 64.158 1.00 40.25 118 VAL D O 1
ATOM 10729 N N . ARG D 1 125 ? 44.813 7.750 65.496 1.00 39.33 119 ARG D N 1
ATOM 10730 C CA . ARG D 1 125 ? 45.249 8.474 66.669 1.00 39.47 119 ARG D CA 1
ATOM 10731 C C . ARG D 1 125 ? 46.735 8.858 66.553 1.00 38.48 119 ARG D C 1
ATOM 10732 O O . ARG D 1 125 ? 47.114 10.009 66.794 1.00 38.43 119 ARG D O 1
ATOM 10740 N N . TRP D 1 126 ? 47.535 7.901 66.095 1.00 38.06 120 TRP D N 1
ATOM 10741 C CA . TRP D 1 126 ? 48.958 8.095 65.812 1.00 37.26 120 TRP D CA 1
ATOM 10742 C C . TRP D 1 126 ? 49.187 9.193 64.747 1.00 37.64 120 TRP D C 1
ATOM 10743 O O . TRP D 1 126 ? 50.024 10.092 64.922 1.00 38.05 120 TRP D O 1
ATOM 10754 N N . ALA D 1 127 ? 48.421 9.137 63.662 1.00 37.75 121 ALA D N 1
ATOM 10755 C CA . ALA D 1 127 ? 48.544 10.149 62.613 1.00 37.63 121 ALA D CA 1
ATOM 10756 C C . ALA D 1 127 ? 48.323 11.534 63.205 1.00 37.27 121 ALA D C 1
ATOM 10757 O O . ALA D 1 127 ? 49.180 12.397 63.080 1.00 36.64 121 ALA D O 1
ATOM 10759 N N . LYS D 1 128 ? 47.208 11.691 63.911 1.00 37.92 122 LYS D N 1
ATOM 10760 C CA . LYS D 1 128 ? 46.812 12.962 64.559 1.00 39.22 122 LYS D CA 1
ATOM 10761 C C . LYS D 1 128 ? 47.938 13.561 65.400 1.00 39.01 122 LYS D C 1
ATOM 10762 O O . LYS D 1 128 ? 48.198 14.768 65.365 1.00 38.98 122 LYS D O 1
ATOM 10768 N N . ARG D 1 129 ? 48.618 12.678 66.112 1.00 38.39 123 ARG D N 1
ATOM 10769 C CA . ARG D 1 129 ? 49.550 13.049 67.119 1.00 38.24 123 ARG D CA 1
ATOM 10770 C C . ARG D 1 129 ? 50.768 13.591 66.411 1.00 38.48 123 ARG D C 1
ATOM 10771 O O . ARG D 1 129 ? 51.470 14.500 66.907 1.00 38.65 123 ARG D O 1
ATOM 10779 N N . HIS D 1 130 ? 51.044 13.019 65.240 1.00 38.13 124 HIS D N 1
ATOM 10780 C CA . HIS D 1 130 ? 52.169 13.499 64.455 1.00 36.80 124 HIS D CA 1
ATOM 10781 C C . HIS D 1 130 ? 51.766 14.529 63.391 1.00 36.64 124 HIS D C 1
ATOM 10782 O O . HIS D 1 130 ? 52.633 15.051 62.671 1.00 36.84 124 HIS D O 1
ATOM 10789 N N . GLY D 1 131 ? 50.465 14.861 63.358 1.00 35.89 125 GLY D N 1
ATOM 10790 C CA . GLY D 1 131 ? 49.862 15.719 62.332 1.00 35.01 125 GLY D CA 1
ATOM 10791 C C . GLY D 1 131 ? 50.190 15.206 60.923 1.00 33.88 125 GLY D C 1
ATOM 10792 O O . GLY D 1 131 ? 50.741 15.936 60.108 1.00 33.61 125 GLY D O 1
ATOM 10793 N N . LEU D 1 132 ? 49.911 13.925 60.695 1.00 32.17 126 LEU D N 1
ATOM 10794 C CA . LEU D 1 132 ? 50.065 13.278 59.409 1.00 31.03 126 LEU D CA 1
ATOM 10795 C C . LEU D 1 132 ? 48.686 13.134 58.821 1.00 30.10 126 LEU D C 1
ATOM 10796 O O . LEU D 1 132 ? 47.725 12.929 59.570 1.00 29.76 126 LEU D O 1
ATOM 10801 N N . GLY D 1 133 ? 48.571 13.277 57.491 1.00 29.22 127 GLY D N 1
ATOM 10802 C CA . GLY D 1 133 ? 47.349 12.871 56.766 1.00 27.30 127 GLY D CA 1
ATOM 10803 C C . GLY D 1 133 ? 47.400 11.337 56.657 1.00 27.50 127 GLY D C 1
ATOM 10804 O O . GLY D 1 133 ? 48.481 10.706 56.818 1.00 26.47 127 GLY D O 1
ATOM 10805 N N . LEU D 1 134 ? 46.269 10.702 56.376 1.00 26.89 128 LEU D N 1
ATOM 10806 C CA . LEU D 1 134 ? 46.359 9.281 56.035 1.00 26.86 128 LEU D CA 1
ATOM 10807 C C . LEU D 1 134 ? 45.671 9.031 54.718 1.00 27.14 128 LEU D C 1
ATOM 10808 O O . LEU D 1 134 ? 44.659 9.651 54.404 1.00 27.27 128 LEU D O 1
ATOM 10813 N N . ASP D 1 135 ? 46.239 8.105 53.947 1.00 27.52 129 ASP D N 1
ATOM 10814 C CA . ASP D 1 135 ? 45.657 7.685 52.687 1.00 26.13 129 ASP D CA 1
ATOM 10815 C C . ASP D 1 135 ? 45.470 6.182 52.790 1.00 26.03 129 ASP D C 1
ATOM 10816 O O . ASP D 1 135 ? 46.074 5.529 53.622 1.00 25.23 129 ASP D O 1
ATOM 10821 N N . PHE D 1 136 ? 44.624 5.625 51.941 1.00 26.60 130 PHE D N 1
ATOM 10822 C CA . PHE D 1 136 ? 44.199 4.254 52.132 1.00 26.26 130 PHE D CA 1
ATOM 10823 C C . PHE D 1 136 ? 44.124 3.483 50.791 1.00 26.97 130 PHE D C 1
ATOM 10824 O O . PHE D 1 136 ? 44.084 4.102 49.706 1.00 27.03 130 PHE D O 1
ATOM 10832 N N . ASN D 1 137 ? 44.181 2.147 50.890 1.00 27.07 131 ASN D N 1
ATOM 10833 C CA . ASN D 1 137 ? 44.018 1.193 49.751 1.00 27.58 131 ASN D CA 1
ATOM 10834 C C . ASN D 1 137 ? 43.309 -0.110 50.121 1.00 26.90 131 ASN D C 1
ATOM 10835 O O . ASN D 1 137 ? 43.804 -0.876 50.941 1.00 27.67 131 ASN D O 1
ATOM 10840 N N . PRO D 1 138 ? 42.211 -0.420 49.469 1.00 25.89 132 PRO D N 1
ATOM 10841 C CA . PRO D 1 138 ? 41.779 -1.779 49.632 1.00 26.06 132 PRO D CA 1
ATOM 10842 C C . PRO D 1 138 ? 42.887 -2.766 49.228 1.00 27.19 132 PRO D C 1
ATOM 10843 O O . PRO D 1 138 ? 43.745 -2.417 48.422 1.00 28.25 132 PRO D O 1
ATOM 10847 N N . THR D 1 139 ? 42.889 -3.976 49.789 1.00 26.78 133 THR D N 1
ATOM 10848 C CA . THR D 1 139 ? 43.879 -4.950 49.436 1.00 26.70 133 THR D CA 1
ATOM 10849 C C . THR D 1 139 ? 43.256 -6.118 48.727 1.00 27.08 133 THR D C 1
ATOM 10850 O O . THR D 1 139 ? 42.514 -6.907 49.341 1.00 27.83 133 THR D O 1
ATOM 10854 N N . LEU D 1 140 ? 43.622 -6.266 47.454 1.00 26.46 134 LEU D N 1
ATOM 10855 C CA . LEU D 1 140 ? 42.995 -7.248 46.580 1.00 26.54 134 LEU D CA 1
ATOM 10856 C C . LEU D 1 140 ? 43.985 -8.264 46.083 1.00 27.11 134 LEU D C 1
ATOM 10857 O O . LEU D 1 140 ? 43.777 -8.849 45.022 1.00 27.60 134 LEU D O 1
ATOM 10862 N N . PHE D 1 141 ? 45.070 -8.442 46.834 1.00 27.64 135 PHE D N 1
ATOM 10863 C CA . PHE D 1 141 ? 46.129 -9.382 46.488 1.00 28.57 135 PHE D CA 1
ATOM 10864 C C . PHE D 1 141 ? 46.462 -10.261 47.690 1.00 29.73 135 PHE D C 1
ATOM 10865 O O . PHE D 1 141 ? 46.095 -9.935 48.836 1.00 29.83 135 PHE D O 1
ATOM 10873 N N . SER D 1 142 ? 47.074 -11.410 47.408 1.00 31.01 136 SER D N 1
ATOM 10874 C CA . SER D 1 142 ? 47.450 -12.372 48.438 1.00 33.08 136 SER D CA 1
ATOM 10875 C C . SER D 1 142 ? 46.324 -12.824 49.375 1.00 33.59 136 SER D C 1
ATOM 10876 O O . SER D 1 142 ? 46.327 -12.501 50.542 1.00 33.69 136 SER D O 1
ATOM 10879 N N . HIS D 1 143 ? 45.390 -13.618 48.874 1.00 35.16 137 HIS D N 1
ATOM 10880 C CA . HIS D 1 143 ? 44.214 -13.993 49.627 1.00 36.02 137 HIS D CA 1
ATOM 10881 C C . HIS D 1 143 ? 43.552 -15.123 48.829 1.00 36.96 137 HIS D C 1
ATOM 10882 O O . HIS D 1 143 ? 43.735 -15.192 47.621 1.00 35.79 137 HIS D O 1
ATOM 10889 N N . GLU D 1 144 ? 42.787 -16.000 49.491 1.00 39.19 138 GLU D N 1
ATOM 10890 C CA . GLU D 1 144 ? 42.127 -17.157 48.823 1.00 40.70 138 GLU D CA 1
ATOM 10891 C C . GLU D 1 144 ? 41.268 -16.751 47.618 1.00 40.62 138 GLU D C 1
ATOM 10892 O O . GLU D 1 144 ? 41.203 -17.471 46.619 1.00 40.41 138 GLU D O 1
ATOM 10898 N N . LYS D 1 145 ? 40.602 -15.602 47.720 1.00 40.62 139 LYS D N 1
ATOM 10899 C CA . LYS D 1 145 ? 39.765 -15.096 46.636 1.00 39.82 139 LYS D CA 1
ATOM 10900 C C . LYS D 1 145 ? 40.527 -14.418 45.481 1.00 39.10 139 LYS D C 1
ATOM 10901 O O . LYS D 1 145 ? 39.968 -14.148 44.423 1.00 39.51 139 LYS D O 1
ATOM 10907 N N . ALA D 1 146 ? 41.800 -14.142 45.662 1.00 38.49 140 ALA D N 1
ATOM 10908 C CA . ALA D 1 146 ? 42.571 -13.559 44.568 1.00 38.98 140 ALA D CA 1
ATOM 10909 C C . ALA D 1 146 ? 43.395 -14.624 43.831 1.00 39.19 140 ALA D C 1
ATOM 10910 O O . ALA D 1 146 ? 44.012 -14.341 42.809 1.00 39.77 140 ALA D O 1
ATOM 10912 N N . LYS D 1 147 ? 43.351 -15.848 44.357 1.00 39.85 141 LYS D N 1
ATOM 10913 C CA . LYS D 1 147 ? 44.053 -17.036 43.847 1.00 40.38 141 LYS D CA 1
ATOM 10914 C C . LYS D 1 147 ? 43.898 -17.219 42.336 1.00 39.51 141 LYS D C 1
ATOM 10915 O O . LYS D 1 147 ? 44.785 -17.734 41.670 1.00 39.66 141 LYS D O 1
ATOM 10921 N N . ASP D 1 148 ? 42.755 -16.838 41.781 1.00 38.34 142 ASP D N 1
ATOM 10922 C CA . ASP D 1 148 ? 42.580 -17.073 40.362 1.00 36.97 142 ASP D CA 1
ATOM 10923 C C . ASP D 1 148 ? 43.246 -16.000 39.486 1.00 35.88 142 ASP D C 1
ATOM 10924 O O . ASP D 1 148 ? 43.412 -16.199 38.303 1.00 35.03 142 ASP D O 1
ATOM 10929 N N . GLY D 1 149 ? 43.638 -14.870 40.086 1.00 34.90 143 GLY D N 1
ATOM 10930 C CA . GLY D 1 149 ? 44.161 -13.720 39.331 1.00 33.92 143 GLY D CA 1
ATOM 10931 C C . GLY D 1 149 ? 43.083 -12.758 38.813 1.00 33.29 143 GLY D C 1
ATOM 10932 O O . GLY D 1 149 ? 43.361 -11.847 38.006 1.00 33.06 143 GLY D O 1
ATOM 10933 N N . LEU D 1 150 ? 41.847 -12.994 39.255 1.00 32.30 144 LEU D N 1
ATOM 10934 C CA . LEU D 1 150 ? 40.726 -12.104 39.016 1.00 31.38 144 LEU D CA 1
ATOM 10935 C C . LEU D 1 150 ? 39.999 -11.912 40.337 1.00 31.27 144 LEU D C 1
ATOM 10936 O O . LEU D 1 150 ? 40.089 -12.745 41.241 1.00 31.64 144 LEU D O 1
ATOM 10941 N N . THR D 1 151 ? 39.268 -10.809 40.426 1.00 30.83 145 THR D N 1
ATOM 10942 C CA . THR D 1 151 ? 38.950 -10.183 41.689 1.00 29.48 145 THR D CA 1
ATOM 10943 C C . THR D 1 151 ? 37.630 -9.374 41.467 1.00 29.85 145 THR D C 1
ATOM 10944 O O . THR D 1 151 ? 36.548 -9.977 41.491 1.00 29.00 145 THR D O 1
ATOM 10948 N N . LEU D 1 152 ? 37.710 -8.056 41.192 1.00 29.08 146 LEU D N 1
ATOM 10949 C CA . LEU D 1 152 ? 36.550 -7.270 40.845 1.00 27.95 146 LEU D CA 1
ATOM 10950 C C . LEU D 1 152 ? 36.092 -7.725 39.465 1.00 28.60 146 LEU D C 1
ATOM 10951 O O . LEU D 1 152 ? 34.971 -7.430 39.060 1.00 28.50 146 LEU D O 1
ATOM 10956 N N . ALA D 1 153 ? 36.941 -8.461 38.745 1.00 29.18 147 ALA D N 1
ATOM 10957 C CA . ALA D 1 153 ? 36.527 -9.007 37.439 1.00 30.64 147 ALA D CA 1
ATOM 10958 C C . ALA D 1 153 ? 36.319 -10.553 37.393 1.00 31.27 147 ALA D C 1
ATOM 10959 O O . ALA D 1 153 ? 36.269 -11.166 36.334 1.00 31.67 147 ALA D O 1
ATOM 10961 N N . HIS D 1 154 ? 36.143 -11.189 38.545 1.00 32.97 148 HIS D N 1
ATOM 10962 C CA . HIS D 1 154 ? 36.091 -12.663 38.587 1.00 33.68 148 HIS D CA 1
ATOM 10963 C C . HIS D 1 154 ? 34.752 -13.199 38.033 1.00 34.66 148 HIS D C 1
ATOM 10964 O O . HIS D 1 154 ? 33.704 -12.575 38.226 1.00 34.94 148 HIS D O 1
ATOM 10971 N N . PRO D 1 155 ? 34.769 -14.328 37.299 1.00 35.40 149 PRO D N 1
ATOM 10972 C CA . PRO D 1 155 ? 33.452 -14.704 36.729 1.00 36.20 149 PRO D CA 1
ATOM 10973 C C . PRO D 1 155 ? 32.411 -15.032 37.794 1.00 37.01 149 PRO D C 1
ATOM 10974 O O . PRO D 1 155 ? 31.245 -14.812 37.566 1.00 37.03 149 PRO D O 1
ATOM 10978 N N . ASP D 1 156 ? 32.839 -15.532 38.950 1.00 38.55 150 ASP D N 1
ATOM 10979 C CA . ASP D 1 156 ? 31.929 -15.829 40.062 1.00 40.34 150 ASP D CA 1
ATOM 10980 C C . ASP D 1 156 ? 31.251 -14.607 40.700 1.00 40.81 150 ASP D C 1
ATOM 10981 O O . ASP D 1 156 ? 31.927 -13.730 41.255 1.00 41.23 150 ASP D O 1
ATOM 10986 N N . GLN D 1 157 ? 29.922 -14.547 40.626 1.00 41.62 151 GLN D N 1
ATOM 10987 C CA . GLN D 1 157 ? 29.133 -13.534 41.343 1.00 42.22 151 GLN D CA 1
ATOM 10988 C C . GLN D 1 157 ? 29.671 -13.263 42.747 1.00 41.50 151 GLN D C 1
ATOM 10989 O O . GLN D 1 157 ? 29.732 -12.114 43.199 1.00 41.23 151 GLN D O 1
ATOM 10995 N N . ALA D 1 158 ? 30.017 -14.337 43.447 1.00 40.76 152 ALA D N 1
ATOM 10996 C CA . ALA D 1 158 ? 30.179 -14.269 44.906 1.00 40.77 152 ALA D CA 1
ATOM 10997 C C . ALA D 1 158 ? 31.535 -13.740 45.263 1.00 39.79 152 ALA D C 1
ATOM 10998 O O . ALA D 1 158 ? 31.709 -13.154 46.335 1.00 40.34 152 ALA D O 1
ATOM 11000 N N . ILE D 1 159 ? 32.496 -13.961 44.376 1.00 38.77 153 ILE D N 1
ATOM 11001 C CA . ILE D 1 159 ? 33.832 -13.428 44.575 1.00 38.13 153 ILE D CA 1
ATOM 11002 C C . ILE D 1 159 ? 33.884 -11.931 44.241 1.00 37.58 153 ILE D C 1
ATOM 11003 O O . ILE D 1 159 ? 34.488 -11.134 44.970 1.00 37.08 153 ILE D O 1
ATOM 11008 N N . ARG D 1 160 ? 33.197 -11.549 43.173 1.00 37.08 154 ARG D N 1
ATOM 11009 C CA . ARG D 1 160 ? 33.040 -10.132 42.856 1.00 37.29 154 ARG D CA 1
ATOM 11010 C C . ARG D 1 160 ? 32.454 -9.422 44.058 1.00 37.09 154 ARG D C 1
ATOM 11011 O O . ARG D 1 160 ? 33.018 -8.435 44.537 1.00 36.98 154 ARG D O 1
ATOM 11019 N N . GLN D 1 161 ? 31.356 -9.968 44.582 1.00 37.50 155 GLN D N 1
ATOM 11020 C CA . GLN D 1 161 ? 30.593 -9.285 45.636 1.00 36.73 155 GLN D CA 1
ATOM 11021 C C . GLN D 1 161 ? 31.418 -9.064 46.891 1.00 35.92 155 GLN D C 1
ATOM 11022 O O . GLN D 1 161 ? 31.335 -7.983 47.522 1.00 35.95 155 GLN D O 1
ATOM 11028 N N . PHE D 1 162 ? 32.237 -10.073 47.201 1.00 34.95 156 PHE D N 1
ATOM 11029 C CA . PHE D 1 162 ? 33.149 -10.057 48.345 1.00 33.87 156 PHE D CA 1
ATOM 11030 C C . PHE D 1 162 ? 34.189 -8.978 48.209 1.00 32.55 156 PHE D C 1
ATOM 11031 O O . PHE D 1 162 ? 34.538 -8.329 49.178 1.00 32.54 156 PHE D O 1
ATOM 11039 N N . TRP D 1 163 ? 34.701 -8.811 46.997 1.00 31.90 157 TRP D N 1
ATOM 11040 C CA . TRP D 1 163 ? 35.694 -7.761 46.714 1.00 30.71 157 TRP D CA 1
ATOM 11041 C C . TRP D 1 163 ? 35.110 -6.337 46.592 1.00 29.94 157 TRP D C 1
ATOM 11042 O O . TRP D 1 163 ? 35.789 -5.339 46.864 1.00 28.15 157 TRP D O 1
ATOM 11053 N N . ILE D 1 164 ? 33.863 -6.288 46.149 1.00 29.66 158 ILE D N 1
ATOM 11054 C CA . ILE D 1 164 ? 33.093 -5.080 46.074 1.00 30.00 158 ILE D CA 1
ATOM 11055 C C . ILE D 1 164 ? 32.840 -4.666 47.497 1.00 30.31 158 ILE D C 1
ATOM 11056 O O . ILE D 1 164 ? 33.062 -3.503 47.863 1.00 29.44 158 ILE D O 1
ATOM 11061 N N . ASP D 1 165 ? 32.421 -5.632 48.313 1.00 30.42 159 ASP D N 1
ATOM 11062 C CA . ASP D 1 165 ? 32.086 -5.311 49.702 1.00 30.76 159 ASP D CA 1
ATOM 11063 C C . ASP D 1 165 ? 33.294 -4.753 50.437 1.00 30.27 159 ASP D C 1
ATOM 11064 O O . ASP D 1 165 ? 33.174 -3.753 51.160 1.00 30.91 159 ASP D O 1
ATOM 11069 N N . HIS D 1 166 ? 34.451 -5.367 50.214 1.00 30.40 160 HIS D N 1
ATOM 11070 C CA . HIS D 1 166 ? 35.729 -4.859 50.763 1.00 31.11 160 HIS D CA 1
ATOM 11071 C C . HIS D 1 166 ? 36.146 -3.424 50.366 1.00 31.06 160 HIS D C 1
ATOM 11072 O O . HIS D 1 166 ? 36.741 -2.690 51.172 1.00 30.88 160 HIS D O 1
ATOM 11079 N N . CYS D 1 167 ? 35.866 -3.064 49.119 1.00 31.24 161 CYS D N 1
ATOM 11080 C CA . CYS D 1 167 ? 36.269 -1.784 48.565 1.00 32.81 161 CYS D CA 1
ATOM 11081 C C . CYS D 1 167 ? 35.369 -0.709 49.143 1.00 32.72 161 CYS D C 1
ATOM 11082 O O . CYS D 1 167 ? 35.824 0.386 49.439 1.00 32.31 161 CYS D O 1
ATOM 11085 N N . ILE D 1 168 ? 34.094 -1.053 49.296 1.00 33.10 162 ILE D N 1
ATOM 11086 C CA . ILE D 1 168 ? 33.104 -0.153 49.851 1.00 33.43 162 ILE D CA 1
ATOM 11087 C C . ILE D 1 168 ? 33.449 0.121 51.312 1.00 33.61 162 ILE D C 1
ATOM 11088 O O . ILE D 1 168 ? 33.450 1.285 51.769 1.00 32.71 162 ILE D O 1
ATOM 11093 N N . ALA D 1 169 ? 33.793 -0.953 52.017 1.00 33.47 163 ALA D N 1
ATOM 11094 C CA . ALA D 1 169 ? 34.250 -0.823 53.397 1.00 33.86 163 ALA D CA 1
ATOM 11095 C C . ALA D 1 169 ? 35.512 0.013 53.403 1.00 33.89 163 ALA D C 1
ATOM 11096 O O . ALA D 1 169 ? 35.750 0.788 54.321 1.00 35.16 163 ALA D O 1
ATOM 11098 N N . SER D 1 170 ? 36.326 -0.125 52.361 1.00 33.38 164 SER D N 1
ATOM 11099 C CA . SER D 1 170 ? 37.548 0.647 52.300 1.00 31.60 164 SER D CA 1
ATOM 11100 C C . SER D 1 170 ? 37.241 2.104 52.036 1.00 31.99 164 SER D C 1
ATOM 11101 O O . SER D 1 170 ? 37.942 2.966 52.527 1.00 32.40 164 SER D O 1
ATOM 11104 N N . ARG D 1 171 ? 36.207 2.407 51.268 1.00 32.28 165 ARG D N 1
ATOM 11105 C CA . ARG D 1 171 ? 35.804 3.795 51.171 1.00 33.83 165 ARG D CA 1
ATOM 11106 C C . ARG D 1 171 ? 35.352 4.364 52.515 1.00 35.51 165 ARG D C 1
ATOM 11107 O O . ARG D 1 171 ? 35.569 5.526 52.790 1.00 37.00 165 ARG D O 1
ATOM 11115 N N . LYS D 1 172 ? 34.749 3.551 53.373 1.00 36.70 166 LYS D N 1
ATOM 11116 C CA . LYS D 1 172 ? 34.213 4.075 54.622 1.00 37.38 166 LYS D CA 1
ATOM 11117 C C . LYS D 1 172 ? 35.321 4.399 55.599 1.00 37.01 166 LYS D C 1
ATOM 11118 O O . LYS D 1 172 ? 35.225 5.337 56.378 1.00 37.61 166 LYS D O 1
ATOM 11124 N N . ILE D 1 173 ? 36.381 3.613 55.545 1.00 36.49 167 ILE D N 1
ATOM 11125 C CA . ILE D 1 173 ? 37.520 3.829 56.416 1.00 35.56 167 ILE D CA 1
ATOM 11126 C C . ILE D 1 173 ? 38.198 5.116 56.001 1.00 35.90 167 ILE D C 1
ATOM 11127 O O . ILE D 1 173 ? 38.587 5.925 56.834 1.00 36.05 167 ILE D O 1
ATOM 11132 N N . GLY D 1 174 ? 38.253 5.344 54.699 1.00 36.55 168 GLY D N 1
ATOM 11133 C CA . GLY D 1 174 ? 38.808 6.576 54.167 1.00 36.88 168 GLY D CA 1
ATOM 11134 C C . GLY D 1 174 ? 38.050 7.783 54.659 1.00 37.09 168 GLY D C 1
ATOM 11135 O O . GLY D 1 174 ? 38.652 8.728 55.169 1.00 36.37 168 GLY D O 1
ATOM 11136 N N . GLU D 1 175 ? 36.725 7.739 54.494 1.00 37.91 169 GLU D N 1
ATOM 11137 C CA . GLU D 1 175 ? 35.815 8.754 55.030 1.00 38.52 169 GLU D CA 1
ATOM 11138 C C . GLU D 1 175 ? 36.209 9.024 56.480 1.00 38.65 169 GLU D C 1
ATOM 11139 O O . GLU D 1 175 ? 36.358 10.187 56.905 1.00 38.45 169 GLU D O 1
ATOM 11145 N N . TYR D 1 176 ? 36.452 7.943 57.209 1.00 38.93 170 TYR D N 1
ATOM 11146 C CA . TYR D 1 176 ? 36.796 8.047 58.611 1.00 39.98 170 TYR D CA 1
ATOM 11147 C C . TYR D 1 176 ? 38.122 8.754 58.876 1.00 40.56 170 TYR D C 1
ATOM 11148 O O . TYR D 1 176 ? 38.152 9.649 59.735 1.00 41.65 170 TYR D O 1
ATOM 11157 N N . PHE D 1 177 ? 39.194 8.400 58.158 1.00 40.25 171 PHE D N 1
ATOM 11158 C CA . PHE D 1 177 ? 40.450 9.164 58.263 1.00 40.23 171 PHE D CA 1
ATOM 11159 C C . PHE D 1 177 ? 40.244 10.668 57.990 1.00 40.79 171 PHE D C 1
ATOM 11160 O O . PHE D 1 177 ? 40.698 11.519 58.744 1.00 40.74 171 PHE D O 1
ATOM 11168 N N . GLY D 1 178 ? 39.596 11.006 56.886 1.00 41.35 172 GLY D N 1
ATOM 11169 C CA . GLY D 1 178 ? 39.456 12.418 56.513 1.00 43.09 172 GLY D CA 1
ATOM 11170 C C . GLY D 1 178 ? 38.618 13.207 57.506 1.00 44.29 172 GLY D C 1
ATOM 11171 O O . GLY D 1 178 ? 38.970 14.334 57.866 1.00 44.00 172 GLY D O 1
ATOM 11172 N N . LYS D 1 179 ? 37.498 12.625 57.937 1.00 45.52 173 LYS D N 1
ATOM 11173 C CA . LYS D 1 179 ? 36.741 13.187 59.066 1.00 47.08 173 LYS D CA 1
ATOM 11174 C C . LYS D 1 179 ? 37.659 13.512 60.270 1.00 47.01 173 LYS D C 1
ATOM 11175 O O . LYS D 1 179 ? 37.659 14.636 60.782 1.00 47.48 173 LYS D O 1
ATOM 11181 N N . GLU D 1 180 ? 38.457 12.539 60.694 1.00 46.39 174 GLU D N 1
ATOM 11182 C CA . GLU D 1 180 ? 39.238 12.697 61.896 1.00 45.80 174 GLU D CA 1
ATOM 11183 C C . GLU D 1 180 ? 40.461 13.561 61.741 1.00 45.77 174 GLU D C 1
ATOM 11184 O O . GLU D 1 180 ? 40.868 14.182 62.717 1.00 46.39 174 GLU D O 1
ATOM 11190 N N . LEU D 1 181 ? 41.061 13.615 60.546 1.00 45.52 175 LEU D N 1
ATOM 11191 C CA . LEU D 1 181 ? 42.345 14.354 60.371 1.00 45.11 175 LEU D CA 1
ATOM 11192 C C . LEU D 1 181 ? 42.211 15.710 59.651 1.00 44.93 175 LEU D C 1
ATOM 11193 O O . LEU D 1 181 ? 43.194 16.446 59.492 1.00 44.69 175 LEU D O 1
ATOM 11198 N N . GLU D 1 182 ? 40.989 16.034 59.233 1.00 44.99 176 GLU D N 1
ATOM 11199 C CA . GLU D 1 182 ? 40.658 17.351 58.686 1.00 45.54 176 GLU D CA 1
ATOM 11200 C C . GLU D 1 182 ? 41.536 17.646 57.471 1.00 44.91 176 GLU D C 1
ATOM 11201 O O . GLU D 1 182 ? 42.000 18.799 57.256 1.00 45.94 176 GLU D O 1
ATOM 11207 N N . THR D 1 183 ? 41.790 16.578 56.708 1.00 42.84 177 THR D N 1
ATOM 11208 C CA . THR D 1 183 ? 42.459 16.604 55.405 1.00 40.14 177 THR D CA 1
ATOM 11209 C C . THR D 1 183 ? 41.952 15.351 54.703 1.00 39.03 177 THR D C 1
ATOM 11210 O O . THR D 1 183 ? 41.932 14.266 55.313 1.00 39.48 177 THR D O 1
ATOM 11214 N N . PRO D 1 184 ? 41.519 15.479 53.433 1.00 37.47 178 PRO D N 1
ATOM 11215 C CA . PRO D 1 184 ? 40.881 14.335 52.732 1.00 35.59 178 PRO D CA 1
ATOM 11216 C C . PRO D 1 184 ? 41.799 13.143 52.615 1.00 33.76 178 PRO D C 1
ATOM 11217 O O . PRO D 1 184 ? 42.996 13.327 52.406 1.00 33.07 178 PRO D O 1
ATOM 11221 N N . CYS D 1 185 ? 41.246 11.936 52.784 1.00 32.23 179 CYS D N 1
ATOM 11222 C CA . CYS D 1 185 ? 41.966 10.687 52.472 1.00 31.06 179 CYS D CA 1
ATOM 11223 C C . CYS D 1 185 ? 41.789 10.323 50.977 1.00 30.11 179 CYS D C 1
ATOM 11224 O O . CYS D 1 185 ? 40.681 10.371 50.437 1.00 29.97 179 CYS D O 1
ATOM 11227 N N . LEU D 1 186 ? 42.875 9.993 50.293 1.00 29.47 180 LEU D N 1
ATOM 11228 C CA . LEU D 1 186 ? 42.724 9.357 48.967 1.00 28.18 180 LEU D CA 1
ATOM 11229 C C . LEU D 1 186 ? 42.643 7.861 49.111 1.00 27.13 180 LEU D C 1
ATOM 11230 O O . LEU D 1 186 ? 43.622 7.231 49.516 1.00 26.57 180 LEU D O 1
ATOM 11235 N N . THR D 1 187 ? 41.489 7.272 48.838 1.00 26.49 181 THR D N 1
ATOM 11236 C CA . THR D 1 187 ? 41.465 5.797 48.834 1.00 27.11 181 THR D CA 1
ATOM 11237 C C . THR D 1 187 ? 41.556 5.259 47.413 1.00 26.90 181 THR D C 1
ATOM 11238 O O . THR D 1 187 ? 40.668 5.495 46.564 1.00 28.19 181 THR D O 1
ATOM 11242 N N . ASN D 1 188 ? 42.678 4.602 47.147 1.00 25.66 182 ASN D N 1
ATOM 11243 C CA . ASN D 1 188 ? 43.033 4.154 45.809 1.00 24.51 182 ASN D CA 1
ATOM 11244 C C . ASN D 1 188 ? 42.644 2.697 45.552 1.00 23.98 182 ASN D C 1
ATOM 11245 O O . ASN D 1 188 ? 42.866 1.842 46.380 1.00 23.55 182 ASN D O 1
ATOM 11250 N N . ILE D 1 189 ? 42.098 2.399 44.390 1.00 24.18 183 ILE D N 1
ATOM 11251 C CA . ILE D 1 189 ? 41.834 1.008 44.065 1.00 23.90 183 ILE D CA 1
ATOM 11252 C C . ILE D 1 189 ? 42.814 0.553 43.007 1.00 24.17 183 ILE D C 1
ATOM 11253 O O . ILE D 1 189 ? 42.826 1.121 41.928 1.00 23.50 183 ILE D O 1
ATOM 11258 N N . TRP D 1 190 ? 43.635 -0.454 43.340 1.00 24.72 184 TRP D N 1
ATOM 11259 C CA . TRP D 1 190 ? 44.507 -1.141 42.384 1.00 24.26 184 TRP D CA 1
ATOM 11260 C C . TRP D 1 190 ? 44.198 -2.639 42.430 1.00 24.81 184 TRP D C 1
ATOM 11261 O O . TRP D 1 190 ? 44.255 -3.251 43.497 1.00 24.52 184 TRP D O 1
ATOM 11272 N N . ILE D 1 191 ? 43.931 -3.247 41.277 1.00 25.14 185 ILE D N 1
ATOM 11273 C CA . ILE D 1 191 ? 43.631 -4.666 41.280 1.00 26.25 185 ILE D CA 1
ATOM 11274 C C . ILE D 1 191 ? 44.573 -5.466 40.405 1.00 25.86 185 ILE D C 1
ATOM 11275 O O . ILE D 1 191 ? 45.006 -4.995 39.382 1.00 25.55 185 ILE D O 1
ATOM 11280 N N . PRO D 1 192 ? 44.861 -6.701 40.801 1.00 25.61 186 PRO D N 1
ATOM 11281 C CA . PRO D 1 192 ? 45.862 -7.437 40.040 1.00 25.86 186 PRO D CA 1
ATOM 11282 C C . PRO D 1 192 ? 45.322 -8.119 38.809 1.00 25.61 186 PRO D C 1
ATOM 11283 O O . PRO D 1 192 ? 46.122 -8.657 38.056 1.00 26.67 186 PRO D O 1
ATOM 11287 N N . ASP D 1 193 ? 44.006 -8.081 38.612 1.00 25.36 187 ASP D N 1
ATOM 11288 C CA . ASP D 1 193 ? 43.290 -8.849 37.592 1.00 25.84 187 ASP D CA 1
ATOM 11289 C C . ASP D 1 193 ? 43.893 -8.912 36.208 1.00 26.78 187 ASP D C 1
ATOM 11290 O O . ASP D 1 193 ? 44.245 -7.873 35.570 1.00 26.97 187 ASP D O 1
ATOM 11295 N N . GLY D 1 194 ? 44.009 -10.152 35.738 1.00 27.14 188 GLY D N 1
ATOM 11296 C CA . GLY D 1 194 ? 44.436 -10.403 34.377 1.00 26.82 188 GLY D CA 1
ATOM 11297 C C . GLY D 1 194 ? 44.651 -11.867 34.103 1.00 27.84 188 GLY D C 1
ATOM 11298 O O . GLY D 1 194 ? 44.177 -12.763 34.837 1.00 27.88 188 GLY D O 1
ATOM 11299 N N . TYR D 1 195 ? 45.368 -12.090 33.002 1.00 28.85 189 TYR D N 1
ATOM 11300 C CA . TYR D 1 195 ? 45.747 -13.415 32.519 1.00 28.84 189 TYR D CA 1
ATOM 11301 C C . TYR D 1 195 ? 47.215 -13.446 32.185 1.00 29.06 189 TYR D C 1
ATOM 11302 O O . TYR D 1 195 ? 47.714 -12.525 31.546 1.00 29.47 189 TYR D O 1
ATOM 11311 N N . LYS D 1 196 ? 47.881 -14.527 32.576 1.00 29.54 190 LYS D N 1
ATOM 11312 C CA . LYS D 1 196 ? 49.272 -14.735 32.220 1.00 29.88 190 LYS D CA 1
ATOM 11313 C C . LYS D 1 196 ? 49.438 -14.712 30.699 1.00 29.62 190 LYS D C 1
ATOM 11314 O O . LYS D 1 196 ? 50.384 -14.070 30.169 1.00 29.33 190 LYS D O 1
ATOM 11320 N N . ASP D 1 197 ? 48.517 -15.381 30.003 1.00 29.33 191 ASP D N 1
ATOM 11321 C CA . ASP D 1 197 ? 48.691 -15.636 28.553 1.00 29.41 191 ASP D CA 1
ATOM 11322 C C . ASP D 1 197 ? 47.666 -14.940 27.698 1.00 28.54 191 ASP D C 1
ATOM 11323 O O . ASP D 1 197 ? 46.786 -14.275 28.257 1.00 27.65 191 ASP D O 1
ATOM 11328 N N . THR D 1 198 ? 47.779 -15.102 26.367 1.00 28.47 192 THR D N 1
ATOM 11329 C CA . THR D 1 198 ? 46.843 -14.473 25.392 1.00 28.86 192 THR D CA 1
ATOM 11330 C C . THR D 1 198 ? 45.396 -14.812 25.768 1.00 28.15 192 THR D C 1
ATOM 11331 O O . THR D 1 198 ? 45.007 -15.978 25.742 1.00 29.13 192 THR D O 1
ATOM 11335 N N . PRO D 1 199 ? 44.615 -13.806 26.142 1.00 27.48 193 PRO D N 1
ATOM 11336 C CA . PRO D 1 199 ? 43.206 -13.973 26.433 1.00 26.86 193 PRO D CA 1
ATOM 11337 C C . PRO D 1 199 ? 42.377 -14.158 25.160 1.00 27.76 193 PRO D C 1
ATOM 11338 O O . PRO D 1 199 ? 42.822 -13.823 24.026 1.00 27.37 193 PRO D O 1
ATOM 11342 N N . SER D 1 200 ? 41.184 -14.716 25.342 1.00 27.10 194 SER D N 1
ATOM 11343 C CA . SER D 1 200 ? 40.314 -14.967 24.228 1.00 26.68 194 SER D CA 1
ATOM 11344 C C . SER D 1 200 ? 39.112 -14.049 24.336 1.00 25.90 194 SER D C 1
ATOM 11345 O O . SER D 1 200 ? 38.155 -14.176 23.586 1.00 27.40 194 SER D O 1
ATOM 11348 N N . ASP D 1 201 ? 39.135 -13.155 25.288 1.00 24.70 195 ASP D N 1
ATOM 11349 C CA . ASP D 1 201 ? 38.060 -12.189 25.449 1.00 25.09 195 ASP D CA 1
ATOM 11350 C C . ASP D 1 201 ? 38.710 -11.118 26.280 1.00 25.07 195 ASP D C 1
ATOM 11351 O O . ASP D 1 201 ? 39.101 -11.381 27.414 1.00 24.94 195 ASP D O 1
ATOM 11356 N N . ARG D 1 202 ? 38.849 -9.926 25.723 1.00 25.52 196 ARG D N 1
ATOM 11357 C CA . ARG D 1 202 ? 39.360 -8.817 26.516 1.00 26.26 196 ARG D CA 1
ATOM 11358 C C . ARG D 1 202 ? 38.217 -7.951 27.015 1.00 27.33 196 ARG D C 1
ATOM 11359 O O . ARG D 1 202 ? 38.443 -7.111 27.905 1.00 27.77 196 ARG D O 1
ATOM 11367 N N . LEU D 1 203 ? 36.997 -8.158 26.480 1.00 27.63 197 LEU D N 1
ATOM 11368 C CA . LEU D 1 203 ? 35.856 -7.277 26.807 1.00 27.43 197 LEU D CA 1
ATOM 11369 C C . LEU D 1 203 ? 35.133 -7.651 28.078 1.00 27.89 197 LEU D C 1
ATOM 11370 O O . LEU D 1 203 ? 34.959 -6.817 28.964 1.00 28.31 197 LEU D O 1
ATOM 11375 N N . THR D 1 204 ? 34.679 -8.894 28.164 1.00 27.82 198 THR D N 1
ATOM 11376 C CA . THR D 1 204 ? 33.883 -9.330 29.308 1.00 27.66 198 THR D CA 1
ATOM 11377 C C . THR D 1 204 ? 34.519 -9.039 30.667 1.00 27.18 198 THR D C 1
ATOM 11378 O O . THR D 1 204 ? 33.812 -8.636 31.574 1.00 27.16 198 THR D O 1
ATOM 11382 N N . PRO D 1 205 ? 35.836 -9.273 30.831 1.00 27.35 199 PRO D N 1
ATOM 11383 C CA . PRO D 1 205 ? 36.319 -8.936 32.172 1.00 27.61 199 PRO D CA 1
ATOM 11384 C C . PRO D 1 205 ? 36.290 -7.435 32.437 1.00 27.40 199 PRO D C 1
ATOM 11385 O O . PRO D 1 205 ? 36.074 -7.007 33.558 1.00 27.62 199 PRO D O 1
ATOM 11389 N N . ARG D 1 206 ? 36.498 -6.633 31.419 1.00 27.31 200 ARG D N 1
ATOM 11390 C CA . ARG D 1 206 ? 36.515 -5.208 31.661 1.00 27.63 200 ARG D CA 1
ATOM 11391 C C . ARG D 1 206 ? 35.096 -4.697 31.957 1.00 26.96 200 ARG D C 1
ATOM 11392 O O . ARG D 1 206 ? 34.906 -3.789 32.767 1.00 26.56 200 ARG D O 1
ATOM 11400 N N . LYS D 1 207 ? 34.117 -5.294 31.304 1.00 26.51 201 LYS D N 1
ATOM 11401 C CA . LYS D 1 207 ? 32.712 -4.999 31.586 1.00 26.99 201 LYS D CA 1
ATOM 11402 C C . LYS D 1 207 ? 32.392 -5.400 33.032 1.00 25.91 201 LYS D C 1
ATOM 11403 O O . LYS D 1 207 ? 31.804 -4.621 33.798 1.00 26.15 201 LYS D O 1
ATOM 11409 N N . ARG D 1 208 ? 32.819 -6.584 33.431 1.00 23.76 202 ARG D N 1
ATOM 11410 C CA . ARG D 1 208 ? 32.670 -6.924 34.826 1.00 23.48 202 ARG D CA 1
ATOM 11411 C C . ARG D 1 208 ? 33.302 -5.860 35.757 1.00 23.32 202 ARG D C 1
ATOM 11412 O O . ARG D 1 208 ? 32.667 -5.447 36.720 1.00 22.38 202 ARG D O 1
ATOM 11420 N N . LEU D 1 209 ? 34.524 -5.408 35.436 1.00 23.63 203 LEU D N 1
ATOM 11421 C CA . LEU D 1 209 ? 35.248 -4.409 36.226 1.00 24.65 203 LEU D CA 1
ATOM 11422 C C . LEU D 1 209 ? 34.439 -3.131 36.364 1.00 26.29 203 LEU D C 1
ATOM 11423 O O . LEU D 1 209 ? 34.322 -2.608 37.480 1.00 26.99 203 LEU D O 1
ATOM 11428 N N . LYS D 1 210 ? 33.910 -2.645 35.232 1.00 27.50 204 LYS D N 1
ATOM 11429 C CA . LYS D 1 210 ? 32.989 -1.496 35.149 1.00 29.07 204 LYS D CA 1
ATOM 11430 C C . LYS D 1 210 ? 31.781 -1.604 36.094 1.00 29.62 204 LYS D C 1
ATOM 11431 O O . LYS D 1 210 ? 31.507 -0.659 36.877 1.00 29.05 204 LYS D O 1
ATOM 11437 N N . GLU D 1 211 ? 31.033 -2.716 36.004 1.00 29.41 205 GLU D N 1
ATOM 11438 C CA . GLU D 1 211 ? 29.847 -2.806 36.854 1.00 30.45 205 GLU D CA 1
ATOM 11439 C C . GLU D 1 211 ? 30.238 -2.955 38.339 1.00 29.37 205 GLU D C 1
ATOM 11440 O O . GLU D 1 211 ? 29.667 -2.273 39.201 1.00 29.93 205 GLU D O 1
ATOM 11446 N N . SER D 1 212 ? 31.289 -3.719 38.614 1.00 27.68 206 SER D N 1
ATOM 11447 C CA . SER D 1 212 ? 31.856 -3.761 39.947 1.00 26.88 206 SER D CA 1
ATOM 11448 C C . SER D 1 212 ? 32.197 -2.376 40.499 1.00 27.47 206 SER D C 1
ATOM 11449 O O . SER D 1 212 ? 31.850 -2.046 41.646 1.00 27.76 206 SER D O 1
ATOM 11452 N N . LEU D 1 213 ? 32.894 -1.574 39.701 1.00 27.49 207 LEU D N 1
ATOM 11453 C CA . LEU D 1 213 ? 33.283 -0.244 40.110 1.00 27.79 207 LEU D CA 1
ATOM 11454 C C . LEU D 1 213 ? 32.081 0.612 40.375 1.00 28.31 207 LEU D C 1
ATOM 11455 O O . LEU D 1 213 ? 32.077 1.361 41.339 1.00 28.60 207 LEU D O 1
ATOM 11460 N N . ASP D 1 214 ? 31.062 0.468 39.538 1.00 29.12 208 ASP D N 1
ATOM 11461 C CA . ASP D 1 214 ? 29.860 1.271 39.647 1.00 30.76 208 ASP D CA 1
ATOM 11462 C C . ASP D 1 214 ? 29.210 1.062 41.025 1.00 32.14 208 ASP D C 1
ATOM 11463 O O . ASP D 1 214 ? 28.756 2.036 41.680 1.00 33.19 208 ASP D O 1
ATOM 11468 N N . GLN D 1 215 ? 29.191 -0.192 41.477 1.00 32.29 209 GLN D N 1
ATOM 11469 C CA . GLN D 1 215 ? 28.606 -0.520 42.754 1.00 32.30 209 GLN D CA 1
ATOM 11470 C C . GLN D 1 215 ? 29.421 -0.007 43.884 1.00 32.49 209 GLN D C 1
ATOM 11471 O O . GLN D 1 215 ? 28.852 0.432 44.882 1.00 33.10 209 GLN D O 1
ATOM 11477 N N . ILE D 1 216 ? 30.745 -0.066 43.746 1.00 32.75 210 ILE D N 1
ATOM 11478 C CA . ILE D 1 216 ? 31.659 0.376 44.807 1.00 32.26 210 ILE D CA 1
ATOM 11479 C C . ILE D 1 216 ? 31.494 1.869 45.044 1.00 33.15 210 ILE D C 1
ATOM 11480 O O . ILE D 1 216 ? 31.712 2.348 46.171 1.00 34.43 210 ILE D O 1
ATOM 11485 N N . PHE D 1 217 ? 31.097 2.605 44.008 1.00 32.78 211 PHE D N 1
ATOM 11486 C CA . PHE D 1 217 ? 31.034 4.068 44.083 1.00 32.76 211 PHE D CA 1
ATOM 11487 C C . PHE D 1 217 ? 29.578 4.568 44.171 1.00 33.20 211 PHE D C 1
ATOM 11488 O O . PHE D 1 217 ? 29.303 5.765 44.006 1.00 32.38 211 PHE D O 1
ATOM 11496 N N . ALA D 1 218 ? 28.640 3.650 44.378 1.00 33.46 212 ALA D N 1
ATOM 11497 C CA . ALA D 1 218 ? 27.226 4.021 44.405 1.00 34.40 212 ALA D CA 1
ATOM 11498 C C . ALA D 1 218 ? 26.913 5.078 45.476 1.00 35.20 212 ALA D C 1
ATOM 11499 O O . ALA D 1 218 ? 26.293 6.095 45.174 1.00 36.06 212 ALA D O 1
ATOM 11501 N N . ALA D 1 219 ? 27.368 4.831 46.705 1.00 35.84 213 ALA D N 1
ATOM 11502 C CA . ALA D 1 219 ? 27.156 5.695 47.852 1.00 36.46 213 ALA D CA 1
ATOM 11503 C C . ALA D 1 219 ? 28.051 6.941 47.847 1.00 37.94 213 ALA D C 1
ATOM 11504 O O . ALA D 1 219 ? 29.291 6.835 47.897 1.00 38.84 213 ALA D O 1
ATOM 11506 N N . GLU D 1 220 ? 27.440 8.116 47.846 1.00 38.60 214 GLU D N 1
ATOM 11507 C CA . GLU D 1 220 ? 28.196 9.357 47.903 1.00 40.72 214 GLU D CA 1
ATOM 11508 C C . GLU D 1 220 ? 28.951 9.574 49.238 1.00 40.31 214 GLU D C 1
ATOM 11509 O O . GLU D 1 220 ? 28.391 9.388 50.291 1.00 41.67 214 GLU D O 1
ATOM 11515 N N . ILE D 1 221 ? 30.219 9.966 49.206 1.00 39.80 215 ILE D N 1
ATOM 11516 C CA . ILE D 1 221 ? 30.923 10.324 50.440 1.00 38.47 215 ILE D CA 1
ATOM 11517 C C . ILE D 1 221 ? 31.338 11.764 50.258 1.00 39.28 215 ILE D C 1
ATOM 11518 O O . ILE D 1 221 ? 31.687 12.147 49.144 1.00 39.76 215 ILE D O 1
ATOM 11523 N N . ASN D 1 222 ? 31.278 12.577 51.312 1.00 39.04 216 ASN D N 1
ATOM 11524 C CA . ASN D 1 222 ? 31.720 13.961 51.178 1.00 39.17 216 ASN D CA 1
ATOM 11525 C C . ASN D 1 222 ? 33.193 14.111 50.702 1.00 38.98 216 ASN D C 1
ATOM 11526 O O . ASN D 1 222 ? 34.133 13.513 51.272 1.00 38.04 216 ASN D O 1
ATOM 11531 N N . GLU D 1 223 ? 33.380 14.911 49.651 1.00 38.93 217 GLU D N 1
ATOM 11532 C CA . GLU D 1 223 ? 34.731 15.145 49.120 1.00 39.69 217 GLU D CA 1
ATOM 11533 C C . GLU D 1 223 ? 35.697 15.702 50.140 1.00 39.53 217 GLU D C 1
ATOM 11534 O O . GLU D 1 223 ? 36.903 15.645 49.924 1.00 40.01 217 GLU D O 1
ATOM 11540 N N . ALA D 1 224 ? 35.202 16.244 51.253 1.00 39.35 218 ALA D N 1
ATOM 11541 C CA . ALA D 1 224 ? 36.134 16.815 52.238 1.00 39.23 218 ALA D CA 1
ATOM 11542 C C . ALA D 1 224 ? 36.802 15.721 53.087 1.00 38.58 218 ALA D C 1
ATOM 11543 O O . ALA D 1 224 ? 37.821 15.971 53.724 1.00 37.98 218 ALA D O 1
ATOM 11545 N N . TYR D 1 225 ? 36.254 14.502 53.038 1.00 38.64 219 TYR D N 1
ATOM 11546 C CA . TYR D 1 225 ? 36.769 13.376 53.858 1.00 39.15 219 TYR D CA 1
ATOM 11547 C C . TYR D 1 225 ? 37.515 12.344 53.024 1.00 37.20 219 TYR D C 1
ATOM 11548 O O . TYR D 1 225 ? 38.591 11.852 53.411 1.00 36.50 219 TYR D O 1
ATOM 11557 N N . ASN D 1 226 ? 36.930 12.056 51.864 1.00 35.36 220 ASN D N 1
ATOM 11558 C CA . ASN D 1 226 ? 37.381 10.974 50.994 1.00 33.16 220 ASN D CA 1
ATOM 11559 C C . ASN D 1 226 ? 37.286 11.279 49.523 1.00 32.50 220 ASN D C 1
ATOM 11560 O O . ASN D 1 226 ? 36.211 11.662 49.004 1.00 32.67 220 ASN D O 1
ATOM 11565 N N . LEU D 1 227 ? 38.418 11.067 48.859 1.00 31.57 221 LEU D N 1
ATOM 11566 C CA . LEU D 1 227 ? 38.508 10.992 47.400 1.00 30.67 221 LEU D CA 1
ATOM 11567 C C . LEU D 1 227 ? 38.841 9.558 46.943 1.00 30.44 221 LEU D C 1
ATOM 11568 O O . LEU D 1 227 ? 39.666 8.864 47.581 1.00 30.55 221 LEU D O 1
ATOM 11573 N N . ASP D 1 228 ? 38.226 9.110 45.843 1.00 29.69 222 ASP D N 1
ATOM 11574 C CA . ASP D 1 228 ? 38.592 7.816 45.211 1.00 28.58 222 ASP D CA 1
ATOM 11575 C C . ASP D 1 228 ? 39.479 7.923 43.955 1.00 28.20 222 ASP D C 1
ATOM 11576 O O . ASP D 1 228 ? 39.208 8.708 43.023 1.00 27.72 222 ASP D O 1
ATOM 11581 N N . ALA D 1 229 ? 40.533 7.114 43.923 1.00 27.79 223 ALA D N 1
ATOM 11582 C CA . ALA D 1 229 ? 41.350 6.992 42.722 1.00 27.56 223 ALA D CA 1
ATOM 11583 C C . ALA D 1 229 ? 41.264 5.554 42.163 1.00 28.38 223 ALA D C 1
ATOM 11584 O O . ALA D 1 229 ? 40.919 4.608 42.927 1.00 28.63 223 ALA D O 1
ATOM 11586 N N . VAL D 1 230 ? 41.521 5.416 40.842 1.00 27.81 224 VAL D N 1
ATOM 11587 C CA . VAL D 1 230 ? 41.778 4.121 40.192 1.00 27.71 224 VAL D CA 1
ATOM 11588 C C . VAL D 1 230 ? 43.165 4.099 39.551 1.00 28.80 224 VAL D C 1
ATOM 11589 O O . VAL D 1 230 ? 43.628 5.118 38.986 1.00 29.64 224 VAL D O 1
ATOM 11593 N N . GLU D 1 231 ? 43.831 2.947 39.656 1.00 28.86 225 GLU D N 1
ATOM 11594 C CA . GLU D 1 231 ? 45.225 2.812 39.301 1.00 29.36 225 GLU D CA 1
ATOM 11595 C C . GLU D 1 231 ? 45.449 1.736 38.247 1.00 30.98 225 GLU D C 1
ATOM 11596 O O . GLU D 1 231 ? 45.230 0.526 38.485 1.00 30.31 225 GLU D O 1
ATOM 11602 N N . SER D 1 232 ? 45.934 2.186 37.096 1.00 32.86 226 SER D N 1
ATOM 11603 C CA . SER D 1 232 ? 46.298 1.295 35.974 1.00 35.52 226 SER D CA 1
ATOM 11604 C C . SER D 1 232 ? 47.696 0.648 36.101 1.00 36.35 226 SER D C 1
ATOM 11605 O O . SER D 1 232 ? 48.657 1.240 36.626 1.00 35.50 226 SER D O 1
ATOM 11608 N N . LYS D 1 233 ? 47.780 -0.585 35.621 1.00 38.44 227 LYS D N 1
ATOM 11609 C CA . LYS D 1 233 ? 49.068 -1.245 35.369 1.00 40.37 227 LYS D CA 1
ATOM 11610 C C . LYS D 1 233 ? 49.143 -1.739 33.887 1.00 41.61 227 LYS D C 1
ATOM 11611 O O . LYS D 1 233 ? 48.120 -2.064 33.231 1.00 40.32 227 LYS D O 1
ATOM 11617 N N . LEU D 1 234 ? 50.343 -1.716 33.314 1.00 43.39 228 LEU D N 1
ATOM 11618 C CA . LEU D 1 234 ? 50.436 -2.211 31.945 1.00 44.21 228 LEU D CA 1
ATOM 11619 C C . LEU D 1 234 ? 50.525 -3.713 32.087 1.00 44.74 228 LEU D C 1
ATOM 11620 O O . LEU D 1 234 ? 49.878 -4.452 31.337 1.00 44.78 228 LEU D O 1
ATOM 11625 N N . PHE D 1 235 ? 51.339 -4.153 33.047 1.00 45.13 229 PHE D N 1
ATOM 11626 C CA . PHE D 1 235 ? 51.511 -5.572 33.267 1.00 45.60 229 PHE D CA 1
ATOM 11627 C C . PHE D 1 235 ? 52.244 -5.815 34.559 1.00 45.69 229 PHE D C 1
ATOM 11628 O O . PHE D 1 235 ? 52.923 -4.896 35.079 1.00 46.69 229 PHE D O 1
ATOM 11636 N N . GLY D 1 236 ? 52.095 -7.046 35.059 1.00 45.15 230 GLY D N 1
ATOM 11637 C CA . GLY D 1 236 ? 52.883 -7.591 36.174 1.00 45.15 230 GLY D CA 1
ATOM 11638 C C . GLY D 1 236 ? 53.197 -9.067 35.922 1.00 45.36 230 GLY D C 1
ATOM 11639 O O . GLY D 1 236 ? 52.627 -9.668 34.994 1.00 44.91 230 GLY D O 1
ATOM 11640 N N . ILE D 1 237 ? 54.097 -9.643 36.747 1.00 45.68 231 ILE D N 1
ATOM 11641 C CA . ILE D 1 237 ? 54.498 -11.085 36.708 1.00 45.15 231 ILE D CA 1
ATOM 11642 C C . ILE D 1 237 ? 53.295 -11.962 37.007 1.00 44.56 231 ILE D C 1
ATOM 11643 O O . ILE D 1 237 ? 52.606 -11.714 37.991 1.00 44.61 231 ILE D O 1
ATOM 11648 N N . GLY D 1 238 ? 53.040 -12.975 36.164 1.00 43.65 232 GLY D N 1
ATOM 11649 C CA . GLY D 1 238 ? 51.837 -13.809 36.271 1.00 42.05 232 GLY D CA 1
ATOM 11650 C C . GLY D 1 238 ? 50.553 -13.150 35.754 1.00 41.65 232 GLY D C 1
ATOM 11651 O O . GLY D 1 238 ? 49.441 -13.718 35.900 1.00 42.27 232 GLY D O 1
ATOM 11652 N N . SER D 1 239 ? 50.696 -11.967 35.144 1.00 39.80 233 SER D N 1
ATOM 11653 C CA . SER D 1 239 ? 49.601 -11.261 34.536 1.00 38.45 233 SER D CA 1
ATOM 11654 C C . SER D 1 239 ? 50.126 -10.488 33.314 1.00 38.57 233 SER D C 1
ATOM 11655 O O . SER D 1 239 ? 49.627 -9.430 32.938 1.00 37.82 233 SER D O 1
ATOM 11658 N N . GLU D 1 240 ? 51.135 -11.067 32.678 1.00 38.85 234 GLU D N 1
ATOM 11659 C CA . GLU D 1 240 ? 51.918 -10.394 31.650 1.00 38.46 234 GLU D CA 1
ATOM 11660 C C . GLU D 1 240 ? 51.215 -10.107 30.329 1.00 37.28 234 GLU D C 1
ATOM 11661 O O . GLU D 1 240 ? 51.518 -9.089 29.689 1.00 37.81 234 GLU D O 1
ATOM 11667 N N . SER D 1 241 ? 50.304 -10.970 29.885 1.00 35.39 235 SER D N 1
ATOM 11668 C CA . SER D 1 241 ? 49.743 -10.737 28.541 1.00 33.93 235 SER D CA 1
ATOM 11669 C C . SER D 1 241 ? 48.643 -9.716 28.532 1.00 33.17 235 SER D C 1
ATOM 11670 O O . SER D 1 241 ? 48.334 -9.193 27.477 1.00 33.74 235 SER D O 1
ATOM 11673 N N . TYR D 1 242 ? 47.997 -9.484 29.674 1.00 30.86 236 TYR D N 1
ATOM 11674 C CA . TYR D 1 242 ? 46.796 -8.704 29.677 1.00 29.25 236 TYR D CA 1
ATOM 11675 C C . TYR D 1 242 ? 46.369 -8.373 31.087 1.00 29.23 236 TYR D C 1
ATOM 11676 O O . TYR D 1 242 ? 46.385 -9.214 32.019 1.00 29.01 236 TYR D O 1
ATOM 11685 N N . VAL D 1 243 ? 45.991 -7.115 31.222 1.00 28.45 237 VAL D N 1
ATOM 11686 C CA . VAL D 1 243 ? 45.564 -6.595 32.485 1.00 28.74 237 VAL D CA 1
ATOM 11687 C C . VAL D 1 243 ? 44.168 -5.960 32.301 1.00 27.88 237 VAL D C 1
ATOM 11688 O O . VAL D 1 243 ? 44.000 -5.023 31.488 1.00 26.84 237 VAL D O 1
ATOM 11692 N N . VAL D 1 244 ? 43.193 -6.488 33.050 1.00 26.57 238 VAL D N 1
ATOM 11693 C CA . VAL D 1 244 ? 41.838 -5.951 33.017 1.00 25.82 238 VAL D CA 1
ATOM 11694 C C . VAL D 1 244 ? 41.836 -4.439 33.136 1.00 25.53 238 VAL D C 1
ATOM 11695 O O . VAL D 1 244 ? 41.398 -3.763 32.200 1.00 26.51 238 VAL D O 1
ATOM 11699 N N . GLY D 1 245 ? 42.344 -3.908 34.251 1.00 24.72 239 GLY D N 1
ATOM 11700 C CA . GLY D 1 245 ? 42.328 -2.447 34.507 1.00 24.17 239 GLY D CA 1
ATOM 11701 C C . GLY D 1 245 ? 43.385 -1.662 33.749 1.00 24.42 239 GLY D C 1
ATOM 11702 O O . GLY D 1 245 ? 44.399 -1.256 34.321 1.00 25.49 239 GLY D O 1
ATOM 11703 N N . SER D 1 246 ? 43.160 -1.468 32.451 1.00 22.93 240 SER D N 1
ATOM 11704 C CA . SER D 1 246 ? 44.153 -0.862 31.560 1.00 20.65 240 SER D CA 1
ATOM 11705 C C . SER D 1 246 ? 44.141 0.638 31.645 1.00 19.92 240 SER D C 1
ATOM 11706 O O . SER D 1 246 ? 43.238 1.251 32.272 1.00 18.13 240 SER D O 1
ATOM 11709 N N . HIS D 1 247 ? 45.153 1.231 31.019 1.00 19.43 241 HIS D N 1
ATOM 11710 C CA . HIS D 1 247 ? 45.226 2.686 31.003 1.00 21.03 241 HIS D CA 1
ATOM 11711 C C . HIS D 1 247 ? 43.978 3.342 30.364 1.00 21.58 241 HIS D C 1
ATOM 11712 O O . HIS D 1 247 ? 43.355 4.214 30.974 1.00 20.88 241 HIS D O 1
ATOM 11719 N N . GLU D 1 248 ? 43.596 2.906 29.150 1.00 22.52 242 GLU D N 1
ATOM 11720 C CA . GLU D 1 248 ? 42.431 3.499 28.466 1.00 22.91 242 GLU D CA 1
ATOM 11721 C C . GLU D 1 248 ? 41.127 3.187 29.216 1.00 22.64 242 GLU D C 1
ATOM 11722 O O . GLU D 1 248 ? 40.185 4.003 29.245 1.00 22.68 242 GLU D O 1
ATOM 11728 N N . PHE D 1 249 ? 41.055 2.016 29.828 1.00 21.47 243 PHE D N 1
ATOM 11729 C CA . PHE D 1 249 ? 39.857 1.738 30.608 1.00 21.88 243 PHE D CA 1
ATOM 11730 C C . PHE D 1 249 ? 39.604 2.763 31.769 1.00 22.05 243 PHE D C 1
ATOM 11731 O O . PHE D 1 249 ? 38.512 3.296 31.921 1.00 22.04 243 PHE D O 1
ATOM 11739 N N . TYR D 1 250 ? 40.625 3.003 32.581 1.00 22.01 244 TYR D N 1
ATOM 11740 C CA . TYR D 1 250 ? 40.508 3.828 33.778 1.00 23.29 244 TYR D CA 1
ATOM 11741 C C . TYR D 1 250 ? 40.529 5.308 33.505 1.00 23.75 244 TYR D C 1
ATOM 11742 O O . TYR D 1 250 ? 40.064 6.109 34.313 1.00 24.26 244 TYR D O 1
ATOM 11751 N N . LEU D 1 251 ? 41.086 5.700 32.383 1.00 24.49 245 LEU D N 1
ATOM 11752 C CA . LEU D 1 251 ? 41.067 7.082 32.068 1.00 25.39 245 LEU D CA 1
ATOM 11753 C C . LEU D 1 251 ? 39.661 7.335 31.662 1.00 25.34 245 LEU D C 1
ATOM 11754 O O . LEU D 1 251 ? 39.078 8.348 32.012 1.00 26.46 245 LEU D O 1
ATOM 11759 N N . SER D 1 252 ? 39.066 6.414 30.938 1.00 25.53 246 SER D N 1
ATOM 11760 C CA . SER D 1 252 ? 37.693 6.653 30.541 1.00 26.16 246 SER D CA 1
ATOM 11761 C C . SER D 1 252 ? 36.780 6.566 31.743 1.00 26.04 246 SER D C 1
ATOM 11762 O O . SER D 1 252 ? 36.056 7.495 32.038 1.00 25.66 246 SER D O 1
ATOM 11765 N N . TYR D 1 253 ? 36.876 5.467 32.477 1.00 26.98 247 TYR D N 1
ATOM 11766 C CA . TYR D 1 253 ? 36.151 5.351 33.751 1.00 27.71 247 TYR D CA 1
ATOM 11767 C C . TYR D 1 253 ? 36.224 6.586 34.632 1.00 27.67 247 TYR D C 1
ATOM 11768 O O . TYR D 1 253 ? 35.176 7.105 34.974 1.00 28.95 247 TYR D O 1
ATOM 11777 N N . ALA D 1 254 ? 37.408 7.076 34.982 1.00 27.99 248 ALA D N 1
ATOM 11778 C CA . ALA D 1 254 ? 37.491 8.205 35.945 1.00 29.74 248 ALA D CA 1
ATOM 11779 C C . ALA D 1 254 ? 36.907 9.462 35.379 1.00 30.78 248 ALA D C 1
ATOM 11780 O O . ALA D 1 254 ? 36.306 10.244 36.102 1.00 31.67 248 ALA D O 1
ATOM 11782 N N . LEU D 1 255 ? 37.089 9.676 34.090 1.00 31.22 249 LEU D N 1
ATOM 11783 C CA . LEU D 1 255 ? 36.584 10.882 33.512 1.00 31.99 249 LEU D CA 1
ATOM 11784 C C . LEU D 1 255 ? 35.066 10.840 33.579 1.00 32.56 249 LEU D C 1
ATOM 11785 O O . LEU D 1 255 ? 34.437 11.750 34.128 1.00 32.57 249 LEU D O 1
ATOM 11790 N N . LYS D 1 256 ? 34.498 9.760 33.046 1.00 32.94 250 LYS D N 1
ATOM 11791 C CA . LYS D 1 256 ? 33.054 9.570 32.965 1.00 34.35 250 LYS D CA 1
ATOM 11792 C C . LYS D 1 256 ? 32.372 9.573 34.320 1.00 33.97 250 LYS D C 1
ATOM 11793 O O . LYS D 1 256 ? 31.211 9.992 34.398 1.00 33.23 250 LYS D O 1
ATOM 11799 N N . ASN D 1 257 ? 33.072 9.109 35.366 1.00 33.41 251 ASN D N 1
ATOM 11800 C CA . ASN D 1 257 ? 32.477 9.049 36.716 1.00 33.04 251 ASN D CA 1
ATOM 11801 C C . ASN D 1 257 ? 33.072 10.020 37.725 1.00 32.69 251 ASN D C 1
ATOM 11802 O O . ASN D 1 257 ? 32.825 9.901 38.910 1.00 31.71 251 ASN D O 1
ATOM 11807 N N . ASP D 1 258 ? 33.882 10.964 37.261 1.00 32.80 252 ASP D N 1
ATOM 11808 C CA . ASP D 1 258 ? 34.368 12.023 38.125 1.00 33.40 252 ASP D CA 1
ATOM 11809 C C . ASP D 1 258 ? 35.176 11.513 39.315 1.00 32.34 252 ASP D C 1
ATOM 11810 O O . ASP D 1 258 ? 34.931 11.926 40.449 1.00 32.40 252 ASP D O 1
ATOM 11815 N N . LYS D 1 259 ? 36.142 10.634 39.045 1.00 31.04 253 LYS D N 1
ATOM 11816 C CA . LYS D 1 259 ? 37.081 10.120 40.046 1.00 30.40 253 LYS D CA 1
ATOM 11817 C C . LYS D 1 259 ? 38.486 10.397 39.576 1.00 30.44 253 LYS D C 1
ATOM 11818 O O . LYS D 1 259 ? 38.704 10.936 38.482 1.00 30.47 253 LYS D O 1
ATOM 11824 N N . LEU D 1 260 ? 39.453 9.968 40.375 1.00 30.07 254 LEU D N 1
ATOM 11825 C CA . LEU D 1 260 ? 40.836 10.308 40.115 1.00 29.25 254 LEU D CA 1
ATOM 11826 C C . LEU D 1 260 ? 41.546 9.180 39.453 1.00 29.42 254 LEU D C 1
ATOM 11827 O O . LEU D 1 260 ? 41.408 8.038 39.866 1.00 30.35 254 LEU D O 1
ATOM 11832 N N . CYS D 1 261 ? 42.306 9.485 38.415 1.00 29.48 255 CYS D N 1
ATOM 11833 C CA . CYS D 1 261 ? 43.340 8.572 37.956 1.00 29.56 255 CYS D CA 1
ATOM 11834 C C . CYS D 1 261 ? 44.517 8.634 38.896 1.00 29.46 255 CYS D C 1
ATOM 11835 O O . CYS D 1 261 ? 44.971 9.720 39.290 1.00 29.49 255 CYS D O 1
ATOM 11838 N N . LEU D 1 262 ? 45.015 7.483 39.293 1.00 29.21 256 LEU D N 1
ATOM 11839 C CA . LEU D 1 262 ? 46.331 7.505 39.878 1.00 29.77 256 LEU D CA 1
ATOM 11840 C C . LEU D 1 262 ? 47.329 6.869 38.894 1.00 29.86 256 LEU D C 1
ATOM 11841 O O . LEU D 1 262 ? 47.142 5.740 38.412 1.00 29.79 256 LEU D O 1
ATOM 11846 N N . LEU D 1 263 ? 48.335 7.653 38.550 1.00 29.74 257 LEU D N 1
ATOM 11847 C CA . LEU D 1 263 ? 49.398 7.234 37.658 1.00 30.13 257 LEU D CA 1
ATOM 11848 C C . LEU D 1 263 ? 50.636 6.696 38.406 1.00 30.50 257 LEU D C 1
ATOM 11849 O O . LEU D 1 263 ? 51.073 7.253 39.411 1.00 30.66 257 LEU D O 1
ATOM 11854 N N . ASP D 1 264 ? 51.208 5.603 37.934 1.00 31.23 258 ASP D N 1
ATOM 11855 C CA . ASP D 1 264 ? 52.417 5.059 38.575 1.00 32.20 258 ASP D CA 1
ATOM 11856 C C . ASP D 1 264 ? 53.470 5.179 37.516 1.00 31.65 258 ASP D C 1
ATOM 11857 O O . ASP D 1 264 ? 53.293 4.641 36.462 1.00 32.10 258 ASP D O 1
ATOM 11862 N N . THR D 1 265 ? 54.559 5.882 37.796 1.00 31.97 259 THR D N 1
ATOM 11863 C CA . THR D 1 265 ? 55.691 6.009 36.859 1.00 32.28 259 THR D CA 1
ATOM 11864 C C . THR D 1 265 ? 56.316 4.714 36.374 1.00 33.22 259 THR D C 1
ATOM 11865 O O . THR D 1 265 ? 57.083 4.741 35.423 1.00 32.66 259 THR D O 1
ATOM 11869 N N . GLY D 1 266 ? 56.009 3.602 37.046 1.00 35.15 260 GLY D N 1
ATOM 11870 C CA . GLY D 1 266 ? 56.500 2.279 36.698 1.00 37.29 260 GLY D CA 1
ATOM 11871 C C . GLY D 1 266 ? 55.515 1.350 36.004 1.00 39.77 260 GLY D C 1
ATOM 11872 O O . GLY D 1 266 ? 55.824 0.172 35.753 1.00 40.17 260 GLY D O 1
ATOM 11873 N N . HIS D 1 267 ? 54.330 1.866 35.677 1.00 41.45 261 HIS D N 1
ATOM 11874 C CA . HIS D 1 267 ? 53.211 1.031 35.186 1.00 42.92 261 HIS D CA 1
ATOM 11875 C C . HIS D 1 267 ? 52.985 1.224 33.653 1.00 43.51 261 HIS D C 1
ATOM 11876 O O . HIS D 1 267 ? 51.912 0.850 33.131 1.00 43.08 261 HIS D O 1
ATOM 11883 N N . TYR D 1 268 ? 53.978 1.796 32.940 1.00 43.23 262 TYR D N 1
ATOM 11884 C CA . TYR D 1 268 ? 53.789 2.111 31.503 1.00 43.76 262 TYR D CA 1
ATOM 11885 C C . TYR D 1 268 ? 54.617 1.299 30.496 1.00 43.78 262 TYR D C 1
ATOM 11886 O O . TYR D 1 268 ? 55.308 0.322 30.871 1.00 43.34 262 TYR D O 1
ATOM 11895 N N . HIS D 1 269 ? 54.500 1.701 29.222 1.00 43.67 263 HIS D N 1
ATOM 11896 C CA . HIS D 1 269 ? 55.228 1.064 28.120 1.00 43.67 263 HIS D CA 1
ATOM 11897 C C . HIS D 1 269 ? 56.717 1.493 28.176 1.00 43.58 263 HIS D C 1
ATOM 11898 O O . HIS D 1 269 ? 57.072 2.456 28.909 1.00 42.98 263 HIS D O 1
ATOM 11905 N N . PRO D 1 270 ? 57.602 0.738 27.471 1.00 43.30 264 PRO D N 1
ATOM 11906 C CA . PRO D 1 270 ? 59.005 1.246 27.331 1.00 43.35 264 PRO D CA 1
ATOM 11907 C C . PRO D 1 270 ? 59.044 2.655 26.685 1.00 43.02 264 PRO D C 1
ATOM 11908 O O . PRO D 1 270 ? 58.338 2.886 25.677 1.00 43.26 264 PRO D O 1
ATOM 11912 N N . THR D 1 271 ? 59.817 3.575 27.295 1.00 41.95 265 THR D N 1
ATOM 11913 C CA . THR D 1 271 ? 59.908 5.002 26.909 1.00 40.47 265 THR D CA 1
ATOM 11914 C C . THR D 1 271 ? 58.597 5.801 27.070 1.00 40.03 265 THR D C 1
ATOM 11915 O O . THR D 1 271 ? 58.422 6.871 26.445 1.00 40.22 265 THR D O 1
ATOM 11919 N N . GLU D 1 272 ? 57.659 5.271 27.859 1.00 38.47 266 GLU D N 1
ATOM 11920 C CA . GLU D 1 272 ? 56.427 5.971 28.139 1.00 36.53 266 GLU D CA 1
ATOM 11921 C C . GLU D 1 272 ? 56.544 6.845 29.430 1.00 35.56 266 GLU D C 1
ATOM 11922 O O . GLU D 1 272 ? 56.856 6.304 30.500 1.00 34.17 266 GLU D O 1
ATOM 11928 N N . THR D 1 273 ? 56.285 8.173 29.328 1.00 33.63 267 THR D N 1
ATOM 11929 C CA . THR D 1 273 ? 56.509 9.069 30.481 1.00 31.51 267 THR D CA 1
ATOM 11930 C C . THR D 1 273 ? 55.265 9.719 31.094 1.00 31.21 267 THR D C 1
ATOM 11931 O O . THR D 1 273 ? 54.434 10.297 30.389 1.00 32.13 267 THR D O 1
ATOM 11935 N N . VAL D 1 274 ? 55.166 9.640 32.420 1.00 29.38 268 VAL D N 1
ATOM 11936 C CA . VAL D 1 274 ? 54.115 10.332 33.167 1.00 27.38 268 VAL D CA 1
ATOM 11937 C C . VAL D 1 274 ? 54.207 11.843 33.041 1.00 26.24 268 VAL D C 1
ATOM 11938 O O . VAL D 1 274 ? 53.183 12.534 33.032 1.00 26.04 268 VAL D O 1
ATOM 11942 N N . SER D 1 275 ? 55.432 12.354 32.939 1.00 25.68 269 SER D N 1
ATOM 11943 C CA . SER D 1 275 ? 55.666 13.794 32.747 1.00 24.90 269 SER D CA 1
ATOM 11944 C C . SER D 1 275 ? 54.872 14.352 31.592 1.00 24.19 269 SER D C 1
ATOM 11945 O O . SER D 1 275 ? 54.432 15.453 31.684 1.00 25.91 269 SER D O 1
ATOM 11948 N N . ASN D 1 276 ? 54.676 13.605 30.515 1.00 23.82 270 ASN D N 1
ATOM 11949 C CA . ASN D 1 276 ? 53.936 14.067 29.333 1.00 23.62 270 ASN D CA 1
ATOM 11950 C C . ASN D 1 276 ? 52.385 13.940 29.498 1.00 24.72 270 ASN D C 1
ATOM 11951 O O . ASN D 1 276 ? 51.600 14.545 28.745 1.00 24.79 270 ASN D O 1
ATOM 11956 N N . LYS D 1 277 ? 51.924 13.161 30.476 1.00 24.54 271 LYS D N 1
ATOM 11957 C CA . LYS D 1 277 ? 50.496 13.037 30.634 1.00 24.36 271 LYS D CA 1
ATOM 11958 C C . LYS D 1 277 ? 49.944 14.110 31.547 1.00 24.84 271 LYS D C 1
ATOM 11959 O O . LYS D 1 277 ? 48.786 14.494 31.386 1.00 25.01 271 LYS D O 1
ATOM 11965 N N . ILE D 1 278 ? 50.732 14.583 32.519 1.00 25.13 272 ILE D N 1
ATOM 11966 C CA . ILE D 1 278 ? 50.191 15.513 33.523 1.00 24.95 272 ILE D CA 1
ATOM 11967 C C . ILE D 1 278 ? 49.368 16.677 32.905 1.00 26.42 272 ILE D C 1
ATOM 11968 O O . ILE D 1 278 ? 48.157 16.839 33.217 1.00 26.17 272 ILE D O 1
ATOM 11973 N N . SER D 1 279 ? 49.976 17.428 31.975 1.00 26.67 273 SER D N 1
ATOM 11974 C CA . SER D 1 279 ? 49.316 18.622 31.431 1.00 27.01 273 SER D CA 1
ATOM 11975 C C . SER D 1 279 ? 48.025 18.267 30.709 1.00 27.27 273 SER D C 1
ATOM 11976 O O . SER D 1 279 ? 47.058 19.000 30.746 1.00 27.54 273 SER D O 1
ATOM 11979 N N . ALA D 1 280 ? 47.998 17.123 30.061 1.00 27.62 274 ALA D N 1
ATOM 11980 C CA . ALA D 1 280 ? 46.777 16.691 29.397 1.00 28.36 274 ALA D CA 1
ATOM 11981 C C . ALA D 1 280 ? 45.730 16.400 30.438 1.00 28.52 274 ALA D C 1
ATOM 11982 O O . ALA D 1 280 ? 44.571 16.827 30.313 1.00 27.31 274 ALA D O 1
ATOM 11984 N N . MET D 1 281 ? 46.152 15.658 31.466 1.00 29.42 275 MET D N 1
ATOM 11985 C CA . MET D 1 281 ? 45.257 15.286 32.548 1.00 30.61 275 MET D CA 1
ATOM 11986 C C . MET D 1 281 ? 44.626 16.567 33.111 1.00 29.73 275 MET D C 1
ATOM 11987 O O . MET D 1 281 ? 43.424 16.722 33.064 1.00 29.81 275 MET D O 1
ATOM 11992 N N . LEU D 1 282 ? 45.450 17.504 33.559 1.00 28.52 276 LEU D N 1
ATOM 11993 C CA . LEU D 1 282 ? 44.965 18.706 34.196 1.00 28.27 276 LEU D CA 1
ATOM 11994 C C . LEU D 1 282 ? 43.938 19.559 33.413 1.00 28.14 276 LEU D C 1
ATOM 11995 O O . LEU D 1 282 ? 43.209 20.337 34.012 1.00 28.31 276 LEU D O 1
ATOM 12000 N N . LEU D 1 283 ? 43.883 19.432 32.096 1.00 27.49 277 LEU D N 1
ATOM 12001 C CA . LEU D 1 283 ? 42.847 20.115 31.325 1.00 26.99 277 LEU D CA 1
ATOM 12002 C C . LEU D 1 283 ? 41.456 19.530 31.531 1.00 27.15 277 LEU D C 1
ATOM 12003 O O . LEU D 1 283 ? 40.448 20.206 31.229 1.00 27.68 277 LEU D O 1
ATOM 12008 N N . PHE D 1 284 ? 41.386 18.277 31.987 1.00 26.47 278 PHE D N 1
ATOM 12009 C CA . PHE D 1 284 ? 40.108 17.605 32.063 1.00 26.35 278 PHE D CA 1
ATOM 12010 C C . PHE D 1 284 ? 39.711 17.046 33.417 1.00 27.02 278 PHE D C 1
ATOM 12011 O O . PHE D 1 284 ? 38.554 16.624 33.562 1.00 28.05 278 PHE D O 1
ATOM 12019 N N . HIS D 1 285 ? 40.627 17.081 34.383 1.00 27.78 279 HIS D N 1
ATOM 12020 C CA . HIS D 1 285 ? 40.433 16.570 35.767 1.00 29.73 279 HIS D CA 1
ATOM 12021 C C . HIS D 1 285 ? 40.810 17.642 36.775 1.00 30.78 279 HIS D C 1
ATOM 12022 O O . HIS D 1 285 ? 41.770 18.366 36.553 1.00 31.76 279 HIS D O 1
ATOM 12029 N N . ASP D 1 286 ? 40.116 17.732 37.902 1.00 31.93 280 ASP D N 1
ATOM 1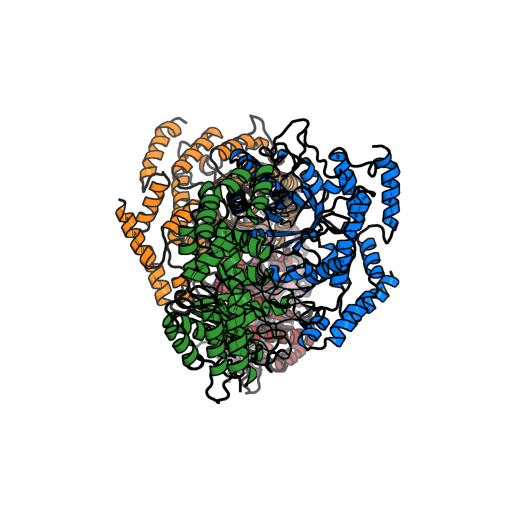2030 C CA . ASP D 1 286 ? 40.463 18.792 38.866 1.00 32.91 280 ASP D CA 1
ATOM 12031 C C . ASP D 1 286 ? 41.727 18.389 39.625 1.00 32.17 280 ASP D C 1
ATOM 12032 O O . ASP D 1 286 ? 42.534 19.239 39.991 1.00 32.57 280 ASP D O 1
ATOM 12037 N N . LYS D 1 287 ? 41.902 17.084 39.837 1.00 31.39 281 LYS D N 1
ATOM 12038 C CA . LYS D 1 287 ? 43.015 16.563 40.639 1.00 30.78 281 LYS D CA 1
ATOM 12039 C C . LYS D 1 287 ? 43.505 15.288 40.003 1.00 29.31 281 LYS D C 1
ATOM 12040 O O . LYS D 1 287 ? 42.772 14.679 39.254 1.00 28.23 281 LYS D O 1
ATOM 12046 N N . LEU D 1 288 ? 44.752 14.906 40.256 1.00 28.78 282 LEU D N 1
ATOM 12047 C CA . LEU D 1 288 ? 45.226 13.545 39.909 1.00 28.19 282 LEU D CA 1
ATOM 12048 C C . LEU D 1 288 ? 46.217 13.122 40.938 1.00 27.65 282 LEU D C 1
ATOM 12049 O O . LEU D 1 288 ? 46.880 13.957 41.523 1.00 28.58 282 LEU D O 1
ATOM 12054 N N . ALA D 1 289 ? 46.296 11.824 41.162 1.00 27.49 283 ALA D N 1
ATOM 12055 C CA . ALA D 1 289 ? 47.242 11.248 42.096 1.00 27.62 283 ALA D CA 1
ATOM 12056 C C . ALA D 1 289 ? 48.409 10.700 41.301 1.00 27.16 283 ALA D C 1
ATOM 12057 O O . ALA D 1 289 ? 48.325 10.486 40.102 1.00 27.14 283 ALA D O 1
ATOM 12059 N N . LEU D 1 290 ? 49.502 10.463 41.992 1.00 28.06 284 LEU D N 1
ATOM 12060 C CA . LEU D 1 290 ? 50.750 10.059 41.350 1.00 28.36 284 LEU D CA 1
ATOM 12061 C C . LEU D 1 290 ? 51.542 9.243 42.332 1.00 27.75 284 LEU D C 1
ATOM 12062 O O . LEU D 1 290 ? 51.731 9.654 43.473 1.00 28.40 284 LEU D O 1
ATOM 12067 N N . HIS D 1 291 ? 51.942 8.050 41.925 1.00 27.40 285 HIS D N 1
ATOM 12068 C CA . HIS D 1 291 ? 52.924 7.308 42.702 1.00 26.68 285 HIS D CA 1
ATOM 12069 C C . HIS D 1 291 ? 54.206 7.195 41.915 1.00 27.01 285 HIS D C 1
ATOM 12070 O O . HIS D 1 291 ? 54.208 6.665 40.792 1.00 27.33 285 HIS D O 1
ATOM 12077 N N . VAL D 1 292 ? 55.289 7.711 42.490 1.00 26.88 286 VAL D N 1
ATOM 12078 C CA . VAL D 1 292 ? 56.601 7.577 41.883 1.00 27.24 286 VAL D CA 1
ATOM 12079 C C . VAL D 1 292 ? 57.291 6.337 42.468 1.00 27.47 286 VAL D C 1
ATOM 12080 O O . VAL D 1 292 ? 57.224 6.079 43.686 1.00 26.32 286 VAL D O 1
ATOM 12084 N N . SER D 1 293 ? 57.974 5.618 41.577 1.00 28.31 287 SER D N 1
ATOM 12085 C CA . SER D 1 293 ? 58.794 4.428 41.855 1.00 29.27 287 SER D CA 1
ATOM 12086 C C . SER D 1 293 ? 59.704 4.284 40.666 1.00 29.53 287 SER D C 1
ATOM 12087 O O . SER D 1 293 ? 59.328 4.686 39.577 1.00 30.04 287 SER D O 1
ATOM 12090 N N . ARG D 1 294 ? 60.896 3.733 40.833 1.00 30.18 288 ARG D N 1
ATOM 12091 C CA . ARG D 1 294 ? 61.806 3.623 39.701 1.00 30.47 288 ARG D CA 1
ATOM 12092 C C . ARG D 1 294 ? 61.596 2.244 39.072 1.00 31.66 288 ARG D C 1
ATOM 12093 O O . ARG D 1 294 ? 61.968 1.236 39.675 1.00 32.22 288 ARG D O 1
ATOM 12101 N N . PRO D 1 295 ? 60.968 2.179 37.876 1.00 32.53 289 PRO D N 1
ATOM 12102 C CA . PRO D 1 295 ? 60.901 0.907 37.172 1.00 32.99 289 PRO D CA 1
ATOM 12103 C C . PRO D 1 295 ? 62.219 0.629 36.509 1.00 34.44 289 PRO D C 1
ATOM 12104 O O . PRO D 1 295 ? 62.890 1.548 36.038 1.00 35.21 289 PRO D O 1
ATOM 12108 N N . VAL D 1 296 ? 62.604 -0.631 36.441 1.00 35.88 290 VAL D N 1
ATOM 12109 C CA . VAL D 1 296 ? 63.779 -0.984 35.662 1.00 36.93 290 VAL D CA 1
ATOM 12110 C C . VAL D 1 296 ? 63.387 -2.168 34.813 1.00 38.07 290 VAL D C 1
ATOM 12111 O O . VAL D 1 296 ? 63.237 -3.289 35.323 1.00 39.27 290 VAL D O 1
ATOM 12115 N N . ARG D 1 297 ? 63.153 -1.890 33.526 1.00 38.97 291 ARG D N 1
ATOM 12116 C CA . ARG D 1 297 ? 62.741 -2.885 32.512 1.00 39.57 291 ARG D CA 1
ATOM 12117 C C . ARG D 1 297 ? 61.358 -3.557 32.739 1.00 40.38 291 ARG D C 1
ATOM 12118 O O . ARG D 1 297 ? 60.715 -3.995 31.737 1.00 41.36 291 ARG D O 1
ATOM 12126 N N . TRP D 1 298 ? 60.943 -3.679 34.020 1.00 40.12 292 TRP D N 1
ATOM 12127 C CA . TRP D 1 298 ? 59.581 -4.068 34.413 1.00 40.29 292 TRP D CA 1
ATOM 12128 C C . TRP D 1 298 ? 59.221 -3.239 35.618 1.00 40.64 292 TRP D C 1
ATOM 12129 O O . TRP D 1 298 ? 60.120 -2.587 36.190 1.00 40.64 292 TRP D O 1
ATOM 12140 N N . ASP D 1 299 ? 57.919 -3.219 35.967 1.00 40.73 293 ASP D N 1
ATOM 12141 C CA . ASP D 1 299 ? 57.415 -2.504 37.155 1.00 40.55 293 ASP D CA 1
ATOM 12142 C C . ASP D 1 299 ? 58.026 -3.122 38.411 1.00 39.88 293 ASP D C 1
ATOM 12143 O O . ASP D 1 299 ? 57.364 -3.893 39.146 1.00 39.83 293 ASP D O 1
ATOM 12148 N N . SER D 1 300 ? 59.275 -2.732 38.647 1.00 38.28 294 SER D N 1
ATOM 12149 C CA . SER D 1 300 ? 60.167 -3.406 39.562 1.00 37.42 294 SER D CA 1
ATOM 12150 C C . SER D 1 300 ? 60.089 -2.815 40.960 1.00 36.65 294 SER D C 1
ATOM 12151 O O . SER D 1 300 ? 60.477 -3.449 41.917 1.00 36.57 294 SER D O 1
ATOM 12154 N N . ASP D 1 301 ? 59.613 -1.574 41.057 1.00 35.57 295 ASP D N 1
ATOM 12155 C CA . ASP D 1 301 ? 59.505 -0.890 42.320 1.00 33.60 295 ASP D CA 1
ATOM 12156 C C . ASP D 1 301 ? 60.872 -0.676 43.029 1.00 32.20 295 ASP D C 1
ATOM 12157 O O . ASP D 1 301 ? 60.984 -0.827 44.236 1.00 32.15 295 ASP D O 1
ATOM 12162 N N . HIS D 1 302 ? 61.898 -0.286 42.281 1.00 30.50 296 HIS D N 1
ATOM 12163 C CA . HIS D 1 302 ? 63.097 0.293 42.882 1.00 29.44 296 HIS D CA 1
ATOM 12164 C C . HIS D 1 302 ? 62.831 1.658 43.558 1.00 28.85 296 HIS D C 1
ATOM 12165 O O . HIS D 1 302 ? 61.894 2.373 43.196 1.00 27.70 296 HIS D O 1
ATOM 12172 N N . VAL D 1 303 ? 63.664 2.000 44.537 1.00 27.68 297 VAL D N 1
ATOM 12173 C CA . VAL D 1 303 ? 63.630 3.296 45.179 1.00 26.68 297 VAL D CA 1
ATOM 12174 C C . VAL D 1 303 ? 63.805 4.402 44.163 1.00 26.46 297 VAL D C 1
ATOM 12175 O O . VAL D 1 303 ? 64.700 4.347 43.274 1.00 26.83 297 VAL D O 1
ATOM 12179 N N . VAL D 1 304 ? 62.952 5.403 44.313 1.00 25.61 298 VAL D N 1
ATOM 12180 C CA . VAL D 1 304 ? 62.902 6.550 43.435 1.00 25.44 298 VAL D CA 1
ATOM 12181 C C . VAL D 1 304 ? 64.191 7.283 43.484 1.00 25.55 298 VAL D C 1
ATOM 12182 O O . VAL D 1 304 ? 64.695 7.570 44.581 1.00 25.14 298 VAL D O 1
ATOM 12186 N N . THR D 1 305 ? 64.693 7.637 42.305 1.00 25.25 299 THR D N 1
AT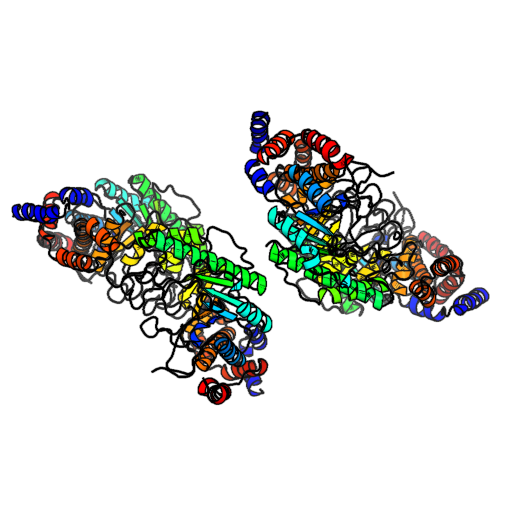OM 12187 C CA . THR D 1 305 ? 65.906 8.432 42.239 1.00 26.02 299 THR D CA 1
ATOM 12188 C C . THR D 1 305 ? 65.659 9.882 41.747 1.00 26.65 299 THR D C 1
ATOM 12189 O O . THR D 1 305 ? 64.645 10.182 41.073 1.00 26.06 299 THR D O 1
ATOM 12193 N N . PHE D 1 306 ? 66.578 10.780 42.126 1.00 26.84 300 PHE D N 1
ATOM 12194 C CA . PHE D 1 306 ? 66.619 12.130 41.610 1.00 25.78 300 PHE D CA 1
ATOM 12195 C C . PHE D 1 306 ? 67.113 12.018 40.159 1.00 25.66 300 PHE D C 1
ATOM 12196 O O . PHE D 1 306 ? 68.327 12.012 39.903 1.00 26.94 300 PHE D O 1
ATOM 12204 N N . ASP D 1 307 ? 66.202 11.881 39.204 1.00 24.58 301 ASP D N 1
ATOM 12205 C CA . ASP D 1 307 ? 66.639 11.652 37.811 1.00 24.02 301 ASP D CA 1
ATOM 12206 C C . ASP D 1 307 ? 65.910 12.526 36.788 1.00 23.67 301 ASP D C 1
ATOM 12207 O O . ASP D 1 307 ? 65.085 13.377 37.167 1.00 24.17 301 ASP D O 1
ATOM 12212 N N . ASP D 1 308 ? 66.191 12.298 35.500 1.00 22.90 302 ASP D N 1
ATOM 12213 C CA . ASP D 1 308 ? 65.659 13.152 34.449 1.00 23.01 302 ASP D CA 1
ATOM 12214 C C . ASP D 1 308 ? 64.131 13.221 34.482 1.00 22.60 302 ASP D C 1
ATOM 12215 O O . ASP D 1 308 ? 63.539 14.309 34.452 1.00 22.82 302 ASP D O 1
ATOM 12220 N N . GLU D 1 309 ? 63.510 12.053 34.587 1.00 21.18 303 GLU D N 1
ATOM 12221 C CA . GLU D 1 309 ? 62.068 11.945 34.611 1.00 20.06 303 GLU D CA 1
ATOM 12222 C C . GLU D 1 309 ? 61.401 12.452 35.919 1.00 20.13 303 GLU D C 1
ATOM 12223 O O . GLU D 1 309 ? 60.320 13.057 35.862 1.00 19.94 303 GLU D O 1
ATOM 12229 N N . LEU D 1 310 ? 62.029 12.263 37.073 1.00 19.94 304 LEU D N 1
ATOM 12230 C CA . LEU D 1 310 ? 61.457 12.880 38.287 1.00 21.46 304 LEU D CA 1
ATOM 12231 C C . LEU D 1 310 ? 61.486 14.425 38.185 1.00 21.90 304 LEU D C 1
ATOM 12232 O O . LEU D 1 310 ? 60.486 15.110 38.487 1.00 21.68 304 LEU D O 1
ATOM 12237 N N . ARG D 1 311 ? 62.623 14.940 37.730 1.00 21.34 305 ARG D N 1
ATOM 12238 C CA . ARG D 1 311 ? 62.769 16.344 37.432 1.00 22.02 305 ARG D CA 1
ATOM 12239 C C . ARG D 1 311 ? 61.677 16.862 36.471 1.00 22.09 305 ARG D C 1
ATOM 12240 O O . ARG D 1 311 ? 61.064 17.921 36.698 1.00 20.96 305 ARG D O 1
ATOM 12248 N N . GLU D 1 312 ? 61.424 16.089 35.416 1.00 22.26 306 GLU D N 1
ATOM 12249 C CA . GLU D 1 312 ? 60.509 16.493 34.368 1.00 22.32 306 GLU D CA 1
ATOM 12250 C C . GLU D 1 312 ? 59.110 16.525 34.969 1.00 22.11 306 GLU D C 1
ATOM 12251 O O . GLU D 1 312 ? 58.344 17.493 34.761 1.00 22.38 306 GLU D O 1
ATOM 12257 N N . ILE D 1 313 ? 58.792 15.470 35.720 1.00 21.43 307 ILE D N 1
ATOM 12258 C CA . ILE D 1 313 ? 57.559 15.419 36.510 1.00 20.73 307 ILE D CA 1
ATOM 12259 C C . ILE D 1 313 ? 57.448 16.674 37.393 1.00 20.86 307 ILE D C 1
ATOM 12260 O O . ILE D 1 313 ? 56.456 17.392 37.305 1.00 21.42 307 ILE D O 1
ATOM 12265 N N . ALA D 1 314 ? 58.453 16.958 38.214 1.00 20.46 308 ALA D N 1
ATOM 12266 C CA . ALA D 1 314 ? 58.360 18.135 39.099 1.00 21.72 308 ALA D CA 1
ATOM 12267 C C . ALA D 1 314 ? 58.137 19.480 38.349 1.00 22.49 308 ALA D C 1
ATOM 12268 O O . ALA D 1 314 ? 57.317 20.338 38.793 1.00 22.11 308 ALA D O 1
ATOM 12270 N N . LEU D 1 315 ? 58.853 19.641 37.216 1.00 23.22 309 LEU D N 1
ATOM 12271 C CA . LEU D 1 315 ? 58.730 20.819 36.333 1.00 22.88 309 LEU D CA 1
ATOM 12272 C C . LEU D 1 315 ? 57.277 20.993 35.860 1.00 23.60 309 LEU D C 1
ATOM 12273 O O . LEU D 1 315 ? 56.770 22.119 35.804 1.00 24.56 309 LEU D O 1
ATOM 12278 N N . GLU D 1 316 ? 56.588 19.884 35.583 1.00 23.45 310 GLU D N 1
ATOM 12279 C CA . GLU D 1 316 ? 55.202 19.939 35.111 1.00 23.07 310 GLU D CA 1
ATOM 12280 C C . GLU D 1 316 ? 54.258 20.312 36.268 1.00 23.46 310 GLU D C 1
ATOM 12281 O O . GLU D 1 316 ? 53.433 21.195 36.096 1.00 24.75 310 GLU D O 1
ATOM 12287 N N . ILE D 1 317 ? 54.381 19.671 37.434 1.00 22.46 311 ILE D N 1
ATOM 12288 C CA . ILE D 1 317 ? 53.610 20.083 38.625 1.00 22.10 311 ILE D CA 1
ATOM 12289 C C . ILE D 1 317 ? 53.824 21.596 38.993 1.00 22.66 311 ILE D C 1
ATOM 12290 O O . ILE D 1 317 ? 52.867 22.364 39.115 1.00 22.36 311 ILE D O 1
ATOM 12295 N N . VAL D 1 318 ? 55.069 22.026 39.156 1.00 22.53 312 VAL D N 1
ATOM 12296 C CA . VAL D 1 318 ? 55.307 23.373 39.603 1.00 23.08 312 VAL D CA 1
ATOM 12297 C C . VAL D 1 318 ? 54.813 24.364 38.517 1.00 25.18 312 VAL D C 1
ATOM 12298 O O . VAL D 1 318 ? 54.022 25.263 38.795 1.00 25.98 312 VAL D O 1
ATOM 12302 N N . ARG D 1 319 ? 55.202 24.146 37.267 1.00 26.46 313 ARG D N 1
ATOM 12303 C CA . ARG D 1 319 ? 55.046 25.165 36.231 1.00 27.17 313 ARG D CA 1
ATOM 12304 C C . ARG D 1 319 ? 53.593 25.235 35.680 1.00 27.56 313 ARG D C 1
ATOM 12305 O O . ARG D 1 319 ? 53.179 26.157 34.976 1.00 26.73 313 ARG D O 1
ATOM 12313 N N . ASN D 1 320 ? 52.802 24.268 36.096 1.00 28.94 314 ASN D N 1
ATOM 12314 C CA . ASN D 1 320 ? 51.408 24.226 35.722 1.00 30.00 314 ASN D CA 1
ATOM 12315 C C . ASN D 1 320 ? 50.572 24.695 36.885 1.00 31.84 314 ASN D C 1
ATOM 12316 O O . ASN D 1 320 ? 49.323 24.585 36.829 1.00 33.22 314 ASN D O 1
ATOM 12321 N N . ASP D 1 321 ? 51.240 25.175 37.953 1.00 32.31 315 ASP D N 1
ATOM 12322 C CA . ASP D 1 321 ? 50.540 25.667 39.125 1.00 33.10 315 ASP D CA 1
ATOM 12323 C C . ASP D 1 321 ? 49.687 24.550 39.700 1.00 32.32 315 ASP D C 1
ATOM 12324 O O . ASP D 1 321 ? 48.482 24.714 39.908 1.00 33.17 315 ASP D O 1
ATOM 12329 N N . ALA D 1 322 ? 50.284 23.393 39.917 1.00 30.98 316 ALA D N 1
ATOM 12330 C CA . ALA D 1 322 ? 49.475 22.238 40.251 1.00 29.47 316 ALA D CA 1
ATOM 12331 C C . ALA D 1 322 ? 49.945 21.546 41.498 1.00 28.99 316 ALA D C 1
ATOM 12332 O O . ALA D 1 322 ? 49.654 20.363 41.679 1.00 28.47 316 ALA D O 1
ATOM 12334 N N . LEU D 1 323 ? 50.667 22.273 42.359 1.00 28.80 317 LEU D N 1
ATOM 12335 C CA . LEU D 1 323 ? 51.082 21.716 43.631 1.00 29.53 317 LEU D CA 1
ATOM 12336 C C . LEU D 1 323 ? 49.931 21.295 44.555 1.00 29.98 317 LEU D C 1
ATOM 12337 O O . LEU D 1 323 ? 50.140 20.433 45.371 1.00 30.31 317 LEU D O 1
ATOM 12342 N N . ASP D 1 324 ? 48.732 21.867 44.404 1.00 30.33 318 ASP D N 1
ATOM 12343 C CA . ASP D 1 324 ? 47.534 21.428 45.141 1.00 32.04 318 ASP D CA 1
ATOM 12344 C C . ASP D 1 324 ? 46.616 20.494 44.341 1.00 30.78 318 ASP D C 1
ATOM 12345 O O . ASP D 1 324 ? 45.557 20.078 44.824 1.00 29.91 318 ASP D O 1
ATOM 12350 N N . ARG D 1 325 ? 47.015 20.208 43.108 1.00 29.35 319 ARG D N 1
ATOM 12351 C CA . ARG D 1 325 ? 46.182 19.519 42.168 1.00 27.83 319 ARG D CA 1
ATOM 12352 C C . ARG D 1 325 ? 46.619 18.067 41.984 1.00 27.96 319 ARG D C 1
ATOM 12353 O O . ARG D 1 325 ? 45.793 17.214 41.586 1.00 28.13 319 ARG D O 1
ATOM 12361 N N . VAL D 1 326 ? 47.902 17.812 42.264 1.00 27.02 320 VAL D N 1
ATOM 12362 C CA . VAL D 1 326 ? 48.547 16.515 42.105 1.00 27.40 320 VAL D CA 1
ATOM 12363 C C . VAL D 1 326 ? 48.946 15.929 43.454 1.00 27.28 320 VAL D C 1
ATOM 12364 O O . VAL D 1 326 ? 49.827 16.431 44.125 1.00 27.42 320 VAL D O 1
ATOM 12368 N N . LEU D 1 327 ? 48.298 14.848 43.842 1.00 26.93 321 LEU D N 1
ATOM 12369 C CA . LEU D 1 327 ? 48.563 14.193 45.111 1.00 25.97 321 LEU D CA 1
ATOM 12370 C C . LEU D 1 327 ? 49.771 13.257 44.989 1.00 25.93 321 LEU D C 1
ATOM 12371 O O . LEU D 1 327 ? 49.651 12.145 44.424 1.00 25.94 321 LEU D O 1
ATOM 12376 N N . ILE D 1 328 ? 50.933 13.692 45.469 1.00 24.83 322 ILE D N 1
ATOM 12377 C CA . ILE D 1 328 ? 52.137 12.899 45.291 1.00 24.51 322 ILE D CA 1
ATOM 12378 C C . ILE D 1 328 ? 52.270 11.837 46.392 1.00 25.41 322 ILE D C 1
ATOM 12379 O O . ILE D 1 328 ? 52.090 12.148 47.596 1.00 24.91 322 ILE D O 1
ATOM 12384 N N . GLY D 1 329 ? 52.624 10.607 45.988 1.00 25.36 323 GLY D N 1
ATOM 12385 C CA . GLY D 1 329 ? 53.013 9.537 46.919 1.00 25.76 323 GLY D CA 1
ATOM 12386 C C . GLY D 1 329 ? 54.040 8.577 46.344 1.00 26.49 323 GLY D C 1
ATOM 12387 O O . GLY D 1 329 ? 54.298 8.603 45.164 1.00 27.37 323 GLY D O 1
ATOM 12388 N N . LEU D 1 330 ? 54.614 7.712 47.165 1.00 26.78 324 LEU D N 1
ATOM 12389 C CA . LEU D 1 330 ? 55.664 6.829 46.726 1.00 27.75 324 LEU D CA 1
ATOM 12390 C C . LEU D 1 330 ? 55.170 5.398 46.652 1.00 29.26 324 LEU D C 1
ATOM 12391 O O . LEU D 1 330 ? 54.235 5.019 47.319 1.00 29.83 324 LEU D O 1
ATOM 12396 N N . ASP D 1 331 ? 55.813 4.581 45.849 1.00 30.56 325 ASP D N 1
ATOM 12397 C CA . ASP D 1 331 ? 55.455 3.193 45.848 1.00 32.09 325 ASP D CA 1
ATOM 12398 C C . ASP D 1 331 ? 56.593 2.416 45.348 1.00 32.64 325 ASP D C 1
ATOM 12399 O O . ASP D 1 331 ? 56.766 2.350 44.143 1.00 34.16 325 ASP D O 1
ATOM 12404 N N . PHE D 1 332 ? 57.341 1.812 46.251 1.00 33.34 326 PHE D N 1
ATOM 12405 C CA . PHE D 1 332 ? 58.398 0.881 45.893 1.00 34.53 326 PHE D CA 1
ATOM 12406 C C . PHE D 1 332 ? 58.625 -0.108 47.054 1.00 35.89 326 PHE D C 1
ATOM 12407 O O . PHE D 1 332 ? 58.258 0.157 48.190 1.00 35.12 326 PHE D O 1
ATOM 12415 N N . PHE D 1 333 ? 59.192 -1.271 46.757 1.00 37.95 327 PHE D N 1
ATOM 12416 C CA . PHE D 1 333 ? 59.589 -2.195 47.814 1.00 39.88 327 PHE D CA 1
ATOM 12417 C C . PHE D 1 333 ? 60.900 -2.830 47.415 1.00 39.97 327 PHE D C 1
ATOM 12418 O O . PHE D 1 333 ? 60.924 -3.775 46.638 1.00 41.19 327 PHE D O 1
ATOM 12426 N N . ASP D 1 334 ? 61.992 -2.272 47.915 1.00 39.76 328 ASP D N 1
ATOM 12427 C CA . ASP D 1 334 ? 63.281 -2.921 47.840 1.00 39.58 328 ASP D CA 1
ATOM 12428 C C . ASP D 1 334 ? 63.684 -3.490 49.222 1.00 39.71 328 ASP D C 1
ATOM 12429 O O . ASP D 1 334 ? 63.782 -2.758 50.225 1.00 39.32 328 ASP D O 1
ATOM 12434 N N . ALA D 1 335 ? 63.910 -4.804 49.263 1.00 39.79 329 ALA D N 1
ATOM 12435 C CA . ALA D 1 335 ? 64.403 -5.489 50.457 1.00 38.90 329 ALA D CA 1
ATOM 12436 C C . ALA D 1 335 ? 65.857 -5.876 50.274 1.00 38.70 329 ALA D C 1
ATOM 12437 O O . ALA D 1 335 ? 66.360 -6.792 50.934 1.00 40.02 329 ALA D O 1
ATOM 12439 N N . SER D 1 336 ? 66.542 -5.226 49.355 1.00 37.54 330 SER D N 1
ATOM 12440 C CA . SER D 1 336 ? 67.957 -5.496 49.208 1.00 37.08 330 SER D CA 1
ATOM 12441 C C . SER D 1 336 ? 68.735 -4.588 50.165 1.00 36.44 330 SER D C 1
ATOM 12442 O O . SER D 1 336 ? 69.864 -4.909 50.544 1.00 35.87 330 SER D O 1
ATOM 12445 N N . ILE D 1 337 ? 68.116 -3.460 50.548 1.00 35.63 331 ILE D N 1
ATOM 12446 C CA . ILE D 1 337 ? 68.774 -2.433 51.361 1.00 34.71 331 ILE D CA 1
ATOM 12447 C C . ILE D 1 337 ? 68.003 -2.043 52.674 1.00 34.67 331 ILE D C 1
ATOM 12448 O O . ILE D 1 337 ? 66.868 -2.485 52.916 1.00 33.74 331 ILE D O 1
ATOM 12453 N N . ASN D 1 338 ? 68.638 -1.220 53.516 1.00 33.84 332 ASN D N 1
ATOM 12454 C CA . ASN D 1 338 ? 67.995 -0.686 54.712 1.00 32.47 332 ASN D CA 1
ATOM 12455 C C . ASN D 1 338 ? 66.672 0.055 54.435 1.00 31.83 332 ASN D C 1
ATOM 12456 O O . ASN D 1 338 ? 66.659 1.092 53.794 1.00 31.98 332 ASN D O 1
ATOM 12461 N N . ARG D 1 339 ? 65.582 -0.465 54.989 1.00 30.74 333 ARG D N 1
ATOM 12462 C CA . ARG D 1 339 ? 64.251 0.036 54.715 1.00 30.07 333 ARG D CA 1
ATOM 12463 C C . ARG D 1 339 ? 64.003 1.468 55.184 1.00 30.03 333 ARG D C 1
ATOM 12464 O O . ARG D 1 339 ? 63.119 2.159 54.639 1.00 29.62 333 ARG D O 1
ATOM 12472 N N . ILE D 1 340 ? 64.739 1.901 56.218 1.00 28.68 334 ILE D N 1
ATOM 12473 C CA . ILE D 1 340 ? 64.577 3.263 56.702 1.00 27.28 334 ILE D CA 1
ATOM 12474 C C . ILE D 1 340 ? 65.231 4.238 55.661 1.00 26.39 334 ILE D C 1
ATOM 12475 O O . ILE D 1 340 ? 64.608 5.199 55.264 1.00 25.96 334 ILE D O 1
ATOM 12480 N N . ALA D 1 341 ? 66.451 3.933 55.218 1.00 25.42 335 ALA D N 1
ATOM 12481 C CA . ALA D 1 341 ? 67.117 4.603 54.104 1.00 25.45 335 ALA D CA 1
ATOM 12482 C C . ALA D 1 341 ? 66.283 4.605 52.782 1.00 25.99 335 ALA D C 1
ATOM 12483 O O . ALA D 1 341 ? 66.303 5.572 52.013 1.00 25.20 335 ALA D O 1
ATOM 12485 N N . ALA D 1 342 ? 65.507 3.554 52.546 1.00 26.40 336 ALA D N 1
ATOM 12486 C CA . ALA D 1 342 ? 64.743 3.498 51.315 1.00 26.21 336 ALA D CA 1
ATOM 12487 C C . ALA D 1 342 ? 63.751 4.648 51.368 1.00 26.72 336 ALA D C 1
ATOM 12488 O O . ALA D 1 342 ? 63.698 5.482 50.451 1.00 26.48 336 ALA D O 1
ATOM 12490 N N . TRP D 1 343 ? 62.986 4.716 52.453 1.00 27.21 337 TRP D N 1
ATOM 12491 C CA . TRP D 1 343 ? 62.020 5.799 52.641 1.00 27.43 337 TRP D CA 1
ATOM 12492 C C . TRP D 1 343 ? 62.667 7.167 52.669 1.00 27.00 337 TRP D C 1
ATOM 12493 O O . TRP D 1 343 ? 62.130 8.118 52.128 1.00 26.92 337 TRP D O 1
ATOM 12504 N N . THR D 1 344 ? 63.821 7.282 53.311 1.00 27.41 338 THR D N 1
ATOM 12505 C CA . THR D 1 344 ? 64.436 8.591 53.399 1.00 26.59 338 THR D CA 1
ATOM 12506 C C . THR D 1 344 ? 65.062 9.053 52.059 1.00 25.63 338 THR D C 1
ATOM 12507 O O . THR D 1 344 ? 64.892 10.210 51.654 1.00 25.10 338 THR D O 1
ATOM 12511 N N . ILE D 1 345 ? 65.693 8.137 51.337 1.00 25.19 339 ILE D N 1
ATOM 12512 C CA . ILE D 1 345 ? 66.215 8.460 50.003 1.00 24.34 339 ILE D CA 1
ATOM 12513 C C . ILE D 1 345 ? 65.087 8.774 49.034 1.00 24.30 339 ILE D C 1
ATOM 12514 O O . ILE D 1 345 ? 65.174 9.744 48.268 1.00 24.33 339 ILE D O 1
ATOM 12519 N N . GLY D 1 346 ? 64.016 7.980 49.097 1.00 23.70 340 GLY D N 1
ATOM 12520 C CA . GLY D 1 346 ? 62.945 8.085 48.152 1.00 23.02 340 GLY D CA 1
ATOM 12521 C C . GLY D 1 346 ? 62.280 9.420 48.350 1.00 24.17 340 GLY D C 1
ATOM 12522 O O . GLY D 1 346 ? 62.118 10.229 47.405 1.00 24.47 340 GLY D O 1
ATOM 12523 N N . THR D 1 347 ? 61.911 9.683 49.595 1.00 24.37 341 THR D N 1
ATOM 12524 C CA . THR D 1 347 ? 61.189 10.911 49.858 1.00 24.41 341 THR D CA 1
ATOM 12525 C C . THR D 1 347 ? 62.077 12.136 49.649 1.00 24.52 341 THR D C 1
ATOM 12526 O O . THR D 1 347 ? 61.619 13.102 49.054 1.00 23.76 341 THR D O 1
ATOM 12530 N N . ARG D 1 348 ? 63.344 12.088 50.085 1.00 24.89 342 ARG D N 1
ATOM 12531 C CA . ARG D 1 348 ? 64.183 13.261 49.901 1.00 25.72 342 ARG D CA 1
ATOM 12532 C C . ARG D 1 348 ? 64.379 13.538 48.402 1.00 25.88 342 ARG D C 1
ATOM 12533 O O . ARG D 1 348 ? 64.418 14.714 47.988 1.00 26.39 342 ARG D O 1
ATOM 12541 N N . ASN D 1 349 ? 64.442 12.483 47.585 1.00 24.53 343 ASN D N 1
ATOM 12542 C CA . ASN D 1 349 ? 64.533 12.720 46.160 1.00 23.89 343 ASN D CA 1
ATOM 12543 C C . ASN D 1 349 ? 63.350 13.476 45.578 1.00 23.82 343 ASN D C 1
ATOM 12544 O O . ASN D 1 349 ? 63.555 14.445 44.859 1.00 23.09 343 ASN D O 1
ATOM 12549 N N . VAL D 1 350 ? 62.117 13.114 45.949 1.00 24.39 344 VAL D N 1
ATOM 12550 C CA . VAL D 1 350 ? 61.000 13.867 45.390 1.00 24.01 344 VAL D CA 1
ATOM 12551 C C . VAL D 1 350 ? 60.955 15.335 45.793 1.00 24.57 344 VAL D C 1
ATOM 12552 O O . VAL D 1 350 ? 60.650 16.200 44.976 1.00 24.87 344 VAL D O 1
ATOM 12556 N N . ILE D 1 351 ? 61.348 15.632 47.016 1.00 24.14 345 ILE D N 1
ATOM 12557 C CA . ILE D 1 351 ? 61.356 17.002 47.475 1.00 23.69 345 ILE D CA 1
ATOM 12558 C C . ILE D 1 351 ? 62.441 17.849 46.720 1.00 23.37 345 ILE D C 1
ATOM 12559 O O . ILE D 1 351 ? 62.137 18.937 46.181 1.00 22.06 345 ILE D O 1
ATOM 12564 N N . LYS D 1 352 ? 63.653 17.302 46.644 1.00 22.21 346 LYS D N 1
ATOM 12565 C CA . LYS D 1 352 ? 64.719 17.865 45.847 1.00 23.71 346 LYS D CA 1
ATOM 12566 C C . LYS D 1 352 ? 64.236 18.222 44.437 1.00 23.88 346 LYS D C 1
ATOM 12567 O O . LYS D 1 352 ? 64.577 19.284 43.952 1.00 23.70 346 LYS D O 1
ATOM 12573 N N . ALA D 1 353 ? 63.457 17.336 43.795 1.00 23.72 347 ALA D N 1
ATOM 12574 C CA . ALA D 1 353 ? 63.008 17.563 42.450 1.00 22.99 347 ALA D CA 1
ATOM 12575 C C . ALA D 1 353 ? 62.072 18.758 42.458 1.00 22.67 347 ALA D C 1
ATOM 12576 O O . ALA D 1 353 ? 62.209 19.642 41.618 1.00 23.32 347 ALA D O 1
ATOM 12578 N N . LEU D 1 354 ? 61.138 18.804 43.406 1.00 21.87 348 LEU D N 1
ATOM 12579 C CA . LEU D 1 354 ? 60.210 19.900 43.475 1.00 21.34 348 LEU D CA 1
ATOM 12580 C C . LEU D 1 354 ? 60.957 21.203 43.817 1.00 22.59 348 LEU D C 1
ATOM 12581 O O . LEU D 1 354 ? 60.587 22.272 43.346 1.00 23.82 348 LEU D O 1
ATOM 12586 N N . LEU D 1 355 ? 62.001 21.126 44.636 1.00 21.95 349 LEU D N 1
ATOM 12587 C CA . LEU D 1 355 ? 62.820 22.277 44.843 1.00 21.74 349 LEU D CA 1
ATOM 12588 C C . LEU D 1 355 ? 63.477 22.661 43.545 1.00 21.94 349 LEU D C 1
ATOM 12589 O O . LEU D 1 355 ? 63.480 23.849 43.182 1.00 22.56 349 LEU D O 1
ATOM 12594 N N . PHE D 1 356 ? 64.046 21.675 42.850 1.00 21.29 350 PHE D N 1
ATOM 12595 C CA . PHE D 1 356 ? 64.768 21.942 41.620 1.00 21.59 350 PHE D CA 1
ATOM 12596 C C . PHE D 1 356 ? 63.875 22.717 40.628 1.00 22.71 350 PHE D C 1
ATOM 12597 O O . PHE D 1 356 ? 64.291 23.761 40.039 1.00 21.80 350 PHE D O 1
ATOM 12605 N N . ALA D 1 357 ? 62.641 22.220 40.496 1.00 22.92 351 ALA D N 1
ATOM 12606 C CA . ALA D 1 357 ? 61.668 22.769 39.591 1.00 24.39 351 ALA D CA 1
ATOM 12607 C C . ALA D 1 357 ? 61.222 24.191 40.010 1.00 25.45 351 ALA D C 1
ATOM 12608 O O . ALA D 1 357 ? 60.867 25.020 39.184 1.00 26.75 351 ALA D O 1
ATOM 12610 N N . MET D 1 358 ? 61.261 24.455 41.306 1.00 25.87 352 MET D N 1
ATOM 12611 C CA . MET D 1 358 ? 60.775 25.681 41.863 1.00 25.90 352 MET D CA 1
ATOM 12612 C C . MET D 1 358 ? 61.764 26.759 41.547 1.00 25.77 352 MET D C 1
ATOM 12613 O O . MET D 1 358 ? 61.425 27.910 41.489 1.00 25.75 352 MET D O 1
ATOM 12618 N N . LEU D 1 359 ? 63.010 26.371 41.365 1.00 26.09 353 LEU D N 1
ATOM 12619 C CA . LEU D 1 359 ? 64.072 27.318 41.039 1.00 25.98 353 LEU D CA 1
ATOM 12620 C C . LEU D 1 359 ? 64.449 27.368 39.551 1.00 25.55 353 LEU D C 1
ATOM 12621 O O . LEU D 1 359 ? 65.610 27.538 39.222 1.00 26.11 353 LEU D O 1
ATOM 12626 N N . ILE D 1 360 ? 63.477 27.225 38.664 1.00 24.72 354 ILE D N 1
ATOM 12627 C CA . ILE D 1 360 ? 63.713 27.362 37.251 1.00 24.49 354 ILE D CA 1
ATOM 12628 C C . ILE D 1 360 ? 63.061 28.678 36.767 1.00 25.68 354 ILE D C 1
ATOM 12629 O O . ILE D 1 360 ? 61.999 29.076 37.278 1.00 26.64 354 ILE D O 1
ATOM 12634 N N . PRO D 1 361 ? 63.677 29.376 35.800 1.00 25.79 355 PRO D N 1
ATOM 12635 C CA . PRO D 1 361 ? 63.062 30.653 35.404 1.00 25.97 355 PRO D CA 1
ATOM 12636 C C . PRO D 1 361 ? 61.956 30.443 34.386 1.00 26.37 355 PRO D C 1
ATOM 12637 O O . PRO D 1 361 ? 62.126 30.693 33.192 1.00 26.00 355 PRO D O 1
ATOM 12641 N N . HIS D 1 362 ? 60.818 29.983 34.863 1.00 27.05 356 HIS D N 1
ATOM 12642 C CA . HIS D 1 362 ? 59.738 29.598 33.976 1.00 28.11 356 HIS D CA 1
ATOM 12643 C C . HIS D 1 362 ? 59.190 30.710 33.054 1.00 29.83 356 HIS D C 1
ATOM 12644 O O . HIS D 1 362 ? 58.933 30.434 31.867 1.00 30.73 356 HIS D O 1
ATOM 12651 N N . LYS D 1 363 ? 59.008 31.930 33.584 1.00 30.38 357 LYS D N 1
ATOM 12652 C CA . LYS D 1 363 ? 58.481 33.065 32.818 1.00 31.54 357 LYS D CA 1
ATOM 12653 C C . LYS D 1 363 ? 59.342 33.239 31.559 1.00 30.41 357 LYS D C 1
ATOM 12654 O O . LYS D 1 363 ? 58.830 33.193 30.425 1.00 29.71 357 LYS D O 1
ATOM 12660 N N . GLN D 1 364 ? 60.656 33.384 31.763 1.00 29.37 358 GLN D N 1
ATOM 12661 C CA . GLN D 1 364 ? 61.604 33.552 30.666 1.00 28.81 358 GLN D CA 1
ATOM 12662 C C . GLN D 1 364 ? 61.615 32.353 29.723 1.00 28.19 358 GLN D C 1
ATOM 12663 O O . GLN D 1 364 ? 61.525 32.535 28.490 1.00 27.56 358 GLN D O 1
ATOM 12669 N N . LEU D 1 365 ? 61.730 31.146 30.285 1.00 27.28 359 LEU D N 1
ATOM 12670 C CA . LEU D 1 365 ? 61.634 29.926 29.470 1.00 28.23 359 LEU D CA 1
ATOM 12671 C C . LEU D 1 365 ? 60.337 29.856 28.628 1.00 28.94 359 LEU D C 1
ATOM 12672 O O . LEU D 1 365 ? 60.397 29.583 27.425 1.00 28.79 359 LEU D O 1
ATOM 12677 N N . LYS D 1 366 ? 59.188 30.142 29.248 1.00 29.98 360 LYS D N 1
ATOM 12678 C CA . LYS D 1 366 ? 57.896 30.252 28.531 1.00 31.09 360 LYS D CA 1
ATOM 12679 C C . LYS D 1 366 ? 57.864 31.295 27.415 1.00 31.98 360 LYS D C 1
ATOM 12680 O O . LYS D 1 366 ? 57.332 31.035 26.358 1.00 33.60 360 LYS D O 1
ATOM 12686 N N . GLU D 1 367 ? 58.433 32.467 27.648 1.00 32.65 361 GLU D N 1
ATOM 12687 C CA . GLU D 1 367 ? 58.522 33.518 26.636 1.00 32.93 361 GLU D CA 1
ATOM 12688 C C . GLU D 1 367 ? 59.406 33.100 25.475 1.00 31.40 361 GLU D C 1
ATOM 12689 O O . GLU D 1 367 ? 59.016 33.316 24.314 1.00 31.17 361 GLU D O 1
ATOM 12695 N N . TRP D 1 368 ? 60.590 32.524 25.758 1.00 30.09 362 TRP D N 1
ATOM 12696 C CA . TRP D 1 368 ? 61.435 32.030 24.651 1.00 29.10 362 TRP D CA 1
ATOM 12697 C C . TRP D 1 368 ? 60.601 31.065 23.778 1.00 27.45 362 TRP D C 1
ATOM 12698 O O . TRP D 1 368 ? 60.565 31.192 22.573 1.00 25.42 362 TRP D O 1
ATOM 12709 N N . GLN D 1 369 ? 59.902 30.123 24.397 1.00 27.83 363 GLN D N 1
ATOM 12710 C CA . GLN D 1 369 ? 59.108 29.175 23.635 1.00 28.95 363 GLN D CA 1
ATOM 12711 C C . GLN D 1 369 ? 58.017 29.880 22.811 1.00 30.48 363 GLN D C 1
ATOM 12712 O O . GLN D 1 369 ? 57.905 29.639 21.590 1.00 29.85 363 GLN D O 1
ATOM 12718 N N . GLU D 1 370 ? 57.241 30.776 23.453 1.00 31.61 364 GLU D N 1
ATOM 12719 C CA . GLU D 1 370 ? 56.286 31.646 22.714 1.00 33.19 364 GLU D CA 1
ATOM 12720 C C . GLU D 1 370 ? 56.887 32.443 21.563 1.00 32.57 364 GLU D C 1
ATOM 12721 O O . GLU D 1 370 ? 56.206 32.678 20.565 1.00 33.15 364 GLU D O 1
ATOM 12727 N N . THR D 1 371 ? 58.134 32.876 21.679 1.00 31.27 365 THR D N 1
ATOM 12728 C CA . THR D 1 371 ? 58.722 33.589 20.542 1.00 30.77 365 THR D CA 1
ATOM 12729 C C . THR D 1 371 ? 59.619 32.733 19.618 1.00 30.55 365 THR D C 1
ATOM 12730 O O . THR D 1 371 ? 60.320 33.306 18.784 1.00 28.95 365 THR D O 1
ATOM 12734 N N . GLY D 1 372 ? 59.618 31.393 19.794 1.00 29.23 366 GLY D N 1
ATOM 12735 C CA . GLY D 1 372 ? 60.531 30.524 19.062 1.00 27.63 366 GLY D CA 1
ATOM 12736 C C . GLY D 1 372 ? 62.021 30.738 19.332 1.00 27.47 366 GLY D C 1
ATOM 12737 O O . GLY D 1 372 ? 62.867 30.450 18.492 1.00 27.15 366 GLY D O 1
ATOM 12738 N N . ASP D 1 373 ? 62.382 31.252 20.496 1.00 27.09 367 ASP D N 1
ATOM 12739 C CA . ASP D 1 373 ? 63.795 31.332 20.806 1.00 26.09 367 ASP D CA 1
ATOM 12740 C C . ASP D 1 373 ? 64.187 29.984 21.427 1.00 26.14 367 ASP D C 1
ATOM 12741 O O . ASP D 1 373 ? 64.423 29.847 22.644 1.00 25.81 367 ASP D O 1
ATOM 12746 N N . TYR D 1 374 ? 64.259 28.984 20.564 1.00 25.54 368 TYR D N 1
ATOM 12747 C CA . TYR D 1 374 ? 64.600 27.644 21.013 1.00 25.81 368 TYR D CA 1
ATOM 12748 C C . TYR D 1 374 ? 66.081 27.521 21.363 1.00 25.84 368 TYR D C 1
ATOM 12749 O O . TYR D 1 374 ? 66.439 26.685 22.211 1.00 26.09 368 TYR D O 1
ATOM 12758 N N . THR D 1 375 ? 66.940 28.351 20.741 1.00 25.21 369 THR D N 1
ATOM 12759 C CA . THR D 1 375 ? 68.353 28.386 21.142 1.00 24.36 369 THR D CA 1
ATOM 12760 C C . THR D 1 375 ? 68.452 28.650 22.674 1.00 25.25 369 THR D C 1
ATOM 12761 O O . THR D 1 375 ? 69.038 27.819 23.416 1.00 24.51 369 THR D O 1
ATOM 12765 N N . ARG D 1 376 ? 67.822 29.744 23.123 1.00 25.35 370 ARG D N 1
ATOM 12766 C CA . ARG D 1 376 ? 67.890 30.189 24.517 1.00 26.48 370 ARG D CA 1
ATOM 12767 C C . ARG D 1 376 ? 67.149 29.252 25.448 1.00 26.52 370 ARG D C 1
ATOM 12768 O O . ARG D 1 376 ? 67.578 29.016 26.588 1.00 26.98 370 ARG D O 1
ATOM 12776 N N . ARG D 1 377 ? 66.057 28.660 24.964 1.00 27.02 371 ARG D N 1
ATOM 12777 C CA . ARG D 1 377 ? 65.339 27.724 25.817 1.00 26.93 371 ARG D CA 1
ATOM 12778 C C . ARG D 1 377 ? 66.264 26.576 26.196 1.00 26.84 371 ARG D C 1
ATOM 12779 O O . ARG D 1 377 ? 66.436 26.262 27.369 1.00 27.33 371 ARG D O 1
ATOM 12787 N N . LEU D 1 378 ? 66.869 25.958 25.199 1.00 26.54 372 LEU D N 1
ATOM 12788 C CA . LEU D 1 378 ? 67.719 24.808 25.457 1.00 26.50 372 LEU D CA 1
ATOM 12789 C C . LEU D 1 378 ? 68.926 25.215 26.336 1.00 26.19 372 LEU D C 1
ATOM 12790 O O . LEU D 1 378 ? 69.272 24.539 27.321 1.00 25.11 372 LEU D O 1
ATOM 12795 N N . ALA D 1 379 ? 69.555 26.338 25.977 1.00 26.39 373 ALA D N 1
ATOM 12796 C CA . ALA D 1 379 ? 70.788 26.740 26.636 1.00 25.74 373 ALA D CA 1
ATOM 12797 C C . ALA D 1 379 ? 70.453 26.975 28.103 1.00 26.02 373 ALA D C 1
ATOM 12798 O O . ALA D 1 379 ? 71.137 26.458 28.985 1.00 27.26 373 ALA D O 1
ATOM 12800 N N . VAL D 1 380 ? 69.359 27.676 28.405 1.00 25.78 374 VAL D N 1
ATOM 12801 C CA . VAL D 1 380 ? 69.203 27.971 29.806 1.00 24.85 374 VAL D CA 1
ATOM 12802 C C . VAL D 1 380 ? 68.714 26.836 30.635 1.00 25.19 374 VAL D C 1
ATOM 12803 O O . VAL D 1 380 ? 69.217 26.684 31.733 1.00 26.37 374 VAL D O 1
ATOM 12807 N N . LEU D 1 381 ? 67.822 25.991 30.112 1.00 25.60 375 LEU D N 1
ATOM 12808 C CA . LEU D 1 381 ? 67.507 24.689 30.757 1.00 27.17 375 LEU D CA 1
ATOM 12809 C C . LEU D 1 381 ? 68.786 23.872 31.002 1.00 26.73 375 LEU D C 1
ATOM 12810 O O . LEU D 1 381 ? 68.932 23.180 32.010 1.00 26.15 375 LEU D O 1
ATOM 12815 N N . GLU D 1 382 ? 69.740 24.003 30.104 1.00 26.38 376 GLU D N 1
ATOM 12816 C CA . GLU D 1 382 ? 70.936 23.256 30.306 1.00 27.18 376 GLU D CA 1
ATOM 12817 C C . GLU D 1 382 ? 71.762 23.892 31.403 1.00 27.61 376 GLU D C 1
ATOM 12818 O O . GLU D 1 382 ? 72.246 23.170 32.306 1.00 27.82 376 GLU D O 1
ATOM 12824 N N . GLU D 1 383 ? 71.890 25.222 31.385 1.00 26.83 377 GLU D N 1
ATOM 12825 C CA . GLU D 1 383 ? 72.739 25.856 32.408 1.00 26.14 377 GLU D CA 1
ATOM 12826 C C . GLU D 1 383 ? 72.206 25.624 33.812 1.00 26.13 377 GLU D C 1
ATOM 12827 O O . GLU D 1 383 ? 72.980 25.393 34.759 1.00 26.49 377 GLU D O 1
ATOM 12833 N N . PHE D 1 384 ? 70.884 25.632 33.958 1.00 25.29 378 PHE D N 1
ATOM 12834 C CA . PHE D 1 384 ? 70.326 25.456 35.295 1.00 25.21 378 PHE D CA 1
ATOM 12835 C C . PHE D 1 384 ? 70.709 24.118 35.962 1.00 25.91 378 PHE D C 1
ATOM 12836 O O . PHE D 1 384 ? 70.659 23.990 37.194 1.00 27.33 378 PHE D O 1
ATOM 12844 N N . LYS D 1 385 ? 71.125 23.127 35.169 1.00 25.99 379 LYS D N 1
ATOM 12845 C CA . LYS D 1 385 ? 71.531 21.844 35.730 1.00 25.23 379 LYS D CA 1
ATOM 12846 C C . LYS D 1 385 ? 72.761 21.926 36.639 1.00 26.36 379 LYS D C 1
ATOM 12847 O O . LYS D 1 385 ? 72.964 21.063 37.482 1.00 25.75 379 LYS D O 1
ATOM 12853 N N . THR D 1 386 ? 73.569 22.978 36.516 1.00 27.10 380 THR D N 1
ATOM 12854 C CA . THR D 1 386 ? 74.693 23.124 37.439 1.00 27.43 380 THR D CA 1
ATOM 12855 C C . THR D 1 386 ? 74.615 24.380 38.307 1.00 27.83 380 THR D C 1
ATOM 12856 O O . THR D 1 386 ? 75.601 24.789 38.931 1.00 28.03 380 THR D O 1
ATOM 12860 N N . TYR D 1 387 ? 73.463 25.024 38.319 1.00 27.73 381 TYR D N 1
ATOM 12861 C CA . TYR D 1 387 ? 73.210 26.035 39.324 1.00 27.70 381 TYR D CA 1
ATOM 12862 C C . TYR D 1 387 ? 73.357 25.443 40.742 1.00 27.86 381 TYR D C 1
ATOM 12863 O O . TYR D 1 387 ? 73.373 24.223 40.886 1.00 28.00 381 TYR D O 1
ATOM 12872 N N . PRO D 1 388 ? 73.595 26.292 41.768 1.00 27.71 382 PRO D N 1
ATOM 12873 C CA . PRO D 1 388 ? 73.884 25.774 43.146 1.00 26.97 382 PRO D CA 1
ATOM 12874 C C . PRO D 1 388 ? 72.677 25.192 43.945 1.00 26.52 382 PRO D C 1
ATOM 12875 O O . PRO D 1 388 ? 72.430 25.596 45.113 1.00 26.42 382 PRO D O 1
ATOM 12879 N N . LEU D 1 389 ? 71.955 24.247 43.344 1.00 25.65 383 LEU D N 1
ATOM 12880 C CA . LEU D 1 389 ? 70.859 23.554 44.046 1.00 25.60 383 LEU D CA 1
ATOM 12881 C C . LEU D 1 389 ? 71.252 23.016 45.440 1.00 25.25 383 LEU D C 1
ATOM 12882 O O . LEU D 1 389 ? 70.434 23.056 46.397 1.00 25.42 383 LEU D O 1
ATOM 12887 N N . GLY D 1 390 ? 72.487 22.526 45.550 1.00 25.11 384 GLY D N 1
ATOM 12888 C CA . GLY D 1 390 ? 72.969 21.870 46.754 1.00 26.09 384 GLY D CA 1
ATOM 12889 C C . GLY D 1 390 ? 72.901 22.786 47.963 1.00 27.43 384 GLY D C 1
ATOM 12890 O O . GLY D 1 390 ? 72.512 22.357 49.046 1.00 27.94 384 GLY D O 1
ATOM 12891 N N . ALA D 1 391 ? 73.267 24.058 47.753 1.00 28.16 385 ALA D N 1
ATOM 12892 C CA . ALA D 1 391 ? 73.365 25.067 48.802 1.00 28.10 385 ALA D CA 1
ATOM 12893 C C . ALA D 1 391 ? 71.987 25.463 49.309 1.00 28.45 385 ALA D C 1
ATOM 12894 O O . ALA D 1 391 ? 71.808 25.746 50.512 1.00 29.29 385 ALA D O 1
ATOM 12896 N N . ILE D 1 392 ? 71.022 25.509 48.398 1.00 27.30 386 ILE D N 1
ATOM 12897 C CA . ILE D 1 392 ? 69.676 25.752 48.818 1.00 26.87 386 ILE D CA 1
ATOM 12898 C C . ILE D 1 392 ? 69.155 24.572 49.607 1.00 27.24 386 ILE D C 1
ATOM 12899 O O . ILE D 1 392 ? 68.521 24.734 50.648 1.00 26.19 386 ILE D O 1
ATOM 12904 N N . TRP D 1 393 ? 69.431 23.373 49.103 1.00 27.62 387 TRP D N 1
ATOM 12905 C CA . TRP D 1 393 ? 68.852 22.174 49.700 1.00 26.92 387 TRP D CA 1
ATOM 12906 C C . TRP D 1 393 ? 69.403 21.960 51.097 1.00 27.14 387 TRP D C 1
ATOM 12907 O O . TRP D 1 393 ? 68.648 21.669 52.035 1.00 26.72 387 TRP D O 1
ATOM 12918 N N . ASN D 1 394 ? 70.724 22.091 51.224 1.00 28.14 388 ASN D N 1
ATOM 12919 C CA . ASN D 1 394 ? 71.403 21.957 52.517 1.00 28.95 388 ASN D CA 1
ATOM 12920 C C . ASN D 1 394 ? 70.805 22.892 53.562 1.00 29.34 388 ASN D C 1
ATOM 12921 O O . ASN D 1 394 ? 70.513 22.478 54.678 1.00 29.69 388 ASN D O 1
ATOM 12926 N N . GLU D 1 395 ? 70.566 24.134 53.158 1.00 29.63 389 GLU D N 1
ATOM 12927 C CA . GLU D 1 395 ? 69.986 25.105 54.045 1.00 30.53 389 GLU D CA 1
ATOM 12928 C C . GLU D 1 395 ? 68.549 24.727 54.445 1.00 30.75 389 GLU D C 1
ATOM 12929 O O . GLU D 1 395 ? 68.201 24.755 55.647 1.00 31.38 389 GLU D O 1
ATOM 12935 N N . TYR D 1 396 ? 67.735 24.337 53.461 1.00 30.36 390 TYR D N 1
ATOM 12936 C CA . TYR D 1 396 ? 66.399 23.816 53.709 1.00 30.14 390 TYR D CA 1
ATOM 12937 C C . TYR D 1 396 ? 66.406 22.644 54.701 1.00 31.70 390 TYR D C 1
ATOM 12938 O O . TYR D 1 396 ? 65.557 22.586 55.599 1.00 31.68 390 TYR D O 1
ATOM 12947 N N . CYS D 1 397 ? 67.370 21.730 54.566 1.00 32.67 391 CYS D N 1
ATOM 12948 C CA . CYS D 1 397 ? 67.417 20.571 55.436 1.00 33.73 391 CYS D CA 1
ATOM 12949 C C . CYS D 1 397 ? 67.630 21.039 56.859 1.00 35.19 391 CYS D C 1
ATOM 12950 O O . CYS D 1 397 ? 66.996 20.556 57.797 1.00 35.46 391 CYS D O 1
ATOM 12953 N N . GLU D 1 398 ? 68.518 22.026 56.984 1.00 36.90 392 GLU D N 1
ATOM 12954 C CA . GLU D 1 398 ? 69.048 22.513 58.243 1.00 37.20 392 GLU D CA 1
ATOM 12955 C C . GLU D 1 398 ? 67.936 23.244 58.976 1.00 37.21 392 GLU D C 1
ATOM 12956 O O . GLU D 1 398 ? 67.684 22.979 60.136 1.00 37.08 392 GLU D O 1
ATOM 12962 N N . ARG D 1 399 ? 67.239 24.121 58.257 1.00 37.44 393 ARG D N 1
ATOM 12963 C CA . ARG D 1 399 ? 66.047 24.793 58.759 1.00 37.53 393 ARG D CA 1
ATOM 12964 C C . ARG D 1 399 ? 64.936 23.812 59.127 1.00 37.54 393 ARG D C 1
ATOM 12965 O O . ARG D 1 399 ? 63.999 24.153 59.876 1.00 38.11 393 ARG D O 1
ATOM 12973 N N . MET D 1 400 ? 64.985 22.610 58.577 1.00 37.06 394 MET D N 1
ATOM 12974 C CA . MET D 1 400 ? 63.837 21.742 58.777 1.00 36.74 394 MET D CA 1
ATOM 12975 C C . MET D 1 400 ? 64.172 20.668 59.768 1.00 36.96 394 MET D C 1
ATOM 12976 O O . MET D 1 400 ? 63.364 19.778 60.036 1.00 37.34 394 MET D O 1
ATOM 12981 N N . ASN D 1 401 ? 65.365 20.748 60.335 1.00 37.04 395 ASN D N 1
ATOM 12982 C CA . ASN D 1 401 ? 65.694 19.828 61.409 1.00 38.13 395 ASN D CA 1
ATOM 12983 C C . ASN D 1 401 ? 65.969 18.403 60.986 1.00 37.09 395 ASN D C 1
ATOM 12984 O O . ASN D 1 401 ? 65.480 17.431 61.612 1.00 37.03 395 ASN D O 1
ATOM 12989 N N . VAL D 1 402 ? 66.720 18.288 59.904 1.00 35.57 396 VAL D N 1
ATOM 12990 C CA . VAL D 1 402 ? 67.090 16.984 59.402 1.00 34.28 396 VAL D CA 1
ATOM 12991 C C . VAL D 1 402 ? 68.581 16.997 59.111 1.00 34.74 396 VAL D C 1
ATOM 12992 O O . VAL D 1 402 ? 69.168 18.061 58.891 1.00 34.33 396 VAL D O 1
ATOM 12996 N N . PRO D 1 403 ? 69.222 15.826 59.179 1.00 35.09 397 PRO D N 1
ATOM 12997 C CA . PRO D 1 403 ? 70.635 15.891 58.939 1.00 35.19 397 PRO D CA 1
ATOM 12998 C C . PRO D 1 403 ? 70.833 16.218 57.481 1.00 35.91 397 PRO D C 1
ATOM 12999 O O . PRO D 1 403 ? 70.060 15.773 56.642 1.00 36.07 397 PRO D O 1
ATOM 13003 N N . ILE D 1 404 ? 71.849 17.029 57.210 1.00 36.74 398 ILE D N 1
ATOM 13004 C CA . ILE D 1 404 ? 72.208 17.434 55.879 1.00 37.04 398 ILE D CA 1
ATOM 13005 C C . ILE D 1 404 ? 73.158 16.456 55.196 1.00 37.00 398 ILE D C 1
ATOM 13006 O O . ILE D 1 404 ? 73.921 15.748 55.844 1.00 36.78 398 ILE D O 1
ATOM 13011 N N . LYS D 1 405 ? 73.110 16.478 53.860 1.00 37.41 399 LYS D N 1
ATOM 13012 C CA . LYS D 1 405 ? 74.006 15.754 52.979 1.00 36.79 399 LYS D CA 1
ATOM 13013 C C . LYS D 1 405 ? 73.883 14.257 53.200 1.00 37.72 399 LYS D C 1
ATOM 13014 O O . LYS D 1 405 ? 72.791 13.729 53.081 1.00 37.44 399 LYS D O 1
ATOM 13020 N N . GLU D 1 406 ? 74.979 13.560 53.488 1.00 39.26 400 GLU D N 1
ATOM 13021 C CA . GLU D 1 406 ? 74.900 12.120 53.737 1.00 40.47 400 GLU D CA 1
ATOM 13022 C C . GLU D 1 406 ? 74.703 11.828 55.221 1.00 41.02 400 GLU D C 1
ATOM 13023 O O . GLU D 1 406 ? 74.367 10.704 55.601 1.00 42.20 400 GLU D O 1
ATOM 13029 N N . GLU D 1 407 ? 74.844 12.862 56.046 1.00 41.03 401 GLU D N 1
ATOM 13030 C CA . GLU D 1 407 ? 74.844 12.726 57.493 1.00 40.66 401 GLU D CA 1
ATOM 13031 C C . GLU D 1 407 ? 73.712 11.882 58.032 1.00 39.55 401 GLU D C 1
ATOM 13032 O O . GLU D 1 407 ? 73.854 11.316 59.111 1.00 40.13 401 GLU D O 1
ATOM 13038 N N . TRP D 1 408 ? 72.601 11.793 57.296 1.00 37.56 402 TRP D N 1
ATOM 13039 C CA . TRP D 1 408 ? 71.391 11.097 57.784 1.00 36.01 402 TRP D CA 1
ATOM 13040 C C . TRP D 1 408 ? 71.647 9.580 57.911 1.00 36.46 402 TRP D C 1
ATOM 13041 O O . TRP D 1 408 ? 70.867 8.846 58.547 1.00 36.06 402 TRP D O 1
ATOM 13052 N N . LEU D 1 409 ? 72.758 9.150 57.329 1.00 36.82 403 LEU D N 1
ATOM 13053 C CA . LEU D 1 409 ? 73.255 7.788 57.411 1.00 38.93 403 LEU D CA 1
ATOM 13054 C C . LEU D 1 409 ? 73.792 7.396 58.776 1.00 41.01 403 LEU D C 1
ATOM 13055 O O . LEU D 1 409 ? 73.819 6.214 59.099 1.00 42.09 403 LEU D O 1
ATOM 13060 N N . LYS D 1 410 ? 74.278 8.373 59.552 1.00 43.51 404 LYS D N 1
ATOM 13061 C CA . LYS D 1 410 ? 74.696 8.175 60.968 1.00 45.19 404 LYS D CA 1
ATOM 13062 C C . LYS D 1 410 ? 73.516 7.671 61.800 1.00 45.04 404 LYS D C 1
ATOM 13063 O O . LYS D 1 410 ? 73.642 6.680 62.542 1.00 45.01 404 LYS D O 1
ATOM 13069 N N . GLU D 1 411 ? 72.380 8.360 61.645 1.00 44.83 405 GLU D N 1
ATOM 13070 C CA . GLU D 1 411 ? 71.141 8.061 62.356 1.00 45.56 405 GLU D CA 1
ATOM 13071 C C . GLU D 1 411 ? 70.519 6.721 61.968 1.00 45.80 405 GLU D C 1
ATOM 13072 O O . GLU D 1 411 ? 69.940 6.050 62.848 1.00 45.74 405 GLU D O 1
ATOM 13078 N N . ILE D 1 412 ? 70.596 6.338 60.678 1.00 45.53 406 ILE D N 1
ATOM 13079 C CA . ILE D 1 412 ? 70.128 5.005 60.294 1.00 45.48 406 ILE D CA 1
ATOM 13080 C C . ILE D 1 412 ? 71.093 3.953 60.843 1.00 44.77 406 ILE D C 1
ATOM 13081 O O . ILE D 1 412 ? 70.637 2.927 61.332 1.00 44.32 406 ILE D O 1
ATOM 13086 N N . ALA D 1 413 ? 72.403 4.204 60.788 1.00 44.53 407 ALA D N 1
ATOM 13087 C CA . ALA D 1 413 ? 73.370 3.186 61.273 1.00 45.22 407 ALA D CA 1
ATOM 13088 C C . ALA D 1 413 ? 73.225 2.885 62.779 1.00 46.14 407 ALA D C 1
ATOM 13089 O O . ALA D 1 413 ? 73.280 1.705 63.163 1.00 47.09 407 ALA D O 1
ATOM 13091 N N . ILE D 1 414 ? 73.021 3.922 63.610 1.00 45.89 408 ILE D N 1
ATOM 13092 C CA . ILE D 1 414 ? 72.779 3.711 65.040 1.00 45.91 408 ILE D CA 1
ATOM 13093 C C . ILE D 1 414 ? 71.407 3.111 65.277 1.00 45.67 408 ILE D C 1
ATOM 13094 O O . ILE D 1 414 ? 71.244 2.330 66.216 1.00 45.56 408 ILE D O 1
ATOM 13099 N N . TYR D 1 415 ? 70.427 3.462 64.436 1.00 45.93 409 TYR D N 1
ATOM 13100 C CA . TYR D 1 415 ? 69.071 2.908 64.573 1.00 46.12 409 TYR D CA 1
ATOM 13101 C C . TYR D 1 415 ? 69.036 1.446 64.186 1.00 47.74 409 TYR D C 1
ATOM 13102 O O . TYR D 1 415 ? 68.293 0.676 64.774 1.00 47.63 409 TYR D O 1
ATOM 13111 N N . GLU D 1 416 ? 69.865 1.060 63.221 1.00 49.81 410 GLU D N 1
ATOM 13112 C CA . GLU D 1 416 ? 69.947 -0.326 62.815 1.00 52.34 410 GLU D CA 1
ATOM 13113 C C . GLU D 1 416 ? 70.503 -1.181 63.941 1.00 54.32 410 GLU D C 1
ATOM 13114 O O . GLU D 1 416 ? 70.018 -2.282 64.182 1.00 54.27 410 GLU D O 1
ATOM 13120 N N . LYS D 1 417 ? 71.530 -0.669 64.618 1.00 57.19 411 LYS D N 1
ATOM 13121 C CA . LYS D 1 417 ? 72.113 -1.337 65.777 1.00 59.74 411 LYS D CA 1
ATOM 13122 C C . LYS D 1 417 ? 71.054 -1.595 66.855 1.00 61.30 411 LYS D C 1
ATOM 13123 O O . LYS D 1 417 ? 70.893 -2.738 67.275 1.00 61.96 411 LYS D O 1
ATOM 13129 N N . GLU D 1 418 ? 70.320 -0.560 67.272 1.00 63.16 412 GLU D N 1
ATOM 13130 C CA . GLU D 1 418 ? 69.209 -0.731 68.223 1.00 64.91 412 GLU D CA 1
ATOM 13131 C C . GLU D 1 418 ? 68.064 -1.601 67.640 1.00 66.26 412 GLU D C 1
ATOM 13132 O O . GLU D 1 418 ? 67.554 -2.503 68.312 1.00 66.82 412 GLU D O 1
ATOM 13138 N N . VAL D 1 419 ? 67.684 -1.359 66.384 1.00 67.41 413 VAL D N 1
ATOM 13139 C CA . VAL D 1 419 ? 66.688 -2.204 65.684 1.00 68.27 413 VAL D CA 1
ATOM 13140 C C . VAL D 1 419 ? 67.295 -3.473 65.036 1.00 68.94 413 VAL D C 1
ATOM 13141 O O . VAL D 1 419 ? 67.340 -3.614 63.813 1.00 69.37 413 VAL D O 1
ATOM 13145 N N . LEU D 1 420 ? 67.806 -4.370 65.863 1.00 69.38 414 LEU D N 1
ATOM 13146 C CA . LEU D 1 420 ? 68.105 -5.739 65.441 1.00 69.84 414 LEU D CA 1
ATOM 13147 C C . LEU D 1 420 ? 67.884 -6.561 66.706 1.00 70.36 414 LEU D C 1
ATOM 13148 O O . LEU D 1 420 ? 68.784 -6.687 67.570 1.00 69.66 414 LEU D O 1
ATOM 13153 N N . LEU D 1 421 ? 66.631 -7.034 66.816 1.00 70.83 415 LEU D N 1
ATOM 13154 C CA . LEU D 1 421 ? 66.125 -7.805 67.956 1.00 71.01 415 LEU D CA 1
ATOM 13155 C C . LEU D 1 421 ? 64.773 -8.464 67.617 1.00 71.01 415 LEU D C 1
ATOM 13156 O O . LEU D 1 421 ? 64.609 -9.081 66.550 1.00 70.88 415 LEU D O 1
#

Radius of gyration: 41.39 Å; Cα contacts (8 Å, |Δi|>4): 2975; chains: 4; bounding box: 120×88×89 Å

B-factor: mean 32.36, std 9.47, range [7.78, 89.91]

Organism: Halalkalibacterium halodurans (strain ATCC BAA-125 / DSM 18197 / FERM 7344 / JCM 9153 / C-125) (NCBI:txid272558)

CATH classification: 3.20.20.150

InterPro domains:
  IPR009308 Rhamnose isomerase [MF_00541] (1-418)
  IPR009308 Rhamnose isomerase [NF002203] (2-417)
  IPR009308 Rhamnose isomerase [PF06134] (1-417)
  IPR009308 Rhamnose isomerase [TIGR01748] (4-417)
  IPR036237 Xylose isomerase-like superfamily [SSF51658] (3-417)
  IPR050337 L-rhamnose isomerase [PTHR30268] (3-417)

Foldseek 3Di:
DVLLVVLQVVLCVLPQHLVVLLVVLLPFAAAEELCLQQVNPAQAVVFDFQGQDAVVSSLVLVVLLVLFAFHAYAYEYELSNFQPPPDHDQLLRDALVRCVVVLVSCQVRLHQYAYEYDADDDPLCVVQAALLDPDPVRVVSNLSSLLRRQNNLLVRLVRNQAHYEYEYDGRHAAPDDDPDLPNSLVSSLVSVCSSPVDDGDRSRYAYEYEAAPDDDRHHHTDNRHPVSRLVSCLVVVGEYEYEQQRDDVVDAPLVVLVVVVVRHQAYEYEYADHDVHSQFHQDAQDDRLLSNLLSCVLVVHSVRYRHYYDGHDRNDDSSVSRNRRSLNNSLSNSLNSSASNVVLVVCVVVVVVVVNVVRVVVSVPRPSQSSSQVSSVVRNHDHDCVSVVSVVVCCVVPSVVD/DQVLLVVLQVVLVVLVQHLVVLLVVLQPFAAAEELCLQQVVPADAVVFDFLRDDAPVSSLVLVVLLVLFAFHAYAYEEEQSNFADPPDHDQLLRDALVSCVVVLVSCLVRLHQYAYEYDQDPDPLCVVVAALLDPDVVRVVSVLSNLLRRQNNQLVSCVSSVAAYEYEYEGRRAAQDDDPDLDSSLVSNLVSVVSSPVPDGDPSRYAYEYEAACADDRRNNTHNRHPVSRVVSCLVVVHAYEYEQQRDDVVDAPLVCPVVCVVRHQAYEYAYADHDPHSQRQQAALDDRLLSNLLSCVLVVNSPRYRHYYTGHDRHDDSSVSSNNRNNSNSLSNSLNSSASNVVLVVCVVVVVVVVNVVRVVVSVPRPSLSSSQVSCVVSNHDHDCVSVVVVVVCCVVRSVVD/DCVLVVVLQVVLCVLPQHLVVLLVVLQPQAAAEELCLQAVNPADACPAFQGDPDLVSSLVLVVLLVLQAFHAYAYEYEQSNFQPPNDHDALLGDALVRCVVVLVSCLVRLHAYAYEYDADDDPLCVVQDALLDPDPVRVVSSLSNLLRRQNNQLVRLVSNQAHYEYEYDGRHAAPDDDPDLPRSLVSNLVSVCSSPVDDGPRSRYAYEYEAAPADDRRHPDHNCHPVSRVVSCLVVVHEYEYEQQRDDDVDAPLVCLVVVVVRHQAYEYEYADHDVHSQRHQDALDDRLLSNLLSCVLVVNSVRYRHYYDGHDSPDDSSVSSNRRNLSSSLSNSLSSSASSVVLVVCVVVVVVVVNVVRVVVSVPRPSQSSSQVSCVVSVHDHDCVSVVSSVVCCVPPSVVD/DVVLLVVLCVVLVVLVFHLVVLLVVLLPFAAAEELCLQAVNPADAVPAFPQGQDAPVSSLVLVVLLVLFFFHAYAYEEELSNFQDPPDHDQLLRGALVRCVVVLVSCQVSLHQYAYEYDQDDDPLCVVQAALLDPDPVRVVSNLSNLLRRQRNQLVRLVSNQAHYEYEYEGRHAAQDDDPDLPSSLVSNVVSVCSSPVDDRDRSRYAYEYEAAQADVRHHPDHSRHPVSRVCVCLVVVGEYEYEQQRDDVVDAPLVCVVVCVVRHQAYEYAYADHDVHSQRHQDALDDRLLSNLLSCVLVVNSVRYRHYYTGHDRNDQSSCSSNRRSNSNSLSNSLNSSASNVVLVVCVVVVVVVVNVVRVVVSVPRPSLSSSQVSSVVRNHHHDCCNVVSSVVVVVVSRD

Solvent-accessible surface area: 65653 Å² total; per-residue (Å²): 158,83,125,4,70,173,3,55,108,80,5,38,145,67,58,9,84,1,60,122,7,8,104,80,4,100,112,8,58,0,9,0,0,0,17,0,1,7,26,43,49,17,44,68,151,138,94,64,102,18,94,2,92,49,18,103,43,0,18,101,3,0,70,44,0,29,58,3,3,1,21,123,6,32,0,6,0,16,2,12,0,10,33,29,138,90,149,99,21,84,3,40,114,10,76,43,144,8,0,82,92,0,4,128,6,0,106,154,57,49,8,8,1,10,1,6,1,0,0,37,92,40,135,86,12,157,78,26,6,0,0,1,17,41,72,128,74,26,42,72,20,0,6,49,1,1,47,11,1,6,119,1,0,39,25,0,0,29,34,25,115,43,54,0,15,1,4,2,64,6,34,0,6,16,152,57,52,0,2,6,15,18,45,5,0,97,45,0,58,100,2,0,61,90,0,20,78,63,178,32,86,107,54,45,3,21,8,0,1,6,4,27,48,60,7,131,47,13,77,54,4,10,0,2,6,24,5,0,4,3,1,1,1,22,127,53,113,36,16,6,3,4,0,21,7,11,23,27,77,110,22,48,2,3,31,4,0,0,0,0,9,30,29,15,114,67,0,1,0,9,7,4,78,58,64,241,106,11,15,32,62,8,3,43,61,51,102,50,8,45,32,4,3,11,0,2,26,18,7,130,0,29,107,76,6,52,15,3,0,22,0,77,29,13,82,60,14,12,2,8,0,0,0,58,0,0,6,11,3,4,53,0,3,0,22,0,25,5,3,0,16,109,49,1,63,121,39,8,83,93,41,41,87,106,124,4,82,46,18,23,83,109,7,118,118,51,34,29,40,20,0,14,36,14,5,0,112,106,39,130,11,32,35,117,106,98,24,84,125,67,8,43,87,17,55,143,122,43,11,118,141,86,95,137,68,136,6,93,178,2,61,112,77,5,36,150,67,69,19,80,2,60,124,9,7,106,77,4,100,101,8,56,0,10,0,0,0,12,2,2,4,41,41,50,20,31,87,127,136,96,63,97,16,88,2,89,42,20,108,41,0,17,92,1,0,60,50,0,28,58,3,2,1,8,128,5,30,0,5,0,18,0,11,0,10,24,26,111,61,138,101,36,85,3,38,99,12,69,44,156,12,0,110,91,0,6,130,2,0,122,141,58,53,7,5,1,10,0,7,2,0,0,42,92,36,143,82,13,163,95,30,7,0,0,1,17,42,68,129,70,36,38,70,17,0,4,52,0,1,35,11,0,7,108,0,0,49,47,0,1,98,69,24,142,41,50,0,13,2,4,3,58,4,33,0,6,8,150,60,53,0,1,6,15,34,41,2,0,103,38,0,52,87,2,0,53,93,0,25,76,28,164,23,5,85,11,12,1,26,9,0,1,9,6,33,52,61,6,123,44,16,74,53,4,9,0,2,7,25,6,0,4,1,2,0,1,31,124,59,112,22,17,6,2,2,0,21,7,14,25,23,74,122,24,41,4,1,30,4,0,0,0,1,11,33,30,17,123,71,0,0,0,10,4,5,69,59,66,244,111,8,14,8,64,9,5,50,61,54,96,54,9,48,29,5,2,10,0,1,25,16,12,132,0,26,103,76,5,53,8,2,0,20,0,92,28,38,84,56,14,10,3,7,0,0,0,64,0,0,8,8,4,6,50,0,2,0,20,0,23,2,6,5,33,156,53,1,57,93,50,8,82,105,41,32,86,108,137,3,82,45,18,22,84,110,6,116,121,48,38,29,42,17,0,16,21,25,6,0,82,114,40,135,14,31,24,118,112,81,24,88,131,60,7,54,90,14,57,144,121,31,10,130,122,96,153,140,55,98,12,93,145,2,54,115,78,4,38,158,71,68,18,82,2,66,122,8,6,87,83,4,85,110,11,57,0,9,0,0,0,9,1,2,6,50,37,52,17,40,76,158,167,72,81,16,82,1,90,35,25,116,41,0,24,86,2,0,62,48,0,28,61,5,2,1,27,110,8,33,0,5,0,14,0,8,0,8,28,21,115,75,128,108,31,93,2,36,107,11,68,45,140,8,0,73,105,0,4,116,5,0,113,162,64,49,8,4,1,12,0,5,1,0,0,42,92,38,143,77,13,158,99,28,6,0,0,2,15,43,69,135,74,33,41,76,16,0,8,49,0,0,53,13,0,8,91,0,0,50,48,0,0,118,56,22,164,36,55,0,16,1,3,2,55,8,31,1,6,13,146,55,52,0,2,6,15,30,41,6,0,87,40,0,52,93,3,0,59,88,1,18,74,52,161,23,91,116,52,76,5,23,8,0,1,8,5,28,54,62,5,121,39,16,74,54,3,10,0,4,6,21,6,0,6,2,0,1,0,12,117,58,115,33,15,6,3,4,1,26,8,11,20,24,71,110,22,43,4,1,28,4,0,0,1,1,7,33,25,15,120,73,0,0,0,11,4,4,75,54,64,242,118,8,16,8,67,9,5,49,62,54,103,52,12,47,31,6,2,7,0,1,24,13,10,120,0,26,100,74,5,50,11,3,0,19,0,89,32,29,77,60,16,12,4,7,0,0,0,55,0,0,8,10,4,6,50,0,4,0,18,0,22,3,4,1,22,138,56,2,38,106,46,9,74,94,42,36,89,110,126,4,86,44,15,23,84,110,7,116,119,48,38,27,42,20,0,15,23,23,6,0,87,102,43,132,13,35,41,95,103,74,24,85,138,69,8,41,83,14,32,124,118,38,9,92,132,98,88,122,91,123,5,90,150,1,58,114,40,4,37,145,64,64,9,82,1,55,115,8,7,115,83,4,100,122,6,59,0,9,0,0,0,9,1,1,6,48,40,50,18,33,86,132,134,100,64,84,31,106,4,93,49,20,115,55,0,23,95,6,0,63,47,0,28,59,5,3,1,26,118,8,30,0,5,0,15,0,10,0,9,18,20,115,60,137,104,32,93,4,44,108,11,71,44,171,12,0,68,96,0,2,132,4,0,112,161,54,51,4,6,1,11,0,6,1,0,0,40,92,39,126,65,13,157,93,26,6,0,0,2,14,44,69,133,68,35,33,70,19,0,6,56,0,1,45,12,1,8,114,1,0,42,41,0,1,114,66,22,168,41,54,0,15,1,2,3,57,4,32,0,6,13,140,56,52,0,1,8,18,31,49,7,0,106,40,0,50,85,2,0,59,88,1,23,79,62,178,28,81,115,57,68,5,20,6,0,1,9,5,30,50,59,5,135,43,15,75,53,5,11,0,3,6,25,6,0,4,1,1,2,0,11,121,49,113,37,16,6,2,2,0,24,7,13,22,28,76,108,21,52,3,1,29,2,0,0,1,2,8,37,23,16,124,69,1,1,0,10,4,4,78,53,53,254,113,8,15,9,62,9,6,46,62,50,105,51,10,46,31,5,2,9,0,2,26,17,8,130,0,27,99,74,5,52,12,2,0,19,0,94,30,18,75,64,15,10,8,8,0,0,0,56,0,0,7,10,3,5,54,1,2,0,21,0,26,3,3,0,17,113,48,1,53,114,62,4,57,102,39,37,87,116,134,4,82,47,18,23,84,107,7,117,121,50,35,27,40,16,0,17,28,6,3,0,87,108,45,133,14,32,35,111,104,84,26,80,145,58,19,59,88,14,43,175,124,26,99,196

Nearest PDB structures (foldseek):
  3p14-assembly2_D  TM=1.001E+00  e=3.856E-73  Halalkalibacterium halodurans
  3uu0-assembly1_C  TM=1.001E+00  e=2.280E-71  Halalkalibacterium halodurans
  3uu0-assembly1_A  TM=1.002E+00  e=5.509E-71  Halalkalibacterium halodurans
  3uva-assembly2_B  TM=1.001E+00  e=3.544E-71  Halalkalibacterium halodurans
  3uva-assembly1_A  TM=9.979E-01  e=9.048E-71  Halalkalibacterium halodurans